Protein 5JS4 (pdb70)

B-factor: mean 17.88, std 9.54, range [6.58, 80.78]

Sequence (1641 aa):
TQYYLKYFNPEIVYPKNARIMLDNGDIVRSTVVNNTSNPNVDMTGWVKVSSVSQIFDETYNITQSVINGNLITVDNFGAKGDGVTDDSAAFQAYCDSALTGQNLYLGAKGRYILKNQVDLKGKGLVGNGCGKVSEFYYNLGCIDVDGSSPDLQGKTAFINCGPTIQNLTARCSNGAGKQVSFIEIDGYLANIDHITLINFYNQIVVKQALVGFNFTNAWLYYSQNAGIYCEDPLNRVSTTGTFHNIYFQLGDGHAMIFDRDVHGCDFDNIIFESMNGGIKARTVAHCGFGKFWCENLKTATSKDWLEVTGANSCYGNSFTGYVKLLGGWTSKTSPTLDSLPTNNYGGVSVSAEGISIVNAGNKAKMLMLPSGFKTGNATIDETHISSSTVTPLVKRRVIGADSSGAQYLASDTYTKLSRKWGTYNHGSNNAGAFYAPMMLTYDQSFSTPQNNNGWKIVKESTGVYRVERVSGNTSVITNGHIVVGSPLMGSRLGTGTGATHGIQMIETYAGSWTSYTEAAGFKVFWRDSSNALVDPHRFTVAFTATSTQYYLKYFNPEIVYPKNARIMLDNGDIVRSTVVNNTSNPNVDMTGWVKVSSVSQIFDETYNITQSVINGNLITVDNFGAKGDGVTDDSAAFQAYCDSALTGQNLYLGAKGRYILKNQVDLKGKGLVGNGCGKVSEFYYNLGCIDVDGSSPDLQGKTAFINCGPTIQNLTARCSNGAGKQVSFIEIDGYLANIDHITLINFYNQIVVKQALVGFNFTNAWLYYSQNAGIYCEDPLNRVSTTGTFHNIYFQLGDGHAMIFDRDVHGCDFDNIIFESMNGGIKARTVAHCGFGKFWCENLKTATSKDWLEVTGANSCYGNSFTGYVKLLGGWTSKTSPTLDSLPTNNYGGVSVSAEGISIVNAGNKAKMLMLPSGFKTGNATIDETHISSSTVTPLVKRRVIGADSSGAQYLASDTYTKLSRKWGTYNHGSNNAGAFYAPMMLTYDQSFSTPQNNNGWKIVKESTGVYRVERVSGNTSVITNGHIVVGSPLMGSRLGTGTGATHGIQMIETYAGSWTSYTEAAGFKVFWRDSSNALVDPHRFTVAFTATSTQYYLKYFNPEIVYPKNARIMLDNGDIVRSTVVNNTSNPNVDMTGWVKVSSVSQIFDETYNITQSVINGNLITVDNFGAKGDGVTDDSAAFQAYCDSALTGQNLYLGAKGRYILKNQVDLKGKGLVGNGCGKVSEFYYNLGCIDVDGSSPDLQGKTAFINCGPTIQNLTARCSNGAGKQVSFIEIDGYLANIDHITLINFYNQIVVKQALVGFNFTNAWLYYSQNAGIYCEDPLNRVSTTGTFHNIYFQLGDGHAMIFDRDVHGCDFDNIIFESMNGGIKARTVAHCGFGKFWCENLKTATSKDWLEVTGANSCYGNSFTGYVKLLGGWTSKTSPTLDSLPTNNYGGVSVSAEGISIVNAGNKAKMLMLPSGFKTGNATIDETHISSSTVTPLVKRRVIGADSSGAQYLASDTYTKLSRKWGTYNHGSNNAGAFYAPMMLTYDQSFSTPQNNNGWKIVKESTGVYRVERVSGNTSVITNGHIVVGSPLMGSRLGTGTGATHGIQMIETYAGSWTSYTEAAGFKVFWRDSSNALVDPHRFTVAFTATS

Secondary structure (DSSP, 8-state):
--SB--B--TT--BPTT-EEE-TTS-EEEE-SSSB---TTT--TTEEETTBGGG-EETTTTEEHHHHTTS---GGGGT---EEEEE-HHHHHHHHH-SS--SEEE--SSEEEEE-S-EE-TT-EEE-S----SSHHHHHHEEEEEETT-GGGTTSEEEEEE-SEEEEEEEEEES-TTS--EEEEEEEEEEEEEEEEEES-SEEEEEEEEEEEEEEEEEEEE--SSEEEEE--TT---EESEEEEEEEEES-SSEEEEESSEEES-EEEEEEEEEES--EEESEEES-EE--EEEEEESS-S-EESEEE-STT-EESEEE-S-EEEETTEE-S--TTSPP-SS----EEEEETTEEEEE-TTSS-EEEEETTEEEESSSEEEEEESSSS--PPPEEEEEEEE-TTS-EEEEEEEE-SS-EEEEEEETTTTEEEEEE--EEEEEETT-SS--EETTEEEEEEETTEEEEEEPTT----EES--EEE---EESSSS--S---EEEEEEE-SSTTHHHHH-EESEEEEEEE-TTS-B--EEEEEEEE-S--/--SB--B--TT--BPTT-EEE-TTS-EEEE-SSSB---TTT--TTEEETTBGGG-EETTTTEEHHHHTTS---GGGGT---EEEEE-HHHHHHHHH-SS--SEEE--SSEEEEE-S-EE-TT-EEE-S----SSHHHHHHEEEEEETT-GGGTTSEEEEEE-SEEEEEEEEEES-TTS--EEEEEEEEEEEEEEEEEES-SEEEEEEEEEEEEEEEEEEEE--SSEEEEE--TT---EESEEEEEEEEES-SSEEEEESSEEES-EEEEEEEEEES--EEESEEES-EE--EEEEEESS-S-EESEEE-STT-EESEEE-S-EEEETTEE-S--TTSPP-SS----EEEEETTEEEEE-TTSS-EEEEETTEEEESSSEEEEEESSSS--PPPEEEEEEEE-TTS-EEEEEEEE-SS-EEEEEEETTTTEEEEEE--EEEEEETT-SS--EETTEEEEEEETTEEEEEEPTT----EES--EEE---EESSSS--S---EEEEEEE-SSTTHHHHH-EESEEEEEEE-TTS-B--EEEEEEEE-S--/--SB--B--TT--BPTT-EEE-TTS-EEEE-SSSB---TTT--TTEEETTBGGG-EETTTTEEHHHHTTS---GGGGT---EEEEE-HHHHHHHHH-TT--SEEE--SSEEEEE-S-EE-TT-EEE-S----SSHHHHHHEEEEEETT-GGGTTSEEEEEE-SEEEEEEEEEES-TTS--EEEEEEEEEEEEEEEEEES-SEEEEEEEEEEEEEEEEEEEE--SSEEEEE--TT---EESEEEEEEEEES-SSEEEEESSEEES-EEEEEEEEEES--EEESEEES-EE--EEEEEESS-S-EESEEE-STT-EESEEE-S-EEEETTEE-S--TTSPP-SS----EEEEETTEEEEE-TTSS-EEEEETTEEEESSSEEEEEESSSS--PPPEEEEEEEE-TTS-EEEEEEEE-SS-EEEEEEETTTTEEEEEE--EEEEEETT-SS--EETTEEEEEEETTEEEEEEPTT----EES--EEE---EESSSS--S---EEEEEEE-SSTTHHHHH-EESEEEEEEE-TTS-B--EEEEEEEE-S--

Radius of gyration: 45.23 Å; Cα contacts (8 Å, |Δi|>4): 5432; chains: 3; bounding box: 63×63×163 Å

Foldseek 3Di:
DPDDAAADDQVDFAAAQDWHAYPVGFIKGFHHGRDNDHCNVDCVRIDGCPDQCNDADPVVRHTVVVVCLPDDALVNQPFDLQQPDASQVSLQCQLVDPSHDQAHEHDQFHLTEHLAAHENVQHAYAWNAQDDPDPVVNRGTAYEYALVRPNQQQHERYENHHQEDARHEYEYPPNVPRQGEYYEYEQEHHDYERHEYYEHQEDYEYEAAHDNAEHEHYEQEAHAAEPYEYANVVQPAHEAYEAYHYEYEQYNHEHYEYAEHYEHYEYENYEAYQDQEAHEYQAYAQYEYAEYEYEAHNPDQAYENYHHNHWLRQENYEQAYDYHDYHHYDYLQQLPDAFDQAQRNADWHHDLRWTKGDGHHHRWMWTQHPVGIDTRPPDDDDDDPDPPDDDDDKDWAFDAAAPVRHTDTWIWDDDLFFGWTKDADNVVGDIDIDGDWDKAKAALPDPDFDDDSQWTWDDPDQQKIWRAGDPPPPAKAAQKDKDWFFFAADDPNRPPFGWDKDKDFADPDVCCCVPGNIGRTMMIGIAHPVRHGHDGNMIMMTMGSYD/DPDDAAADDQVDFAAAQDWHAYPVGFIKGFHHGRDNDHCNVDCVRIDGCPDQCNDADPVVRHTVVVVVLPDDALVNQPFDLQQPDASQVSLQCQLVDPSHDQAHEHDQFHLTEHLAAHENVQHAYAWNAQDDPDPVVNRGTAHEYALVRPNQQQHERYENHHQEDARHEYEYPPNVPRQYEYYEYEQEHHDYERHEYYEHQEDYEYEAAHDNAEHEHYEQEAHAAEPYEYANVVQPAHEAYEAYHYEYEQYNHEHYEYAEHYAHYEYENYEAYQDQEAYEYQAYAQYEYAEYEYEAHNPDQAYENYHHNHWLRQENYEQAYDYHDYHHYDYLQQLPDAFDQAQRNADWHHDLRWTKGDGHHHRWMWTQHPVGIDTRPPDDDDDDPDPPDDDDDKDWAFDAAAPVRHTDTWIWDDDLFFGWTKDADNVVGDIDIDGDWDKAKDALPDPDFDDDSQWTWDDPDQQKIWRAGDPPPPAKAFQKDKDWFFFAADDPNRPPFGWDKDKAFADPDVCCCVPGNIGRTMMIGIAHPVRHGHDGRMIMMTMGSYD/DPDDAAADDQVDFAAAQDWHAYPVGFIKGFHHGRDNDHCNVDCVRIDGCPDQCNDADPVVRHTVVVVCLPDDALVNQPFDLQQPDASQVSQQCQQVDPSHDQAHEHDQFHLTEHLAAHENVQHAYAWNAQDDPDPVVNRGTAYEYALVRPNQQQHERYENHHQEDARHEYEYPPNVPRQYEYYEYEQEHHDYERHEYYEHQEDYEYEAAHDNAEHEHYEQEAHAAEPYEYANVVQPAHEAYEAYHYEYEQYNHEHYEYAEHYAHYEYENYEAYQDQEAYEYQAYAQYEYAEYEYEAHNPDQAYENYHHNHWQRQENYEQAYDYHDYHHYDYLQQLPDAFDQAQRNADWHHDLRWTKGDGHHHQWMWTQHPVGIDTRPPDDDDDDPDPPDDDDDKDWAFDAAAPVRHTDTWIWDDDLFFGWTKDADNVVGDIDIDGDWDKAKAALPDPDFDDDSQWTWDDPDQQKIWRAGDPPPPAKAAQKDKDWFFFAADDPNRPPFGWDKDKAFADPDVCCCVPGNIGRTMMIGIAHPVRHGHDGRMIMMTMGSYD

InterPro domains:
  IPR011050 Pectin lyase fold/virulence factor [SSF51126] (221-495)
  IPR012334 Pectin lyase fold [G3DSA:2.160.20.10] (192-387)
  IPR024535 Rhamnogalacturonase A/B/Epimerase-like, pectate lyase domain [PF12708] (225-432)

Organism: NCBI:txid1698439

Solvent-accessible surface area: 51616 Å² total; per-residue (Å²): 135,54,58,30,22,63,85,35,48,110,148,37,81,0,41,103,8,0,25,0,2,14,97,93,0,30,25,0,30,0,58,66,102,108,5,88,30,45,4,53,127,58,72,107,14,10,39,37,27,22,2,2,55,47,7,71,3,109,79,32,123,24,26,2,38,62,12,7,23,11,44,8,0,0,16,1,44,35,9,132,11,75,32,113,56,50,3,9,80,10,0,43,40,2,8,84,23,85,73,0,2,2,2,0,46,9,0,17,75,2,40,1,16,0,79,56,69,0,33,0,96,18,7,0,0,10,6,12,0,4,0,41,29,43,93,93,11,7,79,18,0,0,0,5,0,25,1,63,12,115,83,0,99,55,100,11,0,0,37,80,6,0,1,5,0,42,33,0,0,0,30,2,22,121,6,89,69,84,93,2,9,0,0,33,3,45,0,78,1,0,1,2,13,29,0,0,0,1,33,1,61,10,0,0,14,3,85,53,6,1,40,3,0,10,1,33,13,0,2,2,3,72,1,46,42,0,0,2,46,1,69,3,62,116,73,149,46,1,24,13,0,7,0,38,16,1,5,0,19,60,0,67,12,24,0,0,24,7,59,64,23,2,31,9,0,16,2,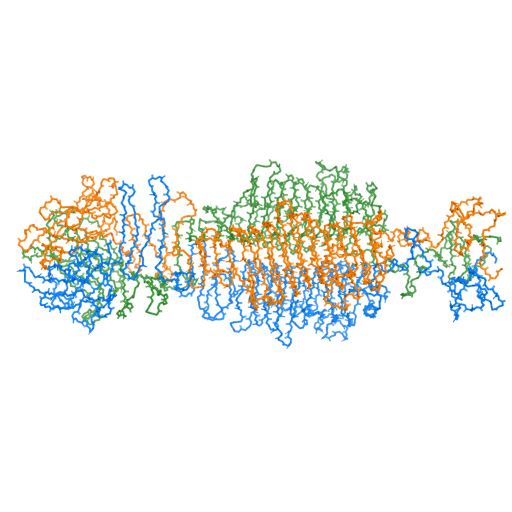39,15,2,13,0,48,19,1,23,0,0,1,66,1,87,15,3,0,27,0,5,4,12,15,4,23,0,57,64,21,75,113,34,125,66,47,22,0,1,35,16,82,22,83,62,20,4,81,11,0,4,8,40,8,24,21,36,64,66,54,28,11,57,21,96,11,24,2,66,76,58,5,92,96,62,71,12,24,0,2,0,8,5,4,13,68,0,2,1,0,12,75,8,43,83,66,11,9,0,1,1,23,12,39,0,9,55,1,10,54,30,30,3,13,11,8,7,14,22,100,90,48,53,69,47,1,54,24,90,11,0,4,8,25,44,95,103,42,51,40,51,37,1,50,9,45,6,40,49,46,11,18,40,5,16,3,54,9,32,44,18,98,34,63,12,7,2,10,2,9,1,3,0,2,26,6,103,53,40,121,100,74,34,44,6,1,0,0,55,7,28,100,72,56,75,0,10,0,71,0,34,73,30,112,36,6,118,32,39,0,60,28,2,0,7,5,4,0,2,0,3,17,64,44,25,54,4,77,0,68,17,7,30,20,0,2,35,6,41,50,42,112,103,24,0,1,74,71,147,16,42,0,10,0,0,42,0,23,0,29,44,64,90,80,47,74,30,44,0,21,6,2,4,0,5,0,14,2,49,46,143,60,61,28,22,64,87,36,48,107,150,36,82,0,42,102,8,0,23,0,1,14,98,92,0,27,24,0,31,0,58,66,101,111,5,89,29,44,5,52,127,57,74,107,13,10,38,38,26,23,2,2,56,46,7,73,4,108,77,32,124,24,26,3,38,64,12,8,23,10,44,6,1,0,16,1,44,34,9,134,11,76,31,113,57,51,3,8,79,10,0,42,40,1,7,83,24,84,72,0,2,2,3,0,48,9,0,17,78,2,40,2,16,0,78,54,68,0,34,0,96,17,7,0,0,14,6,12,0,4,0,41,29,42,92,93,10,8,77,18,0,0,0,5,0,26,1,62,10,115,83,0,98,53,101,11,1,0,38,81,6,0,1,3,0,39,34,0,0,0,30,2,22,122,5,89,68,82,93,1,8,0,0,34,2,45,0,80,1,0,1,1,12,28,0,0,0,2,34,1,62,12,0,0,15,3,86,56,6,1,40,2,0,9,1,33,10,0,2,2,3,73,2,45,39,0,0,2,44,1,69,3,61,121,73,150,47,1,24,13,0,6,0,37,17,1,5,1,16,61,0,67,12,25,0,0,24,8,60,64,23,2,31,9,0,16,2,39,17,2,13,0,50,20,1,24,0,0,2,67,1,88,14,3,0,28,0,5,3,13,14,4,24,0,58,63,21,78,115,35,124,65,49,22,0,1,36,15,84,22,83,63,19,4,81,11,0,4,8,41,9,26,21,37,64,66,53,28,11,57,23,95,10,22,2,66,76,57,4,93,94,61,70,12,25,1,2,0,8,4,4,14,70,0,0,1,0,10,77,9,44,81,66,12,10,0,1,1,23,12,38,0,10,55,1,10,50,30,31,2,11,10,8,7,13,21,100,91,47,53,69,49,1,54,26,91,9,0,5,8,25,45,96,101,43,50,41,52,36,1,51,9,45,5,41,49,46,11,18,42,6,16,2,55,10,31,45,19,100,28,64,13,7,3,11,2,9,1,3,0,2,26,6,104,52,42,121,101,75,33,43,6,1,0,0,55,6,28,104,71,55,74,0,10,0,72,0,34,73,30,111,37,6,117,30,39,1,63,28,2,0,7,5,4,0,2,0,2,18,62,45,24,54,4,77,0,68,16,7,31,19,0,2,37,5,43,50,42,113,103,24,0,0,72,69,148,16,42,0,10,0,0,44,0,24,0,29,45,63,90,81,47,74,29,44,0,21,7,1,4,0,5,0,14,2,48,46,143,58,61,28,24,62,85,36,49,109,148,38,80,0,42,104,7,0,24,0,2,14,98,92,0,30,24,0,32,0,55,66,102,109,4,88,29,45,4,53,127,57,71,106,14,10,39,38,28,22,2,2,56,47,8,70,3,108,78,33,121,23,26,3,39,62,12,8,23,11,43,6,1,0,16,1,44,34,9,134,11,77,30,111,57,50,3,8,79,10,0,42,41,2,8,83,24,86,72,0,3,2,2,0,45,9,0,18,77,2,39,1,16,0,79,55,70,0,34,0,95,18,7,0,0,10,6,11,0,4,0,40,30,43,93,94,10,7,78,17,0,0,0,5,0,26,1,62,11,115,81,0,98,55,102,11,0,0,37,82,6,0,0,5,0,41,33,0,0,0,30,2,21,121,6,89,68,83,92,1,8,0,0,35,2,45,0,77,2,0,2,1,13,25,0,0,0,1,34,1,63,10,0,0,16,3,83,56,6,1,41,2,0,10,1,36,9,0,2,2,3,73,2,44,40,0,0,2,46,1,69,3,61,121,74,149,46,1,24,13,0,6,0,39,17,1,5,1,17,61,0,66,12,24,0,0,24,8,59,64,22,1,31,8,0,16,2,38,16,2,13,0,51,20,2,24,0,0,1,69,1,86,14,3,0,27,0,4,3,12,15,4,22,0,57,64,22,78,112,36,126,65,48,22,0,1,37,14,82,21,84,64,19,4,81,10,0,4,8,40,10,26,20,36,64,65,54,28,11,54,22,95,10,24,3,66,78,56,4,93,94,60,70,11,24,1,2,0,9,5,4,14,68,0,2,1,0,12,77,9,44,82,67,13,10,0,1,2,23,12,40,0,8,54,0,10,51,30,32,3,12,11,8,6,13,22,100,92,48,53,68,48,1,53,23,90,10,0,5,9,26,44,96,102,42,51,40,52,36,1,50,9,44,6,40,50,46,9,19,40,6,16,3,55,8,33,45,19,100,29,65,12,7,2,10,2,9,1,4,0,2,26,6,106,51,43,120,100,73,34,45,5,1,0,0,54,7,28,103,70,54,74,0,10,1,72,0,33,73,30,113,36,6,116,30,39,1,60,28,2,0,7,5,5,0,2,0,3,18,63,44,25,54,4,76,0,68,16,7,30,18,0,2,35,6,41,49,42,111,103,24,0,0,73,68,147,16,41,0,10,0,0,43,0,25,0,29,44,62,90,83,48,75,29,44,0,22,6,2,4,0,5,0,12,2,48,46

Structure (mmCIF, N/CA/C/O backbone):
data_5JS4
#
_entry.id   5JS4
#
_cell.length_a   135.018
_cell.length_b   77.980
_cell.length_c   248.080
_cell.angle_alpha   90.00
_cell.angle_beta   100.46
_cell.angle_gamma   90.00
#
_symmetry.space_group_name_H-M   'C 1 2 1'
#
loop_
_entity.id
_entity.type
_entity.pdbx_description
1 polymer 'phiAB6 tailspike'
2 non-polymer 'MALONIC ACID'
3 water water
#
loop_
_atom_site.group_PDB
_atom_site.id
_atom_site.type_symbol
_atom_site.label_atom_id
_atom_site.label_alt_id
_atom_site.label_comp_id
_atom_site.label_asym_id
_atom_site.label_entity_id
_atom_site.label_seq_id
_atom_site.pdbx_PDB_ins_code
_atom_site.Cartn_x
_atom_site.Cartn_y
_atom_site.Cartn_z
_atom_site.occupancy
_atom_site.B_iso_or_equiv
_atom_site.auth_seq_id
_atom_site.auth_comp_id
_atom_site.auth_asym_id
_atom_site.auth_atom_id
_atom_site.pdbx_PDB_model_num
ATOM 1 N N . THR A 1 173 ? -16.436 8.957 27.536 1.00 44.47 19 THR A N 1
ATOM 2 C CA . THR A 1 173 ? -17.014 10.301 27.880 1.00 41.75 19 THR A CA 1
ATOM 3 C C . THR A 1 173 ? -16.439 11.465 27.052 1.00 34.87 19 THR A C 1
ATOM 4 O O . THR A 1 173 ? -17.178 12.381 26.692 1.00 35.57 19 THR A O 1
ATOM 8 N N . GLN A 1 174 ? -15.139 11.429 26.757 1.00 27.53 20 GLN A N 1
ATOM 9 C CA . GLN A 1 174 ? -14.490 12.477 25.954 1.00 24.85 20 GLN A CA 1
ATOM 10 C C . GLN A 1 174 ? -14.413 12.146 24.457 1.00 20.46 20 GLN A C 1
ATOM 11 O O . GLN A 1 174 ? -13.710 12.812 23.701 1.00 20.41 20 GLN A O 1
ATOM 17 N N . TYR A 1 175 ? -15.141 11.119 24.035 1.00 17.77 21 TYR A N 1
ATOM 18 C CA . TYR A 1 175 ? -15.296 10.808 22.618 1.00 16.29 21 TYR A CA 1
ATOM 19 C C . TYR A 1 175 ? -16.597 10.044 22.439 1.00 15.78 21 TYR A C 1
ATOM 20 O O . TYR A 1 175 ? -17.220 9.630 23.419 1.00 16.51 21 TYR A O 1
ATOM 29 N N . TYR A 1 176 ? -17.000 9.859 21.188 1.00 14.51 22 TYR A N 1
ATOM 30 C CA . TYR A 1 176 ? -18.255 9.190 20.883 1.00 14.99 22 TYR A CA 1
ATOM 31 C C . TYR A 1 176 ? -17.999 7.817 20.281 1.00 14.82 22 TYR A C 1
ATOM 32 O O . TYR A 1 176 ? -17.363 7.686 19.234 1.00 15.60 22 TYR A O 1
ATOM 41 N N . LEU A 1 177 ? -18.483 6.802 20.991 1.00 15.19 23 LEU A N 1
ATOM 42 C CA . LEU A 1 177 ? -18.360 5.406 20.596 1.00 15.31 23 LEU A CA 1
ATOM 43 C C . LEU A 1 177 ? -19.201 4.561 21.545 1.00 15.52 23 LEU A C 1
ATOM 44 O O . LEU A 1 177 ? -18.935 4.517 22.747 1.00 16.13 23 LEU A O 1
ATOM 49 N N . LYS A 1 178 ? -20.225 3.915 21.000 1.00 15.32 24 LYS A N 1
ATOM 50 C CA . LYS A 1 178 ? -21.039 2.971 21.755 1.00 16.84 24 LYS A CA 1
ATOM 51 C C . LYS A 1 178 ? -21.364 1.801 20.851 1.00 16.44 24 LYS A C 1
ATOM 52 O O . LYS A 1 178 ? -21.896 1.988 19.758 1.00 16.09 24 LYS A O 1
ATOM 58 N N . TYR A 1 179 ? -21.019 0.600 21.300 1.00 16.88 25 TYR A N 1
ATOM 59 C CA . TYR A 1 179 ? -21.365 -0.614 20.579 1.00 16.64 25 TYR A CA 1
ATOM 60 C C . TYR A 1 179 ? -22.692 -1.160 21.094 1.00 17.65 25 TYR A C 1
ATOM 61 O O . TYR A 1 179 ? -23.216 -0.694 22.110 1.00 16.85 25 TYR A O 1
ATOM 70 N N . PHE A 1 180 ? -23.236 -2.145 20.388 1.00 18.39 26 PHE A N 1
ATOM 71 C CA . PHE A 1 180 ? -24.504 -2.755 20.781 1.00 18.57 26 PHE A CA 1
ATOM 72 C C . PHE A 1 180 ? -24.404 -3.403 22.162 1.00 19.18 26 PHE A C 1
ATOM 73 O O . PHE A 1 180 ? -23.399 -4.035 22.491 1.00 20.73 26 PHE A O 1
ATOM 81 N N . ASN A 1 181 ? -25.461 -3.231 22.951 1.00 18.56 27 ASN A N 1
ATOM 82 C CA . ASN A 1 181 ? -25.566 -3.783 24.296 1.00 20.42 27 ASN A CA 1
ATOM 83 C C . ASN A 1 181 ? -26.930 -4.465 24.416 1.00 21.08 27 ASN A C 1
ATOM 84 O O . ASN A 1 181 ? -27.957 -3.801 24.309 1.00 19.06 27 ASN A O 1
ATOM 89 N N . PRO A 1 182 ? -26.950 -5.793 24.641 1.00 22.35 28 PRO A N 1
ATOM 90 C CA . PRO A 1 182 ? -28.235 -6.506 24.657 1.00 23.16 28 PRO A CA 1
ATOM 91 C C . PRO A 1 182 ? -29.183 -6.128 25.806 1.00 23.08 28 PRO A C 1
ATOM 92 O O . PRO A 1 182 ? -30.364 -6.476 25.756 1.00 23.89 28 PRO A O 1
ATOM 96 N N . GLU A 1 183 ? -28.676 -5.417 26.812 1.00 23.65 29 GLU A N 1
ATOM 97 C CA . GLU A 1 183 ? -29.486 -4.969 27.949 1.00 25.29 29 GLU A CA 1
ATOM 98 C C . GLU A 1 183 ? -30.268 -3.685 27.656 1.00 23.45 29 GLU A C 1
ATOM 99 O O . GLU A 1 183 ? -31.144 -3.301 28.431 1.00 24.39 29 GLU A O 1
ATOM 105 N N . ILE A 1 184 ? -29.951 -3.027 26.542 1.00 20.28 30 ILE A N 1
ATOM 106 C CA . ILE A 1 184 ? -30.477 -1.696 26.246 1.00 19.54 30 ILE A CA 1
ATOM 107 C C . ILE A 1 184 ? -31.650 -1.749 25.270 1.00 18.60 30 ILE A C 1
ATOM 108 O O . ILE A 1 184 ? -31.677 -2.570 24.355 1.00 18.19 30 ILE A O 1
ATOM 113 N N . VAL A 1 185 ? -32.618 -0.863 25.482 1.00 18.02 31 VAL A N 1
ATOM 114 C CA . VAL A 1 185 ? -33.714 -0.666 24.545 1.00 18.51 31 VAL A CA 1
ATOM 115 C C . VAL A 1 185 ? -33.442 0.634 23.794 1.00 17.99 31 VAL A C 1
ATOM 116 O O . VAL A 1 185 ? -33.416 1.712 24.394 1.00 20.22 31 VAL A O 1
ATOM 120 N N . TYR A 1 186 ? -33.232 0.529 22.485 1.00 16.66 32 TYR A N 1
ATOM 121 C CA . TYR A 1 186 ? -32.863 1.686 21.677 1.00 16.77 32 TYR A CA 1
ATOM 122 C C . TYR A 1 186 ? -34.106 2.346 21.101 1.00 16.78 32 TYR A C 1
ATOM 123 O O . TYR A 1 186 ? -34.865 1.706 20.376 1.00 18.33 32 TYR A O 1
ATOM 132 N N . PRO A 1 187 ? -34.324 3.634 21.424 1.00 16.35 33 PRO A N 1
ATOM 133 C CA . PRO A 1 187 ? -35.482 4.326 20.872 1.00 16.54 33 PRO A CA 1
ATOM 134 C C . PRO A 1 187 ? -35.303 4.644 19.393 1.00 16.19 33 PRO A C 1
ATOM 135 O O . PRO A 1 187 ? -34.199 4.515 18.851 1.00 16.72 33 PRO A O 1
ATOM 139 N N . LYS A 1 188 ? -36.390 5.054 18.749 1.00 16.82 34 LYS A N 1
ATOM 140 C CA . LYS A 1 188 ? -36.334 5.472 17.359 1.00 17.52 34 LYS A CA 1
ATOM 141 C C . LYS A 1 188 ? -35.320 6.606 17.237 1.00 16.70 34 LYS A C 1
ATOM 142 O O . LYS A 1 188 ? -35.263 7.483 18.096 1.00 15.75 34 LYS A O 1
ATOM 148 N N . ASN A 1 189 ? -34.502 6.543 16.188 1.00 15.69 35 ASN A N 1
ATOM 149 C CA . ASN A 1 189 ? -33.457 7.541 15.897 1.00 15.64 35 ASN A CA 1
ATOM 150 C C . ASN A 1 189 ? -32.185 7.440 16.745 1.00 15.40 35 ASN A C 1
ATOM 151 O O . ASN A 1 189 ? -31.259 8.226 16.549 1.00 15.90 35 ASN A O 1
ATOM 156 N N . ALA A 1 190 ? -32.121 6.482 17.667 1.00 14.91 36 ALA A N 1
ATOM 157 C CA . ALA A 1 190 ? -30.900 6.268 18.441 1.00 14.84 36 ALA A CA 1
ATOM 158 C C . ALA A 1 190 ? -29.771 5.824 17.517 1.00 14.21 36 ALA A C 1
ATOM 159 O O . ALA A 1 190 ? -29.995 5.058 16.576 1.00 14.07 36 ALA A O 1
ATOM 161 N N . ARG A 1 191 ? -28.562 6.313 17.783 1.00 13.89 37 ARG A N 1
ATOM 162 C CA . ARG A 1 191 ? -27.390 5.922 17.008 1.00 14.24 37 ARG A CA 1
ATOM 163 C C . ARG A 1 191 ? -26.370 5.195 17.871 1.00 13.41 37 ARG A C 1
ATOM 164 O O . ARG A 1 191 ? -26.079 5.606 18.999 1.00 13.52 37 ARG A O 1
ATOM 172 N N . ILE A 1 192 ? -25.868 4.087 17.333 1.00 12.73 38 ILE A N 1
ATOM 173 C CA . ILE A 1 192 ? -24.756 3.343 17.920 1.00 13.31 38 ILE A CA 1
ATOM 174 C C . ILE A 1 192 ? -23.834 2.894 16.794 1.00 13.24 38 ILE A C 1
ATOM 175 O O . ILE A 1 192 ? -24.134 3.109 15.617 1.00 13.22 38 ILE A O 1
ATOM 180 N N . MET A 1 193 ? -22.717 2.274 17.161 1.00 13.90 39 MET A N 1
ATOM 181 C CA . MET A 1 193 ? -21.766 1.756 16.190 1.00 14.82 39 MET A CA 1
ATOM 182 C C . MET A 1 193 ? -21.884 0.246 16.074 1.00 15.39 39 MET A C 1
ATOM 183 O O . MET A 1 193 ? -21.994 -0.456 17.080 1.00 15.89 39 MET A O 1
ATOM 188 N N . LEU A 1 194 ? -21.846 -0.239 14.837 1.00 15.64 40 LEU A N 1
ATOM 189 C CA . LEU A 1 194 ? -21.585 -1.647 14.566 1.00 16.72 40 LEU A CA 1
ATOM 190 C C . LEU A 1 194 ? -20.185 -1.978 15.066 1.00 18.13 40 LEU A C 1
ATOM 191 O O . LEU A 1 194 ? -19.366 -1.081 15.277 1.00 17.84 40 LEU A O 1
ATOM 196 N N . ASP A 1 195 ? -19.900 -3.264 15.239 1.00 19.89 41 ASP A N 1
ATOM 197 C CA . ASP A 1 195 ? -18.582 -3.692 15.716 1.00 20.57 41 ASP A CA 1
ATOM 198 C C . ASP A 1 195 ? -17.437 -3.234 14.799 1.00 20.61 41 ASP A C 1
ATOM 199 O O . ASP A 1 195 ? -16.311 -3.048 15.263 1.00 22.15 41 ASP A O 1
ATOM 204 N N . ASN A 1 196 ? -17.731 -3.043 13.512 1.00 20.23 42 ASN A N 1
ATOM 205 C CA . ASN A 1 196 ? -16.753 -2.495 12.559 1.00 21.39 42 ASN A CA 1
ATOM 206 C C . ASN A 1 196 ? -16.594 -0.968 12.629 1.00 20.22 42 ASN A C 1
ATOM 207 O O . ASN A 1 196 ? -15.794 -0.395 11.888 1.00 22.87 42 ASN A O 1
ATOM 212 N N . GLY A 1 197 ? -17.365 -0.314 13.499 1.00 18.78 43 GLY A N 1
ATOM 213 C CA . GLY A 1 197 ? -17.251 1.131 13.711 1.00 18.16 43 GLY A CA 1
ATOM 214 C C . GLY A 1 197 ? -18.244 2.000 12.959 1.00 17.17 43 GLY A C 1
ATOM 215 O O . GLY A 1 197 ? -18.379 3.184 13.262 1.00 16.57 43 GLY A O 1
ATOM 216 N N . ASP A 1 198 ? -18.937 1.426 11.979 1.00 17.25 44 ASP A N 1
ATOM 217 C CA . ASP A 1 198 ? -19.910 2.177 11.189 1.00 16.59 44 ASP A CA 1
ATOM 218 C C . ASP A 1 198 ? -21.149 2.470 12.032 1.00 15.37 44 ASP A C 1
ATOM 219 O O . ASP A 1 198 ? -21.620 1.608 12.773 1.00 15.65 44 ASP A O 1
ATOM 224 N N . ILE A 1 199 ? -21.672 3.688 11.921 1.00 14.09 45 ILE A N 1
ATOM 225 C CA . ILE A 1 199 ? -22.834 4.085 12.712 1.00 14.27 45 ILE A CA 1
ATOM 226 C C . ILE A 1 199 ? -24.138 3.601 12.080 1.00 13.89 45 ILE A C 1
ATOM 227 O O . ILE A 1 199 ? -24.332 3.692 10.866 1.00 14.19 45 ILE A O 1
ATOM 232 N N . VAL A 1 200 ? -25.025 3.084 12.924 1.00 13.12 46 VAL A N 1
ATOM 233 C CA . VAL A 1 200 ? -26.376 2.729 12.508 1.00 13.84 46 VAL A CA 1
ATOM 234 C C . VAL A 1 200 ? -27.385 3.525 13.325 1.00 13.59 46 VAL A C 1
ATOM 235 O O . VAL A 1 200 ? -27.125 3.896 14.471 1.00 13.46 46 VAL A O 1
ATOM 239 N N . ARG A 1 201 ? -28.532 3.778 12.707 1.00 13.99 47 ARG A N 1
ATOM 240 C CA . ARG A 1 201 ? -29.604 4.573 13.278 1.00 14.49 47 ARG A CA 1
ATOM 241 C C . ARG A 1 201 ? -30.843 3.693 13.362 1.00 14.41 47 ARG A C 1
ATOM 242 O O . ARG A 1 201 ? -31.200 3.040 12.385 1.00 15.01 47 ARG A O 1
ATOM 250 N N . SER A 1 202 ? -31.494 3.672 14.520 1.00 13.81 48 SER A N 1
ATOM 251 C CA . SER A 1 202 ? -32.725 2.903 14.674 1.00 14.45 48 SER A CA 1
ATOM 252 C C . SER A 1 202 ? -33.879 3.596 13.961 1.00 14.94 48 SER A C 1
ATOM 253 O O . SER A 1 202 ? -34.086 4.799 14.125 1.00 14.77 48 SER A O 1
ATOM 256 N N . THR A 1 203 ? -34.627 2.825 13.178 1.00 16.41 49 THR A N 1
ATOM 257 C CA . THR A 1 203 ? -35.784 3.342 12.451 1.00 17.63 49 THR A CA 1
ATOM 258 C C . THR A 1 203 ? -37.100 2.931 13.113 1.00 18.67 49 THR A C 1
ATOM 259 O O . THR A 1 203 ? -38.178 3.252 12.604 1.00 20.64 49 THR A O 1
ATOM 263 N N . VAL A 1 204 ? -37.009 2.234 14.247 1.00 18.77 50 VAL A N 1
ATOM 264 C CA . VAL A 1 204 ? -38.191 1.762 14.971 1.00 18.55 50 VAL A CA 1
ATOM 265 C C . VAL A 1 204 ? -38.082 2.036 16.469 1.00 19.03 50 VAL A C 1
ATOM 266 O O . VAL A 1 204 ? -36.984 2.155 17.016 1.00 17.97 50 VAL A O 1
ATOM 270 N N . VAL A 1 205 ? -39.237 2.130 17.123 1.00 19.38 51 VAL A N 1
ATOM 271 C CA . VAL A 1 205 ? -39.302 2.263 18.578 1.00 20.74 51 VAL A CA 1
ATOM 272 C C . VAL A 1 205 ? -38.971 0.923 19.228 1.00 19.52 51 VAL A C 1
ATOM 273 O O . VAL A 1 205 ? -39.079 -0.121 18.588 1.00 20.45 51 VAL A O 1
ATOM 277 N N . ASN A 1 206 ? -38.568 0.961 20.496 1.00 20.39 52 ASN A N 1
ATOM 278 C CA . ASN A 1 206 ? -38.318 -0.254 21.280 1.00 20.58 52 ASN A CA 1
ATOM 279 C C . ASN A 1 206 ? -37.387 -1.244 20.586 1.00 18.80 52 ASN A C 1
ATOM 280 O O . ASN A 1 206 ? -37.637 -2.449 20.594 1.00 18.72 52 ASN A O 1
ATOM 285 N N . ASN A 1 207 ? -36.310 -0.741 19.990 1.00 17.26 53 ASN A N 1
ATOM 286 C CA . ASN A 1 207 ? -35.414 -1.597 19.219 1.00 16.30 53 ASN A CA 1
ATOM 287 C C . ASN A 1 207 ? -34.477 -2.388 20.130 1.00 15.94 53 ASN A C 1
ATOM 288 O O . ASN A 1 207 ? -33.669 -1.812 20.859 1.00 15.92 53 ASN A O 1
ATOM 293 N N . THR A 1 208 ? -34.604 -3.714 20.089 1.00 15.75 54 THR A N 1
ATOM 294 C CA . THR A 1 208 ? -33.756 -4.604 20.877 1.00 16.53 54 THR A CA 1
ATOM 295 C C . THR A 1 208 ? -33.015 -5.609 19.992 1.00 17.05 54 THR A C 1
ATOM 296 O O . THR A 1 208 ? -32.486 -6.604 20.488 1.00 18.52 54 THR A O 1
ATOM 300 N N . SER A 1 209 ? -32.979 -5.345 18.686 1.00 16.98 55 SER A N 1
ATOM 301 C CA . SER A 1 209 ? -32.309 -6.225 17.735 1.00 18.64 55 SER A CA 1
ATOM 302 C C . SER A 1 209 ? -30.855 -5.796 17.569 1.00 18.08 55 SER A C 1
ATOM 303 O O . SER A 1 209 ? -30.553 -4.606 17.500 1.00 18.17 55 SER A O 1
ATOM 306 N N . ASN A 1 210 ? -29.965 -6.779 17.513 1.00 17.92 56 ASN A N 1
ATOM 307 C CA . ASN A 1 210 ? -28.541 -6.535 17.336 1.00 17.69 56 ASN A CA 1
ATOM 308 C C . ASN A 1 210 ? -28.244 -6.251 15.863 1.00 17.95 56 ASN A C 1
ATOM 309 O O . ASN A 1 210 ? -28.350 -7.149 15.027 1.00 18.84 56 ASN A O 1
ATOM 314 N N . PRO A 1 211 ? -27.851 -5.005 15.536 1.00 16.27 57 PRO A N 1
ATOM 315 C CA . PRO A 1 211 ? -27.635 -4.661 14.130 1.00 16.39 57 PRO A CA 1
ATOM 316 C C . PRO A 1 211 ? -26.456 -5.397 13.482 1.00 16.99 57 PRO A C 1
ATOM 317 O O . PRO A 1 211 ? -26.381 -5.457 12.257 1.00 18.64 57 PRO A O 1
ATOM 321 N N . ASN A 1 212 ? -25.559 -5.948 14.299 1.00 17.43 58 ASN A N 1
ATOM 322 C CA . ASN A 1 212 ? -24.421 -6.730 13.803 1.00 18.61 58 ASN A CA 1
ATOM 323 C C . ASN A 1 212 ? -24.828 -8.052 13.160 1.00 20.98 58 ASN A C 1
ATOM 324 O O . ASN A 1 212 ? -24.112 -8.567 12.303 1.00 22.74 58 ASN A O 1
ATOM 329 N N . VAL A 1 213 ? -25.968 -8.598 13.583 1.00 22.22 59 VAL A N 1
ATOM 330 C CA . VAL A 1 213 ? -26.500 -9.841 13.005 1.00 24.14 59 VAL A CA 1
ATOM 331 C C . VAL A 1 213 ? -27.859 -9.661 12.316 1.00 25.27 59 VAL A C 1
ATOM 332 O O . VAL A 1 213 ? -28.261 -10.510 11.521 1.00 28.36 59 VAL A O 1
ATOM 336 N N . ASP A 1 214 ? -28.555 -8.563 12.613 1.00 25.21 60 ASP A N 1
ATOM 337 C CA . ASP A 1 214 ? -29.899 -8.320 12.085 1.00 25.93 60 ASP A CA 1
ATOM 338 C C . ASP A 1 214 ? -30.145 -6.823 11.890 1.00 23.67 60 ASP A C 1
ATOM 339 O O . ASP A 1 214 ? -30.377 -6.099 12.857 1.00 23.70 60 ASP A O 1
ATOM 344 N N . MET A 1 215 ? -30.127 -6.376 10.636 1.00 23.02 61 MET A N 1
ATOM 345 C CA . MET A 1 215 ? -30.291 -4.953 10.316 1.00 22.99 61 MET A CA 1
ATOM 346 C C . MET A 1 215 ? -31.752 -4.507 10.209 1.00 23.58 61 MET A C 1
ATOM 347 O O . MET A 1 215 ? -32.024 -3.344 9.904 1.00 23.08 61 MET A O 1
ATOM 352 N N . THR A 1 216 ? -32.694 -5.414 10.464 1.00 23.80 62 THR A N 1
ATOM 353 C CA . THR A 1 216 ? -34.097 -5.025 10.559 1.00 24.58 62 THR A CA 1
ATOM 354 C C . THR A 1 216 ? -34.241 -3.977 11.662 1.00 22.44 62 THR A C 1
ATOM 355 O O . THR A 1 216 ? -33.787 -4.186 12.790 1.00 24.69 62 THR A O 1
ATOM 359 N N . GLY A 1 217 ? -34.854 -2.849 11.321 1.00 20.45 63 GLY A N 1
ATOM 360 C CA . GLY A 1 217 ? -35.060 -1.757 12.266 1.00 18.61 63 GLY A CA 1
ATOM 361 C C . GLY A 1 217 ? -33.886 -0.797 12.380 1.00 17.54 63 GLY A C 1
ATOM 362 O O . GLY A 1 217 ? -33.919 0.107 13.212 1.00 16.95 63 GLY A O 1
ATOM 363 N N . TRP A 1 218 ? -32.861 -0.989 11.547 1.00 16.98 64 TRP A N 1
ATOM 364 C CA . TRP A 1 218 ? -31.674 -0.129 11.529 1.00 16.41 64 TRP A CA 1
ATOM 365 C C . TRP A 1 218 ? -31.324 0.291 10.106 1.00 16.80 64 TRP A C 1
ATOM 366 O O . TRP A 1 218 ? -31.651 -0.405 9.148 1.00 18.67 64 TRP A O 1
ATOM 377 N N . VAL A 1 219 ? -30.639 1.425 9.977 1.00 16.73 65 VAL A N 1
ATOM 378 C CA . VAL A 1 219 ? -30.039 1.834 8.704 1.00 16.53 65 VAL A CA 1
ATOM 379 C C . VAL A 1 219 ? -28.620 2.341 8.941 1.00 16.37 65 VAL A C 1
ATOM 380 O O . VAL A 1 219 ? -28.332 2.922 9.989 1.00 15.86 65 VAL A O 1
ATOM 384 N N . LYS A 1 220 ? -27.738 2.111 7.970 1.00 17.30 66 LYS A N 1
ATOM 385 C CA . LYS A 1 220 ? -26.374 2.639 8.018 1.00 17.39 66 LYS A CA 1
ATOM 386 C C . LYS A 1 220 ? -26.387 4.098 7.579 1.00 16.73 66 LYS A C 1
ATOM 387 O O . LYS A 1 220 ? -26.822 4.410 6.471 1.00 17.05 66 LYS A O 1
ATOM 393 N N . VAL A 1 221 ? -25.900 4.986 8.441 1.00 16.13 67 VAL A N 1
ATOM 394 C CA . VAL A 1 221 ? -25.990 6.426 8.175 1.00 16.47 67 VAL A CA 1
ATOM 395 C C . VAL A 1 221 ? -25.005 6.907 7.104 1.00 16.77 67 VAL A C 1
ATOM 396 O O . VAL A 1 221 ? -25.212 7.962 6.509 1.00 18.00 67 VAL A O 1
ATOM 400 N N . SER A 1 222 ? -23.946 6.138 6.856 1.00 16.67 68 SER A N 1
ATOM 401 C CA . SER A 1 222 ? -22.968 6.491 5.823 1.00 17.55 68 SER A CA 1
ATOM 402 C C . SER A 1 222 ? -23.354 5.961 4.434 1.00 17.67 68 SER A C 1
ATOM 403 O O . SER A 1 222 ? -22.581 6.084 3.486 1.00 19.61 68 SER A O 1
ATOM 406 N N . SER A 1 223 ? -24.540 5.370 4.312 1.00 17.19 69 SER A N 1
ATOM 407 C CA . SER A 1 223 ? -25.020 4.893 3.019 1.00 17.08 69 SER A CA 1
ATOM 408 C C . SER A 1 223 ? -25.666 6.030 2.236 1.00 16.93 69 SER A C 1
ATOM 409 O O . SER A 1 223 ? -26.312 6.903 2.815 1.00 17.24 69 SER A O 1
ATOM 412 N N . VAL A 1 224 ? -25.512 6.004 0.915 1.00 16.25 70 VAL A N 1
ATOM 413 C CA . VAL A 1 224 ? -26.046 7.075 0.062 1.00 16.72 70 VAL A CA 1
ATOM 414 C C . VAL A 1 224 ? -27.577 7.105 0.008 1.00 16.87 70 VAL A C 1
ATOM 415 O O . VAL A 1 224 ? -28.163 8.093 -0.433 1.00 17.08 70 VAL A O 1
ATOM 419 N N . SER A 1 225 ? -28.219 6.033 0.467 1.00 16.60 71 SER A N 1
ATOM 420 C CA . SER A 1 225 ? -29.667 6.030 0.667 1.00 18.05 71 SER A CA 1
ATOM 421 C C . SER A 1 225 ? -30.085 6.902 1.860 1.00 18.01 71 SER A C 1
ATOM 422 O O . SER A 1 225 ? -31.268 7.196 2.027 1.00 19.08 71 SER A O 1
ATOM 425 N N . GLN A 1 226 ? -29.113 7.299 2.684 1.00 17.41 72 GLN A N 1
ATOM 426 C CA . GLN A 1 226 ? -29.350 8.161 3.845 1.00 18.11 72 GLN A CA 1
ATOM 427 C C . GLN A 1 226 ? -28.716 9.546 3.683 1.00 18.47 72 GLN A C 1
ATOM 428 O O . GLN A 1 226 ? -28.666 10.325 4.638 1.00 20.24 72 GLN A O 1
ATOM 434 N N . ILE A 1 227 ? -28.241 9.844 2.475 1.00 17.47 73 ILE A N 1
ATOM 435 C CA . ILE A 1 227 ? -27.639 11.137 2.148 1.00 18.24 73 ILE A CA 1
ATOM 436 C C . ILE A 1 227 ? -28.539 11.808 1.121 1.00 17.69 73 ILE A C 1
ATOM 437 O O . ILE A 1 227 ? -28.989 11.157 0.181 1.00 17.39 73 ILE A O 1
ATOM 442 N N . PHE A 1 228 ? -28.790 13.104 1.293 1.00 17.93 74 PHE A N 1
ATOM 443 C CA . PHE A 1 228 ? -29.765 13.817 0.468 1.00 18.19 74 PHE A CA 1
ATOM 444 C C . PHE A 1 228 ? -29.172 15.038 -0.220 1.00 17.35 74 PHE A C 1
ATOM 445 O O . PHE A 1 228 ? -28.351 15.746 0.359 1.00 17.47 74 PHE A O 1
ATOM 453 N N . ASP A 1 229 ? -29.590 15.271 -1.462 1.00 16.52 75 ASP A N 1
ATOM 454 C CA . ASP A 1 229 ? -29.312 16.526 -2.148 1.00 16.38 75 ASP A CA 1
ATOM 455 C C . ASP A 1 229 ? -30.548 17.407 -1.987 1.00 17.11 75 ASP A C 1
ATOM 456 O O . ASP A 1 229 ? -31.574 17.171 -2.627 1.00 17.14 75 ASP A O 1
ATOM 461 N N . GLU A 1 230 ? -30.440 18.413 -1.118 1.00 18.54 76 GLU A N 1
ATOM 462 C CA . GLU A 1 230 ? -31.577 19.274 -0.765 1.00 19.13 76 GLU A CA 1
ATOM 463 C C . GLU A 1 230 ? -32.102 20.086 -1.945 1.00 19.37 76 GLU A C 1
ATOM 464 O O . GLU A 1 230 ? -33.250 20.529 -1.936 1.00 20.99 76 GLU A O 1
ATOM 470 N N . THR A 1 231 ? -31.257 20.293 -2.951 1.00 19.03 77 THR A N 1
ATOM 471 C CA . THR A 1 231 ? -31.671 20.980 -4.167 1.00 19.61 77 THR A CA 1
ATOM 472 C C . THR A 1 231 ? -32.827 20.246 -4.863 1.00 19.45 77 THR A C 1
ATOM 473 O O . THR A 1 231 ? -33.699 20.881 -5.456 1.00 21.51 77 THR A O 1
ATOM 477 N N . TYR A 1 232 ? -32.832 18.916 -4.768 1.00 18.43 78 TYR A N 1
ATOM 478 C CA . TYR A 1 232 ? -33.851 18.075 -5.407 1.00 18.80 78 TYR A CA 1
ATOM 479 C C . TYR A 1 232 ? -34.744 17.319 -4.423 1.00 19.39 78 TYR A C 1
ATOM 480 O O . TYR A 1 232 ? -35.757 16.746 -4.825 1.00 19.71 78 TYR A O 1
ATOM 489 N N . ASN A 1 233 ? -34.371 17.315 -3.145 1.00 20.28 79 ASN A N 1
ATOM 490 C CA . ASN A 1 233 ? -35.040 16.498 -2.131 1.00 21.19 79 ASN A CA 1
ATOM 491 C C . ASN A 1 233 ? -35.104 15.024 -2.542 1.00 20.25 79 ASN A C 1
ATOM 492 O O . ASN A 1 233 ? -36.152 14.381 -2.470 1.00 20.35 79 ASN A O 1
ATOM 497 N N . ILE A 1 234 ? -33.967 14.506 -2.990 1.00 18.87 80 ILE A N 1
ATOM 498 C CA . ILE A 1 234 ? -33.834 13.093 -3.324 1.00 18.90 80 ILE A CA 1
ATOM 499 C C . ILE A 1 234 ? -32.532 12.586 -2.732 1.00 17.19 80 ILE A C 1
ATOM 500 O O . ILE A 1 234 ? -31.638 13.374 -2.412 1.00 18.05 80 ILE A O 1
ATOM 505 N N . THR A 1 235 ? -32.423 11.271 -2.596 1.00 16.43 81 THR A N 1
ATOM 506 C CA . THR A 1 235 ? -31.209 10.670 -2.062 1.00 16.39 81 THR A CA 1
ATOM 507 C C . THR A 1 235 ? -30.093 10.655 -3.098 1.00 15.55 81 THR A C 1
ATOM 508 O O . THR A 1 235 ? -30.341 10.657 -4.307 1.00 14.58 81 THR A O 1
ATOM 512 N N . GLN A 1 236 ? -28.858 10.621 -2.612 1.00 15.12 82 GLN A N 1
ATOM 513 C CA . GLN A 1 236 ? -27.705 10.430 -3.481 1.00 15.19 82 GLN A CA 1
ATOM 514 C C . GLN A 1 236 ? -27.805 9.099 -4.236 1.00 15.73 82 GLN A C 1
ATOM 515 O O . GLN A 1 236 ? -27.315 8.984 -5.362 1.00 15.32 82 GLN A O 1
ATOM 521 N N . SER A 1 237 ? -28.448 8.105 -3.622 1.00 15.84 83 SER A N 1
ATOM 522 C CA . SER A 1 237 ? -28.691 6.820 -4.280 1.00 16.41 83 SER A CA 1
ATOM 523 C C . SER A 1 237 ? -29.380 7.002 -5.635 1.00 15.70 83 SER A C 1
ATOM 524 O O . SER A 1 237 ? -28.992 6.379 -6.621 1.00 16.53 83 SER A O 1
ATOM 527 N N . VAL A 1 238 ? -30.397 7.861 -5.678 1.00 16.03 84 VAL A N 1
ATOM 528 C CA . VAL A 1 238 ? -31.119 8.142 -6.922 1.00 16.63 84 VAL A CA 1
ATOM 529 C C . VAL A 1 238 ? -30.210 8.840 -7.934 1.00 16.03 84 VAL A C 1
ATOM 530 O O . VAL A 1 238 ? -30.180 8.474 -9.111 1.00 15.38 84 VAL A O 1
ATOM 534 N N . ILE A 1 239 ? -29.463 9.839 -7.472 1.00 16.00 85 ILE A N 1
ATOM 535 C CA . ILE A 1 239 ? -28.544 10.568 -8.344 1.00 15.74 85 ILE A CA 1
ATOM 536 C C . ILE A 1 239 ? -27.489 9.625 -8.938 1.00 15.36 85 ILE A C 1
ATOM 537 O O . ILE A 1 239 ? -27.091 9.785 -10.094 1.00 15.30 85 ILE A O 1
ATOM 542 N N . ASN A 1 240 ? -27.071 8.625 -8.163 1.00 15.58 86 ASN A N 1
ATOM 543 C CA . ASN A 1 240 ? -26.112 7.621 -8.638 1.00 15.14 86 ASN A CA 1
ATOM 544 C C . ASN A 1 240 ? -26.677 6.676 -9.707 1.00 15.52 86 ASN A C 1
ATOM 545 O O . ASN A 1 240 ? -25.957 5.825 -10.228 1.00 17.70 86 ASN A O 1
ATOM 550 N N . GLY A 1 241 ? -27.964 6.812 -10.019 1.00 14.91 87 GLY A N 1
ATOM 551 C CA . GLY A 1 241 ? -28.565 6.105 -11.145 1.00 14.62 87 GLY A CA 1
ATOM 552 C C . GLY A 1 241 ? -28.485 6.865 -12.460 1.00 14.48 87 GLY A C 1
ATOM 553 O O . GLY A 1 241 ? -28.917 6.355 -13.490 1.00 15.04 87 GLY A O 1
ATOM 554 N N . ASN A 1 242 ? -27.936 8.081 -12.441 1.00 14.87 88 ASN A N 1
ATOM 555 C CA . ASN A 1 242 ? -27.828 8.888 -13.663 1.00 13.76 88 ASN A CA 1
ATOM 556 C C . ASN A 1 242 ? -26.840 8.311 -14.671 1.00 14.21 88 ASN A C 1
ATOM 557 O O . ASN A 1 242 ? -27.117 8.287 -15.868 1.00 14.70 88 ASN A O 1
ATOM 562 N N . LEU A 1 243 ? -25.689 7.863 -14.180 1.00 14.46 89 LEU A N 1
ATOM 563 C CA . LEU A 1 243 ? -24.652 7.274 -15.021 1.00 14.50 89 LEU A CA 1
ATOM 564 C C . LEU A 1 243 ? -23.987 6.135 -14.262 1.00 14.65 89 LEU A C 1
ATOM 565 O O . LEU A 1 243 ? -23.464 6.340 -13.166 1.00 15.91 89 LEU A O 1
ATOM 570 N N . ILE A 1 244 ? -24.027 4.941 -14.850 1.00 13.95 90 ILE A N 1
ATOM 571 C CA . ILE A 1 244 ? -23.414 3.748 -14.277 1.00 13.46 90 ILE A CA 1
ATOM 572 C C . ILE A 1 244 ? -22.366 3.247 -15.269 1.00 12.95 90 ILE A C 1
ATOM 573 O O . ILE A 1 244 ? -22.632 3.166 -16.465 1.00 13.51 90 ILE A O 1
ATOM 578 N N . THR A 1 245 ? -21.173 2.930 -14.771 1.00 13.40 91 THR A N 1
ATOM 579 C CA . THR A 1 245 ? -20.077 2.438 -15.610 1.00 13.25 91 THR A CA 1
ATOM 580 C C . THR A 1 245 ? -19.512 1.149 -15.027 1.00 13.00 91 THR A C 1
ATOM 581 O O . THR A 1 245 ? -19.940 0.696 -13.966 1.00 12.92 91 THR A O 1
ATOM 585 N N . VAL A 1 246 ? -18.534 0.572 -15.716 1.00 13.23 92 VAL A N 1
ATOM 586 C CA . VAL A 1 246 ? -17.843 -0.611 -15.205 1.00 13.41 92 VAL A CA 1
ATOM 587 C C . VAL A 1 246 ? -17.149 -0.346 -13.862 1.00 14.03 92 VAL A C 1
ATOM 588 O O . VAL A 1 246 ? -16.940 -1.275 -13.084 1.00 14.39 92 VAL A O 1
ATOM 592 N N . ASP A 1 247 ? -16.810 0.913 -13.586 1.00 14.17 93 ASP A N 1
ATOM 593 C CA . ASP A 1 247 ? -16.224 1.287 -12.291 1.00 14.28 93 ASP A CA 1
ATOM 594 C C . ASP A 1 247 ? -17.152 0.951 -11.123 1.00 14.47 93 ASP A C 1
ATOM 595 O O . ASP A 1 247 ? -16.682 0.624 -10.033 1.00 15.02 93 ASP A O 1
ATOM 600 N N . ASN A 1 248 ? -18.464 1.014 -11.357 1.00 14.52 94 ASN A N 1
ATOM 601 C CA . ASN A 1 248 ? -19.450 0.657 -10.332 1.00 14.81 94 ASN A CA 1
ATOM 602 C C . ASN A 1 248 ? -19.323 -0.798 -9.903 1.00 15.44 94 ASN A C 1
ATOM 603 O O . ASN A 1 248 ? -19.713 -1.150 -8.796 1.00 17.02 94 ASN A O 1
ATOM 608 N N . PHE A 1 249 ? -18.785 -1.631 -10.791 1.00 15.67 95 PHE A N 1
ATOM 609 C CA . PHE A 1 249 ? -18.674 -3.067 -10.565 1.00 16.27 95 PHE A CA 1
ATOM 610 C C . PHE A 1 249 ? -17.241 -3.509 -10.279 1.00 16.67 95 PHE A C 1
ATOM 611 O O . PHE A 1 249 ? -16.914 -4.693 -10.381 1.00 18.06 95 PHE A O 1
ATOM 619 N N . GLY A 1 250 ? -16.396 -2.552 -9.904 1.00 16.40 96 GLY A N 1
ATOM 620 C CA . GLY A 1 250 ? -15.052 -2.848 -9.420 1.00 16.79 96 GLY A CA 1
ATOM 621 C C . GLY A 1 250 ? -13.941 -2.823 -10.453 1.00 17.08 96 GLY A C 1
ATOM 622 O O . GLY A 1 250 ? -12.827 -3.260 -10.163 1.00 18.68 96 GLY A O 1
ATOM 623 N N . ALA A 1 251 ? -14.221 -2.313 -11.652 1.00 16.96 97 ALA A N 1
ATOM 624 C CA . ALA A 1 251 ? -13.185 -2.165 -12.672 1.00 16.63 97 ALA A CA 1
ATOM 625 C C . ALA A 1 251 ? -12.161 -1.134 -12.207 1.00 17.57 97 ALA A C 1
ATOM 626 O O . ALA A 1 251 ? -12.529 -0.080 -11.700 1.00 18.89 97 ALA A O 1
ATOM 628 N N . LYS A 1 252 ? -10.880 -1.448 -12.375 1.00 17.60 98 LYS A N 1
ATOM 629 C CA . LYS A 1 252 ? -9.803 -0.566 -11.927 1.00 19.34 98 LYS A CA 1
ATOM 630 C C . LYS A 1 252 ? -9.283 0.365 -13.023 1.00 19.34 98 LYS A C 1
ATOM 631 O O . LYS A 1 252 ? -8.881 1.491 -12.733 1.00 21.71 98 LYS A O 1
ATOM 637 N N . GLY A 1 253 ? -9.282 -0.100 -14.271 1.00 18.59 99 GLY A N 1
ATOM 638 C CA . GLY A 1 253 ? -8.776 0.697 -15.388 1.00 18.18 99 GLY A CA 1
ATOM 639 C C . GLY A 1 253 ? -7.382 1.228 -15.115 1.00 18.26 99 GLY A C 1
ATOM 640 O O . GLY A 1 253 ? -7.091 2.396 -15.369 1.00 18.99 99 GLY A O 1
ATOM 641 N N . ASP A 1 254 ? -6.522 0.356 -14.594 1.00 18.59 100 ASP A N 1
ATOM 642 C CA . ASP A 1 254 ? -5.204 0.761 -14.095 1.00 18.64 100 ASP A CA 1
ATOM 643 C C . ASP A 1 254 ? -4.047 0.240 -14.952 1.00 19.89 100 ASP A C 1
ATOM 644 O O . ASP A 1 254 ? -2.884 0.345 -14.559 1.00 21.28 100 ASP A O 1
ATOM 649 N N . GLY A 1 255 ? -4.366 -0.328 -16.114 1.00 20.03 101 GLY A N 1
ATOM 650 C CA . GLY A 1 255 ? -3.350 -0.841 -17.032 1.00 21.56 101 GLY A CA 1
ATOM 651 C C . GLY A 1 255 ? -2.692 -2.151 -16.626 1.00 22.06 101 GLY A C 1
ATOM 652 O O . GLY A 1 255 ? -1.777 -2.615 -17.307 1.00 22.99 101 GLY A O 1
ATOM 653 N N . VAL A 1 256 ? -3.161 -2.756 -15.533 1.00 21.68 102 VAL A N 1
ATOM 654 C CA . VAL A 1 256 ? -2.562 -3.983 -14.990 1.00 22.95 102 VAL A CA 1
ATOM 655 C C . VAL A 1 256 ? -3.623 -5.018 -14.605 1.00 22.47 102 VAL A C 1
ATOM 656 O O . VAL A 1 256 ? -3.567 -6.167 -15.040 1.00 23.56 102 VAL A O 1
ATOM 660 N N . THR A 1 257 ? -4.575 -4.602 -13.775 1.00 21.69 103 THR A N 1
ATOM 661 C CA . THR A 1 257 ? -5.591 -5.500 -13.225 1.00 22.10 103 THR A CA 1
ATOM 662 C C . THR A 1 257 ? -6.587 -5.961 -14.287 1.00 20.79 103 THR A C 1
ATOM 663 O O . THR A 1 257 ? -7.099 -5.148 -15.052 1.00 20.39 103 THR A O 1
ATOM 667 N N . ASP A 1 258 ? -6.868 -7.263 -14.318 1.00 20.11 104 ASP A N 1
ATOM 668 C CA . ASP A 1 258 ? -7.893 -7.807 -15.208 1.00 19.88 104 ASP A CA 1
ATOM 669 C C . ASP A 1 258 ? -9.271 -7.345 -14.742 1.00 19.42 104 ASP A C 1
ATOM 670 O O . ASP A 1 258 ? -9.696 -7.668 -13.634 1.00 20.37 104 ASP A O 1
ATOM 675 N N . ASP A 1 259 ? -9.956 -6.585 -15.593 1.00 18.55 105 ASP A N 1
ATOM 676 C CA . ASP A 1 259 ? -11.291 -6.071 -15.281 1.00 17.36 105 ASP A CA 1
ATOM 677 C C . ASP A 1 259 ? -12.420 -6.888 -15.915 1.00 16.86 105 ASP A C 1
ATOM 678 O O . ASP A 1 259 ? -13.581 -6.489 -15.842 1.00 16.98 105 ASP A O 1
ATOM 683 N N . SER A 1 260 ? -12.100 -8.035 -16.513 1.00 17.86 106 SER A N 1
ATOM 684 C CA . SER A 1 260 ? -13.108 -8.810 -17.245 1.00 18.57 106 SER A CA 1
ATOM 685 C C . SER A 1 260 ? -14.313 -9.197 -16.379 1.00 17.72 106 SER A C 1
ATOM 686 O O . SER A 1 260 ? -15.452 -9.120 -16.838 1.00 17.17 106 SER A O 1
ATOM 689 N N . ALA A 1 261 ? -14.067 -9.595 -15.131 1.00 17.98 107 ALA A N 1
ATOM 690 C CA . ALA A 1 261 ? -15.155 -9.967 -14.222 1.00 18.03 107 ALA A CA 1
ATOM 691 C C . ALA A 1 261 ? -16.070 -8.777 -13.930 1.00 17.08 107 ALA A C 1
ATOM 692 O O . ALA A 1 261 ? -17.289 -8.926 -13.874 1.00 18.05 107 ALA A O 1
ATOM 694 N N . ALA A 1 262 ? -15.477 -7.598 -13.755 1.00 17.03 108 ALA A N 1
ATOM 695 C CA . ALA A 1 262 ? -16.244 -6.370 -13.526 1.00 17.06 108 ALA A CA 1
ATOM 696 C C . ALA A 1 262 ? -17.105 -6.017 -14.741 1.00 16.10 108 ALA A C 1
ATOM 697 O O . ALA A 1 262 ? -18.272 -5.642 -14.596 1.00 16.42 108 ALA A O 1
ATOM 699 N N . PHE A 1 263 ? -16.524 -6.140 -15.932 1.00 15.46 109 PHE A N 1
ATOM 700 C CA . PHE A 1 263 ? -17.260 -5.915 -17.180 1.00 14.93 109 PHE A CA 1
ATOM 701 C C . PHE A 1 263 ? -18.433 -6.886 -17.287 1.00 14.63 109 PHE A C 1
ATOM 702 O O . PHE A 1 263 ? -19.541 -6.488 -17.644 1.00 14.49 109 PHE A O 1
ATOM 710 N N . GLN A 1 264 ? -18.194 -8.156 -16.968 1.00 14.68 110 GLN A N 1
ATOM 711 C CA . GLN A 1 264 ? -19.261 -9.152 -17.025 1.00 14.44 110 GLN A CA 1
ATOM 712 C C . GLN A 1 264 ? -20.358 -8.874 -15.998 1.00 14.88 110 GLN A C 1
ATOM 713 O O . GLN A 1 264 ? -21.544 -9.021 -16.298 1.00 15.31 110 GLN A O 1
ATOM 719 N N . ALA A 1 265 ? -19.959 -8.471 -14.793 1.00 15.22 111 ALA A N 1
ATOM 720 C CA . ALA A 1 265 ? -20.912 -8.117 -13.742 1.00 15.74 111 ALA A CA 1
ATOM 721 C C . ALA A 1 265 ? -21.813 -6.969 -14.187 1.00 15.63 111 ALA A C 1
ATOM 722 O O . ALA A 1 265 ? -23.020 -6.983 -13.942 1.00 15.87 111 ALA A O 1
ATOM 724 N N . TYR A 1 266 ? -21.222 -5.981 -14.852 1.00 15.70 112 TYR A N 1
ATOM 725 C CA . TYR A 1 266 ? -21.988 -4.873 -15.415 1.00 14.74 112 TYR A CA 1
ATOM 726 C C . TYR A 1 266 ? -23.072 -5.385 -16.365 1.00 14.70 112 TYR A C 1
ATOM 727 O O . TYR A 1 266 ? -24.233 -4.985 -16.272 1.00 14.63 112 TYR A O 1
ATOM 736 N N . CYS A 1 267 ? -22.679 -6.264 -17.281 1.00 14.87 113 CYS A N 1
ATOM 737 C CA . CYS A 1 267 ? -23.596 -6.783 -18.296 1.00 16.18 113 CYS A CA 1
ATOM 738 C C . CYS A 1 267 ? -24.651 -7.727 -17.720 1.00 16.10 113 CYS A C 1
ATOM 739 O O . CYS A 1 267 ? -25.723 -7.882 -18.302 1.00 16.29 113 CYS A O 1
ATOM 742 N N . ASP A 1 268 ? -24.343 -8.351 -16.583 1.00 17.02 114 ASP A N 1
ATOM 743 C CA . ASP A 1 268 ? -25.279 -9.251 -15.903 1.00 17.75 114 ASP A CA 1
ATOM 744 C C . ASP A 1 268 ? -26.202 -8.521 -14.923 1.00 17.05 114 ASP A C 1
ATOM 745 O O . ASP A 1 268 ? -27.173 -9.103 -14.436 1.00 18.93 114 ASP A O 1
ATOM 750 N N . SER A 1 269 ? -25.904 -7.253 -14.639 1.00 17.59 115 SER A N 1
ATOM 751 C CA . SER A 1 269 ? -26.633 -6.488 -13.627 1.00 16.97 115 SER A CA 1
ATOM 752 C C . SER A 1 269 ? -28.026 -6.069 -14.080 1.00 17.58 115 SER A C 1
ATOM 753 O O . SER A 1 269 ? -28.233 -5.724 -15.241 1.00 18.72 115 SER A O 1
ATOM 756 N N . ALA A 1 270 ? -28.962 -6.067 -13.134 1.00 18.32 116 ALA A N 1
ATOM 757 C CA . ALA A 1 270 ? -30.323 -5.572 -13.355 1.00 19.02 116 ALA A CA 1
ATOM 758 C C . ALA A 1 270 ? -30.405 -4.046 -13.415 1.00 18.11 116 ALA A C 1
ATOM 759 O O . ALA A 1 270 ? -31.443 -3.496 -13.778 1.00 19.55 116 ALA A O 1
ATOM 761 N N . LEU A 1 271 ? -29.323 -3.369 -13.045 1.00 16.42 117 LEU A N 1
ATOM 762 C CA . LEU A 1 271 ? -29.339 -1.918 -12.874 1.00 17.07 117 LEU A CA 1
ATOM 763 C C . LEU A 1 271 ? -28.868 -1.153 -14.106 1.00 15.08 117 LEU A C 1
ATOM 764 O O . LEU A 1 271 ? -29.105 0.049 -14.210 1.00 14.05 117 LEU A O 1
ATOM 769 N N . THR A 1 272 ? -28.195 -1.838 -15.027 1.00 14.43 118 THR A N 1
ATOM 770 C CA . THR A 1 272 ? -27.546 -1.173 -16.156 1.00 14.13 118 THR A CA 1
ATOM 771 C C . THR A 1 272 ? -28.451 -1.077 -17.388 1.00 14.29 118 THR A C 1
ATOM 772 O O . THR A 1 272 ? -29.343 -1.905 -17.591 1.00 14.28 118 THR A O 1
ATOM 776 N N . GLY A 1 273 ? -28.206 -0.057 -18.208 1.00 14.08 119 GLY A N 1
ATOM 777 C CA . GLY A 1 273 ? -29.053 0.242 -19.361 1.00 13.76 119 GLY A CA 1
ATOM 778 C C . GLY A 1 273 ? -28.642 -0.451 -20.646 1.00 13.59 119 GLY A C 1
ATOM 779 O O . GLY A 1 273 ? -28.057 -1.538 -20.625 1.00 13.98 119 GLY A O 1
ATOM 780 N N . GLN A 1 274 ? -28.953 0.189 -21.771 1.00 12.96 120 GLN A N 1
ATOM 781 C CA . GLN A 1 274 ? -28.715 -0.387 -23.095 1.00 13.26 120 GLN A CA 1
ATOM 782 C C . GLN A 1 274 ? -27.248 -0.674 -23.382 1.00 12.96 120 GLN A C 1
ATOM 783 O O . GLN A 1 274 ? -26.937 -1.647 -24.062 1.00 13.54 120 GLN A O 1
ATOM 789 N N . ASN A 1 275 ? -26.362 0.193 -22.893 1.00 13.00 121 ASN A N 1
ATOM 790 C CA . ASN A 1 275 ? -24.943 0.130 -23.221 1.00 12.84 121 ASN A CA 1
ATOM 791 C C . ASN A 1 275 ? -24.064 -0.046 -21.999 1.00 12.63 121 ASN A C 1
ATOM 792 O O . ASN A 1 275 ? -24.458 0.307 -20.883 1.00 13.27 121 ASN A O 1
ATOM 797 N N . LEU A 1 276 ? -22.880 -0.615 -22.230 1.00 12.08 122 LEU A N 1
ATOM 798 C CA . LEU A 1 276 ? -21.798 -0.618 -21.256 1.00 12.44 122 LEU A CA 1
ATOM 799 C C . LEU A 1 276 ? -20.995 0.667 -21.419 1.00 12.63 122 LEU A C 1
ATOM 800 O O . LEU A 1 276 ? -20.681 1.064 -22.541 1.00 13.41 122 LEU A O 1
ATOM 805 N N . TYR A 1 277 ? -20.681 1.308 -20.295 1.00 12.99 123 TYR A N 1
ATOM 806 C CA . TYR A 1 277 ? -19.908 2.550 -20.272 1.00 13.29 123 TYR A CA 1
ATOM 807 C C . TYR A 1 277 ? -18.618 2.379 -19.489 1.00 13.19 123 TYR A C 1
ATOM 808 O O . TYR A 1 277 ? -18.574 1.664 -18.486 1.00 13.39 123 TYR A O 1
ATOM 817 N N . LEU A 1 278 ? -17.568 3.042 -19.959 1.00 13.99 124 LEU A N 1
ATOM 818 C CA . LEU A 1 278 ? -16.322 3.134 -19.213 1.00 14.59 124 LEU A CA 1
ATOM 819 C C . LEU A 1 278 ? -16.351 4.357 -18.307 1.00 15.13 124 LEU A C 1
ATOM 820 O O . LEU A 1 278 ? -17.109 5.299 -18.546 1.00 16.38 124 LEU A O 1
ATOM 825 N N . GLY A 1 279 ? -15.530 4.329 -17.262 1.00 15.15 125 GLY A N 1
ATOM 826 C CA . GLY A 1 279 ? -15.340 5.487 -16.389 1.00 14.80 125 GLY A CA 1
ATOM 827 C C . GLY A 1 279 ? -14.559 6.586 -17.084 1.00 14.19 125 GLY A C 1
ATOM 828 O O . GLY A 1 279 ? -14.090 6.405 -18.207 1.00 14.63 125 GLY A O 1
ATOM 829 N N . ALA A 1 280 ? -14.404 7.723 -16.411 1.00 14.20 126 ALA A N 1
ATOM 830 C CA . ALA A 1 280 ? -13.819 8.914 -17.032 1.00 15.00 126 ALA A CA 1
ATOM 831 C C . ALA A 1 280 ? -12.403 8.673 -17.540 1.00 15.45 126 ALA A C 1
ATOM 832 O O . ALA A 1 280 ? -12.077 9.020 -18.675 1.00 15.29 126 ALA A O 1
ATOM 834 N N . LYS A 1 281 ? -11.570 8.076 -16.694 1.00 15.66 127 LYS A N 1
ATOM 835 C CA . LYS A 1 281 ? -10.182 7.794 -17.039 1.00 16.31 127 LYS A CA 1
ATOM 836 C C . LYS A 1 281 ? -9.877 6.335 -16.750 1.00 16.19 127 LYS A C 1
ATOM 837 O O . LYS A 1 281 ? -10.214 5.826 -15.681 1.00 16.15 127 LYS A O 1
ATOM 843 N N . GLY A 1 282 ? -9.233 5.660 -17.693 1.00 14.86 128 GLY A N 1
ATOM 844 C CA . GLY A 1 282 ? -8.764 4.314 -17.427 1.00 15.59 128 GLY A CA 1
ATOM 845 C C . GLY A 1 282 ? -8.319 3.530 -18.636 1.00 15.15 128 GLY A C 1
ATOM 846 O O . GLY A 1 282 ? -8.909 3.623 -19.713 1.00 15.61 128 GLY A O 1
ATOM 847 N N . ARG A 1 283 ? -7.261 2.755 -18.434 1.00 15.53 129 ARG A N 1
ATOM 848 C CA . ARG A 1 283 ? -6.790 1.781 -19.396 1.00 14.94 129 ARG A CA 1
ATOM 849 C C . ARG A 1 283 ? -7.245 0.425 -18.866 1.00 14.63 129 ARG A C 1
ATOM 850 O O . ARG A 1 283 ? -6.624 -0.144 -17.961 1.00 15.96 129 ARG A O 1
ATOM 858 N N . TYR A 1 284 ? -8.357 -0.063 -19.407 1.00 14.49 130 TYR A N 1
ATOM 859 C CA . TYR A 1 284 ? -9.044 -1.231 -18.864 1.00 14.36 130 TYR A CA 1
ATOM 860 C C . TYR A 1 284 ? -8.522 -2.525 -19.479 1.00 15.32 130 TYR A C 1
ATOM 861 O O . TYR A 1 284 ? -8.751 -2.799 -20.658 1.00 15.32 130 TYR A O 1
ATOM 870 N N . ILE A 1 285 ? -7.824 -3.319 -18.669 1.00 16.18 131 ILE A N 1
ATOM 871 C CA . ILE A 1 285 ? -7.263 -4.586 -19.127 1.00 16.67 131 ILE A CA 1
ATOM 872 C C . ILE A 1 285 ? -8.331 -5.675 -19.108 1.00 16.68 131 ILE A C 1
ATOM 873 O O . ILE A 1 285 ? -9.059 -5.824 -18.123 1.00 16.93 131 ILE A O 1
ATOM 878 N N . LEU A 1 286 ? -8.416 -6.427 -20.204 1.00 16.47 132 LEU A N 1
ATOM 879 C CA . LEU A 1 286 ? -9.290 -7.593 -20.294 1.00 17.30 132 LEU A CA 1
ATOM 880 C C . LEU A 1 286 ? -8.461 -8.817 -20.655 1.00 17.90 132 LEU A C 1
ATOM 881 O O . LEU A 1 286 ? -7.813 -8.838 -21.700 1.00 17.98 132 LEU A O 1
ATOM 886 N N . LYS A 1 287 ? -8.479 -9.826 -19.784 1.00 18.89 133 LYS A N 1
ATOM 887 C CA . LYS A 1 287 ? -7.756 -11.085 -20.023 1.00 18.83 133 LYS A CA 1
ATOM 888 C C . LYS A 1 287 ? -8.694 -12.252 -20.332 1.00 18.77 133 LYS A C 1
ATOM 889 O O . LYS A 1 287 ? -8.240 -13.366 -20.605 1.00 20.49 133 LYS A O 1
ATOM 895 N N . ASN A 1 288 ? -9.998 -11.997 -20.279 1.00 18.88 134 ASN A N 1
ATOM 896 C CA . ASN A 1 288 ? -11.005 -13.006 -20.580 1.00 18.65 134 ASN A CA 1
ATOM 897 C C . ASN A 1 288 ? -12.106 -12.409 -21.440 1.00 18.40 134 ASN A C 1
ATOM 898 O O . ASN A 1 288 ? -12.347 -11.200 -21.407 1.00 18.64 134 ASN A O 1
ATOM 903 N N . GLN A 1 289 ? -12.774 -13.270 -22.200 1.00 18.09 135 GLN A N 1
ATOM 904 C CA . GLN A 1 289 ? -13.878 -12.861 -23.057 1.00 17.67 135 GLN A CA 1
ATOM 905 C C . GLN A 1 289 ? -15.004 -12.274 -22.217 1.00 17.57 135 GLN A C 1
ATOM 906 O O . GLN A 1 289 ? -15.299 -12.773 -21.130 1.00 18.64 135 GLN A O 1
ATOM 912 N N . VAL A 1 290 ? -15.610 -11.203 -22.722 1.00 16.72 136 VAL A N 1
ATOM 913 C CA . VAL A 1 290 ? -16.775 -10.594 -22.097 1.00 16.28 136 VAL A CA 1
ATOM 914 C C . VAL A 1 290 ? -17.981 -10.835 -22.996 1.00 15.36 136 VAL A C 1
ATOM 915 O O . VAL A 1 290 ? -17.926 -10.584 -24.198 1.00 15.12 136 VAL A O 1
ATOM 919 N N . ASP A 1 291 ? -19.058 -11.342 -22.405 1.00 16.10 137 ASP A N 1
ATOM 920 C CA . ASP A 1 291 ? -20.332 -11.493 -23.092 1.00 16.26 137 ASP A CA 1
ATOM 921 C C . ASP A 1 291 ? -21.167 -10.259 -22.774 1.00 15.04 137 ASP A C 1
ATOM 922 O O . ASP A 1 291 ? -21.612 -10.081 -21.642 1.00 14.85 137 ASP A O 1
ATOM 927 N N . LEU A 1 292 ? -21.365 -9.400 -23.773 1.00 14.47 138 LEU A N 1
ATOM 928 C CA . LEU A 1 292 ? -22.084 -8.140 -23.575 1.00 13.91 138 LEU A CA 1
ATOM 929 C C . LEU A 1 292 ? -23.580 -8.329 -23.322 1.00 14.65 138 LEU A C 1
ATOM 930 O O . LEU A 1 292 ? -24.259 -7.390 -22.915 1.00 15.03 138 LEU A O 1
ATOM 935 N N . LYS A 1 293 ? -24.089 -9.533 -23.574 1.00 15.70 139 LYS A N 1
ATOM 936 C CA . LYS A 1 293 ? -25.490 -9.864 -23.308 1.00 16.77 139 LYS A CA 1
ATOM 937 C C . LYS A 1 293 ? -26.442 -8.895 -24.012 1.00 16.39 139 LYS A C 1
ATOM 938 O O . LYS A 1 293 ? -27.476 -8.523 -23.461 1.00 18.23 139 LYS A O 1
ATOM 944 N N . GLY A 1 294 ? -26.081 -8.476 -25.223 1.00 14.83 140 GLY A N 1
ATOM 945 C CA . GLY A 1 294 ? -26.929 -7.590 -26.014 1.00 14.96 140 GLY A CA 1
ATOM 946 C C . GLY A 1 294 ? -26.756 -6.112 -25.719 1.00 15.04 140 GLY A C 1
ATOM 947 O O . GLY A 1 294 ? -27.426 -5.278 -26.331 1.00 14.45 140 GLY A O 1
ATOM 948 N N . LYS A 1 295 ? -25.869 -5.772 -24.788 1.00 14.67 141 LYS A N 1
ATOM 949 C CA . LYS A 1 295 ? -25.574 -4.370 -24.524 1.00 14.76 141 LYS A CA 1
ATOM 950 C C . LYS A 1 295 ? -24.601 -3.844 -25.564 1.00 13.97 141 LYS A C 1
ATOM 951 O O . LYS A 1 295 ? -23.701 -4.551 -26.004 1.00 14.41 141 LYS A O 1
ATOM 957 N N . GLY A 1 296 ? -24.808 -2.605 -25.986 1.00 13.05 142 GLY A N 1
ATOM 958 C CA . GLY A 1 296 ? -23.830 -1.921 -26.819 1.00 13.23 142 GLY A CA 1
ATOM 959 C C . GLY A 1 296 ? -22.636 -1.483 -25.994 1.00 13.32 142 GLY A C 1
ATOM 960 O O . GLY A 1 296 ? -22.570 -1.722 -24.783 1.00 13.40 142 GLY A O 1
ATOM 961 N N . LEU A 1 297 ? -21.700 -0.818 -26.653 1.00 13.39 143 LEU A N 1
ATOM 962 C CA . LEU A 1 297 ? -20.434 -0.464 -26.037 1.00 13.46 143 LEU A CA 1
ATOM 963 C C . LEU A 1 297 ? -20.119 1.006 -26.287 1.00 13.60 143 LEU A C 1
ATOM 964 O O . LEU A 1 297 ? -20.006 1.434 -27.434 1.00 14.36 143 LEU A O 1
ATOM 969 N N . VAL A 1 298 ? -20.000 1.768 -25.203 1.00 12.98 144 VAL A N 1
ATOM 970 C CA . VAL A 1 298 ? -19.645 3.183 -25.262 1.00 13.08 144 VAL A CA 1
ATOM 971 C C . VAL A 1 298 ? -18.370 3.395 -24.450 1.00 13.21 144 VAL A C 1
ATOM 972 O O . VAL A 1 298 ? -18.326 3.103 -23.252 1.00 13.53 144 VAL A O 1
ATOM 976 N N . GLY A 1 299 ? -17.329 3.891 -25.110 1.00 12.50 145 GLY A N 1
ATOM 977 C CA . GLY A 1 299 ? -16.046 4.102 -24.458 1.00 12.61 145 GLY A CA 1
ATOM 978 C C . GLY A 1 299 ? -15.962 5.444 -23.762 1.00 12.83 145 GLY A C 1
ATOM 979 O O . GLY A 1 299 ? -16.977 6.108 -23.526 1.00 13.35 145 GLY A O 1
ATOM 980 N N . ASN A 1 300 ? -14.738 5.837 -23.435 1.00 12.22 146 ASN A N 1
ATOM 981 C CA . ASN A 1 300 ? -14.473 7.122 -22.795 1.00 12.69 146 ASN A CA 1
ATOM 982 C C . ASN A 1 300 ? -13.611 8.016 -23.682 1.00 12.21 146 ASN A C 1
ATOM 983 O O . ASN A 1 300 ? -12.821 8.827 -23.196 1.00 12.98 146 ASN A O 1
ATOM 988 N N . GLY A 1 301 ? -13.781 7.864 -24.993 1.00 11.78 147 GLY A N 1
ATOM 989 C CA . GLY A 1 301 ? -13.130 8.732 -25.954 1.00 11.93 147 GLY A CA 1
ATOM 990 C C . GLY A 1 301 ? -12.601 7.992 -27.159 1.00 11.39 147 GLY A C 1
ATOM 991 O O . GLY A 1 301 ? -12.189 6.830 -27.070 1.00 12.01 147 GLY A O 1
ATOM 992 N N . CYS A 1 302 ? -12.621 8.689 -28.287 1.00 11.75 148 CYS A N 1
ATOM 993 C CA . CYS A 1 302 ? -12.077 8.201 -29.538 1.00 12.18 148 CYS A CA 1
ATOM 994 C C . CYS A 1 302 ? -10.749 8.915 -29.747 1.00 12.29 148 CYS A C 1
ATOM 995 O O . CYS A 1 302 ? -10.711 10.080 -30.147 1.00 13.20 148 CYS A O 1
ATOM 998 N N . GLY A 1 303 ? -9.659 8.217 -29.446 1.00 12.11 149 GLY A N 1
ATOM 999 C CA . GLY A 1 303 ? -8.337 8.833 -29.414 1.00 12.39 149 GLY A CA 1
ATOM 1000 C C . GLY A 1 303 ? -7.521 8.584 -30.665 1.00 12.94 149 GLY A C 1
ATOM 1001 O O . GLY A 1 303 ? -7.934 7.853 -31.565 1.00 13.00 149 GLY A O 1
ATOM 1002 N N . LYS A 1 304 ? -6.350 9.210 -30.723 1.00 13.41 150 LYS A N 1
ATOM 1003 C CA . LYS A 1 304 ? -5.384 8.899 -31.763 1.00 14.24 150 LYS A CA 1
ATOM 1004 C C . LYS A 1 304 ? -4.709 7.579 -31.413 1.00 14.54 150 LYS A C 1
ATOM 1005 O O . LYS A 1 304 ? -4.915 7.026 -30.325 1.00 14.86 150 LYS A O 1
ATOM 1011 N N . VAL A 1 305 ? -3.907 7.076 -32.342 1.00 15.18 151 VAL A N 1
ATOM 1012 C CA . VAL A 1 305 ? -3.241 5.791 -32.179 1.00 16.22 151 VAL A CA 1
ATOM 1013 C C . VAL A 1 305 ? -1.901 6.045 -31.493 1.00 17.44 151 VAL A C 1
ATOM 1014 O O . VAL A 1 305 ? -0.850 6.093 -32.133 1.00 19.29 151 VAL A O 1
ATOM 1018 N N . SER A 1 306 ? -1.963 6.237 -30.177 1.00 17.63 152 SER A N 1
ATOM 1019 C CA . SER A 1 306 ? -0.774 6.525 -29.379 1.00 17.30 152 SER A CA 1
ATOM 1020 C C . SER A 1 306 ? -0.989 6.190 -27.905 1.00 16.53 152 SER A C 1
ATOM 1021 O O . SER A 1 306 ? -2.120 6.210 -27.406 1.00 16.55 152 SER A O 1
ATOM 1024 N N . GLU A 1 307 ? 0.111 5.898 -27.216 1.00 16.07 153 GLU A N 1
ATOM 1025 C CA . GLU A 1 307 ? 0.079 5.551 -25.792 1.00 16.14 153 GLU A CA 1
ATOM 1026 C C . GLU A 1 307 ? -0.550 6.653 -24.941 1.00 14.83 153 GLU A C 1
ATOM 1027 O O . GLU A 1 307 ? -1.186 6.365 -23.926 1.00 14.81 153 GLU A O 1
ATOM 1033 N N . PHE A 1 308 ? -0.372 7.907 -25.358 1.00 14.80 154 PHE A N 1
ATOM 1034 C CA . PHE A 1 308 ? -0.970 9.048 -24.669 1.00 15.20 154 PHE A CA 1
ATOM 1035 C C . PHE A 1 308 ? -2.472 8.843 -24.487 1.00 14.84 154 PHE A C 1
ATOM 1036 O O . PHE A 1 308 ? -2.999 9.044 -23.395 1.00 14.55 154 PHE A O 1
ATOM 1044 N N . TYR A 1 309 ? -3.155 8.430 -25.550 1.00 14.67 155 TYR A N 1
ATOM 1045 C CA . TYR A 1 309 ? -4.605 8.243 -25.482 1.00 14.87 155 TYR A CA 1
ATOM 1046 C C . TYR A 1 309 ? -4.987 6.909 -24.831 1.00 14.43 155 TYR A C 1
ATOM 1047 O O . TYR A 1 309 ? -5.981 6.851 -24.107 1.00 15.18 155 TYR A O 1
ATOM 1056 N N . TYR A 1 310 ? -4.185 5.860 -25.028 1.00 14.31 156 TYR A N 1
ATOM 1057 C CA . TYR A 1 310 ? -4.464 4.570 -24.376 1.00 14.31 156 TYR A CA 1
ATOM 1058 C C . TYR A 1 310 ? -4.432 4.708 -22.852 1.00 14.41 156 TYR A C 1
ATOM 1059 O O . TYR A 1 310 ? -5.231 4.090 -22.149 1.00 15.01 156 TYR A O 1
ATOM 1068 N N . ASN A 1 311 ? -3.494 5.507 -22.350 1.00 14.69 157 ASN A N 1
ATOM 1069 C CA . ASN A 1 311 ? -3.355 5.718 -20.910 1.00 14.58 157 ASN A CA 1
ATOM 1070 C C . ASN A 1 311 ? -4.495 6.532 -20.308 1.00 15.09 157 ASN A C 1
ATOM 1071 O O . ASN A 1 311 ? -4.824 6.359 -19.136 1.00 17.62 157 ASN A O 1
ATOM 1076 N N . LEU A 1 312 ? -5.090 7.416 -21.105 1.00 14.26 158 LEU A N 1
ATOM 1077 C CA . LEU A 1 312 ? -6.213 8.229 -20.642 1.00 14.33 158 LEU A CA 1
ATOM 1078 C C . LEU A 1 312 ? -7.533 7.465 -20.694 1.00 14.18 158 LEU A C 1
ATOM 1079 O O . LEU A 1 312 ? -8.349 7.570 -19.781 1.00 14.71 158 LEU A O 1
ATOM 1084 N N . GLY A 1 313 ? -7.746 6.700 -21.757 1.00 13.48 159 GLY A N 1
ATOM 1085 C CA . GLY A 1 313 ? -9.005 5.987 -21.912 1.00 13.74 159 GLY A CA 1
ATOM 1086 C C . GLY A 1 313 ? -9.021 4.987 -23.046 1.00 13.39 159 GLY A C 1
ATOM 1087 O O . GLY A 1 313 ? -9.002 5.363 -24.217 1.00 13.69 159 GLY A O 1
ATOM 1088 N N . CYS A 1 314 ? -9.059 3.706 -22.698 1.00 13.24 160 CYS A N 1
ATOM 1089 C CA . CYS A 1 314 ? -9.229 2.658 -23.691 1.00 13.71 160 CYS A CA 1
ATOM 1090 C C . CYS A 1 314 ? -9.561 1.326 -23.046 1.00 13.12 160 CYS A C 1
ATOM 1091 O O . CYS A 1 314 ? -9.427 1.156 -21.832 1.00 13.59 160 CYS A O 1
ATOM 1094 N N . ILE A 1 315 ? -10.011 0.398 -23.882 1.00 12.89 161 ILE A N 1
ATOM 1095 C CA . ILE A 1 315 ? -10.041 -1.016 -23.543 1.00 13.82 161 ILE A CA 1
ATOM 1096 C C . ILE A 1 315 ? -8.764 -1.624 -24.115 1.00 14.45 161 ILE A C 1
ATOM 1097 O O . ILE A 1 315 ? -8.438 -1.408 -25.279 1.00 14.58 161 ILE A O 1
ATOM 1102 N N . ASP A 1 316 ? -8.037 -2.361 -23.280 1.00 14.89 162 ASP A N 1
ATOM 1103 C CA . ASP A 1 316 ? -6.768 -2.962 -23.667 1.00 15.37 162 ASP A CA 1
ATOM 1104 C C . ASP A 1 316 ? -6.880 -4.468 -23.451 1.00 15.20 162 ASP A C 1
ATOM 1105 O O . ASP A 1 316 ? -6.743 -4.966 -22.329 1.00 16.21 162 ASP A O 1
ATOM 1110 N N . VAL A 1 317 ? -7.162 -5.182 -24.536 1.00 14.98 163 VAL A N 1
ATOM 1111 C CA . VAL A 1 317 ? -7.340 -6.628 -24.496 1.00 15.52 163 VAL A CA 1
ATOM 1112 C C . VAL A 1 317 ? -5.972 -7.301 -24.448 1.00 16.49 163 VAL A C 1
ATOM 1113 O O . VAL A 1 317 ? -5.096 -6.997 -25.256 1.00 16.22 163 VAL A O 1
ATOM 1117 N N . ASP A 1 318 ? -5.794 -8.207 -23.490 1.00 17.15 164 ASP A N 1
ATOM 1118 C CA . ASP A 1 318 ? -4.530 -8.923 -23.331 1.00 17.97 164 ASP A CA 1
ATOM 1119 C C . ASP A 1 318 ? -4.470 -10.094 -24.308 1.00 18.29 164 ASP A C 1
ATOM 1120 O O . ASP A 1 318 ? -4.990 -11.177 -24.032 1.00 19.40 164 ASP A O 1
ATOM 1125 N N . GLY A 1 319 ? -3.827 -9.864 -25.449 1.00 18.11 165 GLY A N 1
ATOM 1126 C CA . GLY A 1 319 ? -3.703 -10.875 -26.491 1.00 18.75 165 GLY A CA 1
ATOM 1127 C C . GLY A 1 319 ? -2.820 -12.059 -26.134 1.00 20.44 165 GLY A C 1
ATOM 1128 O O . GLY A 1 319 ? -2.829 -13.063 -26.844 1.00 21.70 165 GLY A O 1
ATOM 1129 N N . SER A 1 320 ? -2.058 -11.944 -25.046 1.00 20.69 166 SER A N 1
ATOM 1130 C CA . SER A 1 320 ? -1.220 -13.047 -24.563 1.00 22.45 166 SER A CA 1
ATOM 1131 C C . SER A 1 320 ? -1.984 -14.020 -23.659 1.00 22.89 166 SER A C 1
ATOM 1132 O O . SER A 1 320 ? -1.462 -15.079 -23.312 1.00 26.27 166 SER A O 1
ATOM 1135 N N . SER A 1 321 ? -3.209 -13.664 -23.277 1.00 22.56 167 SER A N 1
ATOM 1136 C CA . SER A 1 321 ? -4.032 -14.521 -22.425 1.00 23.17 167 SER A CA 1
ATOM 1137 C C . SER A 1 321 ? -4.462 -15.785 -23.176 1.00 24.32 167 SER A C 1
ATOM 1138 O O . SER A 1 321 ? -5.132 -15.692 -24.203 1.00 23.88 167 SER A O 1
ATOM 1141 N N . PRO A 1 322 ? -4.079 -16.975 -22.671 1.00 25.70 168 PRO A N 1
ATOM 1142 C CA . PRO A 1 322 ? -4.439 -18.218 -23.361 1.00 26.53 168 PRO A CA 1
ATOM 1143 C C . PRO A 1 322 ? -5.939 -18.372 -23.625 1.00 26.43 168 PRO A C 1
ATOM 1144 O O . PRO A 1 322 ? -6.326 -18.926 -24.652 1.00 28.39 168 PRO A O 1
ATOM 1148 N N . ASP A 1 323 ? -6.767 -17.863 -22.716 1.00 27.47 169 ASP A N 1
ATOM 1149 C CA . ASP A 1 323 ? -8.222 -17.988 -22.832 1.00 29.05 169 ASP A CA 1
ATOM 1150 C C . ASP A 1 323 ? -8.839 -17.113 -23.933 1.00 27.18 169 ASP A C 1
ATOM 1151 O O . ASP A 1 323 ? -10.018 -17.267 -24.244 1.00 28.41 169 ASP A O 1
ATOM 1156 N N . LEU A 1 324 ? -8.055 -16.204 -24.511 1.00 23.85 170 LEU A N 1
ATOM 1157 C CA . LEU A 1 324 ? -8.523 -15.370 -25.627 1.00 22.68 170 LEU A CA 1
ATOM 1158 C C . LEU A 1 324 ? -7.999 -15.818 -26.997 1.00 23.17 170 LEU A C 1
ATOM 1159 O O . LEU A 1 324 ? -8.493 -15.349 -28.024 1.00 22.82 170 LEU A O 1
ATOM 1164 N N . GLN A 1 325 ? -7.017 -16.720 -27.023 1.00 22.76 171 GLN A N 1
ATOM 1165 C CA . GLN A 1 325 ? -6.441 -17.186 -28.290 1.00 24.15 171 GLN A CA 1
ATOM 1166 C C . GLN A 1 325 ? -7.522 -17.726 -29.226 1.00 22.79 171 GLN A C 1
ATOM 1167 O O . GLN A 1 325 ? -8.307 -18.593 -28.840 1.00 23.61 171 GLN A O 1
ATOM 1173 N N . GLY A 1 326 ? -7.563 -17.198 -30.448 1.00 20.73 172 GLY A N 1
ATOM 1174 C CA . GLY A 1 326 ? -8.502 -17.662 -31.468 1.00 22.06 172 GLY A CA 1
ATOM 1175 C C . GLY A 1 326 ? -9.951 -17.273 -31.232 1.00 21.84 172 GLY A C 1
ATOM 1176 O O . GLY A 1 326 ? -10.848 -17.811 -31.878 1.00 22.38 172 GLY A O 1
ATOM 1177 N N . LYS A 1 327 ? -10.187 -16.338 -30.314 1.00 21.49 173 LYS A N 1
ATOM 1178 C CA . LYS A 1 327 ? -11.546 -15.936 -29.951 1.00 22.08 173 LYS A CA 1
ATOM 1179 C C . LYS A 1 327 ? -11.751 -14.443 -30.142 1.00 19.63 173 LYS A C 1
ATOM 1180 O O . LYS A 1 327 ? -10.798 -13.696 -30.368 1.00 17.72 173 LYS A O 1
ATOM 1186 N N . THR A 1 328 ? -13.007 -14.021 -30.050 1.00 18.08 174 THR A N 1
ATOM 1187 C CA . THR A 1 328 ? -13.344 -12.601 -30.036 1.00 16.98 174 THR A CA 1
ATOM 1188 C C . THR A 1 328 ? -13.489 -12.129 -28.587 1.00 16.79 174 THR A C 1
ATOM 1189 O O . THR A 1 328 ? -14.128 -12.797 -27.774 1.00 17.48 174 THR A O 1
ATOM 1193 N N . ALA A 1 329 ? -12.900 -10.976 -28.277 1.00 16.24 175 ALA A N 1
ATOM 1194 C CA . ALA A 1 329 ? -12.853 -10.465 -26.901 1.00 16.13 175 ALA A CA 1
ATOM 1195 C C . ALA A 1 329 ? -14.236 -10.120 -26.354 1.00 15.83 175 ALA A C 1
ATOM 1196 O O . ALA A 1 329 ? -14.544 -10.412 -25.200 1.00 15.09 175 ALA A O 1
ATOM 1198 N N . PHE A 1 330 ? -15.053 -9.484 -27.189 1.00 14.85 176 PHE A N 1
ATOM 1199 C CA . PHE A 1 330 ? -16.426 -9.136 -26.842 1.00 14.83 176 PHE A CA 1
ATOM 1200 C C . PHE A 1 330 ? -17.393 -9.856 -27.771 1.00 14.55 176 PHE A C 1
ATOM 1201 O O . PHE A 1 330 ? -17.263 -9.764 -28.993 1.00 15.50 176 PHE A O 1
ATOM 1209 N N . ILE A 1 331 ? -18.368 -10.557 -27.200 1.00 14.01 177 ILE A N 1
ATOM 1210 C CA . ILE A 1 331 ? -19.417 -11.195 -27.993 1.00 14.45 177 ILE A CA 1
ATOM 1211 C C . ILE A 1 331 ? -20.787 -10.614 -27.651 1.00 13.86 177 ILE A C 1
ATOM 1212 O O . ILE A 1 331 ? -20.960 -9.976 -26.611 1.00 13.82 177 ILE A O 1
ATOM 1217 N N . ASN A 1 332 ? -21.746 -10.831 -28.550 1.00 13.97 178 ASN A N 1
ATOM 1218 C CA . ASN A 1 332 ? -23.143 -10.417 -28.362 1.00 14.26 178 ASN A CA 1
ATOM 1219 C C . ASN A 1 332 ? -23.313 -8.922 -28.113 1.00 13.62 178 ASN A C 1
ATOM 1220 O O . ASN A 1 332 ? -24.114 -8.499 -27.278 1.00 14.33 178 ASN A O 1
ATOM 1225 N N . CYS A 1 333 ? -22.561 -8.123 -28.857 1.00 13.05 179 CYS A N 1
ATOM 1226 C CA . CYS A 1 333 ? -22.680 -6.680 -28.761 1.00 12.87 179 CYS A CA 1
ATOM 1227 C C . CYS A 1 333 ? -24.053 -6.243 -29.243 1.00 13.40 179 CYS A C 1
ATOM 1228 O O . CYS A 1 333 ? -24.600 -6.818 -30.181 1.00 15.11 179 CYS A O 1
ATOM 1231 N N . GLY A 1 334 ? -24.600 -5.224 -28.591 1.00 13.04 180 GLY A N 1
ATOM 1232 C CA . GLY A 1 334 ? -25.836 -4.586 -29.028 1.00 13.39 180 GLY A CA 1
ATOM 1233 C C . GLY A 1 334 ? -25.611 -3.709 -30.249 1.00 13.38 180 GLY A C 1
ATOM 1234 O O . GLY A 1 334 ? -24.560 -3.777 -30.883 1.00 13.90 180 GLY A O 1
ATOM 1235 N N . PRO A 1 335 ? -26.594 -2.855 -30.578 1.00 13.04 181 PRO A N 1
ATOM 1236 C CA . PRO A 1 335 ? -26.567 -2.081 -31.822 1.00 12.75 181 PRO A CA 1
ATOM 1237 C C . PRO A 1 335 ? -25.688 -0.827 -31.805 1.00 13.39 181 PRO A C 1
ATOM 1238 O O . PRO A 1 335 ? -25.729 -0.055 -32.756 1.00 17.77 181 PRO A O 1
ATOM 1242 N N . THR A 1 336 ? -24.907 -0.630 -30.746 1.00 12.60 182 THR A N 1
ATOM 1243 C CA . THR A 1 336 ? -24.085 0.567 -30.591 1.00 12.39 182 THR A CA 1
ATOM 1244 C C . THR A 1 336 ? -22.646 0.194 -30.271 1.00 11.98 182 THR A C 1
ATOM 1245 O O . THR A 1 336 ? -22.400 -0.591 -29.360 1.00 12.64 182 THR A O 1
ATOM 1249 N N . ILE A 1 337 ? -21.707 0.747 -31.036 1.00 11.56 183 ILE A N 1
ATOM 1250 C CA . ILE A 1 337 ? -20.304 0.833 -30.624 1.00 11.48 183 ILE A CA 1
ATOM 1251 C C . ILE A 1 337 ? -19.882 2.266 -30.912 1.00 11.43 183 ILE A C 1
ATOM 1252 O O . ILE A 1 337 ? -19.898 2.683 -32.062 1.00 11.63 183 ILE A O 1
ATOM 1257 N N . GLN A 1 338 ? -19.518 3.023 -29.882 1.00 11.77 184 GLN A N 1
ATOM 1258 C CA . GLN A 1 338 ? -19.195 4.433 -30.093 1.00 12.62 184 GLN A CA 1
ATOM 1259 C C . GLN A 1 338 ? -18.247 5.022 -29.065 1.00 11.86 184 GLN A C 1
ATOM 1260 O O . GLN A 1 338 ? -18.154 4.540 -27.936 1.00 11.82 184 GLN A O 1
ATOM 1266 N N . ASN A 1 339 ? -17.552 6.080 -29.482 1.00 11.64 185 ASN A N 1
ATOM 1267 C CA . ASN A 1 339 ? -16.753 6.901 -28.585 1.00 12.01 185 ASN A CA 1
ATOM 1268 C C . ASN A 1 339 ? -15.711 6.051 -27.868 1.00 11.19 185 ASN A C 1
ATOM 1269 O O . ASN A 1 339 ? -15.554 6.144 -26.654 1.00 10.87 185 ASN A O 1
ATOM 1274 N N . LEU A 1 340 ? -15.006 5.222 -28.634 1.00 11.55 186 LEU A N 1
ATOM 1275 C CA . LEU A 1 340 ? -14.224 4.130 -28.066 1.00 11.76 186 LEU A CA 1
ATOM 1276 C C . LEU A 1 340 ? -12.830 4.023 -28.664 1.00 11.64 186 LEU A C 1
ATOM 1277 O O . LEU A 1 340 ? -12.648 4.158 -29.868 1.00 11.78 186 LEU A O 1
ATOM 1282 N N . THR A 1 341 ? -11.860 3.770 -27.793 1.00 11.70 187 THR A N 1
ATOM 1283 C CA . THR A 1 341 ? -10.513 3.393 -28.184 1.00 11.74 187 THR A CA 1
ATOM 1284 C C . THR A 1 341 ? -10.276 2.001 -27.617 1.00 12.03 187 THR A C 1
ATOM 1285 O O . THR A 1 341 ? -10.482 1.776 -26.427 1.00 12.00 187 THR A O 1
ATOM 1289 N N . ALA A 1 342 ? -9.869 1.061 -28.465 1.00 12.20 188 ALA A N 1
ATOM 1290 C CA . ALA A 1 342 ? -9.620 -0.302 -28.009 1.00 12.49 188 ALA A CA 1
ATOM 1291 C C . ALA A 1 342 ? -8.444 -0.913 -28.748 1.00 13.25 188 ALA A C 1
ATOM 1292 O O . ALA A 1 342 ? -8.379 -0.859 -29.976 1.00 13.21 188 ALA A O 1
ATOM 1294 N N . ARG A 1 343 ? -7.516 -1.491 -27.986 1.00 13.64 189 ARG A N 1
ATOM 1295 C CA . ARG A 1 343 ? -6.339 -2.134 -28.545 1.00 13.96 189 ARG A CA 1
ATOM 1296 C C . ARG A 1 343 ? -6.198 -3.560 -28.035 1.00 14.22 189 ARG A C 1
ATOM 1297 O O . ARG A 1 343 ? -6.793 -3.936 -27.019 1.00 13.86 189 ARG A O 1
ATOM 1305 N N . CYS A 1 344 ? -5.404 -4.344 -28.756 1.00 15.20 190 CYS A N 1
ATOM 1306 C CA . CYS A 1 344 ? -4.961 -5.646 -28.292 1.00 15.84 190 CYS A CA 1
ATOM 1307 C C . CYS A 1 344 ? -3.454 -5.582 -28.097 1.00 16.38 190 CYS A C 1
ATOM 1308 O O . CYS A 1 344 ? -2.718 -5.243 -29.029 1.00 16.05 190 CYS A O 1
ATOM 1311 N N . SER A 1 345 ? -3.006 -5.886 -26.882 1.00 17.09 191 SER A N 1
ATOM 1312 C CA . SER A 1 345 ? -1.587 -5.887 -26.549 1.00 18.06 191 SER A CA 1
ATOM 1313 C C . SER A 1 345 ? -1.052 -7.313 -26.555 1.00 18.79 191 SER A C 1
ATOM 1314 O O . SER A 1 345 ? -1.711 -8.227 -26.059 1.00 18.20 191 SER A O 1
ATOM 1317 N N . ASN A 1 346 ? 0.136 -7.491 -27.130 1.00 19.46 192 ASN A N 1
ATOM 1318 C CA . ASN A 1 346 ? 0.845 -8.775 -27.105 1.00 20.49 192 ASN A CA 1
ATOM 1319 C C . ASN A 1 346 ? 0.038 -9.942 -27.677 1.00 20.56 192 ASN A C 1
ATOM 1320 O O . ASN A 1 346 ? 0.082 -11.056 -27.152 1.00 22.28 192 ASN A O 1
ATOM 1325 N N . GLY A 1 347 ? -0.687 -9.681 -28.764 1.00 19.57 193 GLY A N 1
ATOM 1326 C CA . GLY A 1 347 ? -1.531 -10.694 -29.400 1.00 20.38 193 GLY A CA 1
ATOM 1327 C C . GLY A 1 347 ? -1.058 -11.159 -30.767 1.00 20.61 193 GLY A C 1
ATOM 1328 O O . GLY A 1 347 ? -1.788 -11.867 -31.459 1.00 20.97 193 GLY A O 1
ATOM 1329 N N . ALA A 1 348 ? 0.156 -10.776 -31.159 1.00 21.38 194 ALA A N 1
ATOM 1330 C CA . ALA A 1 348 ? 0.697 -11.156 -32.465 1.00 22.30 194 ALA A CA 1
ATOM 1331 C C . ALA A 1 348 ? 0.669 -12.672 -32.643 1.00 22.12 194 ALA A C 1
ATOM 1332 O O . ALA A 1 348 ? 1.239 -13.411 -31.838 1.00 24.36 194 ALA A O 1
ATOM 1334 N N . GLY A 1 349 ? -0.024 -13.125 -33.686 1.00 22.31 195 GLY A N 1
ATOM 1335 C CA . GLY A 1 349 ? -0.117 -14.549 -34.006 1.00 22.73 195 GLY A CA 1
ATOM 1336 C C . GLY A 1 349 ? -1.139 -15.338 -33.203 1.00 22.84 195 GLY A C 1
ATOM 1337 O O . GLY A 1 349 ? -1.306 -16.536 -33.430 1.00 25.32 195 GLY A O 1
ATOM 1338 N N . LYS A 1 350 ? -1.834 -14.677 -32.275 1.00 21.64 196 LYS A N 1
ATOM 1339 C CA . LYS A 1 350 ? -2.778 -15.354 -31.380 1.00 22.19 196 LYS A CA 1
ATOM 1340 C C . LYS A 1 350 ? -4.228 -15.281 -31.863 1.00 20.50 196 LYS A C 1
ATOM 1341 O O . LYS A 1 350 ? -5.123 -15.831 -31.221 1.00 20.13 196 LYS A O 1
ATOM 1347 N N . GLN A 1 351 ? -4.450 -14.610 -32.993 1.00 19.37 197 GLN A N 1
ATOM 1348 C CA . GLN A 1 351 ? -5.771 -14.530 -33.617 1.00 19.99 197 GLN A CA 1
ATOM 1349 C C . GLN A 1 351 ? -6.858 -14.101 -32.629 1.00 18.67 197 GLN A C 1
ATOM 1350 O O . GLN A 1 351 ? -7.882 -14.771 -32.474 1.00 18.08 197 GLN A O 1
ATOM 1356 N N . VAL A 1 352 ? -6.615 -12.983 -31.954 1.00 17.49 198 VAL A N 1
ATOM 1357 C CA . VAL A 1 352 ? -7.593 -12.404 -31.045 1.00 16.62 198 VAL A CA 1
ATOM 1358 C C . VAL A 1 352 ? -8.338 -11.311 -31.800 1.00 15.50 198 VAL A C 1
ATOM 1359 O O . VAL A 1 352 ? -7.727 -10.359 -32.276 1.00 15.46 198 VAL A O 1
ATOM 1363 N N . SER A 1 353 ? -9.652 -11.466 -31.929 1.00 14.84 199 SER A N 1
ATOM 1364 C CA . SER A 1 353 ? -10.493 -10.466 -32.593 1.00 14.69 199 SER A CA 1
ATOM 1365 C C . SER A 1 353 ? -11.180 -9.610 -31.533 1.00 14.27 199 SER A C 1
ATOM 1366 O O . SER A 1 353 ? -11.245 -10.006 -30.370 1.00 14.88 199 SER A O 1
ATOM 1369 N N . PHE A 1 354 ? -11.677 -8.430 -31.912 1.00 13.25 200 PHE A N 1
ATOM 1370 C CA . PHE A 1 354 ? -12.184 -7.495 -30.900 1.00 13.42 200 PHE A CA 1
ATOM 1371 C C . PHE A 1 354 ? -13.645 -7.708 -30.510 1.00 13.18 200 PHE A C 1
ATOM 1372 O O . PHE A 1 354 ? -13.929 -7.993 -29.349 1.00 13.49 200 PHE A O 1
ATOM 1380 N N . ILE A 1 355 ? -14.568 -7.559 -31.456 1.00 13.40 201 ILE A N 1
ATOM 1381 C CA . ILE A 1 355 ? -15.987 -7.530 -31.105 1.00 13.11 201 ILE A CA 1
ATOM 1382 C C . ILE A 1 355 ? -16.898 -8.159 -32.163 1.00 13.00 201 ILE A C 1
ATOM 1383 O O . ILE A 1 355 ? -16.687 -7.990 -33.366 1.00 13.57 201 ILE A O 1
ATOM 1388 N N . GLU A 1 356 ? -17.899 -8.900 -31.689 1.00 13.01 202 GLU A N 1
ATOM 1389 C CA . GLU A 1 356 ? -18.923 -9.489 -32.542 1.00 13.91 202 GLU A CA 1
ATOM 1390 C C . GLU A 1 356 ? -20.219 -8.713 -32.380 1.00 13.71 202 GLU A C 1
ATOM 1391 O O . GLU A 1 356 ? -20.699 -8.520 -31.261 1.00 14.18 202 GLU A O 1
ATOM 1397 N N . ILE A 1 357 ? -20.772 -8.270 -33.505 1.00 13.41 203 ILE A N 1
ATOM 1398 C CA . ILE A 1 357 ? -21.995 -7.472 -33.524 1.00 13.49 203 ILE A CA 1
ATOM 1399 C C . ILE A 1 357 ? -22.896 -7.982 -34.650 1.00 13.30 203 ILE A C 1
ATOM 1400 O O . ILE A 1 357 ? -22.414 -8.319 -35.729 1.00 14.65 203 ILE A O 1
ATOM 1405 N N . ASP A 1 358 ? -24.199 -8.061 -34.399 1.00 13.50 204 ASP A N 1
ATOM 1406 C CA . ASP A 1 358 ? -25.117 -8.567 -35.414 1.00 14.31 204 ASP A CA 1
ATOM 1407 C C . ASP A 1 358 ? -25.269 -7.570 -36.563 1.00 13.80 204 ASP A C 1
ATOM 1408 O O . ASP A 1 358 ? -25.226 -6.351 -36.363 1.00 14.03 204 ASP A O 1
ATOM 1413 N N . GLY A 1 359 ? -25.453 -8.094 -37.769 1.00 13.86 205 GLY A N 1
ATOM 1414 C CA . GLY A 1 359 ? -25.561 -7.256 -38.957 1.00 13.49 205 GLY A CA 1
ATOM 1415 C C . GLY A 1 359 ? -26.848 -6.458 -39.096 1.00 13.45 205 GLY A C 1
ATOM 1416 O O . GLY A 1 359 ? -26.879 -5.479 -39.841 1.00 13.01 205 GLY A O 1
ATOM 1417 N N . TYR A 1 360 ? -27.909 -6.870 -38.398 1.00 13.38 206 TYR A N 1
ATOM 1418 C CA . TYR A 1 360 ? -29.206 -6.188 -38.484 1.00 13.37 206 TYR A CA 1
ATOM 1419 C C . TYR A 1 360 ? -29.335 -5.097 -37.424 1.00 13.42 206 TYR A C 1
ATOM 1420 O O . TYR A 1 360 ? -29.409 -5.388 -36.230 1.00 15.02 206 TYR A O 1
ATOM 1429 N N . LEU A 1 361 ? -29.359 -3.845 -37.886 1.00 12.84 207 LEU A N 1
ATOM 1430 C CA . LEU A 1 361 ? -29.489 -2.651 -37.038 1.00 13.06 207 LEU A CA 1
ATOM 1431 C C . LEU A 1 361 ? -28.259 -2.398 -36.173 1.00 12.51 207 LEU A C 1
ATOM 1432 O O . LEU A 1 361 ? -28.163 -2.883 -35.044 1.00 13.37 207 LEU A O 1
ATOM 1437 N N . ALA A 1 362 ? -27.323 -1.624 -36.716 1.00 11.81 208 ALA A N 1
ATOM 1438 C CA . ALA A 1 362 ? -26.150 -1.195 -35.965 1.00 11.19 208 ALA A CA 1
ATOM 1439 C C . ALA A 1 362 ? -25.812 0.256 -36.268 1.00 10.90 208 ALA A C 1
ATOM 1440 O O . ALA A 1 362 ? -25.977 0.719 -37.399 1.00 11.64 208 ALA A O 1
ATOM 1442 N N . ASN A 1 363 ? -25.354 0.955 -35.234 1.00 11.43 209 ASN A N 1
ATOM 1443 C CA . ASN A 1 363 ? -24.718 2.259 -35.363 1.00 11.78 209 ASN A CA 1
ATOM 1444 C C . ASN A 1 363 ? -23.340 2.178 -34.731 1.00 11.55 209 ASN A C 1
ATOM 1445 O O . ASN A 1 363 ? -23.219 2.087 -33.508 1.00 11.88 209 ASN A O 1
ATOM 1450 N N . ILE A 1 364 ? -22.308 2.190 -35.568 1.00 11.63 210 ILE A N 1
ATOM 1451 C CA . ILE A 1 364 ? -20.930 2.187 -35.103 1.00 11.77 210 ILE A CA 1
ATOM 1452 C C . ILE A 1 364 ? -20.315 3.502 -35.541 1.00 12.09 210 ILE A C 1
ATOM 1453 O O . ILE A 1 364 ? -20.314 3.815 -36.728 1.00 13.03 210 ILE A O 1
ATOM 1458 N N . ASP A 1 365 ? -19.806 4.281 -34.590 1.00 12.23 211 ASP A N 1
ATOM 1459 C CA . ASP A 1 365 ? -19.196 5.560 -34.938 1.00 13.36 211 ASP A CA 1
ATOM 1460 C C . ASP A 1 365 ? -18.205 6.069 -33.909 1.00 12.33 211 ASP A C 1
ATOM 1461 O O . ASP A 1 365 ? -18.341 5.820 -32.710 1.00 12.28 211 ASP A O 1
ATOM 1466 N N . HIS A 1 366 ? -17.215 6.803 -34.406 1.00 11.55 212 HIS A N 1
ATOM 1467 C CA . HIS A 1 366 ? -16.192 7.428 -33.574 1.00 12.13 212 HIS A CA 1
ATOM 1468 C C . HIS A 1 366 ? -15.472 6.381 -32.744 1.00 11.24 212 HIS A C 1
ATOM 1469 O O . HIS A 1 366 ? -15.536 6.381 -31.512 1.00 10.92 212 HIS A O 1
ATOM 1476 N N . ILE A 1 367 ? -14.793 5.478 -33.447 1.00 11.05 213 ILE A N 1
ATOM 1477 C CA . ILE A 1 367 ? -13.993 4.447 -32.803 1.00 11.14 213 ILE A CA 1
ATOM 1478 C C . ILE A 1 367 ? -12.569 4.428 -33.344 1.00 11.09 213 ILE A C 1
ATOM 1479 O O . ILE A 1 367 ? -12.307 4.826 -34.484 1.00 10.66 213 ILE A O 1
ATOM 1484 N N . THR A 1 368 ? -11.661 3.969 -32.492 1.00 11.28 214 THR A N 1
ATOM 1485 C CA . THR A 1 368 ? -10.274 3.738 -32.854 1.00 11.14 214 THR A CA 1
ATOM 1486 C C . THR A 1 368 ? -9.915 2.344 -32.367 1.00 11.38 214 THR A C 1
ATOM 1487 O O . THR A 1 368 ? -9.986 2.073 -31.169 1.00 11.26 214 THR A O 1
ATOM 1491 N N . LEU A 1 369 ? -9.548 1.466 -33.298 1.00 11.56 215 LEU A N 1
ATOM 1492 C CA . LEU A 1 369 ? -9.199 0.083 -32.971 1.00 12.03 215 LEU A CA 1
ATOM 1493 C C . LEU A 1 369 ? -7.785 -0.210 -33.434 1.00 12.79 215 LEU A C 1
ATOM 1494 O O . LEU A 1 369 ? -7.408 0.142 -34.553 1.00 12.63 215 LEU A O 1
ATOM 1499 N N . ILE A 1 370 ? -7.015 -0.855 -32.559 1.00 13.23 216 ILE A N 1
ATOM 1500 C CA . ILE A 1 370 ? -5.579 -1.043 -32.760 1.00 13.45 216 ILE A CA 1
ATOM 1501 C C . ILE A 1 370 ? -5.206 -2.514 -32.566 1.00 13.82 216 ILE A C 1
ATOM 1502 O O . ILE A 1 370 ? -5.478 -3.097 -31.516 1.00 14.15 216 ILE A O 1
ATOM 1507 N N . ASN A 1 371 ? -4.557 -3.087 -33.579 1.00 13.76 217 ASN A N 1
ATOM 1508 C CA . ASN A 1 371 ? -4.215 -4.515 -33.623 1.00 13.65 217 ASN A CA 1
ATOM 1509 C C . ASN A 1 371 ? -5.483 -5.372 -33.735 1.00 14.10 217 ASN A C 1
ATOM 1510 O O . ASN A 1 371 ? -6.447 -4.944 -34.368 1.00 14.35 217 ASN A O 1
ATOM 1515 N N . PHE A 1 372 ? -5.480 -6.560 -33.129 1.00 13.99 218 PHE A N 1
ATOM 1516 C CA . PHE A 1 372 ? -6.519 -7.585 -33.313 1.00 13.65 218 PHE A CA 1
ATOM 1517 C C . PHE A 1 372 ? -6.391 -8.289 -34.664 1.00 14.12 218 PHE A C 1
ATOM 1518 O O . PHE A 1 372 ? -5.739 -7.796 -35.587 1.00 14.39 218 PHE A O 1
ATOM 1526 N N . TYR A 1 373 ? -7.026 -9.452 -34.759 1.00 14.19 219 TYR A N 1
ATOM 1527 C CA . TYR A 1 373 ? -7.029 -10.258 -35.974 1.00 15.16 219 TYR A CA 1
ATOM 1528 C C . TYR A 1 373 ? -8.105 -9.710 -36.911 1.00 14.86 219 TYR A C 1
ATOM 1529 O O . TYR A 1 373 ? -7.790 -9.108 -37.940 1.00 14.96 219 TYR A O 1
ATOM 1538 N N . ASN A 1 374 ? -9.367 -9.916 -36.540 1.00 14.97 220 ASN A N 1
ATOM 1539 C CA . ASN A 1 374 ? -10.482 -9.177 -37.108 1.00 14.59 220 ASN A CA 1
ATOM 1540 C C . ASN A 1 374 ? -10.893 -8.139 -36.082 1.00 14.30 220 ASN A C 1
ATOM 1541 O O . ASN A 1 374 ? -11.086 -8.464 -34.913 1.00 15.18 220 ASN A O 1
ATOM 1546 N N . GLN A 1 375 ? -11.014 -6.885 -36.498 1.00 13.92 221 GLN A N 1
ATOM 1547 C CA . GLN A 1 375 ? -11.364 -5.835 -35.549 1.00 14.03 221 GLN A CA 1
ATOM 1548 C C . GLN A 1 375 ? -12.872 -5.821 -35.312 1.00 14.13 221 GLN A C 1
ATOM 1549 O O . GLN A 1 375 ? -13.322 -5.975 -34.177 1.00 16.20 221 GLN A O 1
ATOM 1555 N N . ILE A 1 376 ? -13.645 -5.692 -36.382 1.00 14.09 222 ILE A N 1
ATOM 1556 C CA . ILE A 1 376 ? -15.097 -5.790 -36.304 1.00 14.21 222 ILE A CA 1
ATOM 1557 C C . ILE A 1 376 ? -15.533 -7.098 -36.950 1.00 14.50 222 ILE A C 1
ATOM 1558 O O . ILE A 1 376 ? -15.289 -7.320 -38.132 1.00 15.27 222 ILE A O 1
ATOM 1563 N N . VAL A 1 377 ? -16.168 -7.962 -36.164 1.00 14.92 223 VAL A N 1
ATOM 1564 C CA . VAL A 1 377 ? -16.699 -9.222 -36.663 1.00 15.07 223 VAL A CA 1
ATOM 1565 C C . VAL A 1 377 ? -18.212 -9.092 -36.754 1.00 14.70 223 VAL A C 1
ATOM 1566 O O . VAL A 1 377 ? -18.898 -9.043 -35.736 1.00 14.92 223 VAL A O 1
ATOM 1570 N N . VAL A 1 378 ? -18.724 -9.022 -37.977 1.00 14.93 224 VAL A N 1
ATOM 1571 C CA . VAL A 1 378 ? -20.160 -8.915 -38.203 1.00 15.06 224 VAL A CA 1
ATOM 1572 C C . VAL A 1 378 ? -20.755 -10.313 -38.224 1.00 15.52 224 VAL A C 1
ATOM 1573 O O . VAL A 1 378 ? -20.288 -11.171 -38.968 1.00 16.81 224 VAL A O 1
ATOM 1577 N N . LYS A 1 379 ? -21.780 -10.535 -37.408 1.00 15.35 225 LYS A N 1
ATOM 1578 C CA . LYS A 1 379 ? -22.485 -11.812 -37.390 1.00 15.65 225 LYS A CA 1
ATOM 1579 C C . LYS A 1 379 ? -23.725 -11.731 -38.274 1.00 15.65 225 LYS A C 1
ATOM 1580 O O . LYS A 1 379 ? -24.336 -10.666 -38.417 1.00 15.75 225 LYS A O 1
ATOM 1586 N N . GLN A 1 380 ? -24.080 -12.867 -38.871 1.00 16.03 226 GLN A N 1
ATOM 1587 C CA . GLN A 1 380 ? -25.126 -12.943 -39.889 1.00 16.44 226 GLN A CA 1
ATOM 1588 C C . GLN A 1 380 ? -24.819 -11.973 -41.043 1.00 15.75 226 GLN A C 1
ATOM 1589 O O . GLN A 1 380 ? -23.669 -11.897 -41.469 1.00 16.42 226 GLN A O 1
ATOM 1595 N N . ALA A 1 381 ? -25.810 -11.243 -41.550 1.00 15.28 227 ALA A N 1
ATOM 1596 C CA . ALA A 1 381 ? -25.595 -10.372 -42.709 1.00 14.57 227 ALA A CA 1
ATOM 1597 C C . ALA A 1 381 ? -26.007 -8.936 -42.415 1.00 14.11 227 ALA A C 1
ATOM 1598 O O . ALA A 1 381 ? -26.868 -8.685 -41.572 1.00 14.05 227 ALA A O 1
ATOM 1600 N N . LEU A 1 382 ? -25.385 -7.995 -43.119 1.00 13.80 228 LEU A N 1
ATOM 1601 C CA . LEU A 1 382 ? -25.732 -6.585 -42.965 1.00 13.28 228 LEU A CA 1
ATOM 1602 C C . LEU A 1 382 ? -27.172 -6.320 -43.382 1.00 13.14 228 LEU A C 1
ATOM 1603 O O . LEU A 1 382 ? -27.659 -6.878 -44.364 1.00 13.71 228 LEU A O 1
ATOM 1608 N N . VAL A 1 383 ? -27.839 -5.465 -42.621 1.00 13.23 229 VAL A N 1
ATOM 1609 C CA . VAL A 1 383 ? -29.067 -4.809 -43.063 1.00 13.70 229 VAL A CA 1
ATOM 1610 C C . VAL A 1 383 ? -29.349 -3.674 -42.078 1.00 13.20 229 VAL A C 1
ATOM 1611 O O . VAL A 1 383 ? -29.453 -3.900 -40.873 1.00 13.52 229 VAL A O 1
ATOM 1615 N N . GLY A 1 384 ? -29.431 -2.448 -42.589 1.00 12.59 230 GLY A N 1
ATOM 1616 C CA . GLY A 1 384 ? -29.557 -1.273 -41.727 1.00 13.06 230 GLY A CA 1
ATOM 1617 C C . GLY A 1 384 ? -28.359 -1.134 -40.800 1.00 12.90 230 GLY A C 1
ATOM 1618 O O . GLY A 1 384 ? -28.514 -0.889 -39.603 1.00 12.91 230 GLY A O 1
ATOM 1619 N N . PHE A 1 385 ? -27.167 -1.293 -41.374 1.00 12.35 231 PHE A N 1
ATOM 1620 C CA . PHE A 1 385 ? -25.907 -1.342 -40.637 1.00 12.01 231 PHE A CA 1
ATOM 1621 C C . PHE A 1 385 ? -25.085 -0.110 -40.999 1.00 11.63 231 PHE A C 1
ATOM 1622 O O . PHE A 1 385 ? -24.633 0.024 -42.133 1.00 12.42 231 PHE A O 1
ATOM 1630 N N . ASN A 1 386 ? -24.895 0.787 -40.037 1.00 11.21 232 ASN A N 1
ATOM 1631 C CA . ASN A 1 386 ? -24.244 2.065 -40.296 1.00 11.59 232 ASN A CA 1
ATOM 1632 C C . ASN A 1 386 ? -22.938 2.182 -39.525 1.00 12.17 232 ASN A C 1
ATOM 1633 O O . ASN A 1 386 ? -22.909 2.019 -38.306 1.00 13.85 232 ASN A O 1
ATOM 1638 N N . PHE A 1 387 ? -21.869 2.470 -40.262 1.00 11.32 233 PHE A N 1
ATOM 1639 C CA . PHE A 1 387 ? -20.503 2.438 -39.755 1.00 11.27 233 PHE A CA 1
ATOM 1640 C C . PHE A 1 387 ? -19.791 3.701 -40.236 1.00 10.99 233 PHE A C 1
ATOM 1641 O O . PHE A 1 387 ? -19.681 3.921 -41.437 1.00 11.51 233 PHE A O 1
ATOM 1649 N N . THR A 1 388 ? -19.316 4.534 -39.314 1.00 10.69 234 THR A N 1
ATOM 1650 C CA . THR A 1 388 ? -18.649 5.776 -39.713 1.00 11.21 234 THR A CA 1
ATOM 1651 C C . THR A 1 388 ? -17.595 6.253 -38.719 1.00 11.10 234 THR A C 1
ATOM 1652 O O . THR A 1 388 ? -17.670 5.959 -37.530 1.00 12.15 234 THR A O 1
ATOM 1656 N N . ASN A 1 389 ? -16.623 7.005 -39.231 1.00 11.13 235 ASN A N 1
ATOM 1657 C CA . ASN A 1 389 ? -15.643 7.716 -38.413 1.00 11.09 235 ASN A CA 1
ATOM 1658 C C . ASN A 1 389 ? -14.849 6.749 -37.547 1.00 11.01 235 ASN A C 1
ATOM 1659 O O . ASN A 1 389 ? -14.984 6.717 -36.323 1.00 10.74 235 ASN A O 1
ATOM 1664 N N . ALA A 1 390 ? -14.020 5.954 -38.213 1.00 11.05 236 ALA A N 1
ATOM 1665 C CA . ALA A 1 390 ? -13.269 4.899 -37.561 1.00 11.10 236 ALA A CA 1
ATOM 1666 C C . ALA A 1 390 ? -11.827 4.919 -38.028 1.00 10.85 236 ALA A C 1
ATOM 1667 O O . ALA A 1 390 ? -11.558 5.044 -39.224 1.00 10.94 236 ALA A O 1
ATOM 1669 N N . TRP A 1 391 ? -10.911 4.806 -37.070 1.00 10.97 237 TRP A N 1
ATOM 1670 C CA . TRP A 1 391 ? -9.489 4.666 -37.354 1.00 10.96 237 TRP A CA 1
ATOM 1671 C C . TRP A 1 391 ? -9.109 3.243 -36.983 1.00 11.00 237 TRP A C 1
ATOM 1672 O O . TRP A 1 391 ? -9.087 2.883 -35.808 1.00 11.61 237 TRP A O 1
ATOM 1683 N N . LEU A 1 392 ? -8.850 2.435 -38.009 1.00 11.24 238 LEU A N 1
ATOM 1684 C CA . LEU A 1 392 ? -8.679 0.995 -37.862 1.00 11.63 238 LEU A CA 1
ATOM 1685 C C . LEU A 1 392 ? -7.255 0.628 -38.256 1.00 12.18 238 LEU A C 1
ATOM 1686 O O . LEU A 1 392 ? -6.946 0.478 -39.437 1.00 12.23 238 LEU A O 1
ATOM 1691 N N . TYR A 1 393 ? -6.395 0.495 -37.249 1.00 12.50 239 TYR A N 1
ATOM 1692 C CA . TYR A 1 393 ? -4.955 0.377 -37.458 1.00 12.77 239 TYR A CA 1
ATOM 1693 C C . TYR A 1 393 ? -4.430 -1.006 -37.070 1.00 13.18 239 TYR A C 1
ATOM 1694 O O . TYR A 1 393 ? -4.811 -1.565 -36.041 1.00 13.47 239 TYR A O 1
ATOM 1703 N N . TYR A 1 394 ? -3.546 -1.537 -37.909 1.00 13.67 240 TYR A N 1
ATOM 1704 C CA . TYR A 1 394 ? -2.725 -2.718 -37.594 1.00 14.35 240 TYR A CA 1
ATOM 1705 C C . TYR A 1 394 ? -3.477 -4.047 -37.452 1.00 14.91 240 TYR A C 1
ATOM 1706 O O . TYR A 1 394 ? -2.958 -4.973 -36.824 1.00 16.22 240 TYR A O 1
ATOM 1715 N N . SER A 1 395 ? -4.669 -4.172 -38.036 1.00 14.90 241 SER A N 1
ATOM 1716 C CA . SER A 1 395 ? -5.363 -5.467 -38.020 1.00 15.02 241 SER A CA 1
ATOM 1717 C C . SER A 1 395 ? -4.508 -6.515 -38.728 1.00 16.05 241 SER A C 1
ATOM 1718 O O . SER A 1 395 ? -3.783 -6.202 -39.670 1.00 16.65 241 SER A O 1
ATOM 1721 N N . GLN A 1 396 ? -4.587 -7.755 -38.263 1.00 16.17 242 GLN A N 1
ATOM 1722 C CA . GLN A 1 396 ? -3.763 -8.826 -38.819 1.00 17.17 242 GLN A CA 1
ATOM 1723 C C . GLN A 1 396 ? -4.456 -9.549 -39.973 1.00 18.08 242 GLN A C 1
ATOM 1724 O O . GLN A 1 396 ? -3.790 -10.123 -40.833 1.00 20.62 242 GLN A O 1
ATOM 1730 N N . ASN A 1 397 ? -5.787 -9.516 -39.992 1.00 16.88 243 ASN A N 1
ATOM 1731 C CA . ASN A 1 397 ? -6.565 -10.178 -41.038 1.00 16.50 243 ASN A CA 1
ATOM 1732 C C . ASN A 1 397 ? -7.514 -9.220 -41.752 1.00 16.36 243 ASN A C 1
ATOM 1733 O O . ASN A 1 397 ? -7.512 -9.136 -42.981 1.00 16.56 243 ASN A O 1
ATOM 1738 N N . ALA A 1 398 ? -8.334 -8.514 -40.979 1.00 15.67 244 ALA A N 1
ATOM 1739 C CA . ALA A 1 398 ? -9.303 -7.581 -41.550 1.00 14.75 244 ALA A CA 1
ATOM 1740 C C . ALA A 1 398 ? -9.745 -6.532 -40.540 1.00 14.16 244 ALA A C 1
ATOM 1741 O O . ALA A 1 398 ? -9.831 -6.803 -39.344 1.00 14.73 244 ALA A O 1
ATOM 1743 N N . GLY A 1 399 ? -10.024 -5.328 -41.029 1.00 14.62 245 GLY A N 1
ATOM 1744 C CA . GLY A 1 399 ? -10.653 -4.305 -40.205 1.00 13.90 245 GLY A CA 1
ATOM 1745 C C . GLY A 1 399 ? -12.092 -4.692 -39.905 1.00 13.48 245 GLY A C 1
ATOM 1746 O O . GLY A 1 399 ? -12.544 -4.608 -38.764 1.00 13.56 245 GLY A O 1
ATOM 1747 N N . ILE A 1 400 ? -12.805 -5.117 -40.946 1.00 13.04 246 ILE A N 1
ATOM 1748 C CA . ILE A 1 400 ? -14.199 -5.538 -40.836 1.00 13.09 246 ILE A CA 1
ATOM 1749 C C . ILE A 1 400 ? -14.369 -6.862 -41.577 1.00 13.40 246 ILE A C 1
ATOM 1750 O O . ILE A 1 400 ? -14.012 -6.968 -42.750 1.00 12.97 246 ILE A O 1
ATOM 1755 N N . TYR A 1 401 ? -14.916 -7.861 -40.887 1.00 13.63 247 TYR A N 1
ATOM 1756 C CA . TYR A 1 401 ? -15.108 -9.194 -41.452 1.00 13.96 247 TYR A CA 1
ATOM 1757 C C . TYR A 1 401 ? -16.562 -9.638 -41.318 1.00 14.05 247 TYR A C 1
ATOM 1758 O O . TYR A 1 401 ? -17.122 -9.610 -40.223 1.00 15.87 247 TYR A O 1
ATOM 1767 N N . CYS A 1 402 ? -17.158 -10.046 -42.438 1.00 14.59 248 CYS A N 1
ATOM 1768 C CA . CYS A 1 402 ? -18.519 -10.583 -42.460 1.00 15.11 248 CYS A CA 1
ATOM 1769 C C . CYS A 1 402 ? -18.542 -11.920 -43.197 1.00 15.32 248 CYS A C 1
ATOM 1770 O O . CYS A 1 402 ? -18.428 -11.971 -44.423 1.00 14.67 248 CYS A O 1
ATOM 1773 N N . GLU A 1 403 ? -18.695 -12.999 -42.434 1.00 15.79 249 GLU A N 1
ATOM 1774 C CA . GLU A 1 403 ? -18.716 -14.355 -42.978 1.00 15.95 249 GLU A CA 1
ATOM 1775 C C . GLU A 1 403 ? -20.028 -14.658 -43.703 1.00 15.59 249 GLU A C 1
ATOM 1776 O O . GLU A 1 403 ? -20.020 -15.266 -44.779 1.00 15.98 249 GLU A O 1
ATOM 1782 N N . ASP A 1 404 ? -21.143 -14.239 -43.102 1.00 15.53 250 ASP A N 1
ATOM 1783 C CA . ASP A 1 404 ? -22.492 -14.550 -43.590 1.00 16.33 250 ASP A CA 1
ATOM 1784 C C . ASP A 1 404 ? -22.636 -16.055 -43.847 1.00 17.65 250 ASP A C 1
ATOM 1785 O O . ASP A 1 404 ? -22.942 -16.470 -44.961 1.00 17.54 250 ASP A O 1
ATOM 1790 N N . PRO A 1 405 ? -22.418 -16.877 -42.804 1.00 18.17 251 PRO A N 1
ATOM 1791 C CA . PRO A 1 405 ? -22.368 -18.333 -42.993 1.00 18.10 251 PRO A CA 1
ATOM 1792 C C . PRO A 1 405 ? -23.629 -18.955 -43.603 1.00 18.61 251 PRO A C 1
ATOM 1793 O O . PRO A 1 405 ? -23.532 -19.984 -44.275 1.00 22.20 251 PRO A O 1
ATOM 1797 N N . LEU A 1 406 ? -24.790 -18.343 -43.375 1.00 19.11 252 LEU A N 1
ATOM 1798 C CA . LEU A 1 406 ? -26.056 -18.852 -43.909 1.00 21.18 252 LEU A CA 1
ATOM 1799 C C . LEU A 1 406 ? -26.439 -18.235 -45.262 1.00 19.50 252 LEU A C 1
ATOM 1800 O O . LEU A 1 406 ? -27.525 -18.502 -45.778 1.00 19.60 252 LEU A O 1
ATOM 1805 N N . ASN A 1 407 ? -25.555 -17.412 -45.826 1.00 18.67 253 ASN A N 1
ATOM 1806 C CA . ASN A 1 407 ? -25.784 -16.793 -47.134 1.00 18.08 253 ASN A CA 1
ATOM 1807 C C . ASN A 1 407 ? -27.109 -16.026 -47.179 1.00 18.02 253 ASN A C 1
ATOM 1808 O O . ASN A 1 407 ? -27.909 -16.193 -48.102 1.00 18.18 253 ASN A O 1
ATOM 1813 N N . ARG A 1 408 ? -27.335 -15.192 -46.165 1.00 17.53 254 ARG A N 1
ATOM 1814 C CA . ARG A 1 408 ? -28.530 -14.348 -46.103 1.00 18.86 254 ARG A CA 1
ATOM 1815 C C . ARG A 1 408 ? -28.476 -13.220 -47.136 1.00 17.71 254 ARG A C 1
ATOM 1816 O O . ARG A 1 408 ? -29.518 -12.735 -47.577 1.00 18.09 254 ARG A O 1
ATOM 1824 N N . VAL A 1 409 ? -27.254 -12.831 -47.507 1.00 16.46 255 VAL A N 1
ATOM 1825 C CA . VAL A 1 409 ? -26.960 -11.696 -48.398 1.00 15.82 255 VAL A CA 1
ATOM 1826 C C . VAL A 1 409 ? -27.029 -10.386 -47.616 1.00 14.95 255 VAL A C 1
ATOM 1827 O O . VAL A 1 409 ? -28.078 -10.016 -47.091 1.00 16.27 255 VAL A O 1
ATOM 1831 N N . SER A 1 410 ? -25.890 -9.705 -47.539 1.00 13.54 256 SER A N 1
ATOM 1832 C CA . SER A 1 410 ? -25.789 -8.415 -46.868 1.00 13.13 256 SER A CA 1
ATOM 1833 C C . SER A 1 410 ? -26.392 -7.315 -47.729 1.00 13.61 256 SER A C 1
ATOM 1834 O O . SER A 1 410 ? -26.198 -7.292 -48.946 1.00 13.84 256 SER A O 1
ATOM 1837 N N . THR A 1 411 ? -27.135 -6.415 -47.090 1.00 13.51 257 THR A N 1
ATOM 1838 C CA . THR A 1 411 ? -27.695 -5.253 -47.768 1.00 13.25 257 THR A CA 1
ATOM 1839 C C . THR A 1 411 ? -27.573 -4.004 -46.916 1.00 13.13 257 THR A C 1
ATOM 1840 O O . THR A 1 411 ? -27.277 -4.071 -45.721 1.00 12.03 257 THR A O 1
ATOM 1844 N N . THR A 1 412 ? -27.813 -2.868 -47.563 1.00 12.95 258 THR A N 1
ATOM 1845 C CA . THR A 1 412 ? -28.078 -1.595 -46.896 1.00 13.00 258 THR A CA 1
ATOM 1846 C C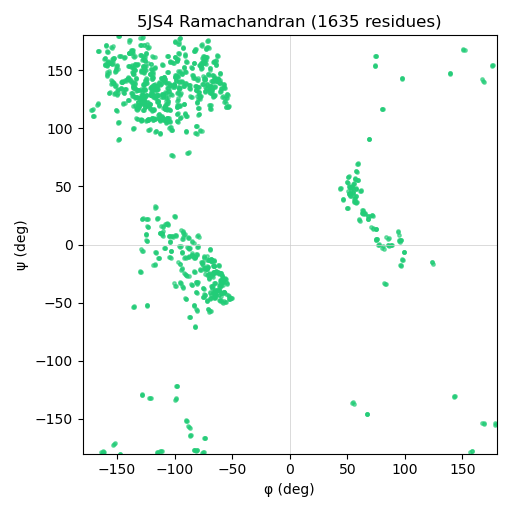 . THR A 1 412 ? -27.149 -1.306 -45.713 1.00 13.03 258 THR A C 1
ATOM 1847 O O . THR A 1 412 ? -27.592 -0.941 -44.618 1.00 13.51 258 THR A O 1
ATOM 1851 N N . GLY A 1 413 ? -25.854 -1.478 -45.963 1.00 12.55 259 GLY A N 1
ATOM 1852 C CA . GLY A 1 413 ? -24.811 -1.123 -45.013 1.00 12.05 259 GLY A CA 1
ATOM 1853 C C . GLY A 1 413 ? -24.068 0.101 -45.509 1.00 11.83 259 GLY A C 1
ATOM 1854 O O . GLY A 1 413 ? -23.806 0.217 -46.704 1.00 12.86 259 GLY A O 1
ATOM 1855 N N . THR A 1 414 ? -23.740 1.016 -44.601 1.00 11.02 260 THR A N 1
ATOM 1856 C CA . THR A 1 414 ? -22.987 2.214 -44.962 1.00 10.70 260 THR A CA 1
ATOM 1857 C C . THR A 1 414 ? -21.648 2.225 -44.234 1.00 10.57 260 THR A C 1
ATOM 1858 O O . THR A 1 414 ? -21.567 1.896 -43.047 1.00 10.49 260 THR A O 1
ATOM 1862 N N . PHE A 1 415 ? -20.608 2.607 -44.969 1.00 10.50 261 PHE A N 1
ATOM 1863 C CA . PHE A 1 415 ? -19.238 2.588 -44.485 1.00 10.29 261 PHE A CA 1
ATOM 1864 C C . PHE A 1 415 ? -18.567 3.883 -44.912 1.00 10.44 261 PHE A C 1
ATOM 1865 O O . PHE A 1 415 ? -18.165 4.022 -46.064 1.00 10.70 261 PHE A O 1
ATOM 1873 N N . HIS A 1 416 ? -18.482 4.835 -43.983 1.00 10.56 262 HIS A N 1
ATOM 1874 C CA . HIS A 1 416 ? -18.001 6.183 -44.287 1.00 10.82 262 HIS A CA 1
ATOM 1875 C C . HIS A 1 416 ? -16.877 6.608 -43.362 1.00 10.58 262 HIS A C 1
ATOM 1876 O O . HIS A 1 416 ? -16.856 6.237 -42.194 1.00 11.01 262 HIS A O 1
ATOM 1883 N N . ASN A 1 417 ? -15.970 7.433 -43.879 1.00 11.07 263 ASN A N 1
ATOM 1884 C CA . ASN A 1 417 ? -14.946 8.075 -43.054 1.00 10.96 263 ASN A CA 1
ATOM 1885 C C . ASN A 1 417 ? -14.135 7.048 -42.265 1.00 10.53 263 ASN A C 1
ATOM 1886 O O . ASN A 1 417 ? -14.011 7.154 -41.044 1.00 10.40 263 ASN A O 1
ATOM 1891 N N . ILE A 1 418 ? -13.604 6.046 -42.963 1.00 10.83 264 ILE A N 1
ATOM 1892 C CA . ILE A 1 418 ? -12.803 5.006 -42.325 1.00 10.95 264 ILE A CA 1
ATOM 1893 C C . ILE A 1 418 ? -11.367 5.072 -42.821 1.00 11.27 264 ILE A C 1
ATOM 1894 O O . ILE A 1 418 ? -11.117 5.087 -44.030 1.00 11.85 264 ILE A O 1
ATOM 1899 N N . TYR A 1 419 ? -10.439 5.105 -41.868 1.00 11.30 265 TYR A N 1
ATOM 1900 C CA . TYR A 1 419 ? -9.006 5.121 -42.127 1.00 11.63 265 TYR A CA 1
ATOM 1901 C C . TYR A 1 419 ? -8.449 3.749 -41.754 1.00 11.40 265 TYR A C 1
ATOM 1902 O O . TYR A 1 419 ? -8.325 3.432 -40.572 1.00 12.11 265 TYR A O 1
ATOM 1911 N N . PHE A 1 420 ? -8.147 2.936 -42.763 1.00 11.74 266 PHE A N 1
ATOM 1912 C CA . PHE A 1 420 ? -7.483 1.648 -42.565 1.00 11.95 266 PHE A CA 1
ATOM 1913 C C . PHE A 1 420 ? -5.980 1.857 -42.762 1.00 12.72 266 PHE A C 1
ATOM 1914 O O . PHE A 1 420 ? -5.555 2.246 -43.853 1.00 13.43 266 PHE A O 1
ATOM 1922 N N . GLN A 1 421 ? -5.174 1.593 -41.733 1.00 13.25 267 GLN A N 1
ATOM 1923 C CA . GLN A 1 421 ? -3.724 1.798 -41.838 1.00 14.16 267 GLN A CA 1
ATOM 1924 C C . GLN A 1 421 ? -2.910 0.617 -41.322 1.00 14.76 267 GLN A C 1
ATOM 1925 O O . GLN A 1 421 ? -3.167 0.094 -40.234 1.00 14.46 267 GLN A O 1
ATOM 1931 N N . LEU A 1 422 ? -1.921 0.218 -42.122 1.00 15.32 268 LEU A N 1
ATOM 1932 C CA . LEU A 1 422 ? -0.884 -0.741 -41.718 1.00 16.08 268 LEU A CA 1
ATOM 1933 C C . LEU A 1 422 ? -1.422 -2.100 -41.251 1.00 15.79 268 LEU A C 1
ATOM 1934 O O . LEU A 1 422 ? -0.872 -2.725 -40.339 1.00 17.01 268 LEU A O 1
ATOM 1939 N N . GLY A 1 423 ? -2.490 -2.557 -41.901 1.00 15.86 269 GLY A N 1
ATOM 1940 C CA . GLY A 1 423 ? -3.022 -3.894 -41.674 1.00 15.85 269 GLY A CA 1
ATOM 1941 C C . GLY A 1 423 ? -2.267 -4.933 -42.484 1.00 16.21 269 GLY A C 1
ATOM 1942 O O . GLY A 1 423 ? -1.873 -4.675 -43.624 1.00 16.44 269 GLY A O 1
ATOM 1943 N N . ASP A 1 424 ? -2.077 -6.115 -41.900 1.00 16.70 270 ASP A N 1
ATOM 1944 C CA . ASP A 1 424 ? -1.389 -7.219 -42.577 1.00 16.85 270 ASP A CA 1
ATOM 1945 C C . ASP A 1 424 ? -2.269 -7.895 -43.623 1.00 16.47 270 ASP A C 1
ATOM 1946 O O . ASP A 1 424 ? -1.766 -8.636 -44.466 1.00 16.69 270 ASP A O 1
ATOM 1951 N N . GLY A 1 425 ? -3.580 -7.666 -43.548 1.00 16.06 271 GLY A N 1
ATOM 1952 C CA . GLY A 1 425 ? -4.532 -8.281 -44.464 1.00 15.30 271 GLY A CA 1
ATOM 1953 C C . GLY A 1 425 ? -5.338 -7.242 -45.219 1.00 15.22 271 GLY A C 1
ATOM 1954 O O . GLY A 1 425 ? -4.780 -6.283 -45.753 1.00 15.69 271 GLY A O 1
ATOM 1955 N N . HIS A 1 426 ? -6.654 -7.438 -45.251 1.00 14.34 272 HIS A N 1
ATOM 1956 C CA . HIS A 1 426 ? -7.563 -6.556 -45.983 1.00 14.31 272 HIS A CA 1
ATOM 1957 C C . HIS A 1 426 ? -8.186 -5.495 -45.085 1.00 13.78 272 HIS A C 1
ATOM 1958 O O . HIS A 1 426 ? -8.159 -5.598 -43.859 1.00 14.11 272 HIS A O 1
ATOM 1965 N N . ALA A 1 427 ? -8.758 -4.475 -45.713 1.00 13.25 273 ALA A N 1
ATOM 1966 C CA . ALA A 1 427 ? -9.591 -3.518 -44.998 1.00 12.69 273 ALA A CA 1
ATOM 1967 C C . ALA A 1 427 ? -10.900 -4.194 -44.597 1.00 12.41 273 ALA A C 1
ATOM 1968 O O . ALA A 1 427 ? -11.267 -4.204 -43.422 1.00 12.55 273 ALA A O 1
ATOM 1970 N N . MET A 1 428 ? -11.593 -4.753 -45.588 1.00 12.30 274 MET A N 1
ATOM 1971 C CA . MET A 1 428 ? -12.874 -5.427 -45.371 1.00 12.75 274 MET A CA 1
ATOM 1972 C C . MET A 1 428 ? -12.932 -6.736 -46.147 1.00 13.15 274 MET A C 1
ATOM 1973 O O . MET A 1 428 ? -12.537 -6.787 -47.311 1.00 13.61 274 MET A O 1
ATOM 1978 N N . ILE A 1 429 ? -13.434 -7.785 -45.497 1.00 13.73 275 ILE A N 1
ATOM 1979 C CA . ILE A 1 429 ? -13.653 -9.073 -46.145 1.00 13.80 275 ILE A CA 1
ATOM 1980 C C . ILE A 1 429 ? -15.098 -9.513 -45.951 1.00 13.64 275 ILE A C 1
ATOM 1981 O O . ILE A 1 429 ? -15.551 -9.708 -44.822 1.00 14.22 275 ILE A O 1
ATOM 1986 N N . PHE A 1 430 ? -15.806 -9.649 -47.068 1.00 13.46 276 PHE A N 1
ATOM 1987 C CA . PHE A 1 430 ? -17.099 -10.310 -47.121 1.00 13.82 276 PHE A CA 1
ATOM 1988 C C . PHE A 1 430 ? -16.878 -11.659 -47.793 1.00 14.64 276 PHE A C 1
ATOM 1989 O O . PHE A 1 430 ? -16.487 -11.710 -48.954 1.00 14.88 276 PHE A O 1
ATOM 1997 N N . ASP A 1 431 ? -17.111 -12.755 -47.076 1.00 14.81 277 ASP A N 1
ATOM 1998 C CA . ASP A 1 431 ? -16.952 -14.083 -47.682 1.00 15.10 277 ASP A CA 1
ATOM 1999 C C . ASP A 1 431 ? -17.987 -14.324 -48.781 1.00 15.18 277 ASP A C 1
ATOM 2000 O O . ASP A 1 431 ? -17.762 -15.136 -49.678 1.00 16.05 277 ASP A O 1
ATOM 2005 N N . ARG A 1 432 ? -19.121 -13.631 -48.708 1.00 14.76 278 ARG A N 1
ATOM 2006 C CA . ARG A 1 432 ? -20.195 -13.833 -49.671 1.00 15.24 278 ARG A CA 1
ATOM 2007 C C . ARG A 1 432 ? -20.659 -12.510 -50.304 1.00 14.83 278 ARG A C 1
ATOM 2008 O O . ARG A 1 432 ? -19.819 -11.747 -50.788 1.00 15.46 278 ARG A O 1
ATOM 2016 N N . ASP A 1 433 ? -21.964 -12.235 -50.308 1.00 14.86 279 ASP A N 1
ATOM 2017 C CA . ASP A 1 433 ? -22.544 -11.244 -51.225 1.00 14.68 279 ASP A CA 1
ATOM 2018 C C . ASP A 1 433 ? -22.992 -9.962 -50.533 1.00 14.33 279 ASP A C 1
ATOM 2019 O O . ASP A 1 433 ? -23.531 -9.995 -49.428 1.00 13.46 279 ASP A O 1
ATOM 2024 N N . VAL A 1 434 ? -22.782 -8.838 -51.215 1.00 14.60 280 VAL A N 1
ATOM 2025 C CA . VAL A 1 434 ? -23.116 -7.514 -50.698 1.00 14.61 280 VAL A CA 1
ATOM 2026 C C . VAL A 1 434 ? -23.941 -6.752 -51.736 1.00 13.49 280 VAL A C 1
ATOM 2027 O O . VAL A 1 434 ? -23.519 -6.618 -52.886 1.00 13.21 280 VAL A O 1
ATOM 2031 N N . HIS A 1 435 ? -25.109 -6.260 -51.316 1.00 12.90 281 HIS A N 1
ATOM 2032 C CA . HIS A 1 435 ? -26.050 -5.548 -52.183 1.00 13.11 281 HIS A CA 1
ATOM 2033 C C . HIS A 1 435 ? -26.423 -4.204 -51.568 1.00 12.50 281 HIS A C 1
ATOM 2034 O O . HIS A 1 435 ? -26.681 -4.129 -50.374 1.00 12.94 281 HIS A O 1
ATOM 2041 N N . GLY A 1 436 ? -26.483 -3.149 -52.375 1.00 12.41 282 GLY A N 1
ATOM 2042 C CA . GLY A 1 436 ? -27.076 -1.888 -51.920 1.00 12.16 282 GLY A CA 1
ATOM 2043 C C . GLY A 1 436 ? -26.355 -1.197 -50.777 1.00 12.38 282 GLY A C 1
ATOM 2044 O O . GLY A 1 436 ? -26.971 -0.446 -50.019 1.00 12.50 282 GLY A O 1
ATOM 2045 N N . CYS A 1 437 ? -25.054 -1.443 -50.656 1.00 11.52 283 CYS A N 1
ATOM 2046 C CA . CYS A 1 437 ? -24.244 -0.844 -49.604 1.00 11.65 283 CYS A CA 1
ATOM 2047 C C . CYS A 1 437 ? -23.509 0.374 -50.151 1.00 11.32 283 CYS A C 1
ATOM 2048 O O . CYS A 1 437 ? -23.329 0.504 -51.361 1.00 11.78 283 CYS A O 1
ATOM 2051 N N . ASP A 1 438 ? -23.087 1.254 -49.248 1.00 11.45 284 ASP A N 1
ATOM 2052 C CA . ASP A 1 438 ? -22.452 2.514 -49.609 1.00 11.75 284 ASP A CA 1
ATOM 2053 C C . ASP A 1 438 ? -21.103 2.635 -48.911 1.00 11.93 284 ASP A C 1
ATOM 2054 O O . ASP A 1 438 ? -20.998 2.381 -47.713 1.00 12.27 284 ASP A O 1
ATOM 2059 N N . PHE A 1 439 ? -20.087 3.026 -49.675 1.00 11.93 285 PHE A N 1
ATOM 2060 C CA . PHE A 1 439 ? -18.722 3.177 -49.185 1.00 12.16 285 PHE A CA 1
ATOM 2061 C C . PHE A 1 439 ? -18.224 4.543 -49.642 1.00 12.92 285 PHE A C 1
ATOM 2062 O O . PHE A 1 439 ? -18.272 4.836 -50.831 1.00 15.02 285 PHE A O 1
ATOM 2070 N N . ASP A 1 440 ? -17.748 5.375 -48.718 1.00 12.55 286 ASP A N 1
ATOM 2071 C CA . ASP A 1 440 ? -17.354 6.745 -49.072 1.00 12.60 286 ASP A CA 1
ATOM 2072 C C . ASP A 1 440 ? -16.308 7.301 -48.112 1.00 11.92 286 ASP A C 1
ATOM 2073 O O . ASP A 1 440 ? -16.388 7.089 -46.898 1.00 12.02 286 ASP A O 1
ATOM 2078 N N . ASN A 1 441 ? -15.345 8.032 -48.666 1.00 11.61 287 ASN A N 1
ATOM 2079 C CA . ASN A 1 441 ? -14.302 8.692 -47.886 1.00 11.32 287 ASN A CA 1
ATOM 2080 C C . ASN A 1 441 ? -13.537 7.696 -47.030 1.00 10.70 287 ASN A C 1
ATOM 2081 O O . ASN A 1 441 ? -13.446 7.817 -45.807 1.00 10.99 287 ASN A O 1
ATOM 2086 N N . ILE A 1 442 ? -12.987 6.704 -47.722 1.00 10.75 288 ILE A N 1
ATOM 2087 C CA . ILE A 1 442 ? -12.238 5.629 -47.109 1.00 11.89 288 ILE A CA 1
ATOM 2088 C C . ILE A 1 442 ? -10.776 5.761 -47.525 1.00 11.65 288 ILE A C 1
ATOM 2089 O O . ILE A 1 442 ? -10.466 6.164 -48.652 1.00 11.35 288 ILE A O 1
ATOM 2094 N N . ILE A 1 443 ? -9.888 5.438 -46.591 1.00 11.89 289 ILE A N 1
ATOM 2095 C CA . ILE A 1 443 ? -8.452 5.504 -46.810 1.00 11.87 289 ILE A CA 1
ATOM 2096 C C . ILE A 1 443 ? -7.869 4.114 -46.587 1.00 12.09 289 ILE A C 1
ATOM 2097 O O . ILE A 1 443 ? -8.146 3.485 -45.561 1.00 12.07 289 ILE A O 1
ATOM 2102 N N . PHE A 1 444 ? -7.092 3.634 -47.558 1.00 12.35 290 PHE A N 1
ATOM 2103 C CA . PHE A 1 444 ? -6.254 2.448 -47.383 1.00 12.83 290 PHE A CA 1
ATOM 2104 C C . PHE A 1 444 ? -4.810 2.923 -47.398 1.00 13.59 290 PHE A C 1
ATOM 2105 O O . PHE A 1 444 ? -4.311 3.336 -48.444 1.00 15.05 290 PHE A O 1
ATOM 2113 N N . GLU A 1 445 ? -4.141 2.873 -46.252 1.00 14.29 291 GLU A N 1
ATOM 2114 C CA . GLU A 1 445 ? -2.730 3.252 -46.180 1.00 15.16 291 GLU A CA 1
ATOM 2115 C C . GLU A 1 445 ? -1.896 2.063 -45.722 1.00 15.14 291 GLU A C 1
ATOM 2116 O O . GLU A 1 445 ? -2.059 1.585 -44.605 1.00 14.90 291 GLU A O 1
ATOM 2122 N N . SER A 1 446 ? -1.009 1.593 -46.595 1.00 15.35 292 SER A N 1
ATOM 2123 C CA . SER A 1 446 ? -0.139 0.454 -46.297 1.00 16.20 292 SER A CA 1
ATOM 2124 C C . SER A 1 446 ? -0.925 -0.755 -45.781 1.00 15.82 292 SER A C 1
ATOM 2125 O O . SER A 1 446 ? -0.602 -1.322 -44.739 1.00 16.28 292 SER A O 1
ATOM 2128 N N . MET A 1 447 ? -1.972 -1.124 -46.513 1.00 15.87 293 MET A N 1
ATOM 2129 C CA . MET A 1 447 ? -2.710 -2.361 -46.259 1.00 15.82 293 MET A CA 1
ATOM 2130 C C . MET A 1 447 ? -2.189 -3.430 -47.218 1.00 16.25 293 MET A C 1
ATOM 2131 O O . MET A 1 447 ? -1.399 -3.131 -48.108 1.00 17.40 293 MET A O 1
ATOM 2136 N N . ASN A 1 448 ? -2.632 -4.671 -47.041 1.00 15.84 294 ASN A N 1
ATOM 2137 C CA . ASN A 1 448 ? -2.323 -5.742 -47.997 1.00 16.56 294 ASN A CA 1
ATOM 2138 C C . ASN A 1 448 ? -3.553 -6.187 -48.784 1.00 16.25 294 ASN A C 1
ATOM 2139 O O . ASN A 1 448 ? -3.556 -7.242 -49.417 1.00 19.59 294 ASN A O 1
ATOM 2144 N N . GLY A 1 449 ? -4.592 -5.361 -48.754 1.00 15.57 295 GLY A N 1
ATOM 2145 C CA . GLY A 1 449 ? -5.825 -5.640 -49.472 1.00 14.58 295 GLY A CA 1
ATOM 2146 C C . GLY A 1 449 ? -6.844 -4.566 -49.161 1.00 13.47 295 GLY A C 1
ATOM 2147 O O . GLY A 1 449 ? -6.777 -3.933 -48.109 1.00 13.04 295 GLY A O 1
ATOM 2148 N N . GLY A 1 450 ? -7.778 -4.356 -50.083 1.00 13.28 296 GLY A N 1
ATOM 2149 C CA . GLY A 1 450 ? -8.828 -3.356 -49.909 1.00 12.66 296 GLY A CA 1
ATOM 2150 C C . GLY A 1 450 ? -10.107 -3.998 -49.417 1.00 12.96 296 GLY A C 1
ATOM 2151 O O . GLY A 1 450 ? -10.123 -4.631 -48.357 1.00 12.84 296 GLY A O 1
ATOM 2152 N N . ILE A 1 451 ? -11.180 -3.819 -50.185 1.00 13.12 297 ILE A N 1
ATOM 2153 C CA . ILE A 1 451 ? -12.455 -4.472 -49.923 1.00 13.20 297 ILE A CA 1
ATOM 2154 C C . ILE A 1 451 ? -12.546 -5.708 -50.806 1.00 14.09 297 ILE A C 1
ATOM 2155 O O . ILE A 1 451 ? -12.427 -5.611 -52.029 1.00 14.56 297 ILE A O 1
ATOM 2160 N N . LYS A 1 452 ? -12.756 -6.863 -50.178 1.00 14.75 298 LYS A N 1
ATOM 2161 C CA . LYS A 1 452 ? -12.905 -8.127 -50.885 1.00 14.96 298 LYS A CA 1
ATOM 2162 C C . LYS A 1 452 ? -14.297 -8.691 -50.625 1.00 13.81 298 LYS A C 1
ATOM 2163 O O . LYS A 1 452 ? -14.783 -8.664 -49.495 1.00 14.25 298 LYS A O 1
ATOM 2169 N N . ALA A 1 453 ? -14.932 -9.188 -51.683 1.00 13.03 299 ALA A N 1
ATOM 2170 C CA . ALA A 1 453 ? -16.253 -9.801 -51.590 1.00 13.40 299 ALA A CA 1
ATOM 2171 C C . ALA A 1 453 ? -16.440 -10.811 -52.715 1.00 13.93 299 ALA A C 1
ATOM 2172 O O . ALA A 1 453 ? -15.745 -10.750 -53.728 1.00 14.33 299 ALA A O 1
ATOM 2174 N N . ARG A 1 454 ? -17.375 -11.739 -52.532 1.00 13.81 300 ARG A N 1
ATOM 2175 C CA . ARG A 1 454 ? -17.748 -12.671 -53.595 1.00 14.59 300 ARG A CA 1
ATOM 2176 C C . ARG A 1 454 ? -18.592 -11.983 -54.663 1.00 14.53 300 ARG A C 1
ATOM 2177 O O . ARG A 1 454 ? -18.373 -12.180 -55.860 1.00 15.20 300 ARG A O 1
ATOM 2185 N N . THR A 1 455 ? -19.564 -11.193 -54.210 1.00 13.90 301 THR A N 1
ATOM 2186 C CA . THR A 1 455 ? -20.482 -10.470 -55.082 1.00 14.26 301 THR A CA 1
ATOM 2187 C C . THR A 1 455 ? -20.642 -9.058 -54.552 1.00 13.44 301 THR A C 1
ATOM 2188 O O . THR A 1 455 ? -20.807 -8.859 -53.347 1.00 14.09 301 THR A O 1
ATOM 2192 N N . VAL A 1 456 ? -20.586 -8.091 -55.462 1.00 13.28 302 VAL A N 1
ATOM 2193 C CA . VAL A 1 456 ? -20.852 -6.693 -55.150 1.00 12.36 302 VAL A CA 1
ATOM 2194 C C . VAL A 1 456 ? -21.877 -6.200 -56.165 1.00 11.90 302 VAL A C 1
ATOM 2195 O O . VAL A 1 456 ? -21.562 -6.022 -57.345 1.00 11.98 302 VAL A O 1
ATOM 2199 N N . ALA A 1 457 ? -23.105 -6.003 -55.693 1.00 12.09 303 ALA A N 1
ATOM 2200 C CA . ALA A 1 457 ? -24.240 -5.690 -56.549 1.00 12.00 303 ALA A CA 1
ATOM 2201 C C . ALA A 1 457 ? -24.916 -4.404 -56.098 1.00 11.94 303 ALA A C 1
ATOM 2202 O O . ALA A 1 457 ? -25.248 -4.252 -54.928 1.00 11.93 303 ALA A O 1
ATOM 2204 N N . HIS A 1 458 ? -25.110 -3.478 -57.031 1.00 11.68 304 HIS A N 1
ATOM 2205 C CA . HIS A 1 458 ? -25.856 -2.247 -56.758 1.00 11.93 304 HIS A CA 1
ATOM 2206 C C . HIS A 1 458 ? -25.351 -1.497 -55.529 1.00 11.99 304 HIS A C 1
ATOM 2207 O O . HIS A 1 458 ? -26.137 -1.001 -54.721 1.00 12.39 304 HIS A O 1
ATOM 2214 N N . CYS A 1 459 ? -24.029 -1.415 -55.403 1.00 11.49 305 CYS A N 1
ATOM 2215 C CA . CYS A 1 459 ? -23.399 -0.687 -54.314 1.00 11.41 305 CYS A CA 1
ATOM 2216 C C . CYS A 1 459 ? -22.905 0.660 -54.816 1.00 11.32 305 CYS A C 1
ATOM 2217 O O . CYS A 1 459 ? -22.675 0.841 -56.012 1.00 11.94 305 CYS A O 1
ATOM 2220 N N . GLY A 1 460 ? -22.755 1.593 -53.884 1.00 10.96 306 GLY A N 1
ATOM 2221 C CA . GLY A 1 460 ? -22.185 2.899 -54.164 1.00 11.27 306 GLY A CA 1
ATOM 2222 C C . GLY A 1 460 ? -20.783 2.991 -53.600 1.00 11.25 306 GLY A C 1
ATOM 2223 O O . GLY A 1 460 ? -20.534 2.589 -52.460 1.00 11.72 306 GLY A O 1
ATOM 2224 N N . PHE A 1 461 ? -19.871 3.513 -54.413 1.00 11.34 307 PHE A N 1
ATOM 2225 C CA . PHE A 1 461 ? -18.498 3.757 -54.007 1.00 11.63 307 PHE A CA 1
ATOM 2226 C C . PHE A 1 461 ? -18.153 5.205 -54.308 1.00 12.05 307 PHE A C 1
ATOM 2227 O O . PHE A 1 461 ? -18.256 5.653 -55.450 1.00 14.18 307 PHE A O 1
ATOM 2235 N N . GLY A 1 462 ? -17.763 5.929 -53.266 1.00 11.78 308 GLY A N 1
ATOM 2236 C CA . GLY A 1 462 ? -17.386 7.324 -53.379 1.00 11.42 308 GLY A CA 1
ATOM 2237 C C . GLY A 1 462 ? -15.881 7.464 -53.418 1.00 11.47 308 GLY A C 1
ATOM 2238 O O . GLY A 1 462 ? -15.198 6.736 -54.143 1.00 12.28 308 GLY A O 1
ATOM 2239 N N . LYS A 1 463 ? -15.362 8.399 -52.631 1.00 11.49 309 LYS A N 1
ATOM 2240 C CA . LYS A 1 463 ? -13.938 8.705 -52.643 1.00 11.48 309 LYS A CA 1
ATOM 2241 C C . LYS A 1 463 ? -13.135 7.681 -51.859 1.00 11.58 309 LYS A C 1
ATOM 2242 O O . LYS A 1 463 ? -13.487 7.338 -50.726 1.00 11.13 309 LYS A O 1
ATOM 2248 N N . PHE A 1 464 ? -12.067 7.191 -52.487 1.00 11.81 310 PHE A N 1
ATOM 2249 C CA . PHE A 1 464 ? -11.096 6.307 -51.855 1.00 11.85 310 PHE A CA 1
ATOM 2250 C C . PHE A 1 464 ? -9.706 6.894 -52.057 1.00 11.94 310 PHE A C 1
ATOM 2251 O O . PHE A 1 464 ? -9.384 7.377 -53.147 1.00 12.63 310 PHE A O 1
ATOM 2259 N N . TRP A 1 465 ? -8.894 6.848 -51.006 1.00 11.60 311 TRP A N 1
ATOM 2260 C CA . TRP A 1 465 ? -7.493 7.238 -51.081 1.00 11.96 311 TRP A CA 1
ATOM 2261 C C . TRP A 1 465 ? -6.669 6.007 -50.743 1.00 12.13 311 TRP A C 1
ATOM 2262 O O . TRP A 1 465 ? -6.646 5.572 -49.596 1.00 12.31 311 TRP A O 1
ATOM 2273 N N . CYS A 1 466 ? -6.013 5.439 -51.753 1.00 12.86 312 CYS A N 1
ATOM 2274 C CA . CYS A 1 466 ? -5.283 4.188 -51.598 1.00 13.01 312 CYS A CA 1
ATOM 2275 C C . CYS A 1 466 ? -3.800 4.460 -51.792 1.00 13.47 312 CYS A C 1
ATOM 2276 O O . CYS A 1 466 ? -3.357 4.739 -52.905 1.00 14.43 312 CYS A O 1
ATOM 2279 N N . GLU A 1 467 ? -3.042 4.386 -50.700 1.00 14.15 313 GLU A N 1
ATOM 2280 C CA . GLU A 1 467 ? -1.632 4.768 -50.712 1.00 15.29 313 GLU A CA 1
ATOM 2281 C C . GLU A 1 467 ? -0.750 3.719 -50.042 1.00 15.42 313 GLU A C 1
ATOM 2282 O O . GLU A 1 467 ? -0.765 3.567 -48.820 1.00 14.65 313 GLU A O 1
ATOM 2288 N N . ASN A 1 468 ? 0.007 3.007 -50.876 1.00 16.21 314 ASN A N 1
ATOM 2289 C CA . ASN A 1 468 ? 1.021 2.032 -50.462 1.00 16.99 314 ASN A CA 1
ATOM 2290 C C . ASN A 1 468 ? 0.457 0.720 -49.931 1.00 16.57 314 ASN A C 1
ATOM 2291 O O . ASN A 1 468 ? -0.670 0.653 -49.433 1.00 16.46 314 ASN A O 1
ATOM 2296 N N . LEU A 1 469 ? 1.271 -0.325 -50.054 1.00 17.58 315 LEU A N 1
ATOM 2297 C CA . LEU A 1 469 ? 0.928 -1.655 -49.584 1.00 17.62 315 LEU A CA 1
ATOM 2298 C C . LEU A 1 469 ? 1.953 -2.065 -48.535 1.00 18.18 315 LEU A C 1
ATOM 2299 O O . LEU A 1 469 ? 3.118 -1.672 -48.624 1.00 19.42 315 LEU A O 1
ATOM 2304 N N . LYS A 1 470 ? 1.525 -2.844 -47.545 1.00 18.27 316 LYS A N 1
ATOM 2305 C CA . LYS A 1 470 ? 2.401 -3.200 -46.425 1.00 18.55 316 LYS A CA 1
ATOM 2306 C C . LYS A 1 470 ? 3.526 -4.134 -46.872 1.00 19.97 316 LYS A C 1
ATOM 2307 O O . LYS A 1 470 ? 4.706 -3.818 -46.693 1.00 21.32 316 LYS A O 1
ATOM 2313 N N . THR A 1 471 ? 3.151 -5.277 -47.442 1.00 19.56 317 THR A N 1
ATOM 2314 C CA . THR A 1 471 ? 4.116 -6.227 -48.017 1.00 20.78 317 THR A CA 1
ATOM 2315 C C . THR A 1 471 ? 3.763 -6.677 -49.440 1.00 21.07 317 THR A C 1
ATOM 2316 O O . THR A 1 471 ? 4.643 -7.121 -50.177 1.00 22.74 317 THR A O 1
ATOM 2320 N N . ALA A 1 472 ? 2.491 -6.574 -49.826 1.00 21.20 318 ALA A N 1
ATOM 2321 C CA . ALA A 1 472 ? 2.065 -6.915 -51.186 1.00 21.35 318 ALA A CA 1
ATOM 2322 C C . ALA A 1 472 ? 2.670 -5.956 -52.208 1.00 20.72 318 ALA A C 1
ATOM 2323 O O . ALA A 1 472 ? 3.071 -4.845 -51.866 1.00 22.72 318 ALA A O 1
ATOM 2325 N N . THR A 1 473 ? 2.748 -6.398 -53.461 1.00 21.98 319 THR A N 1
ATOM 2326 C CA . THR A 1 473 ? 3.296 -5.575 -54.540 1.00 23.54 319 THR A CA 1
ATOM 2327 C C . THR A 1 473 ? 2.200 -4.934 -55.391 1.00 22.24 319 THR A C 1
ATOM 2328 O O . THR A 1 473 ? 2.377 -3.825 -55.891 1.00 22.78 319 THR A O 1
ATOM 2332 N N . SER A 1 474 ? 1.076 -5.631 -55.551 1.00 21.29 320 SER A N 1
ATOM 2333 C CA . SER A 1 474 ? -0.046 -5.128 -56.347 1.00 21.35 320 SER A CA 1
ATOM 2334 C C . SER A 1 474 ? -1.375 -5.657 -55.809 1.00 20.44 320 SER A C 1
ATOM 2335 O O . SER A 1 474 ? -1.524 -6.855 -55.603 1.00 20.81 320 SER A O 1
ATOM 2338 N N . LYS A 1 475 ? -2.333 -4.761 -55.575 1.00 18.30 321 LYS A N 1
ATOM 2339 C CA . LYS A 1 475 ? -3.668 -5.151 -55.110 1.00 17.82 321 LYS A CA 1
ATOM 2340 C C . LYS A 1 475 ? -4.728 -4.211 -55.674 1.00 16.00 321 LYS A C 1
ATOM 2341 O O . LYS A 1 475 ? -4.512 -3.003 -55.742 1.00 15.14 321 LYS A O 1
ATOM 2347 N N . ASP A 1 476 ? -5.871 -4.768 -56.070 1.00 15.54 322 ASP A N 1
ATOM 2348 C CA . ASP A 1 476 ? -7.028 -3.957 -56.452 1.00 15.84 322 ASP A CA 1
ATOM 2349 C C . ASP A 1 476 ? -7.666 -3.367 -55.198 1.00 15.02 322 ASP A C 1
ATOM 2350 O O . ASP A 1 476 ? -7.755 -4.038 -54.171 1.00 15.21 322 ASP A O 1
ATOM 2355 N N . TRP A 1 477 ? -8.123 -2.119 -55.282 1.00 13.42 323 TRP A N 1
ATOM 2356 C CA . TRP A 1 477 ? -8.802 -1.483 -54.150 1.00 12.91 323 TRP A CA 1
ATOM 2357 C C . TRP A 1 477 ? -10.120 -2.200 -53.829 1.00 12.51 323 TRP A C 1
ATOM 2358 O O . TRP A 1 477 ? -10.535 -2.266 -52.670 1.00 12.69 323 TRP A O 1
ATOM 2369 N N . LEU A 1 478 ? -10.764 -2.721 -54.872 1.00 12.93 324 LEU A N 1
ATOM 2370 C CA . LEU A 1 478 ? -11.978 -3.519 -54.758 1.00 12.86 324 LEU A CA 1
ATOM 2371 C C . LEU A 1 478 ? -11.744 -4.828 -55.495 1.00 13.69 324 LEU A C 1
ATOM 2372 O O . LEU A 1 478 ? -11.402 -4.832 -56.682 1.00 12.84 324 LEU A O 1
ATOM 2377 N N . GLU A 1 479 ? -11.945 -5.927 -54.775 1.00 14.24 325 GLU A N 1
ATOM 2378 C CA . GLU A 1 479 ? -11.641 -7.269 -55.241 1.00 15.92 325 GLU A CA 1
ATOM 2379 C C . GLU A 1 479 ? -12.924 -8.095 -55.155 1.00 15.55 325 GLU A C 1
ATOM 2380 O O . GLU A 1 479 ? -13.373 -8.433 -54.064 1.00 18.29 325 GLU A O 1
ATOM 2386 N N . VAL A 1 480 ? -13.528 -8.386 -56.304 1.00 15.28 326 VAL A N 1
ATOM 2387 C CA . VAL A 1 480 ? -14.760 -9.175 -56.358 1.00 15.40 326 VAL A CA 1
ATOM 2388 C C . VAL A 1 480 ? -14.439 -10.499 -57.043 1.00 16.09 326 VAL A C 1
ATOM 2389 O O . VAL A 1 480 ? -14.011 -10.516 -58.195 1.00 17.65 326 VAL A O 1
ATOM 2393 N N . THR A 1 481 ? -14.646 -11.604 -56.331 1.00 15.75 327 THR A N 1
ATOM 2394 C CA . THR A 1 481 ? -14.122 -12.902 -56.766 1.00 16.75 327 THR A CA 1
ATOM 2395 C C . THR A 1 481 ? -15.060 -13.697 -57.680 1.00 16.93 327 THR A C 1
ATOM 2396 O O . THR A 1 481 ? -14.597 -14.519 -58.473 1.00 19.54 327 THR A O 1
ATOM 2400 N N . GLY A 1 482 ? -16.366 -13.472 -57.566 1.00 16.67 328 GLY A N 1
ATOM 2401 C CA . GLY A 1 482 ? -17.346 -14.220 -58.355 1.00 17.83 328 GLY A CA 1
ATOM 2402 C C . GLY A 1 482 ? -17.385 -13.798 -59.816 1.00 18.42 328 GLY A C 1
ATOM 2403 O O . GLY A 1 482 ? -17.254 -12.614 -60.132 1.00 19.12 328 GLY A O 1
ATOM 2404 N N . ALA A 1 483 ? -17.573 -14.768 -60.709 1.00 19.10 329 ALA A N 1
ATOM 2405 C CA . ALA A 1 483 ? -17.663 -14.492 -62.144 1.00 18.72 329 ALA A CA 1
ATOM 2406 C C . ALA A 1 483 ? -18.924 -13.687 -62.446 1.00 17.44 329 ALA A C 1
ATOM 2407 O O . ALA A 1 483 ? -20.020 -14.079 -62.045 1.00 18.18 329 ALA A O 1
ATOM 2409 N N . ASN A 1 484 ? -18.759 -12.561 -63.145 1.00 16.24 330 ASN A N 1
ATOM 2410 C CA . ASN A 1 484 ? -19.861 -11.628 -63.427 1.00 16.52 330 ASN A CA 1
ATOM 2411 C C . ASN A 1 484 ? -20.654 -11.240 -62.172 1.00 15.43 330 ASN A C 1
ATOM 2412 O O . ASN A 1 484 ? -21.858 -10.968 -62.239 1.00 16.65 330 ASN A O 1
ATOM 2417 N N . SER A 1 485 ? -19.967 -11.197 -61.032 1.00 14.51 331 SER A N 1
ATOM 2418 C CA . SER A 1 485 ? -20.616 -10.948 -59.748 1.00 14.26 331 SER A CA 1
ATOM 2419 C C . SER A 1 485 ? -20.376 -9.536 -59.232 1.00 13.96 331 SER A C 1
ATOM 2420 O O . SER A 1 485 ? -20.741 -9.221 -58.103 1.00 13.98 331 SER A O 1
ATOM 2423 N N . CYS A 1 486 ? -19.755 -8.695 -60.056 1.00 13.88 332 CYS A N 1
ATOM 2424 C CA . CYS A 1 486 ? -19.661 -7.268 -59.777 1.00 13.26 332 CYS A CA 1
ATOM 2425 C C . CYS A 1 486 ? -20.493 -6.548 -60.826 1.00 12.62 332 CYS A C 1
ATOM 2426 O O . CYS A 1 486 ? -20.104 -6.477 -61.994 1.00 12.76 332 CYS A O 1
ATOM 2429 N N . TYR A 1 487 ? -21.649 -6.038 -60.414 1.00 12.96 333 TYR A N 1
ATOM 2430 C CA . TYR A 1 487 ? -22.595 -5.447 -61.353 1.00 12.40 333 TYR A CA 1
ATOM 2431 C C . TYR A 1 487 ? -23.522 -4.449 -60.674 1.00 11.73 333 TYR A C 1
ATOM 2432 O O . TYR A 1 487 ? -23.740 -4.507 -59.463 1.00 11.24 333 TYR A O 1
ATOM 2441 N N . GLY A 1 488 ? -24.061 -3.532 -61.469 1.00 11.88 334 GLY A N 1
ATOM 2442 C CA . GLY A 1 488 ? -25.070 -2.593 -60.997 1.00 11.19 334 GLY A CA 1
ATOM 2443 C C . GLY A 1 488 ? -24.546 -1.475 -60.115 1.00 10.99 334 GLY A C 1
ATOM 2444 O O . GLY A 1 488 ? -25.327 -0.760 -59.498 1.00 11.08 334 GLY A O 1
ATOM 2445 N N . ASN A 1 489 ? -23.228 -1.295 -60.085 1.00 11.11 335 ASN A N 1
ATOM 2446 C CA . ASN A 1 489 ? -22.602 -0.410 -59.110 1.00 11.11 335 ASN A CA 1
ATOM 2447 C C . ASN A 1 489 ? -22.445 1.027 -59.582 1.00 10.78 335 ASN A C 1
ATOM 2448 O O . ASN A 1 489 ? -22.538 1.325 -60.774 1.00 10.46 335 ASN A O 1
ATOM 2453 N N . SER A 1 490 ? -22.217 1.907 -58.613 1.00 10.29 336 SER A N 1
ATOM 2454 C CA . SER A 1 490 ? -21.918 3.307 -58.862 1.00 10.79 336 SER A CA 1
ATOM 2455 C C . SER A 1 490 ? -20.519 3.586 -58.332 1.00 10.95 336 SER A C 1
ATOM 2456 O O . SER A 1 490 ? -20.308 3.603 -57.121 1.00 12.57 336 SER A O 1
ATOM 2459 N N . PHE A 1 491 ? -19.570 3.779 -59.244 1.00 11.37 337 PHE A N 1
ATOM 2460 C CA . PHE A 1 491 ? -18.203 4.143 -58.893 1.00 11.41 337 PHE A CA 1
ATOM 2461 C C . PHE A 1 491 ? -18.063 5.638 -59.149 1.00 11.63 337 PHE A C 1
ATOM 2462 O O . PHE A 1 491 ? -17.494 6.069 -60.155 1.00 11.87 337 PHE A O 1
ATOM 2470 N N . THR A 1 492 ? -18.604 6.433 -58.232 1.00 12.22 338 THR A N 1
ATOM 2471 C CA . THR A 1 492 ? -18.848 7.847 -58.507 1.00 12.91 338 THR A CA 1
ATOM 2472 C C . THR A 1 492 ? -18.038 8.816 -57.646 1.00 13.34 338 THR A C 1
ATOM 2473 O O . THR A 1 492 ? -18.406 9.978 -57.501 1.00 15.58 338 THR A O 1
ATOM 2477 N N . GLY A 1 493 ? -16.921 8.343 -57.107 1.00 13.96 339 GLY A N 1
ATOM 2478 C CA . GLY A 1 493 ? -15.917 9.221 -56.515 1.00 13.99 339 GLY A CA 1
ATOM 2479 C C . GLY A 1 493 ? -14.563 8.913 -57.119 1.00 13.94 339 GLY A C 1
ATOM 2480 O O . GLY A 1 493 ? -14.357 7.841 -57.693 1.00 15.21 339 GLY A O 1
ATOM 2481 N N . TYR A 1 494 ? -13.636 9.858 -57.013 1.00 13.19 340 TYR A N 1
ATOM 2482 C CA . TYR A 1 494 ? -12.280 9.610 -57.471 1.00 12.80 340 TYR A CA 1
ATOM 2483 C C . TYR A 1 494 ? -11.606 8.578 -56.564 1.00 12.49 340 TYR A C 1
ATOM 2484 O O . TYR A 1 494 ? -11.740 8.634 -55.339 1.00 11.66 340 TYR A O 1
ATOM 2493 N N . VAL A 1 495 ? -10.901 7.629 -57.175 1.00 12.81 341 VAL A N 1
ATOM 2494 C CA . VAL A 1 495 ? -10.109 6.651 -56.436 1.00 13.30 341 VAL A CA 1
ATOM 2495 C C . VAL A 1 495 ? -8.632 6.956 -56.678 1.00 13.00 341 VAL A C 1
ATOM 2496 O O . VAL A 1 495 ? -8.109 6.731 -57.773 1.00 14.13 341 VAL A O 1
ATOM 2500 N N . LYS A 1 496 ? -7.973 7.489 -55.653 1.00 12.53 342 LYS A N 1
ATOM 2501 C CA . LYS A 1 496 ? -6.544 7.786 -55.709 1.00 13.00 342 LYS A CA 1
ATOM 2502 C C . LYS A 1 496 ? -5.761 6.489 -55.527 1.00 13.49 342 LYS A C 1
ATOM 2503 O O . LYS A 1 496 ? -5.991 5.754 -54.564 1.00 13.94 342 LYS A O 1
ATOM 2509 N N . LEU A 1 497 ? -4.842 6.220 -56.454 1.00 13.25 343 LEU A N 1
ATOM 2510 C CA . LEU A 1 497 ? -4.037 4.999 -56.439 1.00 14.01 343 LEU A CA 1
ATOM 2511 C C . LEU A 1 497 ? -2.554 5.356 -56.389 1.00 14.70 343 LEU A C 1
ATOM 2512 O O . LEU A 1 497 ? -2.032 5.992 -57.309 1.00 15.97 343 LEU A O 1
ATOM 2517 N N . LEU A 1 498 ? -1.887 4.945 -55.312 1.00 14.71 344 LEU A N 1
ATOM 2518 C CA . LEU A 1 498 ? -0.457 5.198 -55.125 1.00 15.82 344 LEU A CA 1
ATOM 2519 C C . LEU A 1 498 ? 0.250 3.975 -54.543 1.00 15.98 344 LEU A C 1
ATOM 2520 O O . LEU A 1 498 ? -0.293 3.283 -53.688 1.00 15.44 344 LEU A O 1
ATOM 2525 N N . GLY A 1 499 ? 1.466 3.717 -55.011 1.00 17.00 345 GLY A N 1
ATOM 2526 C CA . GLY A 1 499 ? 2.331 2.712 -54.399 1.00 17.88 345 GLY A CA 1
ATOM 2527 C C . GLY A 1 499 ? 1.941 1.257 -54.588 1.00 17.78 345 GLY A C 1
ATOM 2528 O O . GLY A 1 499 ? 2.310 0.412 -53.773 1.00 20.55 345 GLY A O 1
ATOM 2529 N N . GLY A 1 500 ? 1.205 0.954 -55.655 1.00 16.62 346 GLY A N 1
ATOM 2530 C CA . GLY A 1 500 ? 0.904 -0.434 -56.007 1.00 16.15 346 GLY A CA 1
ATOM 2531 C C . GLY A 1 500 ? -0.566 -0.770 -56.131 1.00 15.65 346 GLY A C 1
ATOM 2532 O O . GLY A 1 500 ? -0.918 -1.811 -56.681 1.00 16.26 346 GLY A O 1
ATOM 2533 N N . TRP A 1 501 ? -1.435 0.099 -55.620 1.00 14.43 347 TRP A N 1
ATOM 2534 C CA . TRP A 1 501 ? -2.871 -0.130 -55.747 1.00 13.57 347 TRP A CA 1
ATOM 2535 C C . TRP A 1 501 ? -3.298 -0.036 -57.208 1.00 13.85 347 TRP A C 1
ATOM 2536 O O . TRP A 1 501 ? -2.798 0.802 -57.958 1.00 15.20 347 TRP A O 1
ATOM 2547 N N . THR A 1 502 ? -4.219 -0.910 -57.594 1.00 14.25 348 THR A N 1
ATOM 2548 C CA . THR A 1 502 ? -4.768 -0.932 -58.943 1.00 14.65 348 THR A CA 1
ATOM 2549 C C . THR A 1 502 ? -6.286 -0.870 -58.860 1.00 14.22 348 THR A C 1
ATOM 2550 O O . THR A 1 502 ? -6.859 -0.952 -57.773 1.00 14.33 348 THR A O 1
ATOM 2554 N N . SER A 1 503 ? -6.931 -0.714 -60.010 1.00 13.76 349 SER A N 1
ATOM 2555 C CA . SER A 1 503 ? -8.384 -0.614 -60.070 1.00 13.48 349 SER A CA 1
ATOM 2556 C C . SER A 1 503 ? -8.931 -1.313 -61.301 1.00 13.54 349 SER A C 1
ATOM 2557 O O . SER A 1 503 ? -8.341 -1.238 -62.377 1.00 15.23 349 SER A O 1
ATOM 2560 N N . LYS A 1 504 ? -10.071 -1.975 -61.136 1.00 13.25 350 LYS A N 1
ATOM 2561 C CA . LYS A 1 504 ? -10.813 -2.539 -62.256 1.00 13.43 350 LYS A CA 1
ATOM 2562 C C . LYS A 1 504 ? -12.082 -1.727 -62.542 1.00 13.08 350 LYS A C 1
ATOM 2563 O O . LYS A 1 504 ? -12.979 -2.205 -63.230 1.00 12.86 350 LYS A O 1
ATOM 2569 N N . THR A 1 505 ? -12.136 -0.494 -62.037 1.00 13.18 351 THR A N 1
ATOM 2570 C CA . THR A 1 505 ? -13.343 0.341 -62.139 1.00 13.67 351 THR A CA 1
ATOM 2571 C C . THR A 1 505 ? -13.141 1.710 -62.808 1.00 14.23 351 THR A C 1
ATOM 2572 O O . THR A 1 505 ? -14.093 2.491 -62.894 1.00 14.50 351 THR A O 1
ATOM 2576 N N . SER A 1 506 ? -11.932 2.004 -63.283 1.00 14.34 352 SER A N 1
ATOM 2577 C CA . SER A 1 506 ? -11.652 3.303 -63.903 1.00 14.81 352 SER A CA 1
ATOM 2578 C C . SER A 1 506 ? -12.493 3.506 -65.158 1.00 14.62 352 SER A C 1
ATOM 2579 O O . SER A 1 506 ? -12.697 2.561 -65.925 1.00 14.31 352 SER A O 1
ATOM 2582 N N . PRO A 1 507 ? -12.967 4.746 -65.386 1.00 14.15 353 PRO A N 1
ATOM 2583 C CA . PRO A 1 507 ? -13.710 5.006 -66.623 1.00 13.91 353 PRO A CA 1
ATOM 2584 C C . PRO A 1 507 ? -12.903 4.707 -67.891 1.00 13.39 353 PRO A C 1
ATOM 2585 O O . PRO A 1 507 ? -13.475 4.324 -68.906 1.00 12.87 353 PRO A O 1
ATOM 2589 N N . THR A 1 508 ? -11.582 4.873 -67.824 1.00 13.39 354 THR A N 1
ATOM 2590 C CA . THR A 1 508 ? -10.729 4.706 -68.996 1.00 13.54 354 THR A CA 1
ATOM 2591 C C . THR A 1 508 ? -10.259 3.264 -69.213 1.00 13.29 354 THR A C 1
ATOM 2592 O O . THR A 1 508 ? -9.597 2.974 -70.204 1.00 13.99 354 THR A O 1
ATOM 2596 N N . LEU A 1 509 ? -10.611 2.363 -68.299 1.00 12.86 355 LEU A N 1
ATOM 2597 C CA . LEU A 1 509 ? -10.245 0.957 -68.431 1.00 13.59 355 LEU A CA 1
ATOM 2598 C C . LEU A 1 509 ? -10.975 0.328 -69.614 1.00 13.19 355 LEU A C 1
ATOM 2599 O O . LEU A 1 509 ? -12.182 0.512 -69.777 1.00 13.29 355 LEU A O 1
ATOM 2604 N N . ASP A 1 510 ? -10.249 -0.423 -70.433 1.00 13.52 356 ASP A N 1
ATOM 2605 C CA . ASP A 1 510 ? -10.865 -1.109 -71.558 1.00 13.66 356 ASP A CA 1
ATOM 2606 C C . ASP A 1 510 ? -11.804 -2.194 -71.042 1.00 12.98 356 ASP A C 1
ATOM 2607 O O . ASP A 1 510 ? -11.563 -2.799 -69.995 1.00 13.49 356 ASP A O 1
ATOM 2612 N N . SER A 1 511 ? -12.893 -2.411 -71.766 1.00 12.62 357 SER A N 1
ATOM 2613 C CA . SER A 1 511 ? -13.845 -3.448 -71.410 1.00 12.28 357 SER A CA 1
ATOM 2614 C C . SER A 1 511 ? -13.332 -4.822 -71.827 1.00 13.03 357 SER A C 1
ATOM 2615 O O . SER A 1 511 ? -12.528 -4.946 -72.754 1.00 12.60 357 SER A O 1
ATOM 2618 N N . LEU A 1 512 ? -13.814 -5.837 -71.119 1.00 13.72 358 LEU A N 1
ATOM 2619 C CA . LEU A 1 512 ? -13.582 -7.239 -71.437 1.00 14.17 358 LEU A CA 1
ATOM 2620 C C . LEU A 1 512 ? -14.874 -7.807 -72.010 1.00 13.91 358 LEU A C 1
ATOM 2621 O O . LEU A 1 512 ? -15.941 -7.229 -71.811 1.00 14.05 358 LEU A O 1
ATOM 2626 N N . PRO A 1 513 ? -14.798 -8.955 -72.705 1.00 14.91 359 PRO A N 1
ATOM 2627 C CA . PRO A 1 513 ? -16.038 -9.577 -73.181 1.00 15.67 359 PRO A CA 1
ATOM 2628 C C . PRO A 1 513 ? -16.942 -10.074 -72.049 1.00 15.45 359 PRO A C 1
ATOM 2629 O O . PRO A 1 513 ? -18.148 -10.220 -72.244 1.00 17.13 359 PRO A O 1
ATOM 2633 N N . THR A 1 514 ? -16.353 -10.336 -70.886 1.00 15.30 360 THR A N 1
ATOM 2634 C CA . THR A 1 514 ? -17.099 -10.788 -69.718 1.00 16.56 360 THR A CA 1
ATOM 2635 C C . THR A 1 514 ? -16.274 -10.485 -68.465 1.00 15.78 360 THR A C 1
ATOM 2636 O O . THR A 1 514 ? -15.089 -10.169 -68.563 1.00 15.80 360 THR A O 1
ATOM 2640 N N . ASN A 1 515 ? -16.907 -10.573 -67.297 1.00 15.67 361 ASN A N 1
ATOM 2641 C CA . ASN A 1 515 ? -16.249 -10.301 -66.012 1.00 16.47 361 ASN A CA 1
ATOM 2642 C C . ASN A 1 515 ? -15.750 -8.864 -65.842 1.00 14.65 361 ASN A C 1
ATOM 2643 O O . ASN A 1 515 ? -14.773 -8.624 -65.136 1.00 14.99 361 ASN A O 1
ATOM 2648 N N . ASN A 1 516 ? -16.417 -7.903 -66.474 1.00 13.23 362 ASN A N 1
ATOM 2649 C CA . ASN A 1 516 ? -16.177 -6.503 -66.134 1.00 12.26 362 ASN A CA 1
ATOM 2650 C C . ASN A 1 516 ? -16.725 -6.231 -64.747 1.00 12.14 362 ASN A C 1
ATOM 2651 O O . ASN A 1 516 ? -17.668 -6.890 -64.304 1.00 12.82 362 ASN A O 1
ATOM 2656 N N . TYR A 1 517 ? -16.129 -5.266 -64.061 1.00 12.57 363 TYR A N 1
ATOM 2657 C CA . TYR A 1 517 ? -16.729 -4.731 -62.846 1.00 12.97 363 TYR A CA 1
ATOM 2658 C C . TYR A 1 517 ? -17.833 -3.788 -63.310 1.00 12.83 363 TYR A C 1
ATOM 2659 O O . TYR A 1 517 ? -17.581 -2.641 -63.683 1.00 13.86 363 TYR A O 1
ATOM 2668 N N . GLY A 1 518 ? -19.055 -4.304 -63.320 1.00 12.72 364 GLY A N 1
ATOM 2669 C CA . GLY A 1 518 ? -20.185 -3.615 -63.919 1.00 12.25 364 GLY A CA 1
ATOM 2670 C C . GLY A 1 518 ? -20.660 -2.422 -63.120 1.00 11.91 364 GLY A C 1
ATOM 2671 O O . GLY A 1 518 ? -20.818 -2.494 -61.896 1.00 11.58 364 GLY A O 1
ATOM 2672 N N . GLY A 1 519 ? -20.896 -1.322 -63.824 1.00 11.49 365 GLY A N 1
ATOM 2673 C CA . GLY A 1 519 ? -21.453 -0.131 -63.218 1.00 10.94 365 GLY A CA 1
ATOM 2674 C C . GLY A 1 519 ? -21.167 1.130 -64.000 1.00 10.94 365 GLY A C 1
ATOM 2675 O O . GLY A 1 519 ? -20.565 1.103 -65.078 1.00 10.70 365 GLY A O 1
ATOM 2676 N N . VAL A 1 520 ? -21.632 2.238 -63.442 1.00 10.37 366 VAL A N 1
ATOM 2677 C CA . VAL A 1 520 ? -21.316 3.559 -63.950 1.00 10.50 366 VAL A CA 1
ATOM 2678 C C . VAL A 1 520 ? -20.101 4.055 -63.176 1.00 10.78 366 VAL A C 1
ATOM 2679 O O . VAL A 1 520 ? -19.994 3.822 -61.972 1.00 11.65 366 VAL A O 1
ATOM 2683 N N . SER A 1 521 ? -19.179 4.711 -63.875 1.00 10.94 367 SER A N 1
ATOM 2684 C CA . SER A 1 521 ? -17.990 5.272 -63.252 1.00 12.01 367 SER A CA 1
ATOM 2685 C C . SER A 1 521 ? -17.914 6.747 -63.625 1.00 11.95 367 SER A C 1
ATOM 2686 O O . SER A 1 521 ? -17.934 7.091 -64.804 1.00 12.41 367 SER A O 1
ATOM 2689 N N . VAL A 1 522 ? -17.861 7.608 -62.612 1.00 11.74 368 VAL A N 1
ATOM 2690 C CA . VAL A 1 522 ? -17.835 9.055 -62.815 1.00 12.20 368 VAL A CA 1
ATOM 2691 C C . VAL A 1 522 ? -16.730 9.668 -61.970 1.00 12.10 368 VAL A C 1
ATOM 2692 O O . VAL A 1 522 ? -16.740 9.549 -60.748 1.00 12.63 368 VAL A O 1
ATOM 2696 N N . SER A 1 523 ? -15.778 10.310 -62.637 1.00 12.06 369 SER A N 1
ATOM 2697 C CA . SER A 1 523 ? -14.742 11.085 -61.969 1.00 12.41 369 SER A CA 1
ATOM 2698 C C . SER A 1 523 ? -14.112 12.012 -62.992 1.00 11.53 369 SER A C 1
ATOM 2699 O O . SER A 1 523 ? -14.495 12.010 -64.159 1.00 11.05 369 SER A O 1
ATOM 2702 N N . ALA A 1 524 ? -13.119 12.780 -62.562 1.00 12.18 370 ALA A N 1
ATOM 2703 C CA . ALA A 1 524 ? -12.374 13.628 -63.483 1.00 11.76 370 ALA A CA 1
ATOM 2704 C C . ALA A 1 524 ? -11.658 12.826 -64.574 1.00 12.88 370 ALA A C 1
ATOM 2705 O O . ALA A 1 524 ? -11.267 13.392 -65.591 1.00 13.83 370 ALA A O 1
ATOM 2707 N N . GLU A 1 525 ? -11.488 11.520 -64.352 1.00 13.79 371 GLU A N 1
ATOM 2708 C CA . GLU A 1 525 ? -10.876 10.620 -65.336 1.00 15.95 371 GLU A CA 1
ATOM 2709 C C . GLU A 1 525 ? -11.801 10.318 -66.512 1.00 14.73 371 GLU A C 1
ATOM 2710 O O . GLU A 1 525 ? -11.342 9.907 -67.573 1.00 16.89 371 GLU A O 1
ATOM 2716 N N . GLY A 1 526 ? -13.106 10.491 -66.315 1.00 12.74 372 GLY A N 1
ATOM 2717 C CA . GLY A 1 526 ? -14.077 10.176 -67.353 1.00 11.93 372 GLY A CA 1
ATOM 2718 C C . GLY A 1 526 ? -15.434 9.796 -66.802 1.00 11.13 372 GLY A C 1
ATOM 2719 O O . GLY A 1 526 ? -15.598 9.562 -65.600 1.00 10.60 372 GLY A O 1
ATOM 2720 N N . ILE A 1 527 ? -16.408 9.755 -67.702 1.00 10.88 373 ILE A N 1
ATOM 2721 C CA . ILE A 1 527 ? -17.759 9.327 -67.387 1.00 11.38 373 ILE A CA 1
ATOM 2722 C C . ILE A 1 527 ? -18.021 8.097 -68.240 1.00 10.68 373 ILE A C 1
ATOM 2723 O O . ILE A 1 527 ? -18.029 8.190 -69.464 1.00 10.24 373 ILE A O 1
ATOM 2728 N N . SER A 1 528 ? -18.222 6.946 -67.607 1.00 10.34 374 SER A N 1
ATOM 2729 C CA . SER A 1 528 ? -18.379 5.706 -68.355 1.00 10.46 374 SER A CA 1
ATOM 2730 C C . SER A 1 528 ? -19.449 4.811 -67.777 1.00 10.14 374 SER A C 1
ATOM 2731 O O . SER A 1 528 ? -19.885 4.986 -66.639 1.00 10.26 374 SER A O 1
ATOM 2734 N N . ILE A 1 529 ? -19.850 3.833 -68.577 1.00 9.85 375 ILE A N 1
ATOM 2735 C CA . ILE A 1 529 ? -20.836 2.857 -68.153 1.00 9.76 375 ILE A CA 1
ATOM 2736 C C . ILE A 1 529 ? -20.596 1.540 -68.894 1.00 10.17 375 ILE A C 1
ATOM 2737 O O . ILE A 1 529 ? -20.330 1.533 -70.099 1.00 10.06 375 ILE A O 1
ATOM 2742 N N . VAL A 1 530 ? -20.674 0.438 -68.147 1.00 10.31 376 VAL A N 1
ATOM 2743 C CA . VAL A 1 530 ? -20.338 -0.893 -68.644 1.00 10.39 376 VAL A CA 1
ATOM 2744 C C . VAL A 1 530 ? -21.162 -1.919 -67.870 1.00 10.99 376 VAL A C 1
ATOM 2745 O O . VAL A 1 530 ? -21.493 -1.696 -66.706 1.00 11.51 376 VAL A O 1
ATOM 2749 N N . ASN A 1 531 ? -21.500 -3.028 -68.522 1.00 11.78 377 ASN A N 1
ATOM 2750 C CA . ASN A 1 531 ? -22.114 -4.169 -67.844 1.00 12.12 377 ASN A CA 1
ATOM 2751 C C . ASN A 1 531 ? -21.090 -5.280 -67.654 1.00 12.55 377 ASN A C 1
ATOM 2752 O O . ASN A 1 531 ? -20.097 -5.348 -68.379 1.00 12.57 377 ASN A O 1
ATOM 2757 N N . ALA A 1 532 ? -21.339 -6.150 -66.679 1.00 12.15 378 ALA A N 1
ATOM 2758 C CA . ALA A 1 532 ? -20.385 -7.206 -66.335 1.00 12.06 378 ALA A CA 1
ATOM 2759 C C . ALA A 1 532 ? -20.105 -8.155 -67.503 1.00 12.31 378 ALA A C 1
ATOM 2760 O O . ALA A 1 532 ? -18.948 -8.430 -67.817 1.00 12.85 378 ALA A O 1
ATOM 2762 N N . GLY A 1 533 ? -21.165 -8.631 -68.153 1.00 13.04 379 GLY A N 1
ATOM 2763 C CA . GLY A 1 533 ? -21.054 -9.756 -69.087 1.00 13.43 379 GLY A CA 1
ATOM 2764 C C . GLY A 1 533 ? -21.024 -9.436 -70.569 1.00 14.30 379 GLY A C 1
ATOM 2765 O O . GLY A 1 533 ? -21.355 -10.293 -71.391 1.00 16.13 379 GLY A O 1
ATOM 2766 N N . ASN A 1 534 ? -20.604 -8.224 -70.921 1.00 13.86 380 ASN A N 1
ATOM 2767 C CA . ASN A 1 534 ? -20.578 -7.794 -72.315 1.00 13.68 380 ASN A CA 1
ATOM 2768 C C . ASN A 1 534 ? -19.476 -6.762 -72.558 1.00 12.55 380 ASN A C 1
ATOM 2769 O O . ASN A 1 534 ? -19.119 -6.006 -71.659 1.00 12.69 380 ASN A O 1
ATOM 2774 N N . LYS A 1 535 ? -18.956 -6.748 -73.784 1.00 12.16 381 LYS A N 1
ATOM 2775 C CA . LYS A 1 535 ? -17.858 -5.867 -74.199 1.00 11.88 381 LYS A CA 1
ATOM 2776 C C . LYS A 1 535 ? -18.256 -4.388 -74.313 1.00 11.32 381 LYS A C 1
ATOM 2777 O O . LYS A 1 535 ? -17.393 -3.511 -74.316 1.00 11.86 381 LYS A O 1
ATOM 2783 N N . ALA A 1 536 ? -19.550 -4.103 -74.417 1.00 11.02 382 ALA A N 1
ATOM 2784 C CA . ALA A 1 536 ? -19.998 -2.721 -74.607 1.00 10.54 382 ALA A CA 1
ATOM 2785 C C . ALA A 1 536 ? -19.576 -1.817 -73.448 1.00 10.57 382 ALA A C 1
ATOM 2786 O O . ALA A 1 536 ? -19.746 -2.160 -72.281 1.00 11.21 382 ALA A O 1
ATOM 2788 N N . LYS A 1 537 ? -19.003 -0.667 -73.781 1.00 10.29 383 LYS A N 1
ATOM 2789 C CA . LYS A 1 537 ? -18.692 0.352 -72.788 1.00 10.07 383 LYS A CA 1
ATOM 2790 C C . LYS A 1 537 ? -18.623 1.692 -73.495 1.00 9.85 383 LYS A C 1
ATOM 2791 O O . LYS A 1 537 ? -17.974 1.811 -74.533 1.00 10.49 383 LYS A O 1
ATOM 2797 N N . MET A 1 538 ? -19.309 2.689 -72.944 1.00 10.04 384 MET A N 1
ATOM 2798 C CA . MET A 1 538 ? -19.220 4.050 -73.457 1.00 10.27 384 MET A CA 1
ATOM 2799 C C . MET A 1 538 ? -18.496 4.914 -72.444 1.00 9.95 384 MET A C 1
ATOM 2800 O O . MET A 1 538 ? -18.688 4.760 -71.239 1.00 10.23 384 MET A O 1
ATOM 2805 N N . LEU A 1 539 ? -17.676 5.822 -72.962 1.00 9.82 385 LEU A N 1
ATOM 2806 C CA . LEU A 1 539 ? -16.855 6.721 -72.168 1.00 10.57 385 LEU A CA 1
ATOM 2807 C C . LEU A 1 539 ? -16.938 8.126 -72.763 1.00 10.49 385 LEU A C 1
ATOM 2808 O O . LEU A 1 539 ? -16.748 8.293 -73.968 1.00 10.44 385 LEU A O 1
ATOM 2813 N N . MET A 1 540 ? -17.255 9.117 -71.928 1.00 10.77 386 MET A N 1
ATOM 2814 C CA . MET A 1 540 ? -17.194 10.528 -72.323 1.00 10.93 386 MET A CA 1
ATOM 2815 C C . MET A 1 540 ? -15.995 11.188 -71.641 1.00 10.76 386 MET A C 1
ATOM 2816 O O . MET A 1 540 ? -15.801 11.051 -70.428 1.00 10.49 386 MET A O 1
ATOM 2821 N N . LEU A 1 541 ? -15.204 11.892 -72.450 1.00 10.42 387 LEU A N 1
ATOM 2822 C CA . LEU A 1 541 ? -14.016 12.622 -72.020 1.00 11.26 387 LEU A CA 1
ATOM 2823 C C . LEU A 1 541 ? -14.104 14.038 -72.578 1.00 10.49 387 LEU A C 1
ATOM 2824 O O . LEU A 1 541 ? -14.979 14.324 -73.392 1.00 10.06 387 LEU A O 1
ATOM 2829 N N . PRO A 1 542 ? -13.194 14.934 -72.161 1.00 10.15 388 PRO A N 1
ATOM 2830 C CA . PRO A 1 542 ? -13.246 16.283 -72.727 1.00 10.24 388 PRO A CA 1
ATOM 2831 C C . PRO A 1 542 ? -13.170 16.324 -74.258 1.00 10.39 388 PRO A C 1
ATOM 2832 O O . PRO A 1 542 ? -13.737 17.223 -74.866 1.00 12.22 388 PRO A O 1
ATOM 2836 N N . SER A 1 543 ? -12.498 15.343 -74.860 1.00 10.88 389 SER A N 1
ATOM 2837 C CA . SER A 1 543 ? -12.312 15.275 -76.313 1.00 11.72 389 SER A CA 1
ATOM 2838 C C . SER A 1 543 ? -13.528 14.767 -77.090 1.00 10.77 389 SER A C 1
ATOM 2839 O O . SER A 1 543 ? -13.632 14.984 -78.298 1.00 10.59 389 SER A O 1
ATOM 2842 N N . GLY A 1 544 ? -14.419 14.054 -76.415 1.00 10.02 390 GLY A N 1
ATOM 2843 C CA . GLY A 1 544 ? -15.524 13.390 -77.096 1.00 10.02 390 GLY A CA 1
ATOM 2844 C C . GLY A 1 544 ? -15.820 12.046 -76.471 1.00 10.23 390 GLY A C 1
ATOM 2845 O O . GLY A 1 544 ? -15.920 11.937 -75.247 1.00 11.14 390 GLY A O 1
ATOM 2846 N N . PHE A 1 545 ? -15.930 11.021 -77.313 1.00 10.22 391 PHE A N 1
ATOM 2847 C CA . PHE A 1 545 ? -16.432 9.721 -76.888 1.00 10.23 391 PHE A CA 1
ATOM 2848 C C . PHE A 1 545 ? -15.526 8.571 -77.278 1.00 10.21 391 PHE A C 1
ATOM 2849 O O . PHE A 1 545 ? -14.848 8.616 -78.304 1.00 10.45 391 PHE A O 1
ATOM 2857 N N . LYS A 1 546 ? -15.536 7.535 -76.444 1.00 9.96 392 LYS A N 1
ATOM 2858 C CA . LYS A 1 546 ? -14.822 6.301 -76.730 1.00 9.89 392 LYS A CA 1
ATOM 2859 C C . LYS A 1 546 ? -15.734 5.110 -76.462 1.00 9.92 392 LYS A C 1
ATOM 2860 O O . LYS A 1 546 ? -16.519 5.119 -75.512 1.00 10.62 392 LYS A O 1
ATOM 2866 N N . THR A 1 547 ? -15.617 4.091 -77.307 1.00 9.63 393 THR A N 1
ATOM 2867 C CA . THR A 1 547 ? -16.438 2.888 -77.199 1.00 9.59 393 THR A CA 1
ATOM 2868 C C . THR A 1 547 ? -15.547 1.666 -77.024 1.00 9.94 393 THR A C 1
ATOM 2869 O O . THR A 1 547 ? -14.443 1.621 -77.559 1.00 10.24 393 THR A O 1
ATOM 2873 N N . GLY A 1 548 ? -16.040 0.684 -76.274 1.00 9.90 394 GLY A N 1
ATOM 2874 C CA . GLY A 1 548 ? -15.311 -0.558 -76.020 1.00 10.27 394 GLY A CA 1
ATOM 2875 C C . GLY A 1 548 ? -15.569 -1.694 -76.998 1.00 10.76 394 GLY A C 1
ATOM 2876 O O . GLY A 1 548 ? -14.854 -2.696 -76.970 1.00 11.74 394 GLY A O 1
ATOM 2877 N N . ASN A 1 549 ? -16.576 -1.557 -77.864 1.00 10.86 395 ASN A N 1
ATOM 2878 C CA . ASN A 1 549 ? -16.948 -2.636 -78.793 1.00 11.00 395 ASN A CA 1
ATOM 2879 C C . ASN A 1 549 ? -16.967 -2.205 -80.263 1.00 10.41 395 ASN A C 1
ATOM 2880 O O . ASN A 1 549 ? -17.630 -2.833 -81.088 1.00 10.96 395 ASN A O 1
ATOM 2885 N N . ALA A 1 550 ? -16.240 -1.129 -80.569 1.00 10.19 396 ALA A N 1
ATOM 2886 C CA . ALA A 1 550 ? -16.099 -0.596 -81.930 1.00 10.46 396 ALA A CA 1
ATOM 2887 C C . ALA A 1 550 ? -17.421 -0.151 -82.556 1.00 10.50 396 ALA A C 1
ATOM 2888 O O . ALA A 1 550 ? -17.519 -0.020 -83.778 1.00 10.94 396 ALA A O 1
ATOM 2890 N N . THR A 1 551 ? -18.420 0.109 -81.716 1.00 10.53 397 THR A N 1
ATOM 2891 C CA . THR A 1 551 ? -19.757 0.444 -82.182 1.00 10.71 397 THR A CA 1
ATOM 2892 C C . THR A 1 551 ? -20.347 1.544 -81.303 1.00 10.41 397 THR A C 1
ATOM 2893 O O . THR A 1 551 ? -20.107 1.577 -80.095 1.00 10.63 397 THR A O 1
ATOM 2897 N N . ILE A 1 552 ? -21.093 2.458 -81.919 1.00 10.17 398 ILE A N 1
ATOM 2898 C CA . ILE A 1 552 ? -21.871 3.451 -81.179 1.00 10.02 398 ILE A CA 1
ATOM 2899 C C . ILE A 1 552 ? -23.281 3.456 -81.754 1.00 9.77 398 ILE A C 1
ATOM 2900 O O . ILE A 1 552 ? -23.454 3.669 -82.954 1.00 9.94 398 ILE A O 1
ATOM 2905 N N . ASP A 1 553 ? -24.274 3.205 -80.900 1.00 9.84 399 ASP A N 1
ATOM 2906 C CA . ASP A 1 553 ? -25.686 3.244 -81.295 1.00 10.27 399 ASP A CA 1
ATOM 2907 C C . ASP A 1 553 ? -26.303 4.612 -81.012 1.00 10.49 399 ASP A C 1
ATOM 2908 O O . ASP A 1 553 ? -25.950 5.269 -80.032 1.00 11.44 399 ASP A O 1
ATOM 2913 N N . GLU A 1 554 ? -27.240 5.009 -81.870 1.00 10.37 400 GLU A N 1
ATOM 2914 C CA . GLU A 1 554 ? -28.086 6.185 -81.660 1.00 10.44 400 GLU A CA 1
ATOM 2915 C C . GLU A 1 554 ? -29.532 5.769 -81.927 1.00 10.41 400 GLU A C 1
ATOM 2916 O O . GLU A 1 554 ? -29.870 5.382 -83.045 1.00 9.95 400 GLU A O 1
ATOM 2922 N N . THR A 1 555 ? -30.379 5.826 -80.905 1.00 9.88 401 THR A N 1
ATOM 2923 C CA . THR A 1 555 ? -31.773 5.418 -81.067 1.00 10.07 401 THR A CA 1
ATOM 2924 C C . THR A 1 555 ? -32.691 6.160 -80.091 1.00 10.02 401 THR A C 1
ATOM 2925 O O . THR A 1 555 ? -32.276 7.125 -79.448 1.00 10.22 401 THR A O 1
ATOM 2929 N N . HIS A 1 556 ? -33.949 5.734 -80.027 1.00 10.29 402 HIS A N 1
ATOM 2930 C CA . HIS A 1 556 ? -34.931 6.330 -79.127 1.00 10.25 402 HIS A CA 1
ATOM 2931 C C . HIS A 1 556 ? -34.843 5.696 -77.745 1.00 10.21 402 HIS A C 1
ATOM 2932 O O . HIS A 1 556 ? -34.479 4.530 -77.614 1.00 11.48 402 HIS A O 1
ATOM 2939 N N . ILE A 1 557 ? -35.216 6.454 -76.720 1.00 10.77 403 ILE A N 1
ATOM 2940 C CA . ILE A 1 557 ? -35.330 5.901 -75.370 1.00 11.30 403 ILE A CA 1
ATOM 2941 C C . ILE A 1 557 ? -36.447 4.852 -75.352 1.00 11.97 403 ILE A C 1
ATOM 2942 O O . ILE A 1 557 ? -36.272 3.756 -74.821 1.00 12.26 403 ILE A O 1
ATOM 2947 N N . SER A 1 558 ? -37.585 5.189 -75.952 1.00 12.16 404 SER A N 1
ATOM 2948 C CA . SER A 1 558 ? -38.678 4.233 -76.121 1.00 14.24 404 SER A CA 1
ATOM 2949 C C . SER A 1 558 ? -38.301 3.117 -77.089 1.00 15.09 404 SER A C 1
ATOM 2950 O O . SER A 1 558 ? -37.843 3.385 -78.197 1.00 18.10 404 SER A O 1
ATOM 2953 N N . SER A 1 559 ? -38.516 1.870 -76.680 1.00 15.76 405 SER A N 1
ATOM 2954 C CA . SER A 1 559 ? -38.247 0.721 -77.544 1.00 17.20 405 SER A CA 1
ATOM 2955 C C . SER A 1 559 ? -39.305 0.533 -78.637 1.00 17.09 405 SER A C 1
ATOM 2956 O O . SER A 1 559 ? -39.077 -0.212 -79.589 1.00 20.31 405 SER A O 1
ATOM 2959 N N . SER A 1 560 ? -40.455 1.194 -78.505 1.00 16.65 406 SER A N 1
ATOM 2960 C CA . SER A 1 560 ? -41.547 1.030 -79.469 1.00 17.99 406 SER A CA 1
ATOM 2961 C C . SER A 1 560 ? -41.543 2.079 -80.587 1.00 16.93 406 SER A C 1
ATOM 2962 O O . SER A 1 560 ? -42.121 1.853 -81.645 1.00 20.56 406 SER A O 1
ATOM 2965 N N . THR A 1 561 ? -40.899 3.220 -80.357 1.00 15.34 407 THR A N 1
ATOM 2966 C CA . THR A 1 561 ? -40.840 4.278 -81.362 1.00 14.55 407 THR A CA 1
ATOM 2967 C C . THR A 1 561 ? -39.977 3.835 -82.543 1.00 14.34 407 THR A C 1
ATOM 2968 O O . THR A 1 561 ? -38.863 3.351 -82.352 1.00 14.54 407 THR A O 1
ATOM 2972 N N . VAL A 1 562 ? -40.500 4.003 -83.755 1.00 14.11 408 VAL A N 1
ATOM 2973 C CA . VAL A 1 562 ? -39.825 3.529 -84.969 1.00 15.27 408 VAL A CA 1
ATOM 2974 C C . VAL A 1 562 ? -39.676 4.617 -86.037 1.00 14.02 408 VAL A C 1
ATOM 2975 O O . VAL A 1 562 ? -39.509 4.321 -87.221 1.00 14.53 408 VAL A O 1
ATOM 2979 N N . THR A 1 563 ? -39.720 5.875 -85.615 1.00 13.64 409 THR A N 1
ATOM 2980 C CA . THR A 1 563 ? -39.424 6.984 -86.508 1.00 12.73 409 THR A CA 1
ATOM 2981 C C . THR A 1 563 ? -37.914 7.072 -86.707 1.00 12.25 409 THR A C 1
ATOM 2982 O O . THR A 1 563 ? -37.149 6.534 -85.907 1.00 12.53 409 THR A O 1
ATOM 2986 N N . PRO A 1 564 ? -37.476 7.754 -87.775 1.00 11.90 410 PRO A N 1
ATOM 2987 C CA . PRO A 1 564 ? -36.052 8.071 -87.854 1.00 11.22 410 PRO A CA 1
ATOM 2988 C C . PRO A 1 564 ? -35.667 9.133 -86.831 1.00 11.45 410 PRO A C 1
ATOM 2989 O O . PRO A 1 564 ? -36.537 9.725 -86.185 1.00 12.12 410 PRO A O 1
ATOM 2993 N N . LEU A 1 565 ? -34.367 9.344 -86.671 1.00 10.70 411 LEU A N 1
ATOM 2994 C CA . LEU A 1 565 ? -33.850 10.457 -85.886 1.00 10.76 411 LEU A CA 1
ATOM 2995 C C . LEU A 1 565 ? -33.471 11.588 -86.816 1.00 9.84 411 LEU A C 1
ATOM 2996 O O . LEU A 1 565 ? -33.227 11.375 -87.998 1.00 9.90 411 LEU A O 1
ATOM 3001 N N . VAL A 1 566 ? -33.399 12.790 -86.262 1.00 9.99 412 VAL A N 1
ATOM 3002 C CA . VAL A 1 566 ? -32.795 13.917 -86.949 1.00 10.49 412 VAL A CA 1
ATOM 3003 C C . VAL A 1 566 ? -31.657 14.416 -86.077 1.00 10.88 412 VAL A C 1
ATOM 3004 O O . VAL A 1 566 ? -31.844 14.653 -84.883 1.00 11.84 412 VAL A O 1
ATOM 3008 N N . LYS A 1 567 ? -30.477 14.553 -86.667 1.00 10.31 413 LYS A N 1
ATOM 3009 C CA . LYS A 1 567 ? -29.356 15.154 -85.976 1.00 10.50 413 LYS A CA 1
ATOM 3010 C C . LYS A 1 567 ? -29.221 16.594 -86.435 1.00 10.03 413 LYS A C 1
ATOM 3011 O O . LYS A 1 567 ? -29.338 16.889 -87.627 1.00 10.41 413 LYS A O 1
ATOM 3017 N N . ARG A 1 568 ? -29.010 17.487 -85.476 1.00 9.61 414 ARG A N 1
ATOM 3018 C CA . ARG A 1 568 ? -28.798 18.895 -85.768 1.00 9.98 414 ARG A CA 1
ATOM 3019 C C . ARG A 1 568 ? -27.373 19.250 -85.386 1.00 9.90 414 ARG A C 1
ATOM 3020 O O . ARG A 1 568 ? -26.866 18.809 -84.356 1.00 12.34 414 ARG A O 1
ATOM 3028 N N . ARG A 1 569 ? -26.727 20.044 -86.228 1.00 9.02 415 ARG A N 1
ATOM 3029 C CA . ARG A 1 569 ? -25.322 20.368 -86.038 1.00 8.46 415 ARG A CA 1
ATOM 3030 C C . ARG A 1 569 ? -25.074 21.813 -86.423 1.00 8.73 415 ARG A C 1
ATOM 3031 O O . ARG A 1 569 ? -25.541 22.263 -87.467 1.00 8.99 415 ARG A O 1
ATOM 3039 N N . VAL A 1 570 ? -24.340 22.534 -85.580 1.00 8.47 416 VAL A N 1
ATOM 3040 C CA . VAL A 1 570 ? -23.990 23.923 -85.888 1.00 8.84 416 VAL A CA 1
ATOM 3041 C C . VAL A 1 570 ? -23.067 23.959 -87.104 1.00 9.01 416 VAL A C 1
ATOM 3042 O O . VAL A 1 570 ? -22.072 23.231 -87.161 1.00 9.49 416 VAL A O 1
ATOM 3046 N N . ILE A 1 571 ? -23.424 24.777 -88.093 1.00 9.29 417 ILE A N 1
ATOM 3047 C CA . ILE A 1 571 ? -22.618 24.903 -89.312 1.00 9.79 417 ILE A CA 1
ATOM 3048 C C . ILE A 1 571 ? -22.271 26.347 -89.677 1.00 10.41 417 ILE A C 1
ATOM 3049 O O . ILE A 1 571 ? -21.530 26.581 -90.626 1.00 11.43 417 ILE A O 1
ATOM 3054 N N . GLY A 1 572 ? -22.812 27.306 -88.933 1.00 10.32 418 GLY A N 1
ATOM 3055 C CA . GLY A 1 572 ? -22.592 28.714 -89.236 1.00 10.92 418 GLY A CA 1
ATOM 3056 C C . GLY A 1 572 ? -23.511 29.608 -88.434 1.00 12.21 418 GLY A C 1
ATOM 3057 O O . GLY A 1 572 ? -23.953 29.240 -87.344 1.00 12.42 418 GLY A O 1
ATOM 3058 N N . ALA A 1 573 ? -23.794 30.786 -88.987 1.00 13.76 419 ALA A N 1
ATOM 3059 C CA . ALA A 1 573 ? -24.654 31.776 -88.348 1.00 14.80 419 ALA A CA 1
ATOM 3060 C C . ALA A 1 573 ? -25.776 32.180 -89.284 1.00 15.62 419 ALA A C 1
ATOM 3061 O O . ALA A 1 573 ? -25.604 32.171 -90.501 1.00 16.77 419 ALA A O 1
ATOM 3063 N N . ASP A 1 574 ? -26.920 32.556 -88.716 1.00 16.72 420 ASP A N 1
ATOM 3064 C CA . ASP A 1 574 ? -27.980 33.179 -89.506 1.00 18.54 420 ASP A CA 1
ATOM 3065 C C . ASP A 1 574 ? -27.650 34.665 -89.699 1.00 20.12 420 ASP A C 1
ATOM 3066 O O . ASP A 1 574 ? -26.590 35.123 -89.273 1.00 19.28 420 ASP A O 1
ATOM 3071 N N . SER A 1 575 ? -28.542 35.411 -90.347 1.00 21.48 421 SER A N 1
ATOM 3072 C CA . SER A 1 575 ? -28.262 36.814 -90.679 1.00 23.52 421 SER A CA 1
ATOM 3073 C C . SER A 1 575 ? -28.145 37.730 -89.457 1.00 25.61 421 SER A C 1
ATOM 3074 O O . SER A 1 575 ? -27.492 38.773 -89.530 1.00 29.36 421 SER A O 1
ATOM 3077 N N . SER A 1 576 ? -28.769 37.342 -88.346 1.00 25.43 422 SER A N 1
ATOM 3078 C CA . SER A 1 576 ? -28.661 38.098 -87.093 1.00 26.94 422 SER A CA 1
ATOM 3079 C C . SER A 1 576 ? -27.381 37.759 -86.320 1.00 25.91 422 SER A C 1
ATOM 3080 O O . SER A 1 576 ? -27.048 38.430 -85.345 1.00 26.36 422 SER A O 1
ATOM 3083 N N . GLY A 1 577 ? -26.677 36.714 -86.750 1.00 24.48 423 GLY A N 1
ATOM 3084 C CA . GLY A 1 577 ? -25.431 36.299 -86.110 1.00 23.32 423 GLY A CA 1
ATOM 3085 C C . GLY A 1 577 ? -25.609 35.191 -85.085 1.00 20.66 423 GLY A C 1
ATOM 3086 O O . GLY A 1 577 ? -24.651 34.804 -84.427 1.00 21.64 423 GLY A O 1
ATOM 3087 N N . ALA A 1 578 ? -26.832 34.685 -84.945 1.00 19.95 424 ALA A N 1
ATOM 3088 C CA . ALA A 1 578 ? -27.110 33.570 -84.046 1.00 19.17 424 ALA A CA 1
ATOM 3089 C C . ALA A 1 578 ? -26.647 32.265 -84.682 1.00 17.67 424 ALA A C 1
ATOM 3090 O O . ALA A 1 578 ? -26.586 32.154 -85.906 1.00 17.46 424 ALA A O 1
ATOM 3092 N N . GLN A 1 579 ? -26.327 31.281 -83.848 1.00 16.20 425 GLN A N 1
ATOM 3093 C CA . GLN A 1 579 ? -25.924 29.960 -84.328 1.00 15.94 425 GLN A CA 1
ATOM 3094 C C . GLN A 1 579 ? -27.004 29.353 -85.211 1.00 14.79 425 GLN A C 1
ATOM 3095 O O . GLN A 1 579 ? -28.186 29.402 -84.870 1.00 15.48 425 GLN A O 1
ATOM 3101 N N . TYR A 1 580 ? -26.596 28.786 -86.342 1.00 12.89 426 TYR A N 1
ATOM 3102 C CA . TYR A 1 580 ? -27.515 28.040 -87.188 1.00 12.34 426 TYR A CA 1
ATOM 3103 C C . TYR A 1 580 ? -27.198 26.556 -87.081 1.00 11.63 426 TYR A C 1
ATOM 3104 O O . TYR A 1 580 ? -26.110 26.118 -87.461 1.00 11.24 426 TYR A O 1
ATOM 3113 N N . LEU A 1 581 ? -28.157 25.797 -86.560 1.00 11.54 427 LEU A N 1
ATOM 3114 C CA . LEU A 1 581 ? -28.050 24.343 -86.472 1.00 11.89 427 LEU A CA 1
ATOM 3115 C C . LEU A 1 581 ? -28.805 23.730 -87.647 1.00 11.56 427 LEU A C 1
ATOM 3116 O O . LEU A 1 581 ? -30.008 23.933 -87.789 1.00 13.23 427 LEU A O 1
ATOM 3121 N N . ALA A 1 582 ? -28.081 23.002 -88.494 1.00 10.39 428 ALA A N 1
ATOM 3122 C CA . ALA A 1 582 ? -28.652 22.355 -89.671 1.00 10.36 428 ALA A CA 1
ATOM 3123 C C . ALA A 1 582 ? -29.096 20.945 -89.320 1.00 10.07 428 ALA A C 1
ATOM 3124 O O . ALA A 1 582 ? -28.490 20.297 -88.470 1.00 12.24 428 ALA A O 1
ATOM 3126 N N . SER A 1 583 ? -30.132 20.470 -90.005 1.00 8.84 429 SER A N 1
ATOM 3127 C CA . SER A 1 583 ? -30.724 19.159 -89.739 1.00 8.70 429 SER A CA 1
ATOM 3128 C C . SER A 1 583 ? -30.368 18.161 -90.828 1.00 8.31 429 SER A C 1
ATOM 3129 O O . SER A 1 583 ? -30.404 18.492 -92.012 1.00 8.24 429 SER A O 1
ATOM 3132 N N . ASP A 1 584 ? -30.043 16.934 -90.427 1.00 8.22 430 ASP A N 1
ATOM 3133 C CA . ASP A 1 584 ? -29.797 15.874 -91.393 1.00 8.13 430 ASP A CA 1
ATOM 3134 C C . ASP A 1 584 ? -31.058 15.034 -91.627 1.00 8.51 430 ASP A C 1
ATOM 3135 O O . ASP A 1 584 ? -32.118 15.278 -91.029 1.00 9.11 430 ASP A O 1
ATOM 3140 N N . THR A 1 585 ? -30.927 14.076 -92.538 1.00 8.38 431 THR A N 1
ATOM 3141 C CA . THR A 1 585 ? -31.977 13.121 -92.862 1.00 7.97 431 THR A CA 1
ATOM 3142 C C . THR A 1 585 ? -31.327 11.749 -93.000 1.00 7.77 431 THR A C 1
ATOM 3143 O O . THR A 1 585 ? -30.320 11.598 -93.690 1.00 7.81 431 THR A O 1
ATOM 3147 N N . TYR A 1 586 ? -31.896 10.754 -92.332 1.00 7.36 432 TYR A N 1
ATOM 3148 C CA . TYR A 1 586 ? -31.446 9.380 -92.486 1.00 7.46 432 TYR A CA 1
ATOM 3149 C C . TYR A 1 586 ? -32.662 8.488 -92.275 1.00 7.62 432 TYR A C 1
ATOM 3150 O O . TYR A 1 586 ? -32.987 8.094 -91.156 1.00 8.21 432 TYR A O 1
ATOM 3159 N N . THR A 1 587 ? -33.346 8.217 -93.378 1.00 7.59 433 THR A N 1
ATOM 3160 C CA . THR A 1 587 ? -34.490 7.322 -93.392 1.00 7.78 433 THR A CA 1
ATOM 3161 C C . THR A 1 587 ? -34.100 6.074 -94.165 1.00 8.48 433 THR A C 1
ATOM 3162 O O . THR A 1 587 ? -32.969 5.940 -94.632 1.00 8.86 433 THR A O 1
ATOM 3166 N N . LYS A 1 588 ? -35.041 5.155 -94.324 1.00 8.79 434 LYS A N 1
ATOM 3167 C CA . LYS A 1 588 ? -34.792 3.993 -95.161 1.00 9.11 434 LYS A CA 1
ATOM 3168 C C . LYS A 1 588 ? -34.516 4.350 -96.621 1.00 8.45 434 LYS A C 1
ATOM 3169 O O . LYS A 1 588 ? -33.884 3.573 -97.334 1.00 8.40 434 LYS A O 1
ATOM 3175 N N . LEU A 1 589 ? -34.999 5.512 -97.061 1.00 8.27 435 LEU A N 1
ATOM 3176 C CA . LEU A 1 589 ? -34.949 5.891 -98.470 1.00 8.64 435 LEU A CA 1
ATOM 3177 C C . LEU A 1 589 ? -34.098 7.120 -98.795 1.00 8.45 435 LEU A C 1
ATOM 3178 O O . LEU A 1 589 ? -33.902 7.415 -99.968 1.00 10.27 435 LEU A O 1
ATOM 3183 N N . SER A 1 590 ? -33.593 7.820 -97.783 1.00 7.61 436 SER A N 1
ATOM 3184 C CA . SER A 1 590 ? -32.898 9.092 -98.012 1.00 7.97 436 SER A CA 1
ATOM 3185 C C . SER A 1 590 ? -31.807 9.362 -96.987 1.00 7.50 436 SER A C 1
ATOM 3186 O O . SER A 1 590 ? -32.031 9.233 -95.787 1.00 7.59 436 SER A O 1
ATOM 3189 N N . ARG A 1 591 ? -30.636 9.767 -97.476 1.00 7.25 437 ARG A N 1
ATOM 3190 C CA . ARG A 1 591 ? -29.558 10.248 -96.623 1.00 7.25 437 ARG A CA 1
ATOM 3191 C C . ARG A 1 591 ? -29.115 11.617 -97.126 1.00 7.10 437 ARG A C 1
ATOM 3192 O O . ARG A 1 591 ? -28.628 11.742 -98.253 1.00 7.12 437 ARG A O 1
ATOM 3200 N N . LYS A 1 592 ? -29.322 12.636 -96.292 1.00 7.06 438 LYS A N 1
ATOM 3201 C CA . LYS A 1 592 ? -29.000 14.022 -96.628 1.00 7.37 438 LYS A CA 1
ATOM 3202 C C . LYS A 1 592 ? -28.465 14.758 -95.411 1.00 7.15 438 LYS A C 1
ATOM 3203 O O . LYS A 1 592 ? -28.681 14.336 -94.271 1.00 7.40 438 LYS A O 1
ATOM 3209 N N . TRP A 1 593 ? -27.781 15.873 -95.671 1.00 6.92 439 TRP A N 1
ATOM 3210 C CA . TRP A 1 593 ? -27.362 16.811 -94.640 1.00 7.04 439 TRP A CA 1
ATOM 3211 C C . TRP A 1 593 ? -27.828 18.192 -95.075 1.00 7.42 439 TRP A C 1
ATOM 3212 O O . TRP A 1 593 ? -27.481 18.656 -96.159 1.00 7.97 439 TRP A O 1
ATOM 3223 N N . GLY A 1 594 ? -28.640 18.827 -94.239 1.00 7.62 440 GLY A N 1
ATOM 3224 C CA . GLY A 1 594 ? -29.207 20.120 -94.566 1.00 7.83 440 GLY A CA 1
ATOM 3225 C C . GLY A 1 594 ? -28.195 21.241 -94.497 1.00 8.20 440 GLY A C 1
ATOM 3226 O O . GLY A 1 594 ? -27.172 21.150 -93.813 1.00 7.98 440 GLY A O 1
ATOM 3227 N N . THR A 1 595 ? -28.487 22.298 -95.240 1.00 8.22 441 THR A N 1
ATOM 3228 C CA . THR A 1 595 ? -27.773 23.555 -95.099 1.00 8.27 441 THR A CA 1
ATOM 3229 C C . THR A 1 595 ? -28.745 24.691 -95.388 1.00 8.78 441 THR A C 1
ATOM 3230 O O . THR A 1 595 ? -29.922 24.456 -95.663 1.00 8.57 441 THR A O 1
ATOM 3234 N N . TYR A 1 596 ? -28.261 25.920 -95.306 1.00 9.12 442 TYR A N 1
ATOM 3235 C CA . TYR A 1 596 ? -29.106 27.078 -95.551 1.00 9.44 442 TYR A CA 1
ATOM 3236 C C . TYR A 1 596 ? -28.237 28.237 -95.993 1.00 9.41 442 TYR A C 1
ATOM 3237 O O . TYR A 1 596 ? -27.145 28.446 -95.457 1.00 9.76 442 TYR A O 1
ATOM 3246 N N . ASN A 1 597 ? -28.724 28.967 -96.988 1.00 9.22 443 ASN A N 1
ATOM 3247 C CA . ASN A 1 597 ? -28.063 30.165 -97.465 1.00 9.25 443 ASN A CA 1
ATOM 3248 C C . ASN A 1 597 ? -28.839 31.358 -96.938 1.00 10.39 443 ASN A C 1
ATOM 3249 O O . ASN A 1 597 ? -29.936 31.640 -97.408 1.00 10.78 443 ASN A O 1
ATOM 3254 N N . HIS A 1 598 ? -28.275 32.032 -95.941 1.00 10.86 444 HIS A N 1
ATOM 3255 C CA . HIS A 1 598 ? -28.938 33.185 -95.321 1.00 11.32 444 HIS A CA 1
ATOM 3256 C C . HIS A 1 598 ? -28.776 34.468 -96.134 1.00 12.40 444 HIS A C 1
ATOM 3257 O O . HIS A 1 598 ? -29.407 35.482 -95.826 1.00 14.81 444 HIS A O 1
ATOM 3264 N N . GLY A 1 599 ? -27.947 34.423 -97.172 1.00 12.15 445 GLY A N 1
ATOM 3265 C CA . GLY A 1 599 ? -27.846 35.522 -98.125 1.00 12.71 445 GLY A CA 1
ATOM 3266 C C . GLY A 1 599 ? -29.080 35.611 -99.008 1.00 12.71 445 GLY A C 1
ATOM 3267 O O . GLY A 1 599 ? -29.659 36.688 -99.175 1.00 14.70 445 GLY A O 1
ATOM 3268 N N . SER A 1 600 ? -29.482 34.475 -99.574 1.00 12.62 446 SER A N 1
ATOM 3269 C CA . SER A 1 600 ? -30.642 34.401 -100.463 1.00 12.45 446 SER A CA 1
ATOM 3270 C C . SER A 1 600 ? -31.883 33.813 -99.791 1.00 11.80 446 SER A C 1
ATOM 3271 O O . SER A 1 600 ? -32.953 33.791 -100.397 1.00 13.31 446 SER A O 1
ATOM 3274 N N . ASN A 1 601 ? -31.736 33.337 -98.554 1.00 12.01 447 ASN A N 1
ATOM 3275 C CA . ASN A 1 601 ? -32.822 32.703 -97.800 1.00 12.63 447 ASN A CA 1
ATOM 3276 C C . ASN A 1 601 ? -33.386 31.475 -98.506 1.00 12.33 447 ASN A C 1
ATOM 3277 O O . ASN A 1 601 ? -34.584 31.371 -98.776 1.00 12.72 447 ASN A O 1
ATOM 3282 N N . ASN A 1 602 ? -32.481 30.546 -98.801 1.00 11.67 448 ASN A N 1
ATOM 3283 C CA . ASN A 1 602 ? -32.823 29.269 -99.410 1.00 11.09 448 ASN A CA 1
ATOM 3284 C C . ASN A 1 602 ? -32.230 28.129 -98.614 1.00 10.07 448 ASN A C 1
ATOM 3285 O O . ASN A 1 602 ? -31.037 28.136 -98.311 1.00 10.16 448 ASN A O 1
ATOM 3290 N N . ALA A 1 603 ? -33.052 27.133 -98.317 1.00 9.73 449 ALA A N 1
ATOM 3291 C CA . ALA A 1 603 ? -32.545 25.873 -97.806 1.00 9.24 449 ALA A CA 1
ATOM 3292 C C . ALA A 1 603 ? -31.719 25.170 -98.878 1.00 8.82 449 ALA A C 1
ATOM 3293 O O . ALA A 1 603 ? -31.863 25.419 -100.073 1.00 8.63 449 ALA A O 1
ATOM 3295 N N . GLY A 1 604 ? -30.837 24.288 -98.430 1.00 8.35 450 GLY A N 1
ATOM 3296 C CA . GLY A 1 604 ? -30.070 23.454 -99.335 1.00 7.83 450 GLY A CA 1
ATOM 3297 C C . GLY A 1 604 ? -29.781 22.123 -98.683 1.00 7.39 450 GLY A C 1
ATOM 3298 O O . GLY A 1 604 ? -30.166 21.881 -97.539 1.00 7.55 450 GLY A O 1
ATOM 3299 N N . ALA A 1 605 ? -29.083 21.264 -99.411 1.00 6.94 451 ALA A N 1
ATOM 3300 C CA . ALA A 1 605 ? -28.711 19.960 -98.886 1.00 7.14 451 ALA A CA 1
ATOM 3301 C C . ALA A 1 605 ? -27.552 19.336 -99.636 1.00 7.05 451 ALA A C 1
ATOM 3302 O O . ALA A 1 605 ? -27.326 19.615 -100.820 1.00 6.77 451 ALA A O 1
ATOM 3304 N N . PHE A 1 606 ? -26.853 18.473 -98.905 1.00 6.88 452 PHE A N 1
ATOM 3305 C CA . PHE A 1 606 ? -25.809 17.612 -99.415 1.00 6.91 452 PHE A CA 1
ATOM 3306 C C . PHE A 1 606 ? -26.372 16.192 -99.396 1.00 7.10 452 PHE A C 1
ATOM 3307 O O . PHE A 1 606 ? -27.116 15.837 -98.478 1.00 7.18 452 PHE A O 1
ATOM 3315 N N . TYR A 1 607 ? -25.997 15.391 -100.394 1.00 6.94 453 TYR A N 1
ATOM 3316 C CA . TYR A 1 607 ? -26.646 14.100 -100.668 1.00 6.96 453 TYR A CA 1
ATOM 3317 C C . TYR A 1 607 ? -25.664 12.939 -100.688 1.00 7.17 453 TYR A C 1
ATOM 3318 O O . TYR A 1 607 ? -24.576 13.053 -101.251 1.00 7.38 453 TYR A O 1
ATOM 3327 N N . ALA A 1 608 ? -26.078 11.819 -100.099 1.00 7.21 454 ALA A N 1
ATOM 3328 C CA . ALA A 1 608 ? -25.391 10.541 -100.276 1.00 6.89 454 ALA A CA 1
ATOM 3329 C C . ALA A 1 608 ? -26.347 9.632 -101.049 1.00 6.70 454 ALA A C 1
ATOM 3330 O O . ALA A 1 608 ? -27.226 9.021 -100.453 1.00 7.24 454 ALA A O 1
ATOM 3332 N N . PRO A 1 609 ? -26.204 9.565 -102.383 1.00 6.75 455 PRO A N 1
ATOM 3333 C CA . PRO A 1 609 ? -27.183 8.813 -103.174 1.00 6.84 455 PRO A CA 1
ATOM 3334 C C . PRO A 1 609 ? -27.035 7.306 -103.050 1.00 6.82 455 PRO A C 1
ATOM 3335 O O . PRO A 1 609 ? -25.989 6.810 -102.632 1.00 7.09 455 PRO A O 1
ATOM 3339 N N . MET A 1 610 ? -28.086 6.584 -103.416 1.00 6.83 456 MET A N 1
ATOM 3340 C CA . MET A 1 610 ? -27.951 5.159 -103.667 1.00 7.01 456 MET A CA 1
ATOM 3341 C C . MET A 1 610 ? -27.126 4.983 -104.931 1.00 7.20 456 MET A C 1
ATOM 3342 O O . MET A 1 610 ? -27.316 5.709 -105.909 1.00 7.86 456 MET A O 1
ATOM 3347 N N . MET A 1 611 ? -26.189 4.039 -104.897 1.00 7.55 457 MET A N 1
ATOM 3348 C CA . MET A 1 611 ? -25.433 3.665 -106.084 1.00 7.71 457 MET A CA 1
ATOM 3349 C C . MET A 1 611 ? -25.687 2.198 -106.379 1.00 7.10 457 MET A C 1
ATOM 3350 O O . MET A 1 611 ? -25.817 1.382 -105.468 1.00 8.00 457 MET A O 1
ATOM 3355 N N . LEU A 1 612 ? -25.769 1.878 -107.659 1.00 6.73 458 LEU A N 1
ATOM 3356 C CA . LEU A 1 612 ? -26.164 0.546 -108.092 1.00 7.22 458 LEU A CA 1
ATOM 3357 C C . LEU A 1 612 ? -25.520 0.275 -109.436 1.00 7.38 458 LEU A C 1
ATOM 3358 O O . LEU A 1 612 ? -25.591 1.104 -110.334 1.00 7.66 458 LEU A O 1
ATOM 3363 N N . THR A 1 613 ? -24.873 -0.881 -109.571 1.00 7.80 459 THR A N 1
ATOM 3364 C CA . THR A 1 613 ? -24.140 -1.201 -110.785 1.00 8.25 459 THR A CA 1
ATOM 3365 C C . THR A 1 613 ? -24.678 -2.463 -111.460 1.00 8.36 459 THR A C 1
ATOM 3366 O O . THR A 1 613 ? -24.980 -3.454 -110.797 1.00 10.59 459 THR A O 1
ATOM 3370 N N . TYR A 1 614 ? -24.832 -2.375 -112.778 1.00 7.60 460 TYR A N 1
ATOM 3371 C CA . TYR A 1 614 ? -25.147 -3.508 -113.644 1.00 7.80 460 TYR A CA 1
ATOM 3372 C C . TYR A 1 614 ? -23.844 -4.104 -114.145 1.00 7.80 460 TYR A C 1
ATOM 3373 O O . TYR A 1 614 ? -22.951 -3.370 -114.537 1.00 7.76 460 TYR A O 1
ATOM 3382 N N . ASP A 1 615 ? -23.740 -5.431 -114.146 1.00 8.20 461 ASP A N 1
ATOM 3383 C CA . ASP A 1 615 ? -22.578 -6.121 -114.701 1.00 8.22 461 ASP A CA 1
ATOM 3384 C C . ASP A 1 615 ? -23.064 -7.465 -115.210 1.00 8.60 461 ASP A C 1
ATOM 3385 O O . ASP A 1 615 ? -23.521 -8.296 -114.427 1.00 9.67 461 ASP A O 1
ATOM 3390 N N . GLN A 1 616 ? -22.984 -7.672 -116.518 1.00 9.13 462 GLN A N 1
ATOM 3391 C CA . GLN A 1 616 ? -23.488 -8.920 -117.095 1.00 10.37 462 GLN A CA 1
ATOM 3392 C C . GLN A 1 616 ? -22.652 -10.132 -116.668 1.00 10.81 462 GLN A C 1
ATOM 3393 O O . GLN A 1 616 ? -23.092 -11.267 -116.845 1.00 12.95 462 GLN A O 1
ATOM 3399 N N . SER A 1 617 ? -21.470 -9.895 -116.096 1.00 10.74 463 SER A N 1
ATOM 3400 C CA . SER A 1 617 ? -20.642 -10.978 -115.534 1.00 11.64 463 SER A CA 1
ATOM 3401 C C . SER A 1 617 ? -20.993 -11.365 -114.092 1.00 11.41 463 SER A C 1
ATOM 3402 O O . SER A 1 617 ? -20.474 -12.368 -113.584 1.00 13.21 463 SER A O 1
ATOM 3405 N N . PHE A 1 618 ? -21.843 -10.586 -113.421 1.00 11.21 464 PHE A N 1
ATOM 3406 C CA . PHE A 1 618 ? -22.309 -10.965 -112.083 1.00 11.17 464 PHE A CA 1
ATOM 3407 C C . PHE A 1 618 ? -23.081 -12.281 -112.164 1.00 13.24 464 PHE A C 1
ATOM 3408 O O . PHE A 1 618 ? -23.861 -12.486 -113.093 1.00 14.19 464 PHE A O 1
ATOM 3416 N N . SER A 1 619 ? -22.883 -13.138 -111.165 1.00 15.20 465 SER A N 1
ATOM 3417 C CA . SER A 1 619 ? -23.644 -14.381 -111.038 1.00 17.90 465 SER A CA 1
ATOM 3418 C C . SER A 1 619 ? -25.110 -14.105 -110.702 1.00 18.66 465 SER A C 1
ATOM 3419 O O . SER A 1 619 ? -26.003 -14.824 -111.153 1.00 20.87 465 SER A O 1
ATOM 3422 N N . THR A 1 620 ? -25.344 -13.072 -109.896 1.00 17.36 466 THR A N 1
ATOM 3423 C CA . THR A 1 620 ? -26.695 -12.625 -109.559 1.00 17.25 466 THR A CA 1
ATOM 3424 C C . THR A 1 620 ? -26.712 -11.100 -109.620 1.00 15.39 466 THR A C 1
ATOM 3425 O O . THR A 1 620 ? -25.694 -10.472 -109.343 1.00 14.28 466 THR A O 1
ATOM 3429 N N . PRO A 1 621 ? -27.858 -10.500 -109.991 1.00 14.72 467 PRO A N 1
ATOM 3430 C CA . PRO A 1 621 ? -27.873 -9.040 -110.093 1.00 13.76 467 PRO A CA 1
ATOM 3431 C C . PRO A 1 621 ? -27.592 -8.361 -108.760 1.00 11.87 467 PRO A C 1
ATOM 3432 O O . PRO A 1 621 ? -28.010 -8.835 -107.711 1.00 12.75 467 PRO A O 1
ATOM 3436 N N . GLN A 1 622 ? -26.864 -7.255 -108.807 1.00 10.11 468 GLN A N 1
ATOM 3437 C CA . GLN A 1 622 ? -26.667 -6.443 -107.627 1.00 9.66 468 GLN A CA 1
ATOM 3438 C C . GLN A 1 622 ? -28.002 -5.800 -107.262 1.00 9.32 468 GLN A C 1
ATOM 3439 O O . GLN A 1 622 ? -28.769 -5.406 -108.137 1.00 10.96 468 GLN A O 1
ATOM 3445 N N . ASN A 1 623 ? -28.280 -5.726 -105.969 1.00 8.79 469 ASN A N 1
ATOM 3446 C CA . ASN A 1 623 ? -29.510 -5.122 -105.472 1.00 9.07 469 ASN A CA 1
ATOM 3447 C C . ASN A 1 623 ? -29.164 -4.081 -104.423 1.00 9.12 469 ASN A C 1
ATOM 3448 O O . ASN A 1 623 ? -28.401 -4.360 -103.501 1.00 10.32 469 ASN A O 1
ATOM 3453 N N . ASN A 1 624 ? -29.701 -2.872 -104.584 1.00 8.31 470 ASN A N 1
ATOM 3454 C CA . ASN A 1 624 ? -29.604 -1.853 -103.552 1.00 7.85 470 ASN A CA 1
ATOM 3455 C C . ASN A 1 624 ? -31.002 -1.461 -103.105 1.00 7.79 470 ASN A C 1
ATOM 3456 O O . ASN A 1 624 ? -31.744 -0.839 -103.858 1.00 8.32 470 ASN A O 1
ATOM 3461 N N . ASN A 1 625 ? -31.363 -1.859 -101.886 1.00 8.06 471 ASN A N 1
ATOM 3462 C CA . ASN A 1 625 ? -32.564 -1.349 -101.233 1.00 7.95 471 ASN A CA 1
ATOM 3463 C C . ASN A 1 625 ? -33.857 -1.736 -101.949 1.00 8.26 471 ASN A C 1
ATOM 3464 O O . ASN A 1 625 ? -34.856 -1.021 -101.854 1.00 8.60 471 ASN A O 1
ATOM 3469 N N . GLY A 1 626 ? -33.835 -2.862 -102.660 1.00 8.12 472 GLY A N 1
ATOM 3470 C CA . GLY A 1 626 ? -35.003 -3.324 -103.410 1.00 8.27 472 GLY A CA 1
ATOM 3471 C C . GLY A 1 626 ? -35.033 -2.950 -104.879 1.00 8.15 472 GLY A C 1
ATOM 3472 O O . GLY A 1 626 ? -36.012 -3.245 -105.563 1.00 9.20 472 GLY A O 1
ATOM 3473 N N . TRP A 1 627 ? -33.981 -2.288 -105.362 1.00 7.71 473 TRP A N 1
ATOM 3474 C CA . TRP A 1 627 ? -33.809 -2.008 -106.787 1.00 7.51 473 TRP A CA 1
ATOM 3475 C C . TRP A 1 627 ? -32.665 -2.833 -107.371 1.00 7.80 473 TRP A C 1
ATOM 3476 O O . TRP A 1 627 ? -31.642 -3.035 -106.718 1.00 8.26 473 TRP A O 1
ATOM 3487 N N . LYS A 1 628 ? -32.855 -3.301 -108.602 1.00 8.15 474 LYS A N 1
ATOM 3488 C CA . LYS A 1 628 ? -31.798 -3.955 -109.379 1.00 8.61 474 LYS A CA 1
ATOM 3489 C C . LYS A 1 628 ? -31.858 -3.446 -110.809 1.00 8.50 474 LYS A C 1
ATOM 3490 O O . LYS A 1 628 ? -32.851 -2.835 -111.216 1.00 9.11 474 LYS A O 1
ATOM 3496 N N . ILE A 1 629 ? -30.803 -3.703 -111.573 1.00 8.29 475 ILE A N 1
ATOM 3497 C CA . ILE A 1 629 ? -30.765 -3.313 -112.975 1.00 8.53 475 ILE A CA 1
ATOM 3498 C C . ILE A 1 629 ? -30.805 -4.564 -113.828 1.00 9.23 475 ILE A C 1
ATOM 3499 O O . ILE A 1 629 ? -29.995 -5.473 -113.636 1.00 10.14 475 ILE A O 1
ATOM 3504 N N . VAL A 1 630 ? -31.746 -4.603 -114.766 1.00 9.65 476 VAL A N 1
ATOM 3505 C CA . VAL A 1 630 ? -31.865 -5.722 -115.691 1.00 10.39 476 VAL A CA 1
ATOM 3506 C C . VAL A 1 630 ? -31.924 -5.219 -117.123 1.00 10.24 476 VAL A C 1
ATOM 3507 O O . VAL A 1 630 ? -32.405 -4.113 -117.391 1.00 10.73 476 VAL A O 1
ATOM 3511 N N . LYS A 1 631 ? -31.436 -6.041 -118.041 1.00 10.07 477 LYS A N 1
ATOM 3512 C CA . LYS A 1 631 ? -31.537 -5.749 -119.457 1.00 10.56 477 LYS A CA 1
ATOM 3513 C C . LYS A 1 631 ? -32.937 -6.099 -119.945 1.00 10.64 477 LYS A C 1
ATOM 3514 O O . LYS A 1 631 ? -33.406 -7.225 -119.759 1.00 12.80 477 LYS A O 1
ATOM 3520 N N . GLU A 1 632 ? -33.600 -5.124 -120.557 1.00 10.91 478 GLU A N 1
ATOM 3521 C CA . GLU A 1 632 ? -34.917 -5.327 -121.163 1.00 11.36 478 GLU A CA 1
ATOM 3522 C C . GLU A 1 632 ? -34.787 -5.756 -122.625 1.00 11.49 478 GLU A C 1
ATOM 3523 O O . GLU A 1 632 ? -35.456 -6.689 -123.078 1.00 13.73 478 GLU A O 1
ATOM 3529 N N . SER A 1 633 ? -33.938 -5.050 -123.361 1.00 11.51 479 SER A N 1
ATOM 3530 C CA . SER A 1 633 ? -33.675 -5.331 -124.767 1.00 11.48 479 SER A CA 1
ATOM 3531 C C . SER A 1 633 ? -32.362 -4.640 -125.128 1.00 10.80 479 SER A C 1
ATOM 3532 O O . SER A 1 633 ? -31.749 -4.014 -124.271 1.00 10.52 479 SER A O 1
ATOM 3535 N N . THR A 1 634 ? -31.931 -4.755 -126.380 1.00 10.84 480 THR A N 1
ATOM 3536 C CA . THR A 1 634 ? -30.665 -4.152 -126.798 1.00 10.71 480 THR A CA 1
ATOM 3537 C C . THR A 1 634 ? -30.637 -2.673 -126.431 1.00 10.50 480 THR A C 1
ATOM 3538 O O . THR A 1 634 ? -31.486 -1.899 -126.866 1.00 10.69 480 THR A O 1
ATOM 3542 N N . GLY A 1 635 ? -29.673 -2.304 -125.596 1.00 9.64 481 GLY A N 1
ATOM 3543 C CA . GLY A 1 635 ? -29.481 -0.918 -125.197 1.00 9.61 481 GLY A CA 1
ATOM 3544 C C . GLY A 1 635 ? -30.477 -0.355 -124.202 1.00 9.71 481 GLY A C 1
ATOM 3545 O O . GLY A 1 635 ? -30.391 0.821 -123.872 1.00 10.25 481 GLY A O 1
ATOM 3546 N N . VAL A 1 636 ? -31.402 -1.175 -123.705 1.00 9.48 482 VAL A N 1
ATOM 3547 C CA . VAL A 1 636 ? -32.454 -0.697 -122.809 1.00 9.28 482 VAL A CA 1
ATOM 3548 C C . VAL A 1 636 ? -32.426 -1.478 -121.503 1.00 8.93 482 VAL A C 1
ATOM 3549 O O . VAL A 1 636 ? -32.555 -2.704 -121.501 1.00 9.61 482 VAL A O 1
ATOM 3553 N N . TYR A 1 637 ? -32.253 -0.752 -120.401 1.00 8.73 483 TYR A N 1
ATOM 3554 C CA . TYR A 1 637 ? -32.091 -1.336 -119.075 1.00 8.95 483 TYR A CA 1
ATOM 3555 C C . TYR A 1 637 ? -33.128 -0.764 -118.133 1.00 9.15 483 TYR A C 1
ATOM 3556 O O . TYR A 1 637 ? -33.435 0.418 -118.209 1.00 10.56 483 TYR A O 1
ATOM 3565 N N . ARG A 1 638 ? -33.675 -1.604 -117.261 1.00 9.28 484 ARG A N 1
ATOM 3566 C CA . ARG A 1 638 ? -34.605 -1.146 -116.237 1.00 9.25 484 ARG A CA 1
ATOM 3567 C C . ARG A 1 638 ? -33.918 -1.137 -114.886 1.00 8.84 484 ARG A C 1
ATOM 3568 O O . ARG A 1 638 ? -33.394 -2.160 -114.451 1.00 9.32 484 ARG A O 1
ATOM 3576 N N . VAL A 1 639 ? -33.918 0.027 -114.241 1.00 8.36 485 VAL A N 1
ATOM 3577 C CA . VAL A 1 639 ? -33.600 0.145 -112.825 1.00 8.71 485 VAL A CA 1
ATOM 3578 C C . VAL A 1 639 ? -34.947 -0.017 -112.132 1.00 9.34 485 VAL A C 1
ATOM 3579 O O . VAL A 1 639 ? -35.736 0.931 -112.045 1.00 9.39 485 VAL A O 1
ATOM 3583 N N . GLU A 1 640 ? -35.217 -1.238 -111.677 1.00 9.91 486 GLU A N 1
ATOM 3584 C CA . GLU A 1 640 ? -36.574 -1.654 -111.323 1.00 10.15 486 GLU A CA 1
ATOM 3585 C C . GLU A 1 640 ? -36.682 -2.204 -109.913 1.00 10.12 486 GLU A C 1
ATOM 3586 O O . GLU A 1 640 ? -35.707 -2.689 -109.337 1.00 9.68 486 GLU A O 1
ATOM 3592 N N . ARG A 1 641 ? -37.901 -2.157 -109.389 1.00 10.46 487 ARG A N 1
ATOM 3593 C CA . ARG A 1 641 ? -38.213 -2.712 -108.083 1.00 10.58 487 ARG A CA 1
ATOM 3594 C C . ARG A 1 641 ? -38.362 -4.221 -108.176 1.00 10.84 487 ARG A C 1
ATOM 3595 O O . ARG A 1 641 ? -39.010 -4.738 -109.093 1.00 12.30 487 ARG A O 1
ATOM 3603 N N . VAL A 1 642 ? -37.766 -4.924 -107.224 1.00 10.98 488 VAL A N 1
ATOM 3604 C CA . VAL A 1 642 ? -37.975 -6.362 -107.111 1.00 11.96 488 VAL A CA 1
ATOM 3605 C C . VAL A 1 642 ? -39.263 -6.645 -106.339 1.00 13.04 488 VAL A C 1
ATOM 3606 O O . VAL A 1 642 ? -39.833 -5.756 -105.700 1.00 12.35 488 VAL A O 1
ATOM 3610 N N . SER A 1 643 ? -39.719 -7.892 -106.411 1.00 14.69 489 SER A N 1
ATOM 3611 C CA . SER A 1 643 ? -40.949 -8.298 -105.746 1.00 15.33 489 SER A CA 1
ATOM 3612 C C . SER A 1 643 ? -40.904 -7.947 -104.263 1.00 13.88 489 SER A C 1
ATOM 3613 O O . SER A 1 643 ? -39.930 -8.253 -103.576 1.00 14.93 489 SER A O 1
ATOM 3616 N N . GLY A 1 644 ? -41.950 -7.281 -103.785 1.00 13.07 490 GLY A N 1
ATOM 3617 C CA . GLY A 1 644 ? -42.053 -6.914 -102.376 1.00 13.20 490 GLY A CA 1
ATOM 3618 C C . GLY A 1 644 ? -41.588 -5.499 -102.079 1.00 12.69 490 GLY A C 1
ATOM 3619 O O . GLY A 1 644 ? -41.911 -4.948 -101.028 1.00 12.58 490 GLY A O 1
ATOM 3620 N N . ASN A 1 645 ? -40.818 -4.904 -102.986 1.00 11.91 491 ASN A N 1
ATOM 3621 C CA . ASN A 1 645 ? -40.425 -3.514 -102.819 1.00 11.05 491 ASN A CA 1
ATOM 3622 C C . ASN A 1 645 ? -41.558 -2.597 -103.260 1.00 11.10 491 ASN A C 1
ATOM 3623 O O . ASN A 1 645 ? -41.759 -2.394 -104.455 1.00 12.21 491 ASN A O 1
ATOM 3628 N N . THR A 1 646 ? -42.283 -2.050 -102.286 1.00 11.28 492 THR A N 1
ATOM 3629 C CA . THR A 1 646 ? -43.403 -1.150 -102.546 1.00 12.08 492 THR A CA 1
ATOM 3630 C C . THR A 1 646 ? -43.020 0.307 -102.314 1.00 11.73 492 THR A C 1
ATOM 3631 O O . THR A 1 646 ? -43.873 1.196 -102.357 1.00 13.04 492 THR A O 1
ATOM 3635 N N . SER A 1 647 ? -41.734 0.549 -102.067 1.00 10.49 493 SER A N 1
ATOM 3636 C CA . SER A 1 647 ? -41.233 1.905 -101.883 1.00 10.20 493 SER A CA 1
ATOM 3637 C C . SER A 1 647 ? -41.157 2.624 -103.223 1.00 9.89 493 SER A C 1
ATOM 3638 O O . SER A 1 647 ? -41.102 1.988 -104.274 1.00 10.06 493 SER A O 1
ATOM 3641 N N . VAL A 1 648 ? -41.156 3.955 -103.179 1.00 9.97 494 VAL A N 1
ATOM 3642 C CA . VAL A 1 648 ? -41.169 4.759 -104.395 1.00 9.94 494 VAL A CA 1
ATOM 3643 C C . VAL A 1 648 ? -40.088 5.827 -104.389 1.00 9.79 494 VAL A C 1
ATOM 3644 O O . VAL A 1 648 ? -39.519 6.161 -103.346 1.00 9.98 494 VAL A O 1
ATOM 3648 N N . ILE A 1 649 ? -39.825 6.338 -105.585 1.00 9.52 495 ILE A N 1
ATOM 3649 C CA . ILE A 1 649 ? -39.003 7.516 -105.803 1.00 9.58 495 ILE A CA 1
ATOM 3650 C C . ILE A 1 649 ? -39.944 8.704 -105.961 1.00 9.52 495 ILE A C 1
ATOM 3651 O O . ILE A 1 649 ? -40.890 8.647 -106.750 1.00 10.19 495 ILE A O 1
ATOM 3656 N N . THR A 1 650 ? -39.676 9.781 -105.231 1.00 9.77 496 THR A N 1
ATOM 3657 C CA . THR A 1 650 ? -40.473 10.992 -105.336 1.00 9.87 496 THR A CA 1
ATOM 3658 C C . THR A 1 650 ? -39.560 12.156 -105.702 1.00 9.19 496 THR A C 1
ATOM 3659 O O . THR A 1 650 ? -38.750 12.594 -104.889 1.00 9.89 496 THR A O 1
ATOM 3663 N N . ASN A 1 651 ? -39.672 12.618 -106.943 1.00 8.87 497 ASN A N 1
ATOM 3664 C CA . ASN A 1 651 ? -38.955 13.805 -107.401 1.00 8.47 497 ASN A CA 1
ATOM 3665 C C . ASN A 1 651 ? -37.455 13.693 -107.173 1.00 9.05 497 ASN A C 1
ATOM 3666 O O . ASN A 1 651 ? -36.818 14.630 -106.698 1.00 9.68 497 ASN A O 1
ATOM 3671 N N . GLY A 1 652 ? -36.910 12.534 -107.521 1.00 8.99 498 GLY A N 1
ATOM 3672 C CA . GLY A 1 652 ? -35.517 12.205 -107.232 1.00 9.10 498 GLY A CA 1
ATOM 3673 C C . GLY A 1 652 ? -34.511 12.762 -108.217 1.00 9.28 498 GLY A C 1
ATOM 3674 O O . GLY A 1 652 ? -34.856 13.230 -109.298 1.00 11.51 498 GLY A O 1
ATOM 3675 N N . HIS A 1 653 ? -33.244 12.689 -107.822 1.00 8.14 499 HIS A N 1
ATOM 3676 C CA . HIS A 1 653 ? -32.124 13.084 -108.665 1.00 7.75 499 HIS A CA 1
ATOM 3677 C C . HIS A 1 653 ? -31.537 11.825 -109.300 1.00 7.51 499 HIS A C 1
ATOM 3678 O O . HIS A 1 653 ? -31.475 10.787 -108.649 1.00 8.34 499 HIS A O 1
ATOM 3685 N N . ILE A 1 654 ? -31.124 11.910 -110.563 1.00 7.07 500 ILE A N 1
ATOM 3686 C CA . ILE A 1 654 ? -30.613 10.738 -111.278 1.00 7.87 500 ILE A CA 1
ATOM 3687 C C . ILE A 1 654 ? -29.332 11.063 -112.024 1.00 8.38 500 ILE A C 1
ATOM 3688 O O . ILE A 1 654 ? -29.279 11.995 -112.825 1.00 8.42 500 ILE A O 1
ATOM 3693 N N . VAL A 1 655 ? -28.307 10.263 -111.760 1.00 8.81 501 VAL A N 1
ATOM 3694 C CA . VAL A 1 655 ? -27.037 10.357 -112.451 1.00 9.47 501 VAL A CA 1
ATOM 3695 C C . VAL A 1 655 ? -26.701 8.968 -112.973 1.00 10.01 501 VAL A C 1
ATOM 3696 O O . VAL A 1 655 ? -26.746 7.994 -112.227 1.00 13.84 501 VAL A O 1
ATOM 3700 N N . VAL A 1 656 ? -26.389 8.872 -114.255 1.00 9.19 502 VAL A N 1
ATOM 3701 C CA . VAL A 1 656 ? -25.904 7.619 -114.822 1.00 9.46 502 VAL A CA 1
ATOM 3702 C C . VAL A 1 656 ? -24.391 7.708 -114.958 1.00 10.02 502 VAL A C 1
ATOM 3703 O O . VAL A 1 656 ? -23.838 8.742 -115.350 1.00 10.82 502 VAL A O 1
ATOM 3707 N N . GLY A 1 657 ? -23.730 6.615 -114.607 1.00 9.60 503 GLY A N 1
ATOM 3708 C CA . GLY A 1 657 ? -22.283 6.541 -114.599 1.00 10.46 503 GLY A CA 1
ATOM 3709 C C . GLY A 1 657 ? -21.693 6.107 -115.923 1.00 11.24 503 GLY A C 1
ATOM 3710 O O . GLY A 1 657 ? -22.304 6.237 -116.980 1.00 11.12 503 GLY A O 1
ATOM 3711 N N . SER A 1 658 ? -20.488 5.564 -115.836 1.00 12.71 504 SER A N 1
ATOM 3712 C CA . SER A 1 658 ? -19.612 5.363 -116.976 1.00 13.53 504 SER A CA 1
ATOM 3713 C C . SER A 1 658 ? -19.728 3.944 -117.526 1.00 12.05 504 SER A C 1
ATOM 3714 O O . SER A 1 658 ? -19.704 3.003 -116.751 1.00 14.03 504 SER A O 1
ATOM 3717 N N . PRO A 1 659 ? -19.847 3.786 -118.859 1.00 10.61 505 PRO A N 1
ATOM 3718 C CA . PRO A 1 659 ? -19.987 2.426 -119.382 1.00 9.81 505 PRO A CA 1
ATOM 3719 C C . PRO A 1 659 ? -18.653 1.733 -119.664 1.00 9.22 505 PRO A C 1
ATOM 3720 O O . PRO A 1 659 ? -17.729 2.342 -120.208 1.00 9.02 505 PRO A O 1
ATOM 3724 N N . LEU A 1 660 ? -18.585 0.463 -119.285 1.00 8.04 506 LEU A N 1
ATOM 3725 C CA . LEU A 1 660 ? -17.534 -0.450 -119.716 1.00 7.64 506 LEU A CA 1
ATOM 3726 C C . LEU A 1 660 ? -18.123 -1.242 -120.874 1.00 7.48 506 LEU A C 1
ATOM 3727 O O . LEU A 1 660 ? -19.059 -2.024 -120.672 1.00 7.95 506 LEU A O 1
ATOM 3732 N N . MET A 1 661 ? -17.602 -1.020 -122.077 1.00 7.43 507 MET A N 1
ATOM 3733 C CA . MET A 1 661 ? -18.147 -1.621 -123.293 1.00 8.45 507 MET A CA 1
ATOM 3734 C C . MET A 1 661 ? -17.386 -2.877 -123.691 1.00 9.16 507 MET A C 1
ATOM 3735 O O . MET A 1 661 ? -16.175 -2.964 -123.487 1.00 9.54 507 MET A O 1
ATOM 3740 N N . GLY A 1 662 ? -18.108 -3.855 -124.238 1.00 9.21 508 GLY A N 1
ATOM 3741 C CA . GLY A 1 662 ? -17.491 -5.004 -124.918 1.00 9.34 508 GLY A CA 1
ATOM 3742 C C . GLY A 1 662 ? -17.009 -6.145 -124.039 1.00 9.48 508 GLY A C 1
ATOM 3743 O O . GLY A 1 662 ? -17.042 -7.306 -124.454 1.00 10.70 508 GLY A O 1
ATOM 3744 N N . SER A 1 663 ? -16.537 -5.820 -122.841 1.00 9.01 509 SER A N 1
ATOM 3745 C CA . SER A 1 663 ? -16.039 -6.814 -121.892 1.00 8.56 509 SER A CA 1
ATOM 3746 C C . SER A 1 663 ? -16.052 -6.212 -120.502 1.00 8.26 509 SER A C 1
ATOM 3747 O O . SER A 1 663 ? -16.278 -5.010 -120.343 1.00 8.84 509 SER A O 1
ATOM 3750 N N . ARG A 1 664 ? -15.800 -7.036 -119.494 1.00 8.26 510 ARG A N 1
ATOM 3751 C CA . ARG A 1 664 ? -15.799 -6.553 -118.122 1.00 8.58 510 ARG A CA 1
ATOM 3752 C C . ARG A 1 664 ? -14.683 -5.533 -117.903 1.00 8.31 510 ARG A C 1
ATOM 3753 O O . ARG A 1 664 ? -14.876 -4.535 -117.213 1.00 8.51 510 ARG A O 1
ATOM 3761 N N . LEU A 1 665 ? -13.521 -5.785 -118.496 1.00 8.52 511 LEU A N 1
ATOM 3762 C CA . LEU A 1 665 ? -12.404 -4.842 -118.438 1.00 8.61 511 LEU A CA 1
ATOM 3763 C C . LEU A 1 665 ? -12.728 -3.568 -119.211 1.00 8.50 511 LEU A C 1
ATOM 3764 O O . LEU A 1 665 ? -12.311 -2.474 -118.819 1.00 8.97 511 LEU A O 1
ATOM 3769 N N . GLY A 1 666 ? -13.453 -3.728 -120.315 1.00 8.45 512 GLY A N 1
ATOM 3770 C CA . GLY A 1 666 ? -13.830 -2.620 -121.183 1.00 8.33 512 GLY A CA 1
ATOM 3771 C C . GLY A 1 666 ? -12.896 -2.495 -122.371 1.00 8.12 512 GLY A C 1
ATOM 3772 O O . GLY A 1 666 ? -11.691 -2.731 -122.255 1.00 8.72 512 GLY A O 1
ATOM 3773 N N . THR A 1 667 ? -13.449 -2.134 -123.521 1.00 8.58 513 THR A N 1
ATOM 3774 C CA . THR A 1 667 ? -12.652 -1.861 -124.714 1.00 8.82 513 THR A CA 1
ATOM 3775 C C . THR A 1 667 ? -12.114 -0.435 -124.699 1.00 9.24 513 THR A C 1
ATOM 3776 O O . THR A 1 667 ? -11.141 -0.129 -125.379 1.00 11.42 513 THR A O 1
ATOM 3780 N N . GLY A 1 668 ? -12.777 0.442 -123.948 1.00 9.30 514 GLY A N 1
ATOM 3781 C CA . GLY A 1 668 ? -12.466 1.867 -123.960 1.00 9.23 514 GLY A CA 1
ATOM 3782 C C . GLY A 1 668 ? -13.394 2.689 -124.841 1.00 8.87 514 GLY A C 1
ATOM 3783 O O . GLY A 1 668 ? -13.310 3.918 -124.847 1.00 9.59 514 GLY A O 1
ATOM 3784 N N . THR A 1 669 ? -14.277 2.037 -125.598 1.00 8.30 515 THR A N 1
ATOM 3785 C CA . THR A 1 669 ? -15.260 2.777 -126.387 1.00 8.44 515 THR A CA 1
ATOM 3786 C C . THR A 1 669 ? -16.310 3.347 -125.436 1.00 8.46 515 THR A C 1
ATOM 3787 O O . THR A 1 669 ? -16.425 2.919 -124.286 1.00 8.01 515 THR A O 1
ATOM 3791 N N . GLY A 1 670 ? -17.045 4.344 -125.918 1.00 8.22 516 GLY A N 1
ATOM 3792 C CA . GLY A 1 670 ? -18.026 5.040 -125.099 1.00 8.72 516 GLY A CA 1
ATOM 3793 C C . GLY A 1 670 ? -19.435 4.841 -125.601 1.00 9.19 516 GLY A C 1
ATOM 3794 O O . GLY A 1 670 ? -19.677 4.147 -126.586 1.00 10.39 516 GLY A O 1
ATOM 3795 N N . ALA A 1 671 ? -20.364 5.475 -124.902 1.00 8.28 517 ALA A N 1
ATOM 3796 C CA . ALA A 1 671 ? -21.768 5.439 -125.276 1.00 7.86 517 ALA A CA 1
ATOM 3797 C C . ALA A 1 671 ? -22.487 6.601 -124.617 1.00 8.32 517 ALA A C 1
ATOM 3798 O O . ALA A 1 671 ? -22.015 7.152 -123.624 1.00 8.36 517 ALA A O 1
ATOM 3800 N N . THR A 1 672 ? -23.645 6.941 -125.171 1.00 8.56 518 THR A N 1
ATOM 3801 C CA . THR A 1 672 ? -24.435 8.081 -124.725 1.00 8.58 518 THR A CA 1
ATOM 3802 C C . THR A 1 672 ? -25.743 7.568 -124.150 1.00 8.07 518 THR A C 1
ATOM 3803 O O . THR A 1 672 ? -26.384 6.712 -124.756 1.00 8.10 518 THR A O 1
ATOM 3807 N N . HIS A 1 673 ? -26.132 8.084 -122.988 1.00 8.46 519 HIS A N 1
ATOM 3808 C CA . HIS A 1 673 ? -27.359 7.634 -122.319 1.00 8.73 519 HIS A CA 1
ATOM 3809 C C . HIS A 1 673 ? -28.470 8.673 -122.301 1.00 8.42 519 HIS A C 1
ATOM 3810 O O . HIS A 1 673 ? -28.239 9.877 -122.378 1.00 8.42 519 HIS A O 1
ATOM 3817 N N . GLY A 1 674 ? -29.687 8.159 -122.215 1.00 8.30 520 GLY A N 1
ATOM 3818 C CA . GLY A 1 674 ? -30.862 8.940 -121.864 1.00 7.71 520 GLY A CA 1
ATOM 3819 C C . GLY A 1 674 ? -31.688 8.085 -120.926 1.00 7.72 520 GLY A C 1
ATOM 3820 O O . GLY A 1 674 ? -31.463 6.875 -120.825 1.00 8.42 520 GLY A O 1
ATOM 3821 N N . ILE A 1 675 ? -32.638 8.701 -120.232 1.00 7.57 521 ILE A N 1
ATOM 3822 C CA . ILE A 1 675 ? -33.490 7.958 -119.313 1.00 7.96 521 ILE A CA 1
ATOM 3823 C C . ILE A 1 675 ? -34.975 8.144 -119.604 1.00 8.15 521 ILE A C 1
ATOM 3824 O O . ILE A 1 675 ? -35.385 9.027 -120.359 1.00 7.94 521 ILE A O 1
ATOM 3829 N N . GLN A 1 676 ? -35.759 7.252 -119.012 1.00 8.30 522 GLN A N 1
ATOM 3830 C CA . GLN A 1 676 ? -37.218 7.320 -119.048 1.00 8.27 522 GLN A CA 1
ATOM 3831 C C . GLN A 1 676 ? -37.726 6.769 -117.730 1.00 8.44 522 GLN A C 1
ATOM 3832 O O . GLN A 1 676 ? -37.259 5.730 -117.273 1.00 9.22 522 GLN A O 1
ATOM 3838 N N . MET A 1 677 ? -38.683 7.451 -117.114 1.00 8.04 523 MET A N 1
ATOM 3839 C CA . MET A 1 677 ? -39.178 7.004 -115.818 1.00 8.20 523 MET A CA 1
ATOM 3840 C C . MET A 1 677 ? -40.128 5.823 -115.980 1.00 8.67 523 MET A C 1
ATOM 3841 O O . MET A 1 677 ? -40.769 5.663 -117.023 1.00 9.21 523 MET A O 1
ATOM 3846 N N . ILE A 1 678 ? -40.169 4.987 -114.947 1.00 8.97 524 ILE A N 1
ATOM 3847 C CA . ILE A 1 678 ? -41.153 3.913 -114.824 1.00 9.33 524 ILE A CA 1
ATOM 3848 C C . ILE A 1 678 ? -42.153 4.356 -113.759 1.00 9.65 524 ILE A C 1
ATOM 3849 O O . ILE A 1 678 ? -41.783 4.627 -112.618 1.00 10.09 524 ILE A O 1
ATOM 3854 N N . GLU A 1 679 ? -43.424 4.438 -114.139 1.00 9.76 525 GLU A N 1
ATOM 3855 C CA . GLU A 1 679 ? -44.459 4.921 -113.233 1.00 10.14 525 GLU A CA 1
ATOM 3856 C C . GLU A 1 679 ? -44.978 3.818 -112.313 1.00 10.73 525 GLU A C 1
ATOM 3857 O O . GLU A 1 679 ? -44.868 2.636 -112.625 1.00 12.25 525 GLU A O 1
ATOM 3863 N N . THR A 1 680 ? -45.521 4.221 -111.168 1.00 11.13 526 THR A N 1
ATOM 3864 C CA . THR A 1 680 ? -46.176 3.293 -110.237 1.00 11.65 526 THR A CA 1
ATOM 3865 C C . THR A 1 680 ? -47.632 3.052 -110.628 1.00 13.21 526 THR A C 1
ATOM 3866 O O . THR A 1 680 ? -48.170 1.967 -110.413 1.00 16.88 526 THR A O 1
ATOM 3870 N N . TYR A 1 681 ? -48.262 4.100 -111.146 1.00 13.01 527 TYR A N 1
ATOM 3871 C CA . TYR A 1 681 ? -49.604 4.054 -111.733 1.00 12.30 527 TYR A CA 1
ATOM 3872 C C . TYR A 1 681 ? -49.627 5.085 -112.859 1.00 12.11 527 TYR A C 1
ATOM 3873 O O . TYR A 1 681 ? -48.776 5.975 -112.905 1.00 11.25 527 TYR A O 1
ATOM 3882 N N . ALA A 1 682 ? -50.597 4.976 -113.759 1.00 12.99 528 ALA A N 1
ATOM 3883 C CA . ALA A 1 682 ? -50.668 5.859 -114.924 1.00 12.87 528 ALA A CA 1
ATOM 3884 C C . ALA A 1 682 ? -50.683 7.330 -114.509 1.00 12.09 528 ALA A C 1
ATOM 3885 O O . ALA A 1 682 ? -51.588 7.770 -113.806 1.00 12.12 528 ALA A O 1
ATOM 3887 N N . GLY A 1 683 ? -49.667 8.077 -114.941 1.00 11.27 529 GLY A N 1
ATOM 3888 C CA . GLY A 1 683 ? -49.548 9.501 -114.631 1.00 11.15 529 GLY A CA 1
ATOM 3889 C C . GLY A 1 683 ? -48.820 9.841 -113.337 1.00 10.47 529 GLY A C 1
ATOM 3890 O O . GLY A 1 683 ? -48.658 11.017 -113.013 1.00 10.30 529 GLY A O 1
ATOM 3891 N N . SER A 1 684 ? -48.362 8.827 -112.603 1.00 9.34 530 SER A N 1
ATOM 3892 C CA . SER A 1 684 ? -47.751 9.046 -111.288 1.00 9.02 530 SER A CA 1
ATOM 3893 C C . SER A 1 684 ? -46.560 10.000 -111.362 1.00 8.92 530 SER A C 1
ATOM 3894 O O . SER A 1 684 ? -46.387 10.851 -110.489 1.00 9.21 530 SER A O 1
ATOM 3897 N N . TRP A 1 685 ? -45.748 9.851 -112.403 1.00 8.47 531 TRP A N 1
ATOM 3898 C CA . TRP A 1 685 ? -44.566 10.694 -112.561 1.00 8.29 531 TRP A CA 1
ATOM 3899 C C . TRP A 1 685 ? -44.928 12.021 -113.216 1.00 8.54 531 TRP A C 1
ATOM 3900 O O . TRP A 1 685 ? -44.596 13.092 -112.707 1.00 8.91 531 TRP A O 1
ATOM 3911 N N . THR A 1 686 ? -45.612 11.941 -114.351 1.00 8.76 532 THR A N 1
ATOM 3912 C CA . THR A 1 686 ? -46.006 13.127 -115.103 1.00 9.59 532 THR A CA 1
ATOM 3913 C C . THR A 1 686 ? -46.710 14.149 -114.212 1.00 9.63 532 THR A C 1
ATOM 3914 O O . THR A 1 686 ? -46.386 15.338 -114.244 1.00 9.80 532 THR A O 1
ATOM 3918 N N . SER A 1 687 ? -47.655 13.676 -113.402 1.00 10.24 533 SER A N 1
ATOM 3919 C CA . SER A 1 687 ? -48.465 14.555 -112.565 1.00 10.72 533 SER A CA 1
ATOM 3920 C C . SER A 1 687 ? -47.916 14.782 -111.153 1.00 11.15 533 SER A C 1
ATOM 3921 O O . SER A 1 687 ? -48.023 15.887 -110.628 1.00 13.57 533 SER A O 1
ATOM 3924 N N . TYR A 1 688 ? -47.330 13.750 -110.544 1.00 10.77 534 TYR A N 1
ATOM 3925 C CA . TYR A 1 688 ? -46.983 13.803 -109.118 1.00 10.89 534 TYR A CA 1
ATOM 3926 C C . TYR A 1 688 ? -45.511 13.506 -108.808 1.00 10.42 534 TYR A C 1
ATOM 3927 O O . TYR A 1 688 ? -45.138 13.403 -107.642 1.00 10.91 534 TYR A O 1
ATOM 3936 N N . THR A 1 689 ? -44.687 13.415 -109.850 1.00 10.22 535 THR A N 1
ATOM 3937 C CA . THR A 1 689 ? -43.261 13.044 -109.730 1.00 10.16 535 THR A CA 1
ATOM 3938 C C . THR A 1 689 ? -43.023 11.825 -108.830 1.00 9.69 535 THR A C 1
ATOM 3939 O O . THR A 1 689 ? -42.058 11.776 -108.070 1.00 9.97 535 THR A O 1
ATOM 3943 N N . GLU A 1 690 ? -43.908 10.836 -108.928 1.00 9.48 536 GLU A N 1
ATOM 3944 C CA . GLU A 1 690 ? -43.700 9.555 -108.271 1.00 9.41 536 GLU A CA 1
ATOM 3945 C C . GLU A 1 690 ? -43.317 8.509 -109.313 1.00 9.01 536 GLU A C 1
ATOM 3946 O O . GLU A 1 690 ? -43.959 8.399 -110.361 1.00 8.81 536 GLU A O 1
ATOM 3952 N N . ALA A 1 691 ? -42.260 7.748 -109.032 1.00 8.83 537 ALA A N 1
ATOM 3953 C CA . ALA A 1 691 ? -41.813 6.701 -109.940 1.00 8.92 537 ALA A CA 1
ATOM 3954 C C . ALA A 1 691 ? -41.470 5.428 -109.182 1.00 8.56 537 ALA A C 1
ATOM 3955 O O . ALA A 1 691 ? -41.102 5.465 -108.006 1.00 8.86 537 ALA A O 1
ATOM 3957 N N . ALA A 1 692 ? -41.624 4.304 -109.871 1.00 8.62 538 ALA A N 1
ATOM 3958 C CA . ALA A 1 692 ? -41.180 3.011 -109.376 1.00 9.06 538 ALA A CA 1
ATOM 3959 C C . ALA A 1 692 ? -39.682 2.839 -109.613 1.00 9.37 538 ALA A C 1
ATOM 3960 O O . ALA A 1 692 ? -38.990 2.173 -108.842 1.00 10.27 538 ALA A O 1
ATOM 3962 N N . GLY A 1 693 ? -39.204 3.433 -110.699 1.00 9.28 539 GLY A N 1
ATO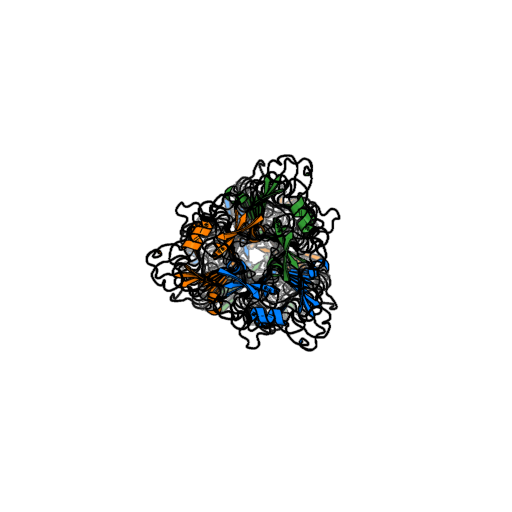M 3963 C CA . GLY A 1 693 ? -37.817 3.300 -111.124 1.00 8.54 539 GLY A CA 1
ATOM 3964 C C . GLY A 1 693 ? -37.610 4.066 -112.413 1.00 8.01 539 GLY A C 1
ATOM 3965 O O . GLY A 1 693 ? -38.339 5.018 -112.702 1.00 8.11 539 GLY A O 1
ATOM 3966 N N . PHE A 1 694 ? -36.616 3.661 -113.192 1.00 7.98 540 PHE A N 1
ATOM 3967 C CA . PHE A 1 694 ? -36.337 4.315 -114.460 1.00 7.83 540 PHE A CA 1
ATOM 3968 C C . PHE A 1 694 ? -35.577 3.391 -115.399 1.00 7.79 540 PHE A C 1
ATOM 3969 O O . PHE A 1 694 ? -34.921 2.437 -114.957 1.00 8.72 540 PHE A O 1
ATOM 3977 N N . LYS A 1 695 ? -35.710 3.670 -116.693 1.00 8.14 541 LYS A N 1
ATOM 3978 C CA . LYS A 1 695 ? -34.973 2.976 -117.734 1.00 8.76 541 LYS A CA 1
ATOM 3979 C C . LYS A 1 695 ? -33.778 3.809 -118.155 1.00 8.46 541 LYS A C 1
ATOM 3980 O O . LYS A 1 695 ? -33.847 5.038 -118.169 1.00 8.90 541 LYS A O 1
ATOM 3986 N N . VAL A 1 696 ? -32.690 3.120 -118.494 1.00 8.33 542 VAL A N 1
ATOM 3987 C CA . VAL A 1 696 ? -31.506 3.731 -119.079 1.00 7.91 542 VAL A CA 1
ATOM 3988 C C . VAL A 1 696 ? -31.354 3.183 -120.490 1.00 7.58 542 VAL A C 1
ATOM 3989 O O . VAL A 1 696 ? -31.384 1.965 -120.689 1.00 8.33 542 VAL A O 1
ATOM 3993 N N . PHE A 1 697 ? -31.208 4.086 -121.454 1.00 7.88 543 PHE A N 1
ATOM 3994 C CA . PHE A 1 697 ? -31.019 3.754 -122.863 1.00 8.39 543 PHE A CA 1
ATOM 3995 C C . PHE A 1 697 ? -29.597 4.136 -123.237 1.00 8.40 543 PHE A C 1
ATOM 3996 O O . PHE A 1 697 ? -29.179 5.260 -122.973 1.00 9.44 543 PHE A O 1
ATOM 4004 N N . TRP A 1 698 ? -28.865 3.209 -123.850 1.00 8.09 544 TRP A N 1
ATOM 4005 C CA . TRP A 1 698 ? -27.484 3.442 -124.269 1.00 7.51 544 TRP A CA 1
ATOM 4006 C C . TRP A 1 698 ? -27.347 3.369 -125.781 1.00 7.40 544 TRP A C 1
ATOM 4007 O O . TRP A 1 698 ? -27.830 2.423 -126.403 1.00 8.40 544 TRP A O 1
ATOM 4018 N N . ARG A 1 699 ? -26.653 4.342 -126.366 1.00 7.39 545 ARG A N 1
ATOM 4019 C CA . ARG A 1 699 ? -26.448 4.385 -127.811 1.00 8.61 545 ARG A CA 1
ATOM 4020 C C . ARG A 1 699 ? -25.002 4.713 -128.180 1.00 9.74 545 ARG A C 1
ATOM 4021 O O . ARG A 1 699 ? -24.307 5.420 -127.445 1.00 10.22 545 ARG A O 1
ATOM 4029 N N . ASP A 1 700 ? -24.563 4.196 -129.326 1.00 11.40 546 ASP A N 1
ATOM 4030 C CA . ASP A 1 700 ? -23.221 4.489 -129.849 1.00 13.71 546 ASP A CA 1
ATOM 4031 C C . ASP A 1 700 ? -23.204 5.822 -130.606 1.00 14.94 546 ASP A C 1
ATOM 4032 O O . ASP A 1 700 ? -24.218 6.520 -130.665 1.00 14.49 546 ASP A O 1
ATOM 4037 N N . SER A 1 701 ? -22.054 6.171 -131.183 1.00 17.40 547 SER A N 1
ATOM 4038 C CA . SER A 1 701 ? -21.886 7.456 -131.870 1.00 19.29 547 SER A CA 1
ATOM 4039 C C . SER A 1 701 ? -22.754 7.607 -133.126 1.00 20.27 547 SER A C 1
ATOM 4040 O O . SER A 1 701 ? -22.979 8.726 -133.590 1.00 23.55 547 SER A O 1
ATOM 4043 N N . SER A 1 702 ? -23.237 6.489 -133.667 1.00 19.94 548 SER A N 1
ATOM 4044 C CA . SER A 1 702 ? -24.182 6.508 -134.786 1.00 20.52 548 SER A CA 1
ATOM 4045 C C . SER A 1 702 ? -25.641 6.491 -134.310 1.00 18.41 548 SER A C 1
ATOM 4046 O O . SER A 1 702 ? -26.559 6.352 -135.118 1.00 19.16 548 SER A O 1
ATOM 4049 N N . ASN A 1 703 ? -25.834 6.638 -132.997 1.00 16.87 549 ASN A N 1
ATOM 4050 C CA . ASN A 1 703 ? -27.156 6.702 -132.363 1.00 15.65 549 ASN A CA 1
ATOM 4051 C C . ASN A 1 703 ? -27.909 5.368 -132.393 1.00 14.67 549 ASN A C 1
ATOM 4052 O O . ASN A 1 703 ? -29.135 5.342 -132.311 1.00 15.55 549 ASN A O 1
ATOM 4057 N N . ALA A 1 704 ? -27.165 4.267 -132.490 1.00 13.81 550 ALA A N 1
ATOM 4058 C CA . ALA A 1 704 ? -27.750 2.926 -132.437 1.00 12.93 550 ALA A CA 1
ATOM 4059 C C . ALA A 1 704 ? -27.671 2.371 -131.020 1.00 11.40 550 ALA A C 1
ATOM 4060 O O . ALA A 1 704 ? -26.669 2.552 -130.330 1.00 10.85 550 ALA A O 1
ATOM 4062 N N . LEU A 1 705 ? -28.726 1.681 -130.599 1.00 10.51 551 LEU A N 1
ATOM 4063 C CA . LEU A 1 705 ? -28.765 1.071 -129.273 1.00 9.68 551 LEU A CA 1
ATOM 4064 C C . LEU A 1 705 ? -27.631 0.056 -129.112 1.00 9.95 551 LEU A C 1
ATOM 4065 O O . LEU A 1 705 ? -27.381 -0.750 -130.011 1.00 10.99 551 LEU A O 1
ATOM 4070 N N . VAL A 1 706 ? -26.941 0.129 -127.974 1.00 9.84 552 VAL A N 1
ATOM 4071 C CA . VAL A 1 706 ? -25.789 -0.736 -127.677 1.00 10.20 552 VAL A CA 1
ATOM 4072 C C . VAL A 1 706 ? -25.828 -1.191 -126.226 1.00 9.65 552 VAL A C 1
ATOM 4073 O O . VAL A 1 706 ? -26.371 -0.500 -125.374 1.00 9.21 552 VAL A O 1
ATOM 4077 N N . ASP A 1 707 ? -25.220 -2.345 -125.954 1.00 10.24 553 ASP A N 1
ATOM 4078 C CA . ASP A 1 707 ? -25.220 -2.940 -124.621 1.00 9.81 553 ASP A CA 1
ATOM 4079 C C . ASP A 1 707 ? -23.867 -2.827 -123.932 1.00 9.46 553 ASP A C 1
ATOM 4080 O O . ASP A 1 707 ? -22.927 -3.527 -124.302 1.00 11.10 553 ASP A O 1
ATOM 4085 N N . PRO A 1 708 ? -23.764 -1.970 -122.902 1.00 8.60 554 PRO A N 1
ATOM 4086 C CA . PRO A 1 708 ? -22.551 -2.018 -122.093 1.00 8.56 554 PRO A CA 1
ATOM 4087 C C . PRO A 1 708 ? -22.431 -3.354 -121.368 1.00 8.24 554 PRO A C 1
ATOM 4088 O O . PRO A 1 708 ? -23.436 -4.030 -121.138 1.00 8.65 554 PRO A O 1
ATOM 4092 N N . HIS A 1 709 ? -21.209 -3.737 -121.036 1.00 7.83 555 HIS A N 1
ATOM 4093 C CA . HIS A 1 709 ? -20.982 -4.900 -120.189 1.00 7.82 555 HIS A CA 1
ATOM 4094 C C . HIS A 1 709 ? -21.301 -4.567 -118.735 1.00 7.55 555 HIS A C 1
ATOM 4095 O O . HIS A 1 709 ? -21.847 -5.388 -118.000 1.00 7.79 555 HIS A O 1
ATOM 4102 N N . ARG A 1 710 ? -20.961 -3.345 -118.329 1.00 7.49 556 ARG A N 1
ATOM 4103 C CA . ARG A 1 710 ? -21.105 -2.918 -116.946 1.00 7.14 556 ARG A CA 1
ATOM 4104 C C . ARG A 1 710 ? -21.280 -1.406 -116.910 1.00 7.10 556 ARG A C 1
ATOM 4105 O O . ARG A 1 710 ? -20.638 -0.689 -117.671 1.00 7.17 556 ARG A O 1
ATOM 4113 N N . PHE A 1 711 ? -22.174 -0.937 -116.049 1.00 6.84 557 PHE A N 1
ATOM 4114 C CA . PHE A 1 711 ? -22.325 0.495 -115.809 1.00 6.97 557 PHE A CA 1
ATOM 4115 C C . PHE A 1 711 ? -22.985 0.754 -114.463 1.00 6.79 557 PHE A C 1
ATOM 4116 O O . PHE A 1 711 ? -23.703 -0.089 -113.930 1.00 6.92 557 PHE A O 1
ATOM 4124 N N . THR A 1 712 ? -22.739 1.948 -113.944 1.00 7.27 558 THR A N 1
ATOM 4125 C CA . THR A 1 712 ? -23.227 2.394 -112.654 1.00 7.09 558 THR A CA 1
ATOM 4126 C C . THR A 1 712 ? -24.359 3.397 -112.846 1.00 7.00 558 THR A C 1
ATOM 4127 O O . THR A 1 712 ? -24.382 4.131 -113.834 1.00 6.94 558 THR A O 1
ATOM 4131 N N . VAL A 1 713 ? -25.295 3.400 -111.902 1.00 7.10 559 VAL A N 1
ATOM 4132 C CA . VAL A 1 713 ? -26.235 4.508 -111.744 1.00 7.29 559 VAL A CA 1
ATOM 4133 C C . VAL A 1 713 ? -26.186 5.006 -110.303 1.00 7.30 559 VAL A C 1
ATOM 4134 O O . VAL A 1 713 ? -25.873 4.254 -109.377 1.00 7.60 559 VAL A O 1
ATOM 4138 N N . ALA A 1 714 ? -26.506 6.283 -110.122 1.00 7.57 560 ALA A N 1
ATOM 4139 C CA . ALA A 1 714 ? -26.651 6.870 -108.800 1.00 7.61 560 ALA A CA 1
ATOM 4140 C C . ALA A 1 714 ? -27.959 7.637 -108.798 1.00 7.85 560 ALA A C 1
ATOM 4141 O O . ALA A 1 714 ? -28.243 8.378 -109.734 1.00 9.17 560 ALA A O 1
ATOM 4143 N N . PHE A 1 715 ? -28.766 7.442 -107.765 1.00 7.71 561 PHE A N 1
ATOM 4144 C CA . PHE A 1 715 ? -30.048 8.135 -107.689 1.00 7.76 561 PHE A CA 1
ATOM 4145 C C . PHE A 1 715 ? -30.503 8.329 -106.258 1.00 7.41 561 PHE A C 1
ATOM 4146 O O . PHE A 1 715 ? -30.017 7.664 -105.335 1.00 7.10 561 PHE A O 1
ATOM 4154 N N . THR A 1 716 ? -31.426 9.273 -106.084 1.00 7.46 562 THR A N 1
ATOM 4155 C CA . THR A 1 716 ? -32.042 9.523 -104.792 1.00 7.78 562 THR A CA 1
ATOM 4156 C C . THR A 1 716 ? -33.537 9.245 -104.880 1.00 8.22 562 THR A C 1
ATOM 4157 O O . THR A 1 716 ? -34.135 9.364 -105.951 1.00 8.76 562 THR A O 1
ATOM 4161 N N . ALA A 1 717 ? -34.125 8.874 -103.748 1.00 8.51 563 ALA A N 1
ATOM 4162 C CA . ALA A 1 717 ? -35.557 8.562 -103.678 1.00 9.04 563 ALA A CA 1
ATOM 4163 C C . ALA A 1 717 ? -36.384 9.778 -103.267 1.00 9.44 563 ALA A C 1
ATOM 4164 O O . ALA A 1 717 ? -37.612 9.720 -103.277 1.00 10.13 563 ALA A O 1
ATOM 4166 N N . THR A 1 718 ? -35.714 10.870 -102.907 1.00 9.98 564 THR A N 1
ATOM 4167 C CA . THR A 1 718 ? -36.379 12.148 -102.666 1.00 10.48 564 THR A CA 1
ATOM 4168 C C . THR A 1 718 ? -35.568 13.263 -103.298 1.00 10.56 564 THR A C 1
ATOM 4169 O O . THR A 1 718 ? -34.410 13.067 -103.679 1.00 11.81 564 THR A O 1
ATOM 4173 N N . SER A 1 719 ? -36.175 14.440 -103.387 1.00 11.34 565 SER A N 1
ATOM 4174 C CA . SER A 1 719 ? -35.473 15.622 -103.851 1.00 11.57 565 SER A CA 1
ATOM 4175 C C . SER A 1 719 ? -34.494 16.111 -102.791 1.00 12.24 565 SER A C 1
ATOM 4176 O O . SER A 1 719 ? -33.715 17.020 -103.080 1.00 13.37 565 SER A O 1
ATOM 4180 N N . THR B 1 173 ? -27.512 7.126 28.045 1.00 44.55 19 THR B N 1
ATOM 4181 C CA . THR B 1 173 ? -26.011 7.127 28.009 1.00 41.89 19 THR B CA 1
ATOM 4182 C C . THR B 1 173 ? -25.387 6.110 27.042 1.00 34.68 19 THR B C 1
ATOM 4183 O O . THR B 1 173 ? -24.280 6.334 26.553 1.00 36.04 19 THR B O 1
ATOM 4187 N N . GLN B 1 174 ? -26.086 5.007 26.771 1.00 27.54 20 GLN B N 1
ATOM 4188 C CA . GLN B 1 174 ? -25.549 3.920 25.941 1.00 24.73 20 GLN B CA 1
ATOM 4189 C C . GLN B 1 174 ? -25.906 4.023 24.451 1.00 20.38 20 GLN B C 1
ATOM 4190 O O . GLN B 1 174 ? -25.697 3.080 23.689 1.00 21.15 20 GLN B O 1
ATOM 4196 N N . TYR B 1 175 ? -26.439 5.167 24.039 1.00 17.58 21 TYR B N 1
ATOM 4197 C CA . TYR B 1 175 ? -26.636 5.463 22.623 1.00 16.27 21 TYR B CA 1
ATOM 4198 C C . TYR B 1 175 ? -26.628 6.970 22.443 1.00 16.09 21 TYR B C 1
ATOM 4199 O O . TYR B 1 175 ? -26.647 7.717 23.425 1.00 17.13 21 TYR B O 1
ATOM 4208 N N . TYR B 1 176 ? -26.604 7.408 21.190 1.00 14.91 22 TYR B N 1
ATOM 4209 C CA . TYR B 1 176 ? -26.551 8.834 20.883 1.00 15.13 22 TYR B CA 1
ATOM 4210 C C . TYR B 1 176 ? -27.865 9.311 20.281 1.00 14.76 22 TYR B C 1
ATOM 4211 O O . TYR B 1 176 ? -28.289 8.849 19.224 1.00 15.56 22 TYR B O 1
ATOM 4220 N N . LEU B 1 177 ? -28.507 10.224 21.004 1.00 14.70 23 LEU B N 1
ATOM 4221 C CA . LEU B 1 177 ? -29.775 10.821 20.611 1.00 14.58 23 LEU B CA 1
ATOM 4222 C C . LEU B 1 177 ? -30.087 11.970 21.560 1.00 15.02 23 LEU B C 1
ATOM 4223 O O . LEU B 1 177 ? -30.261 11.761 22.762 1.00 15.55 23 LEU B O 1
ATOM 4228 N N . LYS B 1 178 ? -30.137 13.180 21.015 1.00 15.43 24 LYS B N 1
ATOM 4229 C CA . LYS B 1 178 ? -30.552 14.356 21.766 1.00 16.85 24 LYS B CA 1
ATOM 4230 C C . LYS B 1 178 ? -31.403 15.217 20.853 1.00 16.87 24 LYS B C 1
ATOM 4231 O O . LYS B 1 178 ? -30.976 15.567 19.754 1.00 16.58 24 LYS B O 1
ATOM 4237 N N . TYR B 1 179 ? -32.616 15.527 21.301 1.00 17.43 25 TYR B N 1
ATOM 4238 C CA . TYR B 1 179 ? -33.494 16.434 20.578 1.00 16.69 25 TYR B CA 1
ATOM 4239 C C . TYR B 1 179 ? -33.299 17.854 21.097 1.00 17.61 25 TYR B C 1
ATOM 4240 O O . TYR B 1 179 ? -32.645 18.064 22.120 1.00 16.61 25 TYR B O 1
ATOM 4249 N N . PHE B 1 180 ? -33.865 18.824 20.385 1.00 18.04 26 PHE B N 1
ATOM 4250 C CA . PHE B 1 180 ? -33.763 20.226 20.785 1.00 18.11 26 PHE B CA 1
ATOM 4251 C C . PHE B 1 180 ? -34.381 20.457 22.163 1.00 18.80 26 PHE B C 1
ATOM 4252 O O . PHE B 1 180 ? -35.433 19.900 22.487 1.00 19.93 26 PHE B O 1
ATOM 4260 N N . ASN B 1 181 ? -33.706 21.282 22.958 1.00 18.42 27 ASN B N 1
ATOM 4261 C CA . ASN B 1 181 ? -34.136 21.643 24.302 1.00 20.26 27 ASN B CA 1
ATOM 4262 C C . ASN B 1 181 ? -34.052 23.168 24.419 1.00 20.77 27 ASN B C 1
ATOM 4263 O O . ASN B 1 181 ? -32.969 23.732 24.293 1.00 19.05 27 ASN B O 1
ATOM 4268 N N . PRO B 1 182 ? -35.193 23.841 24.660 1.00 22.61 28 PRO B N 1
ATOM 4269 C CA . PRO B 1 182 ? -35.182 25.310 24.682 1.00 23.37 28 PRO B CA 1
ATOM 4270 C C . PRO B 1 182 ? -34.371 25.948 25.823 1.00 23.34 28 PRO B C 1
ATOM 4271 O O . PRO B 1 182 ? -34.081 27.143 25.767 1.00 24.37 28 PRO B O 1
ATOM 4275 N N . GLU B 1 183 ? -33.998 25.159 26.828 1.00 23.50 29 GLU B N 1
ATOM 4276 C CA . GLU B 1 183 ? -33.202 25.646 27.956 1.00 25.09 29 GLU B CA 1
ATOM 4277 C C . GLU B 1 183 ? -31.700 25.686 27.660 1.00 22.83 29 GLU B C 1
ATOM 4278 O O . GLU B 1 183 ? -30.930 26.254 28.435 1.00 24.47 29 GLU B O 1
ATOM 4284 N N . ILE B 1 184 ? -31.287 25.087 26.544 1.00 19.64 30 ILE B N 1
ATOM 4285 C CA . ILE B 1 184 ? -29.871 24.882 26.247 1.00 18.86 30 ILE B CA 1
ATOM 4286 C C . ILE B 1 184 ? -29.337 25.926 25.272 1.00 18.17 30 ILE B C 1
ATOM 4287 O O . ILE B 1 184 ? -30.044 26.372 24.369 1.00 18.16 30 ILE B O 1
ATOM 4292 N N . VAL B 1 185 ? -28.082 26.314 25.475 1.00 17.65 31 VAL B N 1
ATOM 4293 C CA . VAL B 1 185 ? -27.366 27.168 24.538 1.00 17.97 31 VAL B CA 1
ATOM 4294 C C . VAL B 1 185 ? -26.377 26.282 23.791 1.00 17.58 31 VAL B C 1
ATOM 4295 O O . VAL B 1 185 ? -25.465 25.713 24.398 1.00 20.02 31 VAL B O 1
ATOM 4299 N N . TYR B 1 186 ? -26.564 26.156 22.480 1.00 15.81 32 TYR B N 1
ATOM 4300 C CA . TYR B 1 186 ? -25.740 25.258 21.674 1.00 16.05 32 TYR B CA 1
ATOM 4301 C C . TYR B 1 186 ? -24.544 26.006 21.102 1.00 16.83 32 TYR B C 1
ATOM 4302 O O . TYR B 1 186 ? -24.718 26.992 20.385 1.00 17.52 32 TYR B O 1
ATOM 4311 N N . PRO B 1 187 ? -23.320 25.547 21.423 1.00 16.89 33 PRO B N 1
ATOM 4312 C CA . PRO B 1 187 ? -22.140 26.203 20.873 1.00 17.47 33 PRO B CA 1
ATOM 4313 C C . PRO B 1 187 ? -21.957 25.892 19.392 1.00 16.51 33 PRO B C 1
ATOM 4314 O O . PRO B 1 187 ? -22.620 25.003 18.851 1.00 16.32 33 PRO B O 1
ATOM 4318 N N . LYS B 1 188 ? -21.063 26.628 18.741 1.00 16.84 34 LYS B N 1
ATOM 4319 C CA . LYS B 1 188 ? -20.743 26.365 17.349 1.00 17.66 34 LYS B CA 1
ATOM 4320 C C . LYS B 1 188 ? -20.267 24.921 17.228 1.00 16.86 34 LYS B C 1
ATOM 4321 O O . LYS B 1 188 ? -19.535 24.437 18.090 1.00 16.43 34 LYS B O 1
ATOM 4327 N N . ASN B 1 189 ? -20.725 24.241 16.178 1.00 15.99 35 ASN B N 1
ATOM 4328 C CA . ASN B 1 189 ? -20.384 22.835 15.888 1.00 15.62 35 ASN B CA 1
ATOM 4329 C C . ASN B 1 189 ? -21.113 21.790 16.738 1.00 15.19 35 ASN B C 1
ATOM 4330 O O . ASN B 1 189 ? -20.899 20.593 16.548 1.00 15.74 35 ASN B O 1
ATOM 4335 N N . ALA B 1 190 ? -21.976 22.218 17.655 1.00 14.94 36 ALA B N 1
ATOM 4336 C CA . ALA B 1 190 ? -22.771 21.271 18.431 1.00 15.01 36 ALA B CA 1
ATOM 4337 C C . ALA B 1 190 ? -23.714 20.509 17.505 1.00 14.38 36 ALA B C 1
ATOM 4338 O O . ALA B 1 190 ? -24.261 21.082 16.558 1.00 14.06 36 ALA B O 1
ATOM 4340 N N . ARG B 1 191 ? -23.895 19.218 17.777 1.00 14.10 37 ARG B N 1
ATOM 4341 C CA . ARG B 1 191 ? -24.824 18.394 17.009 1.00 14.59 37 ARG B CA 1
ATOM 4342 C C . ARG B 1 191 ? -25.963 17.879 17.873 1.00 14.10 37 ARG B C 1
ATOM 4343 O O . ARG B 1 191 ? -25.754 17.427 19.003 1.00 14.10 37 ARG B O 1
ATOM 4351 N N . ILE B 1 192 ? -27.172 17.988 17.330 1.00 13.48 38 ILE B N 1
ATOM 4352 C CA . ILE B 1 192 ? -28.371 17.399 17.919 1.00 13.41 38 ILE B CA 1
ATOM 4353 C C . ILE B 1 192 ? -29.224 16.824 16.797 1.00 13.48 38 ILE B C 1
ATOM 4354 O O . ILE B 1 192 ? -28.903 16.990 15.618 1.00 13.19 38 ILE B O 1
ATOM 4359 N N . MET B 1 193 ? -30.305 16.149 17.169 1.00 14.31 39 MET B N 1
ATOM 4360 C CA . MET B 1 193 ? -31.234 15.589 16.200 1.00 15.06 39 MET B CA 1
ATOM 4361 C C . MET B 1 193 ? -32.487 16.445 16.091 1.00 15.15 39 MET B C 1
ATOM 4362 O O . MET B 1 193 ? -33.033 16.892 17.100 1.00 15.72 39 MET B O 1
ATOM 4367 N N . LEU B 1 194 ? -32.934 16.656 14.858 1.00 14.91 40 LEU B N 1
ATOM 4368 C CA . LEU B 1 194 ? -34.283 17.140 14.590 1.00 16.15 40 LEU B CA 1
ATOM 4369 C C . LEU B 1 194 ? -35.272 16.093 15.084 1.00 17.35 40 LEU B C 1
ATOM 4370 O O . LEU B 1 194 ? -34.904 14.933 15.295 1.00 16.67 40 LEU B O 1
ATOM 4375 N N . ASP B 1 195 ? -36.531 16.487 15.247 1.00 19.15 41 ASP B N 1
ATOM 4376 C CA . ASP B 1 195 ? -37.560 15.560 15.725 1.00 20.03 41 ASP B CA 1
ATOM 4377 C C . ASP B 1 195 ? -37.729 14.340 14.806 1.00 20.24 41 ASP B C 1
ATOM 4378 O O . ASP B 1 195 ? -38.145 13.275 15.264 1.00 21.70 41 ASP B O 1
ATOM 4383 N N . ASN B 1 196 ? -37.393 14.493 13.524 1.00 19.77 42 ASN B N 1
ATOM 4384 C CA . ASN B 1 196 ? -37.407 13.372 12.574 1.00 21.05 42 ASN B CA 1
ATOM 4385 C C . ASN B 1 196 ? -36.168 12.466 12.643 1.00 20.57 42 ASN B C 1
ATOM 4386 O O . ASN B 1 196 ? -36.078 11.484 11.906 1.00 22.19 42 ASN B O 1
ATOM 4391 N N . GLY B 1 197 ? -35.211 12.807 13.506 1.00 19.25 43 GLY B N 1
ATOM 4392 C CA . GLY B 1 197 ? -34.012 11.990 13.709 1.00 17.81 43 GLY B CA 1
ATOM 4393 C C . GLY B 1 197 ? -32.773 12.418 12.944 1.00 16.98 43 GLY B C 1
ATOM 4394 O O . GLY B 1 197 ? -31.674 11.939 13.228 1.00 16.78 43 GLY B O 1
ATOM 4395 N N . ASP B 1 198 ? -32.934 13.315 11.974 1.00 16.99 44 ASP B N 1
ATOM 4396 C CA . ASP B 1 198 ? -31.800 13.791 11.185 1.00 16.59 44 ASP B CA 1
ATOM 4397 C C . ASP B 1 198 ? -30.925 14.712 12.035 1.00 15.29 44 ASP B C 1
ATOM 4398 O O . ASP B 1 198 ? -31.436 15.550 12.778 1.00 16.11 44 ASP B O 1
ATOM 4403 N N . ILE B 1 199 ? -29.609 14.550 11.931 1.00 14.06 45 ILE B N 1
ATOM 4404 C CA . ILE B 1 199 ? -28.684 15.358 12.721 1.00 14.04 45 ILE B CA 1
ATOM 4405 C C . ILE B 1 199 ? -28.458 16.727 12.083 1.00 13.74 45 ILE B C 1
ATOM 4406 O O . ILE B 1 199 ? -28.279 16.843 10.868 1.00 13.43 45 ILE B O 1
ATOM 4411 N N . VAL B 1 200 ? -28.467 17.756 12.925 1.00 13.35 46 VAL B N 1
ATOM 4412 C CA . VAL B 1 200 ? -28.100 19.104 12.511 1.00 13.66 46 VAL B CA 1
ATOM 4413 C C . VAL B 1 200 ? -26.903 19.583 13.324 1.00 13.42 46 VAL B C 1
ATOM 4414 O O . VAL B 1 200 ? -26.711 19.177 14.474 1.00 13.62 46 VAL B O 1
ATOM 4418 N N . ARG B 1 201 ? -26.108 20.447 12.703 1.00 13.66 47 ARG B N 1
ATOM 4419 C CA . ARG B 1 201 ? -24.881 20.976 13.275 1.00 14.54 47 ARG B CA 1
ATOM 4420 C C . ARG B 1 201 ? -25.014 22.491 13.363 1.00 14.40 47 ARG B C 1
ATOM 4421 O O . ARG B 1 201 ? -25.402 23.136 12.389 1.00 15.04 47 ARG B O 1
ATOM 4429 N N . SER B 1 202 ? -24.703 23.059 14.524 1.00 13.81 48 SER B N 1
ATOM 4430 C CA . SER B 1 202 ? -24.764 24.510 14.685 1.00 14.43 48 SER B CA 1
ATOM 4431 C C . SER B 1 202 ? -23.591 25.172 13.969 1.00 15.01 48 SER B C 1
ATOM 4432 O O . SER B 1 202 ? -22.445 24.753 14.130 1.00 15.19 48 SER B O 1
ATOM 4435 N N . THR B 1 203 ? -23.884 26.209 13.190 1.00 16.61 49 THR B N 1
ATOM 4436 C CA . THR B 1 203 ? -22.854 26.947 12.463 1.00 17.86 49 THR B CA 1
ATOM 4437 C C . THR B 1 203 ? -22.541 28.291 13.122 1.00 18.65 49 THR B C 1
ATOM 4438 O O . THR B 1 203 ? -21.710 29.051 12.618 1.00 20.77 49 THR B O 1
ATOM 4442 N N . VAL B 1 204 ? -23.195 28.570 14.251 1.00 18.74 50 VAL B N 1
ATOM 4443 C CA . VAL B 1 204 ? -23.005 29.828 14.977 1.00 18.77 50 VAL B CA 1
ATOM 4444 C C . VAL B 1 204 ? -22.822 29.588 16.474 1.00 18.65 50 VAL B C 1
ATOM 4445 O O . VAL B 1 204 ? -23.290 28.586 17.019 1.00 17.77 50 VAL B O 1
ATOM 4449 N N . VAL B 1 205 ? -22.140 30.523 17.130 1.00 18.08 51 VAL B N 1
ATOM 4450 C CA . VAL B 1 205 ? -21.995 30.506 18.587 1.00 18.49 51 VAL B CA 1
ATOM 4451 C C . VAL B 1 205 ? -23.320 30.897 19.237 1.00 12.76 51 VAL B C 1
ATOM 4452 O O . VAL B 1 205 ? -24.160 31.516 18.601 1.00 14.81 51 VAL B O 1
ATOM 4456 N N . ASN B 1 206 ? -23.493 30.527 20.504 1.00 17.16 52 ASN B N 1
ATOM 4457 C CA . ASN B 1 206 ? -24.670 30.929 21.285 1.00 18.91 52 ASN B CA 1
ATOM 4458 C C . ASN B 1 206 ? -25.997 30.634 20.584 1.00 17.86 52 ASN B C 1
ATOM 4459 O O . ASN B 1 206 ? -26.905 31.470 20.581 1.00 19.04 52 ASN B O 1
ATOM 4464 N N . ASN B 1 207 ? -26.113 29.448 19.993 1.00 16.56 53 ASN B N 1
ATOM 4465 C CA . ASN B 1 207 ? -27.303 29.107 19.216 1.00 15.99 53 ASN B CA 1
ATOM 4466 C C . ASN B 1 207 ? -28.460 28.689 20.122 1.00 15.68 53 ASN B C 1
ATOM 4467 O O . ASN B 1 207 ? -28.371 27.696 20.844 1.00 15.21 53 ASN B O 1
ATOM 4472 N N . THR B 1 208 ? -29.544 29.460 20.078 1.00 15.90 54 THR B N 1
ATOM 4473 C CA . THR B 1 208 ? -30.736 29.173 20.867 1.00 16.70 54 THR B CA 1
ATOM 4474 C C . THR B 1 208 ? -31.979 29.046 19.984 1.00 17.53 54 THR B C 1
ATOM 4475 O O . THR B 1 208 ? -33.105 29.092 20.481 1.00 18.68 54 THR B O 1
ATOM 4479 N N . SER B 1 209 ? -31.771 28.882 18.678 1.00 17.57 55 SER B N 1
ATOM 4480 C CA . SER B 1 209 ? -32.872 28.740 17.730 1.00 18.90 55 SER B CA 1
ATOM 4481 C C . SER B 1 209 ? -33.226 27.266 17.558 1.00 17.82 55 SER B C 1
ATOM 4482 O O . SER B 1 209 ? -32.346 26.409 17.485 1.00 17.79 55 SER B O 1
ATOM 4485 N N . ASN B 1 210 ? -34.523 26.984 17.502 1.00 17.72 56 ASN B N 1
ATOM 4486 C CA . ASN B 1 210 ? -35.022 25.627 17.330 1.00 17.15 56 ASN B CA 1
ATOM 4487 C C . ASN B 1 210 ? -34.922 25.215 15.858 1.00 17.29 56 ASN B C 1
ATOM 4488 O O . ASN B 1 210 ? -35.645 25.752 15.017 1.00 17.87 56 ASN B O 1
ATOM 4493 N N . PRO B 1 211 ? -34.039 24.247 15.539 1.00 16.23 57 PRO B N 1
ATOM 4494 C CA . PRO B 1 211 ? -33.842 23.880 14.134 1.00 16.33 57 PRO B CA 1
ATOM 4495 C C . PRO B 1 211 ? -35.065 23.232 13.478 1.00 16.95 57 PRO B C 1
ATOM 4496 O O . PRO B 1 211 ? -35.150 23.199 12.251 1.00 18.56 57 PRO B O 1
ATOM 4500 N N . ASN B 1 212 ? -35.991 22.724 14.291 1.00 17.84 58 ASN B N 1
ATOM 4501 C CA . ASN B 1 212 ? -37.237 22.133 13.791 1.00 18.90 58 ASN B CA 1
ATOM 4502 C C . ASN B 1 212 ? -38.181 23.149 13.152 1.00 20.66 58 ASN B C 1
ATOM 4503 O O . ASN B 1 212 ? -39.002 22.787 12.310 1.00 22.61 58 ASN B O 1
ATOM 4508 N N . VAL B 1 213 ? -38.072 24.410 13.569 1.00 21.93 59 VAL B N 1
ATOM 4509 C CA . VAL B 1 213 ? -38.890 25.494 13.006 1.00 23.61 59 VAL B CA 1
ATOM 4510 C C . VAL B 1 213 ? -38.064 26.590 12.322 1.00 24.68 59 VAL B C 1
ATOM 4511 O O . VAL B 1 213 ? -38.607 27.371 11.539 1.00 27.71 59 VAL B O 1
ATOM 4515 N N . ASP B 1 214 ? -36.763 26.645 12.611 1.00 24.48 60 ASP B N 1
ATOM 4516 C CA . ASP B 1 214 ? -35.885 27.693 12.086 1.00 25.20 60 ASP B CA 1
ATOM 4517 C C . ASP B 1 214 ? -34.466 27.162 11.897 1.00 23.76 60 ASP B C 1
ATOM 4518 O O . ASP B 1 214 ? -33.718 27.022 12.865 1.00 24.25 60 ASP B O 1
ATOM 4523 N N . MET B 1 215 ? -34.094 26.899 10.646 1.00 22.89 61 MET B N 1
ATOM 4524 C CA . MET B 1 215 ? -32.776 26.335 10.331 1.00 23.08 61 MET B CA 1
ATOM 4525 C C . MET B 1 215 ? -31.660 27.380 10.237 1.00 23.64 61 MET B C 1
ATOM 4526 O O . MET B 1 215 ? -30.511 27.034 9.953 1.00 22.72 61 MET B O 1
ATOM 4531 N N . THR B 1 216 ? -31.983 28.650 10.478 1.00 23.74 62 THR B N 1
ATOM 4532 C CA . THR B 1 216 ? -30.954 29.679 10.580 1.00 24.92 62 THR B CA 1
ATOM 4533 C C . THR B 1 216 ? -29.972 29.283 11.683 1.00 22.80 62 THR B C 1
ATOM 4534 O O . THR B 1 216 ? -30.374 29.006 12.817 1.00 24.53 62 THR B O 1
ATOM 4538 N N . GLY B 1 217 ? -28.690 29.240 11.334 1.00 20.76 63 GLY B N 1
ATOM 4539 C CA . GLY B 1 217 ? -27.637 28.872 12.273 1.00 19.22 63 GLY B CA 1
ATOM 4540 C C . GLY B 1 217 ? -27.391 27.376 12.389 1.00 17.67 63 GLY B C 1
ATOM 4541 O O . GLY B 1 217 ? -26.598 26.952 13.228 1.00 16.65 63 GLY B O 1
ATOM 4542 N N . TRP B 1 218 ? -28.061 26.585 11.548 1.00 16.88 64 TRP B N 1
ATOM 4543 C CA . TRP B 1 218 ? -27.915 25.127 11.536 1.00 16.09 64 TRP B CA 1
ATOM 4544 C C . TRP B 1 218 ? -27.718 24.609 10.114 1.00 16.41 64 TRP B C 1
ATOM 4545 O O . TRP B 1 218 ? -28.142 25.242 9.152 1.00 17.86 64 TRP B O 1
ATOM 4556 N N . VAL B 1 219 ? -27.091 23.442 9.991 1.00 16.47 65 VAL B N 1
ATOM 4557 C CA . VAL B 1 219 ? -27.028 22.724 8.715 1.00 16.38 65 VAL B CA 1
ATOM 4558 C C . VAL B 1 219 ? -27.301 21.243 8.948 1.00 16.06 65 VAL B C 1
ATOM 4559 O O . VAL B 1 219 ? -26.956 20.705 10.000 1.00 15.18 65 VAL B O 1
ATOM 4563 N N . LYS B 1 220 ? -27.932 20.598 7.970 1.00 16.89 66 LYS B N 1
ATOM 4564 C CA . LYS B 1 220 ? -28.163 19.156 8.018 1.00 17.33 66 LYS B CA 1
ATOM 4565 C C . LYS B 1 220 ? -26.896 18.432 7.580 1.00 16.87 66 LYS B C 1
ATOM 4566 O O . LYS B 1 220 ? -26.406 18.648 6.472 1.00 17.15 66 LYS B O 1
ATOM 4572 N N . VAL B 1 221 ? -26.374 17.563 8.441 1.00 15.89 67 VAL B N 1
ATOM 4573 C CA . VAL B 1 221 ? -25.080 16.923 8.178 1.00 16.24 67 VAL B CA 1
ATOM 4574 C C . VAL B 1 221 ? -25.149 15.826 7.110 1.00 16.58 67 VAL B C 1
ATOM 4575 O O . VAL B 1 221 ? -24.127 15.470 6.526 1.00 17.53 67 VAL B O 1
ATOM 4579 N N . SER B 1 222 ? -26.343 15.294 6.858 1.00 16.53 68 SER B N 1
ATOM 4580 C CA . SER B 1 222 ? -26.526 14.271 5.824 1.00 17.30 68 SER B CA 1
ATOM 4581 C C . SER B 1 222 ? -26.802 14.872 4.437 1.00 17.76 68 SER B C 1
ATOM 4582 O O . SER B 1 222 ? -27.110 14.145 3.496 1.00 19.44 68 SER B O 1
ATOM 4585 N N . SER B 1 223 ? -26.702 16.193 4.312 1.00 17.27 69 SER B N 1
ATOM 4586 C CA . SER B 1 223 ? -26.880 16.848 3.020 1.00 17.27 69 SER B CA 1
ATOM 4587 C C . SER B 1 223 ? -25.572 16.850 2.240 1.00 17.26 69 SER B C 1
ATOM 4588 O O . SER B 1 223 ? -24.495 16.976 2.823 1.00 16.98 69 SER B O 1
ATOM 4591 N N . VAL B 1 224 ? -25.669 16.729 0.918 1.00 16.67 70 VAL B N 1
ATOM 4592 C CA . VAL B 1 224 ? -24.477 16.651 0.066 1.00 16.99 70 VAL B CA 1
ATOM 4593 C C . VAL B 1 224 ? -23.692 17.967 0.011 1.00 16.89 70 VAL B C 1
ATOM 4594 O O . VAL B 1 224 ? -22.545 17.987 -0.428 1.00 16.98 70 VAL B O 1
ATOM 4598 N N . SER B 1 225 ? -24.306 19.056 0.466 1.00 16.39 71 SER B N 1
ATOM 4599 C CA . SER B 1 225 ? -23.589 20.315 0.675 1.00 17.44 71 SER B CA 1
ATOM 4600 C C . SER B 1 225 ? -22.615 20.237 1.861 1.00 17.66 71 SER B C 1
ATOM 4601 O O . SER B 1 225 ? -21.766 21.114 2.023 1.00 19.10 71 SER B O 1
ATOM 4604 N N . GLN B 1 226 ? -22.750 19.194 2.683 1.00 17.26 72 GLN B N 1
ATOM 4605 C CA . GLN B 1 226 ? -21.893 18.973 3.850 1.00 17.55 72 GLN B CA 1
ATOM 4606 C C . GLN B 1 226 ? -21.008 17.733 3.695 1.00 17.87 72 GLN B C 1
ATOM 4607 O O . GLN B 1 226 ? -20.359 17.305 4.653 1.00 19.33 72 GLN B O 1
ATOM 4613 N N . ILE B 1 227 ? -20.982 17.172 2.487 1.00 17.07 73 ILE B N 1
ATOM 4614 C CA . ILE B 1 227 ? -20.162 16.005 2.162 1.00 17.63 73 ILE B CA 1
ATOM 4615 C C . ILE B 1 227 ? -19.136 16.451 1.130 1.00 17.64 73 ILE B C 1
ATOM 4616 O O . ILE B 1 227 ? -19.483 17.166 0.195 1.00 16.56 73 ILE B O 1
ATOM 4621 N N . PHE B 1 228 ? -17.884 16.028 1.295 1.00 18.32 74 PHE B N 1
ATOM 4622 C CA . PHE B 1 228 ? -16.788 16.512 0.456 1.00 18.80 74 PHE B CA 1
ATOM 4623 C C . PHE B 1 228 ? -16.029 15.386 -0.231 1.00 17.63 74 PHE B C 1
ATOM 4624 O O . PHE B 1 228 ? -15.833 14.317 0.345 1.00 17.81 74 PHE B O 1
ATOM 4632 N N . ASP B 1 229 ? -15.610 15.636 -1.469 1.00 16.59 75 ASP B N 1
ATOM 4633 C CA . ASP B 1 229 ? -14.662 14.764 -2.150 1.00 16.37 75 ASP B CA 1
ATOM 4634 C C . ASP B 1 229 ? -13.281 15.389 -1.989 1.00 17.55 75 ASP B C 1
ATOM 4635 O O . ASP B 1 229 ? -12.970 16.397 -2.625 1.00 17.58 75 ASP B O 1
ATOM 4640 N N . GLU B 1 230 ? -12.464 14.787 -1.124 1.00 18.50 76 GLU B N 1
ATOM 4641 C CA . GLU B 1 230 ? -11.150 15.336 -0.769 1.00 19.17 76 GLU B CA 1
ATOM 4642 C C . GLU B 1 230 ? -10.183 15.389 -1.949 1.00 19.20 76 GLU B C 1
ATOM 4643 O O . GLU B 1 230 ? -9.227 16.162 -1.936 1.00 20.62 76 GLU B O 1
ATOM 4649 N N . THR B 1 231 ? -10.426 14.560 -2.960 1.00 19.03 77 THR B N 1
ATOM 4650 C CA . THR B 1 231 ? -9.631 14.583 -4.182 1.00 19.40 77 THR B CA 1
ATOM 4651 C C . THR B 1 231 ? -9.692 15.952 -4.875 1.00 18.98 77 THR B C 1
ATOM 4652 O O . THR B 1 231 ? -8.706 16.398 -5.463 1.00 21.44 77 THR B O 1
ATOM 4656 N N . TYR B 1 232 ? -10.845 16.614 -4.787 1.00 18.13 78 TYR B N 1
ATOM 4657 C CA . TYR B 1 232 ? -11.064 17.917 -5.421 1.00 18.72 78 TYR B CA 1
ATOM 4658 C C . TYR B 1 232 ? -11.260 19.066 -4.431 1.00 19.24 78 TYR B C 1
ATOM 4659 O O . TYR B 1 232 ? -11.231 20.233 -4.825 1.00 20.81 78 TYR B O 1
ATOM 4668 N N . ASN B 1 233 ? -11.451 18.739 -3.154 1.00 19.92 79 ASN B N 1
ATOM 4669 C CA . ASN B 1 233 ? -11.820 19.721 -2.136 1.00 20.88 79 ASN B CA 1
ATOM 4670 C C . ASN B 1 233 ? -13.063 20.516 -2.541 1.00 20.10 79 ASN B C 1
ATOM 4671 O O . ASN B 1 233 ? -13.089 21.746 -2.479 1.00 20.74 79 ASN B O 1
ATOM 4676 N N . ILE B 1 234 ? -14.089 19.792 -2.973 1.00 18.69 80 ILE B N 1
ATOM 4677 C CA . ILE B 1 234 ? -15.380 20.387 -3.303 1.00 18.67 80 ILE B CA 1
ATOM 4678 C C . ILE B 1 234 ? -16.471 19.512 -2.715 1.00 17.18 80 ILE B C 1
ATOM 4679 O O . ILE B 1 234 ? -16.235 18.345 -2.394 1.00 18.13 80 ILE B O 1
ATOM 4684 N N . THR B 1 235 ? -17.666 20.070 -2.589 1.00 16.00 81 THR B N 1
ATOM 4685 C CA . THR B 1 235 ? -18.789 19.318 -2.053 1.00 16.16 81 THR B CA 1
ATOM 4686 C C . THR B 1 235 ? -19.358 18.363 -3.090 1.00 15.17 81 THR B C 1
ATOM 4687 O O . THR B 1 235 ? -19.223 18.575 -4.299 1.00 14.06 81 THR B O 1
ATOM 4691 N N . GLN B 1 236 ? -20.018 17.318 -2.606 1.00 14.66 82 GLN B N 1
ATOM 4692 C CA . GLN B 1 236 ? -20.754 16.416 -3.477 1.00 15.06 82 GLN B CA 1
ATOM 4693 C C . GLN B 1 236 ? -21.848 17.171 -4.243 1.00 15.20 82 GLN B C 1
ATOM 4694 O O . GLN B 1 236 ? -22.176 16.808 -5.374 1.00 15.35 82 GLN B O 1
ATOM 4700 N N . SER B 1 237 ? -22.397 18.221 -3.631 1.00 15.55 83 SER B N 1
ATOM 4701 C CA . SER B 1 237 ? -23.384 19.078 -4.292 1.00 16.34 83 SER B CA 1
ATOM 4702 C C . SER B 1 237 ? -22.875 19.595 -5.641 1.00 15.72 83 SER B C 1
ATOM 4703 O O . SER B 1 237 ? -23.608 19.589 -6.629 1.00 16.83 83 SER B O 1
ATOM 4706 N N . VAL B 1 238 ? -21.620 20.037 -5.676 1.00 15.64 84 VAL B N 1
ATOM 4707 C CA . VAL B 1 238 ? -21.004 20.519 -6.913 1.00 16.22 84 VAL B CA 1
ATOM 4708 C C . VAL B 1 238 ? -20.859 19.383 -7.925 1.00 15.84 84 VAL B C 1
ATOM 4709 O O . VAL B 1 238 ? -21.191 19.546 -9.102 1.00 15.80 84 VAL B O 1
ATOM 4713 N N . ILE B 1 239 ? -20.373 18.233 -7.465 1.00 15.74 85 ILE B N 1
ATOM 4714 C CA . ILE B 1 239 ? -20.208 17.068 -8.335 1.00 15.62 85 ILE B CA 1
ATOM 4715 C C . ILE B 1 239 ? -21.552 16.633 -8.936 1.00 15.52 85 ILE B C 1
ATOM 4716 O O . ILE B 1 239 ? -21.609 16.220 -10.095 1.00 16.12 85 ILE B O 1
ATOM 4721 N N . ASN B 1 240 ? -22.630 16.764 -8.164 1.00 15.30 86 ASN B N 1
ATOM 4722 C CA . ASN B 1 240 ? -23.976 16.439 -8.647 1.00 14.97 86 ASN B CA 1
ATOM 4723 C C . ASN B 1 240 ? -24.516 17.405 -9.710 1.00 15.19 86 ASN B C 1
ATOM 4724 O O . ASN B 1 240 ? -25.616 17.208 -10.225 1.00 17.37 86 ASN B O 1
ATOM 4729 N N . GLY B 1 241 ? -23.761 18.456 -10.018 1.00 14.72 87 GLY B N 1
ATOM 4730 C CA . GLY B 1 241 ? -24.075 19.330 -11.144 1.00 14.46 87 GLY B CA 1
ATOM 4731 C C . GLY B 1 241 ? -23.469 18.876 -12.464 1.00 14.52 87 GLY B C 1
ATOM 4732 O O . GLY B 1 241 ? -23.704 19.499 -13.494 1.00 15.45 87 GLY B O 1
ATOM 4733 N N . ASN B 1 242 ? -22.691 17.794 -12.448 1.00 14.30 88 ASN B N 1
ATOM 4734 C CA . ASN B 1 242 ? -22.041 17.302 -13.670 1.00 13.60 88 ASN B CA 1
ATOM 4735 C C . ASN B 1 242 ? -23.019 16.716 -14.681 1.00 13.82 88 ASN B C 1
ATOM 4736 O O . ASN B 1 242 ? -22.880 16.935 -15.884 1.00 14.17 88 ASN B O 1
ATOM 4741 N N . LEU B 1 243 ? -23.992 15.960 -14.184 1.00 14.43 89 LEU B N 1
ATOM 4742 C CA . LEU B 1 243 ? -25.013 15.343 -15.023 1.00 14.24 89 LEU B CA 1
ATOM 4743 C C . LEU B 1 243 ? -26.331 15.328 -14.264 1.00 14.29 89 LEU B C 1
ATOM 4744 O O . LEU B 1 243 ? -26.414 14.769 -13.172 1.00 15.29 89 LEU B O 1
ATOM 4749 N N . ILE B 1 244 ? -27.344 15.961 -14.850 1.00 13.49 90 ILE B N 1
ATOM 4750 C CA . ILE B 1 244 ? -28.685 16.028 -14.279 1.00 13.04 90 ILE B CA 1
ATOM 4751 C C . ILE B 1 244 ? -29.640 15.368 -15.271 1.00 12.92 90 ILE B C 1
ATOM 4752 O O . ILE B 1 244 ? -29.566 15.622 -16.471 1.00 12.72 90 ILE B O 1
ATOM 4757 N N . THR B 1 245 ? -30.523 14.509 -14.769 1.00 13.23 91 THR B N 1
ATOM 4758 C CA . THR B 1 245 ? -31.494 13.805 -15.609 1.00 13.03 91 THR B CA 1
ATOM 4759 C C . THR B 1 245 ? -32.894 13.950 -15.027 1.00 13.00 91 THR B C 1
ATOM 4760 O O . THR B 1 245 ? -33.078 14.546 -13.967 1.00 13.37 91 THR B O 1
ATOM 4764 N N . VAL B 1 246 ? -33.881 13.392 -15.721 1.00 13.54 92 VAL B N 1
ATOM 4765 C CA . VAL B 1 246 ? -35.251 13.383 -15.210 1.00 13.59 92 VAL B CA 1
ATOM 4766 C C . VAL B 1 246 ? -35.368 12.650 -13.867 1.00 14.14 92 VAL B C 1
ATOM 4767 O O . VAL B 1 246 ? -36.276 12.931 -13.089 1.00 14.24 92 VAL B O 1
ATOM 4771 N N . ASP B 1 247 ? -34.446 11.725 -13.591 1.00 14.61 93 ASP B N 1
ATOM 4772 C CA . ASP B 1 247 ? -34.419 11.030 -12.299 1.00 14.61 93 ASP B CA 1
ATOM 4773 C C . ASP B 1 247 ? -34.235 12.001 -11.131 1.00 14.66 93 ASP B C 1
ATOM 4774 O O . ASP B 1 247 ? -34.750 11.761 -10.038 1.00 15.53 93 ASP B O 1
ATOM 4779 N N . ASN B 1 248 ? -33.518 13.101 -11.369 1.00 14.64 94 ASN B N 1
ATOM 4780 C CA . ASN B 1 248 ? -33.325 14.132 -10.346 1.00 14.72 94 ASN B CA 1
ATOM 4781 C C . ASN B 1 248 ? -34.647 14.755 -9.914 1.00 14.91 94 ASN B C 1
ATOM 4782 O O . ASN B 1 248 ? -34.749 15.282 -8.812 1.00 16.36 94 ASN B O 1
ATOM 4787 N N . PHE B 1 249 ? -35.643 14.699 -10.795 1.00 14.94 95 PHE B N 1
ATOM 4788 C CA . PHE B 1 249 ? -36.934 15.337 -10.569 1.00 15.66 95 PHE B CA 1
ATOM 4789 C C . PHE B 1 249 ? -38.044 14.329 -10.273 1.00 15.90 95 PHE B C 1
ATOM 4790 O O . PHE B 1 249 ? -39.229 14.655 -10.361 1.00 17.43 95 PHE B O 1
ATOM 4798 N N . GLY B 1 250 ? -37.651 13.112 -9.903 1.00 16.05 96 GLY B N 1
ATOM 4799 C CA . GLY B 1 250 ? -38.589 12.100 -9.424 1.00 16.10 96 GLY B CA 1
ATOM 4800 C C . GLY B 1 250 ? -39.120 11.124 -10.458 1.00 16.58 96 GLY B C 1
ATOM 4801 O O . GLY B 1 250 ? -40.053 10.374 -10.168 1.00 18.40 96 GLY B O 1
ATOM 4802 N N . ALA B 1 251 ? -38.539 11.115 -11.659 1.00 16.25 97 ALA B N 1
ATOM 4803 C CA . ALA B 1 251 ? -38.918 10.131 -12.673 1.00 16.67 97 ALA B CA 1
ATOM 4804 C C . ALA B 1 251 ? -38.538 8.734 -12.194 1.00 17.60 97 ALA B C 1
ATOM 4805 O O . ALA B 1 251 ? -37.446 8.532 -11.665 1.00 18.60 97 ALA B O 1
ATOM 4807 N N . LYS B 1 252 ? -39.445 7.778 -12.375 1.00 17.52 98 LYS B N 1
ATOM 4808 C CA . LYS B 1 252 ? -39.227 6.402 -11.929 1.00 19.28 98 LYS B CA 1
ATOM 4809 C C . LYS B 1 252 ? -38.683 5.484 -13.022 1.00 19.47 98 LYS B C 1
ATOM 4810 O O . LYS B 1 252 ? -37.924 4.561 -12.730 1.00 21.84 98 LYS B O 1
ATOM 4816 N N . GLY B 1 253 ? -39.075 5.726 -14.272 1.00 18.67 99 GLY B N 1
ATOM 4817 C CA . GLY B 1 253 ? -38.655 4.879 -15.390 1.00 18.28 99 GLY B CA 1
ATOM 4818 C C . GLY B 1 253 ? -38.892 3.407 -15.110 1.00 18.43 99 GLY B C 1
ATOM 4819 O O . GLY B 1 253 ? -38.023 2.572 -15.356 1.00 19.17 99 GLY B O 1
ATOM 4820 N N . ASP B 1 254 ? -40.078 3.093 -14.594 1.00 18.83 100 ASP B N 1
ATOM 4821 C CA . ASP B 1 254 ? -40.380 1.746 -14.099 1.00 19.62 100 ASP B CA 1
ATOM 4822 C C . ASP B 1 254 ? -41.403 0.998 -14.959 1.00 20.55 100 ASP B C 1
ATOM 4823 O O . ASP B 1 254 ? -41.875 -0.073 -14.573 1.00 21.81 100 ASP B O 1
ATOM 4828 N N . GLY B 1 255 ? -41.749 1.564 -16.113 1.00 20.01 101 GLY B N 1
ATOM 4829 C CA . GLY B 1 255 ? -42.697 0.938 -17.033 1.00 20.59 101 GLY B CA 1
ATOM 4830 C C . GLY B 1 255 ? -44.161 1.032 -16.631 1.00 21.60 101 GLY B C 1
ATOM 4831 O O . GLY B 1 255 ? -45.020 0.475 -17.313 1.00 22.57 101 GLY B O 1
ATOM 4832 N N . VAL B 1 256 ? -44.451 1.747 -15.541 1.00 21.38 102 VAL B N 1
ATOM 4833 C CA . VAL B 1 256 ? -45.818 1.853 -15.008 1.00 22.44 102 VAL B CA 1
ATOM 4834 C C . VAL B 1 256 ? -46.173 3.289 -14.615 1.00 22.16 102 VAL B C 1
ATOM 4835 O O . VAL B 1 256 ? -47.195 3.822 -15.046 1.00 22.52 102 VAL B O 1
ATOM 4839 N N . THR B 1 257 ? -45.333 3.897 -13.781 1.00 21.63 103 THR B N 1
ATOM 4840 C CA . THR B 1 257 ? -45.588 5.228 -13.228 1.00 21.70 103 THR B CA 1
ATOM 4841 C C . THR B 1 257 ? -45.497 6.321 -14.291 1.00 20.49 103 THR B C 1
ATOM 4842 O O . THR B 1 257 ? -44.545 6.355 -15.065 1.00 19.71 103 THR B O 1
ATOM 4846 N N . ASP B 1 258 ? -46.480 7.218 -14.313 1.00 20.05 104 ASP B N 1
ATOM 4847 C CA . ASP B 1 258 ? -46.447 8.376 -15.204 1.00 20.08 104 ASP B CA 1
ATOM 4848 C C . ASP B 1 258 ? -45.358 9.345 -14.747 1.00 19.93 104 ASP B C 1
ATOM 4849 O O . ASP B 1 258 ? -45.430 9.894 -13.649 1.00 20.71 104 ASP B O 1
ATOM 4854 N N . ASP B 1 259 ? -44.353 9.543 -15.597 1.00 18.80 105 ASP B N 1
ATOM 4855 C CA . ASP B 1 259 ? -43.234 10.438 -15.291 1.00 17.78 105 ASP B CA 1
ATOM 4856 C C . ASP B 1 259 ? -43.376 11.826 -15.921 1.00 17.61 105 ASP B C 1
ATOM 4857 O O . ASP B 1 259 ? -42.449 12.630 -15.843 1.00 17.43 105 ASP B O 1
ATOM 4862 N N . SER B 1 260 ? -44.529 12.123 -16.521 1.00 18.29 106 SER B N 1
ATOM 4863 C CA . SER B 1 260 ? -44.699 13.382 -17.255 1.00 18.62 106 SER B CA 1
ATOM 4864 C C . SER B 1 260 ? -44.430 14.622 -16.394 1.00 17.95 106 SER B C 1
ATOM 4865 O O . SER B 1 260 ? -43.780 15.561 -16.855 1.00 17.45 106 SER B O 1
ATOM 4868 N N . ALA B 1 261 ? -44.910 14.620 -15.151 1.00 18.19 107 ALA B N 1
ATOM 4869 C CA . ALA B 1 261 ? -44.683 15.750 -14.243 1.00 18.18 107 ALA B CA 1
ATOM 4870 C C . ALA B 1 261 ? -43.195 15.948 -13.942 1.00 16.93 107 ALA B C 1
ATOM 4871 O O . ALA B 1 261 ? -42.722 17.079 -13.875 1.00 17.34 107 ALA B O 1
ATOM 4873 N N . ALA B 1 262 ? -42.465 14.847 -13.773 1.00 16.56 108 ALA B N 1
ATOM 4874 C CA . ALA B 1 262 ? -41.017 14.899 -13.539 1.00 16.87 108 ALA B CA 1
ATOM 4875 C C . ALA B 1 262 ? -40.269 15.456 -14.753 1.00 16.27 1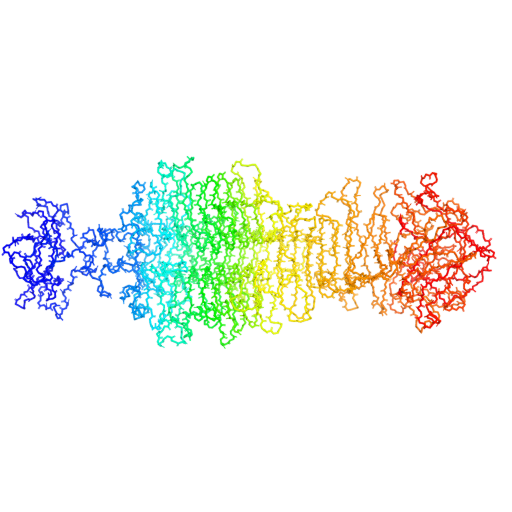08 ALA B C 1
ATOM 4876 O O . ALA B 1 262 ? -39.346 16.260 -14.609 1.00 17.00 108 ALA B O 1
ATOM 4878 N N . PHE B 1 263 ? -40.671 15.022 -15.944 1.00 16.03 109 PHE B N 1
ATOM 4879 C CA . PHE B 1 263 ? -40.103 15.548 -17.187 1.00 15.12 109 PHE B CA 1
ATOM 4880 C C . PHE B 1 263 ? -40.369 17.047 -17.299 1.00 14.70 109 PHE B C 1
ATOM 4881 O O . PHE B 1 263 ? -39.482 17.812 -17.672 1.00 14.77 109 PHE B O 1
ATOM 4889 N N . GLN B 1 264 ? -41.589 17.468 -16.970 1.00 14.63 110 GLN B N 1
ATOM 4890 C CA . GLN B 1 264 ? -41.924 18.889 -17.027 1.00 14.77 110 GLN B CA 1
ATOM 4891 C C . GLN B 1 264 ? -41.143 19.699 -15.992 1.00 14.90 110 GLN B C 1
ATOM 4892 O O . GLN B 1 264 ? -40.683 20.804 -16.282 1.00 15.46 110 GLN B O 1
ATOM 4898 N N . ALA B 1 265 ? -40.998 19.147 -14.789 1.00 15.37 111 ALA B N 1
ATOM 4899 C CA . ALA B 1 265 ? -40.215 19.790 -13.735 1.00 15.86 111 ALA B CA 1
ATOM 4900 C C . ALA B 1 265 ? -38.772 20.002 -14.185 1.00 15.53 111 ALA B C 1
ATOM 4901 O O . ALA B 1 265 ? -38.183 21.050 -13.930 1.00 15.91 111 ALA B O 1
ATOM 4903 N N . TYR B 1 266 ? -38.212 19.002 -14.860 1.00 15.21 112 TYR B N 1
ATOM 4904 C CA . TYR B 1 266 ? -36.868 19.114 -15.419 1.00 14.44 112 TYR B CA 1
ATOM 4905 C C . TYR B 1 266 ? -36.773 20.306 -16.372 1.00 14.43 112 TYR B C 1
ATOM 4906 O O . TYR B 1 266 ? -35.851 21.114 -16.281 1.00 14.07 112 TYR B O 1
ATOM 4915 N N . CYS B 1 267 ? -37.732 20.404 -17.287 1.00 14.86 113 CYS B N 1
ATOM 4916 C CA . CYS B 1 267 ? -37.723 21.453 -18.304 1.00 16.03 113 CYS B CA 1
ATOM 4917 C C . CYS B 1 267 ? -38.004 22.840 -17.730 1.00 16.52 113 CYS B C 1
ATOM 4918 O O . CYS B 1 267 ? -37.582 23.841 -18.305 1.00 16.52 113 CYS B O 1
ATOM 4921 N N . ASP B 1 268 ? -38.709 22.890 -16.598 1.00 17.29 114 ASP B N 1
ATOM 4922 C CA . ASP B 1 268 ? -39.010 24.150 -15.915 1.00 17.99 114 ASP B CA 1
ATOM 4923 C C . ASP B 1 268 ? -37.922 24.581 -14.925 1.00 17.52 114 ASP B C 1
ATOM 4924 O O . ASP B 1 268 ? -37.956 25.704 -14.425 1.00 18.99 114 ASP B O 1
ATOM 4929 N N . SER B 1 269 ? -36.962 23.698 -14.650 1.00 17.37 115 SER B N 1
ATOM 4930 C CA . SER B 1 269 ? -35.945 23.942 -13.621 1.00 17.40 115 SER B CA 1
ATOM 4931 C C . SER B 1 269 ? -34.876 24.938 -14.058 1.00 17.29 115 SER B C 1
ATOM 4932 O O . SER B 1 269 ? -34.469 24.956 -15.218 1.00 17.65 115 SER B O 1
ATOM 4935 N N . ALA B 1 270 ? -34.403 25.733 -13.100 1.00 17.84 116 ALA B N 1
ATOM 4936 C CA . ALA B 1 270 ? -33.306 26.678 -13.310 1.00 18.69 116 ALA B CA 1
ATOM 4937 C C . ALA B 1 270 ? -31.941 25.997 -13.400 1.00 17.80 116 ALA B C 1
ATOM 4938 O O . ALA B 1 270 ? -30.956 26.632 -13.771 1.00 19.80 116 ALA B O 1
ATOM 4940 N N . LEU B 1 271 ? -31.883 24.715 -13.050 1.00 16.44 117 LEU B N 1
ATOM 4941 C CA . LEU B 1 271 ? -30.609 24.016 -12.884 1.00 16.90 117 LEU B CA 1
ATOM 4942 C C . LEU B 1 271 ? -30.188 23.207 -14.106 1.00 14.85 117 LEU B C 1
ATOM 4943 O O . LEU B 1 271 ? -29.033 22.802 -14.207 1.00 14.16 117 LEU B O 1
ATOM 4948 N N . THR B 1 272 ? -31.118 22.968 -15.025 1.00 14.05 118 THR B N 1
ATOM 4949 C CA . THR B 1 272 ? -30.871 22.071 -16.154 1.00 13.51 118 THR B CA 1
ATOM 4950 C C . THR B 1 272 ? -30.339 22.815 -17.383 1.00 13.68 118 THR B C 1
ATOM 4951 O O . THR B 1 272 ? -30.615 24.003 -17.579 1.00 13.57 118 THR B O 1
ATOM 4955 N N . GLY B 1 273 ? -29.566 22.105 -18.201 1.00 13.54 119 GLY B N 1
ATOM 4956 C CA . GLY B 1 273 ? -28.888 22.698 -19.354 1.00 13.31 119 GLY B CA 1
ATOM 4957 C C . GLY B 1 273 ? -29.694 22.670 -20.637 1.00 13.37 119 GLY B C 1
ATOM 4958 O O . GLY B 1 273 ? -30.929 22.689 -20.614 1.00 13.96 119 GLY B O 1
ATOM 4959 N N . GLN B 1 274 ? -28.985 22.617 -21.763 1.00 12.76 120 GLN B N 1
ATOM 4960 C CA . GLN B 1 274 ? -29.611 22.696 -23.085 1.00 13.06 120 GLN B CA 1
ATOM 4961 C C . GLN B 1 274 ? -30.598 21.572 -23.372 1.00 12.81 120 GLN B C 1
ATOM 4962 O O . GLN B 1 274 ? -31.586 21.787 -24.064 1.00 13.33 120 GLN B O 1
ATOM 4968 N N . ASN B 1 275 ? -30.311 20.376 -22.865 1.00 12.77 121 ASN B N 1
ATOM 4969 C CA . ASN B 1 275 ? -31.078 19.183 -23.204 1.00 12.81 121 ASN B CA 1
ATOM 4970 C C . ASN B 1 275 ? -31.664 18.498 -21.990 1.00 12.59 121 ASN B C 1
ATOM 4971 O O . ASN B 1 275 ? -31.169 18.668 -20.871 1.00 13.54 121 ASN B O 1
ATOM 4976 N N . LEU B 1 276 ? -32.735 17.742 -22.229 1.00 12.31 122 LEU B N 1
ATOM 4977 C CA . LEU B 1 276 ? -33.280 16.808 -21.257 1.00 12.71 122 LEU B CA 1
ATOM 4978 C C . LEU B 1 276 ? -32.569 15.470 -21.421 1.00 12.93 122 LEU B C 1
ATOM 4979 O O . LEU B 1 276 ? -32.388 14.997 -22.544 1.00 13.10 122 LEU B O 1
ATOM 4984 N N . TYR B 1 277 ? -32.163 14.880 -20.298 1.00 12.97 123 TYR B N 1
ATOM 4985 C CA . TYR B 1 277 ? -31.470 13.593 -20.282 1.00 13.47 123 TYR B CA 1
ATOM 4986 C C . TYR B 1 277 ? -32.262 12.562 -19.498 1.00 13.41 123 TYR B C 1
ATOM 4987 O O . TYR B 1 277 ? -32.896 12.884 -18.491 1.00 12.88 123 TYR B O 1
ATOM 4996 N N . LEU B 1 278 ? -32.221 11.321 -19.970 1.00 14.21 124 LEU B N 1
ATOM 4997 C CA . LEU B 1 278 ? -32.762 10.193 -19.228 1.00 14.92 124 LEU B CA 1
ATOM 4998 C C . LEU B 1 278 ? -31.689 9.609 -18.319 1.00 15.39 124 LEU B C 1
ATOM 4999 O O . LEU B 1 278 ? -30.493 9.789 -18.559 1.00 16.69 124 LEU B O 1
ATOM 5004 N N . GLY B 1 279 ? -32.127 8.913 -17.272 1.00 15.32 125 GLY B N 1
ATOM 5005 C CA . GLY B 1 279 ? -31.222 8.174 -16.395 1.00 15.26 125 GLY B CA 1
ATOM 5006 C C . GLY B 1 279 ? -30.671 6.939 -17.085 1.00 14.40 125 GLY B C 1
ATOM 5007 O O . GLY B 1 279 ? -31.076 6.615 -18.202 1.00 14.36 125 GLY B O 1
ATOM 5008 N N . ALA B 1 280 ? -29.757 6.241 -16.416 1.00 14.23 126 ALA B N 1
ATOM 5009 C CA . ALA B 1 280 ? -29.027 5.132 -17.036 1.00 15.06 126 ALA B CA 1
ATOM 5010 C C . ALA B 1 280 ? -29.950 4.032 -17.542 1.00 15.23 126 ALA B C 1
ATOM 5011 O O . ALA B 1 280 ? -29.833 3.594 -18.686 1.00 15.25 126 ALA B O 1
ATOM 5013 N N . LYS B 1 281 ? -30.862 3.591 -16.682 1.00 15.43 127 LYS B N 1
ATOM 5014 C CA . LYS B 1 281 ? -31.813 2.544 -17.031 1.00 16.38 127 LYS B CA 1
ATOM 5015 C C . LYS B 1 281 ? -33.223 3.025 -16.743 1.00 16.33 127 LYS B C 1
ATOM 5016 O O . LYS B 1 281 ? -33.491 3.577 -15.676 1.00 16.17 127 LYS B O 1
ATOM 5022 N N . GLY B 1 282 ? -34.131 2.815 -17.687 1.00 15.15 128 GLY B N 1
ATOM 5023 C CA . GLY B 1 282 ? -35.527 3.115 -17.429 1.00 16.02 128 GLY B CA 1
ATOM 5024 C C . GLY B 1 282 ? -36.424 3.099 -18.643 1.00 15.72 128 GLY B C 1
ATOM 5025 O O . GLY B 1 282 ? -36.048 3.566 -19.719 1.00 15.45 128 GLY B O 1
ATOM 5026 N N . ARG B 1 283 ? -37.617 2.550 -18.447 1.00 16.03 129 ARG B N 1
ATOM 5027 C CA . ARG B 1 283 ? -38.698 2.623 -19.409 1.00 15.39 129 ARG B CA 1
ATOM 5028 C C . ARG B 1 283 ? -39.644 3.690 -18.877 1.00 15.31 129 ARG B C 1
ATOM 5029 O O . ARG B 1 283 ? -40.443 3.436 -17.971 1.00 16.09 129 ARG B O 1
ATOM 5037 N N . TYR B 1 284 ? -39.519 4.896 -19.421 1.00 14.60 130 TYR B N 1
ATOM 5038 C CA . TYR B 1 284 ? -40.178 6.074 -18.865 1.00 14.67 130 TYR B CA 1
ATOM 5039 C C . TYR B 1 284 ? -41.562 6.273 -19.470 1.00 15.63 130 TYR B C 1
ATOM 5040 O O . TYR B 1 284 ? -41.687 6.612 -20.646 1.00 15.80 130 TYR B O 1
ATOM 5049 N N . ILE B 1 285 ? -42.597 6.058 -18.660 1.00 16.43 131 ILE B N 1
ATOM 5050 C CA . ILE B 1 285 ? -43.977 6.202 -19.122 1.00 16.74 131 ILE B CA 1
ATOM 5051 C C . ILE B 1 285 ? -44.385 7.670 -19.110 1.00 16.63 131 ILE B C 1
ATOM 5052 O O . ILE B 1 285 ? -44.150 8.379 -18.129 1.00 17.16 131 ILE B O 1
ATOM 5057 N N . LEU B 1 286 ? -44.998 8.114 -20.205 1.00 17.20 132 LEU B N 1
ATOM 5058 C CA . LEU B 1 286 ? -45.564 9.456 -20.302 1.00 17.68 132 LEU B CA 1
ATOM 5059 C C . LEU B 1 286 ? -47.038 9.358 -20.665 1.00 18.21 132 LEU B C 1
ATOM 5060 O O . LEU B 1 286 ? -47.382 8.819 -21.716 1.00 18.44 132 LEU B O 1
ATOM 5065 N N . LYS B 1 287 ? -47.902 9.875 -19.792 1.00 19.02 133 LYS B N 1
ATOM 5066 C CA . LYS B 1 287 ? -49.351 9.878 -20.030 1.00 19.05 133 LYS B CA 1
ATOM 5067 C C . LYS B 1 287 ? -49.895 11.274 -20.334 1.00 19.35 133 LYS B C 1
ATOM 5068 O O . LYS B 1 287 ? -51.088 11.437 -20.604 1.00 21.02 133 LYS B O 1
ATOM 5074 N N . ASN B 1 288 ? -49.025 12.278 -20.282 1.00 19.04 134 ASN B N 1
ATOM 5075 C CA . ASN B 1 288 ? -49.404 13.656 -20.564 1.00 19.50 134 ASN B CA 1
ATOM 5076 C C . ASN B 1 288 ? -48.340 14.324 -21.423 1.00 18.97 134 ASN B C 1
ATOM 5077 O O . ASN B 1 288 ? -47.172 13.930 -21.397 1.00 18.87 134 ASN B O 1
ATOM 5082 N N . GLN B 1 289 ? -48.757 15.330 -22.184 1.00 18.32 135 GLN B N 1
ATOM 5083 C CA . GLN B 1 289 ? -47.852 16.076 -23.047 1.00 17.49 135 GLN B CA 1
ATOM 5084 C C . GLN B 1 289 ? -46.779 16.768 -22.217 1.00 17.69 135 GLN B C 1
ATOM 5085 O O . GLN B 1 289 ? -47.066 17.305 -21.146 1.00 18.41 135 GLN B O 1
ATOM 5091 N N . VAL B 1 290 ? -45.545 16.735 -22.713 1.00 17.00 136 VAL B N 1
ATOM 5092 C CA . VAL B 1 290 ? -44.429 17.438 -22.093 1.00 16.67 136 VAL B CA 1
ATOM 5093 C C . VAL B 1 290 ? -44.029 18.603 -22.990 1.00 15.15 136 VAL B C 1
ATOM 5094 O O . VAL B 1 290 ? -43.827 18.425 -24.191 1.00 14.98 136 VAL B O 1
ATOM 5098 N N . ASP B 1 291 ? -43.930 19.791 -22.402 1.00 15.53 137 ASP B N 1
ATOM 5099 C CA . ASP B 1 291 ? -43.423 20.970 -23.091 1.00 15.75 137 ASP B CA 1
ATOM 5100 C C . ASP B 1 291 ? -41.936 21.087 -22.768 1.00 15.15 137 ASP B C 1
ATOM 5101 O O . ASP B 1 291 ? -41.562 21.401 -21.637 1.00 14.96 137 ASP B O 1
ATOM 5106 N N . LEU B 1 292 ? -41.093 20.814 -23.762 1.00 14.20 138 LEU B N 1
ATOM 5107 C CA . LEU B 1 292 ? -39.641 20.821 -23.573 1.00 13.94 138 LEU B CA 1
ATOM 5108 C C . LEU B 1 292 ? -39.059 22.213 -23.317 1.00 14.54 138 LEU B C 1
ATOM 5109 O O . LEU B 1 292 ? -37.908 22.328 -22.910 1.00 14.89 138 LEU B O 1
ATOM 5114 N N . LYS B 1 293 ? -39.846 23.260 -23.561 1.00 15.77 139 LYS B N 1
ATOM 5115 C CA . LYS B 1 293 ? -39.423 24.638 -23.289 1.00 16.58 139 LYS B CA 1
ATOM 5116 C C . LYS B 1 293 ? -38.113 24.980 -23.999 1.00 15.87 139 LYS B C 1
ATOM 5117 O O . LYS B 1 293 ? -37.275 25.699 -23.453 1.00 17.47 139 LYS B O 1
ATOM 5123 N N . GLY B 1 294 ? -37.933 24.454 -25.209 1.00 13.91 140 GLY B N 1
ATOM 5124 C CA . GLY B 1 294 ? -36.742 24.741 -26.003 1.00 13.99 140 GLY B CA 1
ATOM 5125 C C . GLY B 1 294 ? -35.548 23.853 -25.714 1.00 14.20 140 GLY B C 1
ATOM 5126 O O . GLY B 1 294 ? -34.500 24.006 -26.341 1.00 14.25 140 GLY B O 1
ATOM 5127 N N . LYS B 1 295 ? -35.688 22.922 -24.776 1.00 14.18 141 LYS B N 1
ATOM 5128 C CA . LYS B 1 295 ? -34.621 21.967 -24.513 1.00 14.50 141 LYS B CA 1
ATOM 5129 C C . LYS B 1 295 ? -34.647 20.860 -25.552 1.00 13.81 141 LYS B C 1
ATOM 5130 O O . LYS B 1 295 ? -35.710 20.448 -26.010 1.00 13.79 141 LYS B O 1
ATOM 5136 N N . GLY B 1 296 ? -33.466 20.400 -25.949 1.00 13.18 142 GLY B N 1
ATOM 5137 C CA . GLY B 1 296 ? -33.362 19.227 -26.799 1.00 13.30 142 GLY B CA 1
ATOM 5138 C C . GLY B 1 296 ? -33.603 17.975 -25.983 1.00 13.11 142 GLY B C 1
ATOM 5139 O O . GLY B 1 296 ? -33.848 18.038 -24.775 1.00 13.30 142 GLY B O 1
ATOM 5140 N N . LEU B 1 297 ? -33.514 16.832 -26.648 1.00 13.27 143 LEU B N 1
ATOM 5141 C CA . LEU B 1 297 ? -33.827 15.554 -26.036 1.00 13.44 143 LEU B CA 1
ATOM 5142 C C . LEU B 1 297 ? -32.697 14.564 -26.286 1.00 13.48 143 LEU B C 1
ATOM 5143 O O . LEU B 1 297 ? -32.366 14.272 -27.433 1.00 14.75 143 LEU B O 1
ATOM 5148 N N . VAL B 1 298 ? -32.100 14.075 -25.202 1.00 12.90 144 VAL B N 1
ATOM 5149 C CA . VAL B 1 298 ? -31.047 13.063 -25.262 1.00 13.09 144 VAL B CA 1
ATOM 5150 C C . VAL B 1 298 ? -31.507 11.847 -24.458 1.00 13.15 144 VAL B C 1
ATOM 5151 O O . VAL B 1 298 ? -31.798 11.951 -23.263 1.00 13.66 144 VAL B O 1
ATOM 5155 N N . GLY B 1 299 ? -31.589 10.699 -25.120 1.00 12.69 145 GLY B N 1
ATOM 5156 C CA . GLY B 1 299 ? -32.054 9.482 -24.471 1.00 12.34 145 GLY B CA 1
ATOM 5157 C C . GLY B 1 299 ? -30.939 8.727 -23.778 1.00 12.34 145 GLY B C 1
ATOM 5158 O O . GLY B 1 299 ? -29.847 9.259 -23.549 1.00 12.78 145 GLY B O 1
ATOM 5159 N N . ASN B 1 300 ? -31.221 7.472 -23.452 1.00 12.00 146 ASN B N 1
ATOM 5160 C CA . ASN B 1 300 ? -30.240 6.596 -22.813 1.00 12.67 146 ASN B CA 1
ATOM 5161 C C . ASN B 1 300 ? -29.896 5.400 -23.695 1.00 12.36 146 ASN B C 1
ATOM 5162 O O . ASN B 1 300 ? -29.599 4.306 -23.207 1.00 13.14 146 ASN B O 1
ATOM 5167 N N . GLY B 1 301 ? -29.921 5.626 -25.005 1.00 11.85 147 GLY B N 1
ATOM 5168 C CA . GLY B 1 301 ? -29.505 4.618 -25.958 1.00 12.13 147 GLY B CA 1
ATOM 5169 C C . GLY B 1 301 ? -30.403 4.547 -27.170 1.00 11.54 147 GLY B C 1
ATOM 5170 O O . GLY B 1 301 ? -31.617 4.772 -27.084 1.00 12.11 147 GLY B O 1
ATOM 5171 N N . CYS B 1 302 ? -29.787 4.224 -28.298 1.00 11.91 148 CYS B N 1
ATOM 5172 C CA . CYS B 1 302 ? -30.481 4.002 -29.550 1.00 12.06 148 CYS B CA 1
ATOM 5173 C C . CYS B 1 302 ? -30.539 2.498 -29.753 1.00 12.03 148 CYS B C 1
ATOM 5174 O O . CYS B 1 302 ? -29.553 1.878 -30.144 1.00 13.06 148 CYS B O 1
ATOM 5177 N N . GLY B 1 303 ? -31.693 1.911 -29.457 1.00 11.84 149 GLY B N 1
ATOM 5178 C CA . GLY B 1 303 ? -31.828 0.458 -29.417 1.00 12.42 149 GLY B CA 1
ATOM 5179 C C . GLY B 1 303 ? -32.452 -0.138 -30.663 1.00 12.86 149 GLY B C 1
ATOM 5180 O O . GLY B 1 303 ? -32.885 0.577 -31.566 1.00 12.80 149 GLY B O 1
ATOM 5181 N N . LYS B 1 304 ? -32.492 -1.465 -30.714 1.00 13.39 150 LYS B N 1
ATOM 5182 C CA . LYS B 1 304 ? -33.237 -2.152 -31.755 1.00 14.32 150 LYS B CA 1
ATOM 5183 C C . LYS B 1 304 ? -34.721 -2.085 -31.411 1.00 14.61 150 LYS B C 1
ATOM 5184 O O . LYS B 1 304 ? -35.101 -1.645 -30.320 1.00 15.37 150 LYS B O 1
ATOM 5190 N N . VAL B 1 305 ? -35.553 -2.511 -32.351 1.00 15.48 151 VAL B N 1
ATOM 5191 C CA . VAL B 1 305 ? -37.000 -2.453 -32.189 1.00 16.30 151 VAL B CA 1
ATOM 5192 C C . VAL B 1 305 ? -37.453 -3.742 -31.502 1.00 17.40 151 VAL B C 1
ATOM 5193 O O . VAL B 1 305 ? -37.936 -4.674 -32.144 1.00 19.32 151 VAL B O 1
ATOM 5197 N N . SER B 1 306 ? -37.259 -3.788 -30.186 1.00 17.27 152 SER B N 1
ATOM 5198 C CA . SER B 1 306 ? -37.602 -4.966 -29.393 1.00 17.13 152 SER B CA 1
ATOM 5199 C C . SER B 1 306 ? -37.787 -4.615 -27.919 1.00 16.33 152 SER B C 1
ATOM 5200 O O . SER B 1 306 ? -37.213 -3.640 -27.420 1.00 16.27 152 SER B O 1
ATOM 5203 N N . GLU B 1 307 ? -38.581 -5.428 -27.228 1.00 15.48 153 GLU B N 1
ATOM 5204 C CA . GLU B 1 307 ? -38.867 -5.222 -25.804 1.00 15.78 153 GLU B CA 1
ATOM 5205 C C . GLU B 1 307 ? -37.596 -5.224 -24.954 1.00 15.10 153 GLU B C 1
ATOM 5206 O O . GLU B 1 307 ? -37.526 -4.525 -23.941 1.00 14.95 153 GLU B O 1
ATOM 5212 N N . PHE B 1 308 ? -36.599 -6.006 -25.370 1.00 14.91 154 PHE B N 1
ATOM 5213 C CA . PHE B 1 308 ? -35.313 -6.053 -24.680 1.00 15.42 154 PHE B CA 1
ATOM 5214 C C . PHE B 1 308 ? -34.733 -4.652 -24.496 1.00 15.13 154 PHE B C 1
ATOM 5215 O O . PHE B 1 308 ? -34.291 -4.302 -23.404 1.00 15.43 154 PHE B O 1
ATOM 5223 N N . TYR B 1 309 ? -34.747 -3.848 -25.556 1.00 14.57 155 TYR B N 1
ATOM 5224 C CA . TYR B 1 309 ? -34.186 -2.498 -25.479 1.00 14.47 155 TYR B CA 1
ATOM 5225 C C . TYR B 1 309 ? -35.159 -1.501 -24.833 1.00 14.07 155 TYR B C 1
ATOM 5226 O O . TYR B 1 309 ? -34.721 -0.600 -24.119 1.00 15.35 155 TYR B O 1
ATOM 5235 N N . TYR B 1 310 ? -36.466 -1.678 -25.031 1.00 13.71 156 TYR B N 1
ATOM 5236 C CA . TYR B 1 310 ? -37.446 -0.800 -24.376 1.00 13.89 156 TYR B CA 1
ATOM 5237 C C . TYR B 1 310 ? -37.332 -0.894 -22.852 1.00 14.03 156 TYR B C 1
ATOM 5238 O O . TYR B 1 310 ? -37.447 0.108 -22.149 1.00 14.88 156 TYR B O 1
ATOM 5247 N N . ASN B 1 311 ? -37.116 -2.106 -22.348 1.00 14.16 157 ASN B N 1
ATOM 5248 C CA . ASN B 1 311 ? -37.000 -2.326 -20.908 1.00 14.38 157 ASN B CA 1
ATOM 5249 C C . ASN B 1 311 ? -35.722 -1.749 -20.307 1.00 14.95 157 ASN B C 1
ATOM 5250 O O . ASN B 1 311 ? -35.702 -1.379 -19.136 1.00 17.76 157 ASN B O 1
ATOM 5255 N N . LEU B 1 312 ? -34.664 -1.672 -21.107 1.00 14.41 158 LEU B N 1
ATOM 5256 C CA . LEU B 1 312 ? -33.401 -1.106 -20.644 1.00 14.28 158 LEU B CA 1
ATOM 5257 C C . LEU B 1 312 ? -33.409 0.419 -20.694 1.00 14.22 158 LEU B C 1
ATOM 5258 O O . LEU B 1 312 ? -32.915 1.072 -19.779 1.00 14.30 158 LEU B O 1
ATOM 5263 N N . GLY B 1 313 ? -33.968 0.987 -21.755 1.00 13.70 159 GLY B N 1
ATOM 5264 C CA . GLY B 1 313 ? -33.961 2.435 -21.908 1.00 14.05 159 GLY B CA 1
ATOM 5265 C C . GLY B 1 313 ? -34.807 2.946 -23.049 1.00 13.83 159 GLY B C 1
ATOM 5266 O O . GLY B 1 313 ? -34.482 2.736 -24.216 1.00 14.20 159 GLY B O 1
ATOM 5267 N N . CYS B 1 314 ? -35.900 3.619 -22.708 1.00 13.69 160 CYS B N 1
ATOM 5268 C CA . CYS B 1 314 ? -36.717 4.301 -23.702 1.00 14.02 160 CYS B CA 1
ATOM 5269 C C . CYS B 1 314 ? -37.703 5.257 -23.056 1.00 13.49 160 CYS B C 1
ATOM 5270 O O . CYS B 1 314 ? -37.915 5.230 -21.841 1.00 13.51 160 CYS B O 1
ATOM 5273 N N . ILE B 1 315 ? -38.284 6.110 -23.891 1.00 13.52 161 ILE B N 1
ATOM 5274 C CA . ILE B 1 315 ? -39.491 6.843 -23.548 1.00 14.03 161 ILE B CA 1
ATOM 5275 C C . ILE B 1 315 ? -40.660 6.043 -24.115 1.00 14.31 161 ILE B C 1
ATOM 5276 O O . ILE B 1 315 ? -40.651 5.669 -25.284 1.00 13.94 161 ILE B O 1
ATOM 5281 N N . ASP B 1 316 ? -41.652 5.765 -23.273 1.00 14.82 162 ASP B N 1
ATOM 5282 C CA . ASP B 1 316 ? -42.807 4.967 -23.668 1.00 15.34 162 ASP B CA 1
ATOM 5283 C C . ASP B 1 316 ? -44.058 5.813 -23.453 1.00 15.31 162 ASP B C 1
ATOM 5284 O O . ASP B 1 316 ? -44.547 5.954 -22.332 1.00 16.27 162 ASP B O 1
ATOM 5289 N N . VAL B 1 317 ? -44.550 6.396 -24.542 1.00 15.16 163 VAL B N 1
ATOM 5290 C CA . VAL B 1 317 ? -45.707 7.281 -24.501 1.00 15.99 163 VAL B CA 1
ATOM 5291 C C . VAL B 1 317 ? -46.981 6.440 -24.454 1.00 17.16 163 VAL B C 1
ATOM 5292 O O . VAL B 1 317 ? -47.172 5.546 -25.279 1.00 16.90 163 VAL B O 1
ATOM 5296 N N . ASP B 1 318 ? -47.842 6.728 -23.481 1.00 17.74 164 ASP B N 1
ATOM 5297 C CA . ASP B 1 318 ? -49.105 6.007 -23.327 1.00 18.45 164 ASP B CA 1
ATOM 5298 C C . ASP B 1 318 ? -50.145 6.553 -24.302 1.00 18.58 164 ASP B C 1
ATOM 5299 O O . ASP B 1 318 ? -50.829 7.541 -24.016 1.00 19.28 164 ASP B O 1
ATOM 5304 N N . GLY B 1 319 ? -50.256 5.894 -25.452 1.00 18.32 165 GLY B N 1
ATOM 5305 C CA . GLY B 1 319 ? -51.194 6.288 -26.495 1.00 18.96 165 GLY B CA 1
ATOM 5306 C C . GLY B 1 319 ? -52.660 6.098 -26.143 1.00 20.55 165 GLY B C 1
ATOM 5307 O O . GLY B 1 319 ? -53.530 6.600 -26.853 1.00 21.97 165 GLY B O 1
ATOM 5308 N N . SER B 1 320 ? -52.938 5.374 -25.059 1.00 21.51 166 SER B N 1
ATOM 5309 C CA . SER B 1 320 ? -54.313 5.198 -24.573 1.00 23.12 166 SER B CA 1
ATOM 5310 C C . SER B 1 320 ? -54.770 6.343 -23.662 1.00 23.82 166 SER B C 1
ATOM 5311 O O . SER B 1 320 ? -55.941 6.404 -23.289 1.00 27.37 166 SER B O 1
ATOM 5314 N N . SER B 1 321 ? -53.854 7.242 -23.305 1.00 23.57 167 SER B N 1
ATOM 5315 C CA . SER B 1 321 ? -54.182 8.379 -22.446 1.00 23.29 167 SER B CA 1
ATOM 5316 C C . SER B 1 321 ? -55.063 9.386 -23.190 1.00 24.41 167 SER B C 1
ATOM 5317 O O . SER B 1 321 ? -54.649 9.919 -24.216 1.00 23.03 167 SER B O 1
ATOM 5320 N N . PRO B 1 322 ? -56.280 9.655 -22.676 1.00 25.99 168 PRO B N 1
ATOM 5321 C CA . PRO B 1 322 ? -57.171 10.608 -23.350 1.00 26.75 168 PRO B CA 1
ATOM 5322 C C . PRO B 1 322 ? -56.549 11.988 -23.579 1.00 26.73 168 PRO B C 1
ATOM 5323 O O . PRO B 1 322 ? -56.852 12.637 -24.579 1.00 28.72 168 PRO B O 1
ATOM 5327 N N . ASP B 1 323 ? -55.678 12.415 -22.667 1.00 28.10 169 ASP B N 1
ATOM 5328 C CA . ASP B 1 323 ? -55.026 13.723 -22.755 1.00 29.22 169 ASP B CA 1
ATOM 5329 C C . ASP B 1 323 ? -54.005 13.836 -23.899 1.00 27.16 169 ASP B C 1
ATOM 5330 O O . ASP B 1 323 ? -53.568 14.938 -24.222 1.00 28.52 169 ASP B O 1
ATOM 5335 N N . LEU B 1 324 ? -53.625 12.708 -24.499 1.00 24.26 170 LEU B N 1
ATOM 5336 C CA . LEU B 1 324 ? -52.676 12.705 -25.620 1.00 23.03 170 LEU B CA 1
ATOM 5337 C C . LEU B 1 324 ? -53.328 12.470 -26.988 1.00 23.08 170 LEU B C 1
ATOM 5338 O O . LEU B 1 324 ? -52.672 12.637 -28.014 1.00 21.78 170 LEU B O 1
ATOM 5343 N N . GLN B 1 325 ? -54.605 12.089 -27.012 1.00 23.03 171 GLN B N 1
ATOM 5344 C CA . GLN B 1 325 ? -55.293 11.819 -28.279 1.00 23.74 171 GLN B CA 1
ATOM 5345 C C . GLN B 1 325 ? -55.209 13.019 -29.222 1.00 22.24 171 GLN B C 1
ATOM 5346 O O . GLN B 1 325 ? -55.537 14.142 -28.839 1.00 23.69 171 GLN B O 1
ATOM 5352 N N . GLY B 1 326 ? -54.751 12.774 -30.449 1.00 20.90 172 GLY B N 1
ATOM 5353 C CA . GLY B 1 326 ? -54.677 13.811 -31.476 1.00 22.30 172 GLY B CA 1
ATOM 5354 C C . GLY B 1 326 ? -53.620 14.877 -31.246 1.00 22.01 172 GLY B C 1
ATOM 5355 O O . GLY B 1 326 ? -53.651 15.925 -31.887 1.00 22.69 172 GLY B O 1
ATOM 5356 N N . LYS B 1 327 ? -52.682 14.614 -30.338 1.00 21.93 173 LYS B N 1
ATOM 5357 C CA . LYS B 1 327 ? -51.664 15.597 -29.970 1.00 22.08 173 LYS B CA 1
ATOM 5358 C C . LYS B 1 327 ? -50.268 15.030 -30.158 1.00 19.34 173 LYS B C 1
ATOM 5359 O O . LYS B 1 327 ? -50.097 13.832 -30.389 1.00 17.68 173 LYS B O 1
ATOM 5365 N N . THR B 1 328 ? -49.275 15.908 -30.056 1.00 18.25 174 THR B N 1
ATOM 5366 C CA . THR B 1 328 ? -47.877 15.491 -30.041 1.00 16.86 174 THR B CA 1
ATOM 5367 C C . THR B 1 328 ? -47.399 15.383 -28.593 1.00 16.61 174 THR B C 1
ATOM 5368 O O . THR B 1 328 ? -47.661 16.271 -27.783 1.00 17.56 174 THR B O 1
ATOM 5372 N N . ALA B 1 329 ? -46.692 14.298 -28.280 1.00 15.76 175 ALA B N 1
ATOM 5373 C CA . ALA B 1 329 ? -46.282 13.999 -26.904 1.00 15.73 175 ALA B CA 1
ATOM 5374 C C . ALA B 1 329 ? -45.288 15.016 -26.353 1.00 15.41 175 ALA B C 1
ATOM 5375 O O . ALA B 1 329 ? -45.387 15.419 -25.195 1.00 15.00 175 ALA B O 1
ATOM 5377 N N . PHE B 1 330 ? -44.326 15.409 -27.185 1.00 15.25 176 PHE B N 1
ATOM 5378 C CA . PHE B 1 330 ? -43.343 16.431 -26.839 1.00 15.15 176 PHE B CA 1
ATOM 5379 C C . PHE B 1 330 ? -43.480 17.626 -27.772 1.00 14.68 176 PHE B C 1
ATOM 5380 O O . PHE B 1 330 ? -43.485 17.462 -28.993 1.00 15.84 176 PHE B O 1
ATOM 5388 N N . ILE B 1 331 ? -43.572 18.824 -27.203 1.00 14.58 177 ILE B N 1
ATOM 5389 C CA . ILE B 1 331 ? -43.606 20.050 -27.999 1.00 14.84 177 ILE B CA 1
ATOM 5390 C C . ILE B 1 331 ? -42.423 20.950 -27.651 1.00 14.57 177 ILE B C 1
ATOM 5391 O O . ILE B 1 331 ? -41.785 20.778 -26.610 1.00 13.95 177 ILE B O 1
ATOM 5396 N N . ASN B 1 332 ? -42.138 21.895 -28.543 1.00 14.65 178 ASN B N 1
ATOM 5397 C CA . ASN B 1 332 ? -41.073 22.888 -28.360 1.00 14.63 178 ASN B CA 1
ATOM 5398 C C . ASN B 1 332 ? -39.698 22.279 -28.107 1.00 13.79 178 ASN B C 1
ATOM 5399 O O . ASN B 1 332 ? -38.931 22.758 -27.269 1.00 14.07 178 ASN B O 1
ATOM 5404 N N . CYS B 1 333 ? -39.388 21.222 -28.845 1.00 13.53 179 CYS B N 1
ATOM 5405 C CA . CYS B 1 333 ? -38.074 20.606 -28.754 1.00 13.43 179 CYS B CA 1
ATOM 5406 C C . CYS B 1 333 ? -37.015 21.584 -29.239 1.00 13.53 179 CYS B C 1
ATOM 5407 O O . CYS B 1 333 ? -37.246 22.341 -30.180 1.00 14.61 179 CYS B O 1
ATOM 5410 N N . GLY B 1 334 ? -35.858 21.563 -28.584 1.00 12.68 180 GLY B N 1
ATOM 5411 C CA . GLY B 1 334 ? -34.688 22.313 -29.027 1.00 13.58 180 GLY B CA 1
ATOM 5412 C C . GLY B 1 334 ? -34.041 21.675 -30.245 1.00 13.32 180 GLY B C 1
ATOM 5413 O O . GLY B 1 334 ? -34.625 20.792 -30.872 1.00 13.62 180 GLY B O 1
ATOM 5414 N N . PRO B 1 335 ? -32.810 22.096 -30.575 1.00 13.02 181 PRO B N 1
ATOM 5415 C CA . PRO B 1 335 ? -32.157 21.682 -31.822 1.00 12.83 181 PRO B CA 1
ATOM 5416 C C . PRO B 1 335 ? -31.511 20.289 -31.806 1.00 13.72 181 PRO B C 1
ATOM 5417 O O . PRO B 1 335 ? -30.824 19.933 -32.760 1.00 17.87 181 PRO B O 1
ATOM 5421 N N . THR B 1 336 ? -31.726 19.521 -30.744 1.00 12.62 182 THR B N 1
ATOM 5422 C CA . THR B 1 336 ? -31.096 18.215 -30.587 1.00 12.67 182 THR B CA 1
ATOM 5423 C C . THR B 1 336 ? -32.133 17.150 -30.271 1.00 12.06 182 THR B C 1
ATOM 5424 O O . THR B 1 336 ? -32.932 17.319 -29.353 1.00 12.28 182 THR B O 1
ATOM 5428 N N . ILE B 1 337 ? -32.122 16.065 -31.042 1.00 11.51 183 ILE B N 1
ATOM 5429 C CA . ILE B 1 337 ? -32.741 14.804 -30.628 1.00 11.62 183 ILE B CA 1
ATOM 5430 C C . ILE B 1 337 ? -31.711 13.726 -30.920 1.00 11.55 183 ILE B C 1
ATOM 5431 O O . ILE B 1 337 ? -31.339 13.534 -32.075 1.00 11.47 183 ILE B O 1
ATOM 5436 N N . GLN B 1 338 ? -31.236 13.033 -29.890 1.00 11.87 184 GLN B N 1
ATOM 5437 C CA . GLN B 1 338 ? -30.182 12.041 -30.099 1.00 12.72 184 GLN B CA 1
ATOM 5438 C C . GLN B 1 338 ? -30.158 10.929 -29.070 1.00 11.86 184 GLN B C 1
ATOM 5439 O O . GLN B 1 338 ? -30.626 11.095 -27.942 1.00 11.59 184 GLN B O 1
ATOM 5445 N N . ASN B 1 339 ? -29.591 9.795 -29.483 1.00 12.01 185 ASN B N 1
ATOM 5446 C CA . ASN B 1 339 ? -29.284 8.689 -28.588 1.00 12.25 185 ASN B CA 1
ATOM 5447 C C . ASN B 1 339 ? -30.537 8.208 -27.868 1.00 11.24 185 ASN B C 1
ATOM 5448 O O . ASN B 1 339 ? -30.536 8.035 -26.653 1.00 10.80 185 ASN B O 1
ATOM 5453 N N . LEU B 1 340 ? -31.603 7.995 -28.635 1.00 11.34 186 LEU B N 1
ATOM 5454 C CA . LEU B 1 340 ? -32.941 7.874 -28.070 1.00 11.79 186 LEU B CA 1
ATOM 5455 C C . LEU B 1 340 ? -33.727 6.727 -28.673 1.00 11.87 186 LEU B C 1
ATOM 5456 O O . LEU B 1 340 ? -33.686 6.499 -29.878 1.00 12.17 186 LEU B O 1
ATOM 5461 N N . THR B 1 341 ? -34.443 6.018 -27.806 1.00 11.69 187 THR B N 1
ATOM 5462 C CA . THR B 1 341 ? -35.441 5.044 -28.201 1.00 11.44 187 THR B CA 1
ATOM 5463 C C . THR B 1 341 ? -36.764 5.535 -27.630 1.00 11.74 187 THR B C 1
ATOM 5464 O O . THR B 1 341 ? -36.850 5.835 -26.439 1.00 12.21 187 THR B O 1
ATOM 5468 N N . ALA B 1 342 ? -37.785 5.641 -28.475 1.00 12.17 188 ALA B N 1
ATOM 5469 C CA . ALA B 1 342 ? -39.090 6.110 -28.023 1.00 12.51 188 ALA B CA 1
ATOM 5470 C C . ALA B 1 342 ? -40.211 5.385 -28.751 1.00 13.24 188 ALA B C 1
ATOM 5471 O O . ALA B 1 342 ? -40.203 5.287 -29.976 1.00 13.05 188 ALA B O 1
ATOM 5473 N N . ARG B 1 343 ? -41.168 4.874 -27.980 1.00 13.82 189 ARG B N 1
ATOM 5474 C CA . ARG B 1 343 ? -42.316 4.173 -28.532 1.00 14.28 189 ARG B CA 1
ATOM 5475 C C . ARG B 1 343 ? -43.619 4.773 -28.028 1.00 14.55 189 ARG B C 1
ATOM 5476 O O . ARG B 1 343 ? -43.649 5.479 -27.015 1.00 13.83 189 ARG B O 1
ATOM 5484 N N . CYS B 1 344 ? -44.691 4.481 -28.754 1.00 15.31 190 CYS B N 1
ATOM 5485 C CA . CYS B 1 344 ? -46.040 4.751 -28.292 1.00 15.66 190 CYS B CA 1
ATOM 5486 C C . CYS B 1 344 ? -46.743 3.415 -28.103 1.00 16.19 190 CYS B C 1
ATOM 5487 O O . CYS B 1 344 ? -46.817 2.611 -29.035 1.00 16.21 190 CYS B O 1
ATOM 5490 N N . SER B 1 345 ? -47.236 3.177 -26.892 1.00 16.97 191 SER B N 1
ATOM 5491 C CA . SER B 1 345 ? -47.944 1.943 -26.567 1.00 17.77 191 SER B CA 1
ATOM 5492 C C . SER B 1 345 ? -49.445 2.187 -26.574 1.00 18.66 191 SER B C 1
ATOM 5493 O O . SER B 1 345 ? -49.911 3.214 -26.080 1.00 18.44 191 SER B O 1
ATOM 5496 N N . ASN B 1 346 ? -50.188 1.244 -27.150 1.00 19.11 192 ASN B N 1
ATOM 5497 C CA . ASN B 1 346 ? -51.654 1.261 -27.122 1.00 20.07 192 ASN B CA 1
ATOM 5498 C C . ASN B 1 346 ? -52.273 2.536 -27.698 1.00 20.52 192 ASN B C 1
ATOM 5499 O O . ASN B 1 346 ? -53.285 3.027 -27.196 1.00 21.57 192 ASN B O 1
ATOM 5504 N N . GLY B 1 347 ? -51.667 3.056 -28.766 1.00 20.11 193 GLY B N 1
ATOM 5505 C CA . GLY B 1 347 ? -52.124 4.293 -29.397 1.00 20.28 193 GLY B CA 1
ATOM 5506 C C . GLY B 1 347 ? -52.757 4.126 -30.769 1.00 20.08 193 GLY B C 1
ATOM 5507 O O . GLY B 1 347 ? -52.992 5.116 -31.460 1.00 19.67 193 GLY B O 1
ATOM 5508 N N . ALA B 1 348 ? -53.047 2.887 -31.165 1.00 20.87 194 ALA B N 1
ATOM 5509 C CA . ALA B 1 348 ? -53.631 2.620 -32.481 1.00 22.33 194 ALA B CA 1
ATOM 5510 C C . ALA B 1 348 ? -54.940 3.384 -32.657 1.00 22.48 194 ALA B C 1
ATOM 5511 O O . ALA B 1 348 ? -55.861 3.241 -31.851 1.00 24.02 194 ALA B O 1
ATOM 5513 N N . GLY B 1 349 ? -55.002 4.213 -33.697 1.00 23.25 195 GLY B N 1
ATOM 5514 C CA . GLY B 1 349 ? -56.196 5.003 -33.999 1.00 23.62 195 GLY B CA 1
ATOM 5515 C C . GLY B 1 349 ? -56.348 6.291 -33.205 1.00 23.28 195 GLY B C 1
ATOM 5516 O O . GLY B 1 349 ? -57.277 7.060 -33.452 1.00 25.02 195 GLY B O 1
ATOM 5517 N N . LYS B 1 350 ? -55.438 6.542 -32.263 1.00 21.38 196 LYS B N 1
ATOM 5518 C CA . LYS B 1 350 ? -55.540 7.699 -31.369 1.00 22.18 196 LYS B CA 1
ATOM 5519 C C . LYS B 1 350 ? -54.752 8.916 -31.860 1.00 20.23 196 LYS B C 1
ATOM 5520 O O . LYS B 1 350 ? -54.773 9.965 -31.218 1.00 19.54 196 LYS B O 1
ATOM 5526 N N . GLN B 1 351 ? -54.063 8.773 -32.992 1.00 19.88 197 GLN B N 1
ATOM 5527 C CA . GLN B 1 351 ? -53.326 9.878 -33.613 1.00 20.10 197 GLN B CA 1
ATOM 5528 C C . GLN B 1 351 ? -52.411 10.609 -32.628 1.00 18.48 197 GLN B C 1
ATOM 5529 O O . GLN B 1 351 ? -52.488 11.828 -32.475 1.00 17.75 197 GLN B O 1
ATOM 5535 N N . VAL B 1 352 ? -51.556 9.848 -31.955 1.00 17.10 198 VAL B N 1
ATOM 5536 C CA . VAL B 1 352 ? -50.570 10.416 -31.048 1.00 15.98 198 VAL B CA 1
ATOM 5537 C C . VAL B 1 352 ? -49.252 10.510 -31.807 1.00 15.44 198 VAL B C 1
ATOM 5538 O O . VAL B 1 352 ? -48.735 9.499 -32.277 1.00 15.21 198 VAL B O 1
ATOM 5542 N N . SER B 1 353 ? -48.732 11.726 -31.942 1.00 15.08 199 SER B N 1
ATOM 5543 C CA . SER B 1 353 ? -47.444 11.957 -32.601 1.00 14.60 199 SER B CA 1
ATOM 5544 C C . SER B 1 353 ? -46.367 12.117 -31.533 1.00 14.20 199 SER B C 1
ATOM 5545 O O . SER B 1 353 ? -46.686 12.353 -30.369 1.00 14.78 199 SER B O 1
ATOM 5548 N N . PHE B 1 354 ? -45.096 11.964 -31.906 1.00 13.59 200 PHE B N 1
ATOM 5549 C CA . PHE B 1 354 ? -44.034 11.932 -30.893 1.00 13.78 200 PHE B CA 1
ATOM 5550 C C . PHE B 1 354 ? -43.489 13.303 -30.510 1.00 13.18 200 PHE B C 1
ATOM 5551 O O . PHE B 1 354 ? -43.596 13.697 -29.352 1.00 14.29 200 PHE B O 1
ATOM 5559 N N . ILE B 1 355 ? -42.895 14.023 -31.459 1.00 13.48 201 ILE B N 1
ATOM 5560 C CA . ILE B 1 355 ? -42.160 15.239 -31.113 1.00 13.51 201 ILE B CA 1
ATOM 5561 C C . ILE B 1 355 ? -42.248 16.341 -32.171 1.00 13.41 201 ILE B C 1
ATOM 5562 O O . ILE B 1 355 ? -42.212 16.070 -33.375 1.00 14.03 201 ILE B O 1
ATOM 5567 N N . GLU B 1 356 ? -42.376 17.582 -31.700 1.00 13.59 202 GLU B N 1
ATOM 5568 C CA . GLU B 1 356 ? -42.377 18.763 -32.560 1.00 14.06 202 GLU B CA 1
ATOM 5569 C C . GLU B 1 356 ? -41.065 19.507 -32.389 1.00 13.92 202 GLU B C 1
ATOM 5570 O O . GLU B 1 356 ? -40.676 19.840 -31.269 1.00 14.87 202 GLU B O 1
ATOM 5576 N N . ILE B 1 357 ? -40.397 19.760 -33.510 1.00 13.45 203 ILE B N 1
ATOM 5577 C CA . ILE B 1 357 ? -39.099 20.422 -33.525 1.00 13.25 203 ILE B CA 1
ATOM 5578 C C . ILE B 1 357 ? -39.093 21.450 -34.657 1.00 13.28 203 ILE B C 1
ATOM 5579 O O . ILE B 1 357 ? -39.631 21.197 -35.736 1.00 13.92 203 ILE B O 1
ATOM 5584 N N . ASP B 1 358 ? -38.507 22.616 -34.408 1.00 13.98 204 ASP B N 1
ATOM 5585 C CA . ASP B 1 358 ? -38.492 23.666 -35.421 1.00 14.31 204 ASP B CA 1
ATOM 5586 C C . ASP B 1 358 ? -37.559 23.296 -36.572 1.00 13.78 204 ASP B C 1
ATOM 5587 O O . ASP B 1 358 ? -36.532 22.642 -36.375 1.00 13.93 204 ASP B O 1
ATOM 5592 N N . GLY B 1 359 ? -37.924 23.721 -37.775 1.00 13.61 205 GLY B N 1
ATOM 5593 C CA . GLY B 1 359 ? -37.152 23.402 -38.970 1.00 13.16 205 GLY B CA 1
ATOM 5594 C C . GLY B 1 359 ? -35.816 24.116 -39.108 1.00 13.09 205 GLY B C 1
ATOM 5595 O O . GLY B 1 359 ? -34.952 23.651 -39.851 1.00 12.48 205 GLY B O 1
ATOM 5596 N N . TYR B 1 360 ? -35.640 25.238 -38.408 1.00 13.46 206 TYR B N 1
ATOM 5597 C CA . TYR B 1 360 ? -34.401 26.017 -38.487 1.00 13.64 206 TYR B CA 1
ATOM 5598 C C . TYR B 1 360 ? -33.397 25.579 -37.422 1.00 13.62 206 TYR B C 1
ATOM 5599 O O . TYR B 1 360 ? -33.623 25.775 -36.228 1.00 14.70 206 TYR B O 1
ATOM 5608 N N . LEU B 1 361 ? -32.296 24.984 -37.882 1.00 13.24 207 LEU B N 1
ATOM 5609 C CA . LEU B 1 361 ? -31.193 24.504 -37.034 1.00 13.23 207 LEU B CA 1
ATOM 5610 C C . LEU B 1 361 ? -31.587 23.311 -36.169 1.00 12.72 207 LEU B C 1
ATOM 5611 O O . LEU B 1 361 ? -32.060 23.463 -35.043 1.00 12.76 207 LEU B O 1
ATOM 5616 N N . ALA B 1 362 ? -31.373 22.116 -36.711 1.00 11.89 208 ALA B N 1
ATOM 5617 C CA . ALA B 1 362 ? -31.587 20.882 -35.966 1.00 11.31 208 ALA B CA 1
ATOM 5618 C C . ALA B 1 362 ? -30.505 19.856 -36.273 1.00 10.97 208 ALA B C 1
ATOM 5619 O O . ALA B 1 362 ? -30.032 19.757 -37.406 1.00 11.55 208 ALA B O 1
ATOM 5621 N N . ASN B 1 363 ? -30.123 19.116 -35.238 1.00 11.25 209 ASN B N 1
ATOM 5622 C CA . ASN B 1 363 ? -29.315 17.909 -35.363 1.00 11.36 209 ASN B CA 1
ATOM 5623 C C . ASN B 1 363 ? -30.073 16.754 -34.727 1.00 11.42 209 ASN B C 1
ATOM 5624 O O . ASN B 1 363 ? -30.196 16.689 -33.503 1.00 11.36 209 ASN B O 1
ATOM 5629 N N . ILE B 1 364 ? -30.600 15.863 -35.562 1.00 11.42 210 ILE B N 1
ATOM 5630 C CA . ILE B 1 364 ? -31.2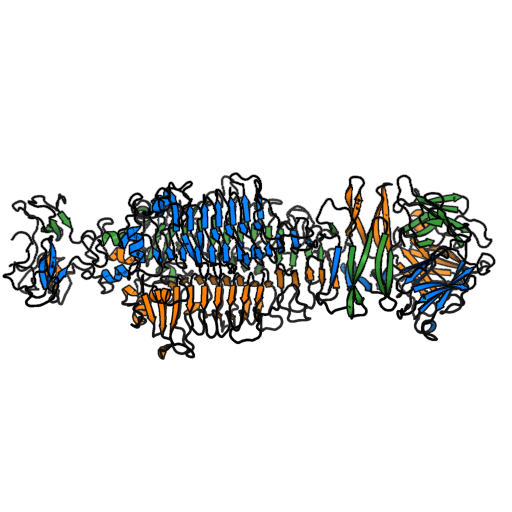87 14.669 -35.095 1.00 11.50 210 ILE B CA 1
ATOM 5631 C C . ILE B 1 364 ? -30.459 13.473 -35.533 1.00 12.05 210 ILE B C 1
ATOM 5632 O O . ILE B 1 364 ? -30.180 13.320 -36.719 1.00 12.40 210 ILE B O 1
ATOM 5637 N N . ASP B 1 365 ? -30.054 12.633 -34.586 1.00 11.97 211 ASP B N 1
ATOM 5638 C CA . ASP B 1 365 ? -29.237 11.474 -34.935 1.00 13.05 211 ASP B CA 1
ATOM 5639 C C . ASP B 1 365 ? -29.277 10.358 -33.907 1.00 12.11 211 ASP B C 1
ATOM 5640 O O . ASP B 1 365 ? -29.402 10.601 -32.706 1.00 12.08 211 ASP B O 1
ATOM 5645 N N . HIS B 1 366 ? -29.150 9.130 -34.403 1.00 11.79 212 HIS B N 1
ATOM 5646 C CA . HIS B 1 366 ? -29.119 7.937 -33.562 1.00 12.34 212 HIS B CA 1
ATOM 5647 C C . HIS B 1 366 ? -30.387 7.833 -32.735 1.00 11.51 212 HIS B C 1
ATOM 5648 O O . HIS B 1 366 ? -30.364 7.890 -31.503 1.00 11.21 212 HIS B O 1
ATOM 5655 N N . ILE B 1 367 ? -31.502 7.697 -33.444 1.00 10.89 213 ILE B N 1
ATOM 5656 C CA . ILE B 1 367 ? -32.790 7.513 -32.803 1.00 10.95 213 ILE B CA 1
ATOM 5657 C C . ILE B 1 367 ? -33.517 6.290 -33.345 1.00 11.07 213 ILE B C 1
ATOM 5658 O O . ILE B 1 367 ? -33.295 5.854 -34.480 1.00 10.56 213 ILE B O 1
ATOM 5663 N N . THR B 1 368 ? -34.378 5.741 -32.500 1.00 11.39 214 THR B N 1
ATOM 5664 C CA . THR B 1 368 ? -35.267 4.654 -32.865 1.00 11.48 214 THR B CA 1
ATOM 5665 C C . THR B 1 368 ? -36.653 5.037 -32.373 1.00 11.58 214 THR B C 1
ATOM 5666 O O . THR B 1 368 ? -36.851 5.217 -31.173 1.00 11.78 214 THR B O 1
ATOM 5670 N N . LEU B 1 369 ? -37.594 5.178 -33.302 1.00 11.81 215 LEU B N 1
ATOM 5671 C CA . LEU B 1 369 ? -38.965 5.564 -32.971 1.00 12.21 215 LEU B CA 1
ATOM 5672 C C . LEU B 1 369 ? -39.922 4.473 -33.428 1.00 12.47 215 LEU B C 1
ATOM 5673 O O . LEU B 1 369 ? -39.797 3.952 -34.538 1.00 12.05 215 LEU B O 1
ATOM 5678 N N . ILE B 1 370 ? -40.872 4.133 -32.560 1.00 12.96 216 ILE B N 1
ATOM 5679 C CA . ILE B 1 370 ? -41.746 2.982 -32.766 1.00 13.47 216 ILE B CA 1
ATOM 5680 C C . ILE B 1 370 ? -43.209 3.390 -32.575 1.00 13.90 216 ILE B C 1
ATOM 5681 O O . ILE B 1 370 ? -43.579 3.924 -31.530 1.00 14.47 216 ILE B O 1
ATOM 5686 N N . ASN B 1 371 ? -44.028 3.111 -33.588 1.00 14.21 217 ASN B N 1
ATOM 5687 C CA . ASN B 1 371 ? -45.435 3.528 -33.637 1.00 14.00 217 ASN B CA 1
ATOM 5688 C C . ASN B 1 371 ? -45.541 5.056 -33.744 1.00 14.11 217 ASN B C 1
ATOM 5689 O O . ASN B 1 371 ? -44.687 5.678 -34.376 1.00 14.18 217 ASN B O 1
ATOM 5694 N N . PHE B 1 372 ? -46.570 5.646 -33.132 1.00 13.48 218 PHE B N 1
ATOM 5695 C CA . PHE B 1 372 ? -46.947 7.054 -33.318 1.00 13.73 218 PHE B CA 1
ATOM 5696 C C . PHE B 1 372 ? -47.623 7.291 -34.670 1.00 13.92 218 PHE B C 1
ATOM 5697 O O . PHE B 1 372 ? -47.520 6.479 -35.595 1.00 14.35 218 PHE B O 1
ATOM 5705 N N . TYR B 1 373 ? -48.311 8.424 -34.765 1.00 14.22 219 TYR B N 1
ATOM 5706 C CA . TYR B 1 373 ? -49.005 8.829 -35.980 1.00 14.98 219 TYR B CA 1
ATOM 5707 C C . TYR B 1 373 ? -47.989 9.485 -36.918 1.00 14.57 219 TYR B C 1
ATOM 5708 O O . TYR B 1 373 ? -47.631 8.915 -37.952 1.00 14.60 219 TYR B O 1
ATOM 5717 N N . ASN B 1 374 ? -47.532 10.678 -36.547 1.00 15.03 220 ASN B N 1
ATOM 5718 C CA . ASN B 1 374 ? -46.336 11.275 -37.120 1.00 14.82 220 ASN B CA 1
ATOM 5719 C C . ASN B 1 374 ? -45.231 11.131 -36.092 1.00 14.42 220 ASN B C 1
ATOM 5720 O O . ASN B 1 374 ? -45.420 11.473 -34.928 1.00 15.40 220 ASN B O 1
ATOM 5725 N N . GLN B 1 375 ? -44.084 10.608 -36.502 1.00 13.94 221 GLN B N 1
ATOM 5726 C CA . GLN B 1 375 ? -43.000 10.394 -35.553 1.00 13.83 221 GLN B CA 1
ATOM 5727 C C . GLN B 1 375 ? -42.238 11.692 -35.305 1.00 14.12 221 GLN B C 1
ATOM 5728 O O . GLN B 1 375 ? -42.153 12.152 -34.166 1.00 15.91 221 GLN B O 1
ATOM 5734 N N . ILE B 1 376 ? -41.733 12.301 -36.371 1.00 13.53 222 ILE B N 1
ATOM 5735 C CA . ILE B 1 376 ? -41.102 13.613 -36.294 1.00 14.19 222 ILE B CA 1
ATOM 5736 C C . ILE B 1 376 ? -42.023 14.631 -36.950 1.00 14.39 222 ILE B C 1
ATOM 5737 O O . ILE B 1 376 ? -42.344 14.515 -38.131 1.00 15.02 222 ILE B O 1
ATOM 5742 N N . VAL B 1 377 ? -42.451 15.619 -36.171 1.00 14.12 223 VAL B N 1
ATOM 5743 C CA . VAL B 1 377 ? -43.268 16.713 -36.671 1.00 14.44 223 VAL B CA 1
ATOM 5744 C C . VAL B 1 377 ? -42.397 17.961 -36.754 1.00 14.20 223 VAL B C 1
ATOM 5745 O O . VAL B 1 377 ? -42.037 18.545 -35.734 1.00 14.74 223 VAL B O 1
ATOM 5749 N N . VAL B 1 378 ? -42.050 18.357 -37.974 1.00 14.64 224 VAL B N 1
ATOM 5750 C CA . VAL B 1 378 ? -41.241 19.549 -38.196 1.00 14.96 224 VAL B CA 1
ATOM 5751 C C . VAL B 1 378 ? -42.155 20.759 -38.221 1.00 15.48 224 VAL B C 1
ATOM 5752 O O . VAL B 1 378 ? -43.126 20.784 -38.972 1.00 17.28 224 VAL B O 1
ATOM 5756 N N . LYS B 1 379 ? -41.842 21.756 -37.402 1.00 15.52 225 LYS B N 1
ATOM 5757 C CA . LYS B 1 379 ? -42.603 23.000 -37.390 1.00 15.82 225 LYS B CA 1
ATOM 5758 C C . LYS B 1 379 ? -41.918 24.036 -38.279 1.00 15.79 225 LYS B C 1
ATOM 5759 O O . LYS B 1 379 ? -40.693 24.023 -38.445 1.00 15.44 225 LYS B O 1
ATOM 5765 N N . GLN B 1 380 ? -42.728 24.916 -38.862 1.00 15.76 226 GLN B N 1
ATOM 5766 C CA . GLN B 1 380 ? -42.282 25.856 -39.887 1.00 16.59 226 GLN B CA 1
ATOM 5767 C C . GLN B 1 380 ? -41.599 25.101 -41.040 1.00 15.98 226 GLN B C 1
ATOM 5768 O O . GLN B 1 380 ? -42.114 24.073 -41.475 1.00 16.78 226 GLN B O 1
ATOM 5774 N N . ALA B 1 381 ? -40.461 25.583 -41.532 1.00 15.27 227 ALA B N 1
ATOM 5775 C CA . ALA B 1 381 ? -39.820 24.972 -42.698 1.00 14.66 227 ALA B CA 1
ATOM 5776 C C . ALA B 1 381 ? -38.370 24.615 -42.411 1.00 14.35 227 ALA B C 1
ATOM 5777 O O . ALA B 1 381 ? -37.724 25.226 -41.562 1.00 14.19 227 ALA B O 1
ATOM 5779 N N . LEU B 1 382 ? -37.860 23.622 -43.130 1.00 13.89 228 LEU B N 1
ATOM 5780 C CA . LEU B 1 382 ? -36.467 23.218 -42.969 1.00 13.34 228 LEU B CA 1
ATOM 5781 C C . LEU B 1 382 ? -35.519 24.332 -43.383 1.00 13.03 228 LEU B C 1
ATOM 5782 O O . LEU B 1 382 ? -35.756 25.031 -44.368 1.00 13.62 228 LEU B O 1
ATOM 5787 N N . VAL B 1 383 ? -34.446 24.482 -42.619 1.00 13.09 229 VAL B N 1
ATOM 5788 C CA . VAL B 1 383 ? -33.263 25.216 -43.058 1.00 13.61 229 VAL B CA 1
ATOM 5789 C C . VAL B 1 383 ? -32.139 24.891 -42.071 1.00 13.05 229 VAL B C 1
ATOM 5790 O O . VAL B 1 383 ? -32.281 25.099 -40.867 1.00 13.15 229 VAL B O 1
ATOM 5794 N N . GLY B 1 384 ? -31.040 24.338 -42.579 1.00 12.87 230 GLY B N 1
ATOM 5795 C CA . GLY B 1 384 ? -29.958 23.865 -41.716 1.00 13.30 230 GLY B CA 1
ATOM 5796 C C . GLY B 1 384 ? -30.435 22.752 -40.795 1.00 12.84 230 GLY B C 1
ATOM 5797 O O . GLY B 1 384 ? -30.154 22.759 -39.595 1.00 13.23 230 GLY B O 1
ATOM 5798 N N . PHE B 1 385 ? -31.157 21.797 -41.376 1.00 12.67 231 PHE B N 1
ATOM 5799 C CA . PHE B 1 385 ? -31.838 20.738 -40.639 1.00 12.38 231 PHE B CA 1
ATOM 5800 C C . PHE B 1 385 ? -31.195 19.407 -40.995 1.00 12.09 231 PHE B C 1
ATOM 5801 O O . PHE B 1 385 ? -31.311 18.947 -42.126 1.00 12.84 231 PHE B O 1
ATOM 5809 N N . ASN B 1 386 ? -30.510 18.796 -40.035 1.00 11.22 232 ASN B N 1
ATOM 5810 C CA . ASN B 1 386 ? -29.743 17.586 -40.301 1.00 11.71 232 ASN B CA 1
ATOM 5811 C C . ASN B 1 386 ? -30.284 16.396 -39.522 1.00 12.10 232 ASN B C 1
ATOM 5812 O O . ASN B 1 386 ? -30.449 16.455 -38.301 1.00 13.80 232 ASN B O 1
ATOM 5817 N N . PHE B 1 387 ? -30.549 15.319 -40.256 1.00 11.24 233 PHE B N 1
ATOM 5818 C CA . PHE B 1 387 ? -31.262 14.156 -39.755 1.00 11.54 233 PHE B CA 1
ATOM 5819 C C . PHE B 1 387 ? -30.527 12.912 -40.237 1.00 10.91 233 PHE B C 1
ATOM 5820 O O . PHE B 1 387 ? -30.389 12.708 -41.439 1.00 11.38 233 PHE B O 1
ATOM 5828 N N . THR B 1 388 ? -30.039 12.092 -39.313 1.00 10.40 234 THR B N 1
ATOM 5829 C CA . THR B 1 388 ? -29.298 10.895 -39.707 1.00 11.03 234 THR B CA 1
ATOM 5830 C C . THR B 1 388 ? -29.413 9.744 -38.717 1.00 10.93 234 THR B C 1
ATOM 5831 O O . THR B 1 388 ? -29.621 9.952 -37.525 1.00 11.69 234 THR B O 1
ATOM 5835 N N . ASN B 1 389 ? -29.260 8.529 -39.240 1.00 11.14 235 ASN B N 1
ATOM 5836 C CA . ASN B 1 389 ? -29.145 7.322 -38.432 1.00 11.19 235 ASN B CA 1
ATOM 5837 C C . ASN B 1 389 ? -30.372 7.119 -37.560 1.00 10.81 235 ASN B C 1
ATOM 5838 O O . ASN B 1 389 ? -30.329 7.266 -36.338 1.00 10.98 235 ASN B O 1
ATOM 5843 N N . ALA B 1 390 ? -31.472 6.791 -38.224 1.00 10.87 236 ALA B N 1
ATOM 5844 C CA . ALA B 1 390 ? -32.762 6.665 -37.575 1.00 11.14 236 ALA B CA 1
ATOM 5845 C C . ALA B 1 390 ? -33.466 5.404 -38.047 1.00 10.82 236 ALA B C 1
ATOM 5846 O O . ALA B 1 390 ? -33.491 5.109 -39.244 1.00 11.09 236 ALA B O 1
ATOM 5848 N N . TRP B 1 391 ? -34.020 4.665 -37.091 1.00 11.15 237 TRP B N 1
ATOM 5849 C CA . TRP B 1 391 ? -34.854 3.507 -37.374 1.00 11.09 237 TRP B CA 1
ATOM 5850 C C . TRP B 1 391 ? -36.275 3.889 -36.987 1.00 10.98 237 TRP B C 1
ATOM 5851 O O . TRP B 1 391 ? -36.590 4.053 -35.807 1.00 11.65 237 TRP B O 1
ATOM 5862 N N . LEU B 1 392 ? -37.111 4.073 -38.005 1.00 10.77 238 LEU B N 1
ATOM 5863 C CA . LEU B 1 392 ? -38.444 4.645 -37.852 1.00 11.42 238 LEU B CA 1
ATOM 5864 C C . LEU B 1 392 ? -39.472 3.598 -38.252 1.00 11.94 238 LEU B C 1
ATOM 5865 O O . LEU B 1 392 ? -39.764 3.416 -39.436 1.00 12.06 238 LEU B O 1
ATOM 5870 N N . TYR B 1 393 ? -40.010 2.907 -37.249 1.00 12.57 239 TYR B N 1
ATOM 5871 C CA . TYR B 1 393 ? -40.836 1.723 -37.467 1.00 12.96 239 TYR B CA 1
ATOM 5872 C C . TYR B 1 393 ? -42.294 1.963 -37.081 1.00 13.50 239 TYR B C 1
ATOM 5873 O O . TYR B 1 393 ? -42.586 2.579 -36.058 1.00 13.76 239 TYR B O 1
ATOM 5882 N N . TYR B 1 394 ? -43.195 1.462 -37.921 1.00 13.88 240 TYR B N 1
ATOM 5883 C CA . TYR B 1 394 ? -44.624 1.335 -37.603 1.00 14.39 240 TYR B CA 1
ATOM 5884 C C . TYR B 1 394 ? -45.403 2.646 -37.461 1.00 14.86 240 TYR B C 1
ATOM 5885 O O . TYR B 1 394 ? -46.468 2.654 -36.840 1.00 16.31 240 TYR B O 1
ATOM 5894 N N . SER B 1 395 ? -44.915 3.743 -38.039 1.00 14.82 241 SER B N 1
ATOM 5895 C CA . SER B 1 395 ? -45.691 4.990 -38.020 1.00 15.26 241 SER B CA 1
ATOM 5896 C C . SER B 1 395 ? -47.026 4.776 -38.731 1.00 16.17 241 SER B C 1
ATOM 5897 O O . SER B 1 395 ? -47.121 3.983 -39.665 1.00 16.67 241 SER B O 1
ATOM 5900 N N . GLN B 1 396 ? -48.058 5.477 -38.278 1.00 16.18 242 GLN B N 1
ATOM 5901 C CA . GLN B 1 396 ? -49.396 5.297 -38.840 1.00 17.10 242 GLN B CA 1
ATOM 5902 C C . GLN B 1 396 ? -49.680 6.266 -39.982 1.00 17.86 242 GLN B C 1
ATOM 5903 O O . GLN B 1 396 ? -50.519 5.986 -40.837 1.00 20.99 242 GLN B O 1
ATOM 5909 N N . ASN B 1 397 ? -48.985 7.402 -39.994 1.00 16.74 243 ASN B N 1
ATOM 5910 C CA . ASN B 1 397 ? -49.157 8.402 -41.048 1.00 17.00 243 ASN B CA 1
ATOM 5911 C C . ASN B 1 397 ? -47.849 8.749 -41.754 1.00 16.98 243 ASN B C 1
ATOM 5912 O O . ASN B 1 397 ? -47.777 8.714 -42.982 1.00 16.88 243 ASN B O 1
ATOM 5917 N N . ALA B 1 398 ? -46.828 9.099 -40.978 1.00 16.09 244 ALA B N 1
ATOM 5918 C CA . ALA B 1 398 ? -45.540 9.493 -41.544 1.00 14.69 244 ALA B CA 1
ATOM 5919 C C . ALA B 1 398 ? -44.408 9.341 -40.539 1.00 14.27 244 ALA B C 1
ATOM 5920 O O . ALA B 1 398 ? -44.595 9.554 -39.342 1.00 14.60 244 ALA B O 1
ATOM 5922 N N . GLY B 1 399 ? -43.229 8.976 -41.033 1.00 14.60 245 GLY B N 1
ATOM 5923 C CA . GLY B 1 399 ? -42.023 9.008 -40.213 1.00 14.10 245 GLY B CA 1
ATOM 5924 C C . GLY B 1 399 ? -41.642 10.448 -39.911 1.00 13.59 245 GLY B C 1
ATOM 5925 O O . GLY B 1 399 ? -41.348 10.797 -38.766 1.00 13.98 245 GLY B O 1
ATOM 5926 N N . ILE B 1 400 ? -41.653 11.280 -40.951 1.00 12.84 246 ILE B N 1
ATOM 5927 C CA . ILE B 1 400 ? -41.321 12.699 -40.842 1.00 13.21 246 ILE B CA 1
ATOM 5928 C C . ILE B 1 400 ? -42.386 13.510 -41.578 1.00 13.49 246 ILE B C 1
ATOM 5929 O O . ILE B 1 400 ? -42.662 13.253 -42.751 1.00 13.19 246 ILE B O 1
ATOM 5934 N N . TYR B 1 401 ? -42.974 14.486 -40.886 1.00 13.72 247 TYR B N 1
ATOM 5935 C CA . TYR B 1 401 ? -44.030 15.325 -41.447 1.00 14.35 247 TYR B CA 1
ATOM 5936 C C . TYR B 1 401 ? -43.695 16.807 -41.316 1.00 14.56 247 TYR B C 1
ATOM 5937 O O . TYR B 1 401 ? -43.398 17.287 -40.221 1.00 15.82 247 TYR B O 1
ATOM 5946 N N . CYS B 1 402 ? -43.753 17.521 -42.439 1.00 14.51 248 CYS B N 1
ATOM 5947 C CA . CYS B 1 402 ? -43.539 18.965 -42.466 1.00 15.27 248 CYS B CA 1
ATOM 5948 C C . CYS B 1 402 ? -44.690 19.648 -43.203 1.00 15.56 248 CYS B C 1
ATOM 5949 O O . CYS B 1 402 ? -44.796 19.565 -44.426 1.00 15.06 248 CYS B O 1
ATOM 5952 N N . GLU B 1 403 ? -45.548 20.320 -42.441 1.00 15.24 249 GLU B N 1
ATOM 5953 C CA . GLU B 1 403 ? -46.708 21.023 -42.986 1.00 15.92 249 GLU B CA 1
ATOM 5954 C C . GLU B 1 403 ? -46.308 22.310 -43.706 1.00 15.58 249 GLU B C 1
ATOM 5955 O O . GLU B 1 403 ? -46.829 22.608 -44.786 1.00 16.34 249 GLU B O 1
ATOM 5961 N N . ASP B 1 404 ? -45.396 23.066 -43.093 1.00 15.69 250 ASP B N 1
ATOM 5962 C CA . ASP B 1 404 ? -44.984 24.386 -43.581 1.00 16.69 250 ASP B CA 1
ATOM 5963 C C . ASP B 1 404 ? -46.216 25.264 -43.843 1.00 17.66 250 ASP B C 1
ATOM 5964 O O . ASP B 1 404 ? -46.420 25.735 -44.958 1.00 17.57 250 ASP B O 1
ATOM 5969 N N . PRO B 1 405 ? -47.041 25.490 -42.803 1.00 18.37 251 PRO B N 1
ATOM 5970 C CA . PRO B 1 405 ? -48.326 26.176 -42.992 1.00 18.73 251 PRO B CA 1
ATOM 5971 C C . PRO B 1 405 ? -48.235 27.580 -43.601 1.00 19.20 251 PRO B C 1
ATOM 5972 O O . PRO B 1 405 ? -49.178 28.012 -44.268 1.00 22.24 251 PRO B O 1
ATOM 5976 N N . LEU B 1 406 ? -47.123 28.277 -43.374 1.00 19.38 252 LEU B N 1
ATOM 5977 C CA . LEU B 1 406 ? -46.927 29.632 -43.902 1.00 21.47 252 LEU B CA 1
ATOM 5978 C C . LEU B 1 406 ? -46.199 29.661 -45.253 1.00 19.58 252 LEU B C 1
ATOM 5979 O O . LEU B 1 406 ? -45.883 30.737 -45.767 1.00 20.17 252 LEU B O 1
ATOM 5984 N N . ASN B 1 407 ? -45.935 28.485 -45.821 1.00 18.96 253 ASN B N 1
ATOM 5985 C CA . ASN B 1 407 ? -45.287 28.369 -47.128 1.00 18.76 253 ASN B CA 1
ATOM 5986 C C . ASN B 1 407 ? -43.963 29.133 -47.178 1.00 18.52 253 ASN B C 1
ATOM 5987 O O . ASN B 1 407 ? -43.719 29.928 -48.087 1.00 18.54 253 ASN B O 1
ATOM 5992 N N . ARG B 1 408 ? -43.114 28.886 -46.184 1.00 17.95 254 ARG B N 1
ATOM 5993 C CA . ARG B 1 408 ? -41.793 29.508 -46.117 1.00 19.09 254 ARG B CA 1
ATOM 5994 C C . ARG B 1 408 ? -40.841 28.889 -47.138 1.00 17.86 254 ARG B C 1
ATOM 5995 O O . ARG B 1 408 ? -39.891 29.539 -47.568 1.00 18.46 254 ARG B O 1
ATOM 6003 N N . VAL B 1 409 ? -41.121 27.636 -47.508 1.00 16.60 255 VAL B N 1
ATOM 6004 C CA . VAL B 1 409 ? -40.294 26.814 -48.405 1.00 15.75 255 VAL B CA 1
ATOM 6005 C C . VAL B 1 409 ? -39.115 26.224 -47.633 1.00 15.16 255 VAL B C 1
ATOM 6006 O O . VAL B 1 409 ? -38.260 26.953 -47.132 1.00 16.18 255 VAL B O 1
ATOM 6010 N N . SER B 1 410 ? -39.095 24.898 -47.542 1.00 13.98 256 SER B N 1
ATOM 6011 C CA . SER B 1 410 ? -38.021 24.171 -46.874 1.00 13.65 256 SER B CA 1
ATOM 6012 C C . SER B 1 410 ? -36.762 24.149 -47.733 1.00 13.46 256 SER B C 1
ATOM 6013 O O . SER B 1 410 ? -36.834 23.959 -48.949 1.00 13.73 256 SER B O 1
ATOM 6016 N N . THR B 1 411 ? -35.613 24.349 -47.094 1.00 13.50 257 THR B N 1
ATOM 6017 C CA . THR B 1 411 ? -34.327 24.256 -47.773 1.00 13.32 257 THR B CA 1
ATOM 6018 C C . THR B 1 411 ? -33.312 23.518 -46.922 1.00 13.25 257 THR B C 1
ATOM 6019 O O . THR B 1 411 ? -33.520 23.303 -45.725 1.00 12.33 257 THR B O 1
ATOM 6023 N N . THR B 1 412 ? -32.214 23.136 -47.569 1.00 13.22 258 THR B N 1
ATOM 6024 C CA . THR B 1 412 ? -30.975 22.736 -46.898 1.00 13.25 258 THR B CA 1
ATOM 6025 C C . THR B 1 412 ? -31.190 21.791 -45.710 1.00 13.04 258 THR B C 1
ATOM 6026 O O . THR B 1 412 ? -30.656 21.999 -44.613 1.00 13.59 258 THR B O 1
ATOM 6030 N N . GLY B 1 413 ? -31.985 20.753 -45.955 1.00 12.57 259 GLY B N 1
ATOM 6031 C CA . GLY B 1 413 ? -32.199 19.678 -44.997 1.00 12.07 259 GLY B CA 1
ATOM 6032 C C . GLY B 1 413 ? -31.510 18.427 -45.499 1.00 11.47 259 GLY B C 1
ATOM 6033 O O . GLY B 1 413 ? -31.534 18.153 -46.697 1.00 12.66 259 GLY B O 1
ATOM 6034 N N . THR B 1 414 ? -30.884 17.679 -44.595 1.00 10.75 260 THR B N 1
ATOM 6035 C CA . THR B 1 414 ? -30.214 16.434 -44.963 1.00 10.64 260 THR B CA 1
ATOM 6036 C C . THR B 1 414 ? -30.867 15.268 -44.236 1.00 10.45 260 THR B C 1
ATOM 6037 O O . THR B 1 414 ? -31.179 15.360 -43.045 1.00 10.60 260 THR B O 1
ATOM 6041 N N . PHE B 1 415 ? -31.073 14.181 -44.977 1.00 10.18 261 PHE B N 1
ATOM 6042 C CA . PHE B 1 415 ? -31.763 13.000 -44.486 1.00 10.32 261 PHE B CA 1
ATOM 6043 C C . PHE B 1 415 ? -30.979 11.773 -44.914 1.00 10.32 261 PHE B C 1
ATOM 6044 O O . PHE B 1 415 ? -31.066 11.353 -46.065 1.00 10.81 261 PHE B O 1
ATOM 6052 N N . HIS B 1 416 ? -30.197 11.226 -43.984 1.00 10.17 262 HIS B N 1
ATOM 6053 C CA . HIS B 1 416 ? -29.269 10.136 -44.280 1.00 10.79 262 HIS B CA 1
ATOM 6054 C C . HIS B 1 416 ? -29.469 8.942 -43.360 1.00 10.55 262 HIS B C 1
ATOM 6055 O O . HIS B 1 416 ? -29.808 9.100 -42.189 1.00 10.82 262 HIS B O 1
ATOM 6062 N N . ASN B 1 417 ? -29.212 7.747 -43.884 1.00 10.89 263 ASN B N 1
ATOM 6063 C CA . ASN B 1 417 ? -29.162 6.537 -43.062 1.00 10.82 263 ASN B CA 1
ATOM 6064 C C . ASN B 1 417 ? -30.452 6.344 -42.271 1.00 10.34 263 ASN B C 1
ATOM 6065 O O . ASN B 1 417 ? -30.419 6.174 -41.050 1.00 10.35 263 ASN B O 1
ATOM 6070 N N . ILE B 1 418 ? -31.586 6.393 -42.968 1.00 10.84 264 ILE B N 1
ATOM 6071 C CA . ILE B 1 418 ? -32.889 6.217 -42.332 1.00 10.99 264 ILE B CA 1
ATOM 6072 C C . ILE B 1 418 ? -33.555 4.941 -42.825 1.00 11.38 264 ILE B C 1
ATOM 6073 O O . ILE B 1 418 ? -33.681 4.722 -44.033 1.00 11.76 264 ILE B O 1
ATOM 6078 N N . TYR B 1 419 ? -33.991 4.122 -41.871 1.00 11.80 265 TYR B N 1
ATOM 6079 C CA . TYR B 1 419 ? -34.692 2.874 -42.132 1.00 12.07 265 TYR B CA 1
ATOM 6080 C C . TYR B 1 419 ? -36.156 3.080 -41.755 1.00 11.87 265 TYR B C 1
ATOM 6081 O O . TYR B 1 419 ? -36.488 3.143 -40.571 1.00 12.49 265 TYR B O 1
ATOM 6090 N N . PHE B 1 420 ? -37.013 3.219 -42.764 1.00 12.17 266 PHE B N 1
ATOM 6091 C CA . PHE B 1 420 ? -38.458 3.290 -42.570 1.00 12.12 266 PHE B CA 1
ATOM 6092 C C . PHE B 1 420 ? -39.030 1.886 -42.767 1.00 12.80 266 PHE B C 1
ATOM 6093 O O . PHE B 1 420 ? -38.893 1.320 -43.853 1.00 13.50 266 PHE B O 1
ATOM 6101 N N . GLN B 1 421 ? -39.676 1.327 -41.744 1.00 13.31 267 GLN B N 1
ATOM 6102 C CA . GLN B 1 421 ? -40.229 -0.030 -41.856 1.00 14.22 267 GLN B CA 1
ATOM 6103 C C . GLN B 1 421 ? -41.654 -0.153 -41.335 1.00 15.11 267 GLN B C 1
ATOM 6104 O O . GLN B 1 421 ? -41.967 0.307 -40.238 1.00 15.11 267 GLN B O 1
ATOM 6110 N N . LEU B 1 422 ? -42.500 -0.797 -42.140 1.00 15.81 268 LEU B N 1
ATOM 6111 C CA . LEU B 1 422 ? -43.844 -1.229 -41.731 1.00 16.54 268 LEU B CA 1
ATOM 6112 C C . LEU B 1 422 ? -44.753 -0.090 -41.263 1.00 15.58 268 LEU B C 1
ATOM 6113 O O . LEU B 1 422 ? -45.568 -0.259 -40.352 1.00 17.36 268 LEU B O 1
ATOM 6118 N N . GLY B 1 423 ? -44.619 1.065 -41.908 1.00 16.18 269 GLY B N 1
ATOM 6119 C CA . GLY B 1 423 ? -45.514 2.191 -41.674 1.00 15.98 269 GLY B CA 1
ATOM 6120 C C . GLY B 1 423 ? -46.782 2.060 -42.498 1.00 16.26 269 GLY B C 1
ATOM 6121 O O . GLY B 1 423 ? -46.740 1.602 -43.639 1.00 16.97 269 GLY B O 1
ATOM 6122 N N . ASP B 1 424 ? -47.909 2.476 -41.920 1.00 16.51 270 ASP B N 1
ATOM 6123 C CA . ASP B 1 424 ? -49.201 2.429 -42.611 1.00 16.84 270 ASP B CA 1
ATOM 6124 C C . ASP B 1 424 ? -49.346 3.541 -43.645 1.00 16.68 270 ASP B C 1
ATOM 6125 O O . ASP B 1 424 ? -50.248 3.488 -44.484 1.00 17.05 270 ASP B O 1
ATOM 6130 N N . GLY B 1 425 ? -48.492 4.560 -43.560 1.00 16.33 271 GLY B N 1
ATOM 6131 C CA . GLY B 1 425 ? -48.543 5.700 -44.466 1.00 15.70 271 GLY B CA 1
ATOM 6132 C C . GLY B 1 425 ? -47.242 5.874 -45.224 1.00 15.70 271 GLY B C 1
ATOM 6133 O O . GLY B 1 425 ? -46.699 4.910 -45.767 1.00 16.29 271 GLY B O 1
ATOM 6134 N N . HIS B 1 426 ? -46.744 7.109 -45.248 1.00 14.86 272 HIS B N 1
ATOM 6135 C CA . HIS B 1 426 ? -45.526 7.454 -45.981 1.00 14.85 272 HIS B CA 1
ATOM 6136 C C . HIS B 1 426 ? -44.304 7.461 -45.076 1.00 14.39 272 HIS B C 1
ATOM 6137 O O . HIS B 1 426 ? -44.417 7.482 -43.851 1.00 14.98 272 HIS B O 1
ATOM 6144 N N . ALA B 1 427 ? -43.130 7.445 -45.699 1.00 13.67 273 ALA B N 1
ATOM 6145 C CA . ALA B 1 427 ? -41.883 7.697 -44.987 1.00 13.29 273 ALA B CA 1
ATOM 6146 C C . ALA B 1 427 ? -41.817 9.170 -44.596 1.00 12.68 273 ALA B C 1
ATOM 6147 O O . ALA B 1 427 ? -41.649 9.501 -43.421 1.00 13.42 273 ALA B O 1
ATOM 6149 N N . MET B 1 428 ? -41.950 10.045 -45.592 1.00 12.11 274 MET B N 1
ATOM 6150 C CA . MET B 1 428 ? -41.892 11.491 -45.380 1.00 13.01 274 MET B CA 1
ATOM 6151 C C . MET B 1 428 ? -42.993 12.192 -46.158 1.00 13.43 274 MET B C 1
ATOM 6152 O O . MET B 1 428 ? -43.227 11.876 -47.325 1.00 14.09 274 MET B O 1
ATOM 6157 N N . ILE B 1 429 ? -43.653 13.150 -45.509 1.00 13.85 275 ILE B N 1
ATOM 6158 C CA . ILE B 1 429 ? -44.659 13.986 -46.156 1.00 13.87 275 ILE B CA 1
ATOM 6159 C C . ILE B 1 429 ? -44.314 15.456 -45.964 1.00 13.26 275 ILE B C 1
ATOM 6160 O O . ILE B 1 429 ? -44.251 15.950 -44.837 1.00 13.37 275 ILE B O 1
ATOM 6165 N N . PHE B 1 430 ? -44.084 16.134 -47.082 1.00 12.88 276 PHE B N 1
ATOM 6166 C CA . PHE B 1 430 ? -44.013 17.582 -47.134 1.00 13.41 276 PHE B CA 1
ATOM 6167 C C . PHE B 1 430 ? -45.292 18.065 -47.804 1.00 14.28 276 PHE B C 1
ATOM 6168 O O . PHE B 1 430 ? -45.531 17.750 -48.964 1.00 14.73 276 PHE B O 1
ATOM 6176 N N . ASP B 1 431 ? -46.123 18.818 -47.089 1.00 14.78 277 ASP B N 1
ATOM 6177 C CA . ASP B 1 431 ? -47.349 19.351 -47.697 1.00 15.06 277 ASP B CA 1
ATOM 6178 C C . ASP B 1 431 ? -47.042 20.371 -48.792 1.00 15.30 277 ASP B C 1
ATOM 6179 O O . ASP B 1 431 ? -47.858 20.584 -49.687 1.00 16.03 277 ASP B O 1
ATOM 6184 N N . ARG B 1 432 ? -45.876 21.009 -48.718 1.00 15.02 278 ARG B N 1
ATOM 6185 C CA . ARG B 1 432 ? -45.513 22.041 -49.681 1.00 15.25 278 ARG B CA 1
ATOM 6186 C C . ARG B 1 432 ? -44.132 21.773 -50.304 1.00 14.60 278 ARG B C 1
ATOM 6187 O O . ARG B 1 432 ? -43.895 20.665 -50.789 1.00 14.79 278 ARG B O 1
ATOM 6195 N N . ASP B 1 433 ? -43.237 22.762 -50.296 1.00 14.14 279 ASP B N 1
ATOM 6196 C CA . ASP B 1 433 ? -42.095 22.779 -51.218 1.00 14.41 279 ASP B CA 1
ATOM 6197 C C . ASP B 1 433 ? -40.756 22.526 -50.535 1.00 14.09 279 ASP B C 1
ATOM 6198 O O . ASP B 1 433 ? -40.509 23.005 -49.428 1.00 13.46 279 ASP B O 1
ATOM 6203 N N . VAL B 1 434 ? -39.893 21.785 -51.225 1.00 14.52 280 VAL B N 1
ATOM 6204 C CA . VAL B 1 434 ? -38.584 21.401 -50.708 1.00 14.41 280 VAL B CA 1
ATOM 6205 C C . VAL B 1 434 ? -37.504 21.747 -51.737 1.00 13.44 280 VAL B C 1
ATOM 6206 O O . VAL B 1 434 ? -37.583 21.315 -52.888 1.00 13.43 280 VAL B O 1
ATOM 6210 N N . HIS B 1 435 ? -36.506 22.523 -51.311 1.00 12.85 281 HIS B N 1
ATOM 6211 C CA . HIS B 1 435 ? -35.412 22.978 -52.174 1.00 13.01 281 HIS B CA 1
ATOM 6212 C C . HIS B 1 435 ? -34.058 22.629 -51.566 1.00 12.39 281 HIS B C 1
ATOM 6213 O O . HIS B 1 435 ? -33.851 22.811 -50.374 1.00 13.01 281 HIS B O 1
ATOM 6220 N N . GLY B 1 436 ? -33.127 22.147 -52.382 1.00 12.14 282 GLY B N 1
ATOM 6221 C CA . GLY B 1 436 ? -31.740 22.006 -51.938 1.00 12.10 282 GLY B CA 1
ATOM 6222 C C . GLY B 1 436 ? -31.502 21.042 -50.788 1.00 12.18 282 GLY B C 1
ATOM 6223 O O . GLY B 1 436 ? -30.540 21.198 -50.038 1.00 12.56 282 GLY B O 1
ATOM 6224 N N . CYS B 1 437 ? -32.368 20.042 -50.653 1.00 11.83 283 CYS B N 1
ATOM 6225 C CA . CYS B 1 437 ? -32.239 19.043 -49.600 1.00 11.88 283 CYS B CA 1
ATOM 6226 C C . CYS B 1 437 ? -31.548 17.803 -50.154 1.00 11.50 283 CYS B C 1
ATOM 6227 O O . CYS B 1 437 ? -31.525 17.592 -51.365 1.00 11.33 283 CYS B O 1
ATOM 6230 N N . ASP B 1 438 ? -30.996 16.995 -49.256 1.00 11.59 284 ASP B N 1
ATOM 6231 C CA . ASP B 1 438 ? -30.222 15.817 -49.622 1.00 11.70 284 ASP B CA 1
ATOM 6232 C C . ASP B 1 438 ? -30.792 14.591 -48.920 1.00 11.86 284 ASP B C 1
ATOM 6233 O O . ASP B 1 438 ? -31.066 14.632 -47.722 1.00 12.53 284 ASP B O 1
ATOM 6238 N N . PHE B 1 439 ? -30.965 13.512 -49.680 1.00 11.70 285 PHE B N 1
ATOM 6239 C CA . PHE B 1 439 ? -31.522 12.258 -49.181 1.00 12.07 285 PHE B CA 1
ATOM 6240 C C . PHE B 1 439 ? -30.590 11.143 -49.634 1.00 12.41 285 PHE B C 1
ATOM 6241 O O . PHE B 1 439 ? -30.309 11.036 -50.824 1.00 14.81 285 PHE B O 1
ATOM 6249 N N . ASP B 1 440 ? -30.105 10.317 -48.708 1.00 11.69 286 ASP B N 1
ATOM 6250 C CA . ASP B 1 440 ? -29.117 9.288 -49.062 1.00 12.17 286 ASP B CA 1
ATOM 6251 C C . ASP B 1 440 ? -29.165 8.102 -48.106 1.00 11.42 286 ASP B C 1
ATOM 6252 O O . ASP B 1 440 ? -29.314 8.274 -46.892 1.00 11.25 286 ASP B O 1
ATOM 6257 N N . ASN B 1 441 ? -29.023 6.905 -48.667 1.00 11.16 287 ASN B N 1
ATOM 6258 C CA . ASN B 1 441 ? -28.971 5.662 -47.899 1.00 11.06 287 ASN B CA 1
ATOM 6259 C C . ASN B 1 441 ? -30.210 5.500 -47.036 1.00 10.65 287 ASN B C 1
ATOM 6260 O O . ASN B 1 441 ? -30.153 5.373 -45.810 1.00 10.82 287 ASN B O 1
ATOM 6265 N N . ILE B 1 442 ? -31.339 5.518 -47.732 1.00 10.77 288 ILE B N 1
ATOM 6266 C CA . ILE B 1 442 ? -32.646 5.412 -47.128 1.00 11.83 288 ILE B CA 1
ATOM 6267 C C . ILE B 1 442 ? -33.257 4.074 -47.539 1.00 11.50 288 ILE B C 1
ATOM 6268 O O . ILE B 1 442 ? -33.056 3.599 -48.661 1.00 10.89 288 ILE B O 1
ATOM 6273 N N . ILE B 1 443 ? -33.980 3.469 -46.604 1.00 11.60 289 ILE B N 1
ATOM 6274 C CA . ILE B 1 443 ? -34.638 2.190 -46.815 1.00 11.66 289 ILE B CA 1
ATOM 6275 C C . ILE B 1 443 ? -36.133 2.381 -46.596 1.00 12.02 289 ILE B C 1
ATOM 6276 O O . ILE B 1 443 ? -36.541 2.940 -45.575 1.00 12.24 289 ILE B O 1
ATOM 6281 N N . PHE B 1 444 ? -36.933 1.941 -47.565 1.00 12.58 290 PHE B N 1
ATOM 6282 C CA . PHE B 1 444 ? -38.380 1.809 -47.394 1.00 12.65 290 PHE B CA 1
ATOM 6283 C C . PHE B 1 444 ? -38.690 0.320 -47.407 1.00 13.51 290 PHE B C 1
ATOM 6284 O O . PHE B 1 444 ? -38.569 -0.326 -48.449 1.00 15.06 290 PHE B O 1
ATOM 6292 N N . GLU B 1 445 ? -39.082 -0.228 -46.264 1.00 14.30 291 GLU B N 1
ATOM 6293 C CA . GLU B 1 445 ? -39.455 -1.638 -46.194 1.00 15.25 291 GLU B CA 1
ATOM 6294 C C . GLU B 1 445 ? -40.897 -1.773 -45.730 1.00 15.17 291 GLU B C 1
ATOM 6295 O O . GLU B 1 445 ? -41.222 -1.414 -44.604 1.00 14.93 291 GLU B O 1
ATOM 6301 N N . SER B 1 446 ? -41.752 -2.291 -46.610 1.00 15.16 292 SER B N 1
ATOM 6302 C CA . SER B 1 446 ? -43.174 -2.477 -46.312 1.00 16.09 292 SER B CA 1
ATOM 6303 C C . SER B 1 446 ? -43.826 -1.194 -45.789 1.00 15.76 292 SER B C 1
ATOM 6304 O O . SER B 1 446 ? -44.492 -1.198 -44.755 1.00 16.31 292 SER B O 1
ATOM 6307 N N . MET B 1 447 ? -43.606 -0.096 -46.509 1.00 15.97 293 MET B N 1
ATOM 6308 C CA . MET B 1 447 ? -44.304 1.164 -46.259 1.00 15.70 293 MET B CA 1
ATOM 6309 C C . MET B 1 447 ? -45.491 1.246 -47.215 1.00 15.88 293 MET B C 1
ATOM 6310 O O . MET B 1 447 ? -45.640 0.403 -48.094 1.00 17.41 293 MET B O 1
ATOM 6315 N N . ASN B 1 448 ? -46.337 2.256 -47.044 1.00 15.49 294 ASN B N 1
ATOM 6316 C CA . ASN B 1 448 ? -47.422 2.518 -47.999 1.00 16.41 294 ASN B CA 1
ATOM 6317 C C . ASN B 1 448 ? -47.190 3.798 -48.796 1.00 16.35 294 ASN B C 1
ATOM 6318 O O . ASN B 1 448 ? -48.092 4.313 -49.452 1.00 18.07 294 ASN B O 1
ATOM 6323 N N . GLY B 1 449 ? -45.960 4.294 -48.752 1.00 15.78 295 GLY B N 1
ATOM 6324 C CA . GLY B 1 449 ? -45.589 5.493 -49.479 1.00 14.94 295 GLY B CA 1
ATOM 6325 C C . GLY B 1 449 ? -44.154 5.844 -49.162 1.00 14.35 295 GLY B C 1
ATOM 6326 O O . GLY B 1 449 ? -43.637 5.468 -48.107 1.00 13.90 295 GLY B O 1
ATOM 6327 N N . GLY B 1 450 ? -43.507 6.547 -50.085 1.00 13.97 296 GLY B N 1
ATOM 6328 C CA . GLY B 1 450 ? -42.118 6.953 -49.910 1.00 13.20 296 GLY B CA 1
ATOM 6329 C C . GLY B 1 450 ? -42.038 8.385 -49.429 1.00 13.26 296 GLY B C 1
ATOM 6330 O O . GLY B 1 450 ? -42.582 8.725 -48.371 1.00 13.38 296 GLY B O 1
ATOM 6331 N N . ILE B 1 451 ? -41.347 9.217 -50.204 1.00 12.70 297 ILE B N 1
ATOM 6332 C CA . ILE B 1 451 ? -41.272 10.648 -49.946 1.00 12.99 297 ILE B CA 1
ATOM 6333 C C . ILE B 1 451 ? -42.299 11.345 -50.823 1.00 14.29 297 ILE B C 1
ATOM 6334 O O . ILE B 1 451 ? -42.287 11.181 -52.044 1.00 15.01 297 ILE B O 1
ATOM 6339 N N . LYS B 1 452 ? -43.180 12.119 -50.194 1.00 14.61 298 LYS B N 1
ATOM 6340 C CA . LYS B 1 452 ? -44.199 12.879 -50.903 1.00 14.73 298 LYS B CA 1
ATOM 6341 C C . LYS B 1 452 ? -43.999 14.368 -50.638 1.00 14.18 298 LYS B C 1
ATOM 6342 O O . LYS B 1 452 ? -43.733 14.775 -49.505 1.00 14.41 298 LYS B O 1
ATOM 6348 N N . ALA B 1 453 ? -44.122 15.167 -51.694 1.00 13.49 299 ALA B N 1
ATOM 6349 C CA . ALA B 1 453 ? -43.988 16.617 -51.600 1.00 13.77 299 ALA B CA 1
ATOM 6350 C C . ALA B 1 453 ? -44.773 17.290 -52.720 1.00 14.31 299 ALA B C 1
ATOM 6351 O O . ALA B 1 453 ? -45.080 16.660 -53.731 1.00 14.40 299 ALA B O 1
ATOM 6353 N N . ARG B 1 454 ? -45.100 18.566 -52.537 1.00 14.13 300 ARG B N 1
ATOM 6354 C CA . ARG B 1 454 ? -45.728 19.352 -53.597 1.00 15.08 300 ARG B CA 1
ATOM 6355 C C . ARG B 1 454 ? -44.710 19.740 -54.665 1.00 14.91 300 ARG B C 1
ATOM 6356 O O . ARG B 1 454 ? -44.984 19.635 -55.863 1.00 15.49 300 ARG B O 1
ATOM 6364 N N . THR B 1 455 ? -43.545 20.196 -54.209 1.00 14.46 301 THR B N 1
ATOM 6365 C CA . THR B 1 455 ? -42.455 20.627 -55.075 1.00 14.29 301 THR B CA 1
ATOM 6366 C C . THR B 1 455 ? -41.150 20.060 -54.550 1.00 13.65 301 THR B C 1
ATOM 6367 O O . THR B 1 455 ? -40.889 20.105 -53.348 1.00 13.94 301 THR B O 1
ATOM 6371 N N . VAL B 1 456 ? -40.346 19.521 -55.463 1.00 13.65 302 VAL B N 1
ATOM 6372 C CA . VAL B 1 456 ? -39.002 19.050 -55.155 1.00 12.57 302 VAL B CA 1
ATOM 6373 C C . VAL B 1 456 ? -38.067 19.690 -56.171 1.00 12.42 302 VAL B C 1
ATOM 6374 O O . VAL B 1 456 ? -38.079 19.330 -57.351 1.00 12.31 302 VAL B O 1
ATOM 6378 N N . ALA B 1 457 ? -37.279 20.656 -55.704 1.00 12.64 303 ALA B N 1
ATOM 6379 C CA . ALA B 1 457 ? -36.437 21.475 -56.564 1.00 12.75 303 ALA B CA 1
ATOM 6380 C C . ALA B 1 457 ? -34.988 21.420 -56.103 1.00 12.56 303 ALA B C 1
ATOM 6381 O O . ALA B 1 457 ? -34.698 21.623 -54.927 1.00 12.70 303 ALA B O 1
ATOM 6383 N N . HIS B 1 458 ? -34.084 21.130 -57.033 1.00 12.20 304 HIS B N 1
ATOM 6384 C CA . HIS B 1 458 ? -32.646 21.157 -56.756 1.00 12.23 304 HIS B CA 1
ATOM 6385 C C . HIS B 1 458 ? -32.246 20.338 -55.532 1.00 11.94 304 HIS B C 1
ATOM 6386 O O . HIS B 1 458 ? -31.415 20.763 -54.733 1.00 12.48 304 HIS B O 1
ATOM 6393 N N . CYS B 1 459 ? -32.846 19.158 -55.402 1.00 11.63 305 CYS B N 1
ATOM 6394 C CA . CYS B 1 459 ? -32.527 18.239 -54.319 1.00 11.47 305 CYS B CA 1
ATOM 6395 C C . CYS B 1 459 ? -31.612 17.132 -54.822 1.00 11.18 305 CYS B C 1
ATOM 6396 O O . CYS B 1 459 ? -31.578 16.836 -56.016 1.00 11.61 305 CYS B O 1
ATOM 6399 N N . GLY B 1 460 ? -30.870 16.542 -53.894 1.00 10.89 306 GLY B N 1
ATOM 6400 C CA . GLY B 1 460 ? -30.023 15.395 -54.177 1.00 11.41 306 GLY B CA 1
ATOM 6401 C C . GLY B 1 460 ? -30.645 14.137 -53.605 1.00 11.43 306 GLY B C 1
ATOM 6402 O O . GLY B 1 460 ? -31.113 14.125 -52.460 1.00 11.72 306 GLY B O 1
ATOM 6403 N N . PHE B 1 461 ? -30.652 13.084 -54.415 1.00 11.81 307 PHE B N 1
ATOM 6404 C CA . PHE B 1 461 ? -31.124 11.773 -54.005 1.00 12.00 307 PHE B CA 1
ATOM 6405 C C . PHE B 1 461 ? -30.047 10.749 -54.308 1.00 12.27 307 PHE B C 1
ATOM 6406 O O . PHE B 1 461 ? -29.635 10.600 -55.457 1.00 14.14 307 PHE B O 1
ATOM 6414 N N . GLY B 1 462 ? -29.593 10.060 -53.266 1.00 12.08 308 GLY B N 1
ATOM 6415 C CA . GLY B 1 462 ? -28.578 9.028 -53.391 1.00 11.65 308 GLY B CA 1
ATOM 6416 C C . GLY B 1 462 ? -29.210 7.651 -53.422 1.00 11.43 308 GLY B C 1
ATOM 6417 O O . GLY B 1 462 ? -30.168 7.418 -54.161 1.00 12.31 308 GLY B O 1
ATOM 6418 N N . LYS B 1 463 ? -28.673 6.737 -52.620 1.00 10.99 309 LYS B N 1
ATOM 6419 C CA . LYS B 1 463 ? -29.121 5.350 -52.640 1.00 11.22 309 LYS B CA 1
ATOM 6420 C C . LYS B 1 463 ? -30.414 5.163 -51.862 1.00 11.64 309 LYS B C 1
ATOM 6421 O O . LYS B 1 463 ? -30.540 5.634 -50.729 1.00 11.60 309 LYS B O 1
ATOM 6427 N N . PHE B 1 464 ? -31.368 4.483 -52.494 1.00 12.10 310 PHE B N 1
ATOM 6428 C CA . PHE B 1 464 ? -32.617 4.081 -51.861 1.00 11.72 310 PHE B CA 1
ATOM 6429 C C . PHE B 1 464 ? -32.806 2.583 -52.057 1.00 11.64 310 PHE B C 1
ATOM 6430 O O . PHE B 1 464 ? -32.538 2.049 -53.139 1.00 12.07 310 PHE B O 1
ATOM 6438 N N . TRP B 1 465 ? -33.261 1.915 -51.004 1.00 11.68 311 TRP B N 1
ATOM 6439 C CA . TRP B 1 465 ? -33.621 0.506 -51.073 1.00 12.13 311 TRP B CA 1
ATOM 6440 C C . TRP B 1 465 ? -35.099 0.404 -50.732 1.00 12.18 311 TRP B C 1
ATOM 6441 O O . TRP B 1 465 ? -35.489 0.589 -49.582 1.00 12.64 311 TRP B O 1
ATOM 6452 N N . CYS B 1 466 ? -35.914 0.133 -51.746 1.00 13.23 312 CYS B N 1
ATOM 6453 C CA . CYS B 1 466 ? -37.363 0.120 -51.596 1.00 13.06 312 CYS B CA 1
ATOM 6454 C C . CYS B 1 466 ? -37.862 -1.304 -51.795 1.00 13.39 312 CYS B C 1
ATOM 6455 O O . CYS B 1 466 ? -37.825 -1.827 -52.908 1.00 14.50 312 CYS B O 1
ATOM 6458 N N . GLU B 1 467 ? -38.317 -1.925 -50.710 1.00 13.76 313 GLU B N 1
ATOM 6459 C CA . GLU B 1 467 ? -38.686 -3.341 -50.729 1.00 14.93 313 GLU B CA 1
ATOM 6460 C C . GLU B 1 467 ? -40.029 -3.597 -50.046 1.00 15.70 313 GLU B C 1
ATOM 6461 O O . GLU B 1 467 ? -40.141 -3.514 -48.823 1.00 15.21 313 GLU B O 1
ATOM 6467 N N . ASN B 1 468 ? -41.028 -3.916 -50.869 1.00 16.57 314 ASN B N 1
ATOM 6468 C CA . ASN B 1 468 ? -42.379 -4.292 -50.439 1.00 17.02 314 ASN B CA 1
ATOM 6469 C C . ASN B 1 468 ? -43.228 -3.133 -49.932 1.00 16.42 314 ASN B C 1
ATOM 6470 O O . ASN B 1 468 ? -42.717 -2.120 -49.446 1.00 16.05 314 ASN B O 1
ATOM 6475 N N . LEU B 1 469 ? -44.539 -3.307 -50.065 1.00 17.37 315 LEU B N 1
ATOM 6476 C CA . LEU B 1 469 ? -45.521 -2.344 -49.596 1.00 17.59 315 LEU B CA 1
ATOM 6477 C C . LEU B 1 469 ? -46.391 -3.028 -48.547 1.00 18.42 315 LEU B C 1
ATOM 6478 O O . LEU B 1 469 ? -46.641 -4.231 -48.641 1.00 19.86 315 LEU B O 1
ATOM 6483 N N . LYS B 1 470 ? -46.848 -2.269 -47.553 1.00 18.55 316 LYS B N 1
ATOM 6484 C CA . LYS B 1 470 ? -47.594 -2.850 -46.434 1.00 19.03 316 LYS B CA 1
ATOM 6485 C C . LYS B 1 470 ? -48.966 -3.356 -46.881 1.00 20.08 316 LYS B C 1
ATOM 6486 O O . LYS B 1 470 ? -49.284 -4.533 -46.701 1.00 21.07 316 LYS B O 1
ATOM 6492 N N . THR B 1 471 ? -49.767 -2.460 -47.452 1.00 19.57 317 THR B N 1
ATOM 6493 C CA . THR B 1 471 ? -51.075 -2.819 -48.020 1.00 20.28 317 THR B CA 1
ATOM 6494 C C . THR B 1 471 ? -51.292 -2.290 -49.442 1.00 20.54 317 THR B C 1
ATOM 6495 O O . THR B 1 471 ? -52.111 -2.837 -50.182 1.00 22.78 317 THR B O 1
ATOM 6499 N N . ALA B 1 472 ? -50.580 -1.230 -49.822 1.00 20.85 318 ALA B N 1
ATOM 6500 C CA . ALA B 1 472 ? -50.663 -0.688 -51.178 1.00 22.06 318 ALA B CA 1
ATOM 6501 C C . ALA B 1 472 ? -50.160 -1.694 -52.212 1.00 21.52 318 ALA B C 1
ATOM 6502 O O . ALA B 1 472 ? -49.414 -2.617 -51.883 1.00 22.54 318 ALA B O 1
ATOM 6504 N N . THR B 1 473 ? -50.582 -1.510 -53.459 1.00 22.37 319 THR B N 1
ATOM 6505 C CA . THR B 1 473 ? -50.182 -2.395 -54.553 1.00 23.89 319 THR B CA 1
ATOM 6506 C C . THR B 1 473 ? -49.046 -1.794 -55.383 1.00 22.47 319 THR B C 1
ATOM 6507 O O . THR B 1 473 ? -48.171 -2.520 -55.852 1.00 21.92 319 THR B O 1
ATOM 6511 N N . SER B 1 474 ? -49.067 -0.474 -55.558 1.00 21.12 320 SER B N 1
ATOM 6512 C CA . SER B 1 474 ? -48.043 0.223 -56.339 1.00 21.37 320 SER B CA 1
ATOM 6513 C C . SER B 1 474 ? -47.837 1.644 -55.816 1.00 20.06 320 SER B C 1
ATOM 6514 O O . SER B 1 474 ? -48.799 2.384 -55.634 1.00 20.82 320 SER B O 1
ATOM 6517 N N . LYS B 1 475 ? -46.582 2.017 -55.565 1.00 18.14 321 LYS B N 1
ATOM 6518 C CA . LYS B 1 475 ? -46.248 3.371 -55.113 1.00 17.75 321 LYS B CA 1
ATOM 6519 C C . LYS B 1 475 ? -44.905 3.817 -55.679 1.00 16.27 321 LYS B C 1
ATOM 6520 O O . LYS B 1 475 ? -43.963 3.031 -55.737 1.00 15.53 321 LYS B O 1
ATOM 6526 N N . ASP B 1 476 ? -44.822 5.080 -56.087 1.00 15.47 322 ASP B N 1
ATOM 6527 C CA . ASP B 1 476 ? -43.540 5.677 -56.460 1.00 15.46 322 ASP B CA 1
ATOM 6528 C C . ASP B 1 476 ? -42.712 5.935 -55.203 1.00 14.56 322 ASP B C 1
ATOM 6529 O O . ASP B 1 476 ? -43.248 6.335 -54.172 1.00 14.69 322 ASP B O 1
ATOM 6534 N N . TRP B 1 477 ? -41.402 5.717 -55.290 1.00 13.23 323 TRP B N 1
ATOM 6535 C CA . TRP B 1 477 ? -40.511 5.992 -54.162 1.00 13.04 323 TRP B CA 1
ATOM 6536 C C . TRP B 1 477 ? -40.474 7.495 -53.844 1.00 12.42 323 TRP B C 1
ATOM 6537 O O . TRP B 1 477 ? -40.314 7.890 -52.687 1.00 12.48 323 TRP B O 1
ATOM 6548 N N . LEU B 1 478 ? -40.610 8.312 -54.887 1.00 13.07 324 LEU B N 1
ATOM 6549 C CA . LEU B 1 478 ? -40.683 9.764 -54.772 1.00 13.07 324 LEU B CA 1
ATOM 6550 C C . LEU B 1 478 ? -41.931 10.220 -55.512 1.00 13.77 324 LEU B C 1
ATOM 6551 O O . LEU B 1 478 ? -42.108 9.920 -56.696 1.00 13.15 324 LEU B O 1
ATOM 6556 N N . GLU B 1 479 ? -42.779 10.953 -54.798 1.00 14.55 325 GLU B N 1
ATOM 6557 C CA . GLU B 1 479 ? -44.097 11.353 -55.263 1.00 16.14 325 GLU B CA 1
ATOM 6558 C C . GLU B 1 479 ? -44.178 12.873 -55.163 1.00 15.71 325 GLU B C 1
ATOM 6559 O O . GLU B 1 479 ? -44.256 13.420 -54.066 1.00 18.17 325 GLU B O 1
ATOM 6565 N N . VAL B 1 480 ? -44.124 13.551 -56.307 1.00 15.54 326 VAL B N 1
ATOM 6566 C CA . VAL B 1 480 ? -44.193 15.012 -56.356 1.00 15.58 326 VAL B CA 1
ATOM 6567 C C . VAL B 1 480 ? -45.499 15.396 -57.043 1.00 16.23 326 VAL B C 1
ATOM 6568 O O . VAL B 1 480 ? -45.728 15.029 -58.194 1.00 18.43 326 VAL B O 1
ATOM 6572 N N . THR B 1 481 ? -46.351 16.137 -56.339 1.00 15.98 327 THR B N 1
ATOM 6573 C CA . THR B 1 481 ? -47.738 16.330 -56.775 1.00 17.12 327 THR B CA 1
ATOM 6574 C C . THR B 1 481 ? -47.957 17.538 -57.690 1.00 17.45 327 THR B C 1
ATOM 6575 O O . THR B 1 481 ? -48.910 17.556 -58.474 1.00 19.70 327 THR B O 1
ATOM 6579 N N . GLY B 1 482 ? -47.096 18.546 -57.586 1.00 17.02 328 GLY B N 1
ATOM 6580 C CA . GLY B 1 482 ? -47.251 19.770 -58.371 1.00 18.55 328 GLY B CA 1
ATOM 6581 C C . GLY B 1 482 ? -46.877 19.588 -59.833 1.00 18.33 328 GLY B C 1
ATOM 6582 O O . GLY B 1 482 ? -45.925 18.874 -60.153 1.00 19.53 328 GLY B O 1
ATOM 6583 N N . ALA B 1 483 ? -47.625 20.238 -60.723 1.00 18.65 329 ALA B N 1
ATOM 6584 C CA . ALA B 1 483 ? -47.338 20.184 -62.158 1.00 18.45 329 ALA B CA 1
ATOM 6585 C C . ALA B 1 483 ? -46.006 20.873 -62.453 1.00 17.64 329 ALA B C 1
ATOM 6586 O O . ALA B 1 483 ? -45.793 22.014 -62.042 1.00 18.62 329 ALA B O 1
ATOM 6588 N N . ASN B 1 484 ? -45.113 20.167 -63.152 1.00 16.57 330 ASN B N 1
ATOM 6589 C CA . ASN B 1 484 ? -43.749 20.646 -63.424 1.00 16.84 330 ASN B CA 1
ATOM 6590 C C . ASN B 1 484 ? -43.026 21.139 -62.166 1.00 15.96 330 ASN B C 1
ATOM 6591 O O . ASN B 1 484 ? -42.185 22.039 -62.229 1.00 16.90 330 ASN B O 1
ATOM 6596 N N . SER B 1 485 ? -43.347 20.529 -61.028 1.00 14.26 331 SER B N 1
ATOM 6597 C CA . SER B 1 485 ? -42.808 20.964 -59.744 1.00 13.91 331 SER B CA 1
ATOM 6598 C C . SER B 1 485 ? -41.707 20.041 -59.231 1.00 13.68 331 SER B C 1
ATOM 6599 O O . SER B 1 485 ? -41.256 20.188 -58.102 1.00 14.15 331 SER B O 1
ATOM 6602 N N . CYS B 1 486 ? -41.287 19.086 -60.056 1.00 13.57 332 CYS B N 1
ATOM 6603 C CA . CYS B 1 486 ? -40.093 18.300 -59.778 1.00 12.75 332 CYS B CA 1
ATOM 6604 C C . CYS B 1 486 ? -39.049 18.661 -60.826 1.00 12.48 332 CYS B C 1
ATOM 6605 O O . CYS B 1 486 ? -39.174 18.283 -61.991 1.00 13.08 332 CYS B O 1
ATOM 6608 N N . TYR B 1 487 ? -38.032 19.413 -60.416 1.00 12.26 333 TYR B N 1
ATOM 6609 C CA . TYR B 1 487 ? -37.045 19.928 -61.359 1.00 12.40 333 TYR B CA 1
ATOM 6610 C C . TYR B 1 487 ? -35.720 20.231 -60.677 1.00 11.80 333 TYR B C 1
ATOM 6611 O O . TYR B 1 487 ? -35.668 20.449 -59.466 1.00 11.01 333 TYR B O 1
ATOM 6620 N N . GLY B 1 488 ? -34.651 20.233 -61.468 1.00 12.08 334 GLY B N 1
ATOM 6621 C CA . GLY B 1 488 ? -33.336 20.640 -60.996 1.00 11.40 334 GLY B CA 1
ATOM 6622 C C . GLY B 1 488 ? -32.632 19.626 -60.116 1.00 11.01 334 GLY B C 1
ATOM 6623 O O . GLY B 1 488 ? -31.628 19.945 -59.495 1.00 11.35 334 GLY B O 1
ATOM 6624 N N . ASN B 1 489 ? -33.132 18.393 -60.088 1.00 11.14 335 ASN B N 1
ATOM 6625 C CA . ASN B 1 489 ? -32.674 17.408 -59.115 1.00 10.91 335 ASN B CA 1
ATOM 6626 C C . ASN B 1 489 ? -31.508 16.554 -59.586 1.00 10.72 335 ASN B C 1
ATOM 6627 O O . ASN B 1 489 ? -31.196 16.492 -60.777 1.00 10.76 335 ASN B O 1
ATOM 6632 N N . SER B 1 490 ? -30.870 15.910 -58.617 1.00 10.73 336 SER B N 1
ATOM 6633 C CA . SER B 1 490 ? -29.805 14.955 -58.862 1.00 11.01 336 SER B CA 1
ATOM 6634 C C . SER B 1 490 ? -30.263 13.603 -58.332 1.00 11.24 336 SER B C 1
ATOM 6635 O O . SER B 1 490 ? -30.370 13.412 -57.122 1.00 12.83 336 SER B O 1
ATOM 6638 N N . PHE B 1 491 ? -30.559 12.684 -59.246 1.00 11.38 337 PHE B N 1
ATOM 6639 C CA . PHE B 1 491 ? -30.934 11.321 -58.894 1.00 11.61 337 PHE B CA 1
ATOM 6640 C C . PHE B 1 491 ? -29.711 10.454 -59.153 1.00 11.80 337 PHE B C 1
ATOM 6641 O O . PHE B 1 491 ? -29.625 9.743 -60.158 1.00 12.14 337 PHE B O 1
ATOM 6649 N N . THR B 1 492 ? -28.753 10.531 -58.237 1.00 12.55 338 THR B N 1
ATOM 6650 C CA . THR B 1 492 ? -27.406 10.040 -58.509 1.00 13.04 338 THR B CA 1
ATOM 6651 C C . THR B 1 492 ? -26.978 8.848 -57.652 1.00 13.64 338 THR B C 1
ATOM 6652 O O . THR B 1 492 ? -25.787 8.584 -57.499 1.00 16.15 338 THR B O 1
ATOM 6656 N N . GLY B 1 493 ? -27.951 8.118 -57.118 1.00 13.65 339 GLY B N 1
ATOM 6657 C CA . GLY B 1 493 ? -27.701 6.811 -56.522 1.00 13.68 339 GLY B CA 1
ATOM 6658 C C . GLY B 1 493 ? -28.644 5.789 -57.120 1.00 13.63 339 GLY B C 1
ATOM 6659 O O . GLY B 1 493 ? -29.678 6.140 -57.693 1.00 14.46 339 GLY B O 1
ATOM 6660 N N . TYR B 1 494 ? -28.286 4.516 -57.007 1.00 12.74 340 TYR B N 1
ATOM 6661 C CA . TYR B 1 494 ? -29.173 3.460 -57.464 1.00 12.74 340 TYR B CA 1
ATOM 6662 C C . TYR B 1 494 ? -30.402 3.385 -56.560 1.00 12.33 340 TYR B C 1
ATOM 6663 O O . TYR B 1 494 ? -30.287 3.460 -55.335 1.00 12.02 340 TYR B O 1
ATOM 6672 N N . VAL B 1 495 ? -31.574 3.259 -57.177 1.00 12.76 341 VAL B N 1
ATOM 6673 C CA . VAL B 1 495 ? -32.818 3.052 -56.446 1.00 13.08 341 VAL B CA 1
ATOM 6674 C C . VAL B 1 495 ? -33.290 1.616 -56.687 1.00 13.01 341 VAL B C 1
ATOM 6675 O O . VAL B 1 495 ? -33.750 1.277 -57.778 1.00 14.01 341 VAL B O 1
ATOM 6679 N N . LYS B 1 496 ? -33.150 0.777 -55.665 1.00 12.60 342 LYS B N 1
ATOM 6680 C CA . LYS B 1 496 ? -33.610 -0.610 -55.719 1.00 13.08 342 LYS B CA 1
ATOM 6681 C C . LYS B 1 496 ? -35.123 -0.643 -55.543 1.00 13.46 342 LYS B C 1
ATOM 6682 O O . LYS B 1 496 ? -35.649 -0.082 -54.580 1.00 13.94 342 LYS B O 1
ATOM 6688 N N . LEU B 1 497 ? -35.810 -1.310 -56.471 1.00 13.21 343 LEU B N 1
ATOM 6689 C CA . LEU B 1 497 ? -37.270 -1.393 -56.465 1.00 14.04 343 LEU B CA 1
ATOM 6690 C C . LEU B 1 497 ? -37.709 -2.853 -56.408 1.00 14.63 343 LEU B C 1
ATOM 6691 O O . LEU B 1 497 ? -37.427 -3.626 -57.327 1.00 15.75 343 LEU B O 1
ATOM 6696 N N . LEU B 1 498 ? -38.393 -3.220 -55.328 1.00 14.38 344 LEU B N 1
ATOM 6697 C CA . LEU B 1 498 ? -38.895 -4.581 -55.140 1.00 15.19 344 LEU B CA 1
ATOM 6698 C C . LEU B 1 498 ? -40.307 -4.572 -54.563 1.00 15.87 344 LEU B C 1
ATOM 6699 O O . LEU B 1 498 ? -40.630 -3.761 -53.699 1.00 15.37 344 LEU B O 1
ATOM 6704 N N . GLY B 1 499 ? -41.144 -5.482 -55.049 1.00 16.57 345 GLY B N 1
ATOM 6705 C CA . GLY B 1 499 ? -42.446 -5.736 -54.442 1.00 17.59 345 GLY B CA 1
ATOM 6706 C C . GLY B 1 499 ? -43.516 -4.678 -54.624 1.00 18.06 345 GLY B C 1
ATOM 6707 O O . GLY B 1 499 ? -44.437 -4.589 -53.812 1.00 20.40 345 GLY B O 1
ATOM 6708 N N . GLY B 1 500 ? -43.411 -3.881 -55.684 1.00 16.79 346 GLY B N 1
ATOM 6709 C CA . GLY B 1 500 ? -44.467 -2.927 -56.029 1.00 16.97 346 GLY B CA 1
ATOM 6710 C C . GLY B 1 500 ? -44.023 -1.484 -56.150 1.00 16.47 346 GLY B C 1
ATOM 6711 O O . GLY B 1 500 ? -44.746 -0.660 -56.708 1.00 17.08 346 GLY B O 1
ATOM 6712 N N . TRP B 1 501 ? -42.845 -1.163 -55.622 1.00 15.10 347 TRP B N 1
ATOM 6713 C CA . TRP B 1 501 ? -42.316 0.190 -55.751 1.00 14.25 347 TRP B CA 1
ATOM 6714 C C . TRP B 1 501 ? -42.018 0.507 -57.211 1.00 14.12 347 TRP B C 1
ATOM 6715 O O . TRP B 1 501 ? -41.542 -0.348 -57.957 1.00 15.03 347 TRP B O 1
ATOM 6726 N N . THR B 1 502 ? -42.306 1.744 -57.600 1.00 14.25 348 THR B N 1
ATOM 6727 C CA . THR B 1 502 ? -42.044 2.234 -58.947 1.00 14.65 348 THR B CA 1
ATOM 6728 C C . THR B 1 502 ? -41.229 3.517 -58.863 1.00 14.14 348 THR B C 1
ATOM 6729 O O . THR B 1 502 ? -41.015 4.056 -57.777 1.00 14.02 348 THR B O 1
ATOM 6733 N N . SER B 1 503 ? -40.766 3.992 -60.013 1.00 13.55 349 SER B N 1
ATOM 6734 C CA . SER B 1 503 ? -39.950 5.197 -60.076 1.00 13.40 349 SER B CA 1
ATOM 6735 C C . SER B 1 503 ? -40.286 6.021 -61.305 1.00 13.40 349 SER B C 1
ATOM 6736 O O . SER B 1 503 ? -40.510 5.474 -62.382 1.00 15.06 349 SER B O 1
ATOM 6739 N N . LYS B 1 504 ? -40.309 7.338 -61.133 1.00 12.95 350 LYS B N 1
ATOM 6740 C CA . LYS B 1 504 ? -40.426 8.267 -62.248 1.00 13.52 350 LYS B CA 1
ATOM 6741 C C . LYS B 1 504 ? -39.089 8.953 -62.543 1.00 13.24 350 LYS B C 1
ATOM 6742 O O . LYS B 1 504 ? -39.055 9.969 -63.233 1.00 13.32 350 LYS B O 1
ATOM 6748 N N . THR B 1 505 ? -37.992 8.378 -62.047 1.00 12.78 351 THR B N 1
ATOM 6749 C CA . THR B 1 505 ? -36.667 9.006 -62.156 1.00 13.49 351 THR B CA 1
ATOM 6750 C C . THR B 1 505 ? -35.581 8.139 -62.811 1.00 14.17 351 THR B C 1
ATOM 6751 O O . THR B 1 505 ? -34.426 8.565 -62.885 1.00 15.04 351 THR B O 1
ATOM 6755 N N . SER B 1 506 ? -35.929 6.943 -63.286 1.00 14.74 352 SER B N 1
ATOM 6756 C CA . SER B 1 506 ? -34.937 6.056 -63.905 1.00 15.03 352 SER B CA 1
ATOM 6757 C C . SER B 1 506 ? -34.340 6.691 -65.158 1.00 14.51 352 SER B C 1
ATOM 6758 O O . SER B 1 506 ? -35.056 7.352 -65.910 1.00 14.04 352 SER B O 1
ATOM 6761 N N . PRO B 1 507 ? -33.031 6.477 -65.394 1.00 14.66 353 PRO B N 1
ATOM 6762 C CA . PRO B 1 507 ? -32.426 6.987 -66.629 1.00 14.12 353 PRO B CA 1
ATOM 6763 C C . PRO B 1 507 ? -33.089 6.451 -67.901 1.00 13.35 353 PRO B C 1
ATOM 6764 O O . PRO B 1 507 ? -33.133 7.149 -68.914 1.00 13.06 353 PRO B O 1
ATOM 6768 N N . THR B 1 508 ? -33.605 5.224 -67.840 1.00 13.09 354 THR B N 1
ATOM 6769 C CA . THR B 1 508 ? -34.178 4.567 -69.010 1.00 13.70 354 THR B CA 1
ATOM 6770 C C . THR B 1 508 ? -35.664 4.884 -69.222 1.00 13.39 354 THR B C 1
ATOM 6771 O O . THR B 1 508 ? -36.251 4.459 -70.212 1.00 14.33 354 THR B O 1
ATOM 6775 N N . LEU B 1 509 ? -36.267 5.634 -68.303 1.00 13.19 355 LEU B N 1
ATOM 6776 C CA . LEU B 1 509 ? -37.671 6.019 -68.437 1.00 13.72 355 LEU B CA 1
ATOM 6777 C C . LEU B 1 509 ? -37.853 6.970 -69.618 1.00 13.41 355 LEU B C 1
ATOM 6778 O O . LEU B 1 509 ? -37.098 7.929 -69.772 1.00 13.69 355 LEU B O 1
ATOM 6783 N N . ASP B 1 510 ? -38.860 6.711 -70.445 1.00 13.51 356 ASP B N 1
ATOM 6784 C CA . ASP B 1 510 ? -39.151 7.594 -71.567 1.00 13.93 356 ASP B CA 1
ATOM 6785 C C . ASP B 1 510 ? -39.622 8.951 -71.050 1.00 13.38 356 ASP B C 1
ATOM 6786 O O . ASP B 1 510 ? -40.265 9.043 -70.003 1.00 14.13 356 ASP B O 1
ATOM 6791 N N . SER B 1 511 ? -39.273 10.004 -71.776 1.00 12.91 357 SER B N 1
ATOM 6792 C CA . SER B 1 511 ? -39.693 11.349 -71.418 1.00 12.28 357 SER B CA 1
ATOM 6793 C C . SER B 1 511 ? -41.137 11.592 -71.838 1.00 12.85 357 SER B C 1
ATOM 6794 O O . SER B 1 511 ? -41.643 10.957 -72.768 1.00 12.72 357 SER B O 1
ATOM 6797 N N . LEU B 1 512 ? -41.776 12.515 -71.127 1.00 13.29 358 LEU B N 1
ATOM 6798 C CA . LEU B 1 512 ? -43.102 13.027 -71.451 1.00 14.17 358 LEU B CA 1
ATOM 6799 C C . LEU B 1 512 ? -42.935 14.433 -72.020 1.00 14.29 358 LEU B C 1
ATOM 6800 O O . LEU B 1 512 ? -41.897 15.061 -71.816 1.00 14.38 358 LEU B O 1
ATOM 6805 N N . PRO B 1 513 ? -43.961 14.949 -72.722 1.00 15.21 359 PRO B N 1
ATOM 6806 C CA . PRO B 1 513 ? -43.881 16.338 -73.186 1.00 16.15 359 PRO B CA 1
ATOM 6807 C C . PRO B 1 513 ? -43.861 17.358 -72.046 1.00 16.02 359 PRO B C 1
ATOM 6808 O O . PRO B 1 513 ? -43.371 18.474 -72.225 1.00 17.68 359 PRO B O 1
ATOM 6812 N N . THR B 1 514 ? -44.398 16.973 -70.891 1.00 15.54 360 THR B N 1
ATOM 6813 C CA . THR B 1 514 ? -44.426 17.835 -69.717 1.00 16.54 360 THR B CA 1
ATOM 6814 C C . THR B 1 514 ? -44.569 16.963 -68.466 1.00 15.80 360 THR B C 1
ATOM 6815 O O . THR B 1 514 ? -44.889 15.779 -68.565 1.00 15.28 360 THR B O 1
ATOM 6819 N N . ASN B 1 515 ? -44.323 17.555 -67.299 1.00 15.44 361 ASN B N 1
ATOM 6820 C CA . ASN B 1 515 ? -44.415 16.852 -66.012 1.00 16.20 361 ASN B CA 1
ATOM 6821 C C . ASN B 1 515 ? -43.418 15.703 -65.841 1.00 14.88 361 ASN B C 1
ATOM 6822 O O . ASN B 1 515 ? -43.694 14.742 -65.130 1.00 15.02 361 ASN B O 1
ATOM 6827 N N . ASN B 1 516 ? -42.256 15.799 -66.476 1.00 13.37 362 ASN B N 1
ATOM 6828 C CA . ASN B 1 516 ? -41.165 14.886 -66.140 1.00 12.67 362 ASN B CA 1
ATOM 6829 C C . ASN B 1 516 ? -40.652 15.224 -64.751 1.00 12.72 362 ASN B C 1
ATOM 6830 O O . ASN B 1 516 ? -40.743 16.371 -64.310 1.00 12.96 362 ASN B O 1
ATOM 6835 N N . TYR B 1 517 ? -40.118 14.225 -64.060 1.00 13.20 363 TYR B N 1
ATOM 6836 C CA . TYR B 1 517 ? -39.365 14.482 -62.840 1.00 13.43 363 TYR B CA 1
ATOM 6837 C C . TYR B 1 517 ? -38.001 14.963 -63.309 1.00 13.01 363 TYR B C 1
ATOM 6838 O O . TYR B 1 517 ? -37.145 14.167 -63.691 1.00 13.78 363 TYR B O 1
ATOM 6847 N N . GLY B 1 518 ? -37.829 16.278 -63.316 1.00 12.53 364 GLY B N 1
ATOM 6848 C CA . GLY B 1 518 ? -36.672 16.910 -63.928 1.00 12.10 364 GLY B CA 1
ATOM 6849 C C . GLY B 1 518 ? -35.402 16.736 -63.126 1.00 11.72 364 GLY B C 1
ATOM 6850 O O . GLY B 1 518 ? -35.395 16.902 -61.904 1.00 11.82 364 GLY B O 1
ATOM 6851 N N . GLY B 1 519 ? -34.323 16.407 -63.828 1.00 11.44 365 GLY B N 1
ATOM 6852 C CA . GLY B 1 519 ? -33.015 16.290 -63.215 1.00 10.75 365 GLY B CA 1
ATOM 6853 C C . GLY B 1 519 ? -32.069 15.406 -63.996 1.00 10.73 365 GLY B C 1
ATOM 6854 O O . GLY B 1 519 ? -32.395 14.902 -65.074 1.00 10.84 365 GLY B O 1
ATOM 6855 N N . VAL B 1 520 ? -30.878 15.250 -63.437 1.00 10.15 366 VAL B N 1
ATOM 6856 C CA . VAL B 1 520 ? -29.890 14.316 -63.945 1.00 10.46 366 VAL B CA 1
ATOM 6857 C C . VAL B 1 520 ? -30.068 13.018 -63.169 1.00 11.07 366 VAL B C 1
ATOM 6858 O O . VAL B 1 520 ? -30.332 13.041 -61.965 1.00 11.64 366 VAL B O 1
ATOM 6862 N N . SER B 1 521 ? -29.950 11.891 -63.868 1.00 11.10 367 SER B N 1
ATOM 6863 C CA . SER B 1 521 ? -30.055 10.579 -63.245 1.00 12.06 367 SER B CA 1
ATOM 6864 C C . SER B 1 521 ? -28.818 9.773 -63.619 1.00 12.04 367 SER B C 1
ATOM 6865 O O . SER B 1 521 ? -28.507 9.618 -64.801 1.00 12.36 367 SER B O 1
ATOM 6868 N N . VAL B 1 522 ? -28.101 9.296 -62.604 1.00 11.94 368 VAL B N 1
ATOM 6869 C CA . VAL B 1 522 ? -26.859 8.552 -62.805 1.00 12.19 368 VAL B CA 1
ATOM 6870 C C . VAL B 1 522 ? -26.884 7.287 -61.961 1.00 12.24 368 VAL B C 1
ATOM 6871 O O . VAL B 1 522 ? -26.999 7.349 -60.740 1.00 12.71 368 VAL B O 1
ATOM 6875 N N . SER B 1 523 ? -26.789 6.145 -62.631 1.00 11.91 369 SER B N 1
ATOM 6876 C CA . SER B 1 523 ? -26.649 4.857 -61.966 1.00 12.18 369 SER B CA 1
ATOM 6877 C C . SER B 1 523 ? -26.164 3.843 -62.989 1.00 11.47 369 SER B C 1
ATOM 6878 O O . SER B 1 523 ? -25.962 4.173 -64.155 1.00 10.79 369 SER B O 1
ATOM 6881 N N . ALA B 1 524 ? -26.013 2.598 -62.560 1.00 11.83 370 ALA B N 1
ATOM 6882 C CA . ALA B 1 524 ? -25.643 1.537 -63.481 1.00 11.88 370 ALA B CA 1
ATOM 6883 C C . ALA B 1 524 ? -26.695 1.319 -64.575 1.00 12.69 370 ALA B C 1
ATOM 6884 O O . ALA B 1 524 ? -26.395 0.705 -65.593 1.00 13.44 370 ALA B O 1
ATOM 6886 N N . GLU B 1 525 ? -27.915 1.815 -64.350 1.00 13.73 371 GLU B N 1
ATOM 6887 C CA . GLU B 1 525 ? -28.996 1.748 -65.341 1.00 15.85 371 GLU B CA 1
ATOM 6888 C C . GLU B 1 525 ? -28.790 2.703 -66.514 1.00 14.55 371 GLU B C 1
ATOM 6889 O O . GLU B 1 525 ? -29.395 2.526 -67.568 1.00 16.46 371 GLU B O 1
ATOM 6895 N N . GLY B 1 526 ? -27.971 3.732 -66.322 1.00 12.58 372 GLY B N 1
ATOM 6896 C CA . GLY B 1 526 ? -27.757 4.730 -67.359 1.00 11.98 372 GLY B CA 1
ATOM 6897 C C . GLY B 1 526 ? -27.418 6.095 -66.807 1.00 11.04 372 GLY B C 1
ATOM 6898 O O . GLY B 1 526 ? -27.537 6.352 -65.605 1.00 10.44 372 GLY B O 1
ATOM 6899 N N . ILE B 1 527 ? -26.975 6.963 -67.709 1.00 10.71 373 ILE B N 1
ATOM 6900 C CA . ILE B 1 527 ? -26.676 8.350 -67.398 1.00 11.36 373 ILE B CA 1
ATOM 6901 C C . ILE B 1 527 ? -27.615 9.185 -68.253 1.00 10.91 373 ILE B C 1
ATOM 6902 O O . ILE B 1 527 ? -27.542 9.139 -69.479 1.00 10.56 373 ILE B O 1
ATOM 6907 N N . SER B 1 528 ? -28.508 9.936 -67.616 1.00 10.47 374 SER B N 1
ATOM 6908 C CA . SER B 1 528 ? -29.503 10.693 -68.357 1.00 10.59 374 SER B CA 1
ATOM 6909 C C . SER B 1 528 ? -29.736 12.068 -67.778 1.00 10.25 374 SER B C 1
ATOM 6910 O O . SER B 1 528 ? -29.364 12.362 -66.641 1.00 10.59 374 SER B O 1
ATOM 6913 N N . ILE B 1 529 ? -30.382 12.901 -68.579 1.00 10.00 375 ILE B N 1
ATOM 6914 C CA . ILE B 1 529 ? -30.738 14.240 -68.154 1.00 9.70 375 ILE B CA 1
ATOM 6915 C C . ILE B 1 529 ? -31.998 14.690 -68.895 1.00 9.89 375 ILE B C 1
ATOM 6916 O O . ILE B 1 529 ? -32.135 14.468 -70.101 1.00 9.65 375 ILE B O 1
ATOM 6921 N N . VAL B 1 530 ? -32.914 15.308 -68.147 1.00 10.46 376 VAL B N 1
ATOM 6922 C CA . VAL B 1 530 ? -34.231 15.691 -68.641 1.00 10.54 376 VAL B CA 1
ATOM 6923 C C . VAL B 1 530 ? -34.701 16.920 -67.863 1.00 11.11 376 VAL B C 1
ATOM 6924 O O . VAL B 1 530 ? -34.335 17.097 -66.702 1.00 12.12 376 VAL B O 1
ATOM 6928 N N . ASN B 1 531 ? -35.493 17.768 -68.513 1.00 11.86 377 ASN B N 1
ATOM 6929 C CA . ASN B 1 531 ? -36.175 18.875 -67.843 1.00 12.28 377 ASN B CA 1
ATOM 6930 C C . ASN B 1 531 ? -37.652 18.545 -67.648 1.00 12.57 377 ASN B C 1
ATOM 6931 O O . ASN B 1 531 ? -38.215 17.718 -68.369 1.00 12.54 377 ASN B O 1
ATOM 6936 N N . ALA B 1 532 ? -38.280 19.200 -66.678 1.00 12.55 378 ALA B N 1
ATOM 6937 C CA . ALA B 1 532 ? -39.673 18.901 -66.338 1.00 12.22 378 ALA B CA 1
ATOM 6938 C C . ALA B 1 532 ? -40.637 19.143 -67.500 1.00 12.74 378 ALA B C 1
ATOM 6939 O O . ALA B 1 532 ? -41.462 18.282 -67.811 1.00 12.99 378 ALA B O 1
ATOM 6941 N N . GLY B 1 533 ? -40.517 20.302 -68.147 1.00 13.07 379 GLY B N 1
ATOM 6942 C CA . GLY B 1 533 ? -41.540 20.773 -69.090 1.00 13.37 379 GLY B CA 1
ATOM 6943 C C . GLY B 1 533 ? -41.273 20.571 -70.571 1.00 14.11 379 GLY B C 1
ATOM 6944 O O . GLY B 1 533 ? -41.835 21.288 -71.399 1.00 15.74 379 GLY B O 1
ATOM 6945 N N . ASN B 1 534 ? -40.440 19.592 -70.916 1.00 13.43 380 ASN B N 1
ATOM 6946 C CA . ASN B 1 534 ? -40.075 19.347 -72.309 1.00 13.29 380 ASN B CA 1
ATOM 6947 C C . ASN B 1 534 ? -39.747 17.871 -72.558 1.00 12.63 380 ASN B C 1
ATOM 6948 O O . ASN B 1 534 ? -39.286 17.172 -71.660 1.00 12.65 380 ASN B O 1
ATOM 6953 N N . LYS B 1 535 ? -39.985 17.424 -73.791 1.00 12.30 381 LYS B N 1
ATOM 6954 C CA . LYS B 1 535 ? -39.773 16.033 -74.208 1.00 11.76 381 LYS B CA 1
ATOM 6955 C C . LYS B 1 535 ? -38.293 15.642 -74.318 1.00 11.32 381 LYS B C 1
ATOM 6956 O O . LYS B 1 535 ? -37.966 14.457 -74.313 1.00 11.81 381 LYS B O 1
ATOM 6962 N N . ALA B 1 536 ? -37.401 16.623 -74.431 1.00 11.06 382 ALA B N 1
ATOM 6963 C CA . ALA B 1 536 ? -35.978 16.323 -74.613 1.00 10.49 382 ALA B CA 1
ATOM 6964 C C . ALA B 1 536 ? -35.407 15.515 -73.448 1.00 10.45 382 ALA B C 1
ATOM 6965 O O . ALA B 1 536 ? -35.624 15.838 -72.283 1.00 10.69 382 ALA B O 1
ATOM 6967 N N . LYS B 1 537 ? -34.683 14.451 -73.778 1.00 10.13 383 LYS B N 1
ATOM 6968 C CA . LYS B 1 537 ? -33.962 13.666 -72.784 1.00 9.89 383 LYS B CA 1
ATOM 6969 C C . LYS B 1 537 ? -32.843 12.932 -73.497 1.00 9.95 383 LYS B C 1
ATOM 6970 O O . LYS B 1 537 ? -33.073 12.316 -74.535 1.00 10.52 383 LYS B O 1
ATOM 6976 N N . MET B 1 538 ? -31.633 13.023 -72.953 1.00 10.04 384 MET B N 1
ATOM 6977 C CA . MET B 1 538 ? -30.499 12.258 -73.463 1.00 10.25 384 MET B CA 1
ATOM 6978 C C . MET B 1 538 ? -30.122 11.199 -72.447 1.00 9.71 384 MET B C 1
ATOM 6979 O O . MET B 1 538 ? -30.163 11.442 -71.242 1.00 10.12 384 MET B O 1
ATOM 6984 N N . LEU B 1 539 ? -29.747 10.033 -72.961 1.00 9.64 385 LEU B N 1
ATOM 6985 C CA . LEU B 1 539 ? -29.376 8.880 -72.159 1.00 10.18 385 LEU B CA 1
ATOM 6986 C C . LEU B 1 539 ? -28.125 8.247 -72.758 1.00 10.35 385 LEU B C 1
ATOM 6987 O O . LEU B 1 539 ? -28.085 7.992 -73.960 1.00 10.26 385 LEU B O 1
ATOM 6992 N N . MET B 1 540 ? -27.105 8.025 -71.926 1.00 10.40 386 MET B N 1
ATOM 6993 C CA . MET B 1 540 ? -25.921 7.263 -72.325 1.00 10.77 386 MET B CA 1
ATOM 6994 C C . MET B 1 540 ? -25.937 5.897 -71.640 1.00 10.57 386 MET B C 1
ATOM 6995 O O . MET B 1 540 ? -26.132 5.798 -70.424 1.00 10.32 386 MET B O 1
ATOM 7000 N N . LEU B 1 541 ? -25.733 4.860 -72.451 1.00 10.64 387 LEU B N 1
ATOM 7001 C CA . LEU B 1 541 ? -25.693 3.464 -72.025 1.00 11.14 387 LEU B CA 1
ATOM 7002 C C . LEU B 1 541 ? -24.421 2.838 -72.584 1.00 10.37 387 LEU B C 1
ATOM 7003 O O . LEU B 1 541 ? -23.738 3.452 -73.398 1.00 10.29 387 LEU B O 1
ATOM 7008 N N . PRO B 1 542 ? -24.094 1.605 -72.164 1.00 10.09 388 PRO B N 1
ATOM 7009 C CA . PRO B 1 542 ? -22.901 0.970 -72.724 1.00 10.30 388 PRO B CA 1
ATOM 7010 C C . PRO B 1 542 ? -22.903 0.878 -74.255 1.00 10.55 388 PRO B C 1
ATOM 7011 O O . PRO B 1 542 ? -21.841 0.917 -74.867 1.00 12.10 388 PRO B O 1
ATOM 7015 N N . SER B 1 543 ? -24.088 0.776 -74.854 1.00 11.03 389 SER B N 1
ATOM 7016 C CA . SER B 1 543 ? -24.248 0.652 -76.306 1.00 12.17 389 SER B CA 1
ATOM 7017 C C . SER B 1 543 ? -24.086 1.959 -77.089 1.00 11.34 389 SER B C 1
ATOM 7018 O O . SER B 1 543 ? -23.838 1.939 -78.296 1.00 11.09 389 SER B O 1
ATOM 7021 N N . GLY B 1 544 ? -24.274 3.088 -76.418 1.00 10.19 390 GLY B N 1
ATOM 7022 C CA . GLY B 1 544 ? -24.282 4.383 -77.093 1.00 10.02 390 GLY B CA 1
ATOM 7023 C C . GLY B 1 544 ? -25.292 5.319 -76.465 1.00 10.57 390 GLY B C 1
ATOM 7024 O O . GLY B 1 544 ? -25.327 5.469 -75.244 1.00 11.31 390 GLY B O 1
ATOM 7025 N N . PHE B 1 545 ? -26.129 5.926 -77.304 1.00 10.17 391 PHE B N 1
ATOM 7026 C CA . PHE B 1 545 ? -26.999 7.014 -76.882 1.00 10.40 391 PHE B CA 1
ATOM 7027 C C . PHE B 1 545 ? -28.446 6.802 -77.275 1.00 10.48 391 PHE B C 1
ATOM 7028 O O . PHE B 1 545 ? -28.745 6.189 -78.303 1.00 10.71 391 PHE B O 1
ATOM 7036 N N . LYS B 1 546 ? -29.338 7.327 -76.441 1.00 10.03 392 LYS B N 1
ATOM 7037 C CA . LYS B 1 546 ? -30.760 7.340 -76.739 1.00 9.90 392 LYS B CA 1
ATOM 7038 C C . LYS B 1 546 ? -31.333 8.720 -76.458 1.00 9.84 392 LYS B C 1
ATOM 7039 O O . LYS B 1 546 ? -30.935 9.388 -75.501 1.00 10.33 392 LYS B O 1
ATOM 7045 N N . THR B 1 547 ? -32.273 9.132 -77.303 1.00 9.50 393 THR B N 1
ATOM 7046 C CA . THR B 1 547 ? -32.909 10.440 -77.200 1.00 9.36 393 THR B CA 1
ATOM 7047 C C . THR B 1 547 ? -34.416 10.280 -77.027 1.00 9.75 393 THR B C 1
ATOM 7048 O O . THR B 1 547 ? -35.008 9.350 -77.561 1.00 9.99 393 THR B O 1
ATOM 7052 N N . GLY B 1 548 ? -35.020 11.200 -76.279 1.00 9.85 394 GLY B N 1
ATOM 7053 C CA . GLY B 1 548 ? -36.461 11.177 -76.018 1.00 10.23 394 GLY B CA 1
ATOM 7054 C C . GLY B 1 548 ? -37.311 11.965 -77.001 1.00 10.70 394 GLY B C 1
ATOM 7055 O O . GLY B 1 548 ? -38.538 11.835 -76.991 1.00 11.86 394 GLY B O 1
ATOM 7056 N N . ASN B 1 549 ? -36.678 12.779 -77.848 1.00 10.61 395 ASN B N 1
ATOM 7057 C CA . ASN B 1 549 ? -37.408 13.641 -78.795 1.00 10.96 395 ASN B CA 1
ATOM 7058 C C . ASN B 1 549 ? -37.030 13.439 -80.271 1.00 10.27 395 ASN B C 1
ATOM 7059 O O . ASN B 1 549 ? -37.242 14.328 -81.095 1.00 10.98 395 ASN B O 1
ATOM 7064 N N . ALA B 1 550 ? -36.470 12.266 -80.579 1.00 9.82 396 ALA B N 1
ATOM 7065 C CA . ALA B 1 550 ? -36.078 11.869 -81.940 1.00 10.04 396 ALA B CA 1
ATOM 7066 C C . ALA B 1 550 ? -35.039 12.790 -82.576 1.00 10.24 396 ALA B C 1
ATOM 7067 O O . ALA B 1 550 ? -34.886 12.811 -83.795 1.00 11.18 396 ALA B O 1
ATOM 7069 N N . THR B 1 551 ? -34.303 13.516 -81.740 1.00 10.00 397 THR B N 1
ATOM 7070 C CA . THR B 1 551 ? -33.356 14.519 -82.204 1.00 10.51 397 THR B CA 1
ATOM 7071 C C . THR B 1 551 ? -32.108 14.483 -81.323 1.00 10.05 397 THR B C 1
ATOM 7072 O O . THR B 1 551 ? -32.199 14.268 -80.114 1.00 10.27 397 THR B O 1
ATOM 7076 N N . ILE B 1 552 ? -30.942 14.675 -81.935 1.00 10.00 398 ILE B N 1
ATOM 7077 C CA . ILE B 1 552 ? -29.700 14.853 -81.187 1.00 9.92 398 ILE B CA 1
ATOM 7078 C C . ILE B 1 552 ? -28.987 16.073 -81.755 1.00 9.67 398 ILE B C 1
ATOM 7079 O O . ILE B 1 552 ? -28.704 16.121 -82.951 1.00 9.78 398 ILE B O 1
ATOM 7084 N N . ASP B 1 553 ? -28.707 17.054 -80.897 1.00 9.98 399 ASP B N 1
ATOM 7085 C CA . ASP B 1 553 ? -27.975 18.259 -81.295 1.00 10.51 399 ASP B CA 1
ATOM 7086 C C . ASP B 1 553 ? -26.481 18.111 -81.020 1.00 10.62 399 ASP B C 1
ATOM 7087 O O . ASP B 1 553 ? -26.083 17.470 -80.046 1.00 11.19 399 ASP B O 1
ATOM 7092 N N . GLU B 1 554 ? -25.673 18.736 -81.875 1.00 10.52 400 GLU B N 1
ATOM 7093 C CA . GLU B 1 554 ? -24.231 18.878 -81.668 1.00 10.59 400 GLU B CA 1
ATOM 7094 C C . GLU B 1 554 ? -23.864 20.338 -81.935 1.00 10.29 400 GLU B C 1
ATOM 7095 O O . GLU B 1 554 ? -24.040 20.832 -83.049 1.00 9.99 400 GLU B O 1
ATOM 7101 N N . THR B 1 555 ? -23.370 21.034 -80.916 1.00 9.92 401 THR B N 1
ATOM 7102 C CA . THR B 1 555 ? -23.041 22.448 -81.069 1.00 10.02 401 THR B CA 1
ATOM 7103 C C . THR B 1 555 ? -21.946 22.870 -80.086 1.00 9.96 401 THR B C 1
ATOM 7104 O O . THR B 1 555 ? -21.331 22.026 -79.434 1.00 10.18 401 THR B O 1
ATOM 7108 N N . HIS B 1 556 ? -21.679 24.170 -80.023 1.00 10.47 402 HIS B N 1
ATOM 7109 C CA . HIS B 1 556 ? -20.672 24.722 -79.122 1.00 10.44 402 HIS B CA 1
ATOM 7110 C C . HIS B 1 556 ? -21.261 24.968 -77.743 1.00 10.43 402 HIS B C 1
ATOM 7111 O O . HIS B 1 556 ? -22.451 25.241 -77.615 1.00 11.55 402 HIS B O 1
ATOM 7118 N N . ILE B 1 557 ? -20.420 24.908 -76.717 1.00 10.95 403 ILE B N 1
ATOM 7119 C CA . ILE B 1 557 ? -20.847 25.285 -75.369 1.00 11.57 403 ILE B CA 1
ATOM 7120 C C . ILE B 1 557 ? -21.195 26.777 -75.351 1.00 12.51 403 ILE B C 1
ATOM 7121 O O . ILE B 1 557 ? -22.225 27.174 -74.805 1.00 12.87 403 ILE B O 1
ATOM 7126 N N . SER B 1 558 ? -20.341 27.591 -75.966 1.00 12.87 404 SER B N 1
ATOM 7127 C CA . SER B 1 558 ? -20.619 29.018 -76.131 1.00 14.46 404 SER B CA 1
ATOM 7128 C C . SER B 1 558 ? -21.783 29.246 -77.090 1.00 15.38 404 SER B C 1
ATOM 7129 O O . SER B 1 558 ? -21.801 28.693 -78.187 1.00 17.55 404 SER B O 1
ATOM 7132 N N . SER B 1 559 ? -22.739 30.078 -76.686 1.00 15.59 405 SER B N 1
ATOM 7133 C CA . SER B 1 559 ? -23.874 30.414 -77.544 1.00 17.43 405 SER B CA 1
ATOM 7134 C C . SER B 1 559 ? -23.510 31.426 -78.637 1.00 16.90 405 SER B C 1
ATOM 7135 O O . SER B 1 559 ? -24.267 31.595 -79.591 1.00 19.60 405 SER B O 1
ATOM 7138 N N . SER B 1 560 ? -22.367 32.100 -78.504 1.00 16.03 406 SER B N 1
ATOM 7139 C CA . SER B 1 560 ? -21.964 33.116 -79.482 1.00 17.41 406 SER B CA 1
ATOM 7140 C C . SER B 1 560 ? -21.048 32.581 -80.590 1.00 17.05 406 SER B C 1
ATOM 7141 O O . SER B 1 560 ? -20.932 33.198 -81.645 1.00 20.79 406 SER B O 1
ATOM 7144 N N . THR B 1 561 ? -20.399 31.443 -80.359 1.00 15.45 407 THR B N 1
ATOM 7145 C CA . THR B 1 561 ? -19.502 30.864 -81.359 1.00 14.37 407 THR B CA 1
ATOM 7146 C C . THR B 1 561 ? -20.311 30.337 -82.541 1.00 13.76 407 THR B C 1
ATOM 7147 O O . THR B 1 561 ? -21.291 29.622 -82.349 1.00 14.24 407 THR B O 1
ATOM 7151 N N . VAL B 1 562 ? -19.898 30.699 -83.754 1.00 13.54 408 VAL B N 1
ATOM 7152 C CA . VAL B 1 562 ? -20.643 30.352 -84.971 1.00 14.65 408 VAL B CA 1
ATOM 7153 C C . VAL B 1 562 ? -19.770 29.689 -86.039 1.00 13.57 408 VAL B C 1
ATOM 7154 O O . VAL B 1 562 ? -20.108 29.697 -87.225 1.00 13.90 408 VAL B O 1
ATOM 7158 N N . THR B 1 563 ? -18.653 29.107 -85.616 1.00 13.24 409 THR B N 1
ATOM 7159 C CA . THR B 1 563 ? -17.841 28.288 -86.504 1.00 12.77 409 THR B CA 1
ATOM 7160 C C . THR B 1 563 ? -18.528 26.940 -86.716 1.00 12.17 409 THR B C 1
ATOM 7161 O O . THR B 1 563 ? -19.383 26.546 -85.926 1.00 11.81 409 THR B O 1
ATOM 7165 N N . PRO B 1 564 ? -18.150 26.223 -87.784 1.00 11.81 410 PRO B N 1
ATOM 7166 C CA . PRO B 1 564 ? -18.583 24.829 -87.863 1.00 11.01 410 PRO B CA 1
ATOM 7167 C C . PRO B 1 564 ? -17.868 23.959 -86.832 1.00 11.09 410 PRO B C 1
ATOM 7168 O O . PRO B 1 564 ? -16.924 24.411 -86.180 1.00 11.98 410 PRO B O 1
ATOM 7172 N N . LEU B 1 565 ? -18.344 22.729 -86.673 1.00 10.39 411 LEU B N 1
ATOM 7173 C CA . LEU B 1 565 ? -17.650 21.722 -85.878 1.00 10.84 411 LEU B CA 1
ATOM 7174 C C . LEU B 1 565 ? -16.860 20.830 -86.811 1.00 10.14 411 LEU B C 1
ATOM 7175 O O . LEU B 1 565 ? -17.177 20.723 -87.993 1.00 10.00 411 LEU B O 1
ATOM 7180 N N . VAL B 1 566 ? -15.840 20.180 -86.266 1.00 10.15 412 VAL B N 1
ATOM 7181 C CA . VAL B 1 566 ? -15.168 19.093 -86.954 1.00 10.55 412 VAL B CA 1
ATOM 7182 C C . VAL B 1 566 ? -15.310 17.856 -86.084 1.00 10.63 412 VAL B C 1
ATOM 7183 O O . VAL B 1 566 ? -15.030 17.898 -84.888 1.00 11.82 412 VAL B O 1
ATOM 7187 N N . LYS B 1 567 ? -15.758 16.761 -86.681 1.00 10.39 413 LYS B N 1
ATOM 7188 C CA . LYS B 1 567 ? -15.801 15.493 -85.981 1.00 10.80 413 LYS B CA 1
ATOM 7189 C C . LYS B 1 567 ? -14.630 14.648 -86.440 1.00 10.18 413 LYS B C 1
ATOM 7190 O O . LYS B 1 567 ? -14.323 14.600 -87.632 1.00 10.61 413 LYS B O 1
ATOM 7196 N N . ARG B 1 568 ? -13.957 14.021 -85.482 1.00 9.66 414 ARG B N 1
ATOM 7197 C CA . ARG B 1 568 ? -12.850 13.129 -85.774 1.00 10.09 414 ARG B CA 1
ATOM 7198 C C . ARG B 1 568 ? -13.259 11.717 -85.387 1.00 10.09 414 ARG B C 1
ATOM 7199 O O . ARG B 1 568 ? -13.894 11.504 -84.354 1.00 12.18 414 ARG B O 1
ATOM 7207 N N . ARG B 1 569 ? -12.891 10.755 -86.222 1.00 9.30 415 ARG B N 1
ATOM 7208 C CA . ARG B 1 569 ? -13.318 9.380 -86.025 1.00 8.76 415 ARG B CA 1
ATOM 7209 C C . ARG B 1 569 ? -12.196 8.442 -86.415 1.00 8.68 415 ARG B C 1
ATOM 7210 O O . ARG B 1 569 ? -11.585 8.615 -87.465 1.00 8.96 415 ARG B O 1
ATOM 7218 N N . VAL B 1 570 ? -11.927 7.453 -85.568 1.00 8.41 416 VAL B N 1
ATOM 7219 C CA . VAL B 1 570 ? -10.904 6.454 -85.879 1.00 8.73 416 VAL B CA 1
ATOM 7220 C C . VAL B 1 570 ? -11.332 5.638 -87.098 1.00 8.66 416 VAL B C 1
ATOM 7221 O O . VAL B 1 570 ? -12.461 5.146 -87.160 1.00 8.84 416 VAL B O 1
ATOM 7225 N N . ILE B 1 571 ? -10.445 5.533 -88.086 1.00 8.92 417 ILE B N 1
ATOM 7226 C CA . ILE B 1 571 ? -10.748 4.773 -89.300 1.00 9.46 417 ILE B CA 1
ATOM 7227 C C . ILE B 1 571 ? -9.675 3.757 -89.673 1.00 9.89 417 ILE B C 1
ATOM 7228 O O . ILE B 1 571 ? -9.839 3.018 -90.636 1.00 11.32 417 ILE B O 1
ATOM 7233 N N . GLY B 1 572 ? -8.581 3.731 -88.919 1.00 10.41 418 GLY B N 1
ATOM 7234 C CA . GLY B 1 572 ? -7.466 2.843 -89.223 1.00 10.87 418 GLY B CA 1
ATOM 7235 C C . GLY B 1 572 ? -6.233 3.207 -88.426 1.00 12.34 418 GLY B C 1
ATOM 7236 O O . GLY B 1 572 ? -6.330 3.785 -87.341 1.00 12.33 418 GLY B O 1
ATOM 7237 N N . ALA B 1 573 ? -5.073 2.867 -88.979 1.00 14.05 419 ALA B N 1
ATOM 7238 C CA . ALA B 1 573 ? -3.789 3.118 -88.339 1.00 15.21 419 ALA B CA 1
ATOM 7239 C C . ALA B 1 573 ? -2.870 3.882 -89.275 1.00 15.82 419 ALA B C 1
ATOM 7240 O O . ALA B 1 573 ? -2.969 3.746 -90.493 1.00 16.91 419 ALA B O 1
ATOM 7242 N N . ASP B 1 574 ? -1.968 4.676 -88.703 1.00 16.76 420 ASP B N 1
ATOM 7243 C CA . ASP B 1 574 ? -0.899 5.289 -89.489 1.00 18.66 420 ASP B CA 1
ATOM 7244 C C . ASP B 1 574 ? 0.232 4.267 -89.673 1.00 20.24 420 ASP B C 1
ATOM 7245 O O . ASP B 1 574 ? 0.111 3.124 -89.233 1.00 19.32 420 ASP B O 1
ATOM 7250 N N . SER B 1 575 ? 1.317 4.668 -90.328 1.00 21.30 421 SER B N 1
ATOM 7251 C CA . SER B 1 575 ? 2.395 3.725 -90.658 1.00 23.12 421 SER B CA 1
ATOM 7252 C C . SER B 1 575 ? 3.136 3.176 -89.435 1.00 25.18 421 SER B C 1
ATOM 7253 O O . SER B 1 575 ? 3.726 2.097 -89.505 1.00 28.24 421 SER B O 1
ATOM 7256 N N . SER B 1 576 ? 3.098 3.911 -88.325 1.00 26.01 422 SER B N 1
ATOM 7257 C CA . SER B 1 576 ? 3.689 3.444 -87.066 1.00 27.42 422 SER B CA 1
ATOM 7258 C C . SER B 1 576 ? 2.759 2.493 -86.303 1.00 26.32 422 SER B C 1
ATOM 7259 O O . SER B 1 576 ? 3.174 1.871 -85.327 1.00 27.23 422 SER B O 1
ATOM 7262 N N . GLY B 1 577 ? 1.505 2.392 -86.739 1.00 24.97 423 GLY B N 1
ATOM 7263 C CA . GLY B 1 577 ? 0.524 1.520 -86.095 1.00 23.17 423 GLY B CA 1
ATOM 7264 C C . GLY B 1 577 ? -0.352 2.227 -85.074 1.00 20.87 423 GLY B C 1
ATOM 7265 O O . GLY B 1 577 ? -1.175 1.591 -84.423 1.00 21.96 423 GLY B O 1
ATOM 7266 N N . ALA B 1 578 ? -0.174 3.538 -84.927 1.00 20.20 424 ALA B N 1
ATOM 7267 C CA . ALA B 1 578 ? -1.003 4.340 -84.033 1.00 19.35 424 ALA B CA 1
ATOM 7268 C C . ALA B 1 578 ? -2.362 4.595 -84.675 1.00 17.94 424 ALA B C 1
ATOM 7269 O O . ALA B 1 578 ? -2.483 4.609 -85.899 1.00 17.14 424 ALA B O 1
ATOM 7271 N N . GLN B 1 579 ? -3.375 4.806 -83.842 1.00 17.10 425 GLN B N 1
ATOM 7272 C CA . GLN B 1 579 ? -4.721 5.112 -84.326 1.00 16.13 425 GLN B CA 1
ATOM 7273 C C . GLN B 1 579 ? -4.707 6.350 -85.206 1.00 15.10 425 GLN B C 1
ATOM 7274 O O . GLN B 1 579 ? -4.077 7.349 -84.863 1.00 15.48 425 GLN B O 1
ATOM 7280 N N . TYR B 1 580 ? -5.404 6.282 -86.337 1.00 13.70 426 TYR B N 1
ATOM 7281 C CA . TYR B 1 580 ? -5.587 7.454 -87.179 1.00 12.88 426 TYR B CA 1
ATOM 7282 C C . TYR B 1 580 ? -7.033 7.921 -87.079 1.00 12.12 426 TYR B C 1
ATOM 7283 O O . TYR B 1 580 ? -7.952 7.194 -87.463 1.00 11.63 426 TYR B O 1
ATOM 7292 N N . LEU B 1 581 ? -7.218 9.128 -86.553 1.00 12.19 427 LEU B N 1
ATOM 7293 C CA . LEU B 1 581 ? -8.533 9.755 -86.467 1.00 12.12 427 LEU B CA 1
ATOM 7294 C C . LEU B 1 581 ? -8.679 10.721 -87.639 1.00 11.71 427 LEU B C 1
ATOM 7295 O O . LEU B 1 581 ? -7.899 11.663 -87.774 1.00 13.22 427 LEU B O 1
ATOM 7300 N N . ALA B 1 582 ? -9.660 10.454 -88.496 1.00 10.63 428 ALA B N 1
ATOM 7301 C CA . ALA B 1 582 ? -9.933 11.272 -89.671 1.00 10.28 428 ALA B CA 1
ATOM 7302 C C . ALA B 1 582 ? -10.941 12.355 -89.326 1.00 10.08 428 ALA B C 1
ATOM 7303 O O . ALA B 1 582 ? -11.812 12.145 -88.490 1.00 12.37 428 ALA B O 1
ATOM 7305 N N . SER B 1 583 ? -10.827 13.497 -89.996 1.00 9.17 429 SER B N 1
ATOM 7306 C CA . SER B 1 583 ? -11.674 14.659 -89.728 1.00 8.96 429 SER B CA 1
ATOM 7307 C C . SER B 1 583 ? -12.717 14.855 -90.816 1.00 8.73 429 SER B C 1
ATOM 7308 O O . SER B 1 583 ? -12.417 14.723 -92.003 1.00 8.62 429 SER B O 1
ATOM 7311 N N . ASP B 1 584 ? -13.940 15.192 -90.414 1.00 8.60 430 ASP B N 1
ATOM 7312 C CA . ASP B 1 584 ? -14.976 15.512 -91.386 1.00 8.39 430 ASP B CA 1
ATOM 7313 C C . ASP B 1 584 ? -15.073 17.023 -91.617 1.00 8.47 430 ASP B C 1
ATOM 7314 O O . ASP B 1 584 ? -14.332 17.821 -91.015 1.00 9.02 430 ASP B O 1
ATOM 7319 N N . THR B 1 585 ? -15.962 17.387 -92.533 1.00 8.40 431 THR B N 1
ATOM 7320 C CA . THR B 1 585 ? -16.266 18.775 -92.855 1.00 8.17 431 THR B CA 1
ATOM 7321 C C . THR B 1 585 ? -17.775 18.897 -92.991 1.00 7.87 431 THR B C 1
ATOM 7322 O O . THR B 1 585 ? -18.406 18.102 -93.684 1.00 7.91 431 THR B O 1
ATOM 7326 N N . TYR B 1 586 ? -18.352 19.885 -92.319 1.00 7.60 432 TYR B N 1
ATOM 7327 C CA . TYR B 1 586 ? -19.769 20.179 -92.471 1.00 7.58 432 TYR B CA 1
ATOM 7328 C C . TYR B 1 586 ? -19.935 21.684 -92.267 1.00 7.76 432 TYR B C 1
ATOM 7329 O O . TYR B 1 586 ? -20.106 22.171 -91.149 1.00 8.45 432 TYR B O 1
ATOM 7338 N N . THR B 1 587 ? -19.843 22.407 -93.376 1.00 7.78 433 THR B N 1
ATOM 7339 C CA . THR B 1 587 ? -20.044 23.845 -93.391 1.00 8.00 433 THR B CA 1
ATOM 7340 C C . THR B 1 587 ? -21.315 24.137 -94.170 1.00 8.44 433 THR B C 1
ATOM 7341 O O . THR B 1 587 ? -22.004 23.224 -94.634 1.00 8.97 433 THR B O 1
ATOM 7345 N N . LYS B 1 588 ? -21.632 25.414 -94.336 1.00 8.57 434 LYS B N 1
ATOM 7346 C CA . LYS B 1 588 ? -22.768 25.776 -95.172 1.00 8.86 434 LYS B CA 1
ATOM 7347 C C . LYS B 1 588 ? -22.597 25.359 -96.632 1.00 8.07 434 LYS B C 1
ATOM 7348 O O . LYS B 1 588 ? -23.585 25.203 -97.347 1.00 8.29 434 LYS B O 1
ATOM 7354 N N . LEU B 1 589 ? -21.351 25.188 -97.071 1.00 8.31 435 LEU B N 1
ATOM 7355 C CA . LEU B 1 589 ? -21.050 24.957 -98.479 1.00 8.59 435 LEU B CA 1
ATOM 7356 C C . LEU B 1 589 ? -20.407 23.607 -98.804 1.00 8.79 435 LEU B C 1
ATOM 7357 O O . LEU B 1 589 ? -20.244 23.296 -99.974 1.00 10.22 435 LEU B O 1
ATOM 7362 N N . SER B 1 590 ? -20.055 22.818 -97.792 1.00 7.94 436 SER B N 1
ATOM 7363 C CA . SER B 1 590 ? -19.291 21.588 -98.017 1.00 8.35 436 SER B CA 1
ATOM 7364 C C . SER B 1 590 ? -19.600 20.509 -96.987 1.00 7.79 436 SER B C 1
ATOM 7365 O O . SER B 1 590 ? -19.610 20.773 -95.788 1.00 8.01 436 SER B O 1
ATOM 7368 N N . ARG B 1 591 ? -19.832 19.289 -97.474 1.00 7.46 437 ARG B N 1
ATOM 7369 C CA . ARG B 1 591 ? -19.961 18.116 -96.622 1.00 7.31 437 ARG B CA 1
ATOM 7370 C C . ARG B 1 591 ? -19.003 17.044 -97.126 1.00 7.15 437 ARG B C 1
ATOM 7371 O O . ARG B 1 591 ? -19.134 16.568 -98.257 1.00 7.10 437 ARG B O 1
ATOM 7379 N N . LYS B 1 592 ? -18.024 16.705 -96.289 1.00 6.97 438 LYS B N 1
ATOM 7380 C CA . LYS B 1 592 ? -16.983 15.740 -96.630 1.00 7.24 438 LYS B CA 1
ATOM 7381 C C . LYS B 1 592 ? -16.612 14.910 -95.411 1.00 7.01 438 LYS B C 1
ATOM 7382 O O . LYS B 1 592 ? -16.865 15.310 -94.272 1.00 7.50 438 LYS B O 1
ATOM 7388 N N . TRP B 1 593 ? -15.990 13.761 -95.670 1.00 7.00 439 TRP B N 1
ATOM 7389 C CA . TRP B 1 593 ? -15.385 12.932 -94.636 1.00 7.15 439 TRP B CA 1
ATOM 7390 C C . TRP B 1 593 ? -13.958 12.648 -95.076 1.00 7.39 439 TRP B C 1
ATOM 7391 O O . TRP B 1 593 ? -13.731 12.125 -96.167 1.00 8.01 439 TRP B O 1
ATOM 7402 N N . GLY B 1 594 ? -13.002 13.023 -94.236 1.00 7.62 440 GLY B N 1
ATOM 7403 C CA . GLY B 1 594 ? -11.601 12.863 -94.563 1.00 7.74 440 GLY B CA 1
ATOM 7404 C C . GLY B 1 594 ? -11.136 11.427 -94.489 1.00 8.05 440 GLY B C 1
ATOM 7405 O O . GLY B 1 594 ? -11.727 10.587 -93.805 1.00 8.03 440 GLY B O 1
ATOM 7406 N N . THR B 1 595 ? -10.069 11.154 -95.223 1.00 8.05 441 THR B N 1
ATOM 7407 C CA . THR B 1 595 ? -9.339 9.911 -95.084 1.00 8.29 441 THR B CA 1
ATOM 7408 C C . THR B 1 595 ? -7.870 10.188 -95.382 1.00 8.78 441 THR B C 1
ATOM 7409 O O . THR B 1 595 ? -7.487 11.325 -95.664 1.00 8.91 441 THR B O 1
ATOM 7413 N N . TYR B 1 596 ? -7.046 9.157 -95.293 1.00 9.24 442 TYR B N 1
ATOM 7414 C CA . TYR B 1 596 ? -5.623 9.313 -95.542 1.00 9.17 442 TYR B CA 1
ATOM 7415 C C . TYR B 1 596 ? -5.057 7.982 -95.988 1.00 9.42 442 TYR B C 1
ATOM 7416 O O . TYR B 1 596 ? -5.426 6.932 -95.455 1.00 10.16 442 TYR B O 1
ATOM 7425 N N . ASN B 1 597 ? -4.182 8.041 -96.983 1.00 9.38 443 ASN B N 1
ATOM 7426 C CA . ASN B 1 597 ? -3.470 6.873 -97.465 1.00 9.55 443 ASN B CA 1
ATOM 7427 C C . ASN B 1 597 ? -2.048 6.941 -96.943 1.00 10.47 443 ASN B C 1
ATOM 7428 O O . ASN B 1 597 ? -1.252 7.750 -97.408 1.00 10.61 443 ASN B O 1
ATOM 7433 N N . HIS B 1 598 ? -1.749 6.102 -95.959 1.00 11.16 444 HIS B N 1
ATOM 7434 C CA . HIS B 1 598 ? -0.428 6.098 -95.330 1.00 11.69 444 HIS B CA 1
ATOM 7435 C C . HIS B 1 598 ? 0.612 5.330 -96.142 1.00 12.89 444 HIS B C 1
ATOM 7436 O O . HIS B 1 598 ? 1.801 5.390 -95.831 1.00 15.69 444 HIS B O 1
ATOM 7443 N N . GLY B 1 599 ? 0.174 4.625 -97.180 1.00 12.98 445 GLY B N 1
ATOM 7444 C CA . GLY B 1 599 ? 1.093 3.993 -98.120 1.00 13.08 445 GLY B CA 1
ATOM 7445 C C . GLY B 1 599 ? 1.775 5.020 -99.007 1.00 13.18 445 GLY B C 1
ATOM 7446 O O . GLY B 1 599 ? 2.995 4.992 -99.177 1.00 14.22 445 GLY B O 1
ATOM 7447 N N . SER B 1 600 ? 0.983 5.932 -99.568 1.00 13.07 446 SER B N 1
ATOM 7448 C CA . SER B 1 600 ? 1.491 6.977 -100.459 1.00 12.73 446 SER B CA 1
ATOM 7449 C C . SER B 1 600 ? 1.604 8.349 -99.789 1.00 12.08 446 SER B C 1
ATOM 7450 O O . SER B 1 600 ? 2.115 9.290 -100.397 1.00 13.42 446 SER B O 1
ATOM 7453 N N . ASN B 1 601 ? 1.125 8.457 -98.550 1.00 12.33 447 ASN B N 1
ATOM 7454 C CA . ASN B 1 601 ? 1.117 9.715 -97.798 1.00 12.90 447 ASN B CA 1
ATOM 7455 C C . ASN B 1 601 ? 0.333 10.815 -98.503 1.00 12.24 447 ASN B C 1
ATOM 7456 O O . ASN B 1 601 ? 0.844 11.900 -98.777 1.00 12.65 447 ASN B O 1
ATOM 7461 N N . ASN B 1 602 ? -0.924 10.498 -98.802 1.00 11.47 448 ASN B N 1
ATOM 7462 C CA . ASN B 1 602 ? -1.861 11.447 -99.391 1.00 10.89 448 ASN B CA 1
ATOM 7463 C C . ASN B 1 602 ? -3.146 11.497 -98.602 1.00 10.08 448 ASN B C 1
ATOM 7464 O O . ASN B 1 602 ? -3.738 10.461 -98.308 1.00 9.89 448 ASN B O 1
ATOM 7469 N N . ALA B 1 603 ? -3.598 12.707 -98.302 1.00 10.14 449 ALA B N 1
ATOM 7470 C CA . ALA B 1 603 ? -4.944 12.897 -97.797 1.00 9.84 449 ALA B CA 1
ATOM 7471 C C . ALA B 1 603 ? -5.966 12.534 -98.870 1.00 9.14 449 ALA B C 1
ATOM 7472 O O . ALA B 1 603 ? -5.682 12.539 -100.068 1.00 8.66 449 ALA B O 1
ATOM 7474 N N . GLY B 1 604 ? -7.166 12.203 -98.421 1.00 9.10 450 GLY B N 1
ATOM 7475 C CA . GLY B 1 604 ? -8.269 11.959 -99.327 1.00 8.23 450 GLY B CA 1
ATOM 7476 C C . GLY B 1 604 ? -9.566 12.378 -98.678 1.00 7.84 450 GLY B C 1
ATOM 7477 O O . GLY B 1 604 ? -9.583 12.837 -97.534 1.00 7.88 450 GLY B O 1
ATOM 7478 N N . ALA B 1 605 ? -10.659 12.203 -99.410 1.00 7.21 451 ALA B N 1
ATOM 7479 C CA . ALA B 1 605 ? -11.975 12.526 -98.879 1.00 7.33 451 ALA B CA 1
ATOM 7480 C C . ALA B 1 605 ? -13.091 11.842 -99.637 1.00 7.15 451 ALA B C 1
ATOM 7481 O O . ALA B 1 605 ? -12.949 11.502 -100.816 1.00 7.24 451 ALA B O 1
ATOM 7483 N N . PHE B 1 606 ? -14.193 11.665 -98.914 1.00 6.83 452 PHE B N 1
ATOM 7484 C CA . PHE B 1 606 ? -15.460 11.189 -99.425 1.00 6.88 452 PHE B CA 1
ATOM 7485 C C . PHE B 1 606 ? -16.413 12.382 -99.403 1.00 6.92 452 PHE B C 1
ATOM 7486 O O . PHE B 1 606 ? -16.357 13.204 -98.485 1.00 7.39 452 PHE B O 1
ATOM 7494 N N . TYR B 1 607 ? -17.290 12.459 -100.403 1.00 6.66 453 TYR B N 1
ATOM 7495 C CA . TYR B 1 607 ? -18.080 13.670 -100.673 1.00 6.87 453 TYR B CA 1
ATOM 7496 C C . TYR B 1 607 ? -19.575 13.402 -100.686 1.00 7.20 453 TYR B C 1
ATOM 7497 O O . TYR B 1 607 ? -20.024 12.402 -101.246 1.00 7.27 453 TYR B O 1
ATOM 7506 N N . ALA B 1 608 ? -20.337 14.318 -100.090 1.00 7.03 454 ALA B N 1
ATOM 7507 C CA . ALA B 1 608 ? -21.788 14.368 -100.271 1.00 6.78 454 ALA B CA 1
ATOM 7508 C C . ALA B 1 608 ? -22.100 15.651 -101.041 1.00 6.65 454 ALA B C 1
ATOM 7509 O O . ALA B 1 608 ? -22.189 16.716 -100.441 1.00 7.28 454 ALA B O 1
ATOM 7511 N N . PRO B 1 609 ? -22.239 15.559 -102.374 1.00 6.58 455 PRO B N 1
ATOM 7512 C CA . PRO B 1 609 ? -22.389 16.780 -103.171 1.00 6.62 455 PRO B CA 1
ATOM 7513 C C . PRO B 1 609 ? -23.765 17.406 -103.050 1.00 6.77 455 PRO B C 1
ATOM 7514 O O . PRO B 1 609 ? -24.717 16.752 -102.619 1.00 7.30 455 PRO B O 1
ATOM 7518 N N . MET B 1 610 ? -23.862 18.674 -103.424 1.00 6.87 456 MET B N 1
ATOM 7519 C CA . MET B 1 610 ? -25.162 19.270 -103.683 1.00 7.17 456 MET B CA 1
ATOM 7520 C C . MET B 1 610 ? -25.734 18.642 -104.944 1.00 7.38 456 MET B C 1
ATOM 7521 O O . MET B 1 610 ? -25.021 18.446 -105.926 1.00 8.22 456 MET B O 1
ATOM 7526 N N . MET B 1 611 ? -27.017 18.298 -104.902 1.00 7.75 457 MET B N 1
ATOM 7527 C CA . MET B 1 611 ? -27.727 17.841 -106.085 1.00 7.72 457 MET B CA 1
ATOM 7528 C C . MET B 1 611 ? -28.875 18.795 -106.371 1.00 7.18 457 MET B C 1
ATOM 7529 O O . MET B 1 611 ? -29.500 19.322 -105.456 1.00 7.91 457 MET B O 1
ATOM 7534 N N . LEU B 1 612 ? -29.123 19.017 -107.651 1.00 7.01 458 LEU B N 1
ATOM 7535 C CA . LEU B 1 612 ? -30.065 20.029 -108.098 1.00 7.43 458 LEU B CA 1
ATOM 7536 C C . LEU B 1 612 ? -30.616 19.605 -109.444 1.00 7.39 458 LEU B C 1
ATOM 7537 O O . LEU B 1 612 ? -29.862 19.260 -110.347 1.00 7.69 458 LEU B O 1
ATOM 7542 N N . THR B 1 613 ? -31.939 19.618 -109.575 1.00 7.47 459 THR B N 1
ATOM 7543 C CA . THR B 1 613 ? -32.583 19.150 -110.790 1.00 7.88 459 THR B CA 1
ATOM 7544 C C . THR B 1 613 ? -33.410 20.252 -111.459 1.00 8.03 459 THR B C 1
ATOM 7545 O O . THR B 1 613 ? -34.102 21.015 -110.790 1.00 10.28 459 THR B O 1
ATOM 7549 N N . TYR B 1 614 ? -33.264 20.335 -112.778 1.00 7.48 460 TYR B N 1
ATOM 7550 C CA . TYR B 1 614 ? -34.081 21.170 -113.645 1.00 7.59 460 TYR B CA 1
ATOM 7551 C C . TYR B 1 614 ? -35.251 20.343 -114.148 1.00 7.71 460 TYR B C 1
ATOM 7552 O O . TYR B 1 614 ? -35.070 19.201 -114.539 1.00 7.58 460 TYR B O 1
ATOM 7561 N N . ASP B 1 615 ? -36.446 20.921 -114.155 1.00 8.19 461 ASP B N 1
ATOM 7562 C CA . ASP B 1 615 ? -37.623 20.253 -114.709 1.00 8.31 461 ASP B CA 1
ATOM 7563 C C . ASP B 1 615 ? -38.545 21.341 -115.220 1.00 8.73 461 ASP B C 1
ATOM 7564 O O . ASP B 1 615 ? -39.044 22.148 -114.437 1.00 9.56 461 ASP B O 1
ATOM 7569 N N . GLN B 1 616 ? -38.768 21.372 -116.529 1.00 9.15 462 GLN B N 1
ATOM 7570 C CA . GLN B 1 616 ? -39.592 22.435 -117.101 1.00 10.57 462 GLN B CA 1
ATOM 7571 C C . GLN B 1 616 ? -41.058 22.321 -116.668 1.00 10.84 462 GLN B C 1
ATOM 7572 O O . GLN B 1 616 ? -41.815 23.277 -116.829 1.00 13.34 462 GLN B O 1
ATOM 7578 N N . SER B 1 617 ? -41.448 21.178 -116.099 1.00 10.76 463 SER B N 1
ATOM 7579 C CA . SER B 1 617 ? -42.797 21.008 -115.535 1.00 11.51 463 SER B CA 1
ATOM 7580 C C . SER B 1 617 ? -42.959 21.505 -114.094 1.00 11.64 463 SER B C 1
ATOM 7581 O O . SER B 1 617 ? -44.087 21.550 -113.586 1.00 13.61 463 SER B O 1
ATOM 7584 N N . PHE B 1 618 ? -41.862 21.873 -113.427 1.00 11.11 464 PHE B N 1
ATOM 7585 C CA . PHE B 1 618 ? -41.966 22.451 -112.088 1.00 11.21 464 PHE B CA 1
ATOM 7586 C C . PHE B 1 618 ? -42.715 23.780 -112.166 1.00 13.14 464 PHE B C 1
ATOM 7587 O O . PHE B 1 618 ? -42.509 24.554 -113.101 1.00 14.10 464 PHE B O 1
ATOM 7595 N N . SER B 1 619 ? -43.555 24.038 -111.167 1.00 15.45 465 SER B N 1
ATOM 7596 C CA . SER B 1 619 ? -44.238 25.326 -111.030 1.00 18.07 465 SER B CA 1
ATOM 7597 C C . SER B 1 619 ? -43.256 26.453 -110.712 1.00 18.82 465 SER B C 1
ATOM 7598 O O . SER B 1 619 ? -43.420 27.582 -111.181 1.00 20.64 465 SER B O 1
ATOM 7601 N N . THR B 1 620 ? -42.253 26.140 -109.894 1.00 17.61 466 THR B N 1
ATOM 7602 C CA . THR B 1 620 ? -41.187 27.081 -109.557 1.00 17.60 466 THR B CA 1
ATOM 7603 C C . THR B 1 620 ? -39.859 26.328 -109.627 1.00 15.33 466 THR B C 1
ATOM 7604 O O . THR B 1 620 ? -39.826 25.133 -109.345 1.00 14.22 466 THR B O 1
ATOM 7608 N N . PRO B 1 621 ? -38.766 27.013 -110.011 1.00 14.77 467 PRO B N 1
ATOM 7609 C CA . PRO B 1 621 ? -37.493 26.296 -110.102 1.00 13.64 467 PRO B CA 1
ATOM 7610 C C . PRO B 1 621 ? -37.059 25.712 -108.767 1.00 12.08 467 PRO B C 1
ATOM 7611 O O . PRO B 1 621 ? -37.251 26.323 -107.722 1.00 12.69 467 PRO B O 1
ATOM 7615 N N . GLN B 1 622 ? -36.481 24.519 -108.808 1.00 10.25 468 GLN B N 1
ATOM 7616 C CA . GLN B 1 622 ? -35.862 23.949 -107.631 1.00 9.64 468 GLN B CA 1
ATOM 7617 C C . GLN B 1 622 ? -34.639 24.790 -107.268 1.00 9.25 468 GLN B C 1
ATOM 7618 O O . GLN B 1 622 ? -33.911 25.254 -108.145 1.00 11.00 468 GLN B O 1
ATOM 7624 N N . ASN B 1 623 ? -34.431 24.988 -105.973 1.00 8.75 469 ASN B N 1
ATOM 7625 C CA . ASN B 1 623 ? -33.293 25.751 -105.474 1.00 8.99 469 ASN B CA 1
ATOM 7626 C C . ASN B 1 623 ? -32.565 24.933 -104.420 1.00 9.22 469 ASN B C 1
ATOM 7627 O O . ASN B 1 623 ? -33.189 24.407 -103.497 1.00 10.40 469 ASN B O 1
ATOM 7632 N N . ASN B 1 624 ? -31.250 24.796 -104.579 1.00 8.41 470 ASN B N 1
ATOM 7633 C CA . ASN B 1 624 ? -30.419 24.203 -103.548 1.00 7.79 470 ASN B CA 1
ATOM 7634 C C . ASN B 1 624 ? -29.386 25.228 -103.108 1.00 7.70 470 ASN B C 1
ATOM 7635 O O . ASN B 1 624 ? -28.479 25.557 -103.862 1.00 8.09 470 ASN B O 1
ATOM 7640 N N . ASN B 1 625 ? -29.554 25.749 -101.894 1.00 8.06 471 ASN B N 1
ATOM 7641 C CA . ASN B 1 625 ? -28.506 26.522 -101.239 1.00 7.93 471 ASN B CA 1
ATOM 7642 C C . ASN B 1 625 ? -28.197 27.835 -101.956 1.00 8.17 471 ASN B C 1
ATOM 7643 O O . ASN B 1 625 ? -27.079 28.343 -101.866 1.00 8.59 471 ASN B O 1
ATOM 7648 N N . GLY B 1 626 ? -29.188 28.372 -102.668 1.00 8.05 472 GLY B N 1
ATOM 7649 C CA . GLY B 1 626 ? -29.026 29.620 -103.415 1.00 8.35 472 GLY B CA 1
ATOM 7650 C C . GLY B 1 626 ? -28.670 29.460 -104.883 1.00 8.40 472 GLY B C 1
ATOM 7651 O O . GLY B 1 626 ? -28.418 30.455 -105.562 1.00 9.08 472 GLY B O 1
ATOM 7652 N N . TRP B 1 627 ? -28.626 28.219 -105.370 1.00 7.73 473 TRP B N 1
ATOM 7653 C CA . TRP B 1 627 ? -28.455 27.939 -106.793 1.00 7.77 473 TRP B CA 1
ATOM 7654 C C . TRP B 1 627 ? -29.735 27.354 -107.375 1.00 7.90 473 TRP B C 1
ATOM 7655 O O . TRP B 1 627 ? -30.418 26.559 -106.725 1.00 8.10 473 TRP B O 1
ATOM 7666 N N . LYS B 1 628 ? -30.042 27.751 -108.605 1.00 8.18 474 LYS B N 1
ATOM 7667 C CA . LYS B 1 628 ? -31.135 27.164 -109.378 1.00 8.70 474 LYS B CA 1
ATOM 7668 C C . LYS B 1 628 ? -30.664 26.963 -110.804 1.00 8.61 474 LYS B C 1
ATOM 7669 O O . LYS B 1 628 ? -29.646 27.529 -111.211 1.00 9.09 474 LYS B O 1
ATOM 7675 N N . ILE B 1 629 ? -31.409 26.163 -111.561 1.00 8.40 475 ILE B N 1
ATOM 7676 C CA . ILE B 1 629 ? -31.109 25.943 -112.969 1.00 8.63 475 ILE B CA 1
ATOM 7677 C C . ILE B 1 629 ? -32.174 26.606 -113.824 1.00 9.54 475 ILE B C 1
ATOM 7678 O O . ILE B 1 629 ? -33.370 26.353 -113.642 1.00 10.48 475 ILE B O 1
ATOM 7683 N N . VAL B 1 630 ? -31.730 27.443 -114.757 1.00 10.12 476 VAL B N 1
ATOM 7684 C CA . VAL B 1 630 ? -32.629 28.119 -115.687 1.00 10.54 476 VAL B CA 1
ATOM 7685 C C . VAL B 1 630 ? -32.167 27.911 -117.122 1.00 10.13 476 VAL B C 1
ATOM 7686 O O . VAL B 1 630 ? -30.970 27.776 -117.392 1.00 11.01 476 VAL B O 1
ATOM 7690 N N . LYS B 1 631 ? -33.124 27.889 -118.040 1.00 9.87 477 LYS B N 1
ATOM 7691 C CA . LYS B 1 631 ? -32.823 27.836 -119.459 1.00 10.60 477 LYS B CA 1
ATOM 7692 C C . LYS B 1 631 ? -32.419 29.222 -119.945 1.00 10.64 477 LYS B C 1
ATOM 7693 O O . LYS B 1 631 ? -33.163 30.191 -119.762 1.00 12.85 477 LYS B O 1
ATOM 7699 N N . GLU B 1 632 ? -31.245 29.309 -120.561 1.00 11.31 478 GLU B N 1
ATOM 7700 C CA . GLU B 1 632 ? -30.765 30.551 -121.169 1.00 11.66 478 GLU B CA 1
ATOM 7701 C C . GLU B 1 632 ? -31.205 30.650 -122.630 1.00 11.84 478 GLU B C 1
ATOM 7702 O O . GLU B 1 632 ? -31.683 31.695 -123.086 1.00 13.99 478 GLU B O 1
ATOM 7708 N N . SER B 1 633 ? -31.012 29.562 -123.364 1.00 12.04 479 SER B N 1
ATOM 7709 C CA . SER B 1 633 ? -31.389 29.476 -124.769 1.00 11.62 479 SER B CA 1
ATOM 7710 C C . SER B 1 633 ? -31.456 27.996 -125.133 1.00 10.77 479 SER B C 1
ATOM 7711 O O . SER B 1 633 ? -31.235 27.145 -124.273 1.00 10.35 479 SER B O 1
ATOM 7714 N N . THR B 1 634 ? -31.756 27.686 -126.389 1.00 10.98 480 THR B N 1
ATOM 7715 C CA . THR B 1 634 ? -31.871 26.291 -126.813 1.00 10.82 480 THR B CA 1
ATOM 7716 C C . THR B 1 634 ? -30.610 25.520 -126.443 1.00 10.24 480 THR B C 1
ATOM 7717 O O . THR B 1 634 ? -29.515 25.854 -126.889 1.00 10.30 480 THR B O 1
ATOM 7721 N N . GLY B 1 635 ? -30.778 24.511 -125.595 1.00 9.77 481 GLY B N 1
ATOM 7722 C CA . GLY B 1 635 ? -29.687 23.638 -125.191 1.00 9.52 481 GLY B CA 1
ATOM 7723 C C . GLY B 1 635 ? -28.690 24.212 -124.204 1.00 9.49 481 GLY B C 1
ATOM 7724 O O . GLY B 1 635 ? -27.706 23.550 -123.890 1.00 9.98 481 GLY B O 1
ATOM 7725 N N . VAL B 1 636 ? -28.934 25.423 -123.701 1.00 9.40 482 VAL B N 1
ATOM 7726 C CA . VAL B 1 636 ? -27.990 26.096 -122.809 1.00 9.41 482 VAL B CA 1
ATOM 7727 C C . VAL B 1 636 ? -28.679 26.468 -121.505 1.00 8.98 482 VAL B C 1
ATOM 7728 O O . VAL B 1 636 ? -29.686 27.186 -121.507 1.00 9.70 482 VAL B O 1
ATOM 7732 N N . TYR B 1 637 ? -28.129 25.970 -120.401 1.00 8.67 483 TYR B N 1
ATOM 7733 C CA . TYR B 1 637 ? -28.721 26.108 -119.072 1.00 8.94 483 TYR B CA 1
ATOM 7734 C C . TYR B 1 637 ? -27.704 26.709 -118.131 1.00 9.17 483 TYR B C 1
ATOM 7735 O O . TYR B 1 637 ? -26.526 26.377 -118.205 1.00 10.81 483 TYR B O 1
ATOM 7744 N N . ARG B 1 638 ? -28.157 27.603 -117.257 1.00 9.13 484 ARG B N 1
ATOM 7745 C CA . ARG B 1 638 ? -27.294 28.189 -116.239 1.00 9.19 484 ARG B CA 1
ATOM 7746 C C . ARG B 1 638 ? -27.632 27.587 -114.891 1.00 8.63 484 ARG B C 1
ATOM 7747 O O . ARG B 1 638 ? -28.786 27.642 -114.458 1.00 9.23 484 ARG B O 1
ATOM 7755 N N . VAL B 1 639 ? -26.624 27.008 -114.245 1.00 8.35 485 VAL B N 1
ATOM 7756 C CA . VAL B 1 639 ? -26.689 26.668 -112.830 1.00 8.70 485 VAL B CA 1
ATOM 7757 C C . VAL B 1 639 ? -26.162 27.918 -112.136 1.00 9.38 485 VAL B C 1
ATOM 7758 O O . VAL B 1 639 ? -24.950 28.125 -112.050 1.00 9.76 485 VAL B O 1
ATOM 7762 N N . GLU B 1 640 ? -27.084 28.762 -111.681 1.00 10.15 486 GLU B N 1
ATOM 7763 C CA . GLU B 1 640 ? -26.756 30.144 -111.325 1.00 10.41 486 GLU B CA 1
ATOM 7764 C C . GLU B 1 640 ? -27.174 30.520 -109.917 1.00 10.04 486 GLU B C 1
ATOM 7765 O O . GLU B 1 640 ? -28.071 29.912 -109.330 1.00 9.72 486 GLU B O 1
ATOM 7771 N N . ARG B 1 641 ? -26.537 31.566 -109.404 1.00 10.41 487 ARG B N 1
ATOM 7772 C CA . ARG B 1 641 ? -26.857 32.101 -108.090 1.00 10.51 487 ARG B CA 1
ATOM 7773 C C . ARG B 1 641 ? -28.090 32.982 -108.169 1.00 11.05 487 ARG B C 1
ATOM 7774 O O . ARG B 1 641 ? -28.216 33.806 -109.078 1.00 12.80 487 ARG B O 1
ATOM 7782 N N . VAL B 1 642 ? -28.995 32.811 -107.214 1.00 10.99 488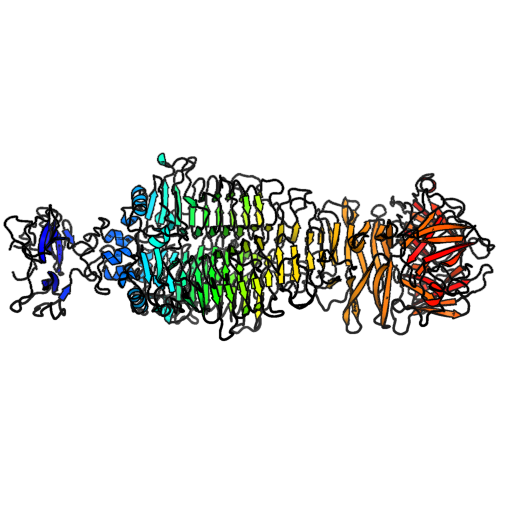 VAL B N 1
ATOM 7783 C CA . VAL B 1 642 ? -30.141 33.710 -107.093 1.00 12.03 488 VAL B CA 1
ATOM 7784 C C . VAL B 1 642 ? -29.745 34.974 -106.330 1.00 13.03 488 VAL B C 1
ATOM 7785 O O . VAL B 1 642 ? -28.684 35.033 -105.706 1.00 12.50 488 VAL B O 1
ATOM 7789 N N . SER B 1 643 ? -30.606 35.986 -106.393 1.00 14.86 489 SER B N 1
ATOM 7790 C CA . SER B 1 643 ? -30.348 37.252 -105.722 1.00 15.51 489 SER B CA 1
ATOM 7791 C C . SER B 1 643 ? -30.063 37.037 -104.239 1.00 14.23 489 SER B C 1
ATOM 7792 O O . SER B 1 643 ? -30.807 36.339 -103.553 1.00 15.13 489 SER B O 1
ATOM 7795 N N . GLY B 1 644 ? -28.970 37.624 -103.761 1.00 13.45 490 GLY B N 1
ATOM 7796 C CA . GLY B 1 644 ? -28.589 37.530 -102.356 1.00 13.50 490 GLY B CA 1
ATOM 7797 C C . GLY B 1 644 ? -27.587 36.426 -102.065 1.00 12.78 490 GLY B C 1
ATOM 7798 O O . GLY B 1 644 ? -26.945 36.432 -101.015 1.00 12.03 490 GLY B O 1
ATOM 7799 N N . ASN B 1 645 ? -27.449 35.468 -102.979 1.00 11.65 491 ASN B N 1
ATOM 7800 C CA . ASN B 1 645 ? -26.444 34.429 -102.811 1.00 10.70 491 ASN B CA 1
ATOM 7801 C C . ASN B 1 645 ? -25.080 34.946 -103.251 1.00 10.67 491 ASN B C 1
ATOM 7802 O O . ASN B 1 645 ? -24.801 35.019 -104.445 1.00 11.98 491 ASN B O 1
ATOM 7807 N N . THR B 1 646 ? -24.246 35.299 -102.277 1.00 10.74 492 THR B N 1
ATOM 7808 C CA . THR B 1 646 ? -22.903 35.806 -102.541 1.00 11.54 492 THR B CA 1
ATOM 7809 C C . THR B 1 646 ? -21.832 34.742 -102.309 1.00 11.29 492 THR B C 1
ATOM 7810 O O . THR B 1 646 ? -20.635 35.036 -102.356 1.00 12.71 492 THR B O 1
ATOM 7814 N N . SER B 1 647 ? -22.266 33.508 -102.060 1.00 10.53 493 SER B N 1
ATOM 7815 C CA . SER B 1 647 ? -21.341 32.396 -101.872 1.00 9.97 493 SER B CA 1
ATOM 7816 C C . SER B 1 647 ? -20.769 31.965 -103.214 1.00 9.77 493 SER B C 1
ATOM 7817 O O . SER B 1 647 ? -21.360 32.225 -104.259 1.00 10.19 493 SER B O 1
ATOM 7820 N N . VAL B 1 648 ? -19.609 31.312 -103.179 1.00 9.64 494 VAL B N 1
ATOM 7821 C CA . VAL B 1 648 ? -18.919 30.922 -104.404 1.00 9.75 494 VAL B CA 1
ATOM 7822 C C . VAL B 1 648 ? -18.534 29.451 -104.398 1.00 9.41 494 VAL B C 1
ATOM 7823 O O . VAL B 1 648 ? -18.525 28.798 -103.352 1.00 10.18 494 VAL B O 1
ATOM 7827 N N . ILE B 1 649 ? -18.225 28.963 -105.592 1.00 9.20 495 ILE B N 1
ATOM 7828 C CA . ILE B 1 649 ? -17.616 27.659 -105.807 1.00 9.74 495 ILE B CA 1
ATOM 7829 C C . ILE B 1 649 ? -16.116 27.882 -105.957 1.00 9.63 495 ILE B C 1
ATOM 7830 O O . ILE B 1 649 ? -15.690 28.734 -106.741 1.00 10.12 495 ILE B O 1
ATOM 7835 N N . THR B 1 650 ? -15.319 27.112 -105.224 1.00 9.60 496 THR B N 1
ATOM 7836 C CA . THR B 1 650 ? -13.869 27.201 -105.320 1.00 9.94 496 THR B CA 1
ATOM 7837 C C . THR B 1 650 ? -13.320 25.829 -105.697 1.00 9.18 496 THR B C 1
ATOM 7838 O O . THR B 1 650 ? -13.358 24.896 -104.895 1.00 9.96 496 THR B O 1
ATOM 7842 N N . ASN B 1 651 ? -12.854 25.705 -106.935 1.00 8.96 497 ASN B N 1
ATOM 7843 C CA . ASN B 1 651 ? -12.180 24.493 -107.391 1.00 8.70 497 ASN B CA 1
ATOM 7844 C C . ASN B 1 651 ? -13.033 23.247 -107.172 1.00 9.21 497 ASN B C 1
ATOM 7845 O O . ASN B 1 651 ? -12.546 22.225 -106.702 1.00 9.86 497 ASN B O 1
ATOM 7850 N N . GLY B 1 652 ? -14.309 23.353 -107.515 1.00 9.24 498 GLY B N 1
ATOM 7851 C CA . GLY B 1 652 ? -15.276 22.303 -107.226 1.00 9.14 498 GLY B CA 1
ATOM 7852 C C . GLY B 1 652 ? -15.297 21.158 -108.217 1.00 9.11 498 GLY B C 1
ATOM 7853 O O . GLY B 1 652 ? -14.717 21.226 -109.299 1.00 11.41 498 GLY B O 1
ATOM 7854 N N . HIS B 1 653 ? -16.000 20.099 -107.828 1.00 8.01 499 HIS B N 1
ATOM 7855 C CA . HIS B 1 653 ? -16.217 18.930 -108.667 1.00 7.90 499 HIS B CA 1
ATOM 7856 C C . HIS B 1 653 ? -17.600 19.048 -109.300 1.00 7.54 499 HIS B C 1
ATOM 7857 O O . HIS B 1 653 ? -18.524 19.512 -108.647 1.00 8.41 499 HIS B O 1
ATOM 7864 N N . ILE B 1 654 ? -17.740 18.649 -110.563 1.00 7.40 500 ILE B N 1
ATOM 7865 C CA . ILE B 1 654 ? -19.017 18.787 -111.280 1.00 8.14 500 ILE B CA 1
ATOM 7866 C C . ILE B 1 654 ? -19.377 17.516 -112.030 1.00 8.66 500 ILE B C 1
ATOM 7867 O O . ILE B 1 654 ? -18.598 17.010 -112.836 1.00 8.69 500 ILE B O 1
ATOM 7872 N N . VAL B 1 655 ? -20.583 17.030 -111.769 1.00 8.93 501 VAL B N 1
ATOM 7873 C CA . VAL B 1 655 ? -21.135 15.877 -112.452 1.00 9.49 501 VAL B CA 1
ATOM 7874 C C . VAL B 1 655 ? -22.514 16.269 -112.969 1.00 9.95 501 VAL B C 1
ATOM 7875 O O . VAL B 1 655 ? -23.332 16.787 -112.221 1.00 14.06 501 VAL B O 1
ATOM 7879 N N . VAL B 1 656 ? -22.752 16.057 -114.253 1.00 9.52 502 VAL B N 1
ATOM 7880 C CA . VAL B 1 656 ? -24.078 16.268 -114.819 1.00 9.72 502 VAL B CA 1
ATOM 7881 C C . VAL B 1 656 ? -24.757 14.908 -114.952 1.00 10.20 502 VAL B C 1
ATOM 7882 O O . VAL B 1 656 ? -24.140 13.912 -115.354 1.00 11.12 502 VAL B O 1
ATOM 7886 N N . GLY B 1 657 ? -26.031 14.879 -114.587 1.00 9.84 503 GLY B N 1
ATOM 7887 C CA . GLY B 1 657 ? -26.819 13.670 -114.598 1.00 10.60 503 GLY B CA 1
ATOM 7888 C C . GLY B 1 657 ? -27.480 13.378 -115.925 1.00 11.13 503 GLY B C 1
ATOM 7889 O O . GLY B 1 657 ? -27.059 13.846 -116.981 1.00 11.12 503 GLY B O 1
ATOM 7890 N N . SER B 1 658 ? -28.550 12.598 -115.842 1.00 12.81 504 SER B N 1
ATOM 7891 C CA . SER B 1 658 ? -29.164 11.945 -116.983 1.00 13.67 504 SER B CA 1
ATOM 7892 C C . SER B 1 658 ? -30.334 12.753 -117.530 1.00 11.95 504 SER B C 1
ATOM 7893 O O . SER B 1 658 ? -31.164 13.194 -116.751 1.00 14.25 504 SER B O 1
ATOM 7896 N N . PRO B 1 659 ? -30.412 12.944 -118.861 1.00 10.26 505 PRO B N 1
ATOM 7897 C CA . PRO B 1 659 ? -31.529 13.735 -119.388 1.00 9.39 505 PRO B CA 1
ATOM 7898 C C . PRO B 1 659 ? -32.796 12.922 -119.660 1.00 9.09 505 PRO B C 1
ATOM 7899 O O . PRO B 1 659 ? -32.726 11.817 -120.200 1.00 8.70 505 PRO B O 1
ATOM 7903 N N . LEU B 1 660 ? -33.934 13.496 -119.280 1.00 8.14 506 LEU B N 1
ATOM 7904 C CA . LEU B 1 660 ? -35.251 13.048 -119.717 1.00 8.12 506 LEU B CA 1
ATOM 7905 C C . LEU B 1 660 ? -35.634 13.961 -120.877 1.00 7.70 506 LEU B C 1
ATOM 7906 O O . LEU B 1 660 ? -35.835 15.166 -120.680 1.00 8.22 506 LEU B O 1
ATOM 7911 N N . MET B 1 661 ? -35.699 13.402 -122.082 1.00 7.57 507 MET B N 1
ATOM 7912 C CA . MET B 1 661 ? -35.941 14.179 -123.296 1.00 8.29 507 MET B CA 1
ATOM 7913 C C . MET B 1 661 ? -37.409 14.145 -123.691 1.00 8.98 507 MET B C 1
ATOM 7914 O O . MET B 1 661 ? -38.084 13.137 -123.488 1.00 8.92 507 MET B O 1
ATOM 7919 N N . GLY B 1 662 ? -37.902 15.261 -124.229 1.00 9.27 508 GLY B N 1
ATOM 7920 C CA . GLY B 1 662 ? -39.202 15.297 -124.912 1.00 9.64 508 GLY B CA 1
ATOM 7921 C C . GLY B 1 662 ? -40.437 15.454 -124.039 1.00 9.79 508 GLY B C 1
ATOM 7922 O O . GLY B 1 662 ? -41.427 16.060 -124.462 1.00 10.58 508 GLY B O 1
ATOM 7923 N N . SER B 1 663 ? -40.393 14.885 -122.840 1.00 9.24 509 SER B N 1
ATOM 7924 C CA . SER B 1 663 ? -41.498 14.940 -121.890 1.00 8.51 509 SER B CA 1
ATOM 7925 C C . SER B 1 663 ? -40.965 14.649 -120.498 1.00 8.23 509 SER B C 1
ATOM 7926 O O . SER B 1 663 ? -39.803 14.247 -120.340 1.00 8.59 509 SER B O 1
ATOM 7929 N N . ARG B 1 664 ? -41.808 14.829 -119.489 1.00 8.36 510 ARG B N 1
ATOM 7930 C CA . ARG B 1 664 ? -41.389 14.593 -118.116 1.00 8.75 510 ARG B CA 1
ATOM 7931 C C . ARG B 1 664 ? -41.059 13.121 -117.898 1.00 8.27 510 ARG B C 1
ATOM 7932 O O . ARG B 1 664 ? -40.102 12.787 -117.202 1.00 8.51 510 ARG B O 1
ATOM 7940 N N . LEU B 1 665 ? -41.858 12.241 -118.495 1.00 8.49 511 LEU B N 1
ATOM 7941 C CA . LEU B 1 665 ? -41.607 10.803 -118.437 1.00 8.62 511 LEU B CA 1
ATOM 7942 C C . LEU B 1 665 ? -40.341 10.442 -119.210 1.00 8.39 511 LEU B C 1
ATOM 7943 O O . LEU B 1 665 ? -39.608 9.528 -118.825 1.00 8.76 511 LEU B O 1
ATOM 7948 N N . GLY B 1 666 ? -40.107 11.156 -120.306 1.00 8.15 512 GLY B N 1
ATOM 7949 C CA . GLY B 1 666 ? -38.964 10.915 -121.172 1.00 8.22 512 GLY B CA 1
ATOM 7950 C C . GLY B 1 666 ? -39.338 10.054 -122.365 1.00 8.09 512 GLY B C 1
ATOM 7951 O O . GLY B 1 666 ? -40.158 9.136 -122.257 1.00 8.82 512 GLY B O 1
ATOM 7952 N N . THR B 1 667 ? -38.745 10.357 -123.512 1.00 8.37 513 THR B N 1
ATOM 7953 C CA . THR B 1 667 ? -38.896 9.534 -124.710 1.00 8.91 513 THR B CA 1
ATOM 7954 C C . THR B 1 667 ? -37.927 8.359 -124.700 1.00 9.39 513 THR B C 1
ATOM 7955 O O . THR B 1 667 ? -38.155 7.360 -125.377 1.00 11.40 513 THR B O 1
ATOM 7959 N N . GLY B 1 668 ? -36.832 8.500 -123.954 1.00 9.16 514 GLY B N 1
ATOM 7960 C CA . GLY B 1 668 ? -35.756 7.514 -123.956 1.00 8.97 514 GLY B CA 1
ATOM 7961 C C . GLY B 1 668 ? -34.582 7.895 -124.843 1.00 8.96 514 GLY B C 1
ATOM 7962 O O . GLY B 1 668 ? -33.559 7.204 -124.845 1.00 9.54 514 GLY B O 1
ATOM 7963 N N . THR B 1 669 ? -34.708 8.981 -125.606 1.00 8.64 515 THR B N 1
ATOM 7964 C CA . THR B 1 669 ? -33.575 9.467 -126.388 1.00 8.55 515 THR B CA 1
ATOM 7965 C C . THR B 1 669 ? -32.561 10.087 -125.435 1.00 8.43 515 THR B C 1
ATOM 7966 O O . THR B 1 669 ? -32.877 10.404 -124.287 1.00 8.06 515 THR B O 1
ATOM 7970 N N . GLY B 1 670 ? -31.331 10.224 -125.915 1.00 8.18 516 GLY B N 1
ATOM 7971 C CA . GLY B 1 670 ? -30.242 10.731 -125.098 1.00 8.45 516 GLY B CA 1
ATOM 7972 C C . GLY B 1 670 ? -29.704 12.047 -125.602 1.00 8.90 516 GLY B C 1
ATOM 7973 O O . GLY B 1 670 ? -30.173 12.598 -126.595 1.00 10.11 516 GLY B O 1
ATOM 7974 N N . ALA B 1 671 ? -28.695 12.541 -124.901 1.00 8.14 517 ALA B N 1
ATOM 7975 C CA . ALA B 1 671 ? -28.029 13.775 -125.275 1.00 8.14 517 ALA B CA 1
ATOM 7976 C C . ALA B 1 671 ? -26.664 13.813 -124.616 1.00 8.44 517 ALA B C 1
ATOM 7977 O O . ALA B 1 671 ? -26.425 13.118 -123.629 1.00 8.13 517 ALA B O 1
ATOM 7979 N N . THR B 1 672 ? -25.791 14.649 -125.164 1.00 8.47 518 THR B N 1
ATOM 7980 C CA . THR B 1 672 ? -24.406 14.763 -124.718 1.00 8.56 518 THR B CA 1
ATOM 7981 C C . THR B 1 672 ? -24.192 16.150 -124.144 1.00 8.16 518 THR B C 1
ATOM 7982 O O . THR B 1 672 ? -24.601 17.134 -124.758 1.00 8.27 518 THR B O 1
ATOM 7986 N N . HIS B 1 673 ? -23.552 16.230 -122.980 1.00 8.35 519 HIS B N 1
ATOM 7987 C CA . HIS B 1 673 ? -23.320 17.524 -122.327 1.00 8.64 519 HIS B CA 1
ATOM 7988 C C . HIS B 1 673 ? -21.861 17.965 -122.313 1.00 8.36 519 HIS B C 1
ATOM 7989 O O . HIS B 1 673 ? -20.936 17.160 -122.384 1.00 8.19 519 HIS B O 1
ATOM 7996 N N . GLY B 1 674 ? -21.695 19.277 -122.243 1.00 8.15 520 GLY B N 1
ATOM 7997 C CA . GLY B 1 674 ? -20.433 19.904 -121.870 1.00 7.94 520 GLY B CA 1
ATOM 7998 C C . GLY B 1 674 ? -20.758 21.044 -120.924 1.00 7.99 520 GLY B C 1
ATOM 7999 O O . GLY B 1 674 ? -21.918 21.451 -120.815 1.00 8.23 520 GLY B O 1
ATOM 8000 N N . ILE B 1 675 ? -19.752 21.560 -120.227 1.00 7.85 521 ILE B N 1
ATOM 8001 C CA . ILE B 1 675 ? -19.977 22.672 -119.309 1.00 8.13 521 ILE B CA 1
ATOM 8002 C C . ILE B 1 675 ? -19.075 23.866 -119.602 1.00 8.19 521 ILE B C 1
ATOM 8003 O O . ILE B 1 675 ? -18.108 23.773 -120.359 1.00 7.95 521 ILE B O 1
ATOM 8008 N N . GLN B 1 676 ? -19.454 24.997 -119.017 1.00 8.06 522 GLN B N 1
ATOM 8009 C CA . GLN B 1 676 ? -18.666 26.226 -119.055 1.00 8.25 522 GLN B CA 1
ATOM 8010 C C . GLN B 1 676 ? -18.887 26.942 -117.736 1.00 8.19 522 GLN B C 1
ATOM 8011 O O . GLN B 1 676 ? -20.022 27.059 -117.277 1.00 9.34 522 GLN B O 1
ATOM 8017 N N . MET B 1 677 ? -17.819 27.424 -117.115 1.00 8.04 523 MET B N 1
ATOM 8018 C CA . MET B 1 677 ? -17.958 28.076 -115.817 1.00 7.92 523 MET B CA 1
ATOM 8019 C C . MET B 1 677 ? -18.502 29.494 -115.976 1.00 8.56 523 MET B C 1
ATOM 8020 O O . MET B 1 677 ? -18.319 30.127 -117.018 1.00 9.24 523 MET B O 1
ATOM 8025 N N . ILE B 1 678 ? -19.197 29.954 -114.942 1.00 8.93 524 ILE B N 1
ATOM 8026 C CA . ILE B 1 678 ? -19.640 31.339 -114.827 1.00 9.17 524 ILE B CA 1
ATOM 8027 C C . ILE B 1 678 ? -18.760 31.980 -113.764 1.00 9.20 524 ILE B C 1
ATOM 8028 O O . ILE B 1 678 ? -18.726 31.529 -112.619 1.00 9.71 524 ILE B O 1
ATOM 8033 N N . GLU B 1 679 ? -18.040 33.031 -114.146 1.00 9.59 525 GLU B N 1
ATOM 8034 C CA . GLU B 1 679 ? -17.105 33.682 -113.239 1.00 10.07 525 GLU B CA 1
ATOM 8035 C C . GLU B 1 679 ? -17.805 34.680 -112.321 1.00 10.45 525 GLU B C 1
ATOM 8036 O O . GLU B 1 679 ? -18.890 35.164 -112.633 1.00 11.62 525 GLU B O 1
ATOM 8042 N N . THR B 1 680 ? -17.187 34.955 -111.176 1.00 11.09 526 THR B N 1
ATOM 8043 C CA . THR B 1 680 ? -17.669 35.993 -110.251 1.00 11.72 526 THR B CA 1
ATOM 8044 C C . THR B 1 680 ? -17.146 37.373 -110.641 1.00 13.01 526 THR B C 1
ATOM 8045 O O . THR B 1 680 ? -17.816 38.380 -110.426 1.00 16.70 526 THR B O 1
ATOM 8049 N N . TYR B 1 681 ? -15.919 37.397 -111.150 1.00 12.88 527 TYR B N 1
ATOM 8050 C CA . TYR B 1 681 ? -15.290 38.583 -111.735 1.00 12.10 527 TYR B CA 1
ATOM 8051 C C . TYR B 1 681 ? -14.385 38.091 -112.859 1.00 12.52 527 TYR B C 1
ATOM 8052 O O . TYR B 1 681 ? -14.035 36.908 -112.902 1.00 11.86 527 TYR B O 1
ATOM 8061 N N . ALA B 1 682 ? -14.003 38.986 -113.763 1.00 13.13 528 ALA B N 1
ATOM 8062 C CA . ALA B 1 682 ? -13.188 38.613 -114.919 1.00 12.68 528 ALA B CA 1
ATOM 8063 C C . ALA B 1 682 ? -11.915 37.882 -114.494 1.00 11.94 528 ALA B C 1
ATOM 8064 O O . ALA B 1 682 ? -11.079 38.438 -113.788 1.00 12.51 528 ALA B O 1
ATOM 8066 N N . GLY B 1 683 ? -11.783 36.631 -114.931 1.00 11.14 529 GLY B N 1
ATOM 8067 C CA . GLY B 1 683 ? -10.614 35.807 -114.623 1.00 11.09 529 GLY B CA 1
ATOM 8068 C C . GLY B 1 683 ? -10.682 35.004 -113.331 1.00 10.40 529 GLY B C 1
ATOM 8069 O O . GLY B 1 683 ? -9.744 34.277 -113.010 1.00 10.56 529 GLY B O 1
ATOM 8070 N N . SER B 1 684 ? -11.786 35.117 -112.592 1.00 9.35 530 SER B N 1
ATOM 8071 C CA . SER B 1 684 ? -11.896 34.472 -111.279 1.00 9.17 530 SER B CA 1
ATOM 8072 C C . SER B 1 684 ? -11.664 32.966 -111.356 1.00 9.13 530 SER B C 1
ATOM 8073 O O . SER B 1 684 ? -11.006 32.389 -110.488 1.00 9.55 530 SER B O 1
ATOM 8076 N N . TRP B 1 685 ? -12.205 32.338 -112.394 1.00 8.70 531 TRP B N 1
ATOM 8077 C CA . TRP B 1 685 ? -12.067 30.892 -112.552 1.00 8.62 531 TRP B CA 1
ATOM 8078 C C . TRP B 1 685 ? -10.741 30.546 -113.209 1.00 8.55 531 TRP B C 1
ATOM 8079 O O . TRP B 1 685 ? -9.980 29.723 -112.702 1.00 8.93 531 TRP B O 1
ATOM 8090 N N . THR B 1 686 ? -10.472 31.178 -114.345 1.00 8.94 532 THR B N 1
ATOM 8091 C CA . THR B 1 686 ? -9.248 30.933 -115.096 1.00 9.85 532 THR B CA 1
ATOM 8092 C C . THR B 1 686 ? -8.007 31.033 -114.208 1.00 9.69 532 THR B C 1
ATOM 8093 O O . THR B 1 686 ? -7.140 30.157 -114.245 1.00 10.00 532 THR B O 1
ATOM 8097 N N . SER B 1 687 ? -7.941 32.084 -113.393 1.00 10.06 533 SER B N 1
ATOM 8098 C CA . SER B 1 687 ? -6.771 32.338 -112.560 1.00 10.49 533 SER B CA 1
ATOM 8099 C C . SER B 1 687 ? -6.856 31.754 -111.149 1.00 11.11 533 SER B C 1
ATOM 8100 O O . SER B 1 687 ? -5.848 31.297 -110.616 1.00 13.39 533 SER B O 1
ATOM 8103 N N . TYR B 1 688 ? -8.044 31.763 -110.546 1.00 11.08 534 TYR B N 1
ATOM 8104 C CA . TYR B 1 688 ? -8.171 31.433 -109.121 1.00 11.02 534 TYR B CA 1
ATOM 8105 C C . TYR B 1 688 ? -9.161 30.307 -108.806 1.00 10.31 534 TYR B C 1
ATOM 8106 O O . TYR B 1 688 ? -9.434 30.035 -107.638 1.00 10.84 534 TYR B O 1
ATOM 8115 N N . THR B 1 689 ? -9.651 29.636 -109.844 1.00 9.88 535 THR B N 1
ATOM 8116 C CA . THR B 1 689 ? -10.690 28.594 -109.720 1.00 9.74 535 THR B CA 1
ATOM 8117 C C . THR B 1 689 ? -11.867 28.997 -108.822 1.00 9.33 535 THR B C 1
ATOM 8118 O O . THR B 1 689 ? -12.403 28.182 -108.073 1.00 9.74 535 THR B O 1
ATOM 8122 N N . GLU B 1 690 ? -12.275 30.261 -108.910 1.00 9.06 536 GLU B N 1
ATOM 8123 C CA . GLU B 1 690 ? -13.492 30.721 -108.256 1.00 9.10 536 GLU B CA 1
ATOM 8124 C C . GLU B 1 690 ? -14.581 30.908 -109.306 1.00 8.72 536 GLU B C 1
ATOM 8125 O O . GLU B 1 690 ? -14.344 31.517 -110.351 1.00 8.60 536 GLU B O 1
ATOM 8131 N N . ALA B 1 691 ? -15.770 30.376 -109.031 1.00 8.79 537 ALA B N 1
ATOM 8132 C CA . ALA B 1 691 ? -16.905 30.519 -109.938 1.00 8.98 537 ALA B CA 1
ATOM 8133 C C . ALA B 1 691 ? -18.182 30.854 -109.181 1.00 8.60 537 ALA B C 1
ATOM 8134 O O . ALA B 1 691 ? -18.337 30.508 -108.010 1.00 8.70 537 ALA B O 1
ATOM 8136 N N . ALA B 1 692 ? -19.081 31.546 -109.872 1.00 8.75 538 ALA B N 1
ATOM 8137 C CA . ALA B 1 692 ? -20.425 31.808 -109.380 1.00 9.20 538 ALA B CA 1
ATOM 8138 C C . ALA B 1 692 ? -21.319 30.600 -109.631 1.00 9.08 538 ALA B C 1
ATOM 8139 O O . ALA B 1 692 ? -22.245 30.330 -108.868 1.00 10.18 538 ALA B O 1
ATOM 8141 N N . GLY B 1 693 ? -21.042 29.891 -110.719 1.00 9.03 539 GLY B N 1
ATOM 8142 C CA . GLY B 1 693 ? -21.847 28.750 -111.129 1.00 8.30 539 GLY B CA 1
ATOM 8143 C C . GLY B 1 693 ? -21.286 28.183 -112.415 1.00 7.94 539 GLY B C 1
ATOM 8144 O O . GLY B 1 693 ? -20.100 28.350 -112.709 1.00 8.57 539 GLY B O 1
ATOM 8145 N N . PHE B 1 694 ? -22.133 27.522 -113.191 1.00 8.02 540 PHE B N 1
ATOM 8146 C CA . PHE B 1 694 ? -21.708 26.955 -114.461 1.00 7.94 540 PHE B CA 1
ATOM 8147 C C . PHE B 1 694 ? -22.888 26.765 -115.400 1.00 7.89 540 PHE B C 1
ATOM 8148 O O . PHE B 1 694 ? -24.042 26.674 -114.959 1.00 8.92 540 PHE B O 1
ATOM 8156 N N . LYS B 1 695 ? -22.579 26.735 -116.693 1.00 8.33 541 LYS B N 1
ATOM 8157 C CA . LYS B 1 695 ? -23.548 26.442 -117.735 1.00 8.82 541 LYS B CA 1
ATOM 8158 C C . LYS B 1 695 ? -23.432 24.990 -118.163 1.00 8.64 541 LYS B C 1
ATOM 8159 O O . LYS B 1 695 ? -22.343 24.424 -118.168 1.00 8.57 541 LYS B O 1
ATOM 8165 N N . VAL B 1 696 ? -24.573 24.400 -118.510 1.00 8.25 542 VAL B N 1
ATOM 8166 C CA . VAL B 1 696 ? -24.638 23.066 -119.087 1.00 8.05 542 VAL B CA 1
ATOM 8167 C C . VAL B 1 696 ? -25.189 23.207 -120.497 1.00 7.83 542 VAL B C 1
ATOM 8168 O O . VAL B 1 696 ? -26.236 23.832 -120.695 1.00 8.34 542 VAL B O 1
ATOM 8172 N N . PHE B 1 697 ? -24.472 22.635 -121.460 1.00 7.62 543 PHE B N 1
ATOM 8173 C CA . PHE B 1 697 ? -24.846 22.636 -122.868 1.00 8.30 543 PHE B CA 1
ATOM 8174 C C . PHE B 1 697 ? -25.235 21.213 -123.240 1.00 8.34 543 PHE B C 1
ATOM 8175 O O . PHE B 1 697 ? -24.477 20.284 -122.971 1.00 9.39 543 PHE B O 1
ATOM 8183 N N . TRP B 1 698 ? -26.407 21.046 -123.849 1.00 7.99 544 TRP B N 1
ATOM 8184 C CA . TRP B 1 698 ? -26.897 19.730 -124.263 1.00 7.68 544 TRP B CA 1
ATOM 8185 C C . TRP B 1 698 ? -27.027 19.649 -125.773 1.00 7.62 544 TRP B C 1
ATOM 8186 O O . TRP B 1 698 ? -27.606 20.543 -126.388 1.00 8.27 544 TRP B O 1
ATOM 8197 N N . ARG B 1 699 ? -26.521 18.566 -126.364 1.00 7.73 545 ARG B N 1
ATOM 8198 C CA . ARG B 1 699 ? -26.590 18.361 -127.811 1.00 8.65 545 ARG B CA 1
ATOM 8199 C C . ARG B 1 699 ? -27.025 16.942 -128.176 1.00 9.67 545 ARG B C 1
ATOM 8200 O O . ARG B 1 699 ? -26.748 15.986 -127.447 1.00 10.60 545 ARG B O 1
ATOM 8208 N N . ASP B 1 700 ? -27.696 16.820 -129.318 1.00 11.27 546 ASP B N 1
ATOM 8209 C CA . ASP B 1 700 ? -28.116 15.513 -129.839 1.00 13.41 546 ASP B CA 1
ATOM 8210 C C . ASP B 1 700 ? -26.974 14.833 -130.603 1.00 14.28 546 ASP B C 1
ATOM 8211 O O . ASP B 1 700 ? -25.863 15.361 -130.667 1.00 14.22 546 ASP B O 1
ATOM 8216 N N . SER B 1 701 ? -27.250 13.665 -131.183 1.00 16.95 547 SER B N 1
ATOM 8217 C CA . SER B 1 701 ? -26.219 12.879 -131.866 1.00 18.74 547 SER B CA 1
ATOM 8218 C C . SER B 1 701 ? -25.662 13.539 -133.136 1.00 20.03 547 SER B C 1
ATOM 8219 O O . SER B 1 701 ? -24.592 13.156 -133.612 1.00 23.82 547 SER B O 1
ATOM 8222 N N . SER B 1 702 ? -26.379 14.526 -133.673 1.00 19.76 548 SER B N 1
ATOM 8223 C CA . SER B 1 702 ? -25.881 15.332 -134.790 1.00 20.74 548 SER B CA 1
ATOM 8224 C C . SER B 1 702 ? -25.169 16.605 -134.310 1.00 18.47 548 SER B C 1
ATOM 8225 O O . SER B 1 702 ? -24.850 17.479 -135.114 1.00 19.04 548 SER B O 1
ATOM 8228 N N . ASN B 1 703 ? -24.927 16.691 -133.001 1.00 16.75 549 ASN B N 1
ATOM 8229 C CA . ASN B 1 703 ? -24.216 17.809 -132.369 1.00 16.04 549 ASN B CA 1
ATOM 8230 C C . ASN B 1 703 ? -24.999 19.128 -132.403 1.00 15.02 549 ASN B C 1
ATOM 8231 O O . ASN B 1 703 ? -24.410 20.206 -132.333 1.00 15.30 549 ASN B O 1
ATOM 8236 N N . ALA B 1 704 ? -26.325 19.033 -132.492 1.00 14.06 550 ALA B N 1
ATOM 8237 C CA . ALA B 1 704 ? -27.198 20.210 -132.446 1.00 13.35 550 ALA B CA 1
ATOM 8238 C C . ALA B 1 704 ? -27.726 20.414 -131.033 1.00 11.51 550 ALA B C 1
ATOM 8239 O O . ALA B 1 704 ? -28.074 19.452 -130.349 1.00 11.14 550 ALA B O 1
ATOM 8241 N N . LEU B 1 705 ? -27.793 21.671 -130.606 1.00 10.61 551 LEU B N 1
ATOM 8242 C CA . LEU B 1 705 ? -28.304 22.011 -129.281 1.00 9.92 551 LEU B CA 1
ATOM 8243 C C . LEU B 1 705 ? -29.753 21.543 -129.117 1.00 9.97 551 LEU B C 1
ATOM 8244 O O . LEU B 1 705 ? -30.579 21.725 -130.016 1.00 10.99 551 LEU B O 1
ATOM 8249 N N . VAL B 1 706 ? -30.038 20.925 -127.972 1.00 9.96 552 VAL B N 1
ATOM 8250 C CA . VAL B 1 706 ? -31.361 20.362 -127.676 1.00 10.59 552 VAL B CA 1
ATOM 8251 C C . VAL B 1 706 ? -31.735 20.611 -126.224 1.00 10.05 552 VAL B C 1
ATOM 8252 O O . VAL B 1 706 ? -30.868 20.725 -125.368 1.00 9.30 552 VAL B O 1
ATOM 8256 N N . ASP B 1 707 ? -33.038 20.660 -125.956 1.00 10.47 553 ASP B N 1
ATOM 8257 C CA . ASP B 1 707 ? -33.557 20.954 -124.625 1.00 9.85 553 ASP B CA 1
ATOM 8258 C C . ASP B 1 707 ? -34.137 19.725 -123.940 1.00 9.46 553 ASP B C 1
ATOM 8259 O O . ASP B 1 707 ? -35.213 19.262 -124.312 1.00 11.02 553 ASP B O 1
ATOM 8264 N N . PRO B 1 708 ? -33.449 19.208 -122.910 1.00 8.89 554 PRO B N 1
ATOM 8265 C CA . PRO B 1 708 ? -34.090 18.185 -122.094 1.00 8.62 554 PRO B CA 1
ATOM 8266 C C . PRO B 1 708 ? -35.304 18.753 -121.370 1.00 8.35 554 PRO B C 1
ATOM 8267 O O . PRO B 1 708 ? -35.375 19.957 -121.126 1.00 8.94 554 PRO B O 1
ATOM 8271 N N . HIS B 1 709 ? -36.254 17.890 -121.045 1.00 8.03 555 HIS B N 1
ATOM 8272 C CA . HIS B 1 709 ? -37.363 18.273 -120.187 1.00 7.90 555 HIS B CA 1
ATOM 8273 C C . HIS B 1 709 ? -36.915 18.382 -118.730 1.00 7.46 555 HIS B C 1
ATOM 8274 O O . HIS B 1 709 ? -37.359 19.261 -117.995 1.00 7.78 555 HIS B O 1
ATOM 8281 N N . ARG B 1 710 ? -36.033 17.471 -118.320 1.00 7.39 556 ARG B N 1
ATOM 8282 C CA . ARG B 1 710 ? -35.595 17.380 -116.935 1.00 7.15 556 ARG B CA 1
ATOM 8283 C C . ARG B 1 710 ? -34.201 16.779 -116.907 1.00 7.05 556 ARG B C 1
ATOM 8284 O O . ARG B 1 710 ? -33.912 15.860 -117.670 1.00 7.02 556 ARG B O 1
ATOM 8292 N N . PHE B 1 711 ? -33.336 17.320 -116.055 1.00 6.75 557 PHE B N 1
ATOM 8293 C CA . PHE B 1 711 ? -32.019 16.728 -115.819 1.00 6.90 557 PHE B CA 1
ATOM 8294 C C . PHE B 1 711 ? -31.467 17.164 -114.471 1.00 6.74 557 PHE B C 1
ATOM 8295 O O . PHE B 1 711 ? -31.848 18.200 -113.935 1.00 7.10 557 PHE B O 1
ATOM 8303 N N . THR B 1 712 ? -30.546 16.359 -113.956 1.00 7.19 558 THR B N 1
ATOM 8304 C CA . THR B 1 712 ? -29.925 16.552 -112.659 1.00 7.37 558 THR B CA 1
ATOM 8305 C C . THR B 1 712 ? -28.493 17.041 -112.847 1.00 7.20 558 THR B C 1
ATOM 8306 O O . THR B 1 712 ? -27.838 16.690 -113.831 1.00 7.49 558 THR B O 1
ATOM 8310 N N . VAL B 1 713 ? -28.023 17.853 -111.907 1.00 7.20 559 VAL B N 1
ATOM 8311 C CA . VAL B 1 713 ? -26.591 18.110 -111.749 1.00 7.55 559 VAL B CA 1
ATOM 8312 C C . VAL B 1 713 ? -26.183 17.825 -110.310 1.00 7.43 559 VAL B C 1
ATOM 8313 O O . VAL B 1 713 ? -26.987 17.932 -109.384 1.00 7.97 559 VAL B O 1
ATOM 8317 N N . ALA B 1 714 ? -24.918 17.464 -110.129 1.00 7.46 560 ALA B N 1
ATOM 8318 C CA . ALA B 1 714 ? -24.339 17.299 -108.808 1.00 7.52 560 ALA B CA 1
ATOM 8319 C C . ALA B 1 714 ? -23.023 18.053 -108.807 1.00 7.83 560 ALA B C 1
ATOM 8320 O O . ALA B 1 714 ? -22.242 17.936 -109.749 1.00 8.97 560 ALA B O 1
ATOM 8322 N N . PHE B 1 715 ? -22.785 18.842 -107.768 1.00 7.79 561 PHE B N 1
ATOM 8323 C CA . PHE B 1 715 ? -21.548 19.605 -107.690 1.00 7.68 561 PHE B CA 1
ATOM 8324 C C . PHE B 1 715 ? -21.152 19.898 -106.257 1.00 7.35 561 PHE B C 1
ATOM 8325 O O . PHE B 1 715 ? -21.969 19.807 -105.336 1.00 7.15 561 PHE B O 1
ATOM 8333 N N . THR B 1 716 ? -19.874 20.222 -106.078 1.00 7.51 562 THR B N 1
ATOM 8334 C CA . THR B 1 716 ? -19.353 20.623 -104.785 1.00 7.87 562 THR B CA 1
ATOM 8335 C C . THR B 1 716 ? -18.844 22.058 -104.876 1.00 8.10 562 THR B C 1
ATOM 8336 O O . THR B 1 716 ? -18.438 22.515 -105.948 1.00 8.57 562 THR B O 1
ATOM 8340 N N . ALA B 1 717 ? -18.874 22.754 -103.745 1.00 8.39 563 ALA B N 1
ATOM 8341 C CA . ALA B 1 717 ? -18.438 24.147 -103.676 1.00 8.73 563 ALA B CA 1
ATOM 8342 C C . ALA B 1 717 ? -16.977 24.265 -103.263 1.00 9.13 563 ALA B C 1
ATOM 8343 O O . ALA B 1 717 ? -16.416 25.363 -103.276 1.00 10.04 563 ALA B O 1
ATOM 8345 N N . THR B 1 718 ? -16.363 23.144 -102.893 1.00 9.68 564 THR B N 1
ATOM 8346 C CA . THR B 1 718 ? -14.921 23.086 -102.652 1.00 10.18 564 THR B CA 1
ATOM 8347 C C . THR B 1 718 ? -14.356 21.829 -103.286 1.00 10.38 564 THR B C 1
ATOM 8348 O O . THR B 1 718 ? -15.102 20.923 -103.662 1.00 11.04 564 THR B O 1
ATOM 8352 N N . SER B 1 719 ? -13.034 21.769 -103.380 1.00 11.00 565 SER B N 1
ATOM 8353 C CA . SER B 1 719 ? -12.359 20.573 -103.853 1.00 11.60 565 SER B CA 1
ATOM 8354 C C . SER B 1 719 ? -12.427 19.468 -102.803 1.00 12.20 565 SER B C 1
ATOM 8355 O O . SER B 1 719 ? -12.029 18.339 -103.095 1.00 13.34 565 SER B O 1
ATOM 8359 N N . THR C 1 173 ? -23.625 17.728 27.965 1.00 45.47 19 THR C N 1
ATOM 8360 C CA . THR C 1 173 ? -24.474 16.493 27.996 1.00 42.47 19 THR C CA 1
ATOM 8361 C C . THR C 1 173 ? -25.655 16.510 27.015 1.00 35.88 19 THR C C 1
ATOM 8362 O O . THR C 1 173 ? -26.022 15.464 26.481 1.00 37.52 19 THR C O 1
ATOM 8366 N N . GLN C 1 174 ? -26.239 17.686 26.779 1.00 28.00 20 GLN C N 1
ATOM 8367 C CA . GLN C 1 174 ? -27.452 17.808 25.956 1.00 25.17 20 GLN C CA 1
ATOM 8368 C C . GLN C 1 174 ? -27.192 18.059 24.463 1.00 21.24 20 GLN C C 1
ATOM 8369 O O . GLN C 1 174 ? -28.118 18.348 23.706 1.00 20.68 20 GLN C O 1
ATOM 8375 N N . TYR C 1 175 ? -25.937 17.949 24.045 1.00 17.85 21 TYR C N 1
ATOM 8376 C CA . TYR C 1 175 ? -25.588 17.972 22.627 1.00 16.58 21 TYR C CA 1
ATOM 8377 C C . TYR C 1 175 ? -24.279 17.228 22.443 1.00 16.10 21 TYR C C 1
ATOM 8378 O O . TYR C 1 175 ? -23.596 16.903 23.421 1.00 16.99 21 TYR C O 1
ATOM 8387 N N . TYR C 1 176 ? -23.930 16.968 21.189 1.00 14.84 22 TYR C N 1
ATOM 8388 C CA . TYR C 1 176 ? -22.721 16.216 20.878 1.00 15.42 22 TYR C CA 1
ATOM 8389 C C . TYR C 1 176 ? -21.653 17.119 20.275 1.00 15.44 22 TYR C C 1
ATOM 8390 O O . TYR C 1 176 ? -21.855 17.737 19.229 1.00 16.17 22 TYR C O 1
ATOM 8399 N N . LEU C 1 177 ? -20.528 17.198 20.980 1.00 15.33 23 LEU C N 1
ATOM 8400 C CA . LEU C 1 177 ? -19.381 18.002 20.584 1.00 15.15 23 LEU C CA 1
ATOM 8401 C C . LEU C 1 177 ? -18.235 17.697 21.537 1.00 15.10 23 LEU C C 1
ATOM 8402 O O . LEU C 1 177 ? -18.335 17.959 22.737 1.00 15.52 23 LEU C O 1
ATOM 8407 N N . LYS C 1 178 ? -17.163 17.125 21.001 1.00 15.63 24 LYS C N 1
ATOM 8408 C CA . LYS C 1 178 ? -15.939 16.894 21.760 1.00 17.16 24 LYS C CA 1
ATOM 8409 C C . LYS C 1 178 ? -14.762 17.201 20.857 1.00 16.67 24 LYS C C 1
ATOM 8410 O O . LYS C 1 178 ? -14.661 16.652 19.761 1.00 16.33 24 LYS C O 1
ATOM 8416 N N . TYR C 1 179 ? -13.889 18.094 21.312 1.00 16.44 25 TYR C N 1
ATOM 8417 C CA . TYR C 1 179 ? -12.667 18.409 20.587 1.00 15.88 25 TYR C CA 1
ATOM 8418 C C . TYR C 1 179 ? -11.530 17.534 21.096 1.00 17.02 25 TYR C C 1
ATOM 8419 O O . TYR C 1 179 ? -11.669 16.852 22.113 1.00 17.12 25 TYR C O 1
ATOM 8428 N N . PHE C 1 180 ? -10.408 17.554 20.384 1.00 18.03 26 PHE C N 1
ATOM 8429 C CA . PHE C 1 180 ? -9.244 16.766 20.778 1.00 17.90 26 PHE C CA 1
ATOM 8430 C C . PHE C 1 180 ? -8.744 17.180 22.161 1.00 18.44 26 PHE C C 1
ATOM 8431 O O . PHE C 1 180 ? -8.717 18.366 22.495 1.00 19.90 26 PHE C O 1
ATOM 8439 N N . ASN C 1 181 ? -8.356 16.181 22.949 1.00 18.07 27 ASN C N 1
ATOM 8440 C CA . ASN C 1 181 ? -7.824 16.371 24.291 1.00 20.07 27 ASN C CA 1
ATOM 8441 C C . ASN C 1 181 ? -6.557 15.524 24.408 1.00 20.38 27 ASN C C 1
ATOM 8442 O O . ASN C 1 181 ? -6.624 14.303 24.292 1.00 18.68 27 ASN C O 1
ATOM 8447 N N . PRO C 1 182 ? -5.395 16.165 24.637 1.00 22.39 28 PRO C N 1
ATOM 8448 C CA . PRO C 1 182 ? -4.133 15.411 24.655 1.00 23.19 28 PRO C CA 1
ATOM 8449 C C . PRO C 1 182 ? -3.987 14.399 25.803 1.00 22.98 28 PRO C C 1
ATOM 8450 O O . PRO C 1 182 ? -3.107 13.541 25.744 1.00 24.60 28 PRO C O 1
ATOM 8454 N N . GLU C 1 183 ? -4.846 14.489 26.817 1.00 23.37 29 GLU C N 1
ATOM 8455 C CA . GLU C 1 183 ? -4.826 13.557 27.949 1.00 25.18 29 GLU C CA 1
ATOM 8456 C C . GLU C 1 183 ? -5.551 12.240 27.656 1.00 23.18 29 GLU C C 1
ATOM 8457 O O . GLU C 1 183 ? -5.449 11.288 28.431 1.00 24.45 29 GLU C O 1
ATOM 8463 N N . ILE C 1 184 ? -6.279 12.187 26.542 1.00 20.49 30 ILE C N 1
ATOM 8464 C CA . ILE C 1 184 ? -7.172 11.068 26.244 1.00 19.62 30 ILE C CA 1
ATOM 8465 C C . ILE C 1 184 ? -6.538 10.081 25.267 1.00 18.54 30 ILE C C 1
ATOM 8466 O O . ILE C 1 184 ? -5.806 10.473 24.357 1.00 18.14 30 ILE C O 1
ATOM 8471 N N . VAL C 1 185 ? -6.821 8.799 25.475 1.00 17.87 31 VAL C N 1
ATOM 8472 C CA . VAL C 1 185 ? -6.444 7.751 24.535 1.00 18.49 31 VAL C CA 1
ATOM 8473 C C . VAL C 1 185 ? -7.704 7.339 23.787 1.00 18.09 31 VAL C C 1
ATOM 8474 O O . VAL C 1 185 ? -8.652 6.833 24.394 1.00 19.79 31 VAL C O 1
ATOM 8478 N N . TYR C 1 186 ? -7.721 7.565 22.478 1.00 16.82 32 TYR C N 1
ATOM 8479 C CA . TYR C 1 186 ? -8.910 7.296 21.673 1.00 16.91 32 TYR C CA 1
ATOM 8480 C C . TYR C 1 186 ? -8.864 5.884 21.104 1.00 17.17 32 TYR C C 1
ATOM 8481 O O . TYR C 1 186 ? -7.929 5.538 20.386 1.00 18.72 32 TYR C O 1
ATOM 8490 N N . PRO C 1 187 ? -9.876 5.056 21.427 1.00 16.80 33 PRO C N 1
ATOM 8491 C CA . PRO C 1 187 ? -9.889 3.706 20.876 1.00 17.03 33 PRO C CA 1
ATOM 8492 C C . PRO C 1 187 ? -10.246 3.702 19.395 1.00 16.37 33 PRO C C 1
ATOM 8493 O O . PRO C 1 187 ? -10.675 4.724 18.852 1.00 16.82 33 PRO C O 1
ATOM 8497 N N . LYS C 1 188 ? -10.064 2.557 18.747 1.00 16.74 34 LYS C N 1
ATOM 8498 C CA . LYS C 1 188 ? -10.452 2.409 17.354 1.00 17.64 34 LYS C CA 1
ATOM 8499 C C . LYS C 1 188 ? -11.940 2.714 17.230 1.00 16.82 34 LYS C C 1
ATOM 8500 O O . LYS C 1 188 ? -12.727 2.314 18.087 1.00 16.25 34 LYS C O 1
ATOM 8506 N N . ASN C 1 189 ? -12.298 3.453 16.181 1.00 15.75 35 ASN C N 1
ATOM 8507 C CA . ASN C 1 189 ? -13.687 3.860 15.893 1.00 15.99 35 ASN C CA 1
ATOM 8508 C C . ASN C 1 189 ? -14.224 5.016 16.742 1.00 15.65 35 ASN C C 1
ATOM 8509 O O . ASN C 1 189 ? -15.368 5.431 16.559 1.00 15.69 35 ASN C O 1
ATOM 8514 N N . ALA C 1 190 ? -13.414 5.552 17.651 1.00 15.18 36 ALA C N 1
ATOM 8515 C CA . ALA C 1 190 ? -13.829 6.717 18.429 1.00 15.04 36 ALA C CA 1
ATOM 8516 C C . ALA C 1 190 ? -14.013 7.919 17.508 1.00 14.72 36 ALA C C 1
ATOM 8517 O O . ALA C 1 190 ? -13.239 8.109 16.565 1.00 14.64 36 ALA C O 1
ATOM 8519 N N . ARG C 1 191 ? -15.041 8.720 17.782 1.00 14.34 37 ARG C N 1
ATOM 8520 C CA . ARG C 1 191 ? -15.303 9.933 17.012 1.00 14.94 37 ARG C CA 1
ATOM 8521 C C . ARG C 1 191 ? -15.187 11.184 17.871 1.00 13.86 37 ARG C C 1
ATOM 8522 O O . ARG C 1 191 ? -15.693 11.238 18.996 1.00 13.64 37 ARG C O 1
ATOM 8530 N N . ILE C 1 192 ? -14.480 12.173 17.333 1.00 13.17 38 ILE C N 1
ATOM 8531 C CA . ILE C 1 192 ? -14.396 13.504 17.924 1.00 13.35 38 ILE C CA 1
ATOM 8532 C C . ILE C 1 192 ? -14.472 14.530 16.802 1.00 13.55 38 ILE C C 1
ATOM 8533 O O . ILE C 1 192 ? -14.507 14.168 15.625 1.00 13.13 38 ILE C O 1
ATOM 8538 N N . MET C 1 193 ? -14.494 15.804 17.173 1.00 14.21 39 MET C N 1
ATOM 8539 C CA . MET C 1 193 ? -14.516 16.884 16.200 1.00 14.82 39 MET C CA 1
ATOM 8540 C C . MET C 1 193 ? -13.151 17.540 16.083 1.00 15.45 39 MET C C 1
ATOM 8541 O O . MET C 1 193 ? -12.487 17.792 17.087 1.00 16.29 39 MET C O 1
ATOM 8546 N N . LEU C 1 194 ? -12.748 17.813 14.847 1.00 15.37 40 LEU C N 1
ATOM 8547 C CA . LEU C 1 194 ? -11.669 18.753 14.577 1.00 16.10 40 LEU C CA 1
ATOM 8548 C C . LEU C 1 194 ? -12.083 20.129 15.084 1.00 17.35 40 LEU C C 1
ATOM 8549 O O . LEU C 1 194 ? -13.270 20.388 15.302 1.00 16.93 40 LEU C O 1
ATOM 8554 N N . ASP C 1 195 ? -11.111 21.020 15.253 1.00 19.24 41 ASP C N 1
ATOM 8555 C CA . ASP C 1 195 ? -11.395 22.375 15.732 1.00 19.65 41 ASP C CA 1
ATOM 8556 C C . ASP C 1 195 ? -12.371 23.130 14.817 1.00 20.21 41 ASP C C 1
ATOM 8557 O O . ASP C 1 195 ? -13.096 24.010 15.282 1.00 21.71 41 ASP C O 1
ATOM 8562 N N . ASN C 1 196 ? -12.395 22.775 13.531 1.00 19.69 42 ASN C N 1
ATOM 8563 C CA . ASN C 1 196 ? -13.357 23.351 12.579 1.00 20.93 42 ASN C CA 1
ATOM 8564 C C . ASN C 1 196 ? -14.761 22.731 12.641 1.00 20.10 42 ASN C C 1
ATOM 8565 O O . ASN C 1 196 ? -15.657 23.152 11.908 1.00 22.03 42 ASN C O 1
ATOM 8570 N N . GLY C 1 197 ? -14.943 21.725 13.495 1.00 18.79 43 GLY C N 1
ATOM 8571 C CA . GLY C 1 197 ? -16.254 21.101 13.696 1.00 17.77 43 GLY C CA 1
ATOM 8572 C C . GLY C 1 197 ? -16.502 19.809 12.941 1.00 17.04 43 GLY C C 1
ATOM 8573 O O . GLY C 1 197 ? -17.465 19.098 13.234 1.00 16.79 43 GLY C O 1
ATOM 8574 N N . ASP C 1 198 ? -15.650 19.497 11.968 1.00 17.08 44 ASP C N 1
ATOM 8575 C CA . ASP C 1 198 ? -15.801 18.271 11.187 1.00 16.96 44 ASP C CA 1
ATOM 8576 C C . ASP C 1 198 ? -15.445 17.053 12.040 1.00 15.29 44 ASP C C 1
ATOM 8577 O O . ASP C 1 198 ? -14.469 17.076 12.789 1.00 15.44 44 ASP C O 1
ATOM 8582 N N . ILE C 1 199 ? -16.239 15.992 11.928 1.00 14.08 45 ILE C N 1
ATOM 8583 C CA . ILE C 1 199 ? -16.008 14.785 12.718 1.00 14.14 45 ILE C CA 1
ATOM 8584 C C . ILE C 1 199 ? -14.933 13.903 12.085 1.00 13.79 45 ILE C C 1
ATOM 8585 O O . ILE C 1 199 ? -14.911 13.694 10.872 1.00 13.75 45 ILE C O 1
ATOM 8590 N N . VAL C 1 200 ? -14.041 13.392 12.929 1.00 12.80 46 VAL C N 1
ATOM 8591 C CA . VAL C 1 200 ? -13.054 12.405 12.510 1.00 13.22 46 VAL C CA 1
ATOM 8592 C C . VAL C 1 200 ? -13.235 11.128 13.318 1.00 13.12 46 VAL C C 1
ATOM 8593 O O . VAL C 1 200 ? -13.682 11.158 14.466 1.00 13.32 46 VAL C O 1
ATOM 8597 N N . ARG C 1 201 ? -12.8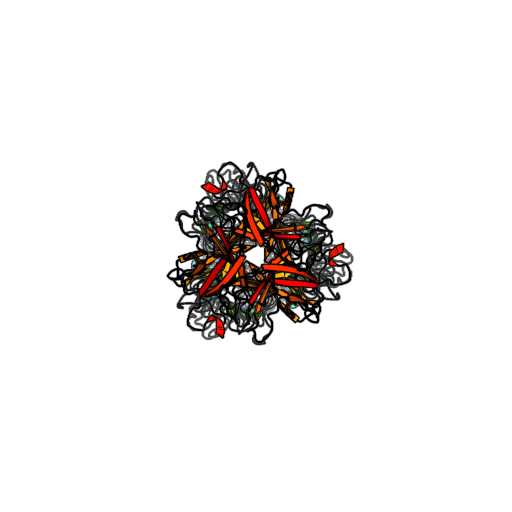76 10.013 12.694 1.00 13.46 47 ARG C N 1
ATOM 8598 C CA . ARG C 1 201 ? -13.033 8.686 13.261 1.00 14.49 47 ARG C CA 1
ATOM 8599 C C . ARG C 1 201 ? -11.656 8.043 13.351 1.00 14.41 47 ARG C C 1
ATOM 8600 O O . ARG C 1 201 ? -10.906 8.053 12.376 1.00 15.43 47 ARG C O 1
ATOM 8608 N N . SER C 1 202 ? -11.317 7.497 14.515 1.00 13.88 48 SER C N 1
ATOM 8609 C CA . SER C 1 202 ? -10.035 6.813 14.680 1.00 14.45 48 SER C CA 1
ATOM 8610 C C . SER C 1 202 ? -10.056 5.466 13.967 1.00 15.06 48 SER C C 1
ATOM 8611 O O . SER C 1 202 ? -10.994 4.683 14.130 1.00 14.89 48 SER C O 1
ATOM 8614 N N . THR C 1 203 ? -9.013 5.205 13.183 1.00 16.38 49 THR C N 1
ATOM 8615 C CA . THR C 1 203 ? -8.885 3.947 12.453 1.00 17.32 49 THR C CA 1
ATOM 8616 C C . THR C 1 203 ? -7.875 3.007 13.111 1.00 18.17 49 THR C C 1
ATOM 8617 O O . THR C 1 203 ? -7.620 1.914 12.599 1.00 20.69 49 THR C O 1
ATOM 8621 N N . VAL C 1 204 ? -7.315 3.430 14.245 1.00 18.70 50 VAL C N 1
ATOM 8622 C CA . VAL C 1 204 ? -6.318 2.640 14.968 1.00 18.72 50 VAL C CA 1
ATOM 8623 C C . VAL C 1 204 ? -6.611 2.595 16.464 1.00 19.11 50 VAL C C 1
ATOM 8624 O O . VAL C 1 204 ? -7.269 3.485 17.010 1.00 18.06 50 VAL C O 1
ATOM 8628 N N . VAL C 1 205 ? -6.115 1.546 17.115 1.00 19.22 51 VAL C N 1
ATOM 8629 C CA . VAL C 1 205 ? -6.185 1.426 18.573 1.00 17.73 51 VAL C CA 1
ATOM 8630 C C . VAL C 1 205 ? -5.180 2.372 19.224 1.00 10.99 51 VAL C C 1
ATOM 8631 O O . VAL C 1 205 ? -4.205 2.773 18.597 1.00 18.41 51 VAL C O 1
ATOM 8635 N N . ASN C 1 206 ? -5.425 2.717 20.486 1.00 15.16 52 ASN C N 1
ATOM 8636 C CA . ASN C 1 206 ? -4.502 3.542 21.276 1.00 16.96 52 ASN C CA 1
ATOM 8637 C C . ASN C 1 206 ? -4.109 4.846 20.579 1.00 16.74 52 ASN C C 1
ATOM 8638 O O . ASN C 1 206 ? -2.940 5.227 20.574 1.00 18.29 52 ASN C O 1
ATOM 8643 N N . ASN C 1 207 ? -5.084 5.533 19.991 1.00 16.24 53 ASN C N 1
ATOM 8644 C CA . ASN C 1 207 ? -4.788 6.736 19.219 1.00 15.89 53 ASN C CA 1
ATOM 8645 C C . ASN C 1 207 ? -4.568 7.943 20.131 1.00 15.77 53 ASN C C 1
ATOM 8646 O O . ASN C 1 207 ? -5.468 8.355 20.861 1.00 15.94 53 ASN C O 1
ATOM 8651 N N . THR C 1 208 ? -3.359 8.498 20.087 1.00 15.95 54 THR C N 1
ATOM 8652 C CA . THR C 1 208 ? -3.013 9.676 20.875 1.00 16.67 54 THR C CA 1
ATOM 8653 C C . THR C 1 208 ? -2.506 10.817 19.989 1.00 17.39 54 THR C C 1
ATOM 8654 O O . THR C 1 208 ? -1.914 11.776 20.485 1.00 19.15 54 THR C O 1
ATOM 8658 N N . SER C 1 209 ? -2.747 10.712 18.682 1.00 17.84 55 SER C N 1
ATOM 8659 C CA . SER C 1 209 ? -2.324 11.736 17.732 1.00 19.03 55 SER C CA 1
ATOM 8660 C C . SER C 1 209 ? -3.421 12.781 17.571 1.00 18.44 55 SER C C 1
ATOM 8661 O O . SER C 1 209 ? -4.604 12.449 17.513 1.00 18.37 55 SER C O 1
ATOM 8664 N N . ASN C 1 210 ? -3.013 14.043 17.502 1.00 17.89 56 ASN C N 1
ATOM 8665 C CA . ASN C 1 210 ? -3.939 15.152 17.326 1.00 17.78 56 ASN C CA 1
ATOM 8666 C C . ASN C 1 210 ? -4.339 15.277 15.852 1.00 17.85 56 ASN C C 1
ATOM 8667 O O . ASN C 1 210 ? -3.515 15.655 15.018 1.00 18.34 56 ASN C O 1
ATOM 8672 N N . PRO C 1 211 ? -5.614 14.983 15.524 1.00 16.91 57 PRO C N 1
ATOM 8673 C CA . PRO C 1 211 ? -6.024 15.003 14.117 1.00 16.74 57 PRO C CA 1
ATOM 8674 C C . PRO C 1 211 ? -5.988 16.388 13.467 1.00 17.19 57 PRO C C 1
ATOM 8675 O O . PRO C 1 211 ? -5.969 16.480 12.241 1.00 19.16 57 PRO C O 1
ATOM 8679 N N . ASN C 1 212 ? -5.976 17.443 14.283 1.00 18.59 58 ASN C N 1
ATOM 8680 C CA . ASN C 1 212 ? -5.862 18.820 13.790 1.00 19.16 58 ASN C CA 1
ATOM 8681 C C . ASN C 1 212 ? -4.507 19.123 13.152 1.00 21.07 58 ASN C C 1
ATOM 8682 O O . ASN C 1 212 ? -4.409 19.995 12.291 1.00 22.60 58 ASN C O 1
ATOM 8687 N N . VAL C 1 213 ? -3.469 18.414 13.590 1.00 22.33 59 VAL C N 1
ATOM 8688 C CA . VAL C 1 213 ? -2.121 18.577 13.029 1.00 24.09 59 VAL C CA 1
ATOM 8689 C C . VAL C 1 213 ? -1.585 17.309 12.354 1.00 24.87 59 VAL C C 1
ATOM 8690 O O . VAL C 1 213 ? -0.632 17.383 11.578 1.00 28.13 59 VAL C O 1
ATOM 8694 N N . ASP C 1 214 ? -2.196 16.159 12.641 1.00 24.26 60 ASP C N 1
ATOM 8695 C CA . ASP C 1 214 ? -1.735 14.875 12.111 1.00 24.83 60 ASP C CA 1
ATOM 8696 C C . ASP C 1 214 ? -2.906 13.909 11.922 1.00 23.27 60 ASP C C 1
ATOM 8697 O O . ASP C 1 214 ? -3.412 13.345 12.891 1.00 23.99 60 ASP C O 1
ATOM 8702 N N . MET C 1 215 ? -3.305 13.701 10.668 1.00 22.49 61 MET C N 1
ATOM 8703 C CA . MET C 1 215 ? -4.451 12.840 10.346 1.00 22.57 61 MET C CA 1
ATOM 8704 C C . MET C 1 215 ? -4.107 11.351 10.241 1.00 23.86 61 MET C C 1
ATOM 8705 O O . MET C 1 215 ? -4.981 10.535 9.941 1.00 23.58 61 MET C O 1
ATOM 8710 N N . THR C 1 216 ? -2.849 10.988 10.490 1.00 24.14 62 THR C N 1
ATOM 8711 C CA . THR C 1 216 ? -2.481 9.578 10.574 1.00 25.17 62 THR C CA 1
ATOM 8712 C C . THR C 1 216 ? -3.319 8.919 11.669 1.00 22.92 62 THR C C 1
ATOM 8713 O O . THR C 1 216 ? -3.382 9.415 12.796 1.00 25.16 62 THR C O 1
ATOM 8717 N N . GLY C 1 217 ? -3.976 7.817 11.321 1.00 20.94 63 GLY C N 1
ATOM 8718 C CA . GLY C 1 217 ? -4.831 7.092 12.255 1.00 18.71 63 GLY C CA 1
ATOM 8719 C C . GLY C 1 217 ? -6.242 7.644 12.376 1.00 17.51 63 GLY C C 1
ATOM 8720 O O . GLY C 1 217 ? -7.008 7.179 13.219 1.00 16.93 63 GLY C O 1
ATOM 8721 N N . TRP C 1 218 ? -6.583 8.623 11.537 1.00 16.85 64 TRP C N 1
ATOM 8722 C CA . TRP C 1 218 ? -7.915 9.231 11.526 1.00 16.44 64 TRP C CA 1
ATOM 8723 C C . TRP C 1 218 ? -8.461 9.328 10.105 1.00 17.30 64 TRP C C 1
ATOM 8724 O O . TRP C 1 218 ? -7.701 9.392 9.143 1.00 18.78 64 TRP C O 1
ATOM 8735 N N . VAL C 1 219 ? -9.787 9.359 9.983 1.00 16.69 65 VAL C N 1
ATOM 8736 C CA . VAL C 1 219 ? -10.441 9.667 8.709 1.00 16.48 65 VAL C CA 1
ATOM 8737 C C . VAL C 1 219 ? -11.594 10.639 8.944 1.00 16.07 65 VAL C C 1
ATOM 8738 O O . VAL C 1 219 ? -12.238 10.602 9.993 1.00 15.57 65 VAL C O 1
ATOM 8742 N N . LYS C 1 220 ? -11.838 11.510 7.969 1.00 17.00 66 LYS C N 1
ATOM 8743 C CA . LYS C 1 220 ? -12.974 12.428 8.011 1.00 17.02 66 LYS C CA 1
ATOM 8744 C C . LYS C 1 220 ? -14.233 11.690 7.576 1.00 16.85 66 LYS C C 1
ATOM 8745 O O . LYS C 1 220 ? -14.296 11.164 6.464 1.00 17.25 66 LYS C O 1
ATOM 8751 N N . VAL C 1 221 ? -15.241 11.668 8.444 1.00 15.82 67 VAL C N 1
ATOM 8752 C CA . VAL C 1 221 ? -16.454 10.883 8.184 1.00 16.30 67 VAL C CA 1
ATOM 8753 C C . VAL C 1 221 ? -17.361 11.497 7.110 1.00 16.80 67 VAL C C 1
ATOM 8754 O O . VAL C 1 221 ? -18.184 10.795 6.524 1.00 17.49 67 VAL C O 1
ATOM 8758 N N . SER C 1 222 ? -17.212 12.796 6.852 1.00 16.70 68 SER C N 1
ATOM 8759 C CA . SER C 1 222 ? -18.010 13.472 5.823 1.00 17.65 68 SER C CA 1
ATOM 8760 C C . SER C 1 222 ? -17.359 13.410 4.435 1.00 17.52 68 SER C C 1
ATOM 8761 O O . SER C 1 222 ? -17.848 14.028 3.491 1.00 19.10 68 SER C O 1
ATOM 8764 N N . SER C 1 223 ? -16.256 12.676 4.310 1.00 17.36 69 SER C N 1
ATOM 8765 C CA . SER C 1 223 ? -15.607 12.496 3.017 1.00 16.99 69 SER C CA 1
ATOM 8766 C C . SER C 1 223 ? -16.267 11.364 2.236 1.00 16.63 69 SER C C 1
ATOM 8767 O O . SER C 1 223 ? -16.690 10.364 2.816 1.00 17.01 69 SER C O 1
ATOM 8770 N N . VAL C 1 224 ? -16.330 11.515 0.916 1.00 16.45 70 VAL C N 1
ATOM 8771 C CA . VAL C 1 224 ? -16.987 10.519 0.057 1.00 16.88 70 VAL C CA 1
ATOM 8772 C C . VAL C 1 224 ? -16.241 9.179 -0.002 1.00 16.78 70 VAL C C 1
ATOM 8773 O O . VAL C 1 224 ? -16.791 8.180 -0.460 1.00 16.47 70 VAL C O 1
ATOM 8777 N N . SER C 1 225 ? -14.996 9.158 0.467 1.00 16.36 71 SER C N 1
ATOM 8778 C CA . SER C 1 225 ? -14.267 7.905 0.660 1.00 17.34 71 SER C CA 1
ATOM 8779 C C . SER C 1 225 ? -14.812 7.098 1.847 1.00 17.17 71 SER C C 1
ATOM 8780 O O . SER C 1 225 ? -14.474 5.924 2.006 1.00 18.65 71 SER C O 1
ATOM 8783 N N . GLN C 1 226 ? -15.645 7.734 2.673 1.00 16.81 72 GLN C N 1
ATOM 8784 C CA . GLN C 1 226 ? -16.257 7.102 3.842 1.00 17.74 72 GLN C CA 1
ATOM 8785 C C . GLN C 1 226 ? -17.772 6.951 3.691 1.00 18.28 72 GLN C C 1
ATOM 8786 O O . GLN C 1 226 ? -18.464 6.603 4.652 1.00 19.53 72 GLN C O 1
ATOM 8792 N N . ILE C 1 227 ? -18.276 7.212 2.486 1.00 17.98 73 ILE C N 1
ATOM 8793 C CA . ILE C 1 227 ? -19.695 7.088 2.162 1.00 18.46 73 ILE C CA 1
ATOM 8794 C C . ILE C 1 227 ? -19.828 5.975 1.131 1.00 17.73 73 ILE C C 1
ATOM 8795 O O . ILE C 1 227 ? -19.042 5.911 0.192 1.00 17.15 73 ILE C O 1
ATOM 8800 N N . PHE C 1 228 ? -20.823 5.106 1.301 1.00 17.83 74 PHE C N 1
ATOM 8801 C CA . PHE C 1 228 ? -20.952 3.910 0.469 1.00 18.25 74 PHE C CA 1
ATOM 8802 C C . PHE C 1 228 ? -22.302 3.816 -0.222 1.00 17.38 74 PHE C C 1
ATOM 8803 O O . PHE C 1 228 ? -23.327 4.182 0.348 1.00 17.75 74 PHE C O 1
ATOM 8811 N N . ASP C 1 229 ? -22.290 3.327 -1.460 1.00 16.33 75 ASP C N 1
ATOM 8812 C CA . ASP C 1 229 ? -23.518 2.945 -2.144 1.00 16.19 75 ASP C CA 1
ATOM 8813 C C . ASP C 1 229 ? -23.667 1.437 -1.983 1.00 17.24 75 ASP C C 1
ATOM 8814 O O . ASP C 1 229 ? -22.943 0.666 -2.613 1.00 17.39 75 ASP C O 1
ATOM 8819 N N . GLU C 1 230 ? -24.602 1.029 -1.124 1.00 18.29 76 GLU C N 1
ATOM 8820 C CA . GLU C 1 230 ? -24.781 -0.385 -0.771 1.00 19.44 76 GLU C CA 1
ATOM 8821 C C . GLU C 1 230 ? -25.215 -1.245 -1.954 1.00 19.53 76 GLU C C 1
ATOM 8822 O O . GLU C 1 230 ? -25.001 -2.458 -1.955 1.00 21.06 76 GLU C O 1
ATOM 8828 N N . THR C 1 231 ? -25.829 -0.620 -2.954 1.00 18.83 77 THR C N 1
ATOM 8829 C CA . THR C 1 231 ? -26.207 -1.314 -4.180 1.00 19.33 77 THR C CA 1
ATOM 8830 C C . THR C 1 231 ? -24.992 -1.947 -4.872 1.00 18.96 77 THR C C 1
ATOM 8831 O O . THR C 1 231 ? -25.100 -3.028 -5.451 1.00 21.57 77 THR C O 1
ATOM 8835 N N . TYR C 1 232 ? -23.842 -1.277 -4.789 1.00 18.24 78 TYR C N 1
ATOM 8836 C CA . TYR C 1 232 ? -22.602 -1.742 -5.419 1.00 18.92 78 TYR C CA 1
ATOM 8837 C C . TYR C 1 232 ? -21.510 -2.143 -4.427 1.00 19.76 78 TYR C C 1
ATOM 8838 O O . TYR C 1 232 ? -20.511 -2.743 -4.822 1.00 20.98 78 TYR C O 1
ATOM 8847 N N . ASN C 1 233 ? -21.704 -1.816 -3.150 1.00 20.97 79 ASN C N 1
ATOM 8848 C CA . ASN C 1 233 ? -20.672 -1.980 -2.125 1.00 21.31 79 ASN C CA 1
ATOM 8849 C C . ASN C 1 233 ? -19.356 -1.313 -2.539 1.00 20.24 79 ASN C C 1
ATOM 8850 O O . ASN C 1 233 ? -18.283 -1.910 -2.471 1.00 20.91 79 ASN C O 1
ATOM 8855 N N . ILE C 1 234 ? -19.465 -0.068 -2.985 1.00 18.62 80 ILE C N 1
ATOM 8856 C CA . ILE C 1 234 ? -18.302 0.749 -3.314 1.00 18.87 80 ILE C CA 1
ATOM 8857 C C . ILE C 1 234 ? -18.512 2.125 -2.713 1.00 17.59 80 ILE C C 1
ATOM 8858 O O . ILE C 1 234 ? -19.637 2.499 -2.380 1.00 18.06 80 ILE C O 1
ATOM 8863 N N . THR C 1 235 ? -17.430 2.883 -2.592 1.00 16.53 81 THR C N 1
ATOM 8864 C CA . THR C 1 235 ? -17.518 4.235 -2.059 1.00 16.56 81 THR C CA 1
ATOM 8865 C C . THR C 1 235 ? -18.060 5.207 -3.099 1.00 15.40 81 THR C C 1
ATOM 8866 O O . THR C 1 235 ? -17.954 4.981 -4.308 1.00 14.55 81 THR C O 1
ATOM 8870 N N . GLN C 1 236 ? -18.631 6.304 -2.614 1.00 14.61 82 GLN C N 1
ATOM 8871 C CA . GLN C 1 236 ? -19.047 7.394 -3.481 1.00 14.69 82 GLN C CA 1
ATOM 8872 C C . GLN C 1 236 ? -17.847 7.975 -4.241 1.00 15.00 82 GLN C C 1
ATOM 8873 O O . GLN C 1 236 ? -17.993 8.453 -5.367 1.00 14.72 82 GLN C O 1
ATOM 8879 N N . SER C 1 237 ? -16.665 7.917 -3.629 1.00 14.93 83 SER C N 1
ATOM 8880 C CA . SER C 1 237 ? -15.433 8.348 -4.289 1.00 16.23 83 SER C CA 1
ATOM 8881 C C . SER C 1 237 ? -15.242 7.657 -5.642 1.00 15.57 83 SER C C 1
ATOM 8882 O O . SER C 1 237 ? -14.876 8.300 -6.625 1.00 16.31 83 SER C O 1
ATOM 8885 N N . VAL C 1 238 ? -15.493 6.351 -5.684 1.00 15.30 84 VAL C N 1
ATOM 8886 C CA . VAL C 1 238 ? -15.374 5.583 -6.925 1.00 15.98 84 VAL C CA 1
ATOM 8887 C C . VAL C 1 238 ? -16.432 6.016 -7.939 1.00 15.61 84 VAL C C 1
ATOM 8888 O O . VAL C 1 238 ? -16.132 6.209 -9.118 1.00 15.10 84 VAL C O 1
ATOM 8892 N N . ILE C 1 239 ? -17.668 6.178 -7.474 1.00 15.60 85 ILE C N 1
ATOM 8893 C CA . ILE C 1 239 ? -18.760 6.608 -8.344 1.00 15.62 85 ILE C CA 1
ATOM 8894 C C . ILE C 1 239 ? -18.471 7.990 -8.943 1.00 15.68 85 ILE C C 1
ATOM 8895 O O . ILE C 1 239 ? -18.804 8.249 -10.102 1.00 15.71 85 ILE C O 1
ATOM 8900 N N . ASN C 1 240 ? -17.816 8.854 -8.170 1.00 15.99 86 ASN C N 1
ATOM 8901 C CA . ASN C 1 240 ? -17.423 10.183 -8.647 1.00 15.63 86 ASN C CA 1
ATOM 8902 C C . ASN C 1 240 ? -16.320 10.166 -9.715 1.00 16.28 86 ASN C C 1
ATOM 8903 O O . ASN C 1 240 ? -15.950 11.216 -10.236 1.00 18.33 86 ASN C O 1
ATOM 8908 N N . GLY C 1 241 ? -15.781 8.988 -10.019 1.00 15.47 87 GLY C N 1
ATOM 8909 C CA . GLY C 1 241 ? -14.864 8.823 -11.144 1.00 14.95 87 GLY C CA 1
ATOM 8910 C C . GLY C 1 241 ? -15.560 8.526 -12.463 1.00 14.48 87 GLY C C 1
ATOM 8911 O O . GLY C 1 241 ? -14.906 8.424 -13.495 1.00 14.95 87 GLY C O 1
ATOM 8912 N N . ASN C 1 242 ? -16.885 8.388 -12.448 1.00 14.22 88 ASN C N 1
ATOM 8913 C CA . ASN C 1 242 ? -17.627 8.077 -13.676 1.00 13.84 88 ASN C CA 1
ATOM 8914 C C . ASN C 1 242 ? -17.641 9.220 -14.683 1.00 14.05 88 ASN C C 1
ATOM 8915 O O . ASN C 1 242 ? -17.515 8.994 -15.885 1.00 14.30 88 ASN C O 1
ATOM 8920 N N . LEU C 1 243 ? -17.816 10.440 -14.186 1.00 14.68 89 LEU C N 1
ATOM 8921 C CA . LEU C 1 243 ? -17.835 11.632 -15.025 1.00 14.74 89 LEU C CA 1
ATOM 8922 C C . LEU C 1 243 ? -17.198 12.784 -14.264 1.00 14.90 89 LEU C C 1
ATOM 8923 O O . LEU C 1 243 ? -17.659 13.145 -13.179 1.00 15.78 89 LEU C O 1
ATOM 8928 N N . ILE C 1 244 ? -16.133 13.339 -14.837 1.00 13.96 90 ILE C N 1
ATOM 8929 C CA . ILE C 1 244 ? -15.412 14.465 -14.258 1.00 13.87 90 ILE C CA 1
ATOM 8930 C C . ILE C 1 244 ? -15.510 15.627 -15.241 1.00 13.35 90 ILE C C 1
ATOM 8931 O O . ILE C 1 244 ? -15.302 15.446 -16.441 1.00 13.47 90 ILE C O 1
ATOM 8936 N N . THR C 1 245 ? -15.845 16.814 -14.741 1.00 13.60 91 THR C N 1
ATOM 8937 C CA . THR C 1 245 ? -15.958 18.000 -15.592 1.00 13.10 91 THR C CA 1
ATOM 8938 C C . THR C 1 245 ? -15.120 19.134 -15.017 1.00 12.96 91 THR C C 1
ATOM 8939 O O . THR C 1 245 ? -14.504 18.990 -13.963 1.00 13.38 91 THR C O 1
ATOM 8943 N N . VAL C 1 246 ? -15.106 20.267 -15.712 1.00 12.96 92 VAL C N 1
ATOM 8944 C CA . VAL C 1 246 ? -14.424 21.457 -15.206 1.00 13.32 92 VAL C CA 1
ATOM 8945 C C . VAL C 1 246 ? -15.005 21.930 -13.866 1.00 13.80 92 VAL C C 1
ATOM 8946 O O . VAL C 1 246 ? -14.308 22.580 -13.088 1.00 14.16 92 VAL C O 1
ATOM 8950 N N . ASP C 1 247 ? -16.266 21.593 -13.589 1.00 13.88 93 ASP C N 1
ATOM 8951 C CA . ASP C 1 247 ? -16.882 21.920 -12.297 1.00 14.25 93 ASP C CA 1
ATOM 8952 C C . ASP C 1 247 ? -16.133 21.275 -11.130 1.00 14.49 93 ASP C C 1
ATOM 8953 O O . ASP C 1 247 ? -16.072 21.846 -10.038 1.00 15.92 93 ASP C O 1
ATOM 8958 N N . ASN C 1 248 ? -15.557 20.095 -11.362 1.00 14.67 94 ASN C N 1
ATOM 8959 C CA . ASN C 1 248 ? -14.741 19.432 -10.343 1.00 14.44 94 ASN C CA 1
ATOM 8960 C C . ASN C 1 248 ? -13.538 20.262 -9.912 1.00 15.09 94 ASN C C 1
ATOM 8961 O O . ASN C 1 248 ? -13.027 20.079 -8.814 1.00 16.71 94 ASN C O 1
ATOM 8966 N N . PHE C 1 249 ? -13.092 21.161 -10.785 1.00 15.06 95 PHE C N 1
ATOM 8967 C CA . PHE C 1 249 ? -11.889 21.954 -10.556 1.00 15.51 95 PHE C CA 1
ATOM 8968 C C . PHE C 1 249 ? -12.204 23.418 -10.258 1.00 15.86 95 PHE C C 1
ATOM 8969 O O . PHE C 1 249 ? -11.328 24.280 -10.340 1.00 17.23 95 PHE C O 1
ATOM 8977 N N . GLY C 1 250 ? -13.457 23.685 -9.893 1.00 16.33 96 GLY C N 1
ATOM 8978 C CA . GLY C 1 250 ? -13.865 25.004 -9.414 1.00 16.60 96 GLY C CA 1
ATOM 8979 C C . GLY C 1 250 ? -14.460 25.951 -10.441 1.00 16.84 96 GLY C C 1
ATOM 8980 O O . GLY C 1 250 ? -14.681 27.121 -10.132 1.00 18.15 96 GLY C O 1
ATOM 8981 N N . ALA C 1 251 ? -14.726 25.466 -11.654 1.00 16.36 97 ALA C N 1
ATOM 8982 C CA . ALA C 1 251 ? -15.374 26.292 -12.673 1.00 16.51 97 ALA C CA 1
ATOM 8983 C C . ALA C 1 251 ? -16.783 26.647 -12.214 1.00 17.33 97 ALA C C 1
ATOM 8984 O O . ALA C 1 251 ? -17.501 25.793 -11.701 1.00 18.50 97 ALA C O 1
ATOM 8986 N N . LYS C 1 252 ? -17.170 27.908 -12.390 1.00 17.82 98 LYS C N 1
ATOM 8987 C CA . LYS C 1 252 ? -18.477 28.390 -11.936 1.00 19.60 98 LYS C CA 1
ATOM 8988 C C . LYS C 1 252 ? -19.549 28.379 -13.025 1.00 20.38 98 LYS C C 1
ATOM 8989 O O . LYS C 1 252 ? -20.727 28.180 -12.727 1.00 22.05 98 LYS C O 1
ATOM 8995 N N . GLY C 1 253 ? -19.151 28.598 -14.276 1.00 19.74 99 GLY C N 1
ATOM 8996 C CA . GLY C 1 253 ? -20.100 28.652 -15.388 1.00 19.47 99 GLY C CA 1
ATOM 8997 C C . GLY C 1 253 ? -21.249 29.606 -15.116 1.00 19.04 99 GLY C C 1
ATOM 8998 O O . GLY C 1 253 ? -22.407 29.291 -15.391 1.00 19.07 99 GLY C O 1
ATOM 8999 N N . ASP C 1 254 ? -20.921 30.780 -14.582 1.00 19.04 100 ASP C N 1
ATOM 9000 C CA . ASP C 1 254 ? -21.931 31.722 -14.086 1.00 19.35 100 ASP C CA 1
ATOM 9001 C C . ASP C 1 254 ? -22.065 32.978 -14.950 1.00 20.23 100 ASP C C 1
ATOM 9002 O O . ASP C 1 254 ? -22.768 33.917 -14.575 1.00 21.34 100 ASP C O 1
ATOM 9007 N N . GLY C 1 255 ? -21.391 32.995 -16.098 1.00 19.76 101 GLY C N 1
ATOM 9008 C CA . GLY C 1 255 ? -21.454 34.128 -17.020 1.00 20.71 101 GLY C CA 1
ATOM 9009 C C . GLY C 1 255 ? -20.648 35.352 -16.612 1.00 21.38 101 GLY C C 1
ATOM 9010 O O . GLY C 1 255 ? -20.699 36.375 -17.294 1.00 22.05 101 GLY C O 1
ATOM 9011 N N . VAL C 1 256 ? -19.893 35.252 -15.516 1.00 21.36 102 VAL C N 1
ATOM 9012 C CA . VAL C 1 256 ? -19.119 36.385 -14.990 1.00 22.84 102 VAL C CA 1
ATOM 9013 C C . VAL C 1 256 ? -17.696 35.980 -14.593 1.00 22.33 102 VAL C C 1
ATOM 9014 O O . VAL C 1 256 ? -16.726 36.611 -15.012 1.00 22.91 102 VAL C O 1
ATOM 9018 N N . THR C 1 257 ? -17.584 34.941 -13.769 1.00 21.23 103 THR C N 1
ATOM 9019 C CA . THR C 1 257 ? -16.299 34.510 -13.215 1.00 21.50 103 THR C CA 1
ATOM 9020 C C . THR C 1 257 ? -15.400 33.881 -14.276 1.00 20.22 103 THR C C 1
ATOM 9021 O O . THR C 1 257 ? -15.846 33.033 -15.044 1.00 20.35 103 THR C O 1
ATOM 9025 N N . ASP C 1 258 ? -14.132 34.287 -14.304 1.00 19.44 104 ASP C N 1
ATOM 9026 C CA . ASP C 1 258 ? -13.147 33.669 -15.189 1.00 19.45 104 ASP C CA 1
ATOM 9027 C C . ASP C 1 258 ? -12.865 32.242 -14.729 1.00 19.43 104 ASP C C 1
ATOM 9028 O O . ASP C 1 258 ? -12.365 32.027 -13.625 1.00 20.31 104 ASP C O 1
ATOM 9033 N N . ASP C 1 259 ? -13.190 31.274 -15.584 1.00 18.45 105 ASP C N 1
ATOM 9034 C CA . ASP C 1 259 ? -12.963 29.857 -15.283 1.00 17.74 105 ASP C CA 1
ATOM 9035 C C . ASP C 1 259 ? -11.690 29.293 -15.920 1.00 17.33 105 ASP C C 1
ATOM 9036 O O . ASP C 1 259 ? -11.444 28.091 -15.838 1.00 17.12 105 ASP C O 1
ATOM 9041 N N . SER C 1 260 ? -10.868 30.145 -16.530 1.00 18.18 106 SER C N 1
ATOM 9042 C CA . SER C 1 260 ? -9.685 29.667 -17.257 1.00 18.84 106 SER C CA 1
ATOM 9043 C C . SER C 1 260 ? -8.755 28.809 -16.391 1.00 17.80 106 SER C C 1
ATOM 9044 O O . SER C 1 260 ? -8.270 27.773 -16.848 1.00 17.46 106 SER C O 1
ATOM 9047 N N . ALA C 1 261 ? -8.523 29.223 -15.146 1.00 18.15 107 ALA C N 1
ATOM 9048 C CA . ALA C 1 261 ? -7.664 28.458 -14.237 1.00 17.68 107 ALA C CA 1
ATOM 9049 C C . ALA C 1 261 ? -8.243 27.075 -13.938 1.00 16.64 107 ALA C C 1
ATOM 9050 O O . ALA C 1 261 ? -7.507 26.096 -13.869 1.00 17.54 107 ALA C O 1
ATOM 9052 N N . ALA C 1 262 ? -9.562 27.000 -13.772 1.00 16.30 108 ALA C N 1
ATOM 9053 C CA . ALA C 1 262 ? -10.240 25.723 -13.536 1.00 16.24 108 ALA C CA 1
ATOM 9054 C C . ALA C 1 262 ? -10.117 24.796 -14.747 1.00 15.92 108 ALA C C 1
ATOM 9055 O O . ALA C 1 262 ? -9.875 23.595 -14.600 1.00 16.45 108 ALA C O 1
ATOM 9057 N N . PHE C 1 263 ? -10.284 25.362 -15.940 1.00 15.76 109 PHE C N 1
ATOM 9058 C CA . PHE C 1 263 ? -10.117 24.607 -17.185 1.00 15.17 109 PHE C CA 1
ATOM 9059 C C . PHE C 1 263 ? -8.691 24.075 -17.294 1.00 14.91 109 PHE C C 1
ATOM 9060 O O . PHE C 1 263 ? -8.481 22.918 -17.657 1.00 14.89 109 PHE C O 1
ATOM 9068 N N . GLN C 1 264 ? -7.712 24.918 -16.969 1.00 14.62 110 GLN C N 1
ATOM 9069 C CA . GLN C 1 264 ? -6.313 24.498 -17.026 1.00 14.56 110 GLN C CA 1
ATOM 9070 C C . GLN C 1 264 ? -6.005 23.411 -15.998 1.00 14.68 110 GLN C C 1
ATOM 9071 O O . GLN C 1 264 ? -5.287 22.455 -16.298 1.00 15.28 110 GLN C O 1
ATOM 9077 N N . ALA C 1 265 ? -6.548 23.560 -14.791 1.00 15.03 111 ALA C N 1
ATOM 9078 C CA . ALA C 1 265 ? -6.383 22.556 -13.741 1.00 15.80 111 ALA C CA 1
ATOM 9079 C C . ALA C 1 265 ? -6.928 21.204 -14.192 1.00 15.69 111 ALA C C 1
ATOM 9080 O O . ALA C 1 265 ? -6.307 20.168 -13.958 1.00 15.97 111 ALA C O 1
ATOM 9082 N N . TYR C 1 266 ? -8.084 21.225 -14.851 1.00 15.53 112 TYR C N 1
ATOM 9083 C CA . TYR C 1 266 ? -8.662 20.011 -15.420 1.00 14.70 112 TYR C CA 1
ATOM 9084 C C . TYR C 1 266 ? -7.672 19.327 -16.367 1.00 14.35 112 TYR C C 1
ATOM 9085 O O . TYR C 1 266 ? -7.432 18.123 -16.266 1.00 13.83 112 TYR C O 1
ATOM 9094 N N . CYS C 1 267 ? -7.107 20.102 -17.287 1.00 14.51 113 CYS C N 1
ATOM 9095 C CA . CYS C 1 267 ? -6.202 19.563 -18.301 1.00 15.42 113 CYS C CA 1
ATOM 9096 C C . CYS C 1 267 ? -4.857 19.116 -17.725 1.00 15.59 113 CYS C C 1
ATOM 9097 O O . CYS C 1 267 ? -4.200 18.251 -18.301 1.00 16.04 113 CYS C O 1
ATOM 9100 N N . ASP C 1 268 ? -4.460 19.698 -16.593 1.00 16.69 114 ASP C N 1
ATOM 9101 C CA . ASP C 1 268 ? -3.212 19.330 -15.917 1.00 17.50 114 ASP C CA 1
ATOM 9102 C C . ASP C 1 268 ? -3.383 18.165 -14.933 1.00 17.29 114 ASP C C 1
ATOM 9103 O O . ASP C 1 268 ? -2.395 17.612 -14.451 1.00 18.88 114 ASP C O 1
ATOM 9108 N N . SER C 1 269 ? -4.629 17.791 -14.644 1.00 17.43 115 SER C N 1
ATOM 9109 C CA . SER C 1 269 ? -4.929 16.783 -13.624 1.00 17.23 115 SER C CA 1
ATOM 9110 C C . SER C 1 269 ? -4.612 15.359 -14.070 1.00 17.19 115 SER C C 1
ATOM 9111 O O . SER C 1 269 ? -4.832 15.001 -15.225 1.00 17.46 115 SER C O 1
ATOM 9114 N N . ALA C 1 270 ? -4.134 14.548 -13.127 1.00 18.02 116 ALA C N 1
ATOM 9115 C CA . ALA C 1 270 ? -3.881 13.122 -13.353 1.00 18.79 116 ALA C CA 1
ATOM 9116 C C . ALA C 1 270 ? -5.161 12.289 -13.406 1.00 17.74 116 ALA C C 1
ATOM 9117 O O . ALA C 1 270 ? -5.118 11.113 -13.757 1.00 19.59 116 ALA C O 1
ATOM 9119 N N . LEU C 1 271 ? -6.289 12.893 -13.045 1.00 16.17 117 LEU C N 1
ATOM 9120 C CA . LEU C 1 271 ? -7.540 12.158 -12.868 1.00 16.73 117 LEU C CA 1
ATOM 9121 C C . LEU C 1 271 ? -8.437 12.180 -14.101 1.00 14.94 117 LEU C C 1
ATOM 9122 O O . LEU C 1 271 ? -9.358 11.374 -14.207 1.00 13.93 117 LEU C O 1
ATOM 9127 N N . THR C 1 272 ? -8.177 13.101 -15.023 1.00 14.50 118 THR C N 1
ATOM 9128 C CA . THR C 1 272 ? -9.077 13.328 -16.156 1.00 14.27 118 THR C CA 1
ATOM 9129 C C . THR C 1 272 ? -8.702 12.497 -17.385 1.00 14.41 118 THR C C 1
ATOM 9130 O O . THR C 1 272 ? -7.538 12.145 -17.588 1.00 14.22 118 THR C O 1
ATOM 9134 N N . GLY C 1 273 ? -9.707 12.193 -18.203 1.00 13.95 119 GLY C N 1
ATOM 9135 C CA . GLY C 1 273 ? -9.544 11.314 -19.360 1.00 13.63 119 GLY C CA 1
ATOM 9136 C C . GLY C 1 273 ? -9.156 12.028 -20.641 1.00 13.55 119 GLY C C 1
ATOM 9137 O O . GLY C 1 273 ? -8.517 13.085 -20.612 1.00 13.64 119 GLY C O 1
ATOM 9138 N N . GLN C 1 274 ? -9.553 11.441 -21.769 1.00 13.10 120 GLN C N 1
ATOM 9139 C CA . GLN C 1 274 ? -9.177 11.935 -23.093 1.00 13.35 120 GLN C CA 1
ATOM 9140 C C . GLN C 1 274 ? -9.664 13.350 -23.375 1.00 13.08 120 GLN C C 1
ATOM 9141 O O . GLN C 1 274 ? -8.977 14.114 -24.049 1.00 13.45 120 GLN C O 1
ATOM 9147 N N . ASN C 1 275 ? -10.856 13.680 -22.883 1.00 13.02 121 ASN C N 1
ATOM 9148 C CA . ASN C 1 275 ? -11.511 14.942 -23.207 1.00 12.93 121 ASN C CA 1
ATOM 9149 C C . ASN C 1 275 ? -11.796 15.793 -21.986 1.00 12.57 121 ASN C C 1
ATOM 9150 O O . ASN C 1 275 ? -11.903 15.279 -20.869 1.00 12.83 121 ASN C O 1
ATOM 9155 N N . LEU C 1 276 ? -11.894 17.101 -22.220 1.00 12.21 122 LEU C N 1
ATOM 9156 C CA . LEU C 1 276 ? -12.429 18.040 -21.248 1.00 12.62 122 LEU C CA 1
ATOM 9157 C C . LEU C 1 276 ? -13.944 18.093 -21.414 1.00 12.74 122 LEU C C 1
ATOM 9158 O O . LEU C 1 276 ? -14.443 18.177 -22.539 1.00 12.88 122 LEU C O 1
ATOM 9163 N N . TYR C 1 277 ? -14.660 18.033 -20.293 1.00 13.00 123 TYR C N 1
ATOM 9164 C CA . TYR C 1 277 ? -16.123 18.087 -20.277 1.00 13.22 123 TYR C CA 1
ATOM 9165 C C . TYR C 1 277 ? -16.624 19.285 -19.491 1.00 12.96 123 TYR C C 1
ATOM 9166 O O . TYR C 1 277 ? -16.034 19.670 -18.480 1.00 12.57 123 TYR C O 1
ATOM 9175 N N . LEU C 1 278 ? -17.726 19.863 -19.958 1.00 13.68 124 LEU C N 1
ATOM 9176 C CA . LEU C 1 278 ? -18.428 20.901 -19.221 1.00 14.54 124 LEU C CA 1
ATOM 9177 C C . LEU C 1 278 ? -19.474 20.263 -18.314 1.00 15.06 124 LEU C C 1
ATOM 9178 O O . LEU C 1 278 ? -19.917 19.138 -18.557 1.00 16.04 124 LEU C O 1
ATOM 9183 N N . GLY C 1 279 ? -19.854 20.985 -17.264 1.00 15.01 125 GLY C N 1
ATOM 9184 C CA . GLY C 1 279 ? -20.951 20.571 -16.393 1.00 15.24 125 GLY C CA 1
ATOM 9185 C C . GLY C 1 279 ? -22.293 20.710 -17.087 1.00 14.74 125 GLY C C 1
ATOM 9186 O O . GLY C 1 279 ? -22.371 21.232 -18.198 1.00 15.11 125 GLY C O 1
ATOM 9187 N N . ALA C 1 280 ? -23.355 20.260 -16.423 1.00 15.03 126 ALA C N 1
ATOM 9188 C CA . ALA C 1 280 ? -24.681 20.185 -17.042 1.00 15.27 126 ALA C CA 1
ATOM 9189 C C . ALA C 1 280 ? -25.168 21.538 -17.550 1.00 15.91 126 ALA C C 1
ATOM 9190 O O . ALA C 1 280 ? -25.605 21.661 -18.695 1.00 15.59 126 ALA C O 1
ATOM 9192 N N . LYS C 1 281 ? -25.092 22.548 -16.691 1.00 16.16 127 LYS C N 1
ATOM 9193 C CA . LYS C 1 281 ? -25.534 23.893 -17.038 1.00 16.82 127 LYS C CA 1
ATOM 9194 C C . LYS C 1 281 ? -24.415 24.875 -16.747 1.00 16.52 127 LYS C C 1
ATOM 9195 O O . LYS C 1 281 ? -23.806 24.828 -15.681 1.00 16.72 127 LYS C O 1
ATOM 9201 N N . GLY C 1 282 ? -24.146 25.771 -17.687 1.00 15.38 128 GLY C N 1
ATOM 9202 C CA . GLY C 1 282 ? -23.201 26.841 -17.422 1.00 16.14 128 GLY C CA 1
ATOM 9203 C C . GLY C 1 282 ? -22.753 27.621 -18.634 1.00 15.79 128 GLY C C 1
ATOM 9204 O O . GLY C 1 282 ? -22.525 27.058 -19.707 1.00 15.33 128 GLY C O 1
ATOM 9205 N N . ARG C 1 283 ? -22.630 28.929 -18.439 1.00 16.04 129 ARG C N 1
ATOM 9206 C CA . ARG C 1 283 ? -22.019 29.824 -19.401 1.00 15.31 129 ARG C CA 1
ATOM 9207 C C . ARG C 1 283 ? -20.622 30.119 -18.871 1.00 14.82 129 ARG C C 1
ATOM 9208 O O . ARG C 1 283 ? -20.444 30.943 -17.972 1.00 16.05 129 ARG C O 1
ATOM 9216 N N . TYR C 1 284 ? -19.638 29.405 -19.410 1.00 14.64 130 TYR C N 1
ATOM 9217 C CA . TYR C 1 284 ? -18.286 29.393 -18.857 1.00 14.58 130 TYR C CA 1
ATOM 9218 C C . TYR C 1 284 ? -17.425 30.493 -19.466 1.00 15.29 130 TYR C C 1
ATOM 9219 O O . TYR C 1 284 ? -17.073 30.432 -20.644 1.00 15.18 130 TYR C O 1
ATOM 9228 N N . ILE C 1 285 ? -17.089 31.495 -18.655 1.00 15.96 131 ILE C N 1
ATOM 9229 C CA . ILE C 1 285 ? -16.276 32.619 -19.114 1.00 16.47 131 ILE C CA 1
ATOM 9230 C C . ILE C 1 285 ? -14.800 32.240 -19.103 1.00 16.27 131 ILE C C 1
ATOM 9231 O O . ILE C 1 285 ? -14.301 31.681 -18.122 1.00 17.39 131 ILE C O 1
ATOM 9236 N N . LEU C 1 286 ? -14.112 32.545 -20.201 1.00 16.54 132 LEU C N 1
ATOM 9237 C CA . LEU C 1 286 ? -12.667 32.365 -20.299 1.00 17.17 132 LEU C CA 1
ATOM 9238 C C . LEU C 1 286 ? -12.018 33.693 -20.660 1.00 17.88 132 LEU C C 1
ATOM 9239 O O . LEU C 1 286 ? -12.321 34.265 -21.706 1.00 17.60 132 LEU C O 1
ATOM 9244 N N . LYS C 1 287 ? -11.136 34.179 -19.787 1.00 18.73 133 LYS C N 1
ATOM 9245 C CA . LYS C 1 287 ? -10.410 35.433 -20.022 1.00 18.54 133 LYS C CA 1
ATOM 9246 C C . LYS C 1 287 ? -8.929 35.206 -20.326 1.00 18.76 133 LYS C C 1
ATOM 9247 O O . LYS C 1 287 ? -8.191 36.158 -20.596 1.00 20.87 133 LYS C O 1
ATOM 9253 N N . ASN C 1 288 ? -8.494 33.950 -20.274 1.00 19.00 134 ASN C N 1
ATOM 9254 C CA . ASN C 1 288 ? -7.110 33.591 -20.555 1.00 18.83 134 ASN C CA 1
ATOM 9255 C C . ASN C 1 288 ? -7.061 32.333 -21.408 1.00 18.11 134 ASN C C 1
ATOM 9256 O O . ASN C 1 288 ? -7.974 31.504 -21.361 1.00 18.02 134 ASN C O 1
ATOM 9261 N N . GLN C 1 289 ? -5.991 32.200 -22.184 1.00 17.85 135 GLN C N 1
ATOM 9262 C CA . GLN C 1 289 ? -5.794 31.036 -23.041 1.00 17.12 135 GLN C CA 1
ATOM 9263 C C . GLN C 1 289 ? -5.737 29.761 -22.206 1.00 17.35 135 GLN C C 1
ATOM 9264 O O . GLN C 1 289 ? -5.139 29.744 -21.129 1.00 18.54 135 GLN C O 1
ATOM 9270 N N . VAL C 1 290 ? -6.374 28.705 -22.706 1.00 16.30 136 VAL C N 1
ATOM 9271 C CA . VAL C 1 290 ? -6.314 27.388 -22.085 1.00 15.95 136 VAL C CA 1
ATOM 9272 C C . VAL C 1 290 ? -5.508 26.463 -22.986 1.00 14.93 136 VAL C C 1
ATOM 9273 O O . VAL C 1 290 ? -5.763 26.383 -24.188 1.00 15.35 136 VAL C O 1
ATOM 9277 N N . ASP C 1 291 ? -4.529 25.781 -22.399 1.00 15.45 137 ASP C N 1
ATOM 9278 C CA . ASP C 1 291 ? -3.761 24.757 -23.091 1.00 15.50 137 ASP C CA 1
ATOM 9279 C C . ASP C 1 291 ? -4.409 23.415 -22.773 1.00 14.94 137 ASP C C 1
ATOM 9280 O O . ASP C 1 291 ? -4.337 22.936 -21.640 1.00 15.41 137 ASP C O 1
ATOM 9285 N N . LEU C 1 292 ? -5.058 22.821 -23.772 1.00 14.48 138 LEU C N 1
ATOM 9286 C CA . LEU C 1 292 ? -5.786 21.569 -23.577 1.00 14.08 138 LEU C CA 1
ATOM 9287 C C . LEU C 1 292 ? -4.878 20.371 -23.316 1.00 14.86 138 LEU C C 1
ATOM 9288 O O . LEU C 1 292 ? -5.356 19.318 -22.904 1.00 14.82 138 LEU C O 1
ATOM 9293 N N . LYS C 1 293 ? -3.580 20.525 -23.568 1.00 15.75 139 LYS C N 1
ATOM 9294 C CA . LYS C 1 293 ? -2.601 19.475 -23.278 1.00 16.85 139 LYS C CA 1
ATOM 9295 C C . LYS C 1 293 ? -2.952 18.163 -23.983 1.00 16.22 139 LYS C C 1
ATOM 9296 O O . LYS C 1 293 ? -2.752 17.081 -23.430 1.00 17.51 139 LYS C O 1
ATOM 9302 N N . GLY C 1 294 ? -3.489 18.263 -25.199 1.00 14.46 140 GLY C N 1
ATOM 9303 C CA . GLY C 1 294 ? -3.825 17.084 -25.991 1.00 14.49 140 GLY C CA 1
ATOM 9304 C C . GLY C 1 294 ? -5.196 16.500 -25.709 1.00 14.27 140 GLY C C 1
ATOM 9305 O O . GLY C 1 294 ? -5.595 15.518 -26.336 1.00 13.98 140 GLY C O 1
ATOM 9306 N N . LYS C 1 295 ? -5.930 17.089 -24.771 1.00 14.11 141 LYS C N 1
ATOM 9307 C CA . LYS C 1 295 ? -7.293 16.650 -24.520 1.00 14.27 141 LYS C CA 1
ATOM 9308 C C . LYS C 1 295 ? -8.232 17.240 -25.558 1.00 13.77 141 LYS C C 1
ATOM 9309 O O . LYS C 1 295 ? -8.067 18.374 -25.994 1.00 13.87 141 LYS C O 1
ATOM 9315 N N . GLY C 1 296 ? -9.204 16.447 -25.981 1.00 13.05 142 GLY C N 1
ATOM 9316 C CA . GLY C 1 296 ? -10.280 16.952 -26.817 1.00 13.11 142 GLY C CA 1
ATOM 9317 C C . GLY C 1 296 ? -11.252 17.765 -25.989 1.00 13.35 142 GLY C C 1
ATOM 9318 O O . GLY C 1 296 ? -11.075 17.936 -24.779 1.00 13.20 142 GLY C O 1
ATOM 9319 N N . LEU C 1 297 ? -12.294 18.251 -26.648 1.00 13.75 143 LEU C N 1
ATOM 9320 C CA . LEU C 1 297 ? -13.247 19.156 -26.034 1.00 13.53 143 LEU C CA 1
ATOM 9321 C C . LEU C 1 297 ? -14.669 18.674 -26.288 1.00 13.59 143 LEU C C 1
ATOM 9322 O O . LEU C 1 297 ? -15.088 18.545 -27.438 1.00 14.61 143 LEU C O 1
ATOM 9327 N N . VAL C 1 298 ? -15.391 18.397 -25.206 1.00 12.90 144 VAL C N 1
ATOM 9328 C CA . VAL C 1 298 ? -16.795 17.997 -25.269 1.00 13.09 144 VAL C CA 1
ATOM 9329 C C . VAL C 1 298 ? -17.619 18.998 -24.462 1.00 12.85 144 VAL C C 1
ATOM 9330 O O . VAL C 1 298 ? -17.392 19.183 -23.264 1.00 13.79 144 VAL C O 1
ATOM 9334 N N . GLY C 1 299 ? -18.573 19.646 -25.120 1.00 12.43 145 GLY C N 1
ATOM 9335 C CA . GLY C 1 299 ? -19.393 20.653 -24.467 1.00 12.72 145 GLY C CA 1
ATOM 9336 C C . GLY C 1 299 ? -20.602 20.062 -23.775 1.00 12.59 145 GLY C C 1
ATOM 9337 O O . GLY C 1 299 ? -20.681 18.850 -23.544 1.00 13.78 145 GLY C O 1
ATOM 9338 N N . ASN C 1 300 ? -21.547 20.933 -23.447 1.00 11.95 146 ASN C N 1
ATOM 9339 C CA . ASN C 1 300 ? -22.795 20.526 -22.808 1.00 12.37 146 ASN C CA 1
ATOM 9340 C C . ASN C 1 300 ? -24.000 20.823 -23.693 1.00 12.20 146 ASN C C 1
ATOM 9341 O O . ASN C 1 300 ? -25.098 21.107 -23.206 1.00 12.92 146 ASN C O 1
ATOM 9346 N N . GLY C 1 301 ? -23.789 20.741 -25.004 1.00 11.43 147 GLY C N 1
ATOM 9347 C CA . GLY C 1 301 ? -24.870 20.885 -25.959 1.00 11.98 147 GLY C CA 1
ATOM 9348 C C . GLY C 1 301 ? -24.485 21.705 -27.169 1.00 11.62 147 GLY C C 1
ATOM 9349 O O . GLY C 1 301 ? -23.678 22.634 -27.082 1.00 12.36 147 GLY C O 1
ATOM 9350 N N . CYS C 1 302 ? -25.085 21.345 -28.296 1.00 12.40 148 CYS C N 1
ATOM 9351 C CA . CYS C 1 302 ? -24.927 22.055 -29.549 1.00 12.31 148 CYS C CA 1
ATOM 9352 C C . CYS C 1 302 ? -26.206 22.847 -29.761 1.00 12.28 148 CYS C C 1
ATOM 9353 O O . CYS C 1 302 ? -27.232 22.299 -30.162 1.00 13.09 148 CYS C O 1
ATOM 9356 N N . GLY C 1 303 ? -26.148 24.138 -29.454 1.00 11.88 149 GLY C N 1
ATOM 9357 C CA . GLY C 1 303 ? -27.342 24.975 -29.418 1.00 12.33 149 GLY C CA 1
ATOM 9358 C C . GLY C 1 303 ? -27.536 25.806 -30.668 1.00 12.80 149 GLY C C 1
ATOM 9359 O O . GLY C 1 303 ? -26.693 25.822 -31.565 1.00 12.68 149 GLY C O 1
ATOM 9360 N N . LYS C 1 304 ? -28.668 26.499 -30.725 1.00 13.11 150 LYS C N 1
ATOM 9361 C CA . LYS C 1 304 ? -28.893 27.489 -31.765 1.00 13.91 150 LYS C CA 1
ATOM 9362 C C . LYS C 1 304 ? -28.086 28.735 -31.418 1.00 14.05 150 LYS C C 1
ATOM 9363 O O . LYS C 1 304 ? -27.525 28.839 -30.322 1.00 15.14 150 LYS C O 1
ATOM 9369 N N . VAL C 1 305 ? -28.023 29.669 -32.358 1.00 14.80 151 VAL C N 1
ATOM 9370 C CA . VAL C 1 305 ? -27.252 30.895 -32.184 1.00 15.62 151 VAL C CA 1
ATOM 9371 C C . VAL C 1 305 ? -28.149 31.930 -31.504 1.00 16.52 151 VAL C C 1
ATOM 9372 O O . VAL C 1 305 ? -28.722 32.804 -32.151 1.00 18.43 151 VAL C O 1
ATOM 9376 N N . SER C 1 306 ? -28.280 31.795 -30.187 1.00 16.61 152 SER C N 1
ATOM 9377 C CA . SER C 1 306 ? -29.120 32.686 -29.392 1.00 17.01 152 SER C CA 1
ATOM 9378 C C . SER C 1 306 ? -28.718 32.670 -27.920 1.00 16.28 152 SER C C 1
ATOM 9379 O O . SER C 1 306 ? -28.160 31.685 -27.425 1.00 16.09 152 SER C O 1
ATOM 9382 N N . GLU C 1 307 ? -29.023 33.765 -27.226 1.00 15.80 153 GLU C N 1
ATOM 9383 C CA . GLU C 1 307 ? -28.716 33.903 -25.798 1.00 16.07 153 GLU C CA 1
ATOM 9384 C C . GLU C 1 307 ? -29.359 32.802 -24.956 1.00 15.10 153 GLU C C 1
ATOM 9385 O O . GLU C 1 307 ? -28.797 32.387 -23.942 1.00 15.63 153 GLU C O 1
ATOM 9391 N N . PHE C 1 308 ? -30.531 32.329 -25.380 1.00 15.21 154 PHE C N 1
ATOM 9392 C CA . PHE C 1 308 ? -31.219 31.245 -24.685 1.00 15.57 154 PHE C CA 1
ATOM 9393 C C . PHE C 1 308 ? -30.289 30.050 -24.491 1.00 15.30 154 PHE C C 1
ATOM 9394 O O . PHE C 1 308 ? -30.200 29.499 -23.394 1.00 15.33 154 PHE C O 1
ATOM 9402 N N . TYR C 1 309 ? -29.581 29.663 -25.549 1.00 14.68 155 TYR C N 1
ATOM 9403 C CA . TYR C 1 309 ? -28.694 28.502 -25.473 1.00 14.64 155 TYR C CA 1
ATOM 9404 C C . TYR C 1 309 ? -27.344 28.841 -24.830 1.00 14.29 155 TYR C C 1
ATOM 9405 O O . TYR C 1 309 ? -26.784 28.008 -24.118 1.00 15.30 155 TYR C O 1
ATOM 9414 N N . TYR C 1 310 ? -26.844 30.065 -25.023 1.00 13.93 156 TYR C N 1
ATOM 9415 C CA . TYR C 1 310 ? -25.590 30.472 -24.369 1.00 13.95 156 TYR C CA 1
ATOM 9416 C C . TYR C 1 310 ? -25.725 30.421 -22.845 1.00 14.00 156 TYR C C 1
ATOM 9417 O O . TYR C 1 310 ? -24.792 30.028 -22.143 1.00 15.19 156 TYR C O 1
ATOM 9426 N N . ASN C 1 311 ? -26.885 30.831 -22.342 1.00 14.29 157 ASN C N 1
ATOM 9427 C CA . ASN C 1 311 ? -27.139 30.844 -20.903 1.00 14.53 157 ASN C CA 1
ATOM 9428 C C . ASN C 1 311 ? -27.282 29.451 -20.302 1.00 15.06 157 ASN C C 1
ATOM 9429 O O . ASN C 1 311 ? -26.963 29.250 -19.131 1.00 17.38 157 ASN C O 1
ATOM 9434 N N . LEU C 1 312 ? -27.755 28.497 -21.100 1.00 14.30 158 LEU C N 1
ATOM 9435 C CA . LEU C 1 312 ? -27.893 27.116 -20.644 1.00 14.13 158 LEU C CA 1
ATOM 9436 C C . LEU C 1 312 ? -26.564 26.363 -20.701 1.00 13.89 158 LEU C C 1
ATOM 9437 O O . LEU C 1 312 ? -26.234 25.609 -19.787 1.00 14.14 158 LEU C O 1
ATOM 9442 N N . GLY C 1 313 ? -25.801 26.562 -21.769 1.00 13.22 159 GLY C N 1
ATOM 9443 C CA . GLY C 1 313 ? -24.551 25.834 -21.926 1.00 13.17 159 GLY C CA 1
ATOM 9444 C C . GLY C 1 313 ? -23.680 26.317 -23.060 1.00 13.24 159 GLY C C 1
ATOM 9445 O O . GLY C 1 313 ? -24.014 26.138 -24.230 1.00 13.77 159 GLY C O 1
ATOM 9446 N N . CYS C 1 314 ? -22.555 26.930 -22.710 1.00 12.98 160 CYS C N 1
ATOM 9447 C CA . CYS C 1 314 ? -21.553 27.294 -23.701 1.00 13.58 160 CYS C CA 1
ATOM 9448 C C . CYS C 1 314 ? -20.233 27.658 -23.052 1.00 13.00 160 CYS C C 1
ATOM 9449 O O . CYS C 1 314 ? -20.147 27.852 -21.835 1.00 12.71 160 CYS C O 1
ATOM 9452 N N . ILE C 1 315 ? -19.203 27.728 -23.886 1.00 13.03 161 ILE C N 1
ATOM 9453 C CA . ILE C 1 315 ? -17.969 28.414 -23.546 1.00 13.71 161 ILE C CA 1
ATOM 9454 C C . ILE C 1 315 ? -18.088 29.825 -24.111 1.00 14.30 161 ILE C C 1
ATOM 9455 O O . ILE C 1 315 ? -18.451 30.005 -25.271 1.00 14.46 161 ILE C O 1
ATOM 9460 N N . ASP C 1 316 ? -17.807 30.821 -23.277 1.00 14.89 162 ASP C N 1
ATOM 9461 C CA . ASP C 1 316 ? -17.919 32.219 -23.671 1.00 15.16 162 ASP C CA 1
ATOM 9462 C C . ASP C 1 316 ? -16.562 32.885 -23.456 1.00 14.89 162 ASP C C 1
ATOM 9463 O O . ASP C 1 316 ? -16.204 33.258 -22.335 1.00 16.00 162 ASP C O 1
ATOM 9468 N N . VAL C 1 317 ? -15.807 33.006 -24.542 1.00 14.79 163 VAL C N 1
ATOM 9469 C CA . VAL C 1 317 ? -14.465 33.578 -24.504 1.00 15.24 163 VAL C CA 1
ATOM 9470 C C . VAL C 1 317 ? -14.563 35.101 -24.452 1.00 16.48 163 VAL C C 1
ATOM 9471 O O . VAL C 1 317 ? -15.256 35.712 -25.264 1.00 17.24 163 VAL C O 1
ATOM 9475 N N . ASP C 1 318 ? -13.868 35.705 -23.492 1.00 17.21 164 ASP C N 1
ATOM 9476 C CA . ASP C 1 318 ? -13.873 37.156 -23.332 1.00 18.05 164 ASP C CA 1
ATOM 9477 C C . ASP C 1 318 ? -12.894 37.793 -24.312 1.00 18.67 164 ASP C C 1
ATOM 9478 O O . ASP C 1 318 ? -11.695 37.892 -24.038 1.00 19.61 164 ASP C O 1
ATOM 9483 N N . GLY C 1 319 ? -13.421 38.232 -25.452 1.00 18.67 165 GLY C N 1
ATOM 9484 C CA . GLY C 1 319 ? -12.616 38.852 -26.495 1.00 19.31 165 GLY C CA 1
ATOM 9485 C C . GLY C 1 319 ? -12.034 40.205 -26.128 1.00 21.18 165 GLY C C 1
ATOM 9486 O O . GLY C 1 319 ? -11.150 40.700 -26.824 1.00 22.51 165 GLY C O 1
ATOM 9487 N N . SER C 1 320 ? -12.529 40.808 -25.047 1.00 21.54 166 SER C N 1
ATOM 9488 C CA . SER C 1 320 ? -11.996 42.085 -24.559 1.00 22.74 166 SER C CA 1
ATOM 9489 C C . SER C 1 320 ? -10.767 41.908 -23.663 1.00 23.22 166 SER C C 1
ATOM 9490 O O . SER C 1 320 ? -10.108 42.890 -23.319 1.00 26.08 166 SER C O 1
ATOM 9493 N N . SER C 1 321 ? -10.462 40.667 -23.284 1.00 22.56 167 SER C N 1
ATOM 9494 C CA . SER C 1 321 ? -9.307 40.381 -22.431 1.00 23.11 167 SER C CA 1
ATOM 9495 C C . SER C 1 321 ? -7.997 40.633 -23.181 1.00 24.57 167 SER C C 1
ATOM 9496 O O . SER C 1 321 ? -7.744 39.998 -24.203 1.00 24.30 167 SER C O 1
ATOM 9499 N N . PRO C 1 322 ? -7.154 41.560 -22.678 1.00 25.88 168 PRO C N 1
ATOM 9500 C CA . PRO C 1 322 ? -5.884 41.853 -23.356 1.00 26.61 168 PRO C CA 1
ATOM 9501 C C . PRO C 1 322 ? -5.002 40.624 -23.586 1.00 26.95 168 PRO C C 1
ATOM 9502 O O . PRO C 1 322 ? -4.297 40.556 -24.591 1.00 28.66 168 PRO C O 1
ATOM 9506 N N . ASP C 1 323 ? -5.062 39.660 -22.669 1.00 28.28 169 ASP C N 1
ATOM 9507 C CA . ASP C 1 323 ? -4.250 38.443 -22.753 1.00 29.67 169 ASP C CA 1
ATOM 9508 C C . ASP C 1 323 ? -4.657 37.501 -23.897 1.00 27.37 169 ASP C C 1
ATOM 9509 O O . ASP C 1 323 ? -3.912 36.581 -24.227 1.00 28.81 169 ASP C O 1
ATOM 9514 N N . LEU C 1 324 ? -5.827 37.726 -24.492 1.00 24.46 170 LEU C N 1
ATOM 9515 C CA . LEU C 1 324 ? -6.301 36.903 -25.612 1.00 23.19 170 LEU C CA 1
ATOM 9516 C C . LEU C 1 324 ? -6.180 37.582 -26.981 1.00 23.77 170 LEU C C 1
ATOM 9517 O O . LEU C 1 324 ? -6.357 36.926 -28.009 1.00 23.77 170 LEU C O 1
ATOM 9522 N N . GLN C 1 325 ? -5.874 38.880 -27.003 1.00 23.59 171 GLN C N 1
ATOM 9523 C CA . GLN C 1 325 ? -5.763 39.616 -28.266 1.00 24.42 171 GLN C CA 1
ATOM 9524 C C . GLN C 1 325 ? -4.756 38.953 -29.206 1.00 23.31 171 GLN C C 1
ATOM 9525 O O . GLN C 1 325 ? -3.610 38.708 -28.826 1.00 24.82 171 GLN C O 1
ATOM 9531 N N . GLY C 1 326 ? -5.199 38.647 -30.425 1.00 21.69 172 GLY C N 1
ATOM 9532 C CA . GLY C 1 326 ? -4.331 38.068 -31.450 1.00 22.51 172 GLY C CA 1
ATOM 9533 C C . GLY C 1 326 ? -3.936 36.620 -31.218 1.00 22.57 172 GLY C C 1
ATOM 9534 O O . GLY C 1 326 ? -3.030 36.114 -31.879 1.00 23.93 172 GLY C O 1
ATOM 9535 N N . LYS C 1 327 ? -4.610 35.950 -30.286 1.00 22.43 173 LYS C N 1
ATOM 9536 C CA . LYS C 1 327 ? -4.279 34.573 -29.925 1.00 22.35 173 LYS C CA 1
ATOM 9537 C C . LYS C 1 327 ? -5.476 33.659 -30.125 1.00 19.73 173 LYS C C 1
ATOM 9538 O O . LYS C 1 327 ? -6.595 34.122 -30.351 1.00 17.89 173 LYS C O 1
ATOM 9544 N N . THR C 1 328 ? -5.226 32.357 -30.034 1.00 17.70 174 THR C N 1
ATOM 9545 C CA . THR C 1 328 ? -6.298 31.365 -30.037 1.00 16.75 174 THR C CA 1
ATOM 9546 C C . THR C 1 328 ? -6.644 31.003 -28.593 1.00 16.67 174 THR C C 1
ATOM 9547 O O . THR C 1 328 ? -5.751 30.779 -27.780 1.00 18.07 174 THR C O 1
ATOM 9551 N N . ALA C 1 329 ? -7.937 30.938 -28.284 1.00 15.82 175 ALA C N 1
ATOM 9552 C CA . ALA C 1 329 ? -8.402 30.719 -26.906 1.00 15.76 175 ALA C CA 1
ATOM 9553 C C . ALA C 1 329 ? -8.006 29.350 -26.358 1.00 15.63 175 ALA C C 1
ATOM 9554 O O . ALA C 1 329 ? -7.612 29.235 -25.200 1.00 15.33 175 ALA C O 1
ATOM 9556 N N . PHE C 1 330 ? -8.130 28.322 -27.195 1.00 15.30 176 PHE C N 1
ATOM 9557 C CA . PHE C 1 330 ? -7.740 26.959 -26.847 1.00 15.15 176 PHE C CA 1
ATOM 9558 C C . PHE C 1 330 ? -6.638 26.475 -27.778 1.00 14.66 176 PHE C C 1
ATOM 9559 O O . PHE C 1 330 ? -6.784 26.537 -29.000 1.00 14.88 176 PHE C O 1
ATOM 9567 N N . ILE C 1 331 ? -5.550 25.973 -27.206 1.00 14.20 177 ILE C N 1
ATOM 9568 C CA . ILE C 1 331 ? -4.474 25.382 -27.997 1.00 14.41 177 ILE C CA 1
ATOM 9569 C C . ILE C 1 331 ? -4.284 23.907 -27.644 1.00 14.05 177 ILE C C 1
ATOM 9570 O O . ILE C 1 331 ? -4.743 23.444 -26.596 1.00 14.03 177 ILE C O 1
ATOM 9575 N N . ASN C 1 332 ? -3.622 23.181 -28.542 1.00 13.75 178 ASN C N 1
ATOM 9576 C CA . ASN C 1 332 ? -3.287 21.764 -28.355 1.00 14.14 178 ASN C CA 1
ATOM 9577 C C . ASN C 1 332 ? -4.500 20.874 -28.105 1.00 13.73 178 ASN C C 1
ATOM 9578 O O . ASN C 1 332 ? -4.471 19.975 -27.262 1.00 14.29 178 ASN C O 1
ATOM 9583 N N . CYS C 1 333 ? -5.564 21.123 -28.856 1.00 13.23 179 CYS C N 1
ATOM 9584 C CA . CYS C 1 333 ? -6.756 20.297 -28.762 1.00 13.04 179 CYS C CA 1
ATOM 9585 C C . CYS C 1 333 ? -6.442 18.889 -29.244 1.00 13.39 179 CYS C C 1
ATOM 9586 O O . CYS C 1 333 ? -5.676 18.708 -30.188 1.00 14.56 179 CYS C O 1
ATOM 9589 N N . GLY C 1 334 ? -7.041 17.902 -28.587 1.00 12.81 180 GLY C N 1
ATOM 9590 C CA . GLY C 1 334 ? -6.977 16.515 -29.029 1.00 13.57 180 GLY C CA 1
ATOM 9591 C C . GLY C 1 334 ? -7.851 16.271 -30.249 1.00 13.63 180 GLY C C 1
ATOM 9592 O O . GLY C 1 334 ? -8.322 17.215 -30.881 1.00 14.04 180 GLY C O 1
ATOM 9593 N N . PRO C 1 335 ? -8.094 14.994 -30.577 1.00 13.22 181 PRO C N 1
ATOM 9594 C CA . PRO C 1 335 ? -8.785 14.634 -31.819 1.00 13.05 181 PRO C CA 1
ATOM 9595 C C . PRO C 1 335 ? -10.312 14.784 -31.797 1.00 13.94 181 PRO C C 1
ATOM 9596 O O . PRO C 1 335 ? -10.969 14.389 -32.756 1.00 18.07 181 PRO C O 1
ATOM 9600 N N . THR C 1 336 ? -10.866 15.338 -30.725 1.00 13.21 182 THR C N 1
ATOM 9601 C CA . THR C 1 336 ? -12.311 15.461 -30.568 1.00 12.54 182 THR C CA 1
ATOM 9602 C C . THR C 1 336 ? -12.707 16.896 -30.256 1.00 11.99 182 THR C C 1
ATOM 9603 O O . THR C 1 336 ? -12.150 17.509 -29.352 1.00 12.44 182 THR C O 1
ATOM 9607 N N . ILE C 1 337 ? -13.658 17.424 -31.022 1.00 11.37 183 ILE C N 1
ATOM 9608 C CA . ILE C 1 337 ? -14.434 18.600 -30.621 1.00 11.45 183 ILE C CA 1
ATOM 9609 C C . ILE C 1 337 ? -15.886 18.251 -30.911 1.00 11.69 183 ILE C C 1
ATOM 9610 O O . ILE C 1 337 ? -16.241 18.028 -32.062 1.00 11.14 183 ILE C O 1
ATOM 9615 N N . GLN C 1 338 ? -16.722 18.184 -29.881 1.00 12.19 184 GLN C N 1
ATOM 9616 C CA . GLN C 1 338 ? -18.107 17.765 -30.093 1.00 13.03 184 GLN C CA 1
ATOM 9617 C C . GLN C 1 338 ? -19.090 18.291 -29.063 1.00 11.98 184 GLN C C 1
ATOM 9618 O O . GLN C 1 338 ? -18.718 18.610 -27.933 1.00 11.84 184 GLN C O 1
ATOM 9624 N N . ASN C 1 339 ? -20.354 18.366 -29.479 1.00 12.02 185 ASN C N 1
ATOM 9625 C CA . ASN C 1 339 ? -21.466 18.649 -28.583 1.00 12.28 185 ASN C CA 1
ATOM 9626 C C . ASN C 1 339 ? -21.260 19.980 -27.870 1.00 11.32 185 ASN C C 1
ATOM 9627 O O . ASN C 1 339 ? -21.423 20.074 -26.657 1.00 11.27 185 ASN C O 1
ATOM 9632 N N . LEU C 1 340 ? -20.900 21.003 -28.640 1.00 11.79 186 LEU C N 1
ATOM 9633 C CA . LEU C 1 340 ? -20.341 22.227 -28.078 1.00 12.01 186 LEU C CA 1
ATOM 9634 C C . LEU C 1 340 ? -20.954 23.480 -28.677 1.00 11.72 186 LEU C C 1
ATOM 9635 O O . LEU C 1 340 ? -21.177 23.555 -29.880 1.00 12.23 186 LEU C O 1
ATOM 9640 N N . THR C 1 341 ? -21.215 24.452 -27.809 1.00 11.80 187 THR C N 1
ATOM 9641 C CA . THR C 1 341 ? -21.563 25.807 -28.198 1.00 11.45 187 THR C CA 1
ATOM 9642 C C . THR C 1 341 ? -20.473 26.705 -27.627 1.00 11.56 187 THR C C 1
ATOM 9643 O O . THR C 1 341 ? -20.172 26.629 -26.439 1.00 11.99 187 THR C O 1
ATOM 9647 N N . ALA C 1 342 ? -19.869 27.537 -28.469 1.00 12.14 188 ALA C N 1
ATOM 9648 C CA . ALA C 1 342 ? -18.812 28.431 -28.012 1.00 12.66 188 ALA C CA 1
ATOM 9649 C C . ALA C 1 342 ? -18.874 29.757 -28.748 1.00 13.07 188 ALA C C 1
ATOM 9650 O O . ALA C 1 342 ? -18.981 29.788 -29.972 1.00 12.82 188 ALA C O 1
ATOM 9652 N N . ARG C 1 343 ? -18.815 30.848 -27.986 1.00 14.03 189 ARG C N 1
ATOM 9653 C CA . ARG C 1 343 ? -18.845 32.191 -28.545 1.00 14.16 189 ARG C CA 1
ATOM 9654 C C . ARG C 1 343 ? -17.682 33.024 -28.033 1.00 14.72 189 ARG C C 1
ATOM 9655 O O . ARG C 1 343 ? -17.052 32.691 -27.024 1.00 14.19 189 ARG C O 1
ATOM 9663 N N . CYS C 1 344 ? -17.408 34.107 -28.750 1.00 14.98 190 CYS C N 1
ATOM 9664 C CA . CYS C 1 344 ? -16.502 35.141 -28.285 1.00 15.40 190 CYS C CA 1
ATOM 9665 C C . CYS C 1 344 ? -17.312 36.416 -28.098 1.00 16.05 190 CYS C C 1
ATOM 9666 O O . CYS C 1 344 ? -17.977 36.877 -29.029 1.00 16.16 190 CYS C O 1
ATOM 9669 N N . SER C 1 345 ? -17.272 36.961 -26.886 1.00 16.61 191 SER C N 1
ATOM 9670 C CA . SER C 1 345 ? -17.976 38.195 -26.557 1.00 17.49 191 SER C CA 1
ATOM 9671 C C . SER C 1 345 ? -17.010 39.372 -26.571 1.00 18.67 191 SER C C 1
ATOM 9672 O O . SER C 1 345 ? -15.883 39.260 -26.085 1.00 18.29 191 SER C O 1
ATOM 9675 N N . ASN C 1 346 ? -17.457 40.491 -27.139 1.00 19.22 192 ASN C N 1
ATOM 9676 C CA . ASN C 1 346 ? -16.699 41.748 -27.114 1.00 20.23 192 ASN C CA 1
ATOM 9677 C C . ASN C 1 346 ? -15.288 41.633 -27.695 1.00 20.16 192 ASN C C 1
ATOM 9678 O O . ASN C 1 346 ? -14.345 42.237 -27.182 1.00 21.22 192 ASN C O 1
ATOM 9683 N N . GLY C 1 347 ? -15.156 40.868 -28.777 1.00 19.49 193 GLY C N 1
ATOM 9684 C CA . GLY C 1 347 ? -13.859 40.626 -29.406 1.00 20.35 193 GLY C CA 1
ATOM 9685 C C . GLY C 1 347 ? -13.676 41.266 -30.772 1.00 20.26 193 GLY C C 1
ATOM 9686 O O . GLY C 1 347 ? -12.692 40.982 -31.456 1.00 19.69 193 GLY C O 1
ATOM 9687 N N . ALA C 1 348 ? -14.606 42.132 -31.170 1.00 20.95 194 ALA C N 1
ATOM 9688 C CA . ALA C 1 348 ? -14.539 42.786 -32.478 1.00 22.37 194 ALA C CA 1
ATOM 9689 C C . ALA C 1 348 ? -13.213 43.525 -32.646 1.00 22.24 194 ALA C C 1
ATOM 9690 O O . ALA C 1 348 ? -12.856 44.368 -31.820 1.00 23.83 194 ALA C O 1
ATOM 9692 N N . GLY C 1 349 ? -12.477 43.178 -33.699 1.00 22.65 195 GLY C N 1
ATOM 9693 C CA . GLY C 1 349 ? -11.192 43.808 -34.000 1.00 23.10 195 GLY C CA 1
ATOM 9694 C C . GLY C 1 349 ? -10.004 43.295 -33.200 1.00 22.68 195 GLY C C 1
ATOM 9695 O O . GLY C 1 349 ? -8.874 43.726 -33.431 1.00 25.10 195 GLY C O 1
ATOM 9696 N N . LYS C 1 350 ? -10.242 42.370 -32.271 1.00 21.48 196 LYS C N 1
ATOM 9697 C CA . LYS C 1 350 ? -9.189 41.881 -31.375 1.00 22.19 196 LYS C CA 1
ATOM 9698 C C . LYS C 1 350 ? -8.525 40.594 -31.869 1.00 20.46 196 LYS C C 1
ATOM 9699 O O . LYS C 1 350 ? -7.596 40.093 -31.234 1.00 20.11 196 LYS C O 1
ATOM 9705 N N . GLN C 1 351 ? -9.000 40.067 -32.997 1.00 19.59 197 GLN C N 1
ATOM 9706 C CA . GLN C 1 351 ? -8.419 38.876 -33.618 1.00 19.80 197 GLN C CA 1
ATOM 9707 C C . GLN C 1 351 ? -8.239 37.724 -32.627 1.00 18.28 197 GLN C C 1
ATOM 9708 O O . GLN C 1 351 ? -7.144 37.178 -32.478 1.00 17.50 197 GLN C O 1
ATOM 9714 N N . VAL C 1 352 ? -9.323 37.372 -31.946 1.00 17.22 198 VAL C N 1
ATOM 9715 C CA . VAL C 1 352 ? -9.325 36.232 -31.038 1.00 15.98 198 VAL C CA 1
ATOM 9716 C C . VAL C 1 352 ? -9.905 35.045 -31.796 1.00 15.29 198 VAL C C 1
ATOM 9717 O O . VAL C 1 352 ? -11.034 35.107 -32.275 1.00 15.48 198 VAL C O 1
ATOM 9721 N N . SER C 1 353 ? -9.119 33.980 -31.922 1.00 14.90 199 SER C N 1
ATOM 9722 C CA . SER C 1 353 ? -9.568 32.751 -32.580 1.00 14.69 199 SER C CA 1
ATOM 9723 C C . SER C 1 353 ? -9.976 31.731 -31.520 1.00 14.17 199 SER C C 1
ATOM 9724 O O . SER C 1 353 ? -9.606 31.871 -30.355 1.00 15.34 199 SER C O 1
ATOM 9727 N N . PHE C 1 354 ? -10.752 30.715 -31.900 1.00 13.46 200 PHE C N 1
ATOM 9728 C CA . PHE C 1 354 ? -11.305 29.804 -30.888 1.00 13.61 200 PHE C CA 1
ATOM 9729 C C . PHE C 1 354 ? -10.383 28.650 -30.505 1.00 13.38 200 PHE C C 1
ATOM 9730 O O . PHE C 1 354 ? -9.986 28.546 -29.347 1.00 14.10 200 PHE C O 1
ATOM 9738 N N . ILE C 1 355 ? -10.057 27.777 -31.454 1.00 13.32 201 ILE C N 1
ATOM 9739 C CA . ILE C 1 355 ? -9.366 26.535 -31.108 1.00 13.48 201 ILE C CA 1
ATOM 9740 C C . ILE C 1 355 ? -8.366 26.069 -32.171 1.00 13.41 201 ILE C C 1
ATOM 9741 O O . ILE C 1 355 ? -8.612 26.192 -33.374 1.00 14.25 201 ILE C O 1
ATOM 9746 N N . GLU C 1 356 ? -7.232 25.549 -31.700 1.00 13.44 202 GLU C N 1
ATOM 9747 C CA . GLU C 1 356 ? -6.204 24.963 -32.557 1.00 14.10 202 GLU C CA 1
ATOM 9748 C C . GLU C 1 356 ? -6.220 23.455 -32.392 1.00 13.67 202 GLU C C 1
ATOM 9749 O O . GLU C 1 356 ? -6.114 22.944 -31.276 1.00 14.28 202 GLU C O 1
ATOM 9755 N N . ILE C 1 357 ? -6.349 22.754 -33.515 1.00 13.58 203 ILE C N 1
ATOM 9756 C CA . ILE C 1 357 ? -6.414 21.296 -33.534 1.00 13.49 203 ILE C CA 1
ATOM 9757 C C . ILE C 1 357 ? -5.513 20.774 -34.656 1.00 13.72 203 ILE C C 1
ATOM 9758 O O . ILE C 1 357 ? -5.456 21.364 -35.734 1.00 14.69 203 ILE C O 1
ATOM 9763 N N . ASP C 1 358 ? -4.796 19.684 -34.398 1.00 13.96 204 ASP C N 1
ATOM 9764 C CA . ASP C 1 358 ? -3.900 19.130 -35.409 1.00 14.39 204 ASP C CA 1
ATOM 9765 C C . ASP C 1 358 ? -4.687 18.504 -36.560 1.00 14.23 204 ASP C C 1
ATOM 9766 O O . ASP C 1 358 ? -5.763 17.936 -36.359 1.00 14.60 204 ASP C O 1
ATOM 9771 N N . GLY C 1 359 ? -4.136 18.604 -37.764 1.00 14.17 205 GLY C N 1
ATOM 9772 C CA . GLY C 1 359 ? -4.801 18.101 -38.960 1.00 13.82 205 GLY C CA 1
ATOM 9773 C C . GLY C 1 359 ? -4.859 16.589 -39.094 1.00 13.53 205 GLY C C 1
ATOM 9774 O O . GLY C 1 359 ? -5.702 16.073 -39.829 1.00 13.03 205 GLY C O 1
ATOM 9775 N N . TYR C 1 360 ? -3.967 15.876 -38.403 1.00 13.45 206 TYR C N 1
ATOM 9776 C CA . TYR C 1 360 ? -3.916 14.411 -38.481 1.00 13.76 206 TYR C CA 1
ATOM 9777 C C . TYR C 1 360 ? -4.795 13.763 -37.413 1.00 13.42 206 TYR C C 1
ATOM 9778 O O . TYR C 1 360 ? -4.513 13.864 -36.219 1.00 15.11 206 TYR C O 1
ATOM 9787 N N . LEU C 1 361 ? -5.858 13.102 -37.870 1.00 12.62 207 LEU C N 1
ATOM 9788 C CA . LEU C 1 361 ? -6.823 12.390 -37.018 1.00 12.98 207 LEU C CA 1
ATOM 9789 C C . LEU C 1 361 ? -7.662 13.330 -36.159 1.00 12.46 207 LEU C C 1
ATOM 9790 O O . LEU C 1 361 ? -7.291 13.673 -35.036 1.00 12.85 207 LEU C O 1
ATOM 9795 N N . ALA C 1 362 ? -8.802 13.744 -36.704 1.00 12.06 208 ALA C N 1
ATOM 9796 C CA . ALA C 1 362 ? -9.763 14.547 -35.958 1.00 11.59 208 ALA C CA 1
ATOM 9797 C C . ALA C 1 362 ? -11.192 14.120 -36.262 1.00 11.28 208 ALA C C 1
ATOM 9798 O O . ALA C 1 362 ? -11.515 13.743 -37.391 1.00 11.34 208 ALA C O 1
ATOM 9800 N N . ASN C 1 363 ? -12.024 14.176 -35.229 1.00 11.58 209 ASN C N 1
ATOM 9801 C CA . ASN C 1 363 ? -13.471 14.063 -35.351 1.00 11.54 209 ASN C CA 1
ATOM 9802 C C . ASN C 1 363 ? -14.086 15.302 -34.722 1.00 11.45 209 ASN C C 1
ATOM 9803 O O . ASN C 1 363 ? -14.074 15.449 -33.496 1.00 11.51 209 ASN C O 1
ATOM 9808 N N . ILE C 1 364 ? -14.598 16.197 -35.560 1.00 11.45 210 ILE C N 1
ATOM 9809 C CA . ILE C 1 364 ? -15.293 17.388 -35.099 1.00 11.62 210 ILE C CA 1
ATOM 9810 C C . ILE C 1 364 ? -16.742 17.252 -35.533 1.00 12.28 210 ILE C C 1
ATOM 9811 O O . ILE C 1 364 ? -17.015 17.074 -36.717 1.00 12.42 210 ILE C O 1
ATOM 9816 N N . ASP C 1 365 ? -17.668 17.317 -34.580 1.00 12.29 211 ASP C N 1
ATOM 9817 C CA . ASP C 1 365 ? -19.083 17.169 -34.912 1.00 13.89 211 ASP C CA 1
ATOM 9818 C C . ASP C 1 365 ? -20.021 17.801 -33.895 1.00 12.28 211 ASP C C 1
ATOM 9819 O O . ASP C 1 365 ? -19.738 17.827 -32.697 1.00 12.10 211 ASP C O 1
ATOM 9824 N N . HIS C 1 366 ? -21.149 18.296 -34.398 1.00 11.67 212 HIS C N 1
ATOM 9825 C CA . HIS C 1 366 ? -22.201 18.878 -33.569 1.00 12.07 212 HIS C CA 1
ATOM 9826 C C . HIS C 1 366 ? -21.663 20.032 -32.740 1.00 11.20 212 HIS C C 1
ATOM 9827 O O . HIS C 1 366 ? -21.639 19.988 -31.505 1.00 10.31 212 HIS C O 1
ATOM 9834 N N . ILE C 1 367 ? -21.220 21.067 -33.448 1.00 10.76 213 ILE C N 1
ATOM 9835 C CA . ILE C 1 367 ? -20.725 22.273 -32.805 1.00 10.94 213 ILE C CA 1
ATOM 9836 C C . ILE C 1 367 ? -21.423 23.510 -33.347 1.00 11.03 213 ILE C C 1
ATOM 9837 O O . ILE C 1 367 ? -21.902 23.531 -34.485 1.00 10.79 213 ILE C O 1
ATOM 9842 N N . THR C 1 368 ? -21.474 24.531 -32.499 1.00 11.16 214 THR C N 1
ATOM 9843 C CA . THR C 1 368 ? -21.969 25.848 -32.859 1.00 11.39 214 THR C CA 1
ATOM 9844 C C . THR C 1 368 ? -20.945 26.859 -32.367 1.00 11.32 214 THR C C 1
ATOM 9845 O O . THR C 1 368 ? -20.690 26.942 -31.167 1.00 11.21 214 THR C O 1
ATOM 9849 N N . LEU C 1 369 ? -20.357 27.606 -33.298 1.00 11.26 215 LEU C N 1
ATOM 9850 C CA . LEU C 1 369 ? -19.338 28.602 -32.975 1.00 11.98 215 LEU C CA 1
ATOM 9851 C C . LEU C 1 369 ? -19.801 29.976 -33.439 1.00 12.55 215 LEU C C 1
ATOM 9852 O O . LEU C 1 369 ? -20.304 30.129 -34.557 1.00 12.38 215 LEU C O 1
ATOM 9857 N N . ILE C 1 370 ? -19.626 30.966 -32.567 1.00 13.06 216 ILE C N 1
ATOM 9858 C CA . ILE C 1 370 ? -20.180 32.302 -32.769 1.00 13.36 216 ILE C CA 1
ATOM 9859 C C . ILE C 1 370 ? -19.089 33.357 -32.577 1.00 13.58 216 ILE C C 1
ATOM 9860 O O . ILE C 1 370 ? -18.436 33.400 -31.533 1.00 14.55 216 ILE C O 1
ATOM 9865 N N . ASN C 1 371 ? -18.922 34.211 -33.587 1.00 13.64 217 ASN C N 1
ATOM 9866 C CA . ASN C 1 371 ? -17.859 35.226 -33.631 1.00 13.88 217 ASN C CA 1
ATOM 9867 C C . ASN C 1 371 ? -16.483 34.557 -33.742 1.00 14.19 217 ASN C C 1
ATOM 9868 O O . ASN C 1 371 ? -16.372 33.512 -34.378 1.00 14.95 217 ASN C O 1
ATOM 9873 N N . PHE C 1 372 ? -15.457 35.152 -33.131 1.00 13.90 218 PHE C N 1
ATOM 9874 C CA . PHE C 1 372 ? -14.051 34.766 -33.314 1.00 13.90 218 PHE C CA 1
ATOM 9875 C C . PHE C 1 372 ? -13.511 35.231 -34.666 1.00 14.28 218 PHE C C 1
ATOM 9876 O O . PHE C 1 372 ? -14.266 35.552 -35.587 1.00 14.27 218 PHE C O 1
ATOM 9884 N N . TYR C 1 373 ? -12.186 35.257 -34.762 1.00 14.81 219 TYR C N 1
ATOM 9885 C CA . TYR C 1 373 ? -11.487 35.662 -35.974 1.00 15.61 219 TYR C CA 1
ATOM 9886 C C . TYR C 1 373 ? -11.428 34.457 -36.913 1.00 15.27 219 TYR C C 1
ATOM 9887 O O . TYR C 1 373 ? -12.106 34.433 -37.945 1.00 15.20 219 TYR C O 1
ATOM 9896 N N . ASN C 1 374 ? -10.616 33.468 -36.542 1.00 15.36 220 ASN C N 1
ATOM 9897 C CA . ASN C 1 374 ? -10.688 32.125 -37.098 1.00 14.79 220 ASN C CA 1
ATOM 9898 C C . ASN C 1 374 ? -11.385 31.245 -36.076 1.00 14.38 220 ASN C C 1
ATOM 9899 O O . ASN C 1 374 ? -11.001 31.230 -34.909 1.00 15.20 220 ASN C O 1
ATOM 9904 N N . GLN C 1 375 ? -12.413 30.516 -36.494 1.00 13.71 221 GLN C N 1
ATOM 9905 C CA . GLN C 1 375 ? -13.144 29.678 -35.550 1.00 13.94 221 GLN C CA 1
ATOM 9906 C C . GLN C 1 375 ? -12.394 28.370 -35.304 1.00 14.46 221 GLN C C 1
ATOM 9907 O O . GLN C 1 375 ? -12.029 28.071 -34.167 1.00 16.17 221 GLN C O 1
ATOM 9913 N N . ILE C 1 376 ? -12.126 27.624 -36.369 1.00 14.25 222 ILE C N 1
ATOM 9914 C CA . ILE C 1 376 ? -11.303 26.421 -36.290 1.00 14.45 222 ILE C CA 1
ATOM 9915 C C . ILE C 1 376 ? -9.961 26.704 -36.949 1.00 14.48 222 ILE C C 1
ATOM 9916 O O . ILE C 1 376 ? -9.899 27.003 -38.139 1.00 15.27 222 ILE C O 1
ATOM 9921 N N . VAL C 1 377 ? -8.892 26.606 -36.165 1.00 14.70 223 VAL C N 1
ATOM 9922 C CA . VAL C 1 377 ? -7.536 26.762 -36.668 1.00 14.84 223 VAL C CA 1
ATOM 9923 C C . VAL C 1 377 ? -6.892 25.386 -36.752 1.00 14.34 223 VAL C C 1
ATOM 9924 O O . VAL C 1 377 ? -6.579 24.775 -35.731 1.00 15.15 223 VAL C O 1
ATOM 9928 N N . VAL C 1 378 ? -6.703 24.899 -37.973 1.00 14.28 224 VAL C N 1
ATOM 9929 C CA . VAL C 1 378 ? -6.079 23.601 -38.192 1.00 14.74 224 VAL C CA 1
ATOM 9930 C C . VAL C 1 378 ? -4.571 23.785 -38.226 1.00 15.10 224 VAL C C 1
ATOM 9931 O O . VAL C 1 378 ? -4.068 24.629 -38.962 1.00 16.99 224 VAL C O 1
ATOM 9935 N N . LYS C 1 379 ? -3.861 22.997 -37.425 1.00 15.22 225 LYS C N 1
ATOM 9936 C CA . LYS C 1 379 ? -2.402 23.025 -37.410 1.00 15.69 225 LYS C CA 1
ATOM 9937 C C . LYS C 1 379 ? -1.850 21.906 -38.283 1.00 15.80 225 LYS C C 1
ATOM 9938 O O . LYS C 1 379 ? -2.472 20.850 -38.430 1.00 15.31 225 LYS C O 1
ATOM 9944 N N . GLN C 1 380 ? -0.678 22.159 -38.861 1.00 15.73 226 GLN C N 1
ATOM 9945 C CA . GLN C 1 380 ? -0.092 21.300 -39.886 1.00 16.80 226 GLN C CA 1
ATOM 9946 C C . GLN C 1 380 ? -1.092 21.095 -41.036 1.00 16.12 226 GLN C C 1
ATOM 9947 O O . GLN C 1 380 ? -1.724 22.059 -41.463 1.00 16.61 226 GLN C O 1
ATOM 9953 N N . ALA C 1 381 ? -1.245 19.872 -41.538 1.00 15.23 227 ALA C N 1
ATOM 9954 C CA . ALA C 1 381 ? -2.101 19.632 -42.701 1.00 14.58 227 ALA C CA 1
ATOM 9955 C C . ALA C 1 381 ? -3.139 18.558 -42.413 1.00 14.09 227 ALA C C 1
ATOM 9956 O O . ALA C 1 381 ? -2.932 17.689 -41.565 1.00 13.88 227 ALA C O 1
ATOM 9958 N N . LEU C 1 382 ? -4.259 18.619 -43.128 1.00 13.43 228 LEU C N 1
ATOM 9959 C CA . LEU C 1 382 ? -5.308 17.614 -42.970 1.00 13.15 228 LEU C CA 1
ATOM 9960 C C . LEU C 1 382 ? -4.816 16.237 -43.385 1.00 13.19 228 LEU C C 1
ATOM 9961 O O . LEU C 1 382 ? -4.091 16.099 -44.367 1.00 13.80 228 LEU C O 1
ATOM 9966 N N . VAL C 1 383 ? -5.225 15.228 -42.625 1.00 13.33 229 VAL C N 1
ATOM 9967 C CA . VAL C 1 383 ? -5.171 13.835 -43.064 1.00 13.72 229 VAL C CA 1
ATOM 9968 C C . VAL C 1 383 ? -6.013 13.017 -42.079 1.00 13.51 229 VAL C C 1
ATOM 9969 O O . VAL C 1 383 ? -5.759 13.022 -40.875 1.00 13.74 229 VAL C O 1
ATOM 9973 N N . GLY C 1 384 ? -7.044 12.349 -42.587 1.00 13.08 230 GLY C N 1
ATOM 9974 C CA . GLY C 1 384 ? -7.998 11.653 -41.726 1.00 13.30 230 GLY C CA 1
ATOM 9975 C C . GLY C 1 384 ? -8.714 12.622 -40.798 1.00 12.98 230 GLY C C 1
ATOM 9976 O O . GLY C 1 384 ? -8.840 12.369 -39.599 1.00 12.85 230 GLY C O 1
ATOM 9977 N N . PHE C 1 385 ? -9.182 13.729 -41.372 1.00 12.45 231 PHE C N 1
ATOM 9978 C CA . PHE C 1 385 ? -9.762 14.846 -40.630 1.00 12.47 231 PHE C CA 1
ATOM 9979 C C . PHE C 1 385 ? -11.238 14.937 -40.986 1.00 12.04 231 PHE C C 1
ATOM 9980 O O . PHE C 1 385 ? -11.584 15.250 -42.121 1.00 12.65 231 PHE C O 1
ATOM 9988 N N . ASN C 1 386 ? -12.109 14.657 -40.022 1.00 11.74 232 ASN C N 1
ATOM 9989 C CA . ASN C 1 386 ? -13.541 14.593 -40.286 1.00 11.97 232 ASN C CA 1
ATOM 9990 C C . ASN C 1 386 ? -14.305 15.654 -39.507 1.00 12.18 232 ASN C C 1
ATOM 9991 O O . ASN C 1 386 ? -14.193 15.746 -38.285 1.00 14.10 232 ASN C O 1
ATOM 9996 N N . PHE C 1 387 ? -15.083 16.440 -40.246 1.00 11.23 233 PHE C N 1
ATOM 9997 C CA . PHE C 1 387 ? -15.745 17.636 -39.747 1.00 11.36 233 PHE C CA 1
ATOM 9998 C C . PHE C 1 387 ? -17.189 17.618 -40.235 1.00 11.24 233 PHE C C 1
ATOM 9999 O O . PHE C 1 387 ? -17.431 17.606 -41.439 1.00 11.58 233 PHE C O 1
ATOM 10007 N N . THR C 1 388 ? -18.147 17.602 -39.314 1.00 10.90 234 THR C N 1
ATOM 10008 C CA . THR C 1 388 ? -19.554 17.562 -39.712 1.00 11.63 234 THR C CA 1
ATOM 10009 C C . THR C 1 388 ? -20.489 18.240 -38.719 1.00 11.28 234 THR C C 1
ATOM 10010 O O . THR C 1 388 ? -20.195 18.330 -37.531 1.00 11.90 234 THR C O 1
ATOM 10014 N N . ASN C 1 389 ? -21.627 18.698 -39.234 1.00 11.23 235 ASN C N 1
ATOM 10015 C CA . ASN C 1 389 ? -22.722 19.209 -38.420 1.00 11.15 235 ASN C CA 1
ATOM 10016 C C . ASN C 1 389 ? -22.284 20.371 -37.548 1.00 10.93 235 ASN C C 1
ATOM 10017 O O . ASN C 1 389 ? -22.190 20.265 -36.326 1.00 10.55 235 ASN C O 1
ATOM 10022 N N . ALA C 1 390 ? -22.010 21.486 -38.211 1.00 10.84 236 ALA C N 1
ATOM 10023 C CA . ALA C 1 390 ? -21.471 22.662 -37.559 1.00 11.29 236 ALA C CA 1
ATOM 10024 C C . ALA C 1 390 ? -22.208 23.903 -38.031 1.00 11.10 236 ALA C C 1
ATOM 10025 O O . ALA C 1 390 ? -22.450 24.072 -39.230 1.00 11.02 236 ALA C O 1
ATOM 10027 N N . TRP C 1 391 ? -22.567 24.756 -37.075 1.00 11.24 237 TRP C N 1
ATOM 10028 C CA . TRP C 1 391 ? -23.153 26.059 -37.362 1.00 11.03 237 TRP C CA 1
ATOM 10029 C C . TRP C 1 391 ? -22.118 27.107 -36.980 1.00 11.00 237 TRP C C 1
ATOM 10030 O O . TRP C 1 391 ? -21.824 27.310 -35.803 1.00 11.27 237 TRP C O 1
ATOM 10041 N N . LEU C 1 392 ? -21.542 27.732 -38.003 1.00 11.14 238 LEU C N 1
ATOM 10042 C CA . LEU C 1 392 ? -20.384 28.600 -37.848 1.00 11.61 238 LEU C CA 1
ATOM 10043 C C . LEU C 1 392 ? -20.787 30.013 -38.248 1.00 12.09 238 LEU C C 1
ATOM 10044 O O . LEU C 1 392 ? -20.810 30.354 -39.434 1.00 12.33 238 LEU C O 1
ATOM 10049 N N . TYR C 1 393 ? -21.118 30.823 -37.244 1.00 12.66 239 TYR C N 1
ATOM 10050 C CA . TYR C 1 393 ? -21.729 32.134 -37.459 1.00 12.93 239 TYR C CA 1
ATOM 10051 C C . TYR C 1 393 ? -20.789 33.277 -37.074 1.00 13.46 239 TYR C C 1
ATOM 10052 O O . TYR C 1 393 ? -20.106 33.222 -36.052 1.00 14.10 239 TYR C O 1
ATOM 10061 N N . TYR C 1 394 ? -20.776 34.307 -37.913 1.00 13.82 240 TYR C N 1
ATOM 10062 C CA . TYR C 1 394 ? -20.168 35.610 -37.598 1.00 14.55 240 TYR C CA 1
ATOM 10063 C C . TYR C 1 394 ? -18.641 35.626 -37.457 1.00 15.07 240 TYR C C 1
ATOM 10064 O O . TYR C 1 394 ? -18.101 36.540 -36.836 1.00 16.63 240 TYR C O 1
ATOM 10073 N N . SER C 1 395 ? -17.934 34.659 -38.040 1.00 14.88 241 SER C N 1
ATOM 10074 C CA . SER C 1 395 ? -16.466 34.709 -38.019 1.00 15.13 241 SER C CA 1
ATOM 10075 C C . SER C 1 395 ? -15.980 35.972 -38.728 1.00 16.06 241 SER C C 1
ATOM 10076 O O . SER C 1 395 ? -16.611 36.448 -39.667 1.00 16.28 241 SER C O 1
ATOM 10079 N N . GLN C 1 396 ? -14.862 36.517 -38.266 1.00 16.12 242 GLN C N 1
ATOM 10080 C CA . GLN C 1 396 ? -14.341 37.765 -38.821 1.00 16.89 242 GLN C CA 1
ATOM 10081 C C . GLN C 1 396 ? -13.376 37.523 -39.978 1.00 17.85 242 GLN C C 1
ATOM 10082 O O . GLN C 1 396 ? -13.227 38.379 -40.848 1.00 20.74 242 GLN C O 1
ATOM 10088 N N . ASN C 1 397 ? -12.722 36.362 -39.989 1.00 17.14 243 ASN C N 1
ATOM 10089 C CA . ASN C 1 397 ? -11.783 36.018 -41.055 1.00 16.83 243 ASN C CA 1
ATOM 10090 C C . ASN C 1 397 ? -12.130 34.710 -41.758 1.00 16.54 243 ASN C C 1
ATOM 10091 O O . ASN C 1 397 ? -12.198 34.660 -42.986 1.00 17.00 243 ASN C O 1
ATOM 10096 N N . ALA C 1 398 ? -12.329 33.650 -40.980 1.00 14.93 244 ALA C N 1
ATOM 10097 C CA . ALA C 1 398 ? -12.642 32.341 -41.549 1.00 14.64 244 ALA C CA 1
ATOM 10098 C C . ALA C 1 398 ? -13.324 31.427 -40.540 1.00 13.92 244 ALA C C 1
ATOM 10099 O O . ALA C 1 398 ? -13.027 31.468 -39.348 1.00 14.43 244 ALA C O 1
ATOM 10101 N N . GLY C 1 399 ? -14.240 30.598 -41.029 1.00 14.41 245 GLY C N 1
ATOM 10102 C CA . GLY C 1 399 ? -14.816 29.538 -40.213 1.00 13.84 245 GLY C CA 1
ATOM 10103 C C . GLY C 1 399 ? -13.768 28.481 -39.911 1.00 13.37 245 GLY C C 1
ATOM 10104 O O . GLY C 1 399 ? -13.623 28.043 -38.770 1.00 13.51 245 GLY C O 1
ATOM 10105 N N . ILE C 1 400 ? -13.035 28.081 -40.948 1.00 13.25 246 ILE C N 1
ATOM 10106 C CA . ILE C 1 400 ? -11.978 27.080 -40.837 1.00 13.03 246 ILE C CA 1
ATOM 10107 C C . ILE C 1 400 ? -10.742 27.594 -41.573 1.00 13.73 246 ILE C C 1
ATOM 10108 O O . ILE C 1 400 ? -10.823 27.969 -42.745 1.00 13.10 246 ILE C O 1
ATOM 10113 N N . TYR C 1 401 ? -9.604 27.605 -40.881 1.00 14.06 247 TYR C N 1
ATOM 10114 C CA . TYR C 1 401 ? -8.356 28.110 -41.443 1.00 14.30 247 TYR C CA 1
ATOM 10115 C C . TYR C 1 401 ? -7.243 27.076 -41.317 1.00 14.63 247 TYR C C 1
ATOM 10116 O O . TYR C 1 401 ? -6.987 26.565 -40.226 1.00 15.47 247 TYR C O 1
ATOM 10125 N N . CYS C 1 402 ? -6.588 26.779 -42.439 1.00 14.86 248 CYS C N 1
ATOM 10126 C CA . CYS C 1 402 ? -5.445 25.870 -42.467 1.00 15.53 248 CYS C CA 1
ATOM 10127 C C . CYS C 1 402 ? -4.277 26.521 -43.202 1.00 15.90 248 CYS C C 1
ATOM 10128 O O . CYS C 1 402 ? -4.289 26.643 -44.428 1.00 15.40 248 CYS C O 1
ATOM 10131 N N . GLU C 1 403 ? -3.271 26.935 -42.438 1.00 15.97 249 GLU C N 1
ATOM 10132 C CA . GLU C 1 403 ? -2.082 27.583 -42.983 1.00 16.23 249 GLU C CA 1
ATOM 10133 C C . GLU C 1 403 ? -1.170 26.589 -43.703 1.00 15.84 249 GLU C C 1
ATOM 10134 O O . GLU C 1 403 ? -0.659 26.887 -44.787 1.00 16.29 249 GLU C O 1
ATOM 10140 N N . ASP C 1 404 ? -0.970 25.421 -43.090 1.00 15.59 250 ASP C N 1
ATOM 10141 C CA . ASP C 1 404 ? -0.030 24.405 -43.576 1.00 16.74 250 ASP C CA 1
ATOM 10142 C C . ASP C 1 404 ? 1.347 25.031 -43.838 1.00 17.79 250 ASP C C 1
ATOM 10143 O O . ASP C 1 404 ? 1.858 24.964 -44.953 1.00 17.38 250 ASP C O 1
ATOM 10148 N N . PRO C 1 405 ? 1.956 25.636 -42.799 1.00 18.54 251 PRO C N 1
ATOM 10149 C CA . PRO C 1 405 ? 3.192 26.407 -42.984 1.00 18.76 251 PRO C CA 1
ATOM 10150 C C . PRO C 1 405 ? 4.357 25.628 -43.603 1.00 19.08 251 PRO C C 1
ATOM 10151 O O . PRO C 1 405 ? 5.194 26.228 -44.280 1.00 21.68 251 PRO C O 1
ATOM 10155 N N . LEU C 1 406 ? 4.410 24.317 -43.374 1.00 19.42 252 LEU C N 1
ATOM 10156 C CA . LEU C 1 406 ? 5.482 23.471 -43.912 1.00 21.49 252 LEU C CA 1
ATOM 10157 C C . LEU C 1 406 ? 5.134 22.825 -45.262 1.00 19.98 252 LEU C C 1
ATOM 10158 O O . LEU C 1 406 ? 5.898 22.001 -45.771 1.00 20.12 252 LEU C O 1
ATOM 10163 N N . ASN C 1 407 ? 3.989 23.195 -45.833 1.00 19.55 253 ASN C N 1
ATOM 10164 C CA . ASN C 1 407 ? 3.562 22.685 -47.138 1.00 19.23 253 ASN C CA 1
ATOM 10165 C C . ASN C 1 407 ? 3.557 21.154 -47.187 1.00 18.62 253 ASN C C 1
ATOM 10166 O O . ASN C 1 407 ? 4.100 20.544 -48.110 1.00 19.12 253 ASN C O 1
ATOM 10171 N N . ARG C 1 408 ? 2.942 20.539 -46.179 1.00 18.24 254 ARG C N 1
ATOM 10172 C CA . ARG C 1 408 ? 2.823 19.082 -46.119 1.00 19.45 254 ARG C CA 1
ATOM 10173 C C . ARG C 1 408 ? 1.817 18.559 -47.146 1.00 17.99 254 ARG C C 1
ATOM 10174 O O . ARG C 1 408 ? 1.923 17.417 -47.587 1.00 18.69 254 ARG C O 1
ATOM 10182 N N . VAL C 1 409 ? 0.859 19.418 -47.509 1.00 16.78 255 VAL C N 1
ATOM 10183 C CA . VAL C 1 409 ? -0.267 19.107 -48.401 1.00 16.08 255 VAL C CA 1
ATOM 10184 C C . VAL C 1 409 ? -1.365 18.392 -47.617 1.00 14.81 255 VAL C C 1
ATOM 10185 O O . VAL C 1 409 ? -1.162 17.296 -47.097 1.00 15.77 255 VAL C O 1
ATOM 10189 N N . SER C 1 410 ? -2.522 19.043 -47.530 1.00 13.83 256 SER C N 1
ATOM 10190 C CA . SER C 1 410 ? -3.694 18.482 -46.867 1.00 13.31 256 SER C CA 1
ATOM 10191 C C . SER C 1 410 ? -4.345 17.406 -47.731 1.00 13.35 256 SER C C 1
ATOM 10192 O O . SER C 1 410 ? -4.468 17.569 -48.946 1.00 13.37 256 SER C O 1
ATOM 10195 N N . THR C 1 411 ? -4.751 16.310 -47.095 1.00 13.64 257 THR C N 1
ATOM 10196 C CA . THR C 1 411 ? -5.471 15.238 -47.776 1.00 13.10 257 THR C CA 1
ATOM 10197 C C . THR C 1 411 ? -6.624 14.733 -46.927 1.00 13.08 257 THR C C 1
ATOM 10198 O O . THR C 1 411 ? -6.712 15.028 -45.735 1.00 12.18 257 THR C O 1
ATOM 10202 N N . THR C 1 412 ? -7.495 13.962 -47.569 1.00 12.86 258 THR C N 1
ATOM 10203 C CA . THR C 1 412 ? -8.459 13.095 -46.891 1.00 12.86 258 THR C CA 1
ATOM 10204 C C . THR C 1 412 ? -9.165 13.755 -45.702 1.00 12.64 258 THR C C 1
ATOM 10205 O O . THR C 1 412 ? -9.257 13.187 -44.610 1.00 13.23 258 THR C O 1
ATOM 10209 N N . GLY C 1 413 ? -9.655 14.968 -45.943 1.00 12.47 259 GLY C N 1
ATOM 10210 C CA . GLY C 1 413 ? -10.485 15.687 -44.988 1.00 11.84 259 GLY C CA 1
ATOM 10211 C C . GLY C 1 413 ? -11.914 15.709 -45.490 1.00 11.82 259 GLY C C 1
ATOM 10212 O O . GLY C 1 413 ? -12.142 15.860 -46.688 1.00 12.70 259 GLY C O 1
ATOM 10213 N N . THR C 1 414 ? -12.874 15.540 -44.586 1.00 11.38 260 THR C N 1
ATOM 10214 C CA . THR C 1 414 ? -14.288 15.585 -44.955 1.00 10.87 260 THR C CA 1
ATOM 10215 C C . THR C 1 414 ? -14.973 16.738 -44.230 1.00 10.80 260 THR C C 1
ATOM 10216 O O . THR C 1 414 ? -14.733 16.972 -43.041 1.00 10.47 260 THR C O 1
ATOM 10220 N N . PHE C 1 415 ? -15.816 17.455 -44.969 1.00 10.45 261 PHE C N 1
ATOM 10221 C CA . PHE C 1 415 ? -16.485 18.647 -44.477 1.00 10.16 261 PHE C CA 1
ATOM 10222 C C . PHE C 1 415 ? -17.937 18.582 -44.907 1.00 10.34 261 PHE C C 1
ATOM 10223 O O . PHE C 1 415 ? -18.250 18.868 -46.058 1.00 10.92 261 PHE C O 1
ATOM 10231 N N . HIS C 1 416 ? -18.805 18.174 -43.981 1.00 10.23 262 HIS C N 1
ATOM 10232 C CA . HIS C 1 416 ? -20.213 17.917 -44.283 1.00 10.87 262 HIS C CA 1
ATOM 10233 C C . HIS C 1 416 ? -21.151 18.680 -43.359 1.00 10.68 262 HIS C C 1
ATOM 10234 O O . HIS C 1 416 ? -20.854 18.873 -42.183 1.00 10.94 262 HIS C O 1
ATOM 10241 N N . ASN C 1 417 ? -22.310 19.064 -43.887 1.00 11.07 263 ASN C N 1
ATOM 10242 C CA . ASN C 1 417 ? -23.383 19.633 -43.074 1.00 10.82 263 ASN C CA 1
ATOM 10243 C C . ASN C 1 417 ? -22.907 20.846 -42.275 1.00 10.33 263 ASN C C 1
ATOM 10244 O O . ASN C 1 417 ? -23.056 20.898 -41.055 1.00 10.36 263 ASN C O 1
ATOM 10249 N N . ILE C 1 418 ? -22.311 21.809 -42.972 1.00 10.85 264 ILE C N 1
ATOM 10250 C CA . ILE C 1 418 ? -21.808 23.021 -42.331 1.00 10.77 264 ILE C CA 1
ATOM 10251 C C . ILE C 1 418 ? -22.577 24.234 -42.828 1.00 11.14 264 ILE C C 1
ATOM 10252 O O . ILE C 1 418 ? -22.709 24.449 -44.036 1.00 11.79 264 ILE C O 1
ATOM 10257 N N . TYR C 1 419 ? -23.075 25.015 -41.874 1.00 11.50 265 TYR C N 1
ATOM 10258 C CA . TYR C 1 419 ? -23.801 26.249 -42.135 1.00 11.76 265 TYR C CA 1
ATOM 10259 C C . TYR C 1 419 ? -22.885 27.411 -41.759 1.00 11.60 265 TYR C C 1
ATOM 10260 O O . TYR C 1 419 ? -22.653 27.658 -40.577 1.00 11.94 265 TYR C O 1
ATOM 10269 N N . PHE C 1 420 ? -22.346 28.092 -42.769 1.00 11.82 266 PHE C N 1
ATOM 10270 C CA . PHE C 1 420 ? -21.558 29.305 -42.574 1.00 12.02 266 PHE C CA 1
ATOM 10271 C C . PHE C 1 420 ? -22.488 30.501 -42.772 1.00 12.91 266 PHE C C 1
ATOM 10272 O O . PHE C 1 420 ? -23.043 30.671 -43.860 1.00 13.53 266 PHE C O 1
ATOM 10280 N N . GLN C 1 421 ? -22.660 31.332 -41.743 1.00 13.51 267 GLN C N 1
ATOM 10281 C CA . GLN C 1 421 ? -23.558 32.487 -41.854 1.00 14.31 267 GLN C CA 1
ATOM 10282 C C . GLN C 1 421 ? -22.948 33.782 -41.336 1.00 15.12 267 GLN C C 1
ATOM 10283 O O . GLN C 1 421 ? -22.383 33.821 -40.245 1.00 15.21 267 GLN C O 1
ATOM 10289 N N . LEU C 1 422 ? -23.093 34.838 -42.136 1.00 16.04 268 LEU C N 1
ATOM 10290 C CA . LEU C 1 422 ? -22.781 36.216 -41.730 1.00 16.54 268 LEU C CA 1
ATOM 10291 C C . LEU C 1 422 ? -21.337 36.431 -41.257 1.00 16.09 268 LEU C C 1
ATOM 10292 O O . LEU C 1 422 ? -21.074 37.233 -40.356 1.00 17.26 268 LEU C O 1
ATOM 10297 N N . GLY C 1 423 ? -20.406 35.723 -41.889 1.00 16.42 269 GLY C N 1
ATOM 10298 C CA . GLY C 1 423 ? -18.983 35.934 -41.657 1.00 15.70 269 GLY C CA 1
ATOM 10299 C C . GLY C 1 423 ? -18.467 37.107 -42.470 1.00 16.33 269 GLY C C 1
ATOM 10300 O O . GLY C 1 423 ? -18.888 37.309 -43.608 1.00 16.71 269 GLY C O 1
ATOM 10301 N N . ASP C 1 424 ? -17.546 37.874 -41.890 1.00 16.97 270 ASP C N 1
ATOM 10302 C CA . ASP C 1 424 ? -16.938 39.015 -42.582 1.00 17.18 270 ASP C CA 1
ATOM 10303 C C . ASP C 1 424 ? -15.918 38.582 -43.632 1.00 16.97 270 ASP C C 1
ATOM 10304 O O . ASP C 1 424 ? -15.548 39.376 -44.494 1.00 17.89 270 ASP C O 1
ATOM 10309 N N . GLY C 1 425 ? -15.443 37.342 -43.540 1.00 16.21 271 GLY C N 1
ATOM 10310 C CA . GLY C 1 425 ? -14.440 36.825 -44.460 1.00 15.59 271 GLY C CA 1
ATOM 10311 C C . GLY C 1 425 ? -14.939 35.609 -45.215 1.00 15.30 271 GLY C C 1
ATOM 10312 O O . GLY C 1 425 ? -16.050 35.615 -45.750 1.00 15.60 271 GLY C O 1
ATOM 10313 N N . HIS C 1 426 ? -14.110 34.567 -45.249 1.00 14.77 272 HIS C N 1
ATOM 10314 C CA . HIS C 1 426 ? -14.415 33.336 -45.977 1.00 14.54 272 HIS C CA 1
ATOM 10315 C C . HIS C 1 426 ? -15.021 32.265 -45.077 1.00 13.91 272 HIS C C 1
ATOM 10316 O O . HIS C 1 426 ? -14.949 32.345 -43.851 1.00 14.39 272 HIS C O 1
ATOM 10323 N N . ALA C 1 427 ? -15.618 31.257 -45.702 1.00 13.41 273 ALA C N 1
ATOM 10324 C CA . ALA C 1 427 ? -16.022 30.051 -44.989 1.00 12.97 273 ALA C CA 1
ATOM 10325 C C . ALA C 1 427 ? -14.779 29.260 -44.589 1.00 12.81 273 ALA C C 1
ATOM 10326 O O . ALA C 1 427 ? -14.574 28.956 -43.412 1.00 13.01 273 ALA C O 1
ATOM 10328 N N . MET C 1 428 ? -13.961 28.929 -45.586 1.00 12.90 274 MET C N 1
ATOM 10329 C CA . MET C 1 428 ? -12.732 28.165 -45.377 1.00 13.04 274 MET C CA 1
ATOM 10330 C C . MET C 1 428 ? -11.573 28.770 -46.154 1.00 13.24 274 MET C C 1
ATOM 10331 O O . MET C 1 428 ? -11.725 29.127 -47.322 1.00 13.88 274 MET C O 1
ATOM 10336 N N . ILE C 1 429 ? -10.417 28.870 -45.502 1.00 13.54 275 ILE C N 1
ATOM 10337 C CA . ILE C 1 429 ? -9.195 29.329 -46.153 1.00 13.86 275 ILE C CA 1
ATOM 10338 C C . ILE C 1 429 ? -8.093 28.298 -45.958 1.00 13.29 275 ILE C C 1
ATOM 10339 O O . ILE C 1 429 ? -7.707 27.995 -44.828 1.00 14.05 275 ILE C O 1
ATOM 10344 N N . PHE C 1 430 ? -7.616 27.756 -47.073 1.00 13.03 276 PHE C N 1
ATOM 10345 C CA . PHE C 1 430 ? -6.401 26.963 -47.120 1.00 13.54 276 PHE C CA 1
ATOM 10346 C C . PHE C 1 430 ? -5.339 27.823 -47.789 1.00 14.19 276 PHE C C 1
ATOM 10347 O O . PHE C 1 430 ? -5.481 28.176 -48.954 1.00 14.20 276 PHE C O 1
ATOM 10355 N N . ASP C 1 431 ? -4.278 28.175 -47.069 1.00 14.82 277 ASP C N 1
ATOM 10356 C CA . ASP C 1 431 ? -3.201 28.967 -47.678 1.00 15.01 277 ASP C CA 1
ATOM 10357 C C . ASP C 1 431 ? -2.474 28.193 -48.778 1.00 15.44 277 ASP C C 1
ATOM 10358 O O . ASP C 1 431 ? -1.879 28.795 -49.672 1.00 15.97 277 ASP C O 1
ATOM 10363 N N . ARG C 1 432 ? -2.511 26.863 -48.711 1.00 15.17 278 ARG C N 1
ATOM 10364 C CA . ARG C 1 432 ? -1.790 26.036 -49.672 1.00 15.00 278 ARG C CA 1
ATOM 10365 C C . ARG C 1 432 ? -2.704 24.975 -50.305 1.00 14.65 278 ARG C C 1
ATOM 10366 O O . ARG C 1 432 ? -3.786 25.318 -50.786 1.00 15.19 278 ARG C O 1
ATOM 10374 N N . ASP C 1 433 ? -2.290 23.708 -50.306 1.00 14.69 279 ASP C N 1
ATOM 10375 C CA . ASP C 1 433 ? -2.856 22.708 -51.219 1.00 14.62 279 ASP C CA 1
ATOM 10376 C C . ASP C 1 433 ? -3.743 21.680 -50.529 1.00 14.26 279 ASP C C 1
ATOM 10377 O O . ASP C 1 433 ? -3.450 21.234 -49.420 1.00 13.61 279 ASP C O 1
ATOM 10382 N N . VAL C 1 434 ? -4.817 21.297 -51.218 1.00 14.58 280 VAL C N 1
ATOM 10383 C CA . VAL C 1 434 ? -5.797 20.344 -50.707 1.00 14.55 280 VAL C CA 1
ATOM 10384 C C . VAL C 1 434 ? -6.043 19.245 -51.747 1.00 13.45 280 VAL C C 1
ATOM 10385 O O . VAL C 1 434 ? -6.371 19.540 -52.898 1.00 13.65 280 VAL C O 1
ATOM 10389 N N . HIS C 1 435 ? -5.883 17.989 -51.326 1.00 12.75 281 HIS C N 1
ATOM 10390 C CA . HIS C 1 435 ? -6.042 16.818 -52.190 1.00 12.91 281 HIS C CA 1
ATOM 10391 C C . HIS C 1 435 ? -7.021 15.822 -51.573 1.00 12.39 281 HIS C C 1
ATOM 10392 O O . HIS C 1 435 ? -6.958 15.559 -50.379 1.00 12.60 281 HIS C O 1
ATOM 10399 N N . GLY C 1 436 ? -7.903 15.246 -52.381 1.00 12.09 282 GLY C N 1
ATOM 10400 C CA . GLY C 1 436 ? -8.710 14.113 -51.927 1.00 11.83 282 GLY C CA 1
ATOM 10401 C C . GLY C 1 436 ? -9.655 14.390 -50.772 1.00 12.23 282 GLY C C 1
ATOM 10402 O O . GLY C 1 436 ? -9.988 13.481 -50.013 1.00 12.32 282 GLY C O 1
ATOM 10403 N N . CYS C 1 437 ? -10.093 15.639 -50.645 1.00 12.08 283 CYS C N 1
ATOM 10404 C CA . CYS C 1 437 ? -11.016 16.038 -49.589 1.00 11.84 283 CYS C CA 1
ATOM 10405 C C . CYS C 1 437 ? -12.434 16.061 -50.141 1.00 11.45 283 CYS C C 1
ATOM 10406 O O . CYS C 1 437 ? -12.629 16.145 -51.351 1.00 11.75 283 CYS C O 1
ATOM 10409 N N . ASP C 1 438 ? -13.409 15.983 -49.243 1.00 11.47 284 ASP C N 1
ATOM 10410 C CA . ASP C 1 438 ? -14.817 15.903 -49.608 1.00 11.41 284 ASP C CA 1
ATOM 10411 C C . ASP C 1 438 ? -15.600 17.005 -48.908 1.00 11.47 284 ASP C C 1
ATOM 10412 O O . ASP C 1 438 ? -15.444 17.210 -47.706 1.00 12.31 284 ASP C O 1
ATOM 10417 N N . PHE C 1 439 ? -16.437 17.699 -49.676 1.00 11.60 285 PHE C N 1
ATOM 10418 C CA . PHE C 1 439 ? -17.255 18.804 -49.185 1.00 11.86 285 PHE C CA 1
ATOM 10419 C C . PHE C 1 439 ? -18.688 18.555 -49.641 1.00 12.47 285 PHE C C 1
ATOM 10420 O O . PHE C 1 439 ? -18.922 18.362 -50.828 1.00 14.86 285 PHE C O 1
ATOM 10428 N N . ASP C 1 440 ? -19.646 18.557 -48.717 1.00 11.88 286 ASP C N 1
ATOM 10429 C CA . ASP C 1 440 ? -21.029 18.213 -49.072 1.00 12.10 286 ASP C CA 1
ATOM 10430 C C . ASP C 1 440 ? -22.033 18.834 -48.106 1.00 11.38 286 ASP C C 1
ATOM 10431 O O . ASP C 1 440 ? -21.802 18.877 -46.894 1.00 11.44 286 ASP C O 1
ATOM 10436 N N . ASN C 1 441 ? -23.155 19.293 -48.657 1.00 11.06 287 ASN C N 1
ATOM 10437 C CA . ASN C 1 441 ? -24.246 19.874 -47.875 1.00 11.22 287 ASN C CA 1
ATOM 10438 C C . ASN C 1 441 ? -23.761 21.043 -47.029 1.00 10.71 287 ASN C C 1
ATOM 10439 O O . ASN C 1 441 ? -23.906 21.076 -45.804 1.00 11.23 287 ASN C O 1
ATOM 10444 N N . ILE C 1 442 ? -23.174 22.005 -47.732 1.00 10.88 288 ILE C N 1
ATOM 10445 C CA . ILE C 1 442 ? -22.617 23.195 -47.131 1.00 11.87 288 ILE C CA 1
ATOM 10446 C C . ILE C 1 442 ? -23.470 24.396 -47.534 1.00 11.42 288 ILE C C 1
ATOM 10447 O O . ILE C 1 442 ? -23.986 24.464 -48.653 1.00 11.06 288 ILE C O 1
ATOM 10452 N N . ILE C 1 443 ? -23.631 25.323 -46.595 1.00 11.53 289 ILE C N 1
ATOM 10453 C CA . ILE C 1 443 ? -24.404 26.535 -46.810 1.00 11.75 289 ILE C CA 1
ATOM 10454 C C . ILE C 1 443 ? -23.494 27.736 -46.591 1.00 11.90 289 ILE C C 1
ATOM 10455 O O . ILE C 1 443 ? -22.810 27.817 -45.564 1.00 11.95 289 ILE C O 1
ATOM 10460 N N . PHE C 1 444 ? -23.472 28.645 -47.566 1.00 12.15 290 PHE C N 1
ATOM 10461 C CA . PHE C 1 444 ? -22.869 29.968 -47.400 1.00 12.68 290 PHE C CA 1
ATOM 10462 C C . PHE C 1 444 ? -24.000 30.984 -47.405 1.00 13.31 290 PHE C C 1
ATOM 10463 O O . PHE C 1 444 ? -24.623 31.206 -48.443 1.00 14.53 290 PHE C O 1
ATOM 10471 N N . GLU C 1 445 ? -24.272 31.597 -46.260 1.00 14.11 291 GLU C N 1
ATOM 10472 C CA . GLU C 1 445 ? -25.304 32.627 -46.184 1.00 14.80 291 GLU C CA 1
ATOM 10473 C C . GLU C 1 445 ? -24.696 33.942 -45.722 1.00 15.26 291 GLU C C 1
ATOM 10474 O O . GLU C 1 445 ? -24.204 34.041 -44.602 1.00 15.18 291 GLU C O 1
ATOM 10480 N N . SER C 1 446 ? -24.728 34.943 -46.598 1.00 15.75 292 SER C N 1
ATOM 10481 C CA . SER C 1 446 ? -24.185 36.269 -46.298 1.00 16.43 292 SER C CA 1
ATOM 10482 C C . SER C 1 446 ? -22.747 36.196 -45.776 1.00 15.56 292 SER C C 1
ATOM 10483 O O . SER C 1 446 ? -22.418 36.771 -44.741 1.00 16.30 292 SER C O 1
ATOM 10486 N N . MET C 1 447 ? -21.903 35.461 -46.496 1.00 15.47 293 MET C N 1
ATOM 10487 C CA . MET C 1 447 ? -20.464 35.438 -46.242 1.00 15.36 293 MET C CA 1
ATOM 10488 C C . MET C 1 447 ? -19.804 36.430 -47.195 1.00 15.75 293 MET C C 1
ATOM 10489 O O . MET C 1 447 ? -20.471 36.991 -48.061 1.00 17.58 293 MET C O 1
ATOM 10494 N N . ASN C 1 448 ? -18.502 36.647 -47.042 1.00 15.56 294 ASN C N 1
ATOM 10495 C CA . ASN C 1 448 ? -17.739 37.459 -47.999 1.00 16.23 294 ASN C CA 1
ATOM 10496 C C . ASN C 1 448 ? -16.749 36.617 -48.797 1.00 16.43 294 ASN C C 1
ATOM 10497 O O . ASN C 1 448 ? -15.848 37.142 -49.449 1.00 19.74 294 ASN C O 1
ATOM 10502 N N . GLY C 1 449 ? -16.940 35.304 -48.760 1.00 15.90 295 GLY C N 1
ATOM 10503 C CA . GLY C 1 449 ? -16.087 34.381 -49.488 1.00 15.04 295 GLY C CA 1
ATOM 10504 C C . GLY C 1 449 ? -16.496 32.960 -49.169 1.00 14.22 295 GLY C C 1
ATOM 10505 O O . GLY C 1 449 ? -17.058 32.699 -48.106 1.00 13.49 295 GLY C O 1
ATOM 10506 N N . GLY C 1 450 ? -16.228 32.048 -50.097 1.00 13.83 296 GLY C N 1
ATOM 10507 C CA . GLY C 1 450 ? -16.570 30.643 -49.913 1.00 13.26 296 GLY C CA 1
ATOM 10508 C C . GLY C 1 450 ? -15.368 29.857 -49.431 1.00 12.76 296 GLY C C 1
ATOM 10509 O O . GLY C 1 450 ? -14.800 30.160 -48.377 1.00 12.53 296 GLY C O 1
ATOM 10510 N N . ILE C 1 451 ? -14.995 28.839 -50.201 1.00 13.04 297 ILE C N 1
ATOM 10511 C CA . ILE C 1 451 ? -13.784 28.067 -49.948 1.00 13.22 297 ILE C CA 1
ATOM 10512 C C . ILE C 1 451 ? -12.672 28.616 -50.830 1.00 14.43 297 ILE C C 1
ATOM 10513 O O . ILE C 1 451 ? -12.829 28.707 -52.048 1.00 15.20 297 ILE C O 1
ATOM 10518 N N . LYS C 1 452 ? -11.555 28.976 -50.203 1.00 14.95 298 LYS C N 1
ATOM 10519 C CA . LYS C 1 452 ? -10.385 29.482 -50.906 1.00 15.16 298 LYS C CA 1
ATOM 10520 C C . LYS C 1 452 ? -9.196 28.567 -50.633 1.00 14.28 298 LYS C C 1
ATOM 10521 O O . LYS C 1 452 ? -8.983 28.135 -49.500 1.00 14.40 298 LYS C O 1
ATOM 10527 N N . ALA C 1 453 ? -8.436 28.270 -51.683 1.00 13.39 299 ALA C N 1
ATOM 10528 C CA . ALA C 1 453 ? -7.250 27.426 -51.582 1.00 13.89 299 ALA C CA 1
ATOM 10529 C C . ALA C 1 453 ? -6.280 27.763 -52.707 1.00 14.52 299 ALA C C 1
ATOM 10530 O O . ALA C 1 453 ? -6.674 28.344 -53.717 1.00 14.69 299 ALA C O 1
ATOM 10532 N N . ARG C 1 454 ? -5.012 27.404 -52.530 1.00 14.21 300 ARG C N 1
ATOM 10533 C CA . ARG C 1 454 ? -4.021 27.560 -53.595 1.00 14.94 300 ARG C CA 1
ATOM 10534 C C . ARG C 1 454 ? -4.193 26.483 -54.663 1.00 14.74 300 ARG C C 1
ATOM 10535 O O . ARG C 1 454 ? -4.148 26.773 -55.862 1.00 15.34 300 ARG C O 1
ATOM 10543 N N . THR C 1 455 ? -4.380 25.245 -54.208 1.00 13.97 301 THR C N 1
ATOM 10544 C CA . THR C 1 455 ? -4.554 24.087 -55.076 1.00 14.22 301 THR C CA 1
ATOM 10545 C C . THR C 1 455 ? -5.692 23.240 -54.544 1.00 13.54 301 THR C C 1
ATOM 10546 O O . THR C 1 455 ? -5.779 22.999 -53.340 1.00 13.88 301 THR C O 1
ATOM 10550 N N . VAL C 1 456 ? -6.563 22.806 -55.451 1.00 13.38 302 VAL C N 1
ATOM 10551 C CA . VAL C 1 456 ? -7.640 21.878 -55.135 1.00 12.45 302 VAL C CA 1
ATOM 10552 C C . VAL C 1 456 ? -7.558 20.747 -56.152 1.00 12.06 302 VAL C C 1
ATOM 10553 O O . VAL C 1 456 ? -7.879 20.934 -57.329 1.00 12.68 302 VAL C O 1
ATOM 10557 N N . ALA C 1 457 ? -7.097 19.588 -55.687 1.00 12.18 303 ALA C N 1
ATOM 10558 C CA . ALA C 1 457 ? -6.810 18.446 -56.544 1.00 12.13 303 ALA C CA 1
ATOM 10559 C C . ALA C 1 457 ? -7.591 17.221 -56.091 1.00 12.03 303 ALA C C 1
ATOM 10560 O O . ALA C 1 457 ? -7.562 16.860 -54.918 1.00 12.45 303 ALA C O 1
ATOM 10562 N N . HIS C 1 458 ? -8.299 16.594 -57.022 1.00 11.56 304 HIS C N 1
ATOM 10563 C CA . HIS C 1 458 ? -8.991 15.333 -56.748 1.00 11.88 304 HIS C CA 1
ATOM 10564 C C . HIS C 1 458 ? -9.905 15.397 -55.526 1.00 11.79 304 HIS C C 1
ATOM 10565 O O . HIS C 1 458 ? -9.963 14.461 -54.728 1.00 12.13 304 HIS C O 1
ATOM 10572 N N . CYS C 1 459 ? -10.624 16.509 -55.397 1.00 11.22 305 CYS C N 1
ATOM 10573 C CA . CYS C 1 459 ? -11.581 16.693 -54.313 1.00 11.40 305 CYS C CA 1
ATOM 10574 C C . CYS C 1 459 ? -12.999 16.446 -54.809 1.00 11.31 305 CYS C C 1
ATOM 10575 O O . CYS C 1 459 ? -13.282 16.560 -56.002 1.00 11.65 305 CYS C O 1
ATOM 10578 N N . GLY C 1 460 ? -13.874 16.095 -53.876 1.00 11.12 306 GLY C N 1
ATOM 10579 C CA . GLY C 1 460 ? -15.291 15.932 -54.154 1.00 11.28 306 GLY C CA 1
ATOM 10580 C C . GLY C 1 460 ? -16.071 17.102 -53.592 1.00 11.43 306 GLY C C 1
ATOM 10581 O O . GLY C 1 460 ? -15.846 17.523 -52.452 1.00 12.07 306 GLY C O 1
ATOM 10582 N N . PHE C 1 461 ? -16.986 17.624 -54.402 1.00 11.58 307 PHE C N 1
ATOM 10583 C CA . PHE C 1 461 ? -17.877 18.695 -53.998 1.00 11.59 307 PHE C CA 1
ATOM 10584 C C . PHE C 1 461 ? -19.304 18.275 -54.294 1.00 12.01 307 PHE C C 1
ATOM 10585 O O . PHE C 1 461 ? -19.644 17.979 -55.438 1.00 14.03 307 PHE C O 1
ATOM 10593 N N . GLY C 1 462 ? -20.122 18.240 -53.250 1.00 11.96 308 GLY C N 1
ATOM 10594 C CA . GLY C 1 462 ? -21.523 17.884 -53.369 1.00 11.54 308 GLY C CA 1
ATOM 10595 C C . GLY C 1 462 ? -22.398 19.119 -53.406 1.00 11.56 308 GLY C C 1
ATOM 10596 O O . GLY C 1 462 ? -22.121 20.070 -54.144 1.00 12.13 308 GLY C O 1
ATOM 10597 N N . LYS C 1 463 ? -23.462 19.106 -52.613 1.00 11.50 309 LYS C N 1
ATOM 10598 C CA . LYS C 1 463 ? -24.437 20.188 -52.633 1.00 11.42 309 LYS C CA 1
ATOM 10599 C C . LYS C 1 463 ? -23.957 21.401 -51.854 1.00 11.54 309 LYS C C 1
ATOM 10600 O O . LYS C 1 463 ? -23.494 21.279 -50.718 1.00 11.09 309 LYS C O 1
ATOM 10606 N N . PHE C 1 464 ? -24.069 22.565 -52.488 1.00 12.06 310 PHE C N 1
ATOM 10607 C CA . PHE C 1 464 ? -23.794 23.848 -51.858 1.00 12.23 310 PHE C CA 1
ATOM 10608 C C . PHE C 1 464 ? -25.002 24.755 -52.052 1.00 11.90 310 PHE C C 1
ATOM 10609 O O . PHE C 1 464 ? -25.599 24.787 -53.134 1.00 12.45 310 PHE C O 1
ATOM 10617 N N . TRP C 1 465 ? -25.354 25.485 -51.001 1.00 11.85 311 TRP C N 1
ATOM 10618 C CA . TRP C 1 465 ? -26.392 26.503 -51.070 1.00 12.11 311 TRP C CA 1
ATOM 10619 C C . TRP C 1 465 ? -25.738 27.832 -50.730 1.00 12.15 311 TRP C C 1
ATOM 10620 O O . TRP C 1 465 ? -25.387 28.080 -49.577 1.00 12.75 311 TRP C O 1
ATOM 10631 N N . CYS C 1 466 ? -25.566 28.673 -51.744 1.00 12.76 312 CYS C N 1
ATOM 10632 C CA . CYS C 1 466 ? -24.847 29.931 -51.594 1.00 12.75 312 CYS C CA 1
ATOM 10633 C C . CYS C 1 466 ? -25.824 31.080 -51.788 1.00 13.33 312 CYS C C 1
ATOM 10634 O O . CYS C 1 466 ? -26.279 31.328 -52.905 1.00 14.64 312 CYS C O 1
ATOM 10637 N N . GLU C 1 467 ? -26.150 31.770 -50.697 1.00 14.14 313 GLU C N 1
ATOM 10638 C CA . GLU C 1 467 ? -27.181 32.806 -50.719 1.00 15.54 313 GLU C CA 1
ATOM 10639 C C . GLU C 1 467 ? -26.716 34.094 -50.046 1.00 15.78 313 GLU C C 1
ATOM 10640 O O . GLU C 1 467 ? -26.580 34.157 -48.823 1.00 15.44 313 GLU C O 1
ATOM 10646 N N . ASN C 1 468 ? -26.475 35.106 -50.879 1.00 16.48 314 ASN C N 1
ATOM 10647 C CA . ASN C 1 468 ? -26.139 36.473 -50.464 1.00 16.24 314 ASN C CA 1
ATOM 10648 C C . ASN C 1 468 ? -24.719 36.636 -49.935 1.00 13.27 314 ASN C C 1
ATOM 10649 O O . ASN C 1 468 ? -24.102 35.692 -49.445 1.00 15.59 314 ASN C O 1
ATOM 10654 N N . LEU C 1 469 ? -24.217 37.861 -50.066 1.00 16.68 315 LEU C N 1
ATOM 10655 C CA . LEU C 1 469 ? -22.894 38.229 -49.590 1.00 17.90 315 LEU C CA 1
ATOM 10656 C C . LEU C 1 469 ? -23.058 39.317 -48.536 1.00 18.65 315 LEU C C 1
ATOM 10657 O O . LEU C 1 469 ? -23.993 40.116 -48.615 1.00 19.42 315 LEU C O 1
ATOM 10662 N N . LYS C 1 470 ? -22.161 39.349 -47.552 1.00 18.19 316 LYS C N 1
ATOM 10663 C CA . LYS C 1 470 ? -22.299 40.284 -46.431 1.00 18.93 316 LYS C CA 1
ATOM 10664 C C . LYS C 1 470 ? -22.055 41.726 -46.877 1.00 19.96 316 LYS C C 1
ATOM 10665 O O . LYS C 1 470 ? -22.925 42.584 -46.709 1.00 21.23 316 LYS C O 1
ATOM 10671 N N . THR C 1 471 ? -20.872 41.979 -47.435 1.00 19.81 317 THR C N 1
ATOM 10672 C CA . THR C 1 471 ? -20.534 43.287 -48.016 1.00 21.29 317 THR C CA 1
ATOM 10673 C C . THR C 1 471 ? -19.981 43.202 -49.443 1.00 21.59 317 THR C C 1
ATOM 10674 O O . THR C 1 471 ? -20.052 44.180 -50.188 1.00 22.86 317 THR C O 1
ATOM 10678 N N . ALA C 1 472 ? -19.424 42.052 -49.821 1.00 21.30 318 ALA C N 1
ATOM 10679 C CA . ALA C 1 472 ? -18.910 41.853 -51.178 1.00 21.86 318 ALA C CA 1
ATOM 10680 C C . ALA C 1 472 ? -20.034 41.916 -52.211 1.00 21.18 318 ALA C C 1
ATOM 10681 O O . ALA C 1 472 ? -21.202 41.718 -51.884 1.00 22.73 318 ALA C O 1
ATOM 10683 N N . THR C 1 473 ? -19.669 42.211 -53.455 1.00 22.17 319 THR C N 1
ATOM 10684 C CA . THR C 1 473 ? -20.638 42.295 -54.548 1.00 23.58 319 THR C CA 1
ATOM 10685 C C . THR C 1 473 ? -20.671 41.008 -55.373 1.00 21.81 319 THR C C 1
ATOM 10686 O O . THR C 1 473 ? -21.732 40.600 -55.841 1.00 22.12 319 THR C O 1
ATOM 10690 N N . SER C 1 474 ? -19.511 40.376 -55.546 1.00 20.82 320 SER C N 1
ATOM 10691 C CA . SER C 1 474 ? -19.408 39.141 -56.326 1.00 21.14 320 SER C CA 1
ATOM 10692 C C . SER C 1 474 ? -18.285 38.250 -55.795 1.00 20.20 320 SER C C 1
ATOM 10693 O O . SER C 1 474 ? -17.169 38.713 -55.595 1.00 20.91 320 SER C O 1
ATOM 10696 N N . LYS C 1 475 ? -18.586 36.974 -55.558 1.00 18.45 321 LYS C N 1
ATOM 10697 C CA . LYS C 1 475 ? -17.578 36.010 -55.103 1.00 18.24 321 LYS C CA 1
ATOM 10698 C C . LYS C 1 475 ? -17.862 34.624 -55.673 1.00 16.24 321 LYS C C 1
ATOM 10699 O O . LYS C 1 475 ? -19.015 34.203 -55.736 1.00 15.11 321 LYS C O 1
ATOM 10705 N N . ASP C 1 476 ? -16.810 33.917 -56.081 1.00 15.35 322 ASP C N 1
ATOM 10706 C CA . ASP C 1 476 ? -16.941 32.508 -56.460 1.00 15.55 322 ASP C CA 1
ATOM 10707 C C . ASP C 1 476 ? -17.135 31.664 -55.202 1.00 14.77 322 ASP C C 1
ATOM 10708 O O . ASP C 1 476 ? -16.527 31.938 -54.169 1.00 14.95 322 ASP C O 1
ATOM 10713 N N . TRP C 1 477 ? -17.975 30.635 -55.289 1.00 13.34 323 TRP C N 1
ATOM 10714 C CA . TRP C 1 477 ? -18.186 29.730 -54.159 1.00 13.01 323 TRP C CA 1
ATOM 10715 C C . TRP C 1 477 ? -16.907 28.948 -53.837 1.00 12.62 323 TRP C C 1
ATOM 10716 O O . TRP C 1 477 ? -16.648 28.622 -52.676 1.00 12.81 323 TRP C O 1
ATOM 10727 N N . LEU C 1 478 ? -16.133 28.650 -54.880 1.00 12.96 324 LEU C N 1
ATOM 10728 C CA . LEU C 1 478 ? -14.834 27.993 -54.770 1.00 12.80 324 LEU C CA 1
ATOM 10729 C C . LEU C 1 478 ? -13.815 28.843 -55.513 1.00 13.38 324 LEU C C 1
ATOM 10730 O O . LEU C 1 478 ? -13.979 29.135 -56.701 1.00 12.91 324 LEU C O 1
ATOM 10735 N N . GLU C 1 479 ? -12.762 29.215 -54.796 1.00 13.84 325 GLU C N 1
ATOM 10736 C CA . GLU C 1 479 ? -11.751 30.146 -55.263 1.00 15.58 325 GLU C CA 1
ATOM 10737 C C . GLU C 1 479 ? -10.400 29.444 -55.164 1.00 15.48 325 GLU C C 1
ATOM 10738 O O . GLU C 1 479 ? -9.897 29.217 -54.068 1.00 18.18 325 GLU C O 1
ATOM 10744 N N . VAL C 1 480 ? -9.835 29.066 -56.308 1.00 15.23 326 VAL C N 1
ATOM 10745 C CA . VAL C 1 480 ? -8.534 28.395 -56.353 1.00 15.33 326 VAL C CA 1
ATOM 10746 C C . VAL C 1 480 ? -7.545 29.333 -57.038 1.00 16.14 326 VAL C C 1
ATOM 10747 O O . VAL C 1 480 ? -7.731 29.697 -58.198 1.00 18.43 326 VAL C O 1
ATOM 10751 N N . THR C 1 481 ? -6.496 29.723 -56.318 1.00 16.04 327 THR C N 1
ATOM 10752 C CA . THR C 1 481 ? -5.637 30.827 -56.758 1.00 16.93 327 THR C CA 1
ATOM 10753 C C . THR C 1 481 ? -4.485 30.415 -57.683 1.00 16.93 327 THR C C 1
ATOM 10754 O O . THR C 1 481 ? -4.010 31.229 -58.477 1.00 19.96 327 THR C O 1
ATOM 10758 N N . GLY C 1 482 ? -4.029 29.171 -57.574 1.00 13.54 328 GLY C N 1
ATOM 10759 C CA . GLY C 1 482 ? -2.896 28.694 -58.367 1.00 17.16 328 GLY C CA 1
ATOM 10760 C C . GLY C 1 482 ? -3.238 28.449 -59.828 1.00 17.69 328 GLY C C 1
ATOM 10761 O O . GLY C 1 482 ? -4.327 27.964 -60.149 1.00 18.98 328 GLY C O 1
ATOM 10762 N N . ALA C 1 483 ? -2.302 28.780 -60.716 1.00 19.08 329 ALA C N 1
ATOM 10763 C CA . ALA C 1 483 ? -2.485 28.561 -62.150 1.00 18.77 329 ALA C CA 1
ATOM 10764 C C . ALA C 1 483 ? -2.562 27.063 -62.440 1.00 17.31 329 ALA C C 1
ATOM 10765 O O . ALA C 1 483 ? -1.688 26.305 -62.018 1.00 17.86 329 ALA C O 1
ATOM 10767 N N . ASN C 1 484 ? -3.616 26.644 -63.144 1.00 16.55 330 ASN C N 1
ATOM 10768 C CA . ASN C 1 484 ? -3.877 25.223 -63.418 1.00 16.79 330 ASN C CA 1
ATOM 10769 C C . ASN C 1 484 ? -3.812 24.343 -62.164 1.00 15.78 330 ASN C C 1
ATOM 10770 O O . ASN C 1 484 ? -3.446 23.170 -62.235 1.00 16.54 330 ASN C O 1
ATOM 10775 N N . SER C 1 485 ? -4.187 24.913 -61.023 1.00 14.81 331 SER C N 1
ATOM 10776 C CA . SER C 1 485 ? -4.075 24.221 -59.741 1.00 14.16 331 SER C CA 1
ATOM 10777 C C . SER C 1 485 ? -5.422 23.725 -59.228 1.00 13.93 331 SER C C 1
ATOM 10778 O O . SER C 1 485 ? -5.517 23.252 -58.099 1.00 13.78 331 SER C O 1
ATOM 10781 N N . CYS C 1 486 ? -6.461 23.848 -60.050 1.00 13.41 332 CYS C N 1
ATOM 10782 C CA . CYS C 1 486 ? -7.741 23.212 -59.770 1.00 12.74 332 CYS C CA 1
ATOM 10783 C C . CYS C 1 486 ? -7.954 22.128 -60.815 1.00 12.34 332 CYS C C 1
ATOM 10784 O O . CYS C 1 486 ? -8.222 22.425 -61.981 1.00 12.69 332 CYS C O 1
ATOM 10787 N N . TYR C 1 487 ? -7.813 20.873 -60.401 1.00 12.34 333 TYR C N 1
ATOM 10788 C CA . TYR C 1 487 ? -7.856 19.757 -61.340 1.00 12.44 333 TYR C CA 1
ATOM 10789 C C . TYR C 1 487 ? -8.250 18.451 -60.661 1.00 11.73 333 TYR C C 1
ATOM 10790 O O . TYR C 1 487 ? -8.087 18.291 -59.451 1.00 11.21 333 TYR C O 1
ATOM 10799 N N . GLY C 1 488 ? -8.775 17.525 -61.456 1.00 11.74 334 GLY C N 1
ATOM 10800 C CA . GLY C 1 488 ? -9.083 16.183 -60.985 1.00 11.33 334 GLY C CA 1
ATOM 10801 C C . GLY C 1 488 ? -10.319 16.081 -60.112 1.00 11.36 334 GLY C C 1
ATOM 10802 O O . GLY C 1 488 ? -10.553 15.050 -59.496 1.00 11.70 334 GLY C O 1
ATOM 10803 N N . ASN C 1 489 ? -11.135 17.131 -60.088 1.00 11.61 335 ASN C N 1
ATOM 10804 C CA . ASN C 1 489 ? -12.216 17.232 -59.117 1.00 11.03 335 ASN C CA 1
ATOM 10805 C C . ASN C 1 489 ? -13.540 16.651 -59.588 1.00 11.08 335 ASN C C 1
ATOM 10806 O O . ASN C 1 489 ? -13.751 16.423 -60.780 1.00 10.89 335 ASN C O 1
ATOM 10811 N N . SER C 1 490 ? -14.413 16.406 -58.618 1.00 10.91 336 SER C N 1
ATOM 10812 C CA . SER C 1 490 ? -15.780 15.972 -58.861 1.00 11.05 336 SER C CA 1
ATOM 10813 C C . SER C 1 490 ? -16.724 17.042 -58.329 1.00 11.32 336 SER C C 1
ATOM 10814 O O . SER C 1 490 ? -16.850 17.214 -57.116 1.00 12.67 336 SER C O 1
ATOM 10817 N N . PHE C 1 491 ? -17.360 17.773 -59.241 1.00 11.58 337 PHE C N 1
ATOM 10818 C CA . PHE C 1 491 ? -18.360 18.775 -58.893 1.00 11.66 337 PHE C CA 1
ATOM 10819 C C . PHE C 1 491 ? -19.725 18.151 -59.153 1.00 11.97 337 PHE C C 1
ATOM 10820 O O . PHE C 1 491 ? -20.382 18.436 -60.159 1.00 12.12 337 PHE C O 1
ATOM 10828 N N . THR C 1 492 ? -20.137 17.277 -58.243 1.00 12.82 338 THR C N 1
ATOM 10829 C CA . THR C 1 492 ? -21.237 16.358 -58.517 1.00 13.39 338 THR C CA 1
ATOM 10830 C C . THR C 1 492 ? -22.479 16.582 -57.655 1.00 13.65 338 THR C C 1
ATOM 10831 O O . THR C 1 492 ? -23.298 15.683 -57.499 1.00 15.82 338 THR C O 1
ATOM 10835 N N . GLY C 1 493 ? -22.630 17.793 -57.133 1.00 14.01 339 GLY C N 1
ATOM 10836 C CA . GLY C 1 493 ? -23.882 18.227 -56.523 1.00 13.93 339 GLY C CA 1
ATOM 10837 C C . GLY C 1 493 ? -24.298 19.551 -57.129 1.00 13.94 339 GLY C C 1
ATOM 10838 O O . GLY C 1 493 ? -23.475 20.267 -57.707 1.00 15.15 339 GLY C O 1
ATOM 10839 N N . TYR C 1 494 ? -25.581 19.877 -57.023 1.00 13.13 340 TYR C N 1
ATOM 10840 C CA . TYR C 1 494 ? -26.048 21.179 -57.474 1.00 12.86 340 TYR C CA 1
ATOM 10841 C C . TYR C 1 494 ? -25.496 22.279 -56.567 1.00 12.71 340 TYR C C 1
ATOM 10842 O O . TYR C 1 494 ? -25.496 22.147 -55.341 1.00 12.24 340 TYR C O 1
ATOM 10851 N N . VAL C 1 495 ? -25.010 23.354 -57.181 1.00 13.04 341 VAL C N 1
ATOM 10852 C CA . VAL C 1 495 ? -24.575 24.536 -56.446 1.00 13.31 341 VAL C CA 1
ATOM 10853 C C . VAL C 1 495 ? -25.588 25.655 -56.692 1.00 12.99 341 VAL C C 1
ATOM 10854 O O . VAL C 1 495 ? -25.661 26.214 -57.788 1.00 13.97 341 VAL C O 1
ATOM 10858 N N . LYS C 1 496 ? -26.380 25.957 -55.667 1.00 12.66 342 LYS C N 1
ATOM 10859 C CA . LYS C 1 496 ? -27.353 27.048 -55.721 1.00 13.18 342 LYS C CA 1
ATOM 10860 C C . LYS C 1 496 ? -26.622 28.372 -55.535 1.00 13.61 342 LYS C C 1
ATOM 10861 O O . LYS C 1 496 ? -25.881 28.539 -54.564 1.00 13.97 342 LYS C O 1
ATOM 10867 N N . LEU C 1 497 ? -26.841 29.301 -56.465 1.00 13.34 343 LEU C N 1
ATOM 10868 C CA . LEU C 1 497 ? -26.186 30.607 -56.449 1.00 14.15 343 LEU C CA 1
ATOM 10869 C C . LEU C 1 497 ? -27.234 31.716 -56.400 1.00 14.65 343 LEU C C 1
ATOM 10870 O O . LEU C 1 497 ? -28.038 31.855 -57.327 1.00 15.90 343 LEU C O 1
ATOM 10875 N N . LEU C 1 498 ? -27.217 32.493 -55.320 1.00 14.56 344 LEU C N 1
ATOM 10876 C CA . LEU C 1 498 ? -28.143 33.612 -55.131 1.00 15.54 344 LEU C CA 1
ATOM 10877 C C . LEU C 1 498 ? -27.433 34.835 -54.554 1.00 15.81 344 LEU C C 1
ATOM 10878 O O . LEU C 1 498 ? -26.559 34.712 -53.700 1.00 15.97 344 LEU C O 1
ATOM 10883 N N . GLY C 1 499 ? -27.815 36.017 -55.027 1.00 16.98 345 GLY C N 1
ATOM 10884 C CA . GLY C 1 499 ? -27.378 37.271 -54.420 1.00 17.69 345 GLY C CA 1
ATOM 10885 C C . GLY C 1 499 ? -25.923 37.664 -54.609 1.00 17.68 345 GLY C C 1
ATOM 10886 O O . GLY C 1 499 ? -25.379 38.409 -53.795 1.00 20.71 345 GLY C O 1
ATOM 10887 N N . GLY C 1 500 ? -25.291 37.180 -55.675 1.00 16.51 346 GLY C N 1
ATOM 10888 C CA . GLY C 1 500 ? -23.935 37.610 -56.024 1.00 16.37 346 GLY C CA 1
ATOM 10889 C C . GLY C 1 500 ? -22.904 36.505 -56.144 1.00 16.10 346 GLY C C 1
ATOM 10890 O O . GLY C 1 500 ? -21.821 36.721 -56.691 1.00 16.32 346 GLY C O 1
ATOM 10891 N N . TRP C 1 501 ? -23.221 35.321 -55.629 1.00 14.79 347 TRP C N 1
ATOM 10892 C CA . TRP C 1 501 ? -22.309 34.190 -55.755 1.00 14.08 347 TRP C CA 1
ATOM 10893 C C . TRP C 1 501 ? -22.176 33.769 -57.213 1.00 14.32 347 TRP C C 1
ATOM 10894 O O . TRP C 1 501 ? -23.155 33.762 -57.959 1.00 15.26 347 TRP C O 1
ATOM 10905 N N . THR C 1 502 ? -20.953 33.428 -57.603 1.00 14.53 348 THR C N 1
ATOM 10906 C CA . THR C 1 502 ? -20.653 32.958 -58.948 1.00 14.85 348 THR C CA 1
ATOM 10907 C C . THR C 1 502 ? -19.974 31.599 -58.861 1.00 14.23 348 THR C C 1
ATOM 10908 O O . THR C 1 502 ? -19.645 31.130 -57.771 1.00 14.12 348 THR C O 1
ATOM 10912 N N . SER C 1 503 ? -19.776 30.966 -60.010 1.00 13.88 349 SER C N 1
ATOM 10913 C CA . SER C 1 503 ? -19.151 29.649 -60.064 1.00 13.79 349 SER C CA 1
ATOM 10914 C C . SER C 1 503 ? -18.270 29.523 -61.291 1.00 13.50 349 SER C C 1
ATOM 10915 O O . SER C 1 503 ? -18.629 29.999 -62.365 1.00 15.60 349 SER C O 1
ATOM 10918 N N . LYS C 1 504 ? -17.122 28.874 -61.122 1.00 13.21 350 LYS C N 1
ATOM 10919 C CA . LYS C 1 504 ? -16.257 28.513 -62.239 1.00 13.88 350 LYS C CA 1
ATOM 10920 C C . LYS C 1 504 ? -16.332 27.012 -62.535 1.00 13.60 350 LYS C C 1
ATOM 10921 O O . LYS C 1 504 ? -15.475 26.477 -63.235 1.00 13.49 350 LYS C O 1
ATOM 10927 N N . THR C 1 505 ? -17.370 26.344 -62.027 1.00 13.40 351 THR C N 1
ATOM 10928 C CA . THR C 1 505 ? -17.490 24.884 -62.146 1.00 14.03 351 THR C CA 1
ATOM 10929 C C . THR C 1 505 ? -18.780 24.379 -62.811 1.00 14.49 351 THR C C 1
ATOM 10930 O O . THR C 1 505 ? -18.984 23.166 -62.896 1.00 15.15 351 THR C O 1
ATOM 10934 N N . SER C 1 506 ? -19.641 25.280 -63.284 1.00 14.86 352 SER C N 1
ATOM 10935 C CA . SER C 1 506 ? -20.906 24.872 -63.903 1.00 15.11 352 SER C CA 1
ATOM 10936 C C . SER C 1 506 ? -20.653 24.036 -65.152 1.00 14.20 352 SER C C 1
ATOM 10937 O O . SER C 1 506 ? -19.725 24.324 -65.909 1.00 14.09 352 SER C O 1
ATOM 10940 N N . PRO C 1 507 ? -21.488 23.007 -65.381 1.00 14.05 353 PRO C N 1
ATOM 10941 C CA . PRO C 1 507 ? -21.331 22.235 -66.616 1.00 13.59 353 PRO C CA 1
ATOM 10942 C C . PRO C 1 507 ? -21.490 23.078 -67.887 1.00 13.03 353 PRO C C 1
ATOM 10943 O O . PRO C 1 507 ? -20.875 22.773 -68.907 1.00 12.96 353 PRO C O 1
ATOM 10947 N N . THR C 1 508 ? -22.305 24.131 -67.822 1.00 13.11 354 THR C N 1
ATOM 10948 C CA . THR C 1 508 ? -22.583 24.960 -68.993 1.00 13.21 354 THR C CA 1
ATOM 10949 C C . THR C 1 508 ? -21.568 26.087 -69.210 1.00 13.08 354 THR C C 1
ATOM 10950 O O . THR C 1 508 ? -21.656 26.811 -70.198 1.00 13.95 354 THR C O 1
ATOM 10954 N N . LEU C 1 509 ? -20.607 26.233 -68.299 1.00 12.74 355 LEU C N 1
ATOM 10955 C CA . LEU C 1 509 ? -19.570 27.254 -68.437 1.00 13.40 355 LEU C CA 1
ATOM 10956 C C . LEU C 1 509 ? -18.662 26.938 -69.620 1.00 13.09 355 LEU C C 1
ATOM 10957 O O . LEU C 1 509 ? -18.206 25.807 -69.777 1.00 13.46 355 LEU C O 1
ATOM 10962 N N . ASP C 1 510 ? -18.388 27.941 -70.447 1.00 13.50 356 ASP C N 1
ATOM 10963 C CA . ASP C 1 510 ? -17.479 27.757 -71.566 1.00 13.59 356 ASP C CA 1
ATOM 10964 C C . ASP C 1 510 ? -16.069 27.487 -71.045 1.00 13.01 356 ASP C C 1
ATOM 10965 O O . ASP C 1 510 ? -15.663 28.007 -70.003 1.00 13.46 356 ASP C O 1
ATOM 10970 N N . SER C 1 511 ? -15.338 26.647 -71.764 1.00 12.70 357 SER C N 1
ATOM 10971 C CA . SER C 1 511 ? -13.963 26.345 -71.410 1.00 12.55 357 SER C CA 1
ATOM 10972 C C . SER C 1 511 ? -13.030 27.475 -71.830 1.00 13.23 357 SER C C 1
ATOM 10973 O O . SER C 1 511 ? -13.327 28.233 -72.758 1.00 13.64 357 SER C O 1
ATOM 10976 N N . LEU C 1 512 ? -11.911 27.566 -71.119 1.00 14.10 358 LEU C N 1
ATOM 10977 C CA . LEU C 1 512 ? -10.806 28.460 -71.440 1.00 14.30 358 LEU C CA 1
ATOM 10978 C C . LEU C 1 512 ? -9.669 27.621 -72.014 1.00 14.28 358 LEU C C 1
ATOM 10979 O O . LEU C 1 512 ? -9.637 26.407 -71.814 1.00 14.49 358 LEU C O 1
ATOM 10984 N N . PRO C 1 513 ? -8.715 28.257 -72.713 1.00 15.04 359 PRO C N 1
ATOM 10985 C CA . PRO C 1 513 ? -7.555 27.492 -73.181 1.00 15.87 359 PRO C CA 1
ATOM 10986 C C . PRO C 1 513 ? -6.678 26.961 -72.047 1.00 15.76 359 PRO C C 1
ATOM 10987 O O . PRO C 1 513 ? -5.945 25.990 -72.239 1.00 17.09 359 PRO C O 1
ATOM 10991 N N . THR C 1 514 ? -6.746 27.609 -70.887 1.00 15.63 360 THR C N 1
ATOM 10992 C CA . THR C 1 514 ? -5.978 27.202 -69.718 1.00 16.59 360 THR C CA 1
ATOM 10993 C C . THR C 1 514 ? -6.653 27.767 -68.469 1.00 15.79 360 THR C C 1
ATOM 10994 O O . THR C 1 514 ? -7.515 28.640 -68.569 1.00 15.81 360 THR C O 1
ATOM 10998 N N . ASN C 1 515 ? -6.264 27.258 -67.303 1.00 15.80 361 ASN C N 1
ATOM 10999 C CA . ASN C 1 515 ? -6.821 27.691 -66.015 1.00 16.18 361 ASN C CA 1
ATOM 11000 C C . ASN C 1 515 ? -8.314 27.398 -65.835 1.00 14.48 361 ASN C C 1
ATOM 11001 O O . ASN C 1 515 ? -9.007 28.112 -65.115 1.00 14.87 361 ASN C O 1
ATOM 11006 N N . ASN C 1 516 ? -8.812 26.344 -66.475 1.00 13.10 362 ASN C N 1
ATOM 11007 C CA . ASN C 1 516 ? -10.147 25.849 -66.145 1.00 12.30 362 ASN C CA 1
ATOM 11008 C C . ASN C 1 516 ? -10.123 25.238 -64.756 1.00 11.83 362 ASN C C 1
ATOM 11009 O O . ASN C 1 516 ? -9.093 24.726 -64.317 1.00 12.68 362 ASN C O 1
ATOM 11014 N N . TYR C 1 517 ? -11.252 25.293 -64.064 1.00 12.30 363 TYR C N 1
ATOM 11015 C CA . TYR C 1 517 ? -11.416 24.502 -62.850 1.00 12.94 363 TYR C CA 1
ATOM 11016 C C . TYR C 1 517 ? -11.677 23.073 -63.317 1.00 12.64 363 TYR C C 1
ATOM 11017 O O . TYR C 1 517 ? -12.792 22.721 -63.704 1.00 13.49 363 TYR C O 1
ATOM 11026 N N . GLY C 1 518 ? -10.620 22.270 -63.319 1.00 12.20 364 GLY C N 1
ATOM 11027 C CA . GLY C 1 518 ? -10.653 20.947 -63.916 1.00 12.12 364 GLY C CA 1
ATOM 11028 C C . GLY C 1 518 ? -11.444 19.935 -63.118 1.00 11.69 364 GLY C C 1
ATOM 11029 O O . GLY C 1 518 ? -11.300 19.830 -61.896 1.00 11.71 364 GLY C O 1
ATOM 11030 N N . GLY C 1 519 ? -12.279 19.179 -63.821 1.00 11.29 365 GLY C N 1
ATOM 11031 C CA . GLY C 1 519 ? -13.023 18.098 -63.213 1.00 10.94 365 GLY C CA 1
ATOM 11032 C C . GLY C 1 519 ? -14.256 17.709 -63.994 1.00 10.65 365 GLY C C 1
ATOM 11033 O O . GLY C 1 519 ? -14.529 18.233 -65.076 1.00 10.42 365 GLY C O 1
ATOM 11034 N N . VAL C 1 520 ? -14.983 16.756 -63.430 1.00 10.43 366 VAL C N 1
ATOM 11035 C CA . VAL C 1 520 ? -16.282 16.357 -63.937 1.00 10.86 366 VAL C CA 1
ATOM 11036 C C . VAL C 1 520 ? -17.327 17.160 -63.171 1.00 11.28 366 VAL C C 1
ATOM 11037 O O . VAL C 1 520 ? -17.187 17.379 -61.967 1.00 11.87 366 VAL C O 1
ATOM 11041 N N . SER C 1 521 ? -18.357 17.623 -63.874 1.00 11.32 367 SER C N 1
ATOM 11042 C CA . SER C 1 521 ? -19.433 18.381 -63.252 1.00 12.13 367 SER C CA 1
ATOM 11043 C C . SER C 1 521 ? -20.748 17.714 -63.625 1.00 11.81 367 SER C C 1
ATOM 11044 O O . SER C 1 521 ? -21.036 17.527 -64.804 1.00 12.54 367 SER C O 1
ATOM 11047 N N . VAL C 1 522 ? -21.517 17.325 -62.613 1.00 11.66 368 VAL C N 1
ATOM 11048 C CA . VAL C 1 522 ? -22.787 16.629 -62.814 1.00 12.17 368 VAL C CA 1
ATOM 11049 C C . VAL C 1 522 ? -23.866 17.290 -61.969 1.00 12.46 368 VAL C C 1
ATOM 11050 O O . VAL C 1 522 ? -23.760 17.346 -60.748 1.00 12.97 368 VAL C O 1
ATOM 11054 N N . SER C 1 523 ? -24.895 17.794 -62.637 1.00 12.23 369 SER C N 1
ATOM 11055 C CA . SER C 1 523 ? -26.085 18.304 -61.971 1.00 12.40 369 SER C CA 1
ATOM 11056 C C . SER C 1 523 ? -27.204 18.380 -62.995 1.00 11.85 369 SER C C 1
ATOM 11057 O O . SER C 1 523 ? -27.018 18.035 -64.161 1.00 10.99 369 SER C O 1
ATOM 11060 N N . ALA C 1 524 ? -28.360 18.866 -62.564 1.00 12.00 370 ALA C N 1
ATOM 11061 C CA . ALA C 1 524 ? -29.469 19.080 -63.479 1.00 11.99 370 ALA C CA 1
ATOM 11062 C C . ALA C 1 524 ? -29.134 20.101 -64.572 1.00 12.71 370 ALA C C 1
ATOM 11063 O O . ALA C 1 524 ? -29.820 20.151 -65.589 1.00 13.85 370 ALA C O 1
ATOM 11065 N N . GLU C 1 525 ? -28.094 20.908 -64.348 1.00 13.70 371 GLU C N 1
ATOM 11066 C CA . GLU C 1 525 ? -27.606 21.876 -65.340 1.00 15.54 371 GLU C CA 1
ATOM 11067 C C . GLU C 1 525 ? -26.888 21.219 -66.513 1.00 14.41 371 GLU C C 1
ATOM 11068 O O . GLU C 1 525 ? -26.733 21.831 -67.564 1.00 16.30 371 GLU C O 1
ATOM 11074 N N . GLY C 1 526 ? -26.408 19.994 -66.319 1.00 12.34 372 GLY C N 1
ATOM 11075 C CA . GLY C 1 526 ? -25.652 19.307 -67.352 1.00 11.45 372 GLY C CA 1
ATOM 11076 C C . GLY C 1 526 ? -24.639 18.328 -66.798 1.00 10.78 372 GLY C C 1
ATOM 11077 O O . GLY C 1 526 ? -24.359 18.302 -65.595 1.00 10.27 372 GLY C O 1
ATOM 11078 N N . ILE C 1 527 ? -24.115 17.504 -67.696 1.00 10.73 373 ILE C N 1
ATOM 11079 C CA . ILE C 1 527 ? -23.056 16.557 -67.385 1.00 11.16 373 ILE C CA 1
ATOM 11080 C C . ILE C 1 527 ? -21.865 16.958 -68.242 1.00 10.82 373 ILE C C 1
ATOM 11081 O O . ILE C 1 527 ? -21.946 16.923 -69.467 1.00 10.09 373 ILE C O 1
ATOM 11086 N N . SER C 1 528 ? -20.767 17.352 -67.606 1.00 10.81 374 SER C N 1
ATOM 11087 C CA . SER C 1 528 ? -19.613 17.842 -68.350 1.00 10.62 374 SER C CA 1
ATOM 11088 C C . SER C 1 528 ? -18.304 17.354 -67.774 1.00 10.23 374 SER C C 1
ATOM 11089 O O . SER C 1 528 ? -18.236 16.884 -66.638 1.00 10.24 374 SER C O 1
ATOM 11092 N N . ILE C 1 529 ? -17.260 17.492 -68.576 1.00 10.07 375 ILE C N 1
ATOM 11093 C CA . ILE C 1 529 ? -15.925 17.131 -68.148 1.00 9.88 375 ILE C CA 1
ATOM 11094 C C . ILE C 1 529 ? -14.905 17.999 -68.889 1.00 10.05 375 ILE C C 1
ATOM 11095 O O . ILE C 1 529 ? -15.039 18.241 -70.091 1.00 9.58 375 ILE C O 1
ATOM 11100 N N . VAL C 1 530 ? -13.908 18.479 -68.146 1.00 10.28 376 VAL C N 1
ATOM 11101 C CA . VAL C 1 530 ? -12.924 19.437 -68.642 1.00 10.33 376 VAL C CA 1
ATOM 11102 C C . VAL C 1 530 ? -11.623 19.232 -67.870 1.00 11.09 376 VAL C C 1
ATOM 11103 O O . VAL C 1 530 ? -11.651 18.830 -66.708 1.00 11.73 376 VAL C O 1
ATOM 11107 N N . ASN C 1 531 ? -10.493 19.491 -68.522 1.00 11.78 377 ASN C N 1
ATOM 11108 C CA . ASN C 1 531 ? -9.197 19.528 -67.847 1.00 12.43 377 ASN C CA 1
ATOM 11109 C C . ASN C 1 531 ? -8.748 20.971 -67.650 1.00 12.70 377 ASN C C 1
ATOM 11110 O O . ASN C 1 531 ? -9.195 21.870 -68.364 1.00 12.49 377 ASN C O 1
ATOM 11115 N N . ALA C 1 532 ? -7.863 21.191 -66.682 1.00 12.56 378 ALA C N 1
ATOM 11116 C CA . ALA C 1 532 ? -7.432 22.547 -66.340 1.00 12.52 378 ALA C CA 1
ATOM 11117 C C . ALA C 1 532 ? -6.743 23.263 -67.502 1.00 12.60 378 ALA C C 1
ATOM 11118 O O . ALA C 1 532 ? -7.081 24.403 -67.813 1.00 12.80 378 ALA C O 1
ATOM 11120 N N . GLY C 1 533 ? -5.795 22.585 -68.146 1.00 13.09 379 GLY C N 1
ATOM 11121 C CA . GLY C 1 533 ? -4.876 23.242 -69.085 1.00 13.52 379 GLY C CA 1
ATOM 11122 C C . GLY C 1 533 ? -5.177 23.110 -70.566 1.00 14.23 379 GLY C C 1
ATOM 11123 O O . GLY C 1 533 ? -4.278 23.260 -71.393 1.00 15.52 379 GLY C O 1
ATOM 11124 N N . ASN C 1 534 ? -6.436 22.856 -70.913 1.00 14.10 380 ASN C N 1
ATOM 11125 C CA . ASN C 1 534 ? -6.821 22.656 -72.308 1.00 14.05 380 ASN C CA 1
ATOM 11126 C C . ASN C 1 534 ? -8.256 23.114 -72.559 1.00 12.75 380 ASN C C 1
ATOM 11127 O O . ASN C 1 534 ? -9.091 23.075 -71.659 1.00 12.43 380 ASN C O 1
ATOM 11132 N N . LYS C 1 535 ? -8.524 23.538 -73.791 1.00 12.21 381 LYS C N 1
ATOM 11133 C CA . LYS C 1 535 ? -9.833 24.058 -74.201 1.00 11.76 381 LYS C CA 1
ATOM 11134 C C . LYS C 1 535 ? -10.916 22.977 -74.307 1.00 11.02 381 LYS C C 1
ATOM 11135 O O . LYS C 1 535 ? -12.105 23.290 -74.303 1.00 11.67 381 LYS C O 1
ATOM 11141 N N . ALA C 1 536 ? -10.519 21.712 -74.409 1.00 10.65 382 ALA C N 1
ATOM 11142 C CA . ALA C 1 536 ? -11.493 20.628 -74.586 1.00 10.14 382 ALA C CA 1
ATOM 11143 C C . ALA C 1 536 ? -12.491 20.542 -73.429 1.00 10.30 382 ALA C C 1
ATOM 11144 O O . ALA C 1 536 ? -12.115 20.573 -72.263 1.00 10.58 382 ALA C O 1
ATOM 11146 N N . LYS C 1 537 ? -13.772 20.451 -73.768 1.00 9.93 383 LYS C N 1
ATOM 11147 C CA . LYS C 1 537 ? -14.816 20.220 -72.776 1.00 9.90 383 LYS C CA 1
ATOM 11148 C C . LYS C 1 537 ? -16.014 19.618 -73.484 1.00 9.80 383 LYS C C 1
ATOM 11149 O O . LYS C 1 537 ? -16.440 20.129 -74.515 1.00 10.25 383 LYS C O 1
ATOM 11155 N N . MET C 1 538 ? -16.537 18.523 -72.943 1.00 10.13 384 MET C N 1
ATOM 11156 C CA . MET C 1 538 ? -17.761 17.923 -73.459 1.00 10.39 384 MET C CA 1
ATOM 11157 C C . MET C 1 538 ? -18.870 18.122 -72.444 1.00 9.95 384 MET C C 1
ATOM 11158 O O . MET C 1 538 ? -18.636 18.040 -71.238 1.00 9.85 384 MET C O 1
ATOM 11163 N N . LEU C 1 539 ? -20.070 18.372 -72.958 1.00 9.94 385 LEU C N 1
ATOM 11164 C CA . LEU C 1 539 ? -21.255 18.646 -72.164 1.00 10.66 385 LEU C CA 1
ATOM 11165 C C . LEU C 1 539 ? -22.429 17.876 -72.762 1.00 10.35 385 LEU C C 1
ATOM 11166 O O . LEU C 1 539 ? -22.669 17.968 -73.965 1.00 10.43 385 LEU C O 1
ATOM 11171 N N . MET C 1 540 ? -23.136 17.108 -71.933 1.00 10.83 386 MET C N 1
ATOM 11172 C CA . MET C 1 540 ? -24.391 16.472 -72.343 1.00 10.93 386 MET C CA 1
ATOM 11173 C C . MET C 1 540 ? -25.555 17.166 -71.644 1.00 10.73 386 MET C C 1
ATOM 11174 O O . MET C 1 540 ? -25.532 17.380 -70.426 1.00 9.94 386 MET C O 1
ATOM 11179 N N . LEU C 1 541 ? -26.559 17.511 -72.448 1.00 10.86 387 LEU C N 1
ATOM 11180 C CA . LEU C 1 541 ? -27.786 18.166 -72.012 1.00 11.47 387 LEU C CA 1
ATOM 11181 C C . LEU C 1 541 ? -28.964 17.375 -72.574 1.00 10.80 387 LEU C C 1
ATOM 11182 O O . LEU C 1 541 ? -28.771 16.483 -73.397 1.00 10.38 387 LEU C O 1
ATOM 11187 N N . PRO C 1 542 ? -30.196 17.707 -72.156 1.00 10.48 388 PRO C N 1
ATOM 11188 C CA . PRO C 1 542 ? -31.336 16.988 -72.728 1.00 10.41 388 PRO C CA 1
ATOM 11189 C C . PRO C 1 542 ? -31.414 17.041 -74.258 1.00 10.66 388 PRO C C 1
ATOM 11190 O O . PRO C 1 542 ? -31.921 16.106 -74.868 1.00 12.36 388 PRO C O 1
ATOM 11194 N N . SER C 1 543 ? -30.903 18.117 -74.856 1.00 11.02 389 SER C N 1
ATOM 11195 C CA . SER C 1 543 ? -30.926 18.317 -76.311 1.00 11.99 389 SER C CA 1
ATOM 11196 C C . SER C 1 543 ? -29.887 17.516 -77.096 1.00 11.26 389 SER C C 1
ATOM 11197 O O . SER C 1 543 ? -30.037 17.313 -78.301 1.00 11.20 389 SER C O 1
ATOM 11200 N N . GLY C 1 544 ? -28.820 17.101 -76.428 1.00 10.41 390 GLY C N 1
ATOM 11201 C CA . GLY C 1 544 ? -27.694 16.467 -77.102 1.00 10.03 390 GLY C CA 1
ATOM 11202 C C . GLY C 1 544 ? -26.381 16.880 -76.474 1.00 10.36 390 GLY C C 1
ATOM 11203 O O . GLY C 1 544 ? -26.236 16.849 -75.250 1.00 11.40 390 GLY C O 1
ATOM 11204 N N . PHE C 1 545 ? -25.435 17.295 -77.314 1.00 10.25 391 PHE C N 1
ATOM 11205 C CA . PHE C 1 545 ? -24.060 17.508 -76.885 1.00 10.55 391 PHE C CA 1
ATOM 11206 C C . PHE C 1 545 ? -23.521 18.867 -77.275 1.00 10.33 391 PHE C C 1
ATOM 11207 O O . PHE C 1 545 ? -23.909 19.437 -78.297 1.00 10.75 391 PHE C O 1
ATOM 11215 N N . LYS C 1 546 ? -22.620 19.378 -76.442 1.00 10.06 392 LYS C N 1
ATOM 11216 C CA . LYS C 1 546 ? -21.901 20.607 -76.740 1.00 10.12 392 LYS C CA 1
ATOM 11217 C C . LYS C 1 546 ? -20.417 20.415 -76.460 1.00 10.03 392 LYS C C 1
ATOM 11218 O O . LYS C 1 546 ? -20.035 19.738 -75.501 1.00 10.59 392 LYS C O 1
ATOM 11224 N N . THR C 1 547 ? -19.591 21.025 -77.304 1.00 10.03 393 THR C N 1
ATOM 11225 C CA . THR C 1 547 ? -18.139 20.921 -77.198 1.00 9.76 393 THR C CA 1
ATOM 11226 C C . THR C 1 547 ? -17.520 22.302 -77.020 1.00 10.08 393 THR C C 1
ATOM 11227 O O . THR C 1 547 ? -18.030 23.280 -77.554 1.00 10.19 393 THR C O 1
ATOM 11231 N N . GLY C 1 548 ? -16.426 22.363 -76.265 1.00 10.28 394 GLY C N 1
ATOM 11232 C CA . GLY C 1 548 ? -15.713 23.617 -76.005 1.00 10.62 394 GLY C CA 1
ATOM 11233 C C . GLY C 1 548 ? -14.610 23.966 -76.993 1.00 11.27 394 GLY C C 1
ATOM 11234 O O . GLY C 1 548 ? -14.117 25.091 -76.986 1.00 12.45 394 GLY C O 1
ATOM 11235 N N . ASN C 1 549 ? -14.225 23.019 -77.849 1.00 11.26 395 ASN C N 1
ATOM 11236 C CA . ASN C 1 549 ? -13.110 23.228 -78.794 1.00 11.10 395 ASN C CA 1
ATOM 11237 C C . ASN C 1 549 ? -13.470 23.003 -80.270 1.00 10.78 395 ASN C C 1
ATOM 11238 O O . ASN C 1 549 ? -12.591 22.739 -81.089 1.00 11.36 395 ASN C O 1
ATOM 11243 N N . ALA C 1 550 ? -14.766 23.106 -80.580 1.00 10.42 396 ALA C N 1
ATOM 11244 C CA . ALA C 1 550 ? -15.303 22.960 -81.940 1.00 10.31 396 ALA C CA 1
ATOM 11245 C C . ALA C 1 550 ? -15.031 21.593 -82.572 1.00 10.47 396 ALA C C 1
ATOM 11246 O O . ALA C 1 550 ? -15.099 21.440 -83.790 1.00 10.96 396 ALA C O 1
ATOM 11248 N N . THR C 1 551 ? -14.766 20.598 -81.731 1.00 10.51 397 THR C N 1
ATOM 11249 C CA . THR C 1 551 ? -14.372 19.274 -82.189 1.00 10.62 397 THR C CA 1
ATOM 11250 C C . THR C 1 551 ? -15.026 18.214 -81.307 1.00 10.20 397 THR C C 1
ATOM 11251 O O . THR C 1 551 ? -15.163 18.402 -80.097 1.00 10.71 397 THR C O 1
ATOM 11255 N N . ILE C 1 552 ? -15.446 17.110 -81.921 1.00 10.22 398 ILE C N 1
ATOM 11256 C CA . ILE C 1 552 ? -15.916 15.938 -81.179 1.00 9.92 398 ILE C CA 1
ATOM 11257 C C . ILE C 1 552 ? -15.224 14.708 -81.750 1.00 9.64 398 ILE C C 1
ATOM 11258 O O . ILE C 1 552 ? -15.330 14.444 -82.948 1.00 9.87 398 ILE C O 1
ATOM 11263 N N . ASP C 1 553 ? -14.510 13.976 -80.893 1.00 10.09 399 ASP C N 1
ATOM 11264 C CA . ASP C 1 553 ? -13.832 12.737 -81.284 1.00 10.58 399 ASP C CA 1
ATOM 11265 C C . ASP C 1 553 ? -14.708 11.516 -81.010 1.00 10.40 399 ASP C C 1
ATOM 11266 O O . ASP C 1 553 ? -15.466 11.490 -80.038 1.00 11.01 399 ASP C O 1
ATOM 11271 N N . GLU C 1 554 ? -14.567 10.505 -81.868 1.00 10.68 400 GLU C N 1
ATOM 11272 C CA . GLU C 1 554 ? -15.167 9.185 -81.669 1.00 10.52 400 GLU C CA 1
ATOM 11273 C C . GLU C 1 554 ? -14.092 8.129 -81.934 1.00 10.30 400 GLU C C 1
ATOM 11274 O O . GLU C 1 554 ? -13.590 8.017 -83.051 1.00 9.93 400 GLU C O 1
ATOM 11280 N N . THR C 1 555 ? -13.725 7.369 -80.907 1.00 9.73 401 THR C N 1
ATOM 11281 C CA . THR C 1 555 ? -12.670 6.374 -81.059 1.00 9.85 401 THR C CA 1
ATOM 11282 C C . THR C 1 555 ? -12.852 5.210 -80.082 1.00 9.82 401 THR C C 1
ATOM 11283 O O . THR C 1 555 ? -13.895 5.092 -79.439 1.00 10.30 401 THR C O 1
ATOM 11287 N N . HIS C 1 556 ? -11.855 4.332 -80.012 1.00 10.33 402 HIS C N 1
ATOM 11288 C CA . HIS C 1 556 ? -11.887 3.185 -79.109 1.00 10.21 402 HIS C CA 1
ATOM 11289 C C . HIS C 1 556 ? -11.369 3.573 -77.732 1.00 10.33 402 HIS C C 1
ATOM 11290 O O . HIS C 1 556 ? -10.530 4.460 -77.609 1.00 11.88 402 HIS C O 1
ATOM 11297 N N . ILE C 1 557 ? -11.838 2.874 -76.705 1.00 10.94 403 ILE C N 1
ATOM 11298 C CA . ILE C 1 557 ? -11.296 3.052 -75.357 1.00 11.37 403 ILE C CA 1
ATOM 11299 C C . ILE C 1 557 ? -9.832 2.605 -75.339 1.00 12.17 403 ILE C C 1
ATOM 11300 O O . ILE C 1 557 ? -8.971 3.299 -74.801 1.00 12.53 403 ILE C O 1
ATOM 11305 N N . SER C 1 558 ? -9.557 1.456 -75.948 1.00 12.58 404 SER C N 1
ATOM 11306 C CA . SER C 1 558 ? -8.184 0.981 -76.111 1.00 14.51 404 SER C CA 1
ATOM 11307 C C . SER C 1 558 ? -7.402 1.866 -77.078 1.00 15.06 404 SER C C 1
ATOM 11308 O O . SER C 1 558 ? -7.865 2.137 -78.182 1.00 17.76 404 SER C O 1
ATOM 11311 N N . SER C 1 559 ? -6.209 2.293 -76.673 1.00 15.35 405 SER C N 1
ATOM 11312 C CA . SER C 1 559 ? -5.353 3.101 -77.539 1.00 16.74 405 SER C CA 1
ATOM 11313 C C . SER C 1 559 ? -4.658 2.277 -78.629 1.00 16.62 405 SER C C 1
ATOM 11314 O O . SER C 1 559 ? -4.125 2.846 -79.580 1.00 19.60 405 SER C O 1
ATOM 11317 N N . SER C 1 560 ? -4.653 0.951 -78.493 1.00 15.98 406 SER C N 1
ATOM 11318 C CA . SER C 1 560 ? -3.970 0.087 -79.462 1.00 17.43 406 SER C CA 1
ATOM 11319 C C . SER C 1 560 ? -4.883 -0.426 -80.580 1.00 17.05 406 SER C C 1
ATOM 11320 O O . SER C 1 560 ? -4.397 -0.823 -81.635 1.00 19.92 406 SER C O 1
ATOM 11323 N N . THR C 1 561 ? -6.193 -0.429 -80.354 1.00 15.56 407 THR C N 1
ATOM 11324 C CA . THR C 1 561 ? -7.140 -0.910 -81.358 1.00 14.28 407 THR C CA 1
ATOM 11325 C C . THR C 1 561 ? -7.189 0.054 -82.542 1.00 13.53 407 THR C C 1
ATOM 11326 O O . THR C 1 561 ? -7.323 1.259 -82.352 1.00 13.81 407 THR C O 1
ATOM 11330 N N . VAL C 1 562 ? -7.079 -0.487 -83.754 1.00 13.45 408 VAL C N 1
ATOM 11331 C CA . VAL C 1 562 ? -7.008 0.328 -84.969 1.00 14.88 408 VAL C CA 1
ATOM 11332 C C . VAL C 1 562 ? -8.026 -0.087 -86.032 1.00 13.89 408 VAL C C 1
ATOM 11333 O O . VAL C 1 562 ? -7.860 0.214 -87.214 1.00 13.97 408 VAL C O 1
ATOM 11337 N N . THR C 1 563 ? -9.087 -0.766 -85.609 1.00 13.63 409 THR C N 1
ATOM 11338 C CA . THR C 1 563 ? -10.207 -1.055 -86.494 1.00 12.85 409 THR C CA 1
ATOM 11339 C C . THR C 1 563 ? -11.028 0.215 -86.702 1.00 12.15 409 THR C C 1
ATOM 11340 O O . THR C 1 563 ? -10.939 1.152 -85.910 1.00 12.24 409 THR C O 1
ATOM 11344 N N . PRO C 1 564 ? -11.843 0.248 -87.767 1.00 11.60 410 PRO C N 1
ATOM 11345 C CA . PRO C 1 564 ? -12.821 1.332 -87.843 1.00 10.83 410 PRO C CA 1
ATOM 11346 C C . PRO C 1 564 ? -13.934 1.143 -86.819 1.00 11.16 410 PRO C C 1
ATOM 11347 O O . PRO C 1 564 ? -14.018 0.095 -86.172 1.00 11.81 410 PRO C O 1
ATOM 11351 N N . LEU C 1 565 ? -14.762 2.168 -86.662 1.00 10.46 411 LEU C N 1
ATOM 11352 C CA . LEU C 1 565 ? -15.980 2.067 -85.869 1.00 10.82 411 LEU C CA 1
ATOM 11353 C C . LEU C 1 565 ? -17.150 1.823 -86.797 1.00 9.99 411 LEU C C 1
ATOM 11354 O O . LEU C 1 565 ? -17.093 2.149 -87.981 1.00 9.99 411 LEU C O 1
ATOM 11359 N N . VAL C 1 566 ? -18.220 1.269 -86.246 1.00 10.19 412 VAL C N 1
ATOM 11360 C CA . VAL C 1 566 ? -19.499 1.235 -86.930 1.00 10.60 412 VAL C CA 1
ATOM 11361 C C . VAL C 1 566 ? -20.507 1.970 -86.065 1.00 10.50 412 VAL C C 1
ATOM 11362 O O . VAL C 1 566 ? -20.632 1.697 -84.873 1.00 11.15 412 VAL C O 1
ATOM 11366 N N . LYS C 1 567 ? -21.216 2.916 -86.664 1.00 10.37 413 LYS C N 1
ATOM 11367 C CA . LYS C 1 567 ? -22.300 3.586 -85.980 1.00 10.70 413 LYS C CA 1
ATOM 11368 C C . LYS C 1 567 ? -23.613 2.988 -86.442 1.00 10.21 413 LYS C C 1
ATOM 11369 O O . LYS C 1 567 ? -23.807 2.741 -87.632 1.00 10.90 413 LYS C O 1
ATOM 11375 N N . ARG C 1 568 ? -24.494 2.723 -85.486 1.00 9.67 414 ARG C N 1
ATOM 11376 C CA . ARG C 1 568 ? -25.820 2.215 -85.783 1.00 10.08 414 ARG C CA 1
ATOM 11377 C C . ARG C 1 568 ? -26.838 3.266 -85.389 1.00 10.24 414 ARG C C 1
ATOM 11378 O O . ARG C 1 568 ? -26.704 3.916 -84.354 1.00 12.49 414 ARG C O 1
ATOM 11386 N N . ARG C 1 569 ? -27.856 3.426 -86.223 1.00 9.12 415 ARG C N 1
ATOM 11387 C CA . ARG C 1 569 ? -28.840 4.480 -86.028 1.00 8.69 415 ARG C CA 1
ATOM 11388 C C . ARG C 1 569 ? -30.212 3.976 -86.423 1.00 8.87 415 ARG C C 1
ATOM 11389 O O . ARG C 1 569 ? -30.366 3.351 -87.471 1.00 9.18 415 ARG C O 1
ATOM 11397 N N . VAL C 1 570 ? -31.202 4.248 -85.579 1.00 8.40 416 VAL C N 1
ATOM 11398 C CA . VAL C 1 570 ? -32.580 3.859 -85.883 1.00 8.70 416 VAL C CA 1
ATOM 11399 C C . VAL C 1 570 ? -33.075 4.633 -87.104 1.00 8.97 416 VAL C C 1
ATOM 11400 O O . VAL C 1 570 ? -32.949 5.857 -87.162 1.00 8.94 416 VAL C O 1
ATOM 11404 N N . ILE C 1 571 ? -33.595 3.913 -88.096 1.00 9.35 417 ILE C N 1
ATOM 11405 C CA . ILE C 1 571 ? -34.106 4.551 -89.313 1.00 9.73 417 ILE C CA 1
ATOM 11406 C C . ILE C 1 571 ? -35.530 4.140 -89.677 1.00 10.45 417 ILE C C 1
ATOM 11407 O O . ILE C 1 571 ? -36.100 4.674 -90.624 1.00 10.89 417 ILE C O 1
ATOM 11412 N N . GLY C 1 572 ? -36.096 3.194 -88.936 1.00 10.65 418 GLY C N 1
ATOM 11413 C CA . GLY C 1 572 ? -37.424 2.677 -89.247 1.00 11.06 418 GLY C CA 1
ATOM 11414 C C . GLY C 1 572 ? -37.730 1.432 -88.448 1.00 12.25 418 GLY C C 1
ATOM 11415 O O . GLY C 1 572 ? -37.180 1.230 -87.363 1.00 12.24 418 GLY C O 1
ATOM 11416 N N . ALA C 1 573 ? -38.612 0.602 -88.997 1.00 13.91 419 ALA C N 1
ATOM 11417 C CA . ALA C 1 573 ? -39.044 -0.635 -88.357 1.00 15.06 419 ALA C CA 1
ATOM 11418 C C . ALA C 1 573 ? -38.828 -1.815 -89.288 1.00 15.98 419 ALA C C 1
ATOM 11419 O O . ALA C 1 573 ? -38.893 -1.666 -90.505 1.00 16.98 419 ALA C O 1
ATOM 11421 N N . ASP C 1 574 ? -38.588 -2.992 -88.714 1.00 17.03 420 ASP C N 1
ATOM 11422 C CA . ASP C 1 574 ? -38.591 -4.226 -89.500 1.00 18.71 420 ASP C CA 1
ATOM 11423 C C . ASP C 1 574 ? -40.042 -4.688 -89.698 1.00 20.42 420 ASP C C 1
ATOM 11424 O O . ASP C 1 574 ? -40.975 -3.998 -89.280 1.00 19.65 420 ASP C O 1
ATOM 11429 N N . SER C 1 575 ? -40.236 -5.836 -90.342 1.00 21.76 421 SER C N 1
ATOM 11430 C CA . SER C 1 575 ? -41.587 -6.304 -90.681 1.00 23.53 421 SER C CA 1
ATOM 11431 C C . SER C 1 575 ? -42.436 -6.676 -89.462 1.00 25.52 421 SER C C 1
ATOM 11432 O O . SER C 1 575 ? -43.667 -6.665 -89.540 1.00 29.78 421 SER C O 1
ATOM 11435 N N . SER C 1 576 ? -41.781 -7.005 -88.350 1.00 25.41 422 SER C N 1
ATOM 11436 C CA . SER C 1 576 ? -42.479 -7.296 -87.094 1.00 27.11 422 SER C CA 1
ATOM 11437 C C . SER C 1 576 ? -42.831 -6.021 -86.319 1.00 25.85 422 SER C C 1
ATOM 11438 O O . SER C 1 576 ? -43.594 -6.071 -85.355 1.00 27.53 422 SER C O 1
ATOM 11441 N N . GLY C 1 577 ? -42.266 -4.888 -86.733 1.00 24.25 423 GLY C N 1
ATOM 11442 C CA . GLY C 1 577 ? -42.534 -3.602 -86.092 1.00 23.34 423 GLY C CA 1
ATOM 11443 C C . GLY C 1 577 ? -41.490 -3.194 -85.067 1.00 20.73 423 GLY C C 1
ATOM 11444 O O . GLY C 1 577 ? -41.640 -2.170 -84.406 1.00 21.43 423 GLY C O 1
ATOM 11445 N N . ALA C 1 578 ? -40.433 -3.991 -84.929 1.00 20.06 424 ALA C N 1
ATOM 11446 C CA . ALA C 1 578 ? -39.334 -3.671 -84.026 1.00 18.68 424 ALA C CA 1
ATOM 11447 C C . ALA C 1 578 ? -38.446 -2.615 -84.670 1.00 17.04 424 ALA C C 1
ATOM 11448 O O . ALA C 1 578 ? -38.379 -2.521 -85.895 1.00 17.21 424 ALA C O 1
ATOM 11450 N N . GLN C 1 579 ? -37.762 -1.832 -83.841 1.00 16.26 425 GLN C N 1
ATOM 11451 C CA . GLN C 1 579 ? -36.817 -0.827 -84.328 1.00 15.96 425 GLN C CA 1
ATOM 11452 C C . GLN C 1 579 ? -35.757 -1.468 -85.210 1.00 15.18 425 GLN C C 1
ATOM 11453 O O . GLN C 1 579 ? -35.216 -2.521 -84.869 1.00 15.55 425 GLN C O 1
ATOM 11459 N N . TYR C 1 580 ? -35.469 -0.835 -86.343 1.00 13.24 426 TYR C N 1
ATOM 11460 C CA . TYR C 1 580 ? -34.366 -1.258 -87.189 1.00 12.43 426 TYR C CA 1
ATOM 11461 C C . TYR C 1 580 ? -33.245 -0.238 -87.080 1.00 12.01 426 TYR C C 1
ATOM 11462 O O . TYR C 1 580 ? -33.419 0.920 -87.467 1.00 11.69 426 TYR C O 1
ATOM 11471 N N . LEU C 1 581 ? -32.105 -0.679 -86.555 1.00 11.84 427 LEU C N 1
ATOM 11472 C CA . LEU C 1 581 ? -30.905 0.150 -86.478 1.00 12.15 427 LEU C CA 1
ATOM 11473 C C . LEU C 1 581 ? -29.998 -0.200 -87.651 1.00 11.68 427 LEU C C 1
ATOM 11474 O O . LEU C 1 581 ? -29.567 -1.345 -87.789 1.00 13.41 427 LEU C O 1
ATOM 11479 N N . ALA C 1 582 ? -29.742 0.787 -88.504 1.00 10.70 428 ALA C N 1
ATOM 11480 C CA . ALA C 1 582 ? -28.894 0.621 -89.678 1.00 10.42 428 ALA C CA 1
ATOM 11481 C C . ALA C 1 582 ? -27.450 0.937 -89.329 1.00 10.22 428 ALA C C 1
ATOM 11482 O O . ALA C 1 582 ? -27.188 1.798 -88.493 1.00 12.30 428 ALA C O 1
ATOM 11484 N N . SER C 1 583 ? -26.522 0.258 -89.997 1.00 9.09 429 SER C N 1
ATOM 11485 C CA . SER C 1 583 ? -25.091 0.411 -89.732 1.00 8.87 429 SER C CA 1
ATOM 11486 C C . SER C 1 583 ? -24.403 1.223 -90.818 1.00 8.49 429 SER C C 1
ATOM 11487 O O . SER C 1 583 ? -24.678 1.042 -92.004 1.00 8.37 429 SER C O 1
ATOM 11490 N N . ASP C 1 584 ? -23.494 2.106 -90.413 1.00 8.43 430 ASP C N 1
ATOM 11491 C CA . ASP C 1 584 ? -22.701 2.849 -91.380 1.00 8.28 430 ASP C CA 1
ATOM 11492 C C . ASP C 1 584 ? -21.343 2.180 -91.614 1.00 8.46 430 ASP C C 1
ATOM 11493 O O . ASP C 1 584 ? -21.022 1.143 -91.013 1.00 8.91 430 ASP C O 1
ATOM 11498 N N . THR C 1 585 ? -20.586 2.770 -92.531 1.00 8.26 431 THR C N 1
ATOM 11499 C CA . THR C 1 585 ? -19.233 2.344 -92.860 1.00 7.94 431 THR C CA 1
ATOM 11500 C C . THR C 1 585 ? -18.372 3.593 -92.992 1.00 7.77 431 THR C C 1
ATOM 11501 O O . THR C 1 585 ? -18.740 4.532 -93.694 1.00 7.86 431 THR C O 1
ATOM 11505 N N . TYR C 1 586 ? -17.229 3.601 -92.318 1.00 7.51 432 TYR C N 1
ATOM 11506 C CA . TYR C 1 586 ? -16.263 4.679 -92.472 1.00 7.39 432 TYR C CA 1
ATOM 11507 C C . TYR C 1 586 ? -14.879 4.067 -92.264 1.00 7.69 432 TYR C C 1
ATOM 11508 O O . TYR C 1 586 ? -14.377 3.979 -91.144 1.00 8.33 432 TYR C O 1
ATOM 11517 N N . THR C 1 587 ? -14.296 3.617 -93.370 1.00 7.77 433 THR C N 1
ATOM 11518 C CA . THR C 1 587 ? -12.950 3.067 -93.381 1.00 8.00 433 THR C CA 1
ATOM 11519 C C . THR C 1 587 ? -12.060 4.025 -94.157 1.00 8.36 433 THR C C 1
ATOM 11520 O O . THR C 1 587 ? -12.512 5.073 -94.619 1.00 9.05 433 THR C O 1
ATOM 11524 N N . LYS C 1 588 ? -10.791 3.668 -94.325 1.00 8.66 434 LYS C N 1
ATOM 11525 C CA . LYS C 1 588 ? -9.911 4.476 -95.160 1.00 8.89 434 LYS C CA 1
ATOM 11526 C C . LYS C 1 588 ? -10.360 4.533 -96.621 1.00 8.16 434 LYS C C 1
ATOM 11527 O O . LYS C 1 588 ? -10.008 5.467 -97.339 1.00 8.36 434 LYS C O 1
ATOM 11533 N N . LEU C 1 589 ? -11.127 3.535 -97.061 1.00 8.36 435 LEU C N 1
ATOM 11534 C CA . LEU C 1 589 ? -11.474 3.389 -98.471 1.00 8.74 435 LEU C CA 1
ATOM 11535 C C . LEU C 1 589 ? -12.964 3.514 -98.794 1.00 8.53 435 LEU C C 1
ATOM 11536 O O . LEU C 1 589 ? -13.318 3.537 -99.962 1.00 9.95 435 LEU C O 1
ATOM 11541 N N . SER C 1 590 ? -13.824 3.594 -97.782 1.00 7.88 436 SER C N 1
ATOM 11542 C CA . SER C 1 590 ? -15.272 3.551 -98.011 1.00 8.27 436 SER C CA 1
ATOM 11543 C C . SER C 1 590 ? -16.049 4.365 -96.986 1.00 7.56 436 SER C C 1
ATOM 11544 O O . SER C 1 590 ? -15.814 4.244 -95.787 1.00 8.12 436 SER C O 1
ATOM 11547 N N . ARG C 1 591 ? -16.994 5.170 -97.474 1.00 7.37 437 ARG C N 1
ATOM 11548 C CA . ARG C 1 591 ? -17.941 5.875 -96.620 1.00 7.11 437 ARG C CA 1
ATOM 11549 C C . ARG C 1 591 ? -19.348 5.577 -97.120 1.00 7.07 437 ARG C C 1
ATOM 11550 O O . ARG C 1 591 ? -19.690 5.922 -98.250 1.00 6.93 437 ARG C O 1
ATOM 11558 N N . LYS C 1 592 ? -20.131 4.900 -96.281 1.00 7.03 438 LYS C N 1
ATOM 11559 C CA . LYS C 1 592 ? -21.491 4.482 -96.618 1.00 7.41 438 LYS C CA 1
ATOM 11560 C C . LYS C 1 592 ? -22.399 4.570 -95.403 1.00 7.22 438 LYS C C 1
ATOM 11561 O O . LYS C 1 592 ? -21.931 4.596 -94.263 1.00 7.58 438 LYS C O 1
ATOM 11567 N N . TRP C 1 593 ? -23.705 4.599 -95.665 1.00 7.25 439 TRP C N 1
ATOM 11568 C CA . TRP C 1 593 ? -24.724 4.489 -94.634 1.00 7.18 439 TRP C CA 1
ATOM 11569 C C . TRP C 1 593 ? -25.683 3.396 -95.077 1.00 7.37 439 TRP C C 1
ATOM 11570 O O . TRP C 1 593 ? -26.243 3.462 -96.167 1.00 8.01 439 TRP C O 1
ATOM 11581 N N . GLY C 1 594 ? -25.843 2.380 -94.238 1.00 7.46 440 GLY C N 1
ATOM 11582 C CA . GLY C 1 594 ? -26.675 1.246 -94.574 1.00 7.47 440 GLY C CA 1
ATOM 11583 C C . GLY C 1 594 ? -28.149 1.564 -94.496 1.00 7.90 440 GLY C C 1
ATOM 11584 O O . GLY C 1 594 ? -28.576 2.497 -93.810 1.00 8.05 440 GLY C O 1
ATOM 11585 N N . THR C 1 595 ? -28.922 0.778 -95.230 1.00 8.14 441 THR C N 1
ATOM 11586 C CA . THR C 1 595 ? -30.364 0.771 -95.088 1.00 8.37 441 THR C CA 1
ATOM 11587 C C . THR C 1 595 ? -30.857 -0.639 -95.388 1.00 8.88 441 THR C C 1
ATOM 11588 O O . THR C 1 595 ? -30.063 -1.533 -95.678 1.00 8.61 441 THR C O 1
ATOM 11592 N N . TYR C 1 596 ? -32.161 -0.845 -95.288 1.00 9.33 442 TYR C N 1
ATOM 11593 C CA . TYR C 1 596 ? -32.737 -2.154 -95.546 1.00 9.52 442 TYR C CA 1
ATOM 11594 C C . TYR C 1 596 ? -34.171 -1.978 -95.994 1.00 9.54 442 TYR C C 1
ATOM 11595 O O . TYR C 1 596 ? -34.891 -1.132 -95.464 1.00 9.58 442 TYR C O 1
ATOM 11604 N N . ASN C 1 597 ? -34.562 -2.767 -96.987 1.00 9.45 443 ASN C N 1
ATOM 11605 C CA . ASN C 1 597 ? -35.932 -2.786 -97.469 1.00 9.44 443 ASN C CA 1
ATOM 11606 C C . ASN C 1 597 ? -36.584 -4.051 -96.945 1.00 10.35 443 ASN C C 1
ATOM 11607 O O . ASN C 1 597 ? -36.271 -5.146 -97.404 1.00 10.65 443 ASN C O 1
ATOM 11612 N N . HIS C 1 598 ? -37.462 -3.893 -95.961 1.00 11.01 444 HIS C N 1
ATOM 11613 C CA . HIS C 1 598 ? -38.125 -5.039 -95.333 1.00 11.51 444 HIS C CA 1
ATOM 11614 C C . HIS C 1 598 ? -39.317 -5.546 -96.140 1.00 12.47 444 HIS C C 1
ATOM 11615 O O . HIS C 1 598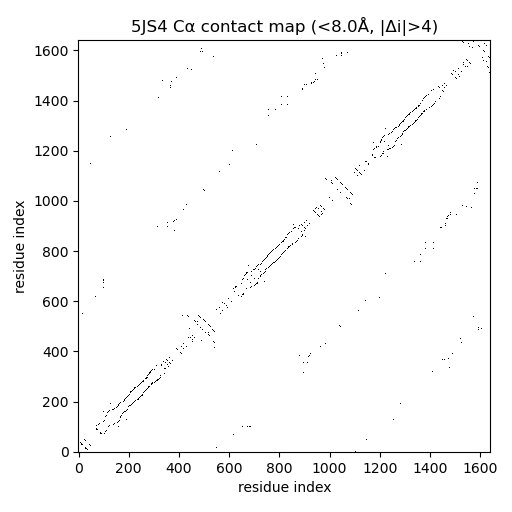 ? -39.877 -6.593 -95.820 1.00 14.93 444 HIS C O 1
ATOM 11622 N N . GLY C 1 599 ? -39.698 -4.818 -97.185 1.00 12.47 445 GLY C N 1
ATOM 11623 C CA . GLY C 1 599 ? -40.701 -5.296 -98.130 1.00 12.58 445 GLY C CA 1
ATOM 11624 C C . GLY C 1 599 ? -40.159 -6.413 -99.007 1.00 12.60 445 GLY C C 1
ATOM 11625 O O . GLY C 1 599 ? -40.799 -7.459 -99.168 1.00 14.33 445 GLY C O 1
ATOM 11626 N N . SER C 1 600 ? -38.973 -6.189 -99.571 1.00 12.76 446 SER C N 1
ATOM 11627 C CA . SER C 1 600 ? -38.322 -7.155 -100.456 1.00 12.26 446 SER C CA 1
ATOM 11628 C C . SER C 1 600 ? -37.189 -7.934 -99.783 1.00 12.05 446 SER C C 1
ATOM 11629 O O . SER C 1 600 ? -36.625 -8.842 -100.390 1.00 12.93 446 SER C O 1
ATOM 11632 N N . ASN C 1 601 ? -36.860 -7.577 -98.541 1.00 12.13 447 ASN C N 1
ATOM 11633 C CA . ASN C 1 601 ? -35.760 -8.194 -97.796 1.00 12.86 447 ASN C CA 1
ATOM 11634 C C . ASN C 1 601 ? -34.415 -8.064 -98.509 1.00 12.33 447 ASN C C 1
ATOM 11635 O O . ASN C 1 601 ? -33.726 -9.050 -98.777 1.00 12.80 447 ASN C O 1
ATOM 11640 N N . ASN C 1 602 ? -34.064 -6.817 -98.817 1.00 11.32 448 ASN C N 1
ATOM 11641 C CA . ASN C 1 602 ? -32.768 -6.481 -99.396 1.00 10.61 448 ASN C CA 1
ATOM 11642 C C . ASN C 1 602 ? -32.086 -5.390 -98.608 1.00 9.81 448 ASN C C 1
ATOM 11643 O O . ASN C 1 602 ? -32.693 -4.360 -98.317 1.00 9.69 448 ASN C O 1
ATOM 11648 N N . ALA C 1 603 ? -30.811 -5.601 -98.307 1.00 9.80 449 ALA C N 1
ATOM 11649 C CA . ALA C 1 603 ? -29.966 -4.533 -97.806 1.00 9.68 449 ALA C CA 1
ATOM 11650 C C . ALA C 1 603 ? -29.773 -3.471 -98.882 1.00 9.18 449 ALA C C 1
ATOM 11651 O O . ALA C 1 603 ? -29.923 -3.723 -100.079 1.00 8.31 449 ALA C O 1
ATOM 11653 N N . GLY C 1 604 ? -29.441 -2.269 -98.435 1.00 8.80 450 GLY C N 1
ATOM 11654 C CA . GLY C 1 604 ? -29.122 -1.184 -99.337 1.00 7.95 450 GLY C CA 1
ATOM 11655 C C . GLY C 1 604 ? -28.117 -0.260 -98.690 1.00 7.65 450 GLY C C 1
ATOM 11656 O O . GLY C 1 604 ? -27.710 -0.467 -97.546 1.00 7.57 450 GLY C O 1
ATOM 11657 N N . ALA C 1 605 ? -27.730 0.775 -99.420 1.00 7.34 451 ALA C N 1
ATOM 11658 C CA . ALA C 1 605 ? -26.794 1.752 -98.884 1.00 7.43 451 ALA C CA 1
ATOM 11659 C C . ALA C 1 605 ? -26.824 3.063 -99.637 1.00 7.25 451 ALA C C 1
ATOM 11660 O O . ALA C 1 605 ? -27.189 3.117 -100.817 1.00 7.30 451 ALA C O 1
ATOM 11662 N N . PHE C 1 606 ? -26.415 4.100 -98.910 1.00 6.95 452 PHE C N 1
ATOM 11663 C CA . PHE C 1 606 ? -26.196 5.440 -99.412 1.00 7.01 452 PHE C CA 1
ATOM 11664 C C . PHE C 1 606 ? -24.685 5.662 -99.395 1.00 7.11 452 PHE C C 1
ATOM 11665 O O . PHE C 1 606 ? -24.004 5.190 -98.483 1.00 7.70 452 PHE C O 1
ATOM 11673 N N . TYR C 1 607 ? -24.178 6.383 -100.393 1.00 6.80 453 TYR C N 1
ATOM 11674 C CA . TYR C 1 607 ? -22.736 6.457 -100.662 1.00 6.78 453 TYR C CA 1
ATOM 11675 C C . TYR C 1 607 ? -22.220 7.886 -100.683 1.00 6.94 453 TYR C C 1
ATOM 11676 O O . TYR C 1 607 ? -22.859 8.771 -101.248 1.00 7.56 453 TYR C O 1
ATOM 11685 N N . ALA C 1 608 ? -21.047 8.092 -100.087 1.00 6.76 454 ALA C N 1
ATOM 11686 C CA . ALA C 1 608 ? -20.281 9.325 -100.270 1.00 6.69 454 ALA C CA 1
ATOM 11687 C C . ALA C 1 608 ? -19.017 8.955 -101.047 1.00 6.61 454 ALA C C 1
ATOM 11688 O O . ALA C 1 608 ? -18.043 8.497 -100.452 1.00 7.26 454 ALA C O 1
ATOM 11690 N N . PRO C 1 609 ? -19.035 9.117 -102.382 1.00 6.66 455 PRO C N 1
ATOM 11691 C CA . PRO C 1 609 ? -17.897 8.638 -103.174 1.00 6.87 455 PRO C CA 1
ATOM 11692 C C . PRO C 1 609 ? -16.662 9.515 -103.049 1.00 6.91 455 PRO C C 1
ATOM 11693 O O . PRO C 1 609 ? -16.749 10.667 -102.619 1.00 7.38 455 PRO C O 1
ATOM 11697 N N . MET C 1 610 ? -15.514 8.966 -103.420 1.00 7.10 456 MET C N 1
ATOM 11698 C CA . MET C 1 610 ? -14.348 9.797 -103.675 1.00 7.17 456 MET C CA 1
ATOM 11699 C C . MET C 1 610 ? -14.610 10.608 -104.935 1.00 7.27 456 MET C C 1
ATOM 11700 O O . MET C 1 610 ? -15.144 10.090 -105.915 1.00 8.29 456 MET C O 1
ATOM 11705 N N . MET C 1 611 ? -14.261 11.891 -104.898 1.00 7.74 457 MET C N 1
ATOM 11706 C CA . MET C 1 611 ? -14.312 12.735 -106.082 1.00 7.81 457 MET C CA 1
ATOM 11707 C C . MET C 1 611 ? -12.919 13.257 -106.370 1.00 7.20 457 MET C C 1
ATOM 11708 O O . MET C 1 611 ? -12.152 13.552 -105.454 1.00 8.23 457 MET C O 1
ATOM 11713 N N . LEU C 1 612 ? -12.598 13.343 -107.651 1.00 6.86 458 LEU C N 1
ATOM 11714 C CA . LEU C 1 612 ? -11.248 13.669 -108.086 1.00 7.30 458 LEU C CA 1
ATOM 11715 C C . LEU C 1 612 ? -11.333 14.361 -109.433 1.00 7.50 458 LEU C C 1
ATOM 11716 O O . LEU C 1 612 ? -12.005 13.881 -110.335 1.00 7.50 458 LEU C O 1
ATOM 11721 N N . THR C 1 613 ? -10.656 15.498 -109.568 1.00 7.91 459 THR C N 1
ATOM 11722 C CA . THR C 1 613 ? -10.752 16.293 -110.781 1.00 8.22 459 THR C CA 1
ATOM 11723 C C . THR C 1 613 ? -9.388 16.456 -111.453 1.00 8.19 459 THR C C 1
ATOM 11724 O O . THR C 1 613 ? -8.379 16.685 -110.787 1.00 10.62 459 THR C O 1
ATOM 11728 N N . TYR C 1 614 ? -9.391 16.289 -112.771 1.00 7.53 460 TYR C N 1
ATOM 11729 C CA . TYR C 1 614 ? -8.255 16.571 -113.638 1.00 7.66 460 TYR C CA 1
ATOM 11730 C C . TYR C 1 614 ? -8.381 17.997 -114.142 1.00 7.72 460 TYR C C 1
ATOM 11731 O O . TYR C 1 614 ? -9.457 18.410 -114.540 1.00 7.40 460 TYR C O 1
ATOM 11740 N N . ASP C 1 615 ? -7.282 18.743 -114.146 1.00 8.27 461 ASP C N 1
ATOM 11741 C CA . ASP C 1 615 ? -7.272 20.094 -114.704 1.00 8.47 461 ASP C CA 1
ATOM 11742 C C . ASP C 1 615 ? -5.867 20.353 -115.214 1.00 9.06 461 ASP C C 1
ATOM 11743 O O . ASP C 1 615 ? -4.917 20.375 -114.430 1.00 9.92 461 ASP C O 1
ATOM 11748 N N . GLN C 1 616 ? -5.728 20.532 -116.522 1.00 9.58 462 GLN C N 1
ATOM 11749 C CA . GLN C 1 616 ? -4.393 20.711 -117.096 1.00 10.92 462 GLN C CA 1
ATOM 11750 C C . GLN C 1 616 ? -3.759 22.040 -116.672 1.00 11.25 462 GLN C C 1
ATOM 11751 O O . GLN C 1 616 ? -2.557 22.223 -116.856 1.00 13.25 462 GLN C O 1
ATOM 11757 N N . SER C 1 617 ? -4.551 22.946 -116.094 1.00 10.96 463 SER C N 1
ATOM 11758 C CA . SER C 1 617 ? -4.022 24.203 -115.533 1.00 11.52 463 SER C CA 1
ATOM 11759 C C . SER C 1 617 ? -3.508 24.087 -114.094 1.00 11.60 463 SER C C 1
ATOM 11760 O O . SER C 1 617 ? -2.902 25.034 -113.586 1.00 13.81 463 SER C O 1
ATOM 11763 N N . PHE C 1 618 ? -3.749 22.957 -113.425 1.00 11.10 464 PHE C N 1
ATOM 11764 C CA . PHE C 1 618 ? -3.194 22.749 -112.085 1.00 11.51 464 PHE C CA 1
ATOM 11765 C C . PHE C 1 618 ? -1.670 22.737 -112.161 1.00 13.39 464 PHE C C 1
ATOM 11766 O O . PHE C 1 618 ? -1.102 22.169 -113.093 1.00 14.48 464 PHE C O 1
ATOM 11774 N N . SER C 1 619 ? -1.028 23.340 -111.163 1.00 15.78 465 SER C N 1
ATOM 11775 C CA . SER C 1 619 ? 0.428 23.297 -111.029 1.00 18.41 465 SER C CA 1
ATOM 11776 C C . SER C 1 619 ? 0.913 21.885 -110.703 1.00 19.09 465 SER C C 1
ATOM 11777 O O . SER C 1 619 ? 1.971 21.462 -111.170 1.00 21.00 465 SER C O 1
ATOM 11780 N N . THR C 1 620 ? 0.137 21.173 -109.887 1.00 17.54 466 THR C N 1
ATOM 11781 C CA . THR C 1 620 ? 0.419 19.779 -109.547 1.00 17.60 466 THR C CA 1
ATOM 11782 C C . THR C 1 620 ? -0.891 19.003 -109.621 1.00 15.53 466 THR C C 1
ATOM 11783 O O . THR C 1 620 ? -1.947 19.574 -109.351 1.00 14.15 466 THR C O 1
ATOM 11787 N N . PRO C 1 621 ? -0.835 17.709 -109.988 1.00 15.05 467 PRO C N 1
ATOM 11788 C CA . PRO C 1 621 ? -2.090 16.966 -110.090 1.00 14.00 467 PRO C CA 1
ATOM 11789 C C . PRO C 1 621 ? -2.820 16.872 -108.756 1.00 12.46 467 PRO C C 1
ATOM 11790 O O . PRO C 1 621 ? -2.202 16.732 -107.708 1.00 13.27 467 PRO C O 1
ATOM 11794 N N . GLN C 1 622 ? -4.140 16.970 -108.802 1.00 10.35 468 GLN C N 1
ATOM 11795 C CA . GLN C 1 622 ? -4.944 16.727 -107.626 1.00 9.59 468 GLN C CA 1
ATOM 11796 C C . GLN C 1 622 ? -4.839 15.251 -107.260 1.00 9.17 468 GLN C C 1
ATOM 11797 O O . GLN C 1 622 ? -4.814 14.390 -108.135 1.00 11.01 468 GLN C O 1
ATOM 11803 N N . ASN C 1 623 ? -4.761 14.974 -105.967 1.00 8.72 469 ASN C N 1
ATOM 11804 C CA . ASN C 1 623 ? -4.671 13.605 -105.469 1.00 9.05 469 ASN C CA 1
ATOM 11805 C C . ASN C 1 623 ? -5.743 13.384 -104.420 1.00 9.08 469 ASN C C 1
ATOM 11806 O O . ASN C 1 623 ? -5.889 14.185 -103.498 1.00 10.25 469 ASN C O 1
ATOM 11811 N N . ASN C 1 624 ? -6.518 12.313 -104.584 1.00 8.25 470 ASN C N 1
ATOM 11812 C CA . ASN C 1 624 ? -7.447 11.884 -103.554 1.00 7.82 470 ASN C CA 1
ATOM 11813 C C . ASN C 1 624 ? -7.089 10.477 -103.109 1.00 7.69 470 ASN C C 1
ATOM 11814 O O . ASN C 1 624 ? -7.263 9.525 -103.858 1.00 8.24 470 ASN C O 1
ATOM 11819 N N . ASN C 1 625 ? -6.559 10.363 -101.893 1.00 8.06 471 ASN C N 1
ATOM 11820 C CA . ASN C 1 625 ? -6.410 9.069 -101.235 1.00 7.84 471 ASN C CA 1
ATOM 11821 C C . ASN C 1 625 ? -5.427 8.139 -101.951 1.00 8.13 471 ASN C C 1
ATOM 11822 O O . ASN C 1 625 ? -5.539 6.914 -101.854 1.00 8.32 471 ASN C O 1
ATOM 11827 N N . GLY C 1 626 ? -4.471 8.727 -102.669 1.00 7.91 472 GLY C N 1
ATOM 11828 C CA . GLY C 1 626 ? -3.475 7.954 -103.412 1.00 8.29 472 GLY C CA 1
ATOM 11829 C C . GLY C 1 626 ? -3.782 7.731 -104.880 1.00 8.14 472 GLY C C 1
ATOM 11830 O O . GLY C 1 626 ? -3.040 7.020 -105.559 1.00 9.10 472 GLY C O 1
ATOM 11831 N N . TRP C 1 627 ? -4.878 8.314 -105.368 1.00 7.59 473 TRP C N 1
ATOM 11832 C CA . TRP C 1 627 ? -5.200 8.316 -106.793 1.00 7.49 473 TRP C CA 1
ATOM 11833 C C . TRP C 1 627 ? -5.059 9.719 -107.371 1.00 7.61 473 TRP C C 1
ATOM 11834 O O . TRP C 1 627 ? -5.422 10.704 -106.725 1.00 8.09 473 TRP C O 1
ATOM 11845 N N . LYS C 1 628 ? -4.547 9.791 -108.594 1.00 7.86 474 LYS C N 1
ATOM 11846 C CA . LYS C 1 628 ? -4.520 11.028 -109.372 1.00 8.56 474 LYS C CA 1
ATOM 11847 C C . LYS C 1 628 ? -4.938 10.715 -110.801 1.00 8.35 474 LYS C C 1
ATOM 11848 O O . LYS C 1 628 ? -4.959 9.552 -111.209 1.00 9.10 474 LYS C O 1
ATOM 11854 N N . ILE C 1 629 ? -5.269 11.755 -111.559 1.00 8.08 475 ILE C N 1
ATOM 11855 C CA . ILE C 1 629 ? -5.607 11.596 -112.966 1.00 8.46 475 ILE C CA 1
ATOM 11856 C C . ILE C 1 629 ? -4.501 12.193 -113.822 1.00 9.23 475 ILE C C 1
ATOM 11857 O O . ILE C 1 629 ? -4.136 13.356 -113.642 1.00 10.29 475 ILE C O 1
ATOM 11862 N N . VAL C 1 630 ? -3.985 11.395 -114.752 1.00 9.97 476 VAL C N 1
ATOM 11863 C CA . VAL C 1 630 ? -2.952 11.843 -115.682 1.00 10.64 476 VAL C CA 1
ATOM 11864 C C . VAL C 1 630 ? -3.372 11.553 -117.116 1.00 10.48 476 VAL C C 1
ATOM 11865 O O . VAL C 1 630 ? -4.108 10.598 -117.382 1.00 11.16 476 VAL C O 1
ATOM 11869 N N . LYS C 1 631 ? -2.900 12.385 -118.036 1.00 10.31 477 LYS C N 1
ATOM 11870 C CA . LYS C 1 631 ? -3.096 12.148 -119.454 1.00 10.77 477 LYS C CA 1
ATOM 11871 C C . LYS C 1 631 ? -2.098 11.101 -119.939 1.00 11.08 477 LYS C C 1
ATOM 11872 O O . LYS C 1 631 ? -0.891 11.247 -119.739 1.00 13.67 477 LYS C O 1
ATOM 11878 N N . GLU C 1 632 ? -2.612 10.048 -120.566 1.00 11.48 478 GLU C N 1
ATOM 11879 C CA . GLU C 1 632 ? -1.777 9.008 -121.175 1.00 11.74 478 GLU C CA 1
ATOM 11880 C C . GLU C 1 632 ? -1.468 9.339 -122.635 1.00 12.15 478 GLU C C 1
ATOM 11881 O O . GLU C 1 632 ? -0.327 9.220 -123.089 1.00 14.04 478 GLU C O 1
ATOM 11887 N N . SER C 1 633 ? -2.501 9.735 -123.367 1.00 12.09 479 SER C N 1
ATOM 11888 C CA . SER C 1 633 ? -2.392 10.094 -124.774 1.00 11.78 479 SER C CA 1
ATOM 11889 C C . SER C 1 633 ? -3.647 10.879 -125.135 1.00 11.05 479 SER C C 1
ATOM 11890 O O . SER C 1 633 ? -4.496 11.103 -124.274 1.00 11.00 479 SER C O 1
ATOM 11893 N N . THR C 1 634 ? -3.768 11.299 -126.390 1.00 11.04 480 THR C N 1
ATOM 11894 C CA . THR C 1 634 ? -4.915 12.105 -126.806 1.00 10.91 480 THR C CA 1
ATOM 11895 C C . THR C 1 634 ? -6.215 11.397 -126.441 1.00 10.67 480 THR C C 1
ATOM 11896 O O . THR C 1 634 ? -6.467 10.275 -126.882 1.00 10.31 480 THR C O 1
ATOM 11900 N N . GLY C 1 635 ? -7.014 12.050 -125.602 1.00 9.84 481 GLY C N 1
ATOM 11901 C CA . GLY C 1 635 ? -8.313 11.531 -125.196 1.00 9.75 481 GLY C CA 1
ATOM 11902 C C . GLY C 1 635 ? -8.306 10.387 -124.200 1.00 9.94 481 GLY C C 1
ATOM 11903 O O . GLY C 1 635 ? -9.369 9.868 -123.876 1.00 10.37 481 GLY C O 1
ATOM 11904 N N . VAL C 1 636 ? -7.131 9.995 -123.704 1.00 9.80 482 VAL C N 1
ATOM 11905 C CA . VAL C 1 636 ? -7.014 8.843 -122.807 1.00 9.61 482 VAL C CA 1
ATOM 11906 C C . VAL C 1 636 ? -6.351 9.256 -121.500 1.00 9.01 482 VAL C C 1
ATOM 11907 O O . VAL C 1 636 ? -5.225 9.766 -121.497 1.00 9.82 482 VAL C O 1
ATOM 11911 N N . TYR C 1 637 ? -7.059 9.025 -120.399 1.00 8.57 483 TYR C N 1
ATOM 11912 C CA . TYR C 1 637 ? -6.644 9.463 -119.072 1.00 8.95 483 TYR C CA 1
ATOM 11913 C C . TYR C 1 637 ? -6.630 8.282 -118.129 1.00 9.12 483 TYR C C 1
ATOM 11914 O O . TYR C 1 637 ? -7.491 7.414 -118.217 1.00 10.64 483 TYR C O 1
ATOM 11923 N N . ARG C 1 638 ? -5.641 8.242 -117.242 1.00 9.22 484 ARG C N 1
ATOM 11924 C CA . ARG C 1 638 ? -5.566 7.198 -116.226 1.00 9.26 484 ARG C CA 1
ATOM 11925 C C . ARG C 1 638 ? -5.918 7.786 -114.874 1.00 8.65 484 ARG C C 1
ATOM 11926 O O . ARG C 1 638 ? -5.296 8.757 -114.439 1.00 9.21 484 ARG C O 1
ATOM 11934 N N . VAL C 1 639 ? -6.922 7.199 -114.228 1.00 8.47 485 VAL C N 1
ATOM 11935 C CA . VAL C 1 639 ? -7.183 7.420 -112.815 1.00 8.73 485 VAL C CA 1
ATOM 11936 C C . VAL C 1 639 ? -6.375 6.330 -112.127 1.00 9.34 485 VAL C C 1
ATOM 11937 O O . VAL C 1 639 ? -6.803 5.175 -112.048 1.00 9.56 485 VAL C O 1
ATOM 11941 N N . GLU C 1 640 ? -5.182 6.708 -111.673 1.00 9.93 486 GLU C N 1
ATOM 11942 C CA . GLU C 1 640 ? -4.141 5.743 -111.323 1.00 10.22 486 GLU C CA 1
ATOM 11943 C C . GLU C 1 640 ? -3.611 5.926 -109.914 1.00 10.00 486 GLU C C 1
ATOM 11944 O O . GLU C 1 640 ? -3.684 7.015 -109.340 1.00 9.56 486 GLU C O 1
ATOM 11950 N N . ARG C 1 641 ? -3.028 4.851 -109.391 1.00 10.39 487 ARG C N 1
ATOM 11951 C CA . ARG C 1 641 ? -2.404 4.856 -108.079 1.00 10.42 487 ARG C CA 1
ATOM 11952 C C . ARG C 1 641 ? -1.022 5.479 -108.161 1.00 10.99 487 ARG C C 1
ATOM 11953 O O . ARG C 1 641 ? -0.245 5.171 -109.069 1.00 12.46 487 ARG C O 1
ATOM 11961 N N . VAL C 1 642 ? -0.713 6.347 -107.209 1.00 11.08 488 VAL C N 1
ATOM 11962 C CA . VAL C 1 642 ? 0.640 6.886 -107.101 1.00 12.19 488 VAL C CA 1
ATOM 11963 C C . VAL C 1 642 ? 1.536 5.919 -106.332 1.00 13.11 488 VAL C C 1
ATOM 11964 O O . VAL C 1 642 ? 1.061 4.974 -105.701 1.00 12.69 488 VAL C O 1
ATOM 11968 N N . SER C 1 643 ? 2.841 6.160 -106.400 1.00 14.67 489 SER C N 1
ATOM 11969 C CA . SER C 1 643 ? 3.813 5.313 -105.722 1.00 15.58 489 SER C CA 1
ATOM 11970 C C . SER C 1 643 ? 3.481 5.171 -104.240 1.00 13.87 489 SER C C 1
ATOM 11971 O O . SER C 1 643 ? 3.253 6.164 -103.551 1.00 15.54 489 SER C O 1
ATOM 11974 N N . GLY C 1 644 ? 3.433 3.929 -103.766 1.00 13.31 490 GLY C N 1
ATOM 11975 C CA . GLY C 1 644 ? 3.162 3.646 -102.359 1.00 13.82 490 GLY C CA 1
ATOM 11976 C C . GLY C 1 644 ? 1.708 3.320 -102.066 1.00 13.24 490 GLY C C 1
ATOM 11977 O O . GLY C 1 644 ? 1.395 2.764 -101.014 1.00 12.76 490 GLY C O 1
ATOM 11978 N N . ASN C 1 645 ? 0.808 3.670 -102.981 1.00 12.19 491 ASN C N 1
ATOM 11979 C CA . ASN C 1 645 ? -0.594 3.319 -102.815 1.00 11.15 491 ASN C CA 1
ATOM 11980 C C . ASN C 1 645 ? -0.827 1.882 -103.253 1.00 10.96 491 ASN C C 1
ATOM 11981 O O . ASN C 1 645 ? -0.910 1.600 -104.445 1.00 12.35 491 ASN C O 1
ATOM 11986 N N . THR C 1 646 ? -0.928 0.985 -102.277 1.00 10.99 492 THR C N 1
ATOM 11987 C CA . THR C 1 646 ? -1.152 -0.432 -102.536 1.00 12.11 492 THR C CA 1
ATOM 11988 C C . THR C 1 646 ? -2.613 -0.815 -102.312 1.00 11.91 492 THR C C 1
ATOM 11989 O O . THR C 1 646 ? -2.967 -1.993 -102.366 1.00 13.02 492 THR C O 1
ATOM 11993 N N . SER C 1 647 ? -3.461 0.182 -102.064 1.00 10.93 493 SER C N 1
ATOM 11994 C CA . SER C 1 647 ? -4.886 -0.063 -101.876 1.00 10.41 493 SER C CA 1
ATOM 11995 C C . SER C 1 647 ? -5.547 -0.352 -103.218 1.00 10.00 493 SER C C 1
ATOM 11996 O O . SER C 1 647 ? -5.028 0.026 -104.265 1.00 10.42 493 SER C O 1
ATOM 11999 N N . VAL C 1 648 ? -6.695 -1.028 -103.181 1.00 10.05 494 VAL C N 1
ATOM 12000 C CA . VAL C 1 648 ? -7.378 -1.433 -104.403 1.00 10.24 494 VAL C CA 1
ATOM 12001 C C . VAL C 1 648 ? -8.845 -1.034 -104.396 1.00 9.86 494 VAL C C 1
ATOM 12002 O O . VAL C 1 648 ? -9.417 -0.721 -103.350 1.00 9.96 494 VAL C O 1
ATOM 12006 N N . ILE C 1 649 ? -9.419 -1.057 -105.590 1.00 9.84 495 ILE C N 1
ATOM 12007 C CA . ILE C 1 649 ? -10.852 -0.932 -105.806 1.00 9.82 495 ILE C CA 1
ATOM 12008 C C . ILE C 1 649 ? -11.412 -2.340 -105.963 1.00 9.69 495 ILE C C 1
ATOM 12009 O O . ILE C 1 649 ? -10.885 -3.136 -106.743 1.00 10.24 495 ILE C O 1
ATOM 12014 N N . THR C 1 650 ? -12.482 -2.643 -105.235 1.00 9.76 496 THR C N 1
ATOM 12015 C CA . THR C 1 650 ? -13.133 -3.941 -105.329 1.00 10.01 496 THR C CA 1
ATOM 12016 C C . THR C 1 650 ? -14.598 -3.739 -105.697 1.00 9.32 496 THR C C 1
ATOM 12017 O O . THR C 1 650 ? -15.387 -3.262 -104.883 1.00 9.92 496 THR C O 1
ATOM 12021 N N . ASN C 1 651 ? -14.940 -4.071 -106.938 1.00 9.09 497 ASN C N 1
ATOM 12022 C CA . ASN C 1 651 ? -16.325 -4.046 -107.396 1.00 8.71 497 ASN C CA 1
ATOM 12023 C C . ASN C 1 651 ? -16.978 -2.686 -107.168 1.00 9.05 497 ASN C C 1
ATOM 12024 O O . ASN C 1 651 ? -18.109 -2.597 -106.702 1.00 10.06 497 ASN C O 1
ATOM 12029 N N . GLY C 1 652 ? -16.247 -1.633 -107.508 1.00 8.97 498 GLY C N 1
ATOM 12030 C CA . GLY C 1 652 ? -16.674 -0.270 -107.222 1.00 8.95 498 GLY C CA 1
ATOM 12031 C C . GLY C 1 652 ? -17.658 0.316 -108.212 1.00 9.21 498 GLY C C 1
ATOM 12032 O O . GLY C 1 652 ? -17.895 -0.226 -109.290 1.00 11.12 498 GLY C O 1
ATOM 12033 N N . HIS C 1 653 ? -18.221 1.453 -107.823 1.00 8.00 499 HIS C N 1
ATOM 12034 C CA . HIS C 1 653 ? -19.118 2.228 -108.664 1.00 7.79 499 HIS C CA 1
ATOM 12035 C C . HIS C 1 653 ? -18.319 3.369 -109.294 1.00 7.61 499 HIS C C 1
ATOM 12036 O O . HIS C 1 653 ? -17.456 3.941 -108.639 1.00 8.39 499 HIS C O 1
ATOM 12043 N N . ILE C 1 654 ? -18.590 3.681 -110.559 1.00 7.41 500 ILE C N 1
ATOM 12044 C CA . ILE C 1 654 ? -17.837 4.716 -111.275 1.00 7.91 500 ILE C CA 1
ATOM 12045 C C . ILE C 1 654 ? -18.763 5.663 -112.025 1.00 8.25 500 ILE C C 1
ATOM 12046 O O . ILE C 1 654 ? -19.599 5.241 -112.827 1.00 7.99 500 ILE C O 1
ATOM 12051 N N . VAL C 1 655 ? -18.581 6.952 -111.765 1.00 8.70 501 VAL C N 1
ATOM 12052 C CA . VAL C 1 655 ? -19.300 8.007 -112.451 1.00 9.35 501 VAL C CA 1
ATOM 12053 C C . VAL C 1 655 ? -18.269 9.003 -112.969 1.00 9.78 501 VAL C C 1
ATOM 12054 O O . VAL C 1 655 ? -17.412 9.456 -112.220 1.00 14.23 501 VAL C O 1
ATOM 12058 N N . VAL C 1 656 ? -18.334 9.311 -114.254 1.00 9.18 502 VAL C N 1
ATOM 12059 C CA . VAL C 1 656 ? -17.488 10.353 -114.821 1.00 9.32 502 VAL C CA 1
ATOM 12060 C C . VAL C 1 656 ? -18.323 11.623 -114.963 1.00 10.21 502 VAL C C 1
ATOM 12061 O O . VAL C 1 656 ? -19.500 11.587 -115.363 1.00 11.25 502 VAL C O 1
ATOM 12065 N N . GLY C 1 657 ? -17.704 12.739 -114.600 1.00 10.10 503 GLY C N 1
ATOM 12066 C CA . GLY C 1 657 ? -18.353 14.034 -114.595 1.00 11.05 503 GLY C CA 1
ATOM 12067 C C . GLY C 1 657 ? -18.300 14.748 -115.927 1.00 11.70 503 GLY C C 1
ATOM 12068 O O . GLY C 1 657 ? -18.116 14.145 -116.979 1.00 10.91 503 GLY C O 1
ATOM 12069 N N . SER C 1 658 ? -18.453 16.063 -115.859 1.00 13.10 504 SER C N 1
ATOM 12070 C CA . SER C 1 658 ? -18.716 16.896 -117.019 1.00 13.61 504 SER C CA 1
ATOM 12071 C C . SER C 1 658 ? -17.425 17.526 -117.539 1.00 11.75 504 SER C C 1
ATOM 12072 O O . SER C 1 658 ? -16.637 18.015 -116.742 1.00 14.32 504 SER C O 1
ATOM 12075 N N . PRO C 1 659 ? -17.202 17.512 -118.867 1.00 9.92 505 PRO C N 1
ATOM 12076 C CA . PRO C 1 659 ? -15.953 18.083 -119.378 1.00 9.31 505 PRO C CA 1
ATOM 12077 C C . PRO C 1 659 ? -16.025 19.583 -119.663 1.00 9.02 505 PRO C C 1
ATOM 12078 O O . PRO C 1 659 ? -17.010 20.073 -120.218 1.00 8.88 505 PRO C O 1
ATOM 12082 N N . LEU C 1 660 ? -14.966 20.283 -119.276 1.00 8.01 506 LEU C N 1
ATOM 12083 C CA . LEU C 1 660 ? -14.699 21.646 -119.717 1.00 7.95 506 LEU C CA 1
ATOM 12084 C C . LEU C 1 660 ? -13.721 21.521 -120.875 1.00 7.67 506 LEU C C 1
ATOM 12085 O O . LEU C 1 660 ? -12.583 21.090 -120.678 1.00 8.22 506 LEU C O 1
ATOM 12090 N N . MET C 1 661 ? -14.170 21.872 -122.077 1.00 7.35 507 MET C N 1
ATOM 12091 C CA . MET C 1 661 ? -13.375 21.693 -123.290 1.00 8.24 507 MET C CA 1
ATOM 12092 C C . MET C 1 661 ? -12.662 22.976 -123.687 1.00 9.00 507 MET C C 1
ATOM 12093 O O . MET C 1 661 ? -13.190 24.070 -123.484 1.00 9.43 507 MET C O 1
ATOM 12098 N N . GLY C 1 662 ? -11.454 22.836 -124.232 1.00 9.29 508 GLY C N 1
ATOM 12099 C CA . GLY C 1 662 ? -10.764 23.944 -124.909 1.00 9.45 508 GLY C CA 1
ATOM 12100 C C . GLY C 1 662 ? -10.016 24.939 -124.039 1.00 9.61 508 GLY C C 1
ATOM 12101 O O . GLY C 1 662 ? -9.003 25.499 -124.466 1.00 10.91 508 GLY C O 1
ATOM 12102 N N . SER C 1 663 ? -10.529 25.186 -122.838 1.00 9.11 509 SER C N 1
ATOM 12103 C CA . SER C 1 663 ? -9.932 26.128 -121.897 1.00 8.93 509 SER C CA 1
ATOM 12104 C C . SER C 1 663 ? -10.438 25.807 -120.503 1.00 8.37 509 SER C C 1
ATOM 12105 O O . SER C 1 663 ? -11.370 25.008 -120.343 1.00 8.91 509 SER C O 1
ATOM 12108 N N . ARG C 1 664 ? -9.855 26.442 -119.495 1.00 8.26 510 ARG C N 1
ATOM 12109 C CA . ARG C 1 664 ? -10.266 26.191 -118.122 1.00 8.75 510 ARG C CA 1
ATOM 12110 C C . ARG C 1 664 ? -11.709 26.641 -117.899 1.00 8.19 510 ARG C C 1
ATOM 12111 O O . ARG C 1 664 ? -12.476 25.971 -117.207 1.00 8.43 510 ARG C O 1
ATOM 12119 N N . LEU C 1 665 ? -12.075 27.775 -118.492 1.00 8.56 511 LEU C N 1
ATOM 12120 C CA . LEU C 1 665 ? -13.453 28.270 -118.439 1.00 8.43 511 LEU C CA 1
ATOM 12121 C C . LEU C 1 665 ? -14.397 27.352 -119.209 1.00 8.31 511 LEU C C 1
ATOM 12122 O O . LEU C 1 665 ? -15.551 27.173 -118.818 1.00 8.78 511 LEU C O 1
ATOM 12127 N N . GLY C 1 666 ? -13.897 26.794 -120.308 1.00 8.17 512 GLY C N 1
ATOM 12128 C CA . GLY C 1 666 ? -14.680 25.923 -121.175 1.00 8.02 512 GLY C CA 1
ATOM 12129 C C . GLY C 1 666 ? -15.241 26.676 -122.365 1.00 8.21 512 GLY C C 1
ATOM 12130 O O . GLY C 1 666 ? -15.648 27.836 -122.246 1.00 8.84 512 GLY C O 1
ATOM 12131 N N . THR C 1 667 ? -15.266 26.020 -123.518 1.00 8.63 513 THR C N 1
ATOM 12132 C CA . THR C 1 667 ? -15.907 26.567 -124.708 1.00 9.05 513 THR C CA 1
ATOM 12133 C C . THR C 1 667 ? -17.406 26.309 -124.685 1.00 9.21 513 THR C C 1
ATOM 12134 O O . THR C 1 667 ? -18.166 27.002 -125.354 1.00 11.03 513 THR C O 1
ATOM 12138 N N . GLY C 1 668 ? -17.823 25.290 -123.940 1.00 9.38 514 GLY C N 1
ATOM 12139 C CA . GLY C 1 668 ? -19.218 24.855 -123.944 1.00 9.11 514 GLY C CA 1
ATOM 12140 C C . GLY C 1 668 ? -19.480 23.653 -124.835 1.00 9.06 514 GLY C C 1
ATOM 12141 O O . GLY C 1 668 ? -20.588 23.116 -124.839 1.00 9.78 514 GLY C O 1
ATOM 12142 N N . THR C 1 669 ? -18.480 23.215 -125.598 1.00 8.58 515 THR C N 1
ATOM 12143 C CA . THR C 1 669 ? -18.638 21.993 -126.381 1.00 8.42 515 THR C CA 1
ATOM 12144 C C . THR C 1 669 ? -18.600 20.800 -125.430 1.00 8.53 515 THR C C 1
ATOM 12145 O O . THR C 1 669 ? -18.151 20.910 -124.286 1.00 7.89 515 THR C O 1
ATOM 12149 N N . GLY C 1 670 ? -19.110 19.671 -125.909 1.00 7.99 516 GLY C N 1
ATOM 12150 C CA . GLY C 1 670 ? -19.215 18.469 -125.094 1.00 8.45 516 GLY C CA 1
ATOM 12151 C C . GLY C 1 670 ? -18.340 17.345 -125.597 1.00 8.81 516 GLY C C 1
ATOM 12152 O O . GLY C 1 670 ? -17.620 17.481 -126.585 1.00 9.88 516 GLY C O 1
ATOM 12153 N N . ALA C 1 671 ? -18.427 16.219 -124.905 1.00 8.10 517 ALA C N 1
ATOM 12154 C CA . ALA C 1 671 ? -17.681 15.025 -125.270 1.00 7.99 517 ALA C CA 1
ATOM 12155 C C . ALA C 1 671 ? -18.325 13.822 -124.611 1.00 8.37 517 ALA C C 1
ATOM 12156 O O . ALA C 1 671 ? -19.039 13.959 -123.617 1.00 8.32 517 ALA C O 1
ATOM 12158 N N . THR C 1 672 ? -18.039 12.648 -125.160 1.00 8.70 518 THR C N 1
ATOM 12159 C CA . THR C 1 672 ? -18.635 11.394 -124.713 1.00 8.50 518 THR C CA 1
ATOM 12160 C C . THR C 1 672 ? -17.539 10.519 -124.142 1.00 8.05 518 THR C C 1
ATOM 12161 O O . THR C 1 672 ? -16.484 10.389 -124.754 1.00 8.27 518 THR C O 1
ATOM 12165 N N . HIS C 1 673 ? -17.790 9.918 -122.982 1.00 8.25 519 HIS C N 1
ATOM 12166 C CA . HIS C 1 673 ? -16.786 9.074 -122.327 1.00 8.63 519 HIS C CA 1
ATOM 12167 C C . HIS C 1 673 ? -17.133 7.593 -122.301 1.00 8.32 519 HIS C C 1
ATOM 12168 O O . HIS C 1 673 ? -18.295 7.189 -122.372 1.00 8.15 519 HIS C O 1
ATOM 12175 N N . GLY C 1 674 ? -16.077 6.801 -122.212 1.00 8.24 520 GLY C N 1
ATOM 12176 C CA . GLY C 1 674 ? -16.162 5.395 -121.850 1.00 7.72 520 GLY C CA 1
ATOM 12177 C C . GLY C 1 674 ? -15.003 5.106 -120.919 1.00 7.82 520 GLY C C 1
ATOM 12178 O O . GLY C 1 674 ? -14.069 5.908 -120.818 1.00 8.20 520 GLY C O 1
ATOM 12179 N N . ILE C 1 675 ? -15.060 3.978 -120.223 1.00 7.94 521 ILE C N 1
ATOM 12180 C CA . ILE C 1 675 ? -13.987 3.609 -119.306 1.00 8.05 521 ILE C CA 1
ATOM 12181 C C . ILE C 1 675 ? -13.406 2.228 -119.601 1.00 8.24 521 ILE C C 1
ATOM 12182 O O . ILE C 1 675 ? -13.972 1.432 -120.352 1.00 7.81 521 ILE C O 1
ATOM 12187 N N . GLN C 1 676 ? -12.238 1.993 -119.021 1.00 8.46 522 GLN C N 1
ATOM 12188 C CA . GLN C 1 676 ? -11.571 0.697 -119.054 1.00 8.33 522 GLN C CA 1
ATOM 12189 C C . GLN C 1 676 ? -10.842 0.538 -117.734 1.00 8.45 522 GLN C C 1
ATOM 12190 O O . GLN C 1 676 ? -10.166 1.460 -117.281 1.00 9.36 522 GLN C O 1
ATOM 12196 N N . MET C 1 677 ? -10.966 -0.627 -117.111 1.00 8.09 523 MET C N 1
ATOM 12197 C CA . MET C 1 677 ? -10.324 -0.839 -115.815 1.00 8.29 523 MET C CA 1
ATOM 12198 C C . MET C 1 677 ? -8.823 -1.076 -115.974 1.00 8.91 523 MET C C 1
ATOM 12199 O O . MET C 1 677 ? -8.363 -1.545 -117.017 1.00 9.31 523 MET C O 1
ATOM 12204 N N . ILE C 1 678 ? -8.080 -0.706 -114.935 1.00 9.08 524 ILE C N 1
ATOM 12205 C CA . ILE C 1 678 ? -6.655 -1.008 -114.817 1.00 9.22 524 ILE C CA 1
ATOM 12206 C C . ILE C 1 678 ? -6.538 -2.091 -113.755 1.00 9.26 524 ILE C C 1
ATOM 12207 O O . ILE C 1 678 ? -6.953 -1.898 -112.612 1.00 10.00 524 ILE C O 1
ATOM 12212 N N . GLU C 1 679 ? -5.981 -3.237 -114.135 1.00 9.62 525 GLU C N 1
ATOM 12213 C CA . GLU C 1 679 ? -5.888 -4.375 -113.231 1.00 10.25 525 GLU C CA 1
ATOM 12214 C C . GLU C 1 679 ? -4.674 -4.269 -112.311 1.00 10.76 525 GLU C C 1
ATOM 12215 O O . GLU C 1 679 ? -3.719 -3.562 -112.616 1.00 12.14 525 GLU C O 1
ATOM 12221 N N . THR C 1 680 ? -4.746 -4.949 -111.170 1.00 11.16 526 THR C N 1
ATOM 12222 C CA . THR C 1 680 ? -3.617 -5.045 -110.234 1.00 11.68 526 THR C CA 1
ATOM 12223 C C . THR C 1 680 ? -2.687 -6.191 -110.617 1.00 13.15 526 THR C C 1
ATOM 12224 O O . THR C 1 680 ? -1.481 -6.128 -110.377 1.00 16.63 526 THR C O 1
ATOM 12228 N N . TYR C 1 681 ? -3.281 -7.252 -111.153 1.00 13.28 527 TYR C N 1
ATOM 12229 C CA . TYR C 1 681 ? -2.569 -8.388 -111.745 1.00 12.56 527 TYR C CA 1
ATOM 12230 C C . TYR C 1 681 ? -3.452 -8.932 -112.869 1.00 12.53 527 TYR C C 1
ATOM 12231 O O . TYR C 1 681 ? -4.652 -8.641 -112.913 1.00 11.93 527 TYR C O 1
ATOM 12240 N N . ALA C 1 682 ? -2.869 -9.718 -113.767 1.00 13.29 528 ALA C N 1
ATOM 12241 C CA . ALA C 1 682 ? -3.596 -10.231 -114.928 1.00 12.64 528 ALA C CA 1
ATOM 12242 C C . ALA C 1 682 ? -4.862 -10.977 -114.508 1.00 11.98 528 ALA C C 1
ATOM 12243 O O . ALA C 1 682 ? -4.793 -11.977 -113.801 1.00 12.78 528 ALA C O 1
ATOM 12245 N N . GLY C 1 683 ? -6.015 -10.471 -114.946 1.00 11.09 529 GLY C N 1
ATOM 12246 C CA . GLY C 1 683 ? -7.309 -11.072 -114.632 1.00 10.89 529 GLY C CA 1
ATOM 12247 C C . GLY C 1 683 ? -7.968 -10.608 -113.339 1.00 10.20 529 GLY C C 1
ATOM 12248 O O . GLY C 1 683 ? -9.069 -11.054 -113.014 1.00 10.47 529 GLY C O 1
ATOM 12249 N N . SER C 1 684 ? -7.316 -9.708 -112.604 1.00 9.09 530 SER C N 1
ATOM 12250 C CA . SER C 1 684 ? -7.816 -9.291 -111.290 1.00 8.97 530 SER C CA 1
ATOM 12251 C C . SER C 1 684 ? -9.238 -8.737 -111.361 1.00 8.99 530 SER C C 1
ATOM 12252 O O . SER C 1 684 ? -10.061 -9.012 -110.485 1.00 9.36 530 SER C O 1
ATOM 12255 N N . TRP C 1 685 ? -9.515 -7.958 -112.402 1.00 8.86 531 TRP C N 1
ATOM 12256 C CA . TRP C 1 685 ? -10.835 -7.351 -112.560 1.00 8.43 531 TRP C CA 1
ATOM 12257 C C . TRP C 1 685 ? -11.803 -8.323 -113.213 1.00 8.65 531 TRP C C 1
ATOM 12258 O O . TRP C 1 685 ? -12.891 -8.577 -112.696 1.00 8.80 531 TRP C O 1
ATOM 12269 N N . THR C 1 686 ? -11.397 -8.866 -114.353 1.00 8.99 532 THR C N 1
ATOM 12270 C CA . THR C 1 686 ? -12.221 -9.809 -115.096 1.00 9.89 532 THR C CA 1
ATOM 12271 C C . THR C 1 686 ? -12.751 -10.933 -114.207 1.00 9.75 532 THR C C 1
ATOM 12272 O O . THR C 1 686 ? -13.937 -11.260 -114.252 1.00 9.93 532 THR C O 1
ATOM 12276 N N . SER C 1 687 ? -11.874 -11.506 -113.387 1.00 10.41 533 SER C N 1
ATOM 12277 C CA . SER C 1 687 ? -12.236 -12.652 -112.557 1.00 10.67 533 SER C CA 1
ATOM 12278 C C . SER C 1 687 ? -12.695 -12.297 -111.146 1.00 11.54 533 SER C C 1
ATOM 12279 O O . SER C 1 687 ? -13.585 -12.956 -110.611 1.00 14.00 533 SER C O 1
ATOM 12282 N N . TYR C 1 688 ? -12.095 -11.270 -110.543 1.00 11.32 534 TYR C N 1
ATOM 12283 C CA . TYR C 1 688 ? -12.310 -11.000 -109.117 1.00 11.46 534 TYR C CA 1
ATOM 12284 C C . TYR C 1 688 ? -12.797 -9.586 -108.802 1.00 10.60 534 TYR C C 1
ATOM 12285 O O . TYR C 1 688 ? -12.905 -9.223 -107.635 1.00 11.15 534 TYR C O 1
ATOM 12294 N N . THR C 1 689 ? -13.129 -8.823 -109.841 1.00 9.96 535 THR C N 1
ATOM 12295 C CA . THR C 1 689 ? -13.513 -7.402 -109.721 1.00 10.07 535 THR C CA 1
ATOM 12296 C C . THR C 1 689 ? -12.576 -6.585 -108.825 1.00 9.33 535 THR C C 1
ATOM 12297 O O . THR C 1 689 ? -13.016 -5.720 -108.074 1.00 9.65 535 THR C O 1
ATOM 12301 N N . GLU C 1 690 ? -11.279 -6.860 -108.916 1.00 9.11 536 GLU C N 1
ATOM 12302 C CA . GLU C 1 690 ? -10.276 -6.033 -108.259 1.00 8.94 536 GLU C CA 1
ATOM 12303 C C . GLU C 1 690 ? -9.568 -5.178 -109.302 1.00 8.62 536 GLU C C 1
ATOM 12304 O O . GLU C 1 690 ? -9.143 -5.684 -110.342 1.00 8.68 536 GLU C O 1
ATOM 12310 N N . ALA C 1 691 ? -9.445 -3.882 -109.027 1.00 8.34 537 ALA C N 1
ATOM 12311 C CA . ALA C 1 691 ? -8.752 -2.971 -109.930 1.00 8.90 537 ALA C CA 1
ATOM 12312 C C . ALA C 1 691 ? -7.815 -2.040 -109.173 1.00 8.61 537 ALA C C 1
ATOM 12313 O O . ALA C 1 691 ? -8.037 -1.730 -108.003 1.00 8.85 537 ALA C O 1
ATOM 12315 N N . ALA C 1 692 ? -6.760 -1.619 -109.862 1.00 8.95 538 ALA C N 1
ATOM 12316 C CA . ALA C 1 692 ? -5.866 -0.578 -109.377 1.00 9.35 538 ALA C CA 1
ATOM 12317 C C . ALA C 1 692 ? -6.473 0.800 -109.619 1.00 9.34 538 ALA C C 1
ATOM 12318 O O . ALA C 1 692 ? -6.247 1.734 -108.852 1.00 10.16 538 ALA C O 1
ATOM 12320 N N . GLY C 1 693 ? -7.233 0.916 -110.701 1.00 8.93 539 GLY C N 1
ATOM 12321 C CA . GLY C 1 693 ? -7.817 2.185 -111.114 1.00 8.35 539 GLY C CA 1
ATOM 12322 C C . GLY C 1 693 ? -8.577 1.984 -112.406 1.00 8.07 539 GLY C C 1
ATOM 12323 O O . GLY C 1 693 ? -9.039 0.879 -112.697 1.00 8.16 539 GLY C O 1
ATOM 12324 N N . PHE C 1 694 ? -8.712 3.047 -113.189 1.00 8.02 540 PHE C N 1
ATOM 12325 C CA . PHE C 1 694 ? -9.419 2.960 -114.457 1.00 7.81 540 PHE C CA 1
ATOM 12326 C C . PHE C 1 694 ? -8.999 4.078 -115.390 1.00 7.89 540 PHE C C 1
ATOM 12327 O O . PHE C 1 694 ? -8.501 5.116 -114.942 1.00 8.78 540 PHE C O 1
ATOM 12335 N N . LYS C 1 695 ? -9.180 3.834 -116.684 1.00 8.16 541 LYS C N 1
ATOM 12336 C CA . LYS C 1 695 ? -8.938 4.823 -117.723 1.00 8.80 541 LYS C CA 1
ATOM 12337 C C . LYS C 1 695 ? -10.252 5.451 -118.152 1.00 8.49 541 LYS C C 1
ATOM 12338 O O . LYS C 1 695 ? -11.285 4.787 -118.164 1.00 8.65 541 LYS C O 1
ATOM 12344 N N . VAL C 1 696 ? -10.195 6.734 -118.500 1.00 7.91 542 VAL C N 1
ATOM 12345 C CA . VAL C 1 696 ? -11.323 7.450 -119.081 1.00 7.68 542 VAL C CA 1
ATOM 12346 C C . VAL C 1 696 ? -10.926 7.855 -120.491 1.00 7.51 542 VAL C C 1
ATOM 12347 O O . VAL C 1 696 ? -9.868 8.456 -120.689 1.00 8.18 542 VAL C O 1
ATOM 12351 N N . PHE C 1 697 ? -11.775 7.514 -121.456 1.00 7.90 543 PHE C N 1
ATOM 12352 C CA . PHE C 1 697 ? -11.588 7.844 -122.864 1.00 8.38 543 PHE C CA 1
ATOM 12353 C C . PHE C 1 697 ? -12.627 8.884 -123.238 1.00 8.43 543 PHE C C 1
ATOM 12354 O O . PHE C 1 697 ? -13.812 8.677 -122.986 1.00 9.49 543 PHE C O 1
ATOM 12362 N N . TRP C 1 698 ? -12.190 9.987 -123.841 1.00 8.04 544 TRP C N 1
ATOM 12363 C CA . TRP C 1 698 ? -13.087 11.066 -124.261 1.00 7.70 544 TRP C CA 1
ATOM 12364 C C . TRP C 1 698 ? -13.089 11.223 -125.773 1.00 7.67 544 TRP C C 1
ATOM 12365 O O . TRP C 1 698 ? -12.026 11.284 -126.390 1.00 8.43 544 TRP C O 1
ATOM 12376 N N . ARG C 1 699 ? -14.277 11.330 -126.364 1.00 7.59 545 ARG C N 1
ATOM 12377 C CA . ARG C 1 699 ? -14.418 11.496 -127.811 1.00 8.56 545 ARG C CA 1
ATOM 12378 C C . ARG C 1 699 ? -15.428 12.586 -128.181 1.00 9.71 545 ARG C C 1
ATOM 12379 O O . ARG C 1 699 ? -16.389 12.831 -127.452 1.00 10.76 545 ARG C O 1
ATOM 12387 N N . ASP C 1 700 ? -15.197 13.224 -129.326 1.00 11.20 546 ASP C N 1
ATOM 12388 C CA . ASP C 1 700 ? -16.115 14.243 -129.848 1.00 13.33 546 ASP C CA 1
ATOM 12389 C C . ASP C 1 700 ? -17.281 13.597 -130.602 1.00 14.69 546 ASP C C 1
ATOM 12390 O O . ASP C 1 700 ? -17.384 12.372 -130.657 1.00 14.37 546 ASP C O 1
ATOM 12395 N N . SER C 1 701 ? -18.154 14.424 -131.180 1.00 17.28 547 SER C N 1
ATOM 12396 C CA . SER C 1 701 ? -19.353 13.932 -131.863 1.00 19.41 547 SER C CA 1
ATOM 12397 C C . SER C 1 701 ? -19.056 13.107 -133.121 1.00 20.86 547 SER C C 1
ATOM 12398 O O . SER C 1 701 ? -19.917 12.357 -133.583 1.00 24.17 547 SER C O 1
ATOM 12401 N N . SER C 1 702 ? -17.845 13.240 -133.665 1.00 19.78 548 SER C N 1
ATOM 12402 C CA . SER C 1 702 ? -17.394 12.401 -134.778 1.00 21.15 548 SER C CA 1
ATOM 12403 C C . SER C 1 702 ? -16.635 11.156 -134.294 1.00 18.28 548 SER C C 1
ATOM 12404 O O . SER C 1 702 ? -16.022 10.450 -135.094 1.00 18.23 548 SER C O 1
ATOM 12407 N N . ASN C 1 703 ? -16.686 10.902 -132.985 1.00 16.92 549 ASN C N 1
ATOM 12408 C CA . ASN C 1 703 ? -16.077 9.723 -132.358 1.00 16.12 549 ASN C CA 1
ATOM 12409 C C . ASN C 1 703 ? -14.544 9.738 -132.393 1.00 14.90 549 ASN C C 1
ATOM 12410 O O . ASN C 1 703 ? -13.907 8.689 -132.317 1.00 15.56 549 ASN C O 1
ATOM 12415 N N . ALA C 1 704 ? -13.961 10.933 -132.489 1.00 13.88 550 ALA C N 1
ATOM 12416 C CA . ALA C 1 704 ? -12.505 11.096 -132.434 1.00 12.88 550 ALA C CA 1
ATOM 12417 C C . ALA C 1 704 ? -12.067 11.453 -131.020 1.00 11.33 550 ALA C C 1
ATOM 12418 O O . ALA C 1 704 ? -12.722 12.244 -130.339 1.00 10.81 550 ALA C O 1
ATOM 12420 N N . LEU C 1 705 ? -10.951 10.876 -130.587 1.00 10.49 551 LEU C N 1
ATOM 12421 C CA . LEU C 1 705 ? -10.405 11.154 -129.262 1.00 9.95 551 LEU C CA 1
ATOM 12422 C C . LEU C 1 705 ? -10.094 12.644 -129.103 1.00 9.95 551 LEU C C 1
ATOM 12423 O O . LEU C 1 705 ? -9.525 13.269 -130.002 1.00 10.84 551 LEU C O 1
ATOM 12428 N N . VAL C 1 706 ? -10.494 13.200 -127.963 1.00 9.51 552 VAL C N 1
ATOM 12429 C CA . VAL C 1 706 ? -10.312 14.626 -127.673 1.00 10.19 552 VAL C CA 1
ATOM 12430 C C . VAL C 1 706 ? -9.906 14.827 -126.222 1.00 9.71 552 VAL C C 1
ATOM 12431 O O . VAL C 1 706 ? -10.233 14.018 -125.365 1.00 9.02 552 VAL C O 1
ATOM 12435 N N . ASP C 1 707 ? -9.202 15.923 -125.956 1.00 9.77 553 ASP C N 1
ATOM 12436 C CA . ASP C 1 707 ? -8.696 16.222 -124.620 1.00 9.66 553 ASP C CA 1
ATOM 12437 C C . ASP C 1 707 ? -9.468 17.340 -123.937 1.00 9.30 553 ASP C C 1
ATOM 12438 O O . ASP C 1 707 ? -9.323 18.501 -124.308 1.00 10.80 553 ASP C O 1
ATOM 12443 N N . PRO C 1 708 ? -10.265 17.003 -122.909 1.00 8.61 554 PRO C N 1
ATOM 12444 C CA . PRO C 1 708 ? -10.828 18.075 -122.097 1.00 8.50 554 PRO C CA 1
ATOM 12445 C C . PRO C 1 708 ? -9.732 18.848 -121.370 1.00 8.22 554 PRO C C 1
ATOM 12446 O O . PRO C 1 708 ? -8.648 18.315 -121.132 1.00 8.95 554 PRO C O 1
ATOM 12450 N N . HIS C 1 709 ? -10.011 20.100 -121.038 1.00 7.95 555 HIS C N 1
ATOM 12451 C CA . HIS C 1 709 ? -9.119 20.875 -120.190 1.00 7.91 555 HIS C CA 1
ATOM 12452 C C . HIS C 1 709 ? -9.250 20.432 -118.734 1.00 7.60 555 HIS C C 1
ATOM 12453 O O . HIS C 1 709 ? -8.270 20.381 -117.997 1.00 7.88 555 HIS C O 1
ATOM 12460 N N . ARG C 1 710 ? -10.479 20.115 -118.327 1.00 7.76 556 ARG C N 1
ATOM 12461 C CA . ARG C 1 710 ? -10.775 19.778 -116.943 1.00 7.32 556 ARG C CA 1
ATOM 12462 C C . ARG C 1 710 ? -11.998 18.878 -116.907 1.00 7.16 556 ARG C C 1
ATOM 12463 O O . ARG C 1 710 ? -12.944 19.094 -117.659 1.00 7.18 556 ARG C O 1
ATOM 12471 N N . PHE C 1 711 ? -11.960 17.859 -116.056 1.00 6.90 557 PHE C N 1
ATOM 12472 C CA . PHE C 1 711 ? -13.133 17.017 -115.816 1.00 6.79 557 PHE C CA 1
ATOM 12473 C C . PHE C 1 711 ? -13.026 16.318 -114.467 1.00 6.92 557 PHE C C 1
ATOM 12474 O O . PHE C 1 711 ? -11.936 16.118 -113.938 1.00 7.00 557 PHE C O 1
ATOM 12482 N N . THR C 1 712 ? -14.181 15.934 -113.943 1.00 7.42 558 THR C N 1
ATOM 12483 C CA . THR C 1 712 ? -14.322 15.282 -112.655 1.00 7.37 558 THR C CA 1
ATOM 12484 C C . THR C 1 712 ? -14.622 13.795 -112.847 1.00 7.31 558 THR C C 1
ATOM 12485 O O . THR C 1 712 ? -15.254 13.407 -113.832 1.00 7.44 558 THR C O 1
ATOM 12489 N N . VAL C 1 713 ? -14.157 12.983 -111.903 1.00 7.28 559 VAL C N 1
ATOM 12490 C CA . VAL C 1 713 ? -14.640 11.611 -111.745 1.00 7.58 559 VAL C CA 1
ATOM 12491 C C . VAL C 1 713 ? -15.094 11.406 -110.304 1.00 7.41 559 VAL C C 1
ATOM 12492 O O . VAL C 1 713 ? -14.594 12.043 -109.379 1.00 8.21 559 VAL C O 1
ATOM 12496 N N . ALA C 1 714 ? -16.049 10.501 -110.123 1.00 7.66 560 ALA C N 1
ATOM 12497 C CA . ALA C 1 714 ? -16.479 10.083 -108.802 1.00 7.75 560 ALA C CA 1
ATOM 12498 C C . ALA C 1 714 ? -16.487 8.562 -108.806 1.00 8.02 560 ALA C C 1
ATOM 12499 O O . ALA C 1 714 ? -16.984 7.947 -109.746 1.00 9.16 560 ALA C O 1
ATOM 12501 N N . PHE C 1 715 ? -15.909 7.960 -107.775 1.00 7.68 561 PHE C N 1
ATOM 12502 C CA . PHE C 1 715 ? -15.868 6.504 -107.697 1.00 7.74 561 PHE C CA 1
ATOM 12503 C C . PHE C 1 715 ? -15.813 6.015 -106.264 1.00 7.32 561 PHE C C 1
ATOM 12504 O O . PHE C 1 715 ? -15.482 6.771 -105.344 1.00 7.14 561 PHE C O 1
ATOM 12512 N N . THR C 1 716 ? -16.171 4.744 -106.084 1.00 7.45 562 THR C N 1
ATOM 12513 C CA . THR C 1 716 ? -16.081 4.090 -104.787 1.00 7.77 562 THR C CA 1
ATOM 12514 C C . THR C 1 716 ? -15.096 2.926 -104.873 1.00 8.13 562 THR C C 1
ATOM 12515 O O . THR C 1 716 ? -14.908 2.338 -105.943 1.00 8.60 562 THR C O 1
ATOM 12519 N N . ALA C 1 717 ? -14.477 2.609 -103.740 1.00 8.21 563 ALA C N 1
ATOM 12520 C CA . ALA C 1 717 ? -13.492 1.526 -103.668 1.00 8.57 563 ALA C CA 1
ATOM 12521 C C . ALA C 1 717 ? -14.124 0.204 -103.258 1.00 8.98 563 ALA C C 1
ATOM 12522 O O . ALA C 1 717 ? -13.455 -0.828 -103.262 1.00 9.87 563 ALA C O 1
ATOM 12524 N N . THR C 1 718 ? -15.406 0.234 -102.905 1.00 9.34 564 THR C N 1
ATOM 12525 C CA . THR C 1 718 ? -16.176 -0.984 -102.665 1.00 10.05 564 THR C CA 1
ATOM 12526 C C . THR C 1 718 ? -17.545 -0.837 -103.296 1.00 10.18 564 THR C C 1
ATOM 12527 O O . THR C 1 718 ? -17.955 0.266 -103.662 1.00 10.90 564 THR C O 1
ATOM 12531 N N . SER C 1 719 ? -18.258 -1.951 -103.397 1.00 10.92 565 SER C N 1
ATOM 12532 C CA . SER C 1 719 ? -19.637 -1.938 -103.856 1.00 11.63 565 SER C CA 1
ATOM 12533 C C . SER C 1 719 ? -20.550 -1.337 -102.793 1.00 12.32 565 SER C C 1
ATOM 12534 O O . SER C 1 719 ? -21.729 -1.125 -103.080 1.00 13.56 565 SER C O 1
#

Nearest PDB structures (foldseek):
  5jse-assembly1_C  TM=1.002E+00  e=1.148E-95  Bacteriophage sp.
  8opz-assembly1_A  TM=3.407E-01  e=4.434E-11  Acinetobacter phage APK16
  6c72-assembly1_C  TM=3.125E-01  e=1.479E-03  Acinetobacter phage Fri1
  3eqo-assembly2_B  TM=2.433E-01  e=7.356E-03  Phanerodontia chrysosporium
  1ib4-assembly2_B  TM=3.292E-01  e=5.989E-01  Aspergillus aculeatus